Protein AF-0000000066378286 (afdb_homodimer)

Sequence (1718 aa):
MRSRFFGKVHDTFISIRIFYNDFTTIDWTKAYLKGNQFNYSIEKKQWIGDDSVNDGQAIPFLHRAYYTLGKWFLILIIAFFFSIIAFCIDKVEILLVGFKHGYCRSNWFASQISCCIDNPKKLNVFKSGYVTNNTCDNWVSWNKFFHEHWLNTMRFDFIIYVVLTILLAMFACLITLSTKITGGSIPEDQSNHGKEIHADDNENATNQGRSVSVKPRVIYTATGSGVPEVKTILSGFVIRRFLGTYTLIAKTVALVFAIASGMSLGKEGPYVHLATCVGNITSRFFPFIYENDFFEKQILSASASAGVALAFGSPLGGVLFILEEINNYLPSNQLFQIFFCAIISTLFLKFLNPYGTGKTVLFELEYFSDWSPMELIFFVVIGIMGGVFGASFIKFSQWWAKKFRSNKHIKTHPIFEVFLVAAVTGIISFWNPYTKQASAELVLDLATPCSGGELDRSLCPQTEKQLLNELASLLFAFVVKVFLTFITFGLKLPCGIYVPSMVCGALFGRIFALFIRWLEFLSRKSSSSSSAFSTLSLPAPPLEFGLLCSSAGPHCVDMGIYAMISAGAFMAGVTRMNITLVTILFELTSSYTYVLPISIAIAVANWSGGLLEKNSLYESLLISNDYPFMAPETEPIDPYVSAGDIINQDSVPTTRISRHIPPDRQLYIDVSDSGYVPVSTLESKLQMLADRCLLDGCIALIKNQLCVGLLFFSELEICLDQIRAFTLKHDVKEELYCNLFDDDDGDGGGVDNKSLSKSRAMHNDKVVKNILNQSLDYFNYGAINEDEYLEMKSSIDVLTNLTNFVDRVPMFINYDTELCFAHLIFDRIGNRVIVLIKDGKYYGVLHKKVLIDYLRRTEMRSRFFGKVHDTFISIRIFYNDFTTIDWTKAYLKGNQFNYSIEKKQWIGDDSVNDGQAIPFLHRAYYTLGKWFLILIIAFFFSIIAFCIDKVEILLVGFKHGYCRSNWFASQISCCIDNPKKLNVFKSGYVTNNTCDNWVSWNKFFHEHWLNTMRFDFIIYVVLTILLAMFACLITLSTKITGGSIPEDQSNHGKEIHADDNENATNQGRSVSVKPRVIYTATGSGVPEVKTILSGFVIRRFLGTYTLIAKTVALVFAIASGMSLGKEGPYVHLATCVGNITSRFFPFIYENDFFEKQILSASASAGVALAFGSPLGGVLFILEEINNYLPSNQLFQIFFCAIISTLFLKFLNPYGTGKTVLFELEYFSDWSPMELIFFVVIGIMGGVFGASFIKFSQWWAKKFRSNKHIKTHPIFEVFLVAAVTGIISFWNPYTKQASAELVLDLATPCSGGELDRSLCPQTEKQLLNELASLLFAFVVKVFLTFITFGLKLPCGIYVPSMVCGALFGRIFALFIRWLEFLSRKSSSSSSAFSTLSLPAPPLEFGLLCSSAGPHCVDMGIYAMISAGAFMAGVTRMNITLVTILFELTSSYTYVLPISIAIAVANWSGGLLEKNSLYESLLISNDYPFMAPETEPIDPYVSAGDIINQDSVPTTRISRHIPPDRQLYIDVSDSGYVPVSTLESKLQMLADRCLLDGCIALIKNQLCVGLLFFSELEICLDQIRAFTLKHDVKEELYCNLFDDDDGDGGGVDNKSLSKSRAMHNDKVVKNILNQSLDYFNYGAINEDEYLEMKSSIDVLTNLTNFVDRVPMFINYDTELCFAHLIFDRIGNRVIVLIKDGKYYGVLHKKVLIDYLRRTE

Structure (mmCIF, N/CA/C/O backbone):
data_AF-0000000066378286-model_v1
#
loop_
_entity.id
_entity.type
_entity.pdbx_description
1 polymer Gef2p
#
loop_
_atom_site.group_PDB
_atom_site.id
_atom_site.type_symbol
_atom_site.label_atom_id
_atom_site.label_alt_id
_atom_site.label_comp_id
_atom_site.label_asym_id
_atom_site.label_entity_id
_atom_site.label_seq_id
_atom_site.pdbx_PDB_ins_code
_atom_site.Cartn_x
_atom_site.Cartn_y
_atom_site.Cartn_z
_atom_site.occupancy
_atom_site.B_iso_or_equiv
_atom_site.auth_seq_id
_atom_site.auth_comp_id
_atom_site.auth_asym_id
_atom_site.auth_atom_id
_atom_site.pdbx_PDB_model_num
ATOM 1 N N . MET A 1 1 ? 14.93 28.781 -15.586 1 23.77 1 MET A N 1
ATOM 2 C CA . MET A 1 1 ? 16.062 29.672 -15.367 1 23.77 1 MET A CA 1
ATOM 3 C C . MET A 1 1 ? 16.812 29.281 -14.102 1 23.77 1 MET A C 1
ATOM 5 O O . MET A 1 1 ? 16.234 29.219 -13.016 1 23.77 1 MET A O 1
ATOM 9 N N . ARG A 1 2 ? 17.953 28.625 -14.258 1 32.19 2 ARG A N 1
ATOM 10 C CA . ARG A 1 2 ? 18.844 28.078 -13.25 1 32.19 2 ARG A CA 1
ATOM 11 C C . ARG A 1 2 ? 19.516 29.188 -12.438 1 32.19 2 ARG A C 1
ATOM 13 O O . ARG A 1 2 ? 20.062 30.125 -13 1 32.19 2 ARG A O 1
ATOM 20 N N . SER A 1 3 ? 19.125 29.359 -11.219 1 35.78 3 SER A N 1
ATOM 21 C CA . SER A 1 3 ? 19.703 30.344 -10.305 1 35.78 3 SER A CA 1
ATOM 22 C C . SER A 1 3 ? 21.203 30.109 -10.148 1 35.78 3 SER A C 1
ATOM 24 O O . SER A 1 3 ? 21.656 28.969 -10.023 1 35.78 3 SER A O 1
ATOM 26 N N . ARG A 1 4 ? 22.047 31.078 -10.578 1 35.38 4 ARG A N 1
ATOM 27 C CA . ARG A 1 4 ? 23.5 31.219 -10.523 1 35.38 4 ARG A CA 1
ATOM 28 C C . ARG A 1 4 ? 24 31.328 -9.086 1 35.38 4 ARG A C 1
ATOM 30 O O . ARG A 1 4 ? 25.203 31.406 -8.836 1 35.38 4 ARG A O 1
ATOM 37 N N . PHE A 1 5 ? 23.047 31.5 -8.266 1 33.22 5 PHE A N 1
ATOM 38 C CA . PHE A 1 5 ? 23.531 31.812 -6.926 1 33.22 5 PHE A CA 1
ATOM 39 C C . PHE A 1 5 ? 24.359 30.656 -6.359 1 33.22 5 PHE A C 1
ATOM 41 O O . PHE A 1 5 ? 25.219 30.875 -5.504 1 33.22 5 PHE A O 1
ATOM 48 N N . PHE A 1 6 ? 24.188 29.516 -6.738 1 36.66 6 PHE A N 1
ATOM 49 C CA . PHE A 1 6 ? 24.922 28.453 -6.07 1 36.66 6 PHE A CA 1
ATOM 50 C C . PHE A 1 6 ? 26.438 28.641 -6.246 1 36.66 6 PHE A C 1
ATOM 52 O O . PHE A 1 6 ? 27.234 27.969 -5.59 1 36.66 6 PHE A O 1
ATOM 59 N N . GLY A 1 7 ? 26.891 29.516 -7.133 1 31.53 7 GLY A N 1
ATOM 60 C CA . GLY A 1 7 ? 28.328 29.656 -7.27 1 31.53 7 GLY A CA 1
ATOM 61 C C . GLY A 1 7 ? 28.969 30.453 -6.145 1 31.53 7 GLY A C 1
ATOM 62 O O . GLY A 1 7 ? 30.172 30.375 -5.914 1 31.53 7 GLY A O 1
ATOM 63 N N . LYS A 1 8 ? 28.344 31.594 -5.641 1 32.03 8 LYS A N 1
ATOM 64 C CA . LYS A 1 8 ? 29.047 32.531 -4.742 1 32.03 8 LYS A CA 1
ATOM 65 C C . LYS A 1 8 ? 28.875 32.094 -3.287 1 32.03 8 LYS A C 1
ATOM 67 O O . LYS A 1 8 ? 29.297 32.812 -2.375 1 32.03 8 LYS A O 1
ATOM 72 N N . VAL A 1 9 ? 28.109 31.281 -2.869 1 32.34 9 VAL A N 1
ATOM 73 C CA . VAL A 1 9 ? 27.984 30.984 -1.444 1 32.34 9 VAL A CA 1
ATOM 74 C C . VAL A 1 9 ? 29.328 30.547 -0.883 1 32.34 9 VAL A C 1
ATOM 76 O O . VAL A 1 9 ? 29.891 29.547 -1.323 1 32.34 9 VAL A O 1
ATOM 79 N N . HIS A 1 10 ? 30.078 31.5 -0.271 1 27.25 10 HIS A N 1
ATOM 80 C CA . HIS A 1 10 ? 31.297 31.297 0.515 1 27.25 10 HIS A CA 1
ATOM 81 C C . HIS A 1 10 ? 31.078 30.25 1.601 1 27.25 10 HIS A C 1
ATOM 83 O O . HIS A 1 10 ? 29.969 30.078 2.104 1 27.25 10 HIS A O 1
ATOM 89 N N . ASP A 1 11 ? 32.062 29.359 1.939 1 29.19 11 ASP A N 1
ATOM 90 C CA . ASP A 1 11 ? 32.312 28.141 2.697 1 29.19 11 ASP A CA 1
ATOM 91 C C . ASP A 1 11 ? 32.125 28.359 4.191 1 29.19 11 ASP A C 1
ATOM 93 O O . ASP A 1 11 ? 32.562 27.547 5.012 1 29.19 11 ASP A O 1
ATOM 97 N N . THR A 1 12 ? 31.828 29.531 4.777 1 28.41 12 THR A N 1
ATOM 98 C CA . THR A 1 12 ? 31.953 29.625 6.227 1 28.41 12 THR A CA 1
ATOM 99 C C . THR A 1 12 ? 30.781 28.938 6.922 1 28.41 12 THR A C 1
ATOM 101 O O . THR A 1 12 ? 30.359 29.359 8 1 28.41 12 THR A O 1
ATOM 104 N N . PHE A 1 13 ? 30.141 28.031 6.426 1 30.05 13 PHE A N 1
ATOM 105 C CA . PHE A 1 13 ? 28.812 27.625 6.836 1 30.05 13 PHE A CA 1
ATOM 106 C C . PHE A 1 13 ? 28.859 26.844 8.148 1 30.05 13 PHE A C 1
ATOM 108 O O . PHE A 1 13 ? 29.797 26.094 8.398 1 30.05 13 PHE A O 1
ATOM 115 N N . ILE A 1 14 ? 28.25 27.297 9.219 1 29.67 14 ILE A N 1
ATOM 116 C CA . ILE A 1 14 ? 28.062 26.719 10.539 1 29.67 14 ILE A CA 1
ATOM 117 C C . ILE A 1 14 ? 27.5 25.312 10.406 1 29.67 14 ILE A C 1
ATOM 119 O O . ILE A 1 14 ? 26.734 25.016 9.477 1 29.67 14 ILE A O 1
ATOM 123 N N . SER A 1 15 ? 27.875 24.266 11.352 1 30.69 15 SER A N 1
ATOM 124 C CA . SER A 1 15 ? 27.812 22.812 11.43 1 30.69 15 SER A CA 1
ATOM 125 C C . SER A 1 15 ? 26.375 22.312 11.5 1 30.69 15 SER A C 1
ATOM 127 O O . SER A 1 15 ? 25.812 22.156 12.586 1 30.69 15 SER A O 1
ATOM 129 N N . ILE A 1 16 ? 25.344 22.922 11.219 1 34.81 16 ILE A N 1
ATOM 130 C CA . ILE A 1 16 ? 24.188 22.031 11.109 1 34.81 16 ILE A CA 1
ATOM 131 C C . ILE A 1 16 ? 24.594 20.766 10.359 1 34.81 16 ILE A C 1
ATOM 133 O O . ILE A 1 16 ? 25.438 20.812 9.453 1 34.81 16 ILE A O 1
ATOM 137 N N . ARG A 1 17 ? 24.375 19.594 10.867 1 35.91 17 ARG A N 1
ATOM 138 C CA . ARG A 1 17 ? 24.766 18.406 10.109 1 35.91 17 ARG A CA 1
ATOM 139 C C . ARG A 1 17 ? 24.578 18.641 8.609 1 35.91 17 ARG A C 1
ATOM 141 O O . ARG A 1 17 ? 23.453 18.734 8.125 1 35.91 17 ARG A O 1
ATOM 148 N N . ILE A 1 18 ? 25.438 19.312 7.887 1 39.84 18 ILE A N 1
ATOM 149 C CA . ILE A 1 18 ? 25.812 19.969 6.637 1 39.84 18 ILE A CA 1
ATOM 150 C C . ILE A 1 18 ? 25.344 19.125 5.453 1 39.84 18 ILE A C 1
ATOM 152 O O . ILE A 1 18 ? 25.016 19.672 4.395 1 39.84 18 ILE A O 1
ATOM 156 N N . PHE A 1 19 ? 25.141 17.766 5.652 1 41.38 19 PHE A N 1
ATOM 157 C CA . PHE A 1 19 ? 25 16.969 4.445 1 41.38 19 PHE A CA 1
ATOM 158 C C . PHE A 1 19 ? 23.641 17.172 3.799 1 41.38 19 PHE A C 1
ATOM 160 O O . PHE A 1 19 ? 23.516 17.094 2.576 1 41.38 19 PHE A O 1
ATOM 167 N N . TYR A 1 20 ? 22.766 17.578 4.652 1 49.41 20 TYR A N 1
ATOM 168 C CA . TYR A 1 20 ? 21.422 17.703 4.082 1 49.41 20 TYR A CA 1
ATOM 169 C C . TYR A 1 20 ? 21.312 18.953 3.201 1 49.41 20 TYR A C 1
ATOM 171 O O . TYR A 1 20 ? 20.344 19.109 2.463 1 49.41 20 TYR A O 1
ATOM 179 N N . ASN A 1 21 ? 22.453 19.719 3.221 1 49.25 21 ASN A N 1
ATOM 180 C CA . ASN A 1 21 ? 22.391 20.969 2.48 1 49.25 21 ASN A CA 1
ATOM 181 C C . ASN A 1 21 ? 22.422 20.734 0.973 1 49.25 21 ASN A C 1
ATOM 183 O O . ASN A 1 21 ? 22.016 21.609 0.196 1 49.25 21 ASN A O 1
ATOM 187 N N . ASP A 1 22 ? 22.922 19.516 0.587 1 51.53 22 ASP A N 1
ATOM 188 C CA . ASP A 1 22 ? 23.016 19.25 -0.845 1 51.53 22 ASP A CA 1
ATOM 189 C C . ASP A 1 22 ? 21.688 18.734 -1.396 1 51.53 22 ASP A C 1
ATOM 191 O O . ASP A 1 22 ? 21.531 18.562 -2.607 1 51.53 22 ASP A O 1
ATOM 195 N N . PHE A 1 23 ? 20.781 18.734 -0.426 1 65.69 23 PHE A N 1
ATOM 196 C CA . PHE A 1 23 ? 19.5 18.203 -0.853 1 65.69 23 PHE A CA 1
ATOM 197 C C . PHE A 1 23 ? 18.391 19.25 -0.701 1 65.69 23 PHE A C 1
ATOM 199 O O . PHE A 1 23 ? 18.344 19.969 0.303 1 65.69 23 PHE A O 1
ATOM 206 N N . THR A 1 24 ? 17.719 19.531 -1.761 1 73.75 24 THR A N 1
ATOM 207 C CA . THR A 1 24 ? 16.594 20.438 -1.665 1 73.75 24 THR A CA 1
ATOM 208 C C . THR A 1 24 ? 15.297 19.656 -1.441 1 73.75 24 THR A C 1
ATOM 210 O O . THR A 1 24 ? 15.117 18.578 -1.995 1 73.75 24 THR A O 1
ATOM 213 N N . THR A 1 25 ? 14.516 20.203 -0.541 1 77.81 25 THR A N 1
ATOM 214 C CA . THR A 1 25 ? 13.258 19.547 -0.187 1 77.81 25 THR A CA 1
ATOM 215 C C . THR A 1 25 ? 12.148 19.969 -1.148 1 77.81 25 THR A C 1
ATOM 217 O O . THR A 1 25 ? 12.062 21.125 -1.545 1 77.81 25 THR A O 1
ATOM 220 N N . ILE A 1 26 ? 11.414 19.031 -1.547 1 81.19 26 ILE A N 1
ATOM 221 C CA . ILE A 1 26 ? 10.258 19.297 -2.396 1 81.19 26 ILE A CA 1
ATOM 222 C C . ILE A 1 26 ? 9.023 19.547 -1.53 1 81.19 26 ILE A C 1
ATOM 224 O O . ILE A 1 26 ? 8.805 18.844 -0.54 1 81.19 26 ILE A O 1
ATOM 228 N N . ASP A 1 27 ? 8.305 20.578 -1.862 1 86 27 ASP A N 1
ATOM 229 C CA . ASP A 1 27 ? 7.039 20.844 -1.18 1 86 27 ASP A CA 1
ATOM 230 C C . ASP A 1 27 ? 5.898 20.062 -1.814 1 86 27 ASP A C 1
ATOM 232 O O . ASP A 1 27 ? 5.316 20.5 -2.811 1 86 27 ASP A O 1
ATOM 236 N N . TRP A 1 28 ? 5.48 19.078 -1.177 1 87.38 28 TRP A N 1
ATOM 237 C CA . TRP A 1 28 ? 4.473 18.172 -1.731 1 87.38 28 TRP A CA 1
ATOM 238 C C . TRP A 1 28 ? 3.086 18.797 -1.658 1 87.38 28 TRP A C 1
ATOM 240 O O . TRP A 1 28 ? 2.217 18.5 -2.48 1 87.38 28 TRP A O 1
ATOM 250 N N . THR A 1 29 ? 2.859 19.672 -0.699 1 88.38 29 THR A N 1
ATOM 251 C CA . THR A 1 29 ? 1.561 20.328 -0.583 1 88.38 29 THR A CA 1
ATOM 252 C C . THR A 1 29 ? 1.3 21.234 -1.789 1 88.38 29 THR A C 1
ATOM 254 O O . THR A 1 29 ? 0.229 21.172 -2.398 1 88.38 29 THR A O 1
ATOM 257 N N . LYS A 1 30 ? 2.311 22.016 -2.111 1 86.44 30 LYS A N 1
ATOM 258 C CA . LYS A 1 30 ? 2.162 22.891 -3.264 1 86.44 30 LYS A CA 1
ATOM 259 C C . LYS A 1 30 ? 2.02 22.094 -4.555 1 86.44 30 LYS A C 1
ATOM 261 O O . LYS A 1 30 ? 1.241 22.469 -5.438 1 86.44 30 LYS A O 1
ATOM 266 N N . ALA A 1 31 ? 2.787 21.094 -4.629 1 88.25 31 ALA A N 1
ATOM 267 C CA . ALA A 1 31 ? 2.705 20.25 -5.812 1 88.25 31 ALA A CA 1
ATOM 268 C C . ALA A 1 31 ? 1.328 19.594 -5.93 1 88.25 31 ALA A C 1
ATOM 270 O O . ALA A 1 31 ? 0.771 19.5 -7.027 1 88.25 31 ALA A O 1
ATOM 271 N N . TYR A 1 32 ? 0.802 19.172 -4.848 1 89.88 32 TYR A N 1
ATOM 272 C CA . TYR A 1 32 ? -0.52 18.547 -4.828 1 89.88 32 TYR A CA 1
ATOM 273 C C . TYR A 1 32 ? -1.595 19.547 -5.238 1 89.88 32 TYR A C 1
ATOM 275 O O . TYR A 1 32 ? -2.51 19.219 -5.992 1 89.88 32 TYR A O 1
ATOM 283 N N . LEU A 1 33 ? -1.542 20.75 -4.742 1 88.75 33 LEU A N 1
ATOM 284 C CA . LEU A 1 33 ? -2.523 21.781 -5.066 1 88.75 33 LEU A CA 1
ATOM 285 C C . LEU A 1 33 ? -2.463 22.141 -6.551 1 88.75 33 LEU A C 1
ATOM 287 O O . LEU A 1 33 ? -3.502 22.297 -7.195 1 88.75 33 LEU A O 1
ATOM 291 N N . LYS A 1 34 ? -1.247 22.266 -7.074 1 87.88 34 LYS A N 1
ATOM 292 C CA . LYS A 1 34 ? -1.097 22.531 -8.5 1 87.88 34 LYS A CA 1
ATOM 293 C C . LYS A 1 34 ? -1.64 21.375 -9.336 1 87.88 34 LYS A C 1
ATOM 295 O O . LYS A 1 34 ? -2.223 21.594 -10.406 1 87.88 34 LYS A O 1
ATOM 300 N N . GLY A 1 35 ? -1.401 20.188 -8.875 1 88.5 35 GLY A N 1
ATOM 301 C CA . GLY A 1 35 ? -1.945 19.016 -9.555 1 88.5 35 GLY A CA 1
ATOM 302 C C . GLY A 1 35 ? -3.461 18.984 -9.539 1 88.5 35 GLY A C 1
ATOM 303 O O . GLY A 1 35 ? -4.086 18.625 -10.539 1 88.5 35 GLY A O 1
ATOM 304 N N . ASN A 1 36 ? -4.055 19.344 -8.414 1 90.38 36 ASN A N 1
ATOM 305 C CA . ASN A 1 36 ? -5.508 19.406 -8.32 1 90.38 36 ASN A CA 1
ATOM 306 C C . ASN A 1 36 ? -6.086 20.453 -9.266 1 90.38 36 ASN A C 1
ATOM 308 O O . ASN A 1 36 ? -7.121 20.219 -9.898 1 90.38 36 ASN A O 1
ATOM 312 N N . GLN A 1 37 ? -5.445 21.578 -9.336 1 88.44 37 GLN A N 1
ATOM 313 C CA . GLN A 1 37 ? -5.895 22.641 -10.234 1 88.44 37 GLN A CA 1
ATOM 314 C C . GLN A 1 37 ? -5.844 22.172 -11.695 1 88.44 37 GLN A C 1
ATOM 316 O O . GLN A 1 37 ? -6.758 22.469 -12.469 1 88.44 37 GLN A O 1
ATOM 321 N N . PHE A 1 38 ? -4.793 21.484 -12 1 88.31 38 PHE A N 1
ATOM 322 C CA . PHE A 1 38 ? -4.641 20.953 -13.352 1 88.31 38 PHE A CA 1
ATOM 323 C C . PHE A 1 38 ? -5.742 19.953 -13.664 1 88.31 38 PHE A C 1
ATOM 325 O O . PHE A 1 38 ? -6.375 20.031 -14.719 1 88.31 38 PHE A O 1
ATOM 332 N N . ASN A 1 39 ? -6.016 19.031 -12.781 1 88.19 39 ASN A N 1
ATOM 333 C CA . ASN A 1 39 ? -7.047 18.031 -12.984 1 88.19 39 ASN A CA 1
ATOM 334 C C . ASN A 1 39 ? -8.438 18.641 -13.062 1 88.19 39 ASN A C 1
ATOM 336 O O . ASN A 1 39 ? -9.297 18.172 -13.805 1 88.19 39 ASN A O 1
ATOM 340 N N . TYR A 1 40 ? -8.625 19.641 -12.234 1 89.06 40 TYR A N 1
ATOM 341 C CA . TYR A 1 40 ? -9.906 20.344 -12.266 1 89.06 40 TYR A CA 1
ATOM 342 C C . TYR A 1 40 ? -10.102 21.047 -13.602 1 89.06 40 TYR A C 1
ATOM 344 O O . TYR A 1 40 ? -11.211 21.062 -14.141 1 89.06 40 TYR A O 1
ATOM 352 N N . SER A 1 41 ? -9.078 21.641 -14.156 1 88.56 41 SER A N 1
ATOM 353 C CA . SER A 1 41 ? -9.141 22.312 -15.453 1 88.56 41 SER A CA 1
ATOM 354 C C . SER A 1 41 ? -9.477 21.312 -16.562 1 88.56 41 SER A C 1
ATOM 356 O O . SER A 1 41 ? -10.25 21.641 -17.484 1 88.56 41 SER A O 1
ATOM 358 N N . ILE A 1 42 ? -8.922 20.188 -16.5 1 87.81 42 ILE A N 1
ATOM 359 C CA . ILE A 1 42 ? -9.148 19.172 -17.516 1 87.81 42 ILE A CA 1
ATOM 360 C C . ILE A 1 42 ? -10.578 18.625 -17.406 1 87.81 42 ILE A C 1
ATOM 362 O O . ILE A 1 42 ? -11.242 18.406 -18.422 1 87.81 42 ILE A O 1
ATOM 366 N N . GLU A 1 43 ? -11.031 18.406 -16.172 1 85.62 43 GLU A N 1
ATOM 367 C CA . GLU A 1 43 ? -12.375 17.875 -15.969 1 85.62 43 GLU A CA 1
ATOM 368 C C . GLU A 1 43 ? -13.438 18.875 -16.422 1 85.62 43 GLU A C 1
ATOM 370 O O . GLU A 1 43 ? -14.438 18.484 -17.047 1 85.62 43 GLU A O 1
ATOM 375 N N . LYS A 1 44 ? -13.25 20.172 -16.109 1 86.38 44 LYS A N 1
ATOM 376 C CA . LYS A 1 44 ? -14.211 21.203 -16.484 1 86.38 44 LYS A CA 1
ATOM 377 C C . LYS A 1 44 ? -13.984 21.656 -17.922 1 86.38 44 LYS A C 1
ATOM 379 O O . LYS A 1 44 ? -14.773 22.422 -18.469 1 86.38 44 LYS A O 1
ATOM 384 N N . LYS A 1 45 ? -12.891 21.203 -18.656 1 87.75 45 LYS A N 1
ATOM 385 C CA . LYS A 1 45 ? -12.562 21.5 -20.047 1 87.75 45 LYS A CA 1
ATOM 386 C C . LYS A 1 45 ? -12.32 23 -20.25 1 87.75 45 LYS A C 1
ATOM 388 O O . LYS A 1 45 ? -12.711 23.562 -21.266 1 87.75 45 LYS A O 1
ATOM 393 N N . GLN A 1 46 ? -11.898 23.625 -19.062 1 87 46 GLN A N 1
ATOM 394 C CA . GLN A 1 46 ? -11.57 25.047 -19.125 1 87 46 GLN A CA 1
ATOM 395 C C . GLN A 1 46 ? -10.211 25.328 -18.484 1 87 46 GLN A C 1
ATOM 397 O O . GLN A 1 46 ? -9.828 24.656 -17.516 1 87 46 GLN A O 1
ATOM 402 N N . TRP A 1 47 ? -9.5 26.109 -19.141 1 80.88 47 TRP A N 1
ATOM 403 C CA . TRP A 1 47 ? -8.211 26.5 -18.578 1 80.88 47 TRP A CA 1
ATOM 404 C C . TRP A 1 47 ? -8.398 27.297 -17.281 1 80.88 47 TRP A C 1
ATOM 406 O O . TRP A 1 47 ? -9.133 28.281 -17.266 1 80.88 47 TRP A O 1
ATOM 416 N N . ILE A 1 48 ? -8 26.609 -16.203 1 75.06 48 ILE A N 1
ATOM 417 C CA . ILE A 1 48 ? -8.094 27.25 -14.891 1 75.06 48 ILE A CA 1
ATOM 418 C C . ILE A 1 48 ? -6.695 27.5 -14.336 1 75.06 48 ILE A C 1
ATOM 420 O O . ILE A 1 48 ? -5.828 26.641 -14.414 1 75.06 48 ILE A O 1
ATOM 424 N N . GLY A 1 49 ? -6.219 28.641 -14.062 1 63.81 49 GLY A N 1
ATOM 425 C CA . GLY A 1 49 ? -4.953 28.938 -13.406 1 63.81 49 GLY A CA 1
ATOM 426 C C . GLY A 1 49 ? -4.457 30.344 -13.688 1 63.81 49 GLY A C 1
ATOM 427 O O . GLY A 1 49 ? -4.934 31 -14.609 1 63.81 49 GLY A O 1
ATOM 428 N N . ASP A 1 50 ? -3.965 30.922 -12.688 1 55.09 50 ASP A N 1
ATOM 429 C CA . ASP A 1 50 ? -3.561 32.312 -12.656 1 55.09 50 ASP A CA 1
ATOM 430 C C . ASP A 1 50 ? -2.771 32.688 -13.914 1 55.09 50 ASP A C 1
ATOM 432 O O . ASP A 1 50 ? -2.893 33.812 -14.422 1 55.09 50 ASP A O 1
ATOM 436 N N . ASP A 1 51 ? -1.856 31.766 -14.344 1 52.53 51 ASP A N 1
ATOM 437 C CA . ASP A 1 51 ? -0.891 32.344 -15.273 1 52.53 51 ASP A CA 1
ATOM 438 C C . ASP A 1 51 ? -1.347 32.156 -16.719 1 52.53 51 ASP A C 1
ATOM 440 O O . ASP A 1 51 ? -0.615 32.5 -17.656 1 52.53 51 ASP A O 1
ATOM 444 N N . SER A 1 52 ? -2.533 31.484 -16.875 1 51.66 52 SER A N 1
ATOM 445 C CA . SER A 1 52 ? -2.736 31.203 -18.297 1 51.66 52 SER A CA 1
ATOM 446 C C . SER A 1 52 ? -3.521 32.312 -18.969 1 51.66 52 SER A C 1
ATOM 448 O O . SER A 1 52 ? -4.449 32.875 -18.375 1 51.66 52 SER A O 1
ATOM 450 N N . VAL A 1 53 ? -2.895 33.062 -19.812 1 55.25 53 VAL A N 1
ATOM 451 C CA . VAL A 1 53 ? -3.506 34.031 -20.719 1 55.25 53 VAL A CA 1
ATOM 452 C C . VAL A 1 53 ? -4.883 33.531 -21.156 1 55.25 53 VAL A C 1
ATOM 454 O O . VAL A 1 53 ? -5.797 34.312 -21.375 1 55.25 53 VAL A O 1
ATOM 457 N N . ASN A 1 54 ? -5.102 32.219 -21.016 1 64.06 54 ASN A N 1
ATOM 458 C CA . ASN A 1 54 ? -6.344 31.656 -21.531 1 64.06 54 ASN A CA 1
ATOM 459 C C . ASN A 1 54 ? -7.293 31.25 -20.406 1 64.06 54 ASN A C 1
ATOM 461 O O . ASN A 1 54 ? -8.016 30.266 -20.531 1 64.06 54 ASN A O 1
ATOM 465 N N . ASP A 1 55 ? -7.367 32 -19.297 1 69.25 55 ASP A N 1
ATOM 466 C CA . ASP A 1 55 ? -8.242 31.641 -18.188 1 69.25 55 ASP A CA 1
ATOM 467 C C . ASP A 1 55 ? -9.711 31.672 -18.609 1 69.25 55 ASP A C 1
ATOM 469 O O . ASP A 1 55 ? -10.172 32.656 -19.203 1 69.25 55 ASP A O 1
ATOM 473 N N . GLY A 1 56 ? -10.367 30.641 -18.5 1 71.19 56 GLY A N 1
ATOM 474 C CA . GLY A 1 56 ? -11.781 30.562 -18.812 1 71.19 56 GLY A CA 1
ATOM 475 C C . GLY A 1 56 ? -12.055 29.984 -20.188 1 71.19 56 GLY A C 1
ATOM 476 O O . GLY A 1 56 ? -13.195 29.656 -20.516 1 71.19 56 GLY A O 1
ATOM 477 N N . GLN A 1 57 ? -11.039 29.875 -20.984 1 80.5 57 GLN A N 1
ATOM 478 C CA . GLN A 1 57 ? -11.242 29.359 -22.328 1 80.5 57 GLN A CA 1
ATOM 479 C C . GLN A 1 57 ? -11.32 27.828 -22.328 1 80.5 57 GLN A C 1
ATOM 481 O O . GLN A 1 57 ? -10.773 27.172 -21.422 1 80.5 57 GLN A O 1
ATOM 486 N N . ALA A 1 58 ? -12.078 27.328 -23.297 1 86.19 58 ALA A N 1
ATOM 487 C CA . ALA A 1 58 ? -12.258 25.875 -23.422 1 86.19 58 ALA A CA 1
ATOM 488 C C . ALA A 1 58 ? -10.984 25.219 -23.938 1 86.19 58 ALA A C 1
ATOM 490 O O . ALA A 1 58 ? -10.305 25.766 -24.812 1 86.19 58 ALA A O 1
ATOM 491 N N . ILE A 1 59 ? -10.562 24.203 -23.375 1 87.62 59 ILE A N 1
ATOM 492 C CA . ILE A 1 59 ? -9.406 23.422 -23.812 1 87.62 59 ILE A CA 1
ATOM 493 C C . ILE A 1 59 ? -9.766 22.609 -25.047 1 87.62 59 ILE A C 1
ATOM 495 O O . ILE A 1 59 ? -10.742 21.859 -25.031 1 87.62 59 ILE A O 1
ATOM 499 N N . PRO A 1 60 ? -9.062 22.797 -26.125 1 88.19 60 PRO A N 1
ATOM 500 C CA . PRO A 1 60 ? -9.344 22 -27.312 1 88.19 60 PRO A CA 1
ATOM 501 C C . PRO A 1 60 ? -9.242 20.484 -27.062 1 88.19 60 PRO A C 1
ATOM 503 O O . PRO A 1 60 ? -8.523 20.062 -26.156 1 88.19 60 PRO A O 1
ATOM 506 N N . PHE A 1 61 ? -9.953 19.672 -27.812 1 89.31 61 PHE A N 1
ATOM 507 C CA . PHE A 1 61 ? -10.078 18.234 -27.641 1 89.31 61 PHE A CA 1
ATOM 508 C C . PHE A 1 61 ? -8.719 17.562 -27.766 1 89.31 61 PHE A C 1
ATOM 510 O O . PHE A 1 61 ? -8.406 16.625 -27.016 1 89.31 61 PHE A O 1
ATOM 517 N N . LEU A 1 62 ? -7.895 17.953 -28.688 1 89.06 62 LEU A N 1
ATOM 518 C CA . LEU A 1 62 ? -6.594 17.328 -28.922 1 89.06 62 LEU A CA 1
ATOM 519 C C . LEU A 1 62 ? -5.672 17.547 -27.734 1 89.06 62 LEU A C 1
ATOM 521 O O . LEU A 1 62 ? -4.902 16.641 -27.375 1 89.06 62 LEU A O 1
ATOM 525 N N . HIS A 1 63 ? -5.777 18.734 -27.156 1 87.94 63 HIS A N 1
ATOM 526 C CA . HIS A 1 63 ? -4.961 19.016 -25.969 1 87.94 63 HIS A CA 1
ATOM 527 C C . HIS A 1 63 ? -5.457 18.219 -24.766 1 87.94 63 HIS A C 1
ATOM 529 O O . HIS A 1 63 ? -4.652 17.766 -23.953 1 87.94 63 HIS A O 1
ATOM 535 N N . ARG A 1 64 ? -6.711 18.094 -24.766 1 88.81 64 ARG A N 1
ATOM 536 C CA . ARG A 1 64 ? -7.262 17.297 -23.672 1 88.81 64 ARG A CA 1
ATOM 537 C C . ARG A 1 64 ? -6.852 15.836 -23.781 1 88.81 64 ARG A C 1
ATOM 539 O O . ARG A 1 64 ? -6.52 15.188 -22.797 1 88.81 64 ARG A O 1
ATOM 546 N N . ALA A 1 65 ? -6.902 15.391 -24.969 1 89.56 65 ALA A N 1
ATOM 547 C CA . ALA A 1 65 ? -6.488 14.008 -25.203 1 89.56 65 ALA A CA 1
ATOM 548 C C . ALA A 1 65 ? -5.004 13.82 -24.906 1 89.56 65 ALA A C 1
ATOM 550 O O . ALA A 1 65 ? -4.602 12.781 -24.375 1 89.56 65 ALA A O 1
ATOM 551 N N . TYR A 1 66 ? -4.246 14.789 -25.203 1 89.69 66 TYR A N 1
ATOM 552 C CA . TYR A 1 66 ? -2.818 14.758 -24.906 1 89.69 66 TYR A CA 1
ATOM 553 C C . TYR A 1 66 ? -2.568 14.695 -23.406 1 89.69 66 TYR A C 1
ATOM 555 O O . TYR A 1 66 ? -1.722 13.93 -22.938 1 89.69 66 TYR A O 1
ATOM 563 N N . TYR A 1 67 ? -3.342 15.43 -22.656 1 88.38 67 TYR A N 1
ATOM 564 C CA . TYR A 1 67 ? -3.121 15.477 -21.203 1 88.38 67 TYR A CA 1
ATOM 565 C C . TYR A 1 67 ? -3.633 14.211 -20.531 1 88.38 67 TYR A C 1
ATOM 567 O O . TYR A 1 67 ? -3.061 13.75 -19.547 1 88.38 67 TYR A O 1
ATOM 575 N N . THR A 1 68 ? -4.656 13.617 -21.125 1 85.94 68 THR A N 1
ATOM 576 C CA . THR A 1 68 ? -5.227 12.422 -20.516 1 85.94 68 THR A CA 1
ATOM 577 C C . THR A 1 68 ? -4.461 11.172 -20.953 1 85.94 68 THR A C 1
ATOM 579 O O . THR A 1 68 ? -4.199 10.281 -20.141 1 85.94 68 THR A O 1
ATOM 582 N N . LEU A 1 69 ? -4.062 11.117 -22.188 1 89.75 69 LEU A N 1
ATOM 583 C CA . LEU A 1 69 ? -3.393 9.938 -22.719 1 89.75 69 LEU A CA 1
ATOM 584 C C . LEU A 1 69 ? -1.878 10.078 -22.641 1 89.75 69 LEU A C 1
ATOM 586 O O . LEU A 1 69 ? -1.146 9.094 -22.766 1 89.75 69 LEU A O 1
ATOM 590 N N . GLY A 1 70 ? -1.437 11.273 -22.438 1 90.75 70 GLY A N 1
ATOM 591 C CA . GLY A 1 70 ? -0.006 11.539 -22.406 1 90.75 70 GLY A CA 1
ATOM 592 C C . GLY A 1 70 ? 0.711 10.781 -21.312 1 90.75 70 GLY A C 1
ATOM 593 O O . GLY A 1 70 ? 1.816 10.273 -21.516 1 90.75 70 GLY A O 1
ATOM 594 N N . LYS A 1 71 ? 0.097 10.68 -20.203 1 91.06 71 LYS A N 1
ATOM 595 C CA . LYS A 1 71 ? 0.706 9.953 -19.094 1 91.06 71 LYS A CA 1
ATOM 596 C C . LYS A 1 71 ? 0.879 8.477 -19.438 1 91.06 71 LYS A C 1
ATOM 598 O O . LYS A 1 71 ? 1.93 7.891 -19.172 1 91.06 71 LYS A O 1
ATOM 603 N N . TRP A 1 72 ? -0.047 7.855 -20.078 1 90.69 72 TRP A N 1
ATOM 604 C CA . TRP A 1 72 ? 0.002 6.445 -20.453 1 90.69 72 TRP A CA 1
ATOM 605 C C . TRP A 1 72 ? 1.018 6.203 -21.562 1 90.69 72 TRP A C 1
ATOM 607 O O . TRP A 1 72 ? 1.718 5.188 -21.562 1 90.69 72 TRP A O 1
ATOM 617 N N . PHE A 1 73 ? 1.05 7.105 -22.422 1 94.38 73 PHE A N 1
ATOM 618 C CA . PHE A 1 73 ? 2.031 6.996 -23.5 1 94.38 73 PHE A CA 1
ATOM 619 C C . PHE A 1 73 ? 3.449 7.102 -22.953 1 94.38 73 PHE A C 1
ATOM 621 O O . PHE A 1 73 ? 4.352 6.395 -23.406 1 94.38 73 PHE A O 1
ATOM 628 N N . LEU A 1 74 ? 3.602 8.008 -22.016 1 96.31 74 LEU A N 1
ATOM 629 C CA . LEU A 1 74 ? 4.914 8.148 -21.391 1 96.31 74 LEU A CA 1
ATOM 630 C C . LEU A 1 74 ? 5.32 6.859 -20.688 1 96.31 74 LEU A C 1
ATOM 632 O O . LEU A 1 74 ? 6.473 6.43 -20.781 1 96.31 74 LEU A O 1
ATOM 636 N N . ILE A 1 75 ? 4.387 6.211 -20 1 95.88 75 ILE A N 1
ATOM 637 C CA . ILE A 1 75 ? 4.676 4.969 -19.297 1 95.88 75 ILE A CA 1
ATOM 638 C C . ILE A 1 75 ? 5.043 3.877 -20.297 1 95.88 75 ILE A C 1
ATOM 640 O O . ILE A 1 75 ? 5.953 3.082 -20.047 1 95.88 75 ILE A O 1
ATOM 644 N N . LEU A 1 76 ? 4.418 3.85 -21.438 1 95.44 76 LEU A N 1
ATOM 645 C CA . LEU A 1 76 ? 4.734 2.891 -22.5 1 95.44 76 LEU A CA 1
ATOM 646 C C . LEU A 1 76 ? 6.141 3.121 -23.031 1 95.44 76 LEU A C 1
ATOM 648 O O . LEU A 1 76 ? 6.879 2.164 -23.281 1 95.44 76 LEU A O 1
ATOM 652 N N . ILE A 1 77 ? 6.457 4.355 -23.156 1 97.25 77 ILE A N 1
ATOM 653 C CA . ILE A 1 77 ? 7.777 4.707 -23.672 1 97.25 77 ILE A CA 1
ATOM 654 C C . ILE A 1 77 ? 8.844 4.293 -22.656 1 97.25 77 ILE A C 1
ATOM 656 O O . ILE A 1 77 ? 9.883 3.748 -23.031 1 97.25 77 ILE A O 1
ATOM 660 N N . ILE A 1 78 ? 8.586 4.547 -21.406 1 97.81 78 ILE A N 1
ATOM 661 C CA . ILE A 1 78 ? 9.523 4.18 -20.359 1 97.81 78 ILE A CA 1
ATOM 662 C C . ILE A 1 78 ? 9.711 2.664 -20.344 1 97.81 78 ILE A C 1
ATOM 664 O O . ILE A 1 78 ? 10.844 2.176 -20.297 1 97.81 78 ILE A O 1
ATOM 668 N N . ALA A 1 79 ? 8.594 1.946 -20.375 1 97.12 79 ALA A N 1
ATOM 669 C CA . ALA A 1 79 ? 8.641 0.487 -20.375 1 97.12 79 ALA A CA 1
ATOM 670 C C . ALA A 1 79 ? 9.406 -0.042 -21.578 1 97.12 79 ALA A C 1
ATOM 672 O O . ALA A 1 79 ? 10.219 -0.963 -21.453 1 97.12 79 ALA A O 1
ATOM 673 N N . PHE A 1 80 ? 9.234 0.544 -22.688 1 96.69 80 PHE A N 1
ATOM 674 C CA . PHE A 1 80 ? 9.875 0.113 -23.922 1 96.69 80 PHE A CA 1
ATOM 675 C C . PHE A 1 80 ? 11.375 0.375 -23.875 1 96.69 80 PHE A C 1
ATOM 677 O O . PHE A 1 80 ? 12.18 -0.525 -24.125 1 96.69 80 PHE A O 1
ATOM 684 N N . PHE A 1 81 ? 11.781 1.527 -23.516 1 97.25 81 PHE A N 1
ATOM 685 C CA . PHE A 1 81 ? 13.195 1.896 -23.516 1 97.25 81 PHE A CA 1
ATOM 686 C C . PHE A 1 81 ? 13.953 1.108 -22.469 1 97.25 81 PHE A C 1
ATOM 688 O O . PHE A 1 81 ? 15.086 0.679 -22.703 1 97.25 81 PHE A O 1
ATOM 695 N N . PHE A 1 82 ? 13.398 0.95 -21.344 1 97.56 82 PHE A N 1
ATOM 696 C CA . PHE A 1 82 ? 14.133 0.217 -20.312 1 97.56 82 PHE A CA 1
ATOM 697 C C . PHE A 1 82 ? 14.227 -1.261 -20.672 1 97.56 82 PHE A C 1
ATOM 699 O O . PHE A 1 82 ? 15.219 -1.918 -20.344 1 97.56 82 PHE A O 1
ATOM 706 N N . SER A 1 83 ? 13.188 -1.807 -21.281 1 96.44 83 SER A N 1
ATOM 707 C CA . SER A 1 83 ? 13.266 -3.195 -21.734 1 96.44 83 SER A CA 1
ATOM 708 C C . SER A 1 83 ? 14.398 -3.385 -22.734 1 96.44 83 SER A C 1
ATOM 710 O O . SER A 1 83 ? 15.07 -4.418 -22.734 1 96.44 83 SER A O 1
ATOM 712 N N . ILE A 1 84 ? 14.648 -2.396 -23.531 1 96.56 84 ILE A N 1
ATOM 713 C CA . ILE A 1 84 ? 15.734 -2.461 -24.5 1 96.56 84 ILE A CA 1
ATOM 714 C C . ILE A 1 84 ? 17.078 -2.408 -23.781 1 96.56 84 ILE A C 1
ATOM 716 O O . ILE A 1 84 ? 18 -3.148 -24.109 1 96.56 84 ILE A O 1
ATOM 720 N N . ILE A 1 85 ? 17.156 -1.571 -22.812 1 97.12 85 ILE A N 1
ATOM 721 C CA . ILE A 1 85 ? 18.391 -1.469 -22.047 1 97.12 85 ILE A CA 1
ATOM 722 C C . ILE A 1 85 ? 18.656 -2.781 -21.312 1 97.12 85 ILE A C 1
ATOM 724 O O . ILE A 1 85 ? 19.781 -3.291 -21.312 1 97.12 85 ILE A O 1
ATOM 728 N N . ALA A 1 86 ? 17.625 -3.275 -20.688 1 95.62 86 ALA A N 1
ATOM 729 C CA . ALA A 1 86 ? 17.766 -4.543 -19.969 1 95.62 86 ALA A CA 1
ATOM 730 C C . ALA A 1 86 ? 18.172 -5.668 -20.922 1 95.62 86 ALA A C 1
ATOM 732 O O . ALA A 1 86 ? 19.016 -6.504 -20.578 1 95.62 86 ALA A O 1
ATOM 733 N N . PHE A 1 87 ? 17.594 -5.715 -22.125 1 93.62 87 PHE A N 1
ATOM 734 C CA . PHE A 1 87 ? 17.938 -6.707 -23.141 1 93.62 87 PHE A CA 1
ATOM 735 C C . PHE A 1 87 ? 19.406 -6.598 -23.531 1 93.62 87 PHE A C 1
ATOM 737 O O . PHE A 1 87 ? 20.109 -7.609 -23.625 1 93.62 87 PHE A O 1
ATOM 744 N N . CYS A 1 88 ? 19.859 -5.418 -23.703 1 94.12 88 CYS A N 1
ATOM 745 C CA . CYS A 1 88 ? 21.25 -5.195 -24.078 1 94.12 88 CYS A CA 1
ATOM 746 C C . CYS A 1 88 ? 22.203 -5.613 -22.969 1 94.12 88 CYS A C 1
ATOM 748 O O . CYS A 1 88 ? 23.25 -6.203 -23.234 1 94.12 88 CYS A O 1
ATOM 750 N N . ILE A 1 89 ? 21.859 -5.312 -21.75 1 94 89 ILE A N 1
ATOM 751 C CA . ILE A 1 89 ? 22.703 -5.691 -20.609 1 94 89 ILE A CA 1
ATOM 752 C C . ILE A 1 89 ? 22.812 -7.211 -20.531 1 94 89 ILE A C 1
ATOM 754 O O . ILE A 1 89 ? 23.906 -7.762 -20.391 1 94 89 ILE A O 1
ATOM 758 N N . ASP A 1 90 ? 21.719 -7.891 -20.656 1 88.75 90 ASP A N 1
ATOM 759 C CA . ASP A 1 90 ? 21.703 -9.344 -20.531 1 88.75 90 ASP A CA 1
ATOM 760 C C . ASP A 1 90 ? 22.484 -10.008 -21.656 1 88.75 90 ASP A C 1
ATOM 762 O O . ASP A 1 90 ? 23.234 -10.961 -21.422 1 88.75 90 ASP A O 1
ATOM 766 N N . LYS A 1 91 ? 22.375 -9.539 -22.859 1 87.44 91 LYS A N 1
ATOM 767 C CA . LYS A 1 91 ? 23.062 -10.125 -24 1 87.44 91 LYS A CA 1
ATOM 768 C C . LYS A 1 91 ? 24.562 -9.914 -23.906 1 87.44 91 LYS A C 1
ATOM 770 O O . LYS A 1 91 ? 25.344 -10.828 -24.172 1 87.44 91 LYS A O 1
ATOM 775 N N . VAL A 1 92 ? 24.969 -8.742 -23.516 1 90.31 92 VAL A N 1
ATOM 776 C CA . VAL A 1 92 ? 26.406 -8.445 -23.438 1 90.31 92 VAL A CA 1
ATOM 777 C C . VAL A 1 92 ? 27.016 -9.156 -22.234 1 90.31 92 VAL A C 1
ATOM 779 O O . VAL A 1 92 ? 28.172 -9.594 -22.281 1 90.31 92 VAL A O 1
ATOM 782 N N . GLU A 1 93 ? 26.266 -9.195 -21.203 1 89.19 93 GLU A N 1
ATOM 783 C CA . GLU A 1 93 ? 26.734 -9.922 -20.031 1 89.19 93 GLU A CA 1
ATOM 784 C C . GLU A 1 93 ? 27.031 -11.375 -20.359 1 89.19 93 GLU A C 1
ATOM 786 O O . GLU A 1 93 ? 28.094 -11.898 -19.984 1 89.19 93 GLU A O 1
ATOM 791 N N . ILE A 1 94 ? 26.125 -12.062 -21.031 1 82.88 94 ILE A N 1
ATOM 792 C CA . ILE A 1 94 ? 26.297 -13.469 -21.375 1 82.88 94 ILE A CA 1
ATOM 793 C C . ILE A 1 94 ? 27.516 -13.625 -22.281 1 82.88 94 ILE A C 1
ATOM 795 O O . ILE A 1 94 ? 28.281 -14.586 -22.156 1 82.88 94 ILE A O 1
ATOM 799 N N . LEU A 1 95 ? 27.688 -12.695 -23.141 1 84.88 95 LEU A N 1
ATOM 800 C CA . LEU A 1 95 ? 28.828 -12.727 -24.062 1 84.88 95 LEU A CA 1
ATOM 801 C C . LEU A 1 95 ? 30.141 -12.578 -23.312 1 84.88 95 LEU A C 1
ATOM 803 O O . LEU A 1 95 ? 31.078 -13.344 -23.531 1 84.88 95 LEU A O 1
ATOM 807 N N . LEU A 1 96 ? 30.188 -11.633 -22.406 1 88.88 96 LEU A N 1
ATOM 808 C CA . LEU A 1 96 ? 31.438 -11.344 -21.703 1 88.88 96 LEU A CA 1
ATOM 809 C C . LEU A 1 96 ? 31.75 -12.422 -20.672 1 88.88 96 LEU A C 1
ATOM 811 O O . LEU A 1 96 ? 32.906 -12.742 -20.422 1 88.88 96 LEU A O 1
ATOM 815 N N . VAL A 1 97 ? 30.734 -12.961 -20.016 1 86.5 97 VAL A N 1
ATOM 816 C CA . VAL A 1 97 ? 30.938 -14.047 -19.062 1 86.5 97 VAL A CA 1
ATOM 817 C C . VAL A 1 97 ? 31.469 -15.273 -19.797 1 86.5 97 VAL A C 1
ATOM 819 O O . VAL A 1 97 ? 32.344 -15.977 -19.297 1 86.5 97 VAL A O 1
ATOM 822 N N . GLY A 1 98 ? 30.906 -15.586 -20.953 1 82.44 98 GLY A N 1
ATOM 823 C CA . GLY A 1 98 ? 31.391 -16.703 -21.75 1 82.44 98 GLY A CA 1
ATOM 824 C C . GLY A 1 98 ? 32.812 -16.5 -22.25 1 82.44 98 GLY A C 1
ATOM 825 O O . GLY A 1 98 ? 33.562 -17.469 -22.344 1 82.44 98 GLY A O 1
ATOM 826 N N . PHE A 1 99 ? 33.188 -15.281 -22.5 1 85.19 99 PHE A N 1
ATOM 827 C CA . PHE A 1 99 ? 34.5 -14.961 -23.016 1 85.19 99 PHE A CA 1
ATOM 828 C C . PHE A 1 99 ? 35.594 -15.297 -22 1 85.19 99 PHE A C 1
ATOM 830 O O . PHE A 1 99 ? 36.75 -15.539 -22.375 1 85.19 99 PHE A O 1
ATOM 837 N N . LYS A 1 100 ? 35.312 -15.336 -20.75 1 87.06 100 LYS A N 1
ATOM 838 C CA . LYS A 1 100 ? 36.281 -15.695 -19.719 1 87.06 100 LYS A CA 1
ATOM 839 C C . LYS A 1 100 ? 36.656 -17.172 -19.797 1 87.06 100 LYS A C 1
ATOM 841 O O . LYS A 1 100 ? 37.719 -17.578 -19.359 1 87.06 100 LYS A O 1
ATOM 846 N N . HIS A 1 101 ? 35.688 -17.906 -20.359 1 83.25 101 HIS A N 1
ATOM 847 C CA . HIS A 1 101 ? 35.906 -19.344 -20.422 1 83.25 101 HIS A CA 1
ATOM 848 C C . HIS A 1 101 ? 36.344 -19.781 -21.812 1 83.25 101 HIS A C 1
ATOM 850 O O . HIS A 1 101 ? 36.969 -20.828 -21.984 1 83.25 101 HIS A O 1
ATOM 856 N N . GLY A 1 102 ? 35.844 -19.156 -22.781 1 80.5 102 GLY A N 1
ATOM 857 C CA . GLY A 1 102 ? 36.219 -19.531 -24.141 1 80.5 102 GLY A CA 1
ATOM 858 C C . GLY A 1 102 ? 35.5 -18.688 -25.188 1 80.5 102 GLY A C 1
ATOM 859 O O . GLY A 1 102 ? 34.969 -17.609 -24.875 1 80.5 102 GLY A O 1
ATOM 860 N N . TYR A 1 103 ? 35.719 -19.016 -26.438 1 79.69 103 TYR A N 1
ATOM 861 C CA . TYR A 1 103 ? 35.094 -18.281 -27.531 1 79.69 103 TYR A CA 1
ATOM 862 C C . TYR A 1 103 ? 34.5 -19.234 -28.562 1 79.69 103 TYR A C 1
ATOM 864 O O . TYR A 1 103 ? 34.906 -20.406 -28.641 1 79.69 103 TYR A O 1
ATOM 872 N N . CYS A 1 104 ? 33.375 -18.844 -29.125 1 75.94 104 CYS A N 1
ATOM 873 C CA . CYS A 1 104 ? 32.75 -19.625 -30.188 1 75.94 104 CYS A CA 1
ATOM 874 C C . CYS A 1 104 ? 33.438 -19.406 -31.531 1 75.94 104 CYS A C 1
ATOM 876 O O . CYS A 1 104 ? 33.594 -18.25 -31.969 1 75.94 104 CYS A O 1
ATOM 878 N N . ARG A 1 105 ? 33.75 -20.422 -32.25 1 73.38 105 ARG A N 1
ATOM 879 C CA . ARG A 1 105 ? 34.5 -20.359 -33.5 1 73.38 105 ARG A CA 1
ATOM 880 C C . ARG A 1 105 ? 33.625 -19.781 -34.594 1 73.38 105 ARG A C 1
ATOM 882 O O . ARG A 1 105 ? 34.125 -19.031 -35.438 1 73.38 105 ARG A O 1
ATOM 889 N N . SER A 1 106 ? 32.25 -20.141 -34.594 1 67.44 106 SER A N 1
ATOM 890 C CA . SER A 1 106 ? 31.406 -19.719 -35.688 1 67.44 106 SER A CA 1
ATOM 891 C C . SER A 1 106 ? 30.969 -18.266 -35.531 1 67.44 106 SER A C 1
ATOM 893 O O . SER A 1 106 ? 30.938 -17.516 -36.5 1 67.44 106 SER A O 1
ATOM 895 N N . ASN A 1 107 ? 30.609 -17.859 -34.375 1 66.5 107 ASN A N 1
ATOM 896 C CA . ASN A 1 107 ? 30.156 -16.5 -34.062 1 66.5 107 ASN A CA 1
ATOM 897 C C . ASN A 1 107 ? 30.688 -16 -32.719 1 66.5 107 ASN A C 1
ATOM 899 O O . ASN A 1 107 ? 30.234 -16.453 -31.672 1 66.5 107 ASN A O 1
ATOM 903 N N . TRP A 1 108 ? 31.578 -15.07 -32.875 1 63.12 108 TRP A N 1
ATOM 904 C CA . TRP A 1 108 ? 32.25 -14.555 -31.703 1 63.12 108 TRP A CA 1
ATOM 905 C C . TRP A 1 108 ? 31.266 -13.867 -30.766 1 63.12 108 TRP A C 1
ATOM 907 O O . TRP A 1 108 ? 31.531 -13.703 -29.562 1 63.12 108 TRP A O 1
ATOM 917 N N . PHE A 1 109 ? 30.078 -13.641 -31.297 1 64.19 109 PHE A N 1
ATOM 918 C CA . PHE A 1 109 ? 29.125 -12.914 -30.469 1 64.19 109 PHE A CA 1
ATOM 919 C C . PHE A 1 109 ? 28.078 -13.859 -29.906 1 64.19 109 PHE A C 1
ATOM 921 O O . PHE A 1 109 ? 27.109 -13.422 -29.266 1 64.19 109 PHE A O 1
ATOM 928 N N . ALA A 1 110 ? 28.344 -15.156 -30.062 1 61.47 110 ALA A N 1
ATOM 929 C CA . ALA A 1 110 ? 27.344 -16.109 -29.578 1 61.47 110 ALA A CA 1
ATOM 930 C C . ALA A 1 110 ? 27.719 -16.641 -28.203 1 61.47 110 ALA A C 1
ATOM 932 O O . ALA A 1 110 ? 28.906 -16.797 -27.875 1 61.47 110 ALA A O 1
ATOM 933 N N . SER A 1 111 ? 26.781 -16.641 -27.297 1 63.38 111 SER A N 1
ATOM 934 C CA . SER A 1 111 ? 27 -17.234 -25.969 1 63.38 111 SER A CA 1
ATOM 935 C C . SER A 1 111 ? 27.266 -18.734 -26.062 1 63.38 111 SER A C 1
ATOM 937 O O . SER A 1 111 ? 27.094 -19.328 -27.141 1 63.38 111 SER A O 1
ATOM 939 N N . GLN A 1 112 ? 28 -19.25 -25.078 1 63.69 112 GLN A N 1
ATOM 940 C CA . GLN A 1 112 ? 28.312 -20.672 -25.094 1 63.69 112 GLN A CA 1
ATOM 941 C C . GLN A 1 112 ? 27.062 -21.5 -25.422 1 63.69 112 GLN A C 1
ATOM 943 O O . GLN A 1 112 ? 27.141 -22.469 -26.172 1 63.69 112 GLN A O 1
ATOM 948 N N . ILE A 1 113 ? 25.938 -20.938 -24.953 1 61.56 113 ILE A N 1
ATOM 949 C CA . ILE A 1 113 ? 24.703 -21.688 -25.125 1 61.56 113 ILE A CA 1
ATOM 950 C C . ILE A 1 113 ? 24.234 -21.578 -26.578 1 61.56 113 ILE A C 1
ATOM 952 O O . ILE A 1 113 ? 23.828 -22.562 -27.188 1 61.56 113 ILE A O 1
ATOM 956 N N . SER A 1 114 ? 24.344 -20.406 -27.125 1 63.22 114 SER A N 1
ATOM 957 C CA . SER A 1 114 ? 23.906 -20.188 -28.5 1 63.22 114 SER A CA 1
ATOM 958 C C . SER A 1 114 ? 24.859 -20.844 -29.5 1 63.22 114 SER A C 1
ATOM 960 O O . SER A 1 114 ? 24.453 -21.234 -30.594 1 63.22 114 SER A O 1
ATOM 962 N N . CYS A 1 115 ? 26.078 -20.875 -29.047 1 66.25 115 CYS A N 1
ATOM 963 C CA . CYS A 1 115 ? 27.078 -21.5 -29.906 1 66.25 115 CYS A CA 1
ATOM 964 C C . CYS A 1 115 ? 26.812 -22.984 -30.047 1 66.25 115 CYS A C 1
ATOM 966 O O . CYS A 1 115 ? 27.109 -23.578 -31.094 1 66.25 115 CYS A O 1
ATOM 968 N N . CYS A 1 116 ? 26.25 -23.562 -29.031 1 60.22 116 CYS A N 1
ATOM 969 C CA . CYS A 1 116 ? 26.062 -25.016 -29.031 1 60.22 116 CYS A CA 1
ATOM 970 C C . CYS A 1 116 ? 24.641 -25.375 -29.469 1 60.22 116 CYS A C 1
ATOM 972 O O . CYS A 1 116 ? 24.25 -26.547 -29.406 1 60.22 116 CYS A O 1
ATOM 974 N N . ILE A 1 117 ? 23.625 -24.531 -29.781 1 55.59 117 ILE A N 1
ATOM 975 C CA . ILE A 1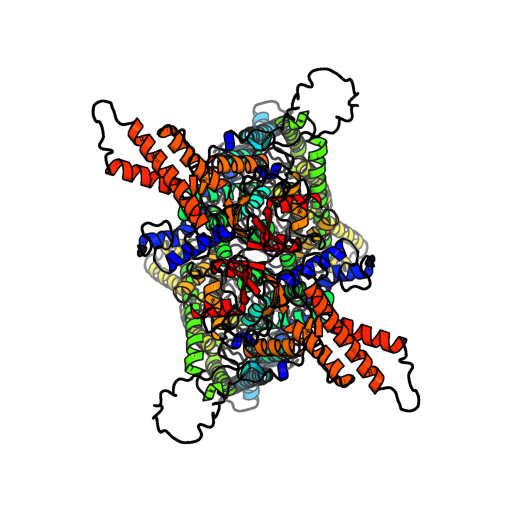 117 ? 22.219 -24.781 -30.125 1 55.59 117 ILE A CA 1
ATOM 976 C C . ILE A 1 117 ? 22.141 -25.547 -31.438 1 55.59 117 ILE A C 1
ATOM 978 O O . ILE A 1 117 ? 21.203 -26.297 -31.672 1 55.59 117 ILE A O 1
ATOM 982 N N . ASP A 1 118 ? 22.75 -25.344 -32.5 1 46.66 118 ASP A N 1
ATOM 983 C CA . ASP A 1 118 ? 22.516 -26.031 -33.75 1 46.66 118 ASP A CA 1
ATOM 984 C C . ASP A 1 118 ? 22.359 -27.547 -33.531 1 46.66 118 ASP A C 1
ATOM 986 O O . ASP A 1 118 ? 21.969 -28.266 -34.469 1 46.66 118 ASP A O 1
ATOM 990 N N . ASN A 1 119 ? 22.891 -28.312 -32.688 1 38.97 119 ASN A N 1
ATOM 991 C CA . ASN A 1 119 ? 22.453 -29.656 -32.375 1 38.97 119 ASN A CA 1
ATOM 992 C C . ASN A 1 119 ? 21.516 -29.672 -31.172 1 38.97 119 ASN A C 1
ATOM 994 O O . ASN A 1 119 ? 21.984 -29.844 -30.031 1 38.97 119 ASN A O 1
ATOM 998 N N . PRO A 1 120 ? 20.188 -29.156 -31.25 1 39.75 120 PRO A N 1
ATOM 999 C CA . PRO A 1 120 ? 19.234 -28.719 -30.25 1 39.75 120 PRO A CA 1
ATOM 1000 C C . PRO A 1 120 ? 18.922 -29.797 -29.219 1 39.75 120 PRO A C 1
ATOM 1002 O O . PRO A 1 120 ? 18.219 -29.531 -28.234 1 39.75 120 PRO A O 1
ATOM 1005 N N . LYS A 1 121 ? 18.766 -31.172 -29.594 1 41.34 121 LYS A N 1
ATOM 1006 C CA . LYS A 1 121 ? 18.219 -32.219 -28.734 1 41.34 121 LYS A CA 1
ATOM 1007 C C . LYS A 1 121 ? 18.812 -32.188 -27.344 1 41.34 121 LYS A C 1
ATOM 1009 O O . LYS A 1 121 ? 18.141 -32.5 -26.359 1 41.34 121 LYS A O 1
ATOM 1014 N N . LYS A 1 122 ? 20.109 -32.344 -27.094 1 39.47 122 LYS A N 1
ATOM 1015 C CA . LYS A 1 122 ? 20.75 -32.812 -25.875 1 39.47 122 LYS A CA 1
ATOM 1016 C C . LYS A 1 122 ? 21.359 -31.656 -25.078 1 39.47 122 LYS A C 1
ATOM 1018 O O . LYS A 1 122 ? 22.156 -31.875 -24.172 1 39.47 122 LYS A O 1
ATOM 1023 N N . LEU A 1 123 ? 21.297 -30.344 -25.438 1 35.28 123 LEU A N 1
ATOM 1024 C CA . LEU A 1 123 ? 22.172 -29.375 -24.781 1 35.28 123 LEU A CA 1
ATOM 1025 C C . LEU A 1 123 ? 21.531 -28.844 -23.5 1 35.28 123 LEU A C 1
ATOM 1027 O O . LEU A 1 123 ? 20.453 -28.266 -23.547 1 35.28 123 LEU A O 1
ATOM 1031 N N . ASN A 1 124 ? 21.766 -29.453 -22.469 1 31.98 124 ASN A N 1
ATOM 1032 C CA . ASN A 1 124 ? 21.703 -28.781 -21.172 1 31.98 124 ASN A CA 1
ATOM 1033 C C . ASN A 1 124 ? 22.531 -27.5 -21.156 1 31.98 124 ASN A C 1
ATOM 1035 O O . ASN A 1 124 ? 23.75 -27.547 -21.219 1 31.98 124 ASN A O 1
ATOM 1039 N N . VAL A 1 125 ? 22.219 -26.484 -21.781 1 31.36 125 VAL A N 1
ATOM 1040 C CA . VAL A 1 125 ? 22.875 -25.234 -22.156 1 31.36 125 VAL A CA 1
ATOM 1041 C C . VAL A 1 125 ? 23.844 -24.812 -21.062 1 31.36 125 VAL A C 1
ATOM 1043 O O . VAL A 1 125 ? 24.938 -24.312 -21.344 1 31.36 125 VAL A O 1
ATOM 1046 N N . PHE A 1 126 ? 23.422 -24.438 -19.875 1 30.33 126 PHE A N 1
ATOM 1047 C CA . PHE A 1 126 ? 24.203 -23.672 -18.922 1 30.33 126 PHE A CA 1
ATOM 1048 C C . PHE A 1 126 ? 25.188 -24.562 -18.172 1 30.33 126 PHE A C 1
ATOM 1050 O O . PHE A 1 126 ? 25.062 -24.734 -16.953 1 30.33 126 PHE A O 1
ATOM 1057 N N . LYS A 1 127 ? 25.469 -25.812 -18.516 1 32.84 127 LYS A N 1
ATOM 1058 C CA . LYS A 1 127 ? 26.531 -26.547 -17.844 1 32.84 127 LYS A CA 1
ATOM 1059 C C . LYS A 1 127 ? 27.859 -25.797 -17.953 1 32.84 127 LYS A C 1
ATOM 1061 O O . LYS A 1 127 ? 28.438 -25.719 -19.047 1 32.84 127 LYS A O 1
ATOM 1066 N N . SER A 1 128 ? 28.109 -24.797 -17.312 1 31.89 128 SER A N 1
ATOM 1067 C CA . SER A 1 128 ? 29.531 -24.438 -17.312 1 31.89 128 SER A CA 1
ATOM 1068 C C . SER A 1 128 ? 30.406 -25.672 -17.562 1 31.89 128 SER A C 1
ATOM 1070 O O . SER A 1 128 ? 31.234 -25.672 -18.469 1 31.89 128 SER A O 1
ATOM 1072 N N . GLY A 1 129 ? 31.016 -26.312 -16.359 1 30.17 129 GLY A N 1
ATOM 1073 C CA . GLY A 1 129 ? 32.094 -27.281 -16.5 1 30.17 129 GLY A CA 1
ATOM 1074 C C . GLY A 1 129 ? 31.688 -28.5 -17.297 1 30.17 129 GLY A C 1
ATOM 1075 O O . GLY A 1 129 ? 32.406 -28.906 -18.219 1 30.17 129 GLY A O 1
ATOM 1076 N N . TYR A 1 130 ? 30.891 -29.484 -16.516 1 28.66 130 TYR A N 1
ATOM 1077 C CA . TYR A 1 130 ? 31.062 -30.859 -16.984 1 28.66 130 TYR A CA 1
ATOM 1078 C C . TYR A 1 130 ? 30.266 -31.094 -18.266 1 28.66 130 TYR A C 1
ATOM 1080 O O . TYR A 1 130 ? 29.031 -31.078 -18.266 1 28.66 130 TYR A O 1
ATOM 1088 N N . VAL A 1 131 ? 30.531 -30.453 -19.375 1 33.47 131 VAL A N 1
ATOM 1089 C CA . VAL A 1 131 ? 30.281 -31.094 -20.656 1 33.47 131 VAL A CA 1
ATOM 1090 C C . VAL A 1 131 ? 30.281 -32.625 -20.484 1 33.47 131 VAL A C 1
ATOM 1092 O O . VAL A 1 131 ? 31.312 -33.219 -20.188 1 33.47 131 VAL A O 1
ATOM 1095 N N . THR A 1 132 ? 29.406 -33.25 -19.844 1 33.66 132 THR A N 1
ATOM 1096 C CA . THR A 1 132 ? 29.609 -34.625 -20.281 1 33.66 132 THR A CA 1
ATOM 1097 C C . THR A 1 132 ? 30.047 -34.688 -21.734 1 33.66 132 THR A C 1
ATOM 1099 O O . THR A 1 132 ? 29.984 -33.688 -22.453 1 33.66 132 THR A O 1
ATOM 1102 N N . ASN A 1 133 ? 29.984 -35.938 -22.438 1 34.69 133 ASN A N 1
ATOM 1103 C CA . ASN A 1 133 ? 30.578 -36.438 -23.672 1 34.69 133 ASN A CA 1
ATOM 1104 C C . ASN A 1 133 ? 30.234 -35.531 -24.875 1 34.69 133 ASN A C 1
ATOM 1106 O O . ASN A 1 133 ? 30.688 -35.781 -25.984 1 34.69 133 ASN A O 1
ATOM 1110 N N . ASN A 1 134 ? 29 -34.938 -25 1 40 134 ASN A N 1
ATOM 1111 C CA . ASN A 1 134 ? 28.719 -34.562 -26.375 1 40 134 ASN A CA 1
ATOM 1112 C C . ASN A 1 134 ? 29.328 -33.188 -26.688 1 40 134 ASN A C 1
ATOM 1114 O O . ASN A 1 134 ? 28.875 -32.156 -26.156 1 40 134 ASN A O 1
ATOM 1118 N N . THR A 1 135 ? 30.625 -32.969 -27.047 1 47.53 135 THR A N 1
ATOM 1119 C CA . THR A 1 135 ? 31.625 -32.031 -27.5 1 47.53 135 THR A CA 1
ATOM 1120 C C . THR A 1 135 ? 31.016 -31.047 -28.5 1 47.53 135 THR A C 1
ATOM 1122 O O . THR A 1 135 ? 30.547 -31.438 -29.562 1 47.53 135 THR A O 1
ATOM 1125 N N . CYS A 1 136 ? 30.344 -29.922 -27.984 1 57.31 136 CYS A N 1
ATOM 1126 C CA . CYS A 1 136 ? 30.094 -28.828 -28.906 1 57.31 136 CYS A CA 1
ATOM 1127 C C . CYS A 1 136 ? 31.375 -28.453 -29.672 1 57.31 136 CYS A C 1
ATOM 1129 O O . CYS A 1 136 ? 32.312 -27.891 -29.078 1 57.31 136 CYS A O 1
ATOM 1131 N N . ASP A 1 137 ? 31.594 -29.031 -30.719 1 61.81 137 ASP A N 1
ATOM 1132 C CA . ASP A 1 137 ? 32.781 -28.875 -31.531 1 61.81 137 ASP A CA 1
ATOM 1133 C C . ASP A 1 137 ? 33.094 -27.406 -31.797 1 61.81 137 ASP A C 1
ATOM 1135 O O . ASP A 1 137 ? 34.25 -27.016 -31.938 1 61.81 137 ASP A O 1
ATOM 1139 N N . ASN A 1 138 ? 32 -26.531 -31.578 1 71.25 138 ASN A N 1
ATOM 1140 C CA . ASN A 1 138 ? 32.25 -25.156 -31.984 1 71.25 138 ASN A CA 1
ATOM 1141 C C . ASN A 1 138 ? 32.75 -24.312 -30.812 1 71.25 138 ASN A C 1
ATOM 1143 O O . ASN A 1 138 ? 33.25 -23.203 -31.016 1 71.25 138 ASN A O 1
ATOM 1147 N N . TRP A 1 139 ? 32.719 -24.766 -29.578 1 75.62 139 TRP A N 1
ATOM 1148 C CA . TRP A 1 139 ? 33.188 -24 -28.438 1 75.62 139 TRP A CA 1
ATOM 1149 C C . TRP A 1 139 ? 34.625 -24.359 -28.109 1 75.62 139 TRP A C 1
ATOM 1151 O O . TRP A 1 139 ? 34.938 -25.531 -27.859 1 75.62 139 TRP A O 1
ATOM 1161 N N . VAL A 1 140 ? 35.531 -23.406 -28.297 1 76.44 140 VAL A N 1
ATOM 1162 C CA . VAL A 1 140 ? 36.938 -23.609 -28.016 1 76.44 140 VAL A CA 1
ATOM 1163 C C . VAL A 1 140 ? 37.281 -23 -26.672 1 76.44 140 VAL A C 1
ATOM 1165 O O . VAL A 1 140 ? 37.281 -21.766 -26.516 1 76.44 140 VAL A O 1
ATOM 1168 N N . SER A 1 141 ? 37.5 -23.734 -25.656 1 77.94 141 SER A N 1
ATOM 1169 C CA . SER A 1 141 ? 37.938 -23.25 -24.359 1 77.94 141 SER A CA 1
ATOM 1170 C C . SER A 1 141 ? 39.375 -22.719 -24.406 1 77.94 141 SER A C 1
ATOM 1172 O O . SER A 1 141 ? 40.156 -23.109 -25.281 1 77.94 141 SER A O 1
ATOM 1174 N N . TRP A 1 142 ? 39.75 -21.781 -23.609 1 78.44 142 TRP A N 1
ATOM 1175 C CA . TRP A 1 142 ? 41.062 -21.203 -23.578 1 78.44 142 TRP A CA 1
ATOM 1176 C C . TRP A 1 142 ? 42.125 -22.25 -23.281 1 78.44 142 TRP A C 1
ATOM 1178 O O . TRP A 1 142 ? 43.25 -22.172 -23.75 1 78.44 142 TRP A O 1
ATOM 1188 N N . ASN A 1 143 ? 41.75 -23.266 -22.5 1 76.06 143 ASN A N 1
ATOM 1189 C CA . ASN A 1 143 ? 42.688 -24.359 -22.219 1 76.06 143 ASN A CA 1
ATOM 1190 C C . ASN A 1 143 ? 43 -25.141 -23.484 1 76.06 143 ASN A C 1
ATOM 1192 O O . ASN A 1 143 ? 44.188 -25.469 -23.734 1 76.06 143 ASN A O 1
ATOM 1196 N N . LYS A 1 144 ? 41.906 -25.469 -24.234 1 74.06 144 LYS A N 1
ATOM 1197 C CA . LYS A 1 144 ? 42.094 -26.203 -25.484 1 74.06 144 LYS A CA 1
ATOM 1198 C C . LYS A 1 144 ? 42.875 -25.359 -26.484 1 74.06 144 LYS A C 1
ATOM 1200 O O . LYS A 1 144 ? 43.719 -25.891 -27.219 1 74.06 144 LYS A O 1
ATOM 1205 N N . PHE A 1 145 ? 42.625 -24.141 -26.578 1 73.06 145 PHE A N 1
ATOM 1206 C CA . PHE A 1 145 ? 43.281 -23.25 -27.516 1 73.06 145 PHE A CA 1
ATOM 1207 C C . PHE A 1 145 ? 44.781 -23.219 -27.25 1 73.06 145 PHE A C 1
ATOM 1209 O O . PHE A 1 145 ? 45.594 -23.312 -28.172 1 73.06 145 PHE A O 1
ATOM 1216 N N . PHE A 1 146 ? 45.188 -23.094 -25.969 1 72.06 146 PHE A N 1
ATOM 1217 C CA . PHE A 1 146 ? 46.594 -22.938 -25.656 1 72.06 146 PHE A CA 1
ATOM 1218 C C . PHE A 1 146 ? 47.281 -24.297 -25.594 1 72.06 146 PHE A C 1
ATOM 1220 O O . PHE A 1 146 ? 48.5 -24.391 -25.828 1 72.06 146 PHE A O 1
ATOM 1227 N N . HIS A 1 147 ? 46.469 -25.328 -25.078 1 67.31 147 HIS A N 1
ATOM 1228 C CA . HIS A 1 147 ? 47.094 -26.656 -25.125 1 67.31 147 HIS A CA 1
ATOM 1229 C C . HIS A 1 147 ? 47.469 -27.047 -26.547 1 67.31 147 HIS A C 1
ATOM 1231 O O . HIS A 1 147 ? 48.5 -27.703 -26.766 1 67.31 147 HIS A O 1
ATOM 1237 N N . GLU A 1 148 ? 46.531 -26.812 -27.547 1 60.53 148 GLU A N 1
ATOM 1238 C CA . GLU A 1 148 ? 46.844 -27.172 -28.922 1 60.53 148 GLU A CA 1
ATOM 1239 C C . GLU A 1 148 ? 47.969 -26.328 -29.484 1 60.53 148 GLU A C 1
ATOM 1241 O O . GLU A 1 148 ? 48.75 -26.797 -30.328 1 60.53 148 GLU A O 1
ATOM 1246 N N . HIS A 1 149 ? 48 -25.141 -29.141 1 54.03 149 HIS A N 1
ATOM 1247 C CA . HIS A 1 149 ? 48.969 -24.281 -29.828 1 54.03 149 HIS A CA 1
ATOM 1248 C C . HIS A 1 149 ? 50.219 -24.109 -29 1 54.03 149 HIS A C 1
ATOM 1250 O O . HIS A 1 149 ? 51.312 -23.859 -29.562 1 54.03 149 HIS A O 1
ATOM 1256 N N . TRP A 1 150 ? 49.969 -23.922 -27.641 1 56.38 150 TRP A N 1
ATOM 1257 C CA . TRP A 1 150 ? 51.188 -23.656 -26.906 1 56.38 150 TRP A CA 1
ATOM 1258 C C . TRP A 1 150 ? 51.5 -24.781 -25.922 1 56.38 150 TRP A C 1
ATOM 1260 O O . TRP A 1 150 ? 50.781 -25.781 -25.875 1 56.38 150 TRP A O 1
ATOM 1270 N N . LEU A 1 151 ? 52 -24.344 -24.594 1 50.56 151 LEU A N 1
ATOM 1271 C CA . LEU A 1 151 ? 52.688 -25.125 -23.578 1 50.56 151 LEU A CA 1
ATOM 1272 C C . LEU A 1 151 ? 51.719 -26.031 -22.828 1 50.56 151 LEU A C 1
ATOM 1274 O O . LEU A 1 151 ? 50.562 -25.656 -22.609 1 50.56 151 LEU A O 1
ATOM 1278 N N . ASN A 1 152 ? 51.906 -27.406 -22.875 1 52.44 152 ASN A N 1
ATOM 1279 C CA . ASN A 1 152 ? 51.188 -28.562 -22.375 1 52.44 152 ASN A CA 1
ATOM 1280 C C . ASN A 1 152 ? 50.719 -28.359 -20.938 1 52.44 152 ASN A C 1
ATOM 1282 O O . ASN A 1 152 ? 49.688 -28.922 -20.531 1 52.44 152 ASN A O 1
ATOM 1286 N N . THR A 1 153 ? 51.656 -28.094 -19.938 1 51 153 THR A N 1
ATOM 1287 C CA . THR A 1 153 ? 51.438 -28.438 -18.531 1 51 153 THR A CA 1
ATOM 1288 C C . THR A 1 153 ? 50.625 -27.328 -17.828 1 51 153 THR A C 1
ATOM 1290 O O . THR A 1 153 ? 50.031 -27.578 -16.797 1 51 153 THR A O 1
ATOM 1293 N N . MET A 1 154 ? 50.906 -25.984 -17.969 1 54.84 154 MET A N 1
ATOM 1294 C CA . MET A 1 154 ? 50.438 -24.984 -17.031 1 54.84 154 MET A CA 1
ATOM 1295 C C . MET A 1 154 ? 49 -24.562 -17.344 1 54.84 154 MET A C 1
ATOM 1297 O O . MET A 1 154 ? 48.625 -24.516 -18.5 1 54.84 154 MET A O 1
ATOM 1301 N N . ARG A 1 155 ? 48.031 -24.688 -16.359 1 71.94 155 ARG A N 1
ATOM 1302 C CA . ARG A 1 155 ? 46.625 -24.312 -16.359 1 71.94 155 ARG A CA 1
ATOM 1303 C C . ARG A 1 155 ? 46.469 -22.859 -16.781 1 71.94 155 ARG A C 1
ATOM 1305 O O . ARG A 1 155 ? 46.188 -21.984 -15.945 1 71.94 155 ARG A O 1
ATOM 1312 N N . PHE A 1 156 ? 46.875 -22.406 -18.125 1 79.38 156 PHE A N 1
ATOM 1313 C CA . PHE A 1 156 ? 46.719 -21.062 -18.672 1 79.38 156 PHE A CA 1
ATOM 1314 C C . PHE A 1 156 ? 45.25 -20.609 -18.609 1 79.38 156 PHE A C 1
ATOM 1316 O O . PHE A 1 156 ? 44.969 -19.406 -18.625 1 79.38 156 PHE A O 1
ATOM 1323 N N . ASP A 1 157 ? 44.406 -21.5 -18.625 1 83.31 157 ASP A N 1
ATOM 1324 C CA . ASP A 1 157 ? 43 -21.125 -18.453 1 83.31 157 ASP A CA 1
ATOM 1325 C C . ASP A 1 157 ? 42.781 -20.406 -17.125 1 83.31 157 ASP A C 1
ATOM 1327 O O . ASP A 1 157 ? 42 -19.469 -17.047 1 83.31 157 ASP A O 1
ATOM 1331 N N . PHE A 1 158 ? 43.625 -20.734 -16.156 1 88.06 158 PHE A N 1
ATOM 1332 C CA . PHE A 1 158 ? 43.5 -20.094 -14.844 1 88.06 158 PHE A CA 1
ATOM 1333 C C . PHE A 1 158 ? 44.031 -18.656 -14.898 1 88.06 158 PHE A C 1
ATOM 1335 O O . PHE A 1 158 ? 43.406 -17.75 -14.352 1 88.06 158 PHE A O 1
ATOM 1342 N N . ILE A 1 159 ? 45.094 -18.391 -15.57 1 88.94 159 ILE A N 1
ATOM 1343 C CA . ILE A 1 159 ? 45.688 -17.062 -15.641 1 88.94 159 ILE A CA 1
ATOM 1344 C C . ILE A 1 159 ? 44.781 -16.141 -16.453 1 88.94 159 ILE A C 1
ATOM 1346 O O . ILE A 1 159 ? 44.562 -14.984 -16.078 1 88.94 159 ILE A O 1
ATOM 1350 N N . ILE A 1 160 ? 44.25 -16.641 -17.531 1 89.62 160 ILE A N 1
ATOM 1351 C CA . ILE A 1 160 ? 43.375 -15.82 -18.359 1 89.62 160 ILE A CA 1
ATOM 1352 C C . ILE A 1 160 ? 42.125 -15.477 -17.594 1 89.62 160 ILE A C 1
ATOM 1354 O O . ILE A 1 160 ? 41.625 -14.344 -17.656 1 89.62 160 ILE A O 1
ATOM 1358 N N . TYR A 1 161 ? 41.625 -16.484 -16.938 1 91.06 161 TYR A N 1
ATOM 1359 C CA . TYR A 1 161 ? 40.438 -16.25 -16.141 1 91.06 161 TYR A CA 1
ATOM 1360 C C . TYR A 1 161 ? 40.688 -15.172 -15.094 1 91.06 161 TYR A C 1
ATOM 1362 O O . TYR A 1 161 ? 39.875 -14.258 -14.945 1 91.06 161 TYR A O 1
ATOM 1370 N N . VAL A 1 162 ? 41.75 -15.148 -14.406 1 94.5 162 VAL A N 1
ATOM 1371 C CA . VAL A 1 162 ? 42.062 -14.195 -13.336 1 94.5 162 VAL A CA 1
ATOM 1372 C C . VAL A 1 162 ? 42.344 -12.82 -13.938 1 94.5 162 VAL A C 1
ATOM 1374 O O . VAL A 1 162 ? 41.844 -11.805 -13.438 1 94.5 162 VAL A O 1
ATOM 1377 N N . VAL A 1 163 ? 43.094 -12.75 -15.016 1 95 163 VAL A N 1
ATOM 1378 C CA . VAL A 1 163 ? 43.438 -11.477 -15.633 1 95 163 VAL A CA 1
ATOM 1379 C C . VAL A 1 163 ? 42.188 -10.805 -16.188 1 95 163 VAL A C 1
ATOM 1381 O O . VAL A 1 163 ? 42 -9.594 -16.047 1 95 163 VAL A O 1
ATOM 1384 N N . LEU A 1 164 ? 41.406 -11.602 -16.812 1 94.38 164 LEU A N 1
ATOM 1385 C CA . LEU A 1 164 ? 40.188 -11.023 -17.375 1 94.38 164 LEU A CA 1
ATOM 1386 C C . LEU A 1 164 ? 39.25 -10.57 -16.25 1 94.38 164 LEU A C 1
ATOM 1388 O O . LEU A 1 164 ? 38.531 -9.57 -16.406 1 94.38 164 LEU A O 1
ATOM 1392 N N . THR A 1 165 ? 39.188 -11.312 -15.18 1 96.19 165 THR A N 1
ATOM 1393 C CA . THR A 1 165 ? 38.375 -10.891 -14.039 1 96.19 165 THR A CA 1
ATOM 1394 C C . THR A 1 165 ? 38.875 -9.547 -13.5 1 96.19 165 THR A C 1
ATOM 1396 O O . THR A 1 165 ? 38.062 -8.648 -13.25 1 96.19 165 THR A O 1
ATOM 1399 N N . ILE A 1 166 ? 40.125 -9.352 -13.438 1 97.44 166 ILE A N 1
ATOM 1400 C CA . ILE A 1 166 ? 40.719 -8.133 -12.898 1 97.44 166 ILE A CA 1
ATOM 1401 C C . ILE A 1 166 ? 40.531 -6.984 -13.883 1 97.44 166 ILE A C 1
ATOM 1403 O O . ILE A 1 166 ? 40.125 -5.883 -13.492 1 97.44 166 ILE A O 1
ATOM 1407 N N . LEU A 1 167 ? 40.688 -7.23 -15.133 1 97.38 167 LEU A N 1
ATOM 1408 C CA . LEU A 1 167 ? 40.562 -6.188 -16.141 1 97.38 167 LEU A CA 1
ATOM 1409 C C . LEU A 1 167 ? 39.125 -5.688 -16.234 1 97.38 167 LEU A C 1
ATOM 1411 O O . LEU A 1 167 ? 38.906 -4.48 -16.312 1 97.38 167 LEU A O 1
ATOM 1415 N N . LEU A 1 168 ? 38.281 -6.59 -16.312 1 97.44 168 LEU A N 1
ATOM 1416 C CA . LEU A 1 168 ? 36.875 -6.203 -16.391 1 97.44 168 LEU A CA 1
ATOM 1417 C C . LEU A 1 168 ? 36.469 -5.414 -15.164 1 97.44 168 LEU A C 1
ATOM 1419 O O . LEU A 1 168 ? 35.719 -4.422 -15.273 1 97.44 168 LEU A O 1
ATOM 1423 N N . ALA A 1 169 ? 36.875 -5.785 -13.961 1 97.88 169 ALA A N 1
ATOM 1424 C CA . ALA A 1 169 ? 36.562 -5.074 -12.727 1 97.88 169 ALA A CA 1
ATOM 1425 C C . ALA A 1 169 ? 37.188 -3.684 -12.719 1 97.88 169 ALA A C 1
ATOM 1427 O O . ALA A 1 169 ? 36.531 -2.717 -12.289 1 97.88 169 ALA A O 1
ATOM 1428 N N . MET A 1 170 ? 38.344 -3.604 -13.242 1 97.56 170 MET A N 1
ATOM 1429 C CA . MET A 1 170 ? 39.031 -2.318 -13.273 1 97.56 170 MET A CA 1
ATOM 1430 C C . MET A 1 170 ? 38.375 -1.365 -14.258 1 97.56 170 MET A C 1
ATOM 1432 O O . MET A 1 170 ? 38.281 -0.165 -13.992 1 97.56 170 MET A O 1
ATOM 1436 N N . PHE A 1 171 ? 37.938 -1.86 -15.328 1 97.38 171 PHE A N 1
ATOM 1437 C CA . PHE A 1 171 ? 37.219 -1.027 -16.281 1 97.38 171 PHE A CA 1
ATOM 1438 C C . PHE A 1 171 ? 35.906 -0.508 -15.68 1 97.38 171 PHE A C 1
ATOM 1440 O O . PHE A 1 171 ? 35.531 0.652 -15.883 1 97.38 171 PHE A O 1
ATOM 1447 N N . ALA A 1 172 ? 35.219 -1.354 -14.992 1 97.81 172 ALA A N 1
ATOM 1448 C CA . ALA A 1 172 ? 34 -0.945 -14.328 1 97.81 172 ALA A CA 1
ATOM 1449 C C . ALA A 1 172 ? 34.25 0.157 -13.305 1 97.81 172 ALA A C 1
ATOM 1451 O O . ALA A 1 172 ? 33.5 1.128 -13.219 1 97.81 172 ALA A O 1
ATOM 1452 N N . CYS A 1 173 ? 35.312 0.06 -12.586 1 97.56 173 CYS A N 1
ATOM 1453 C CA . CYS A 1 173 ? 35.656 1.042 -11.57 1 97.56 173 CYS A CA 1
ATOM 1454 C C . CYS A 1 173 ? 36.031 2.379 -12.195 1 97.56 173 CYS A C 1
ATOM 1456 O O . CYS A 1 173 ? 35.594 3.434 -11.727 1 97.56 173 CYS A O 1
ATOM 1458 N N . LEU A 1 174 ? 36.75 2.367 -13.25 1 97 174 LEU A N 1
ATOM 1459 C CA . LEU A 1 174 ? 37.188 3.592 -13.914 1 97 174 LEU A CA 1
ATOM 1460 C C . LEU A 1 174 ? 36 4.363 -14.469 1 97 174 LEU A C 1
ATOM 1462 O O . LEU A 1 174 ? 35.938 5.59 -14.367 1 97 174 LEU A O 1
ATOM 1466 N N . ILE A 1 175 ? 35.094 3.674 -15.023 1 97.38 175 ILE A N 1
ATOM 1467 C CA . ILE A 1 175 ? 33.906 4.324 -15.562 1 97.38 175 ILE A CA 1
ATOM 1468 C C . ILE A 1 175 ? 33.094 4.91 -14.422 1 97.38 175 ILE A C 1
ATOM 1470 O O . ILE A 1 175 ? 32.562 6.023 -14.531 1 97.38 175 ILE A O 1
ATOM 1474 N N . THR A 1 176 ? 33 4.195 -13.328 1 96.81 176 THR A N 1
ATOM 1475 C CA . THR A 1 176 ? 32.219 4.66 -12.188 1 96.81 176 THR A CA 1
ATOM 1476 C C . THR A 1 176 ? 32.844 5.914 -11.578 1 96.81 176 THR A C 1
ATOM 1478 O O . THR A 1 176 ? 32.125 6.844 -11.188 1 96.81 176 THR A O 1
ATOM 1481 N N . LEU A 1 177 ? 34.125 5.988 -11.562 1 94.75 177 LEU A N 1
ATOM 1482 C CA . LEU A 1 177 ? 34.844 7.121 -10.969 1 94.75 177 LEU A CA 1
ATOM 1483 C C . LEU A 1 177 ? 34.719 8.359 -11.859 1 94.75 177 LEU A C 1
ATOM 1485 O O . LEU A 1 177 ? 34.906 9.484 -11.391 1 94.75 177 LEU A O 1
ATOM 1489 N N . SER A 1 178 ? 34.312 8.195 -13.062 1 94.25 178 SER A N 1
ATOM 1490 C CA . SER A 1 178 ? 34.125 9.328 -13.969 1 94.25 178 SER A CA 1
ATOM 1491 C C . SER A 1 178 ? 32.844 10.094 -13.648 1 94.25 178 SER A C 1
ATOM 1493 O O . SER A 1 178 ? 32.656 11.227 -14.102 1 94.25 178 SER A O 1
ATOM 1495 N N . THR A 1 179 ? 31.969 9.562 -12.875 1 93.69 179 THR A N 1
ATOM 1496 C CA . THR A 1 179 ? 30.703 10.219 -12.555 1 93.69 179 THR A CA 1
ATOM 1497 C C . THR A 1 179 ? 30.812 10.984 -11.234 1 93.69 179 THR A C 1
ATOM 1499 O O . THR A 1 179 ? 29.828 11.133 -10.516 1 93.69 179 THR A O 1
ATOM 1502 N N . LYS A 1 180 ? 31.844 11.555 -10.906 1 88.69 180 LYS A N 1
ATOM 1503 C CA . LYS A 1 180 ? 32.094 12.281 -9.664 1 88.69 180 LYS A CA 1
ATOM 1504 C C . LYS A 1 180 ? 31.391 13.625 -9.648 1 88.69 180 LYS A C 1
ATOM 1506 O O . LYS A 1 180 ? 31.422 14.367 -10.641 1 88.69 180 LYS A O 1
ATOM 1511 N N . ILE A 1 181 ? 30.531 13.734 -8.594 1 81.75 181 ILE A N 1
ATOM 1512 C CA . ILE A 1 181 ? 29.906 15.031 -8.352 1 81.75 181 ILE A CA 1
ATOM 1513 C C . ILE A 1 181 ? 30.375 15.586 -7.012 1 81.75 181 ILE A C 1
ATOM 1515 O O . ILE A 1 181 ? 30.469 14.859 -6.02 1 81.75 181 ILE A O 1
ATOM 1519 N N . THR A 1 182 ? 30.844 16.75 -6.996 1 69.94 182 THR A N 1
ATOM 1520 C CA . THR A 1 182 ? 31.328 17.375 -5.77 1 69.94 182 THR A CA 1
ATOM 1521 C C . THR A 1 182 ? 30.328 18.391 -5.25 1 69.94 182 THR A C 1
ATOM 1523 O O . THR A 1 182 ? 29.75 19.172 -6.027 1 69.94 182 THR A O 1
ATOM 1526 N N . GLY A 1 183 ? 29.531 17.781 -4.129 1 58.31 183 GLY A N 1
ATOM 1527 C CA . GLY A 1 183 ? 28.672 18.781 -3.516 1 58.31 183 GLY A CA 1
ATOM 1528 C C . GLY A 1 183 ? 28.875 18.906 -2.02 1 58.31 183 GLY A C 1
ATOM 1529 O O . GLY A 1 183 ? 29.375 17.984 -1.375 1 58.31 183 GLY A O 1
ATOM 1530 N N . GLY A 1 184 ? 28.672 19.844 -1.293 1 53.94 184 GLY A N 1
ATOM 1531 C CA . GLY A 1 184 ? 28.469 20.188 0.106 1 53.94 184 GLY A CA 1
ATOM 1532 C C . GLY A 1 184 ? 29.75 20.109 0.926 1 53.94 184 GLY A C 1
ATOM 1533 O O . GLY A 1 184 ? 30.766 19.594 0.455 1 53.94 184 GLY A O 1
ATOM 1534 N N . SER A 1 185 ? 30.047 20.828 2.006 1 45.53 185 SER A N 1
ATOM 1535 C CA . SER A 1 185 ? 31.234 20.891 2.857 1 45.53 185 SER A CA 1
ATOM 1536 C C . SER A 1 185 ? 31.078 20.016 4.09 1 45.53 185 SER A C 1
ATOM 1538 O O . SER A 1 185 ? 30.031 20 4.73 1 45.53 185 SER A O 1
ATOM 1540 N N . ILE A 1 186 ? 31.797 18.797 4.258 1 47.03 186 ILE A N 1
ATOM 1541 C CA . ILE A 1 186 ? 31.844 18 5.477 1 47.03 186 ILE A CA 1
ATOM 1542 C C . ILE A 1 186 ? 32.844 18.625 6.461 1 47.03 186 ILE A C 1
ATOM 1544 O O . ILE A 1 186 ? 33.938 19 6.078 1 47.03 186 ILE A O 1
ATOM 1548 N N . PRO A 1 187 ? 32.531 18.844 7.879 1 38.34 187 PRO A N 1
ATOM 1549 C CA . PRO A 1 187 ? 33.5 19.375 8.852 1 38.34 187 PRO A CA 1
ATOM 1550 C C . PRO A 1 187 ? 34.625 18.391 9.133 1 38.34 187 PRO A C 1
ATOM 1552 O O . PRO A 1 187 ? 34.438 17.172 9.039 1 38.34 187 PRO A O 1
ATOM 1555 N N . GLU A 1 188 ? 35.906 18.75 9.125 1 38.88 188 GLU A N 1
ATOM 1556 C CA . GLU A 1 188 ? 37 17.906 9.555 1 38.88 188 GLU A CA 1
ATOM 1557 C C . GLU A 1 188 ? 36.875 17.516 11.023 1 38.88 188 GLU A C 1
ATOM 1559 O O . GLU A 1 188 ? 36.375 18.312 11.836 1 38.88 188 GLU A O 1
ATOM 1564 N N . ASP A 1 189 ? 37.094 16.312 11.461 1 35.28 189 ASP A N 1
ATOM 1565 C CA . ASP A 1 189 ? 37.188 15.789 12.82 1 35.28 189 ASP A CA 1
ATOM 1566 C C . ASP A 1 189 ? 38.125 16.656 13.672 1 35.28 189 ASP A C 1
ATOM 1568 O O . ASP A 1 189 ? 39.281 16.844 13.32 1 35.28 189 ASP A O 1
ATOM 1572 N N . GLN A 1 190 ? 37.719 17.625 14.484 1 34.03 190 GLN A N 1
ATOM 1573 C CA . GLN A 1 190 ? 38.5 18.297 15.516 1 34.03 190 GLN A CA 1
ATOM 1574 C C . GLN A 1 190 ? 39.062 17.297 16.531 1 34.03 190 GLN A C 1
ATOM 1576 O O . GLN A 1 190 ? 38.594 17.203 17.656 1 34.03 190 GLN A O 1
ATOM 1581 N N . SER A 1 191 ? 39.438 16.078 16.422 1 33.38 191 SER A N 1
ATOM 1582 C CA . SER A 1 191 ? 40 15.43 17.609 1 33.38 191 SER A CA 1
ATOM 1583 C C . SER A 1 191 ? 41.156 16.234 18.188 1 33.38 191 SER A C 1
ATOM 1585 O O . SER A 1 191 ? 41.312 16.344 19.406 1 33.38 191 SER A O 1
ATOM 1587 N N . ASN A 1 192 ? 42.344 16.547 17.578 1 30.25 192 ASN A N 1
ATOM 1588 C CA . ASN A 1 192 ? 43.594 16.719 18.312 1 30.25 192 ASN A CA 1
ATOM 1589 C C . ASN A 1 192 ? 43.719 18.141 18.859 1 30.25 192 ASN A C 1
ATOM 1591 O O . ASN A 1 192 ? 44.844 18.578 19.156 1 30.25 192 ASN A O 1
ATOM 1595 N N . HIS A 1 193 ? 42.812 19.094 18.703 1 29.83 193 HIS A N 1
ATOM 1596 C CA . HIS A 1 193 ? 43.281 20.406 19.141 1 29.83 193 HIS A CA 1
ATOM 1597 C C . HIS A 1 193 ? 43.188 20.547 20.656 1 29.83 193 HIS A C 1
ATOM 1599 O O . HIS A 1 193 ? 42.812 21.609 21.156 1 29.83 193 HIS A O 1
ATOM 1605 N N . GLY A 1 194 ? 43.406 19.547 21.5 1 30.67 194 GLY A N 1
ATOM 1606 C CA . GLY A 1 194 ? 43.562 19.859 22.906 1 30.67 194 GLY A CA 1
ATOM 1607 C C . GLY A 1 194 ? 44.719 20.797 23.188 1 30.67 194 GLY A C 1
ATOM 1608 O O . GLY A 1 194 ? 45.156 20.922 24.328 1 30.67 194 GLY A O 1
ATOM 1609 N N . LYS A 1 195 ? 45.719 21.156 22.25 1 30.48 195 LYS A N 1
ATOM 1610 C CA . LYS A 1 195 ? 46.812 21.859 22.891 1 30.48 195 LYS A CA 1
ATOM 1611 C C . LYS A 1 195 ? 46.375 23.188 23.484 1 30.48 195 LYS A C 1
ATOM 1613 O O . LYS A 1 195 ? 45.438 23.797 22.984 1 30.48 195 LYS A O 1
ATOM 1618 N N . GLU A 1 196 ? 47.031 23.672 24.625 1 29.45 196 GLU A N 1
ATOM 1619 C CA . GLU A 1 196 ? 47.062 24.719 25.641 1 29.45 196 GLU A CA 1
ATOM 1620 C C . GLU A 1 196 ? 47.25 26.094 25 1 29.45 196 GLU A C 1
ATOM 1622 O O . GLU A 1 196 ? 48.188 26.312 24.219 1 29.45 196 GLU A O 1
ATOM 1627 N N . ILE A 1 197 ? 46.219 26.875 24.688 1 29.78 197 ILE A N 1
ATOM 1628 C CA . ILE A 1 197 ? 46.281 28.312 24.469 1 29.78 197 ILE A CA 1
ATOM 1629 C C . ILE A 1 197 ? 47.031 28.969 25.625 1 29.78 197 ILE A C 1
ATOM 1631 O O . ILE A 1 197 ? 46.562 28.984 26.75 1 29.78 197 ILE A O 1
ATOM 1635 N N . HIS A 1 198 ? 48.375 28.875 25.688 1 25.67 198 HIS A N 1
ATOM 1636 C CA . HIS A 1 198 ? 49.156 29.781 26.531 1 25.67 198 HIS A CA 1
ATOM 1637 C C . HIS A 1 198 ? 48.875 31.234 26.172 1 25.67 198 HIS A C 1
ATOM 1639 O O . HIS A 1 198 ? 48.656 31.547 25 1 25.67 198 HIS A O 1
ATOM 1645 N N . ALA A 1 199 ? 48.531 32.188 27.172 1 28.11 199 ALA A N 1
ATOM 1646 C CA . ALA A 1 199 ? 48.156 33.562 27.422 1 28.11 199 ALA A CA 1
ATOM 1647 C C . ALA A 1 199 ? 49.125 34.531 26.766 1 28.11 199 ALA A C 1
ATOM 1649 O O . ALA A 1 199 ? 49.125 35.719 27.062 1 28.11 199 ALA A O 1
ATOM 1650 N N . ASP A 1 200 ? 50.219 34.188 26.078 1 26.72 200 ASP A N 1
ATOM 1651 C CA . ASP A 1 200 ? 51.094 35.375 25.891 1 26.72 200 ASP A CA 1
ATOM 1652 C C . ASP A 1 200 ? 50.344 36.5 25.172 1 26.72 200 ASP A C 1
ATOM 1654 O O . ASP A 1 200 ? 49.531 36.25 24.297 1 26.72 200 ASP A O 1
ATOM 1658 N N . ASP A 1 201 ? 50.438 37.812 25.703 1 26.02 201 ASP A N 1
ATOM 1659 C CA . ASP A 1 201 ? 49.781 39.125 25.766 1 26.02 201 ASP A CA 1
ATOM 1660 C C . ASP A 1 201 ? 49.594 39.719 24.375 1 26.02 201 ASP A C 1
ATOM 1662 O O . ASP A 1 201 ? 48.531 40.25 24.062 1 26.02 201 ASP A O 1
ATOM 1666 N N . ASN A 1 202 ? 50.688 40.375 23.812 1 24.89 202 ASN A N 1
ATOM 1667 C CA . ASN A 1 202 ? 50.656 41.656 23.109 1 24.89 202 ASN A CA 1
ATOM 1668 C C . ASN A 1 202 ? 50.062 41.531 21.719 1 24.89 202 ASN A C 1
ATOM 1670 O O . ASN A 1 202 ? 49.406 42.438 21.234 1 24.89 202 ASN A O 1
ATOM 1674 N N . GLU A 1 203 ? 50.875 40.875 20.797 1 26.48 203 GLU A N 1
ATOM 1675 C CA . GLU A 1 203 ? 50.906 41.312 19.422 1 26.48 203 GLU A CA 1
ATOM 1676 C C . GLU A 1 203 ? 49.562 41.062 18.719 1 26.48 203 GLU A C 1
ATOM 1678 O O . GLU A 1 203 ? 48.781 40.219 19.172 1 26.48 203 GLU A O 1
ATOM 1683 N N . ASN A 1 204 ? 49.469 41.562 17.312 1 27.81 204 ASN A N 1
ATOM 1684 C CA . ASN A 1 204 ? 48.438 41.75 16.312 1 27.81 204 ASN A CA 1
ATOM 1685 C C . ASN A 1 204 ? 47.688 40.469 16 1 27.81 204 ASN A C 1
ATOM 1687 O O . ASN A 1 204 ? 48.281 39.5 15.477 1 27.81 204 ASN A O 1
ATOM 1691 N N . ALA A 1 205 ? 46.844 39.938 16.891 1 29.86 205 ALA A N 1
ATOM 1692 C CA . ALA A 1 205 ? 45.969 38.781 16.781 1 29.86 205 ALA A CA 1
ATOM 1693 C C . ALA A 1 205 ? 45.281 38.75 15.422 1 29.86 205 ALA A C 1
ATOM 1695 O O . ALA A 1 205 ? 44.281 39.438 15.203 1 29.86 205 ALA A O 1
ATOM 1696 N N . THR A 1 206 ? 46.188 38.875 14.297 1 27.25 206 THR A N 1
ATOM 1697 C CA . THR A 1 206 ? 45.594 38.625 12.992 1 27.25 206 THR A CA 1
ATOM 1698 C C . THR A 1 206 ? 44.688 37.406 13.031 1 27.25 206 THR A C 1
ATOM 1700 O O . THR A 1 206 ? 45.062 36.344 13.516 1 27.25 206 THR A O 1
ATOM 1703 N N . ASN A 1 207 ? 43.406 37.625 13.219 1 27.12 207 ASN A N 1
ATOM 1704 C CA . ASN A 1 207 ? 42.25 36.75 13.109 1 27.12 207 ASN A CA 1
ATOM 1705 C C . ASN A 1 207 ? 42.406 35.75 11.984 1 27.12 207 ASN A C 1
ATOM 1707 O O . ASN A 1 207 ? 42.094 36.031 10.828 1 27.12 207 ASN A O 1
ATOM 1711 N N . GLN A 1 208 ? 43.688 35.156 11.867 1 28 208 GLN A N 1
ATOM 1712 C CA . GLN A 1 208 ? 43.75 34.062 10.891 1 28 208 GLN A CA 1
ATOM 1713 C C . GLN A 1 208 ? 42.562 33.125 11.047 1 28 208 GLN A C 1
ATOM 1715 O O . GLN A 1 208 ? 42.469 32.375 12.039 1 28 208 GLN A O 1
ATOM 1720 N N . GLY A 1 209 ? 41.406 33.625 10.648 1 31.31 209 GLY A N 1
ATOM 1721 C CA . GLY A 1 209 ? 40.25 32.781 10.43 1 31.31 209 GLY A CA 1
ATOM 1722 C C . GLY A 1 209 ? 40.594 31.375 9.938 1 31.31 209 GLY A C 1
ATOM 1723 O O . GLY A 1 209 ? 41.25 31.234 8.906 1 31.31 209 GLY A O 1
ATOM 1724 N N . ARG A 1 210 ? 41.125 30.562 10.852 1 32.09 210 ARG A N 1
ATOM 1725 C CA . ARG A 1 210 ? 41.312 29.156 10.57 1 32.09 210 ARG A CA 1
ATOM 1726 C C . ARG A 1 210 ? 40.25 28.641 9.617 1 32.09 210 ARG A C 1
ATOM 1728 O O . ARG A 1 210 ? 39.062 28.578 9.977 1 32.09 210 ARG A O 1
ATOM 1735 N N . SER A 1 211 ? 40.375 28.922 8.289 1 33.41 211 SER A N 1
ATOM 1736 C CA . SER A 1 211 ? 39.625 28.297 7.215 1 33.41 211 SER A CA 1
ATOM 1737 C C . SER A 1 211 ? 39.5 26.781 7.445 1 33.41 211 SER A C 1
ATOM 1739 O O . SER A 1 211 ? 40.5 26.062 7.453 1 33.41 211 SER A O 1
ATOM 1741 N N . VAL A 1 212 ? 38.906 26.375 8.484 1 36.22 212 VAL A N 1
ATOM 1742 C CA . VAL A 1 212 ? 38.531 24.969 8.516 1 36.22 212 VAL A CA 1
ATOM 1743 C C . VAL A 1 212 ? 38.219 24.484 7.105 1 36.22 212 VAL A C 1
ATOM 1745 O O . VAL A 1 212 ? 37.281 24.984 6.453 1 36.22 212 VAL A O 1
ATOM 1748 N N . SER A 1 213 ? 39.125 24.141 6.266 1 39.47 213 SER A N 1
ATOM 1749 C CA . SER A 1 213 ? 39.031 23.547 4.934 1 39.47 213 SER A CA 1
ATOM 1750 C C . SER A 1 213 ? 37.938 22.5 4.875 1 39.47 213 SER A C 1
ATOM 1752 O O . SER A 1 213 ? 37.969 21.484 5.578 1 39.47 213 SER A O 1
ATOM 1754 N N . VAL A 1 214 ? 36.688 22.828 4.855 1 43.91 214 VAL A N 1
ATOM 1755 C CA . VAL A 1 214 ? 35.531 21.969 4.641 1 43.91 214 VAL A CA 1
ATOM 1756 C C . VAL A 1 214 ? 35.688 21.203 3.326 1 43.91 214 VAL A C 1
ATOM 1758 O O . VAL A 1 214 ? 35.844 21.812 2.264 1 43.91 214 VAL A O 1
ATOM 1761 N N . LYS A 1 215 ? 36.25 19.984 3.344 1 52.78 215 LYS A N 1
ATOM 1762 C CA . LYS A 1 215 ? 36.375 19.172 2.135 1 52.78 215 LYS A CA 1
ATOM 1763 C C . LYS A 1 215 ? 35.031 18.812 1.566 1 52.78 215 LYS A C 1
ATOM 1765 O O . LYS A 1 215 ? 34.125 18.422 2.309 1 52.78 215 LYS A O 1
ATOM 1770 N N . PRO A 1 216 ? 34.781 19.062 0.337 1 59.47 216 PRO A N 1
ATOM 1771 C CA . PRO A 1 216 ? 33.531 18.766 -0.343 1 59.47 216 PRO A CA 1
ATOM 1772 C C . PRO A 1 216 ? 33.219 17.266 -0.378 1 59.47 216 PRO A C 1
ATOM 1774 O O . PRO A 1 216 ? 34.125 16.438 -0.424 1 59.47 216 PRO A O 1
ATOM 1777 N N . ARG A 1 217 ? 31.969 16.875 0.032 1 68.5 217 ARG A N 1
ATOM 1778 C CA . ARG A 1 217 ? 31.531 15.492 -0.087 1 68.5 217 ARG A CA 1
ATOM 1779 C C . ARG A 1 217 ? 31.484 15.055 -1.547 1 68.5 217 ARG A C 1
ATOM 1781 O O . ARG A 1 217 ? 31.016 15.789 -2.41 1 68.5 217 ARG A O 1
ATOM 1788 N N . VAL A 1 218 ? 32.281 14.047 -1.833 1 77.12 218 VAL A N 1
ATOM 1789 C CA . VAL A 1 218 ? 32.344 13.492 -3.182 1 77.12 218 VAL A CA 1
ATOM 1790 C C . VAL A 1 218 ? 31.344 12.344 -3.305 1 77.12 218 VAL A C 1
ATOM 1792 O O . VAL A 1 218 ? 31.328 11.438 -2.461 1 77.12 218 VAL A O 1
ATOM 1795 N N . ILE A 1 219 ? 30.406 12.516 -4.191 1 83.19 219 ILE A N 1
ATOM 1796 C CA . ILE A 1 219 ? 29.453 11.445 -4.457 1 83.19 219 ILE A CA 1
ATOM 1797 C C . ILE A 1 219 ? 29.656 10.922 -5.879 1 83.19 219 ILE A C 1
ATOM 1799 O O . ILE A 1 219 ? 29.828 11.703 -6.812 1 83.19 219 ILE A O 1
ATOM 1803 N N . TYR A 1 220 ? 29.828 9.656 -6.031 1 91.19 220 TYR A N 1
ATOM 1804 C CA . TYR A 1 220 ? 29.812 9.008 -7.34 1 91.19 220 TYR A CA 1
ATOM 1805 C C . TYR A 1 220 ? 28.422 8.477 -7.672 1 91.19 220 TYR A C 1
ATOM 1807 O O . TYR A 1 220 ? 27.938 7.543 -7.027 1 91.19 220 TYR A O 1
ATOM 1815 N N . THR A 1 221 ? 27.812 8.969 -8.695 1 92.31 221 THR A N 1
ATOM 1816 C CA . THR A 1 221 ? 26.406 8.727 -8.953 1 92.31 221 THR A CA 1
ATOM 1817 C C . THR A 1 221 ? 26.188 7.297 -9.438 1 92.31 221 THR A C 1
ATOM 1819 O O . THR A 1 221 ? 25.094 6.75 -9.297 1 92.31 221 THR A O 1
ATOM 1822 N N . ALA A 1 222 ? 27.188 6.695 -10 1 95.38 222 ALA A N 1
ATOM 1823 C CA . ALA A 1 222 ? 27 5.363 -10.562 1 95.38 222 ALA A CA 1
ATOM 1824 C C . ALA A 1 222 ? 27.422 4.281 -9.57 1 95.38 222 ALA A C 1
ATOM 1826 O O . ALA A 1 222 ? 27.359 3.09 -9.883 1 95.38 222 ALA A O 1
ATOM 1827 N N . THR A 1 223 ? 27.797 4.648 -8.367 1 94.38 223 THR A N 1
ATOM 1828 C CA . THR A 1 223 ? 28.281 3.697 -7.383 1 94.38 223 THR A CA 1
ATOM 1829 C C . THR A 1 223 ? 27.125 3.043 -6.633 1 94.38 223 THR A C 1
ATOM 1831 O O . THR A 1 223 ? 26.094 3.674 -6.402 1 94.38 223 THR A O 1
ATOM 1834 N N . GLY A 1 224 ? 27.266 1.791 -6.266 1 93.75 224 GLY A N 1
ATOM 1835 C CA . GLY A 1 224 ? 26.328 1.104 -5.398 1 93.75 224 GLY A CA 1
ATOM 1836 C C . GLY A 1 224 ? 25.047 0.696 -6.117 1 93.75 224 GLY A C 1
ATOM 1837 O O . GLY A 1 224 ? 25 0.668 -7.348 1 93.75 224 GLY A O 1
ATOM 1838 N N . SER A 1 225 ? 24.062 0.346 -5.402 1 94.19 225 SER A N 1
ATOM 1839 C CA . SER A 1 225 ? 22.781 -0.113 -5.957 1 94.19 225 SER A CA 1
ATOM 1840 C C . SER A 1 225 ? 21.953 1.057 -6.465 1 94.19 225 SER A C 1
ATOM 1842 O O . SER A 1 225 ? 21.297 0.956 -7.508 1 94.19 225 SER A O 1
ATOM 1844 N N . GLY A 1 226 ? 21.969 2.223 -5.773 1 94.88 226 GLY A N 1
ATOM 1845 C CA . GLY A 1 226 ? 21.172 3.385 -6.133 1 94.88 226 GLY A CA 1
ATOM 1846 C C . GLY A 1 226 ? 19.781 3.379 -5.5 1 94.88 226 GLY A C 1
ATOM 1847 O O . GLY A 1 226 ? 19.047 4.355 -5.609 1 94.88 226 GLY A O 1
ATOM 1848 N N . VAL A 1 227 ? 19.438 2.293 -4.738 1 94.25 227 VAL A N 1
ATOM 1849 C CA . VAL A 1 227 ? 18.094 2.145 -4.172 1 94.25 227 VAL A CA 1
ATOM 1850 C C . VAL A 1 227 ? 17.906 3.143 -3.031 1 94.25 227 VAL A C 1
ATOM 1852 O O . VAL A 1 227 ? 16.891 3.834 -2.965 1 94.25 227 VAL A O 1
ATOM 1855 N N . PRO A 1 228 ? 18.922 3.34 -2.1 1 92.88 228 PRO A N 1
ATOM 1856 C CA . PRO A 1 228 ? 18.734 4.324 -1.029 1 92.88 228 PRO A CA 1
ATOM 1857 C C . PRO A 1 228 ? 18.578 5.746 -1.558 1 92.88 228 PRO A C 1
ATOM 1859 O O . PRO A 1 228 ? 17.797 6.527 -1.009 1 92.88 228 PRO A O 1
ATOM 1862 N N . GLU A 1 229 ? 19.266 6.066 -2.6 1 92.81 229 GLU A N 1
ATOM 1863 C CA . GLU A 1 229 ? 19.156 7.398 -3.189 1 92.81 229 GLU A CA 1
ATOM 1864 C C . GLU A 1 229 ? 17.812 7.598 -3.863 1 92.81 229 GLU A C 1
ATOM 1866 O O . GLU A 1 229 ? 17.219 8.68 -3.777 1 92.81 229 GLU A O 1
ATOM 1871 N N . VAL A 1 230 ? 17.375 6.535 -4.555 1 93.56 230 VAL A N 1
ATOM 1872 C CA . VAL A 1 230 ? 16.062 6.621 -5.176 1 93.56 230 VAL A CA 1
ATOM 1873 C C . VAL A 1 230 ? 14.992 6.781 -4.102 1 93.56 230 VAL A C 1
ATOM 1875 O O . VAL A 1 230 ? 14.031 7.543 -4.281 1 93.56 230 VAL A O 1
ATOM 1878 N N . LYS A 1 231 ? 15.148 6.07 -3.031 1 91.81 231 LYS A N 1
ATOM 1879 C CA . LYS A 1 231 ? 14.234 6.207 -1.901 1 91.81 231 LYS A CA 1
ATOM 1880 C C . LYS A 1 231 ? 14.242 7.633 -1.356 1 91.81 231 LYS A C 1
ATOM 1882 O O . LYS A 1 231 ? 13.195 8.188 -1.03 1 91.81 231 LYS A O 1
ATOM 1887 N N . THR A 1 232 ? 15.383 8.25 -1.28 1 90.44 232 THR A N 1
ATOM 1888 C CA . THR A 1 232 ? 15.523 9.625 -0.802 1 90.44 232 THR A CA 1
ATOM 1889 C C . THR A 1 232 ? 14.844 10.602 -1.755 1 90.44 232 THR A C 1
ATOM 1891 O O . THR A 1 232 ? 14.156 11.523 -1.316 1 90.44 232 THR A O 1
ATOM 1894 N N . ILE A 1 233 ? 14.977 10.344 -3.02 1 90.31 233 ILE A N 1
ATOM 1895 C CA . ILE A 1 233 ? 14.391 11.227 -4.023 1 90.31 233 ILE A CA 1
ATOM 1896 C C . ILE A 1 233 ? 12.867 11.117 -3.977 1 90.31 233 ILE A C 1
ATOM 1898 O O . ILE A 1 233 ? 12.172 12.133 -4.012 1 90.31 233 ILE A O 1
ATOM 1902 N N . LEU A 1 234 ? 12.383 9.938 -3.846 1 89.5 234 LEU A N 1
ATOM 1903 C CA . LEU A 1 234 ? 10.938 9.734 -3.85 1 89.5 234 LEU A CA 1
ATOM 1904 C C . LEU A 1 234 ? 10.328 10.148 -2.514 1 89.5 234 LEU A C 1
ATOM 1906 O O . LEU A 1 234 ? 9.109 10.328 -2.414 1 89.5 234 LEU A O 1
ATOM 1910 N N . SER A 1 235 ? 11.172 10.297 -1.509 1 86.19 235 SER A N 1
ATOM 1911 C CA . SER A 1 235 ? 10.688 10.781 -0.221 1 86.19 235 SER A CA 1
ATOM 1912 C C . SER A 1 235 ? 10.578 12.305 -0.216 1 86.19 235 SER A C 1
ATOM 1914 O O . SER A 1 235 ? 10.062 12.891 0.735 1 86.19 235 SER A O 1
ATOM 1916 N N . GLY A 1 236 ? 11.094 13 -1.232 1 83.19 236 GLY A N 1
ATOM 1917 C CA . GLY A 1 236 ? 10.867 14.43 -1.366 1 83.19 236 GLY A CA 1
ATOM 1918 C C . GLY A 1 236 ? 12.148 15.242 -1.376 1 83.19 236 GLY A C 1
ATOM 1919 O O . GLY A 1 236 ? 12.133 16.438 -1.089 1 83.19 236 GLY A O 1
ATOM 1920 N N . PHE A 1 237 ? 13.273 14.602 -1.634 1 85.38 237 PHE A N 1
ATOM 1921 C CA . PHE A 1 237 ? 14.539 15.32 -1.705 1 85.38 237 PHE A CA 1
ATOM 1922 C C . PHE A 1 237 ? 15.164 15.188 -3.09 1 85.38 237 PHE A C 1
ATOM 1924 O O . PHE A 1 237 ? 14.945 14.188 -3.781 1 85.38 237 PHE A O 1
ATOM 1931 N N . VAL A 1 238 ? 15.82 16.188 -3.469 1 83.12 238 VAL A N 1
ATOM 1932 C CA . VAL A 1 238 ? 16.422 16.203 -4.801 1 83.12 238 VAL A CA 1
ATOM 1933 C C . VAL A 1 238 ? 17.922 15.992 -4.688 1 83.12 238 VAL A C 1
ATOM 1935 O O . VAL A 1 238 ? 18.594 16.625 -3.869 1 83.12 238 VAL A O 1
ATOM 1938 N N . ILE A 1 239 ? 18.406 15.023 -5.422 1 84.5 239 ILE A N 1
ATOM 1939 C CA . ILE A 1 239 ? 19.844 14.82 -5.613 1 84.5 239 ILE A CA 1
ATOM 1940 C C . ILE A 1 239 ? 20.219 15.195 -7.043 1 84.5 239 ILE A C 1
ATOM 1942 O O . ILE A 1 239 ? 19.859 14.492 -7.992 1 84.5 239 ILE A O 1
ATOM 1946 N N . ARG A 1 240 ? 20.891 16.188 -7.164 1 80.25 240 ARG A N 1
ATOM 1947 C CA . ARG A 1 240 ? 21.203 16.734 -8.484 1 80.25 240 ARG A CA 1
ATOM 1948 C C . ARG A 1 240 ? 22.031 15.742 -9.305 1 80.25 240 ARG A C 1
ATOM 1950 O O . ARG A 1 240 ? 22.938 15.094 -8.781 1 80.25 240 ARG A O 1
ATOM 1957 N N . ARG A 1 241 ? 21.719 15.5 -10.531 1 84.88 241 ARG A N 1
ATOM 1958 C CA . ARG A 1 241 ? 22.438 14.766 -11.57 1 84.88 241 ARG A CA 1
ATOM 1959 C C . ARG A 1 241 ? 22.406 13.266 -11.289 1 84.88 241 ARG A C 1
ATOM 1961 O O . ARG A 1 241 ? 23.078 12.492 -11.977 1 84.88 241 ARG A O 1
ATOM 1968 N N . PHE A 1 242 ? 21.797 12.891 -10.25 1 92.19 242 PHE A N 1
ATOM 1969 C CA . PHE A 1 242 ? 21.75 11.469 -9.922 1 92.19 242 PHE A CA 1
ATOM 1970 C C . PHE A 1 242 ? 20.891 10.711 -10.922 1 92.19 242 PHE A C 1
ATOM 1972 O O . PHE A 1 242 ? 21.141 9.531 -11.195 1 92.19 242 PHE A O 1
ATOM 1979 N N . LEU A 1 243 ? 19.891 11.367 -11.492 1 94.19 243 LEU A N 1
ATOM 1980 C CA . LEU A 1 243 ? 19 10.734 -12.469 1 94.19 243 LEU A CA 1
ATOM 1981 C C . LEU A 1 243 ? 19.234 11.305 -13.859 1 94.19 243 LEU A C 1
ATOM 1983 O O . LEU A 1 243 ? 18.297 11.398 -14.664 1 94.19 243 LEU A O 1
ATOM 1987 N N . GLY A 1 244 ? 20.516 11.617 -14.188 1 92.81 244 GLY A N 1
ATOM 1988 C CA . GLY A 1 244 ? 20.875 12.234 -15.453 1 92.81 244 GLY A CA 1
ATOM 1989 C C . GLY A 1 244 ? 21.203 11.219 -16.547 1 92.81 244 GLY A C 1
ATOM 1990 O O . GLY A 1 244 ? 21.234 10.016 -16.281 1 92.81 244 GLY A O 1
ATOM 1991 N N . THR A 1 245 ? 21.375 11.672 -17.734 1 94.88 245 THR A N 1
ATOM 1992 C CA . THR A 1 245 ? 21.656 10.844 -18.891 1 94.88 245 THR A CA 1
ATOM 1993 C C . THR A 1 245 ? 23.062 10.25 -18.812 1 94.88 245 THR A C 1
ATOM 1995 O O . THR A 1 245 ? 23.266 9.086 -19.156 1 94.88 245 THR A O 1
ATOM 1998 N N . TYR A 1 246 ? 23.953 11 -18.328 1 95.38 246 TYR A N 1
ATOM 1999 C CA . TYR A 1 246 ? 25.328 10.492 -18.203 1 95.38 246 TYR A CA 1
ATOM 2000 C C . TYR A 1 246 ? 25.406 9.383 -17.156 1 95.38 246 TYR A C 1
ATOM 2002 O O . TYR A 1 246 ? 26.109 8.398 -17.344 1 95.38 246 TYR A O 1
ATOM 2010 N N . THR A 1 247 ? 24.766 9.633 -16.062 1 96.06 247 THR A N 1
ATOM 2011 C CA . THR A 1 247 ? 24.719 8.602 -15.031 1 96.06 247 THR A CA 1
ATOM 2012 C C . THR A 1 247 ? 24.109 7.316 -15.578 1 96.06 247 THR A C 1
ATOM 2014 O O . THR A 1 247 ? 24.594 6.219 -15.289 1 96.06 247 THR A O 1
ATOM 2017 N N . LEU A 1 248 ? 23.047 7.414 -16.391 1 97.62 248 LEU A N 1
ATOM 2018 C CA . LEU A 1 248 ? 22.391 6.254 -16.984 1 97.62 248 LEU A CA 1
ATOM 2019 C C . LEU A 1 248 ? 23.344 5.465 -17.859 1 97.62 248 LEU A C 1
ATOM 2021 O O . LEU A 1 248 ? 23.484 4.246 -17.703 1 97.62 248 LEU A O 1
ATOM 2025 N N . ILE A 1 249 ? 24.047 6.082 -18.734 1 97.31 249 ILE A N 1
ATOM 2026 C CA . ILE A 1 249 ? 24.922 5.418 -19.688 1 97.31 249 ILE A CA 1
ATOM 2027 C C . ILE A 1 249 ? 26.141 4.852 -18.969 1 97.31 249 ILE A C 1
ATOM 2029 O O . ILE A 1 249 ? 26.516 3.695 -19.188 1 97.31 249 ILE A O 1
ATOM 2033 N N . ALA A 1 250 ? 26.734 5.648 -18.109 1 97.44 250 ALA A N 1
ATOM 2034 C CA . ALA A 1 250 ? 27.922 5.215 -17.375 1 97.44 250 ALA A CA 1
ATOM 2035 C C . ALA A 1 250 ? 27.609 4.012 -16.484 1 97.44 250 ALA A C 1
ATOM 2037 O O . ALA A 1 250 ? 28.375 3.043 -16.453 1 97.44 250 ALA A O 1
ATOM 2038 N N . LYS A 1 251 ? 26.562 4.078 -15.766 1 97.75 251 LYS A N 1
ATOM 2039 C CA . LYS A 1 251 ? 26.219 2.98 -14.867 1 97.75 251 LYS A CA 1
ATOM 2040 C C . LYS A 1 251 ? 25.828 1.727 -15.648 1 97.75 251 LYS A C 1
ATOM 2042 O O . LYS A 1 251 ? 26.109 0.608 -15.211 1 97.75 251 LYS A O 1
ATOM 2047 N N . THR A 1 252 ? 25.141 1.861 -16.812 1 97.81 252 THR A N 1
ATOM 2048 C CA . THR A 1 252 ? 24.781 0.722 -17.656 1 97.81 252 THR A CA 1
ATOM 2049 C C . THR A 1 252 ? 26.016 -0.01 -18.141 1 97.81 252 THR A C 1
ATOM 2051 O O . THR A 1 252 ? 26.125 -1.231 -18.016 1 97.81 252 THR A O 1
ATOM 2054 N N . VAL A 1 253 ? 26.953 0.694 -18.625 1 97.31 253 VAL A N 1
ATOM 2055 C CA . VAL A 1 253 ? 28.188 0.105 -19.172 1 97.31 253 VAL A CA 1
ATOM 2056 C C . VAL A 1 253 ? 29.031 -0.469 -18.031 1 97.31 253 VAL A C 1
ATOM 2058 O O . VAL A 1 253 ? 29.547 -1.584 -18.141 1 97.31 253 VAL A O 1
ATOM 2061 N N . ALA A 1 254 ? 29.141 0.277 -16.984 1 97.94 254 ALA A N 1
ATOM 2062 C CA . ALA A 1 254 ? 29.922 -0.186 -15.836 1 97.94 254 ALA A CA 1
ATOM 2063 C C . ALA A 1 254 ? 29.312 -1.447 -15.227 1 97.94 254 ALA A C 1
ATOM 2065 O O . ALA A 1 254 ? 30.047 -2.338 -14.781 1 97.94 254 ALA A O 1
ATOM 2066 N N . LEU A 1 255 ? 28.016 -1.471 -15.188 1 97.5 255 LEU A N 1
ATOM 2067 C CA . LEU A 1 255 ? 27.312 -2.605 -14.602 1 97.5 255 LEU A CA 1
ATOM 2068 C C . LEU A 1 255 ? 27.609 -3.887 -15.375 1 97.5 255 LEU A C 1
ATOM 2070 O O . LEU A 1 255 ? 27.812 -4.941 -14.773 1 97.5 255 LEU A O 1
ATOM 2074 N N . VAL A 1 256 ? 27.625 -3.844 -16.688 1 96.31 256 VAL A N 1
ATOM 2075 C CA . VAL A 1 256 ? 27.891 -5.004 -17.531 1 96.31 256 VAL A CA 1
ATOM 2076 C C . VAL A 1 256 ? 29.281 -5.551 -17.25 1 96.31 256 VAL A C 1
ATOM 2078 O O . VAL A 1 256 ? 29.469 -6.758 -17.078 1 96.31 256 VAL A O 1
ATOM 2081 N N . PHE A 1 257 ? 30.25 -4.688 -17.125 1 96.88 257 PHE A N 1
ATOM 2082 C CA . PHE A 1 257 ? 31.625 -5.109 -16.844 1 96.88 257 PHE A CA 1
ATOM 2083 C C . PHE A 1 257 ? 31.75 -5.66 -15.438 1 96.88 257 PHE A C 1
ATOM 2085 O O . PHE A 1 257 ? 32.5 -6.621 -15.203 1 96.88 257 PHE A O 1
ATOM 2092 N N . ALA A 1 258 ? 31.047 -5.027 -14.531 1 97 258 ALA A N 1
ATOM 2093 C CA . ALA A 1 258 ? 31.109 -5.48 -13.141 1 97 258 ALA A CA 1
ATOM 2094 C C . ALA A 1 258 ? 30.547 -6.891 -13 1 97 258 ALA A C 1
ATOM 2096 O O . ALA A 1 258 ? 31.141 -7.746 -12.359 1 97 258 ALA A O 1
ATOM 2097 N N . ILE A 1 259 ? 29.453 -7.156 -13.578 1 94.38 259 ILE A N 1
ATOM 2098 C CA . ILE A 1 259 ? 28.828 -8.469 -13.492 1 94.38 259 ILE A CA 1
ATOM 2099 C C . ILE A 1 259 ? 29.672 -9.5 -14.234 1 94.38 259 ILE A C 1
ATOM 2101 O O . ILE A 1 259 ? 29.844 -10.625 -13.758 1 94.38 259 ILE A O 1
ATOM 2105 N N . ALA A 1 260 ? 30.188 -9.125 -15.383 1 93.31 260 ALA A N 1
ATOM 2106 C CA . ALA A 1 260 ? 30.969 -10.031 -16.219 1 93.31 260 ALA A CA 1
ATOM 2107 C C . ALA A 1 260 ? 32.281 -10.406 -15.531 1 93.31 260 ALA A C 1
ATOM 2109 O O . ALA A 1 260 ? 32.906 -11.43 -15.867 1 93.31 260 ALA A O 1
ATOM 2110 N N . SER A 1 261 ? 32.781 -9.57 -14.672 1 94.56 261 SER A N 1
ATOM 2111 C CA . SER A 1 261 ? 34 -9.875 -13.953 1 94.56 261 SER A CA 1
ATOM 2112 C C . SER A 1 261 ? 33.844 -11.109 -13.07 1 94.56 261 SER A C 1
ATOM 2114 O O . SER A 1 261 ? 34.812 -11.781 -12.742 1 94.56 261 SER A O 1
ATOM 2116 N N . GLY A 1 262 ? 32.594 -11.414 -12.641 1 92.12 262 GLY A N 1
ATOM 2117 C CA . GLY A 1 262 ? 32.344 -12.594 -11.828 1 92.12 262 GLY A CA 1
ATOM 2118 C C . GLY A 1 262 ? 32.375 -12.312 -10.336 1 92.12 262 GLY A C 1
ATOM 2119 O O . GLY A 1 262 ? 32.25 -13.227 -9.523 1 92.12 262 GLY A O 1
ATOM 2120 N N . MET A 1 263 ? 32.594 -11.047 -9.977 1 94.69 263 MET A N 1
ATOM 2121 C CA . MET A 1 263 ? 32.531 -10.695 -8.555 1 94.69 263 MET A CA 1
ATOM 2122 C C . MET A 1 263 ? 31.125 -10.953 -7.992 1 94.69 263 MET A C 1
ATOM 2124 O O . MET A 1 263 ? 30.172 -11.07 -8.75 1 94.69 263 MET A O 1
ATOM 2128 N N . SER A 1 264 ? 31 -11.102 -6.664 1 95.19 264 SER A N 1
ATOM 2129 C CA . SER A 1 264 ? 29.734 -11.43 -6.023 1 95.19 264 SER A CA 1
ATOM 2130 C C . SER A 1 264 ? 28.844 -10.203 -5.922 1 95.19 264 SER A C 1
ATOM 2132 O O . SER A 1 264 ? 28.656 -9.641 -4.836 1 95.19 264 SER A O 1
ATOM 2134 N N . LEU A 1 265 ? 28.344 -9.805 -7.031 1 95.19 265 LEU A N 1
ATOM 2135 C CA . LEU A 1 265 ? 27.453 -8.656 -7.094 1 95.19 265 LEU A CA 1
ATOM 2136 C C . LEU A 1 265 ? 26.266 -8.938 -8 1 95.19 265 LEU A C 1
ATOM 2138 O O . LEU A 1 265 ? 26.297 -9.875 -8.805 1 95.19 265 LEU A O 1
ATOM 2142 N N . GLY A 1 266 ? 25.156 -8.203 -7.805 1 93.06 266 GLY A N 1
ATOM 2143 C CA . GLY A 1 266 ? 23.938 -8.391 -8.578 1 93.06 266 GLY A CA 1
ATOM 2144 C C . GLY A 1 266 ? 23.531 -7.152 -9.352 1 93.06 266 GLY A C 1
ATOM 2145 O O . GLY A 1 266 ? 24 -6.051 -9.055 1 93.06 266 GLY A O 1
ATOM 2146 N N . LYS A 1 267 ? 22.672 -7.348 -10.312 1 93.69 267 LYS A N 1
ATOM 2147 C CA . LYS A 1 267 ? 22.25 -6.227 -11.148 1 93.69 267 LYS A CA 1
ATOM 2148 C C . LYS A 1 267 ? 20.859 -5.734 -10.734 1 93.69 267 LYS A C 1
ATOM 2150 O O . LYS A 1 267 ? 20.375 -4.727 -11.25 1 93.69 267 LYS A O 1
ATOM 2155 N N . GLU A 1 268 ? 20.188 -6.324 -9.812 1 91.56 268 GLU A N 1
ATOM 2156 C CA . GLU A 1 268 ? 18.797 -6.016 -9.445 1 91.56 268 GLU A CA 1
ATOM 2157 C C . GLU A 1 268 ? 18.688 -4.625 -8.828 1 91.56 268 GLU A C 1
ATOM 2159 O O . GLU A 1 268 ? 17.797 -3.855 -9.172 1 91.56 268 GLU A O 1
ATOM 2164 N N . GLY A 1 269 ? 19.578 -4.281 -7.891 1 94.06 269 GLY A N 1
ATOM 2165 C CA . GLY A 1 269 ? 19.578 -2.953 -7.305 1 94.06 269 GLY A CA 1
ATOM 2166 C C . GLY A 1 269 ? 19.812 -1.851 -8.32 1 94.06 269 GLY A C 1
ATOM 2167 O O . GLY A 1 269 ? 18.969 -0.955 -8.469 1 94.06 269 GLY A O 1
ATOM 2168 N N . PRO A 1 270 ? 20.844 -1.979 -9.039 1 97.12 270 PRO A N 1
ATOM 2169 C CA . PRO A 1 270 ? 21.125 -0.989 -10.078 1 97.12 270 PRO A CA 1
ATOM 2170 C C . PRO A 1 270 ? 20.016 -0.871 -11.109 1 97.12 270 PRO A C 1
ATOM 2172 O O . PRO A 1 270 ? 19.797 0.206 -11.672 1 97.12 270 PRO A O 1
ATOM 2175 N N . TYR A 1 271 ? 19.281 -1.972 -11.383 1 97.31 271 TYR A N 1
ATOM 2176 C CA . TYR A 1 271 ? 18.172 -1.922 -12.32 1 97.31 271 TYR A CA 1
ATOM 2177 C C . TYR A 1 271 ? 17.109 -0.929 -11.852 1 97.31 271 TYR A C 1
ATOM 2179 O O . TYR A 1 271 ? 16.5 -0.23 -12.664 1 97.31 271 TYR A O 1
ATOM 2187 N N . VAL A 1 272 ? 16.875 -0.822 -10.578 1 96.75 272 VAL A N 1
ATOM 2188 C CA . VAL A 1 272 ? 15.906 0.132 -10.031 1 96.75 272 VAL A CA 1
ATOM 2189 C C . VAL A 1 272 ? 16.375 1.557 -10.328 1 96.75 272 VAL A C 1
ATOM 2191 O O . VAL A 1 272 ? 15.578 2.402 -10.742 1 96.75 272 VAL A O 1
ATOM 2194 N N . HIS A 1 273 ? 17.641 1.772 -10.125 1 97.5 273 HIS A N 1
ATOM 2195 C CA . HIS A 1 273 ? 18.234 3.08 -10.398 1 97.5 273 HIS A CA 1
ATOM 2196 C C . HIS A 1 273 ? 18.172 3.41 -11.883 1 97.5 273 HIS A C 1
ATOM 2198 O O . HIS A 1 273 ? 17.766 4.512 -12.266 1 97.5 273 HIS A O 1
ATOM 2204 N N . LEU A 1 274 ? 18.562 2.467 -12.688 1 98.31 274 LEU A N 1
ATOM 2205 C CA . LEU A 1 274 ? 18.594 2.682 -14.133 1 98.31 274 LEU A CA 1
ATOM 2206 C C . LEU A 1 274 ? 17.188 2.951 -14.656 1 98.31 274 LEU A C 1
ATOM 2208 O O . LEU A 1 274 ? 16.984 3.855 -15.469 1 98.31 274 LEU A O 1
ATOM 2212 N N . ALA A 1 275 ? 16.234 2.164 -14.203 1 98.25 275 ALA A N 1
ATOM 2213 C CA . ALA A 1 275 ? 14.859 2.361 -14.633 1 98.25 275 ALA A CA 1
ATOM 2214 C C . ALA A 1 275 ? 14.344 3.738 -14.219 1 98.25 275 ALA A C 1
ATOM 2216 O O . ALA A 1 275 ? 13.625 4.391 -14.977 1 98.25 275 ALA A O 1
ATOM 2217 N N . THR A 1 276 ? 14.68 4.207 -13.055 1 97.5 276 THR A N 1
ATOM 2218 C CA . THR A 1 276 ? 14.258 5.516 -12.57 1 97.5 276 THR A CA 1
ATOM 2219 C C . THR A 1 276 ? 14.906 6.629 -13.391 1 97.5 276 THR A C 1
ATOM 2221 O O . THR A 1 276 ? 14.289 7.668 -13.633 1 97.5 276 THR A O 1
ATOM 2224 N N . CYS A 1 277 ? 16.156 6.402 -13.789 1 97.88 277 CYS A N 1
ATOM 2225 C CA . CYS A 1 277 ? 16.828 7.359 -14.664 1 97.88 277 CYS A CA 1
ATOM 2226 C C . CYS A 1 277 ? 16.078 7.508 -15.984 1 97.88 277 CYS A C 1
ATOM 2228 O O . CYS A 1 277 ? 15.867 8.625 -16.469 1 97.88 277 CYS A O 1
ATOM 2230 N N . VAL A 1 278 ? 15.672 6.375 -16.516 1 98.25 278 VAL A N 1
ATOM 2231 C CA . VAL A 1 278 ? 14.922 6.406 -17.781 1 98.25 278 VAL A CA 1
ATOM 2232 C C . VAL A 1 278 ? 13.625 7.18 -17.578 1 98.25 278 VAL A C 1
ATOM 2234 O O . VAL A 1 278 ? 13.219 7.957 -18.453 1 98.25 278 VAL A O 1
ATOM 2237 N N . GLY A 1 279 ? 12.953 6.969 -16.469 1 97.62 279 GLY A N 1
ATOM 2238 C CA . GLY A 1 279 ? 11.734 7.703 -16.172 1 97.62 279 GLY A CA 1
ATOM 2239 C C . GLY A 1 279 ? 11.945 9.203 -16.094 1 97.62 279 GLY A C 1
ATOM 2240 O O . GLY A 1 279 ? 11.156 9.977 -16.641 1 97.62 279 GLY A O 1
ATOM 2241 N N . ASN A 1 280 ? 13.016 9.641 -15.461 1 96.06 280 ASN A N 1
ATOM 2242 C CA . ASN A 1 280 ? 13.32 11.062 -15.32 1 96.06 280 ASN A CA 1
ATOM 2243 C C . ASN A 1 280 ? 13.672 11.688 -16.672 1 96.06 280 ASN A C 1
ATOM 2245 O O . ASN A 1 280 ? 13.219 12.797 -16.984 1 96.06 280 ASN A O 1
ATOM 2249 N N . ILE A 1 281 ? 14.453 11.008 -17.5 1 96.44 281 ILE A N 1
ATOM 2250 C CA . ILE A 1 281 ? 14.914 11.531 -18.781 1 96.44 281 ILE A CA 1
ATOM 2251 C C . ILE A 1 281 ? 13.742 11.641 -19.75 1 96.44 281 ILE A C 1
ATOM 2253 O O . ILE A 1 281 ? 13.586 12.648 -20.453 1 96.44 281 ILE A O 1
ATOM 2257 N N . THR A 1 282 ? 12.922 10.641 -19.766 1 96.62 282 THR A N 1
ATOM 2258 C CA . THR A 1 282 ? 11.797 10.633 -20.703 1 96.62 282 THR A CA 1
ATOM 2259 C C . THR A 1 282 ? 10.734 11.641 -20.266 1 96.62 282 THR A C 1
ATOM 2261 O O . THR A 1 282 ? 10.008 12.18 -21.094 1 96.62 282 THR A O 1
ATOM 2264 N N . SER A 1 283 ? 10.594 11.898 -19 1 94.75 283 SER A N 1
ATOM 2265 C CA . SER A 1 283 ? 9.602 12.844 -18.5 1 94.75 283 SER A CA 1
ATOM 2266 C C . SER A 1 283 ? 9.906 14.266 -18.969 1 94.75 283 SER A C 1
ATOM 2268 O O . SER A 1 283 ? 9.008 15.109 -19.031 1 94.75 283 SER A O 1
ATOM 2270 N N . ARG A 1 284 ? 11.156 14.547 -19.375 1 91.81 284 ARG A N 1
ATOM 2271 C CA . ARG A 1 284 ? 11.555 15.867 -19.859 1 91.81 284 ARG A CA 1
ATOM 2272 C C . ARG A 1 284 ? 10.844 16.203 -21.172 1 91.81 284 ARG A C 1
ATOM 2274 O O . ARG A 1 284 ? 10.648 17.375 -21.484 1 91.81 284 ARG A O 1
ATOM 2281 N N . PHE A 1 285 ? 10.414 15.188 -21.844 1 92.81 285 PHE A N 1
ATOM 2282 C CA . PHE A 1 285 ? 9.766 15.398 -23.125 1 92.81 285 PHE A CA 1
ATOM 2283 C C . PHE A 1 285 ? 8.273 15.664 -22.938 1 92.81 285 PHE A C 1
ATOM 2285 O O . PHE A 1 285 ? 7.586 16.031 -23.891 1 92.81 285 PHE A O 1
ATOM 2292 N N . PHE A 1 286 ? 7.773 15.492 -21.781 1 93.88 286 PHE A N 1
ATOM 2293 C CA . PHE A 1 286 ? 6.395 15.805 -21.422 1 93.88 286 PHE A CA 1
ATOM 2294 C C . PHE A 1 286 ? 6.344 16.891 -20.359 1 93.88 286 PHE A C 1
ATOM 2296 O O . PHE A 1 286 ? 6.27 16.609 -19.172 1 93.88 286 PHE A O 1
ATOM 2303 N N . PRO A 1 287 ? 6.223 18.094 -20.719 1 89.56 287 PRO A N 1
ATOM 2304 C CA . PRO A 1 287 ? 6.391 19.234 -19.812 1 89.56 287 PRO A CA 1
ATOM 2305 C C . PRO A 1 287 ? 5.316 19.297 -18.734 1 89.56 287 PRO A C 1
ATOM 2307 O O . PRO A 1 287 ? 5.598 19.719 -17.609 1 89.56 287 PRO A O 1
ATOM 2310 N N . PHE A 1 288 ? 4.059 18.906 -19.016 1 88.69 288 PHE A N 1
ATOM 2311 C CA . PHE A 1 288 ? 3.012 19.016 -18.016 1 88.69 288 PHE A CA 1
ATOM 2312 C C . PHE A 1 288 ? 3.277 18.078 -16.844 1 88.69 288 PHE A C 1
ATOM 2314 O O . PHE A 1 288 ? 2.793 18.297 -15.734 1 88.69 288 PHE A O 1
ATOM 2321 N N . ILE A 1 289 ? 4.066 17.031 -17.125 1 91.81 289 ILE A N 1
ATOM 2322 C CA . ILE A 1 289 ? 4.414 16.078 -16.078 1 91.81 289 ILE A CA 1
ATOM 2323 C C . ILE A 1 289 ? 5.715 16.516 -15.406 1 91.81 289 ILE A C 1
ATOM 2325 O O . ILE A 1 289 ? 5.816 16.484 -14.172 1 91.81 289 ILE A O 1
ATOM 2329 N N . TYR A 1 290 ? 6.695 16.984 -16.188 1 88.88 290 TYR A N 1
ATOM 2330 C CA . TYR A 1 290 ? 8.016 17.344 -15.68 1 88.88 290 TYR A CA 1
ATOM 2331 C C . TYR A 1 290 ? 7.949 18.578 -14.789 1 88.88 290 TYR A C 1
ATOM 2333 O O . TYR A 1 290 ? 8.711 18.703 -13.828 1 88.88 290 TYR A O 1
ATOM 2341 N N . GLU A 1 291 ? 6.996 19.406 -14.984 1 85.94 291 GLU A N 1
ATOM 2342 C CA . GLU A 1 291 ? 6.914 20.672 -14.258 1 85.94 291 GLU A CA 1
ATOM 2343 C C . GLU A 1 291 ? 6.094 20.531 -12.984 1 85.94 291 GLU A C 1
ATOM 2345 O O . GLU A 1 291 ? 6.082 21.422 -12.133 1 85.94 291 GLU A O 1
ATOM 2350 N N . ASN A 1 292 ? 5.465 19.484 -12.898 1 87.62 292 ASN A N 1
ATOM 2351 C CA . ASN A 1 292 ? 4.711 19.188 -11.68 1 87.62 292 ASN A CA 1
ATOM 2352 C C . ASN A 1 292 ? 5.324 18.031 -10.906 1 87.62 292 ASN A C 1
ATOM 2354 O O . ASN A 1 292 ? 5.25 16.875 -11.344 1 87.62 292 ASN A O 1
ATOM 2358 N N . ASP A 1 293 ? 5.816 18.359 -9.75 1 87.62 293 ASP A N 1
ATOM 2359 C CA . ASP A 1 293 ? 6.527 17.375 -8.938 1 87.62 293 ASP A CA 1
ATOM 2360 C C . ASP A 1 293 ? 5.602 16.234 -8.523 1 87.62 293 ASP A C 1
ATOM 2362 O O . ASP A 1 293 ? 6.059 15.117 -8.297 1 87.62 293 ASP A O 1
ATOM 2366 N N . PHE A 1 294 ? 4.324 16.578 -8.461 1 88.44 294 PHE A N 1
ATOM 2367 C CA . PHE A 1 294 ? 3.361 15.555 -8.062 1 88.44 294 PHE A CA 1
ATOM 2368 C C . PHE A 1 294 ? 3.24 14.477 -9.133 1 88.44 294 PHE A C 1
ATOM 2370 O O . PHE A 1 294 ? 3.262 13.289 -8.828 1 88.44 294 PHE A O 1
ATOM 2377 N N . PHE A 1 295 ? 3.135 14.828 -10.398 1 91.38 295 PHE A N 1
ATOM 2378 C CA . PHE A 1 295 ? 3.029 13.891 -11.508 1 91.38 295 PHE A CA 1
ATOM 2379 C C . PHE A 1 295 ? 4.363 13.195 -11.758 1 91.38 295 PHE A C 1
ATOM 2381 O O . PHE A 1 295 ? 4.398 12.008 -12.094 1 91.38 295 PHE A O 1
ATOM 2388 N N . GLU A 1 296 ? 5.395 13.906 -11.57 1 92.19 296 GLU A N 1
ATOM 2389 C CA . GLU A 1 296 ? 6.719 13.328 -11.797 1 92.19 296 GLU A CA 1
ATOM 2390 C C . GLU A 1 296 ? 7.016 12.219 -10.789 1 92.19 296 GLU A C 1
ATOM 2392 O O . GLU A 1 296 ? 7.629 11.211 -11.141 1 92.19 296 GLU A O 1
ATOM 2397 N N . LYS A 1 297 ? 6.664 12.453 -9.547 1 91.12 297 LYS A N 1
ATOM 2398 C CA . LYS A 1 297 ? 6.855 11.43 -8.523 1 91.12 297 LYS A CA 1
ATOM 2399 C C . LYS A 1 297 ? 6.145 10.141 -8.898 1 91.12 297 LYS A C 1
ATOM 2401 O O . LYS A 1 297 ? 6.668 9.047 -8.68 1 91.12 297 LYS A O 1
ATOM 2406 N N . GLN A 1 298 ? 4.973 10.273 -9.453 1 91.88 298 GLN A N 1
ATOM 2407 C CA . GLN A 1 298 ? 4.203 9.102 -9.859 1 91.88 298 GLN A CA 1
ATOM 2408 C C . GLN A 1 298 ? 4.91 8.344 -10.984 1 91.88 298 GLN A C 1
ATOM 2410 O O . GLN A 1 298 ? 4.984 7.113 -10.953 1 91.88 298 GLN A O 1
ATOM 2415 N N . ILE A 1 299 ? 5.445 9.078 -11.898 1 95.06 299 ILE A N 1
ATOM 2416 C CA . ILE A 1 299 ? 6.117 8.469 -13.039 1 95.06 299 ILE A CA 1
ATOM 2417 C C . ILE A 1 299 ? 7.426 7.82 -12.578 1 95.06 299 ILE A C 1
ATOM 2419 O O . ILE A 1 299 ? 7.77 6.727 -13.031 1 95.06 299 ILE A O 1
ATOM 2423 N N . LEU A 1 300 ? 8.125 8.477 -11.68 1 95.19 300 LEU A N 1
ATOM 2424 C CA . LEU A 1 300 ? 9.375 7.922 -11.18 1 95.19 300 LEU A CA 1
ATOM 2425 C C . LEU A 1 300 ? 9.125 6.652 -10.375 1 95.19 300 LEU A C 1
ATOM 2427 O O . LEU A 1 300 ? 9.906 5.699 -10.445 1 95.19 300 LEU A O 1
ATOM 2431 N N . SER A 1 301 ? 8.047 6.664 -9.617 1 94.81 301 SER A N 1
ATOM 2432 C CA . SER A 1 301 ? 7.688 5.457 -8.883 1 94.81 301 SER A CA 1
ATOM 2433 C C . SER A 1 301 ? 7.332 4.316 -9.828 1 94.81 301 SER A C 1
ATOM 2435 O O . SER A 1 301 ? 7.738 3.172 -9.609 1 94.81 301 SER A O 1
ATOM 2437 N N . ALA A 1 302 ? 6.605 4.613 -10.867 1 95.5 302 ALA A N 1
ATOM 2438 C CA . ALA A 1 302 ? 6.254 3.607 -11.867 1 95.5 302 ALA A CA 1
ATOM 2439 C C . ALA A 1 302 ? 7.5 3.068 -12.562 1 95.5 302 ALA A C 1
ATOM 2441 O O . ALA A 1 302 ? 7.625 1.86 -12.781 1 95.5 302 ALA A O 1
ATOM 2442 N N . SER A 1 303 ? 8.391 3.936 -12.852 1 97.31 303 SER A N 1
ATOM 2443 C CA . SER A 1 303 ? 9.625 3.527 -13.516 1 97.31 303 SER A CA 1
ATOM 2444 C C . SER A 1 303 ? 10.469 2.631 -12.609 1 97.31 303 SER A C 1
ATOM 2446 O O . SER A 1 303 ? 11.055 1.653 -13.07 1 97.31 303 SER A O 1
ATOM 2448 N N . ALA A 1 304 ? 10.555 2.982 -11.359 1 96.56 304 ALA A N 1
ATOM 2449 C CA . ALA A 1 304 ? 11.32 2.176 -10.414 1 96.56 304 ALA A CA 1
ATOM 2450 C C . ALA A 1 304 ? 10.766 0.758 -10.328 1 96.56 304 ALA A C 1
ATOM 2452 O O . ALA A 1 304 ? 11.523 -0.202 -10.156 1 96.56 304 ALA A O 1
ATOM 2453 N N . SER A 1 305 ? 9.477 0.6 -10.391 1 95.88 305 SER A N 1
ATOM 2454 C CA . SER A 1 305 ? 8.852 -0.719 -10.328 1 95.88 305 SER A CA 1
ATOM 2455 C C . SER A 1 305 ? 9.266 -1.577 -11.523 1 95.88 305 SER A C 1
ATOM 2457 O O . SER A 1 305 ? 9.391 -2.797 -11.406 1 95.88 305 SER A O 1
ATOM 2459 N N . ALA A 1 306 ? 9.445 -1.009 -12.68 1 96.56 306 ALA A N 1
ATOM 2460 C CA . ALA A 1 306 ? 9.898 -1.731 -13.867 1 96.56 306 ALA A CA 1
ATOM 2461 C C . ALA A 1 306 ? 11.289 -2.318 -13.648 1 96.56 306 ALA A C 1
ATOM 2463 O O . ALA A 1 306 ? 11.617 -3.375 -14.203 1 96.56 306 ALA A O 1
ATOM 2464 N N . GLY A 1 307 ? 12.102 -1.625 -12.898 1 96.19 307 GLY A N 1
ATOM 2465 C CA . GLY A 1 307 ? 13.43 -2.141 -12.602 1 96.19 307 GLY A CA 1
ATOM 2466 C C . GLY A 1 307 ? 13.398 -3.48 -11.891 1 96.19 307 GLY A C 1
ATOM 2467 O O . GLY A 1 307 ? 14.047 -4.434 -12.328 1 96.19 307 GLY A O 1
ATOM 2468 N N . VAL A 1 308 ? 12.617 -3.59 -10.883 1 93.88 308 VAL A N 1
ATOM 2469 C CA . VAL A 1 308 ? 12.523 -4.836 -10.125 1 93.88 308 VAL A CA 1
ATOM 2470 C C . VAL A 1 308 ? 11.82 -5.898 -10.969 1 93.88 308 VAL A C 1
ATOM 2472 O O . VAL A 1 308 ? 12.203 -7.066 -10.953 1 93.88 308 VAL A O 1
ATOM 2475 N N . ALA A 1 309 ? 10.797 -5.488 -11.688 1 93.81 309 ALA A N 1
ATOM 2476 C CA . ALA A 1 309 ? 10.047 -6.41 -12.523 1 93.81 309 ALA A CA 1
ATOM 2477 C C . ALA A 1 309 ? 10.953 -7.086 -13.547 1 93.81 309 ALA A C 1
ATOM 2479 O O . ALA A 1 309 ? 10.859 -8.297 -13.773 1 93.81 309 ALA A O 1
ATOM 2480 N N . LEU A 1 310 ? 11.844 -6.34 -14.141 1 94.12 310 LEU A N 1
ATOM 2481 C CA . LEU A 1 310 ? 12.703 -6.898 -15.172 1 94.12 310 LEU A CA 1
ATOM 2482 C C . LEU A 1 310 ? 13.883 -7.641 -14.555 1 94.12 310 LEU A C 1
ATOM 2484 O O . LEU A 1 310 ? 14.398 -8.594 -15.148 1 94.12 310 LEU A O 1
ATOM 2488 N N . ALA A 1 311 ? 14.266 -7.219 -13.383 1 92.12 311 ALA A N 1
ATOM 2489 C CA . ALA A 1 311 ? 15.383 -7.887 -12.719 1 92.12 311 ALA A CA 1
ATOM 2490 C C . ALA A 1 311 ? 14.992 -9.289 -12.258 1 92.12 311 ALA A C 1
ATOM 2492 O O . ALA A 1 311 ? 15.781 -10.227 -12.375 1 92.12 311 ALA A O 1
ATOM 2493 N N . PHE A 1 312 ? 13.805 -9.453 -11.781 1 89.81 312 PHE A N 1
ATOM 2494 C CA . PHE A 1 312 ? 13.391 -10.727 -11.219 1 89.81 312 PHE A CA 1
ATOM 2495 C C . PHE A 1 312 ? 12.32 -11.383 -12.086 1 89.81 312 PHE A C 1
ATOM 2497 O O . PHE A 1 312 ? 11.914 -12.516 -11.836 1 89.81 312 PHE A O 1
ATOM 2504 N N . GLY A 1 313 ? 11.922 -10.688 -13.102 1 87.56 313 GLY A N 1
ATOM 2505 C CA . GLY A 1 313 ? 10.789 -11.203 -13.859 1 87.56 313 GLY A CA 1
ATOM 2506 C C . GLY A 1 313 ? 9.516 -11.266 -13.039 1 87.56 313 GLY A C 1
ATOM 2507 O O . GLY A 1 313 ? 8.727 -12.203 -13.188 1 87.56 313 GLY A O 1
ATOM 2508 N N . SER A 1 314 ? 9.383 -10.398 -12.141 1 90.19 314 SER A N 1
ATOM 2509 C CA . SER A 1 314 ? 8.266 -10.391 -11.195 1 90.19 314 SER A CA 1
ATOM 2510 C C . SER A 1 314 ? 7.539 -9.055 -11.203 1 90.19 314 SER A C 1
ATOM 2512 O O . SER A 1 314 ? 7.832 -8.18 -10.383 1 90.19 314 SER A O 1
ATOM 2514 N N . PRO A 1 315 ? 6.543 -8.883 -12.039 1 90.38 315 PRO A N 1
ATOM 2515 C CA . PRO A 1 315 ? 5.82 -7.609 -12.086 1 90.38 315 PRO A CA 1
ATOM 2516 C C . PRO A 1 315 ? 5.098 -7.289 -10.773 1 90.38 315 PRO A C 1
ATOM 2518 O O . PRO A 1 315 ? 5.113 -6.145 -10.32 1 90.38 315 PRO A O 1
ATOM 2521 N N . LEU A 1 316 ? 4.43 -8.25 -10.172 1 89.56 316 LEU A N 1
ATOM 2522 C CA . LEU A 1 316 ? 3.734 -8.023 -8.906 1 89.56 316 LEU A CA 1
ATOM 2523 C C . LEU A 1 316 ? 4.719 -7.688 -7.797 1 89.56 316 LEU A C 1
ATOM 2525 O O . LEU A 1 316 ? 4.445 -6.828 -6.953 1 89.56 316 LEU A O 1
ATOM 2529 N N . GLY A 1 317 ? 5.824 -8.43 -7.84 1 91.81 317 GLY A N 1
ATOM 2530 C CA . GLY A 1 317 ? 6.867 -8.125 -6.871 1 91.81 317 GLY A CA 1
ATOM 2531 C C . GLY A 1 317 ? 7.41 -6.719 -7 1 91.81 317 GLY A C 1
ATOM 2532 O O . GLY A 1 317 ? 7.758 -6.086 -6 1 91.81 317 GLY A O 1
ATOM 2533 N N . GLY A 1 318 ? 7.473 -6.238 -8.219 1 93.06 318 GLY A N 1
ATOM 2534 C CA . GLY A 1 318 ? 7.934 -4.875 -8.445 1 93.06 318 GLY A CA 1
ATOM 2535 C C . GLY A 1 318 ? 7.008 -3.83 -7.848 1 93.06 318 GLY A C 1
ATOM 2536 O O . GLY A 1 318 ? 7.469 -2.836 -7.285 1 93.06 318 GLY A O 1
ATOM 2537 N N . VAL A 1 319 ? 5.738 -4.059 -7.91 1 90.88 319 VAL A N 1
ATOM 2538 C CA . VAL A 1 319 ? 4.754 -3.125 -7.375 1 90.88 319 VAL A CA 1
ATOM 2539 C C . VAL A 1 319 ? 4.84 -3.1 -5.852 1 90.88 319 VAL A C 1
ATOM 2541 O O . VAL A 1 319 ? 4.848 -2.027 -5.242 1 90.88 319 VAL A O 1
ATOM 2544 N N . LEU A 1 320 ? 4.914 -4.266 -5.254 1 90.75 320 LEU A N 1
ATOM 2545 C CA . LEU A 1 320 ? 4.953 -4.363 -3.799 1 90.75 320 LEU A CA 1
ATOM 2546 C C . LEU A 1 320 ? 6.27 -3.822 -3.254 1 90.75 320 LEU A C 1
ATOM 2548 O O . LEU A 1 320 ? 6.32 -3.303 -2.135 1 90.75 320 LEU A O 1
ATOM 2552 N N . PHE A 1 321 ? 7.27 -3.873 -4.07 1 92.44 321 PHE A N 1
ATOM 2553 C CA . PHE A 1 321 ? 8.547 -3.289 -3.689 1 92.44 321 PHE A CA 1
ATOM 2554 C C . PHE A 1 321 ? 8.414 -1.786 -3.475 1 92.44 321 PHE A C 1
ATOM 2556 O O . PHE A 1 321 ? 8.977 -1.237 -2.523 1 92.44 321 PHE A O 1
ATOM 2563 N N . ILE A 1 322 ? 7.777 -1.158 -4.355 1 91.94 322 ILE A N 1
ATOM 2564 C CA . ILE A 1 322 ? 7.578 0.282 -4.23 1 91.94 322 ILE A CA 1
ATOM 2565 C C . ILE A 1 322 ? 6.77 0.583 -2.969 1 91.94 322 ILE A C 1
ATOM 2567 O O . ILE A 1 322 ? 7.07 1.534 -2.244 1 91.94 322 ILE A O 1
ATOM 2571 N N . LEU A 1 323 ? 5.844 -0.25 -2.697 1 87.19 323 LEU A N 1
ATOM 2572 C CA . LEU A 1 323 ? 4.965 -0.038 -1.553 1 87.19 323 LEU A CA 1
ATOM 2573 C C . LEU A 1 323 ? 5.707 -0.277 -0.243 1 87.19 323 LEU A C 1
ATOM 2575 O O . LEU A 1 323 ? 5.582 0.508 0.7 1 87.19 323 LEU A O 1
ATOM 2579 N N . GLU A 1 324 ? 6.512 -1.285 -0.181 1 87.31 324 GLU A N 1
ATOM 2580 C CA . GLU A 1 324 ? 7.121 -1.695 1.082 1 87.31 324 GLU A CA 1
ATOM 2581 C C . GLU A 1 324 ? 8.445 -0.979 1.314 1 87.31 324 GLU A C 1
ATOM 2583 O O . GLU A 1 324 ? 8.781 -0.629 2.449 1 87.31 324 GLU A O 1
ATOM 2588 N N . GLU A 1 325 ? 9.188 -0.755 0.276 1 86.38 325 GLU A N 1
ATOM 2589 C CA . GLU A 1 325 ? 10.547 -0.255 0.451 1 86.38 325 GLU A CA 1
ATOM 2590 C C . GLU A 1 325 ? 10.625 1.24 0.154 1 86.38 325 GLU A C 1
ATOM 2592 O O . GLU A 1 325 ? 11.461 1.947 0.724 1 86.38 325 GLU A O 1
ATOM 2597 N N . ILE A 1 326 ? 9.812 1.734 -0.765 1 81 326 ILE A N 1
ATOM 2598 C CA . ILE A 1 326 ? 10.023 3.098 -1.234 1 81 326 ILE A CA 1
ATOM 2599 C C . ILE A 1 326 ? 8.961 4.023 -0.646 1 81 326 ILE A C 1
ATOM 2601 O O . ILE A 1 326 ? 9.289 4.973 0.071 1 81 326 ILE A O 1
ATOM 2605 N N . ASN A 1 327 ? 7.676 3.688 -1.094 1 73.94 327 ASN A N 1
ATOM 2606 C CA . ASN A 1 327 ? 6.559 4.547 -0.724 1 73.94 327 ASN A CA 1
ATOM 2607 C C . ASN A 1 327 ? 5.477 3.773 0.024 1 73.94 327 ASN A C 1
ATOM 2609 O O . ASN A 1 327 ? 4.887 2.838 -0.522 1 73.94 327 ASN A O 1
ATOM 2613 N N . ASN A 1 328 ? 5.219 4.219 1.211 1 67.94 328 ASN A N 1
ATOM 2614 C CA . ASN A 1 328 ? 4.227 3.494 1.994 1 67.94 328 ASN A CA 1
ATOM 2615 C C . ASN A 1 328 ? 2.807 3.955 1.667 1 67.94 328 ASN A C 1
ATOM 2617 O O . ASN A 1 328 ? 1.836 3.41 2.193 1 67.94 328 ASN A O 1
ATOM 2621 N N . TYR A 1 329 ? 2.66 4.992 0.841 1 74.44 329 TYR A N 1
ATOM 2622 C CA . TYR A 1 329 ? 1.34 5.48 0.456 1 74.44 329 TYR A CA 1
ATOM 2623 C C . TYR A 1 329 ? 1.162 5.434 -1.057 1 74.44 329 TYR A C 1
ATOM 2625 O O . TYR A 1 329 ? 1.876 6.117 -1.793 1 74.44 329 TYR A O 1
ATOM 2633 N N . LEU A 1 330 ? 0.325 4.613 -1.474 1 76.56 330 LEU A N 1
ATOM 2634 C CA . LEU A 1 330 ? 0.031 4.469 -2.896 1 76.56 330 LEU A CA 1
ATOM 2635 C C . LEU A 1 330 ? -1.474 4.402 -3.135 1 76.56 330 LEU A C 1
ATOM 2637 O O . LEU A 1 330 ? -2.07 3.326 -3.055 1 76.56 330 LEU A O 1
ATOM 2641 N N . PRO A 1 331 ? -1.984 5.57 -3.504 1 80.19 331 PRO A N 1
ATOM 2642 C CA . PRO A 1 331 ? -3.404 5.512 -3.859 1 80.19 331 PRO A CA 1
ATOM 2643 C C . PRO A 1 331 ? -3.688 4.543 -5.004 1 80.19 331 PRO A C 1
ATOM 2645 O O . PRO A 1 331 ? -2.764 4.125 -5.707 1 80.19 331 PRO A O 1
ATOM 2648 N N . SER A 1 332 ? -4.91 4.121 -5.191 1 78.19 332 SER A N 1
ATOM 2649 C CA . SER A 1 332 ? -5.312 3.076 -6.129 1 78.19 332 SER A CA 1
ATOM 2650 C C . SER A 1 332 ? -4.949 3.451 -7.559 1 78.19 332 SER A C 1
ATOM 2652 O O . SER A 1 332 ? -4.523 2.598 -8.344 1 78.19 332 SER A O 1
ATOM 2654 N N . ASN A 1 333 ? -5.121 4.668 -7.895 1 81.06 333 ASN A N 1
ATOM 2655 C CA . ASN A 1 333 ? -4.809 5.086 -9.258 1 81.06 333 ASN A CA 1
ATOM 2656 C C . ASN A 1 333 ? -3.311 4.996 -9.539 1 81.06 333 ASN A C 1
ATOM 2658 O O . ASN A 1 333 ? -2.904 4.613 -10.641 1 81.06 333 ASN A O 1
ATOM 2662 N N . GLN A 1 334 ? -2.568 5.387 -8.562 1 86.25 334 GLN A N 1
ATOM 2663 C CA . GLN A 1 334 ? -1.12 5.293 -8.727 1 86.25 334 GLN A CA 1
ATOM 2664 C C . GLN A 1 334 ? -0.664 3.838 -8.742 1 86.25 334 GLN A C 1
ATOM 2666 O O . GLN A 1 334 ? 0.265 3.482 -9.477 1 86.25 334 GLN A O 1
ATOM 2671 N N . LEU A 1 335 ? -1.354 3.088 -7.934 1 85.62 335 LEU A N 1
ATOM 2672 C CA . LEU A 1 335 ? -1.043 1.664 -7.891 1 85.62 335 LEU A CA 1
ATOM 2673 C C . LEU A 1 335 ? -1.24 1.024 -9.266 1 85.62 335 LEU A C 1
ATOM 2675 O O . LEU A 1 335 ? -0.429 0.199 -9.688 1 85.62 335 LEU A O 1
ATOM 2679 N N . PHE A 1 336 ? -2.215 1.391 -9.93 1 85.12 336 PHE A N 1
ATOM 2680 C CA . PHE A 1 336 ? -2.506 0.839 -11.25 1 85.12 336 PHE A CA 1
ATOM 2681 C C . PHE A 1 336 ? -1.448 1.268 -12.258 1 85.12 336 PHE A C 1
ATOM 2683 O O . PHE A 1 336 ? -1.055 0.482 -13.125 1 85.12 336 PHE A O 1
ATOM 2690 N N . GLN A 1 337 ? -1.068 2.492 -12.18 1 90.12 337 GLN A N 1
ATOM 2691 C CA . GLN A 1 337 ? -0.037 2.982 -13.094 1 90.12 337 GLN A CA 1
ATOM 2692 C C . GLN A 1 337 ? 1.277 2.236 -12.883 1 90.12 337 GLN A C 1
ATOM 2694 O O . GLN A 1 337 ? 1.952 1.879 -13.852 1 90.12 337 GLN A O 1
ATOM 2699 N N . ILE A 1 338 ? 1.632 2.055 -11.641 1 92.75 338 ILE A N 1
ATOM 2700 C CA . ILE A 1 338 ? 2.861 1.35 -11.289 1 92.75 338 ILE A CA 1
ATOM 2701 C C . ILE A 1 338 ? 2.783 -0.094 -11.781 1 92.75 338 ILE A C 1
ATOM 2703 O O . ILE A 1 338 ? 3.736 -0.606 -12.375 1 92.75 338 ILE A O 1
ATOM 2707 N N . PHE A 1 339 ? 1.654 -0.685 -11.625 1 90 339 PHE A N 1
ATOM 2708 C CA . PHE A 1 339 ? 1.44 -2.059 -12.062 1 90 339 PHE A CA 1
ATOM 2709 C C . PHE A 1 339 ? 1.49 -2.152 -13.586 1 90 339 PHE A C 1
ATOM 2711 O O . PHE A 1 339 ? 2.09 -3.08 -14.133 1 90 339 PHE A O 1
ATOM 2718 N N . PHE A 1 340 ? 0.899 -1.258 -14.211 1 89.38 340 PHE A N 1
ATOM 2719 C CA . PHE A 1 340 ? 0.874 -1.221 -15.664 1 89.38 340 PHE A CA 1
ATOM 2720 C C . PHE A 1 340 ? 2.285 -1.112 -16.234 1 89.38 340 PHE A C 1
ATOM 2722 O O . PHE A 1 340 ? 2.631 -1.807 -17.188 1 89.38 340 PHE A O 1
ATOM 2729 N N . CYS A 1 341 ? 3.045 -0.231 -15.672 1 94.19 341 CYS A N 1
ATOM 2730 C CA . CYS A 1 341 ? 4.418 -0.071 -16.125 1 94.19 341 CYS A CA 1
ATOM 2731 C C . CYS A 1 341 ? 5.215 -1.357 -15.938 1 94.19 341 CYS A C 1
ATOM 2733 O O . CYS A 1 341 ? 5.969 -1.765 -16.828 1 94.19 341 CYS A O 1
ATOM 2735 N N . ALA A 1 342 ? 5.043 -2.01 -14.812 1 93.44 342 ALA A N 1
ATOM 2736 C CA . ALA A 1 342 ? 5.762 -3.244 -14.508 1 93.44 342 ALA A CA 1
ATOM 2737 C C . ALA A 1 342 ? 5.375 -4.355 -15.477 1 93.44 342 ALA A C 1
ATOM 2739 O O . ALA A 1 342 ? 6.242 -5.043 -16.031 1 93.44 342 ALA A O 1
ATOM 2740 N N . ILE A 1 343 ? 4.148 -4.508 -15.781 1 87.81 343 ILE A N 1
ATOM 2741 C CA . ILE A 1 343 ? 3.672 -5.605 -16.609 1 87.81 343 ILE A CA 1
ATOM 2742 C C . ILE A 1 343 ? 4.059 -5.363 -18.062 1 87.81 343 ILE A C 1
ATOM 2744 O O . ILE A 1 343 ? 4.477 -6.289 -18.766 1 87.81 343 ILE A O 1
ATOM 2748 N N . ILE A 1 344 ? 3.928 -4.184 -18.516 1 89.88 344 ILE A N 1
ATOM 2749 C CA . ILE A 1 344 ? 4.23 -3.867 -19.906 1 89.88 344 ILE A CA 1
ATOM 2750 C C . ILE A 1 344 ? 5.73 -4.004 -20.156 1 89.88 344 ILE A C 1
ATOM 2752 O O . ILE A 1 344 ? 6.152 -4.457 -21.234 1 89.88 34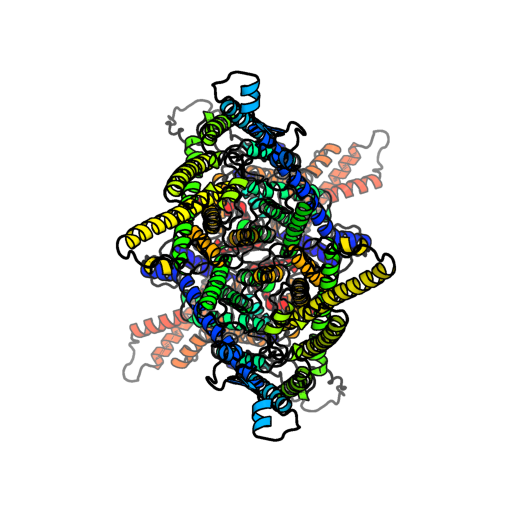4 ILE A O 1
ATOM 2756 N N . SER A 1 345 ? 6.473 -3.551 -19.234 1 94.38 345 SER A N 1
ATOM 2757 C CA . SER A 1 345 ? 7.918 -3.709 -19.391 1 94.38 345 SER A CA 1
ATOM 2758 C C . SER A 1 345 ? 8.305 -5.184 -19.453 1 94.38 345 SER A C 1
ATOM 2760 O O . SER A 1 345 ? 9.18 -5.566 -20.234 1 94.38 345 SER A O 1
ATOM 2762 N N . THR A 1 346 ? 7.719 -5.965 -18.656 1 89.12 346 THR A N 1
ATOM 2763 C CA . THR A 1 346 ? 7.992 -7.398 -18.656 1 89.12 346 THR A CA 1
ATOM 2764 C C . THR A 1 346 ? 7.559 -8.023 -19.969 1 89.12 346 THR A C 1
ATOM 2766 O O . THR A 1 346 ? 8.234 -8.922 -20.5 1 89.12 346 THR A O 1
ATOM 2769 N N . LEU A 1 347 ? 6.457 -7.594 -20.5 1 85.25 347 LEU A N 1
ATOM 2770 C CA . LEU A 1 347 ? 5.973 -8.086 -21.781 1 85.25 347 LEU A CA 1
ATOM 2771 C C . LEU A 1 347 ? 6.957 -7.746 -22.906 1 85.25 347 LEU A C 1
ATOM 2773 O O . LEU A 1 347 ? 7.262 -8.594 -23.75 1 85.25 347 LEU A O 1
ATOM 2777 N N . PHE A 1 348 ? 7.43 -6.535 -22.875 1 90.88 348 PHE A N 1
ATOM 2778 C CA . PHE A 1 348 ? 8.398 -6.129 -23.891 1 90.88 348 PHE A CA 1
ATOM 2779 C C . PHE A 1 348 ? 9.664 -6.973 -23.797 1 90.88 348 PHE A C 1
ATOM 2781 O O . PHE A 1 348 ? 10.211 -7.387 -24.828 1 90.88 348 PHE A O 1
ATOM 2788 N N . LEU A 1 349 ? 10.094 -7.188 -22.578 1 90.25 349 LEU A N 1
ATOM 2789 C CA . LEU A 1 349 ? 11.305 -7.992 -22.422 1 90.25 349 LEU A CA 1
ATOM 2790 C C . LEU A 1 349 ? 11.055 -9.43 -22.859 1 90.25 349 LEU A C 1
ATOM 2792 O O . LEU A 1 349 ? 11.945 -10.07 -23.438 1 90.25 349 LEU A O 1
ATOM 2796 N N . LYS A 1 350 ? 9.914 -9.961 -22.562 1 83.5 350 LYS A N 1
ATOM 2797 C CA . LYS A 1 350 ? 9.562 -11.312 -22.984 1 83.5 350 LYS A CA 1
ATOM 2798 C C . LYS A 1 350 ? 9.578 -11.414 -24.516 1 83.5 350 LYS A C 1
ATOM 2800 O O . LYS A 1 350 ? 10.016 -12.422 -25.062 1 83.5 350 LYS A O 1
ATOM 2805 N N . PHE A 1 351 ? 9.117 -10.406 -25.25 1 84.12 351 PHE A N 1
ATOM 2806 C CA . PHE A 1 351 ? 9.094 -10.391 -26.719 1 84.12 351 PHE A CA 1
ATOM 2807 C C . PHE A 1 351 ? 10.508 -10.328 -27.266 1 84.12 351 PHE A C 1
ATOM 2809 O O . PHE A 1 351 ? 10.789 -10.914 -28.328 1 84.12 351 PHE A O 1
ATOM 2816 N N . LEU A 1 352 ? 11.383 -9.648 -26.531 1 86.06 352 LEU A N 1
ATOM 2817 C CA . LEU A 1 352 ? 12.766 -9.562 -26.969 1 86.06 352 LEU A CA 1
ATOM 2818 C C . LEU A 1 352 ? 13.516 -10.859 -26.672 1 86.06 352 LEU A C 1
ATOM 2820 O O . LEU A 1 352 ? 14.531 -11.148 -27.297 1 86.06 352 LEU A O 1
ATOM 2824 N N . ASN A 1 353 ? 13 -11.695 -25.766 1 80.12 353 ASN A N 1
ATOM 2825 C CA . ASN A 1 353 ? 13.492 -13.023 -25.422 1 80.12 353 ASN A CA 1
ATOM 2826 C C . ASN A 1 353 ? 15.016 -13.047 -25.297 1 80.12 353 ASN A C 1
ATOM 2828 O O . ASN A 1 353 ? 15.695 -13.719 -26.078 1 80.12 353 ASN A O 1
ATOM 2832 N N . PRO A 1 354 ? 15.547 -12.414 -24.328 1 73.5 354 PRO A N 1
ATOM 2833 C CA . PRO A 1 354 ? 17 -12.305 -24.188 1 73.5 354 PRO A CA 1
ATOM 2834 C C . PRO A 1 354 ? 17.672 -13.664 -24.078 1 73.5 354 PRO A C 1
ATOM 2836 O O . PRO A 1 354 ? 18.797 -13.844 -24.562 1 73.5 354 PRO A O 1
ATOM 2839 N N . TYR A 1 355 ? 17.062 -14.672 -23.484 1 71 355 TYR A N 1
ATOM 2840 C CA . TYR A 1 355 ? 17.703 -15.953 -23.234 1 71 355 TYR A CA 1
ATOM 2841 C C . TYR A 1 355 ? 17.266 -17 -24.234 1 71 355 TYR A C 1
ATOM 2843 O O . TYR A 1 355 ? 17.797 -18.109 -24.266 1 71 355 TYR A O 1
ATOM 2851 N N . GLY A 1 356 ? 16.328 -16.703 -25.109 1 66.25 356 GLY A N 1
ATOM 2852 C CA . GLY A 1 356 ? 15.844 -17.641 -26.109 1 66.25 356 GLY A CA 1
ATOM 2853 C C . GLY A 1 356 ? 14.891 -18.688 -25.562 1 66.25 356 GLY A C 1
ATOM 2854 O O . GLY A 1 356 ? 14.492 -19.609 -26.266 1 66.25 356 GLY A O 1
ATOM 2855 N N . THR A 1 357 ? 14.688 -18.734 -24.219 1 65.06 357 THR A N 1
ATOM 2856 C CA . THR A 1 357 ? 13.859 -19.719 -23.547 1 65.06 357 THR A CA 1
ATOM 2857 C C . THR A 1 357 ? 12.414 -19.25 -23.453 1 65.06 357 THR A C 1
ATOM 2859 O O . THR A 1 357 ? 11.516 -20.016 -23.109 1 65.06 357 THR A O 1
ATOM 2862 N N . GLY A 1 358 ? 12.156 -18.094 -23.891 1 63.91 358 GLY A N 1
ATOM 2863 C CA . GLY A 1 358 ? 10.82 -17.531 -23.75 1 63.91 358 GLY A CA 1
ATOM 2864 C C . GLY A 1 358 ? 10.539 -16.984 -22.359 1 63.91 358 GLY A C 1
ATOM 2865 O O . GLY A 1 358 ? 9.477 -16.406 -22.125 1 63.91 358 GLY A O 1
ATOM 2866 N N . LYS A 1 359 ? 11.523 -17.234 -21.469 1 69.69 359 LYS A N 1
ATOM 2867 C CA . LYS A 1 359 ? 11.375 -16.703 -20.109 1 69.69 359 LYS A CA 1
ATOM 2868 C C . LYS A 1 359 ? 12.125 -15.391 -19.953 1 69.69 359 LYS A C 1
ATOM 2870 O O . LYS A 1 359 ? 13.078 -15.117 -20.688 1 69.69 359 LYS A O 1
ATOM 2875 N N . THR A 1 360 ? 11.664 -14.609 -19.062 1 68.38 360 THR A N 1
ATOM 2876 C CA . THR A 1 360 ? 12.266 -13.297 -18.844 1 68.38 360 THR A CA 1
ATOM 2877 C C . THR A 1 360 ? 13.508 -13.406 -17.969 1 68.38 360 THR A C 1
ATOM 2879 O O . THR A 1 360 ? 14.445 -12.617 -18.094 1 68.38 360 THR A O 1
ATOM 2882 N N . VAL A 1 361 ? 13.359 -14.391 -17.031 1 72.31 361 VAL A N 1
ATOM 2883 C CA . VAL A 1 361 ? 14.508 -14.586 -16.156 1 72.31 361 VAL A CA 1
ATOM 2884 C C . VAL A 1 361 ? 14.914 -16.062 -16.156 1 72.31 361 VAL A C 1
ATOM 2886 O O . VAL A 1 361 ? 14.07 -16.938 -16.297 1 72.31 361 VAL A O 1
ATOM 2889 N N . LEU A 1 362 ? 16.141 -16.234 -15.914 1 61.84 362 LEU A N 1
ATOM 2890 C CA . LEU A 1 362 ? 16.719 -17.562 -16.062 1 61.84 362 LEU A CA 1
ATOM 2891 C C . LEU A 1 362 ? 16.25 -18.5 -14.953 1 61.84 362 LEU A C 1
ATOM 2893 O O . LEU A 1 362 ? 16 -19.688 -15.195 1 61.84 362 LEU A O 1
ATOM 2897 N N . PHE A 1 363 ? 16.031 -18.031 -13.812 1 64.44 363 PHE A N 1
ATOM 2898 C CA . PHE A 1 363 ? 15.789 -18.938 -12.695 1 64.44 363 PHE A CA 1
ATOM 2899 C C . PHE A 1 363 ? 14.305 -19.031 -12.398 1 64.44 363 PHE A C 1
ATOM 2901 O O . PHE A 1 363 ? 13.914 -19.344 -11.266 1 64.44 363 PHE A O 1
ATOM 2908 N N . GLU A 1 364 ? 13.539 -18.953 -13.367 1 70.69 364 GLU A N 1
ATOM 2909 C CA . GLU A 1 364 ? 12.109 -19.234 -13.258 1 70.69 364 GLU A CA 1
ATOM 2910 C C . GLU A 1 364 ? 11.836 -20.734 -13.383 1 70.69 364 GLU A C 1
ATOM 2912 O O . GLU A 1 364 ? 12.281 -21.375 -14.336 1 70.69 364 GLU A O 1
ATOM 2917 N N . LEU A 1 365 ? 11.266 -21.297 -12.242 1 71.94 365 LEU A N 1
ATOM 2918 C CA . LEU A 1 365 ? 11.055 -22.734 -12.219 1 71.94 365 LEU A CA 1
ATOM 2919 C C . LEU A 1 365 ? 9.625 -23.062 -11.805 1 71.94 365 LEU A C 1
ATOM 2921 O O . LEU A 1 365 ? 8.914 -22.219 -11.258 1 71.94 365 LEU A O 1
ATOM 2925 N N . GLU A 1 366 ? 9.156 -24.25 -12.188 1 70.81 366 GLU A N 1
ATOM 2926 C CA . GLU A 1 366 ? 7.848 -24.75 -11.773 1 70.81 366 GLU A CA 1
ATOM 2927 C C . GLU A 1 366 ? 7.984 -25.969 -10.867 1 70.81 366 GLU A C 1
ATOM 2929 O O . GLU A 1 366 ? 8.75 -26.891 -11.156 1 70.81 366 GLU A O 1
ATOM 2934 N N . TYR A 1 367 ? 7.418 -25.875 -9.727 1 71.19 367 TYR A N 1
ATOM 2935 C CA . TYR A 1 367 ? 7.465 -26.984 -8.773 1 71.19 367 TYR A CA 1
ATOM 2936 C C . TYR A 1 367 ? 6.102 -27.656 -8.656 1 71.19 367 TYR A C 1
ATOM 2938 O O . TYR A 1 367 ? 5.07 -26.984 -8.578 1 71.19 367 TYR A O 1
ATOM 2946 N N . PHE A 1 368 ? 6.031 -28.953 -8.695 1 67.19 368 PHE A N 1
ATOM 2947 C CA . PHE A 1 368 ? 4.766 -29.672 -8.625 1 67.19 368 PHE A CA 1
ATOM 2948 C C . PHE A 1 368 ? 4.688 -30.516 -7.359 1 67.19 368 PHE A C 1
ATOM 2950 O O . PHE A 1 368 ? 3.641 -31.094 -7.051 1 67.19 368 PHE A O 1
ATOM 2957 N N . SER A 1 369 ? 5.738 -30.516 -6.586 1 71.69 369 SER A N 1
ATOM 2958 C CA . SER A 1 369 ? 5.738 -31.328 -5.379 1 71.69 369 SER A CA 1
ATOM 2959 C C . SER A 1 369 ? 5.004 -30.641 -4.238 1 71.69 369 SER A C 1
ATOM 2961 O O . SER A 1 369 ? 4.766 -29.422 -4.289 1 71.69 369 SER A O 1
ATOM 2963 N N . ASP A 1 370 ? 4.449 -31.422 -3.301 1 73.88 370 ASP A N 1
ATOM 2964 C CA . ASP A 1 370 ? 3.791 -30.922 -2.1 1 73.88 370 ASP A CA 1
ATOM 2965 C C . ASP A 1 370 ? 4.703 -31.047 -0.881 1 73.88 370 ASP A C 1
ATOM 2967 O O . ASP A 1 370 ? 5.77 -31.656 -0.955 1 73.88 370 ASP A O 1
ATOM 2971 N N . TRP A 1 371 ? 4.367 -30.344 0.161 1 76.62 371 TRP A N 1
ATOM 2972 C CA . TRP A 1 371 ? 5.195 -30.359 1.362 1 76.62 371 TRP A CA 1
ATOM 2973 C C . TRP A 1 371 ? 4.41 -30.891 2.555 1 76.62 371 TRP A C 1
ATOM 2975 O O . TRP A 1 371 ? 3.176 -30.875 2.553 1 76.62 371 TRP A O 1
ATOM 2985 N N . SER A 1 372 ? 5.148 -31.5 3.482 1 77.5 372 SER A N 1
ATOM 2986 C CA . SER A 1 372 ? 4.566 -32.031 4.711 1 77.5 372 SER A CA 1
ATOM 2987 C C . SER A 1 372 ? 4.621 -31 5.836 1 77.5 372 SER A C 1
ATOM 2989 O O . SER A 1 372 ? 5.527 -30.172 5.879 1 77.5 372 SER A O 1
ATOM 2991 N N . PRO A 1 373 ? 3.643 -31 6.797 1 75.75 373 PRO A N 1
ATOM 2992 C CA . PRO A 1 373 ? 3.582 -30.016 7.887 1 75.75 373 PRO A CA 1
ATOM 2993 C C . PRO A 1 373 ? 4.801 -30.094 8.805 1 75.75 373 PRO A C 1
ATOM 2995 O O . PRO A 1 373 ? 5.195 -29.078 9.391 1 75.75 373 PRO A O 1
ATOM 2998 N N . MET A 1 374 ? 5.395 -31.188 8.953 1 80.56 374 MET A N 1
ATOM 2999 C CA . MET A 1 374 ? 6.547 -31.328 9.836 1 80.56 374 MET A CA 1
ATOM 3000 C C . MET A 1 374 ? 7.762 -30.609 9.266 1 80.56 374 MET A C 1
ATOM 3002 O O . MET A 1 374 ? 8.695 -30.266 10 1 80.56 374 MET A O 1
ATOM 3006 N N . GLU A 1 375 ? 7.707 -30.391 7.988 1 87.88 375 GLU A N 1
ATOM 3007 C CA . GLU A 1 375 ? 8.805 -29.672 7.352 1 87.88 375 GLU A CA 1
ATOM 3008 C C . GLU A 1 375 ? 8.828 -28.219 7.785 1 87.88 375 GLU A C 1
ATOM 3010 O O . GLU A 1 375 ? 9.805 -27.5 7.543 1 87.88 375 GLU A O 1
ATOM 3015 N N . LEU A 1 376 ? 7.832 -27.797 8.508 1 85.81 376 LEU A N 1
ATOM 3016 C CA . LEU A 1 376 ? 7.766 -26.406 8.961 1 85.81 376 LEU A CA 1
ATOM 3017 C C . LEU A 1 376 ? 8.906 -26.094 9.922 1 85.81 376 LEU A C 1
ATOM 3019 O O . LEU A 1 376 ? 9.414 -24.969 9.945 1 85.81 376 LEU A O 1
ATOM 3023 N N . ILE A 1 377 ? 9.32 -27.047 10.641 1 89.75 377 ILE A N 1
ATOM 3024 C CA . ILE A 1 377 ? 10.422 -26.859 11.57 1 89.75 377 ILE A CA 1
ATOM 3025 C C . ILE A 1 377 ? 11.711 -26.562 10.797 1 89.75 377 ILE A C 1
ATOM 3027 O O . ILE A 1 377 ? 12.516 -25.734 11.227 1 89.75 377 ILE A O 1
ATOM 3031 N N . PHE A 1 378 ? 11.867 -27.25 9.664 1 92.25 378 PHE A N 1
ATOM 3032 C CA . PHE A 1 378 ? 13.055 -27.031 8.844 1 92.25 378 PHE A CA 1
ATOM 3033 C C . PHE A 1 378 ? 13.023 -25.641 8.211 1 92.25 378 PHE A C 1
ATOM 3035 O O . PHE A 1 378 ? 14.062 -24.984 8.086 1 92.25 378 PHE A O 1
ATOM 3042 N N . PHE A 1 379 ? 11.836 -25.219 7.836 1 93.88 379 PHE A N 1
ATOM 3043 C CA . PHE A 1 379 ? 11.727 -23.891 7.238 1 93.88 379 PHE A CA 1
ATOM 3044 C C . PHE A 1 379 ? 11.992 -22.797 8.273 1 93.88 379 PHE A C 1
ATOM 3046 O O . PHE A 1 379 ? 12.516 -21.734 7.945 1 93.88 379 PHE A O 1
ATOM 3053 N N . VAL A 1 380 ? 11.648 -23.062 9.539 1 94.25 380 VAL A N 1
ATOM 3054 C CA . VAL A 1 380 ? 11.93 -22.125 10.625 1 94.25 380 VAL A CA 1
ATOM 3055 C C . VAL A 1 380 ? 13.438 -22.016 10.844 1 94.25 380 VAL A C 1
ATOM 3057 O O . VAL A 1 380 ? 13.977 -20.922 11.047 1 94.25 380 VAL A O 1
ATOM 3060 N N . VAL A 1 381 ? 14.086 -23.125 10.75 1 96.12 381 VAL A N 1
ATOM 3061 C CA . VAL A 1 381 ? 15.531 -23.141 10.922 1 96.12 381 VAL A CA 1
ATOM 3062 C C . VAL A 1 381 ? 16.203 -22.359 9.789 1 96.12 381 VAL A C 1
ATOM 3064 O O . VAL A 1 381 ? 17.109 -21.562 10.031 1 96.12 381 VAL A O 1
ATOM 3067 N N . ILE A 1 382 ? 15.711 -22.562 8.594 1 97 382 ILE A N 1
ATOM 3068 C CA . ILE A 1 382 ? 16.219 -21.828 7.438 1 97 382 ILE A CA 1
ATOM 3069 C C . ILE A 1 382 ? 16 -20.344 7.641 1 97 382 ILE A C 1
ATOM 3071 O O . ILE A 1 382 ? 16.891 -19.531 7.359 1 97 382 ILE A O 1
ATOM 3075 N N . GLY A 1 383 ? 14.836 -20 8.141 1 97.44 383 GLY A N 1
ATOM 3076 C CA . GLY A 1 383 ? 14.539 -18.594 8.414 1 97.44 383 GLY A CA 1
ATOM 3077 C C . GLY A 1 383 ? 15.461 -17.984 9.445 1 97.44 383 GLY A C 1
ATOM 3078 O O . GLY A 1 383 ? 15.945 -16.859 9.266 1 97.44 383 GLY A O 1
ATOM 3079 N N . ILE A 1 384 ? 15.781 -18.688 10.469 1 97.44 384 ILE A N 1
ATOM 3080 C CA . ILE A 1 384 ? 16.672 -18.203 11.516 1 97.44 384 ILE A CA 1
ATOM 3081 C C . ILE A 1 384 ? 18.062 -17.969 10.953 1 97.44 384 ILE A C 1
ATOM 3083 O O . ILE A 1 384 ? 18.688 -16.922 11.211 1 97.44 384 ILE A O 1
ATOM 3087 N N . MET A 1 385 ? 18.469 -18.859 10.172 1 97.75 385 MET A N 1
ATOM 3088 C CA . MET A 1 385 ? 19.812 -18.734 9.594 1 97.75 385 MET A CA 1
ATOM 3089 C C . MET A 1 385 ? 19.859 -17.578 8.602 1 97.75 385 MET A C 1
ATOM 3091 O O . MET A 1 385 ? 20.891 -16.906 8.484 1 97.75 385 MET A O 1
ATOM 3095 N N . GLY A 1 386 ? 18.812 -17.453 7.891 1 97.94 386 GLY A N 1
ATOM 3096 C CA . GLY A 1 386 ? 18.766 -16.312 7 1 97.94 386 GLY A CA 1
ATOM 3097 C C . GLY A 1 386 ? 18.844 -14.977 7.734 1 97.94 386 GLY A C 1
ATOM 3098 O O . GLY A 1 386 ? 19.516 -14.055 7.277 1 97.94 386 GLY A O 1
ATOM 3099 N N . GLY A 1 387 ? 18.156 -14.875 8.852 1 97.62 387 GLY A N 1
ATOM 3100 C CA . GLY A 1 387 ? 18.219 -13.664 9.664 1 97.62 387 GLY A CA 1
ATOM 3101 C C . GLY A 1 387 ? 19.594 -13.414 10.242 1 97.62 387 GLY A C 1
ATOM 3102 O O . GLY A 1 387 ? 20.062 -12.273 10.258 1 97.62 387 GLY A O 1
ATOM 3103 N N . VAL A 1 388 ? 20.234 -14.43 10.641 1 97.75 388 VAL A N 1
ATOM 3104 C CA . VAL A 1 388 ? 21.578 -14.312 11.203 1 97.75 388 VAL A CA 1
ATOM 3105 C C . VAL A 1 388 ? 22.562 -13.859 10.125 1 97.75 388 VAL A C 1
ATOM 3107 O O . VAL A 1 388 ? 23.406 -13.008 10.367 1 97.75 388 VAL A O 1
ATOM 3110 N N . PHE A 1 389 ? 22.391 -14.461 9 1 97.94 389 PHE A N 1
ATOM 3111 C CA . PHE A 1 389 ? 23.219 -14.062 7.871 1 97.94 389 PHE A CA 1
ATOM 3112 C C . PHE A 1 389 ? 23.047 -12.578 7.562 1 97.94 389 PHE A C 1
ATOM 3114 O O . PHE A 1 389 ? 24.031 -11.852 7.422 1 97.94 389 PHE A O 1
ATOM 3121 N N . GLY A 1 390 ? 21.844 -12.156 7.426 1 97.81 390 GLY A N 1
ATOM 3122 C CA . GLY A 1 390 ? 21.578 -10.766 7.102 1 97.81 390 GLY A CA 1
ATOM 3123 C C . GLY A 1 390 ? 22.094 -9.797 8.148 1 97.81 390 GLY A C 1
ATOM 3124 O O . GLY A 1 390 ? 22.734 -8.797 7.812 1 97.81 390 GLY A O 1
ATOM 3125 N N . ALA A 1 391 ? 21.891 -10.086 9.391 1 97.62 391 ALA A N 1
ATOM 3126 C CA . ALA A 1 391 ? 22.344 -9.219 10.477 1 97.62 391 ALA A CA 1
ATOM 3127 C C . ALA A 1 391 ? 23.859 -9.148 10.516 1 97.62 391 ALA A C 1
ATOM 3129 O O . ALA A 1 391 ? 24.438 -8.078 10.719 1 97.62 391 ALA A O 1
ATOM 3130 N N . SER A 1 392 ? 24.484 -10.289 10.336 1 97.5 392 SER A N 1
ATOM 3131 C CA . SER A 1 392 ? 25.938 -10.32 10.312 1 97.5 392 SER A CA 1
ATOM 3132 C C . SER A 1 392 ? 26.484 -9.531 9.133 1 97.5 392 SER A C 1
ATOM 3134 O O . SER A 1 392 ? 27.516 -8.859 9.25 1 97.5 392 SER A O 1
ATOM 3136 N N . PHE A 1 393 ? 25.844 -9.672 8.07 1 97.62 393 PHE A N 1
ATOM 3137 C CA . PHE A 1 393 ? 26.266 -8.945 6.871 1 97.62 393 PHE A CA 1
ATOM 3138 C C . PHE A 1 393 ? 26.188 -7.441 7.086 1 97.62 393 PHE A C 1
ATOM 3140 O O . PHE A 1 393 ? 27.094 -6.703 6.723 1 97.62 393 PHE A O 1
ATOM 3147 N N . ILE A 1 394 ? 25.141 -6.957 7.648 1 96.94 394 ILE A N 1
ATOM 3148 C CA . ILE A 1 394 ? 24.938 -5.531 7.867 1 96.94 394 ILE A CA 1
ATOM 3149 C C . ILE A 1 394 ? 25.969 -5 8.859 1 96.94 394 ILE A C 1
ATOM 3151 O O . ILE A 1 394 ? 26.578 -3.955 8.625 1 96.94 394 ILE A O 1
ATOM 3155 N N . LYS A 1 395 ? 26.188 -5.703 9.93 1 96 395 LYS A N 1
ATOM 3156 C CA . LYS A 1 395 ? 27.172 -5.297 10.914 1 96 395 LYS A CA 1
ATOM 3157 C C . LYS A 1 395 ? 28.578 -5.277 10.305 1 96 395 LYS A C 1
ATOM 3159 O O . LYS A 1 395 ? 29.375 -4.375 10.586 1 96 395 LYS A O 1
ATOM 3164 N N . PHE A 1 396 ? 28.766 -6.27 9.516 1 95.81 396 PHE A N 1
ATOM 3165 C CA . PHE A 1 396 ? 30.078 -6.344 8.875 1 95.81 396 PHE A CA 1
ATOM 3166 C C . PHE A 1 396 ? 30.266 -5.191 7.891 1 95.81 396 PHE A C 1
ATOM 3168 O O . PHE A 1 396 ? 31.328 -4.59 7.832 1 95.81 396 PHE A O 1
ATOM 3175 N N . SER A 1 397 ? 29.281 -4.953 7.09 1 94 397 SER A N 1
ATOM 3176 C CA . SER A 1 397 ? 29.375 -3.889 6.098 1 94 397 SER A CA 1
ATOM 3177 C C . SER A 1 397 ? 29.656 -2.539 6.754 1 94 397 SER A C 1
ATOM 3179 O O . SER A 1 397 ? 30.406 -1.725 6.219 1 94 397 SER A O 1
ATOM 3181 N N . GLN A 1 398 ? 29.078 -2.289 7.902 1 92.69 398 GLN A N 1
ATOM 3182 C CA . GLN A 1 398 ? 29.328 -1.044 8.625 1 92.69 398 GLN A CA 1
ATOM 3183 C C . GLN A 1 398 ? 30.719 -1.02 9.234 1 92.69 398 GLN A C 1
ATOM 3185 O O . GLN A 1 398 ? 31.406 -0 9.18 1 92.69 398 GLN A O 1
ATOM 3190 N N . TRP A 1 399 ? 31.094 -2.113 9.789 1 92.69 399 TRP A N 1
ATOM 3191 C CA . TRP A 1 399 ? 32.406 -2.225 10.422 1 92.69 399 TRP A CA 1
ATOM 3192 C C . TRP A 1 399 ? 33.531 -2.102 9.383 1 92.69 399 TRP A C 1
ATOM 3194 O O . TRP A 1 399 ? 34.5 -1.409 9.617 1 92.69 399 TRP A O 1
ATOM 3204 N N . TRP A 1 400 ? 33.375 -2.811 8.305 1 91.38 400 TRP A N 1
ATOM 3205 C CA . TRP A 1 400 ? 34.375 -2.818 7.246 1 91.38 400 TRP A CA 1
ATOM 3206 C C . TRP A 1 400 ? 34.531 -1.425 6.648 1 91.38 400 TRP A C 1
ATOM 3208 O O . TRP A 1 400 ? 35.656 -1.018 6.309 1 91.38 400 TRP A O 1
ATOM 3218 N N . ALA A 1 401 ? 33.5 -0.7 6.488 1 88.19 401 ALA A N 1
ATOM 3219 C CA . ALA A 1 401 ? 33.531 0.655 5.945 1 88.19 401 ALA A CA 1
ATOM 3220 C C . ALA A 1 401 ? 34.25 1.611 6.898 1 88.19 401 ALA A C 1
ATOM 3222 O O . ALA A 1 401 ? 35.031 2.457 6.469 1 88.19 401 ALA A O 1
ATOM 3223 N N . LYS A 1 402 ? 34.062 1.482 8.203 1 86.75 402 LYS A N 1
ATOM 3224 C CA . LYS A 1 402 ? 34.625 2.4 9.195 1 86.75 402 LYS A CA 1
ATOM 3225 C C . LYS A 1 402 ? 36.094 2.062 9.5 1 86.75 402 LYS A C 1
ATOM 3227 O O . LYS A 1 402 ? 36.906 2.957 9.727 1 86.75 402 LYS A O 1
ATOM 3232 N N . LYS A 1 403 ? 36.406 0.804 9.445 1 87.56 403 LYS A N 1
ATOM 3233 C CA . LYS A 1 403 ? 37.75 0.401 9.883 1 87.56 403 LYS A CA 1
ATOM 3234 C C . LYS A 1 403 ? 38.688 0.254 8.695 1 87.56 403 LYS A C 1
ATOM 3236 O O . LYS A 1 403 ? 39.781 0.807 8.703 1 87.56 403 LYS A O 1
ATOM 3241 N N . PHE A 1 404 ? 38.25 -0.504 7.734 1 87.06 404 PHE A N 1
ATOM 3242 C CA . PHE A 1 404 ? 39.156 -0.822 6.633 1 87.06 404 PHE A CA 1
ATOM 3243 C C . PHE A 1 404 ? 39.094 0.267 5.566 1 87.06 404 PHE A C 1
ATOM 3245 O O . PHE A 1 404 ? 40.156 0.779 5.152 1 87.06 404 PHE A O 1
ATOM 3252 N N . ARG A 1 405 ? 38 0.715 5.172 1 86 405 ARG A N 1
ATOM 3253 C CA . ARG A 1 405 ? 37.875 1.62 4.031 1 86 405 ARG A CA 1
ATOM 3254 C C . ARG A 1 405 ? 38.125 3.064 4.449 1 86 405 ARG A C 1
ATOM 3256 O O . ARG A 1 405 ? 38.25 3.947 3.598 1 86 405 ARG A O 1
ATOM 3263 N N . SER A 1 406 ? 38.188 3.252 5.789 1 83.06 406 SER A N 1
ATOM 3264 C CA . SER A 1 406 ? 38.5 4.586 6.281 1 83.06 406 SER A CA 1
ATOM 3265 C C . SER A 1 406 ? 40.031 4.82 6.293 1 83.06 406 SER A C 1
ATOM 3267 O O . SER A 1 406 ? 40.469 5.957 6.453 1 83.06 406 SER A O 1
ATOM 3269 N N . ASN A 1 407 ? 40.719 3.766 5.93 1 86.69 407 ASN A N 1
ATOM 3270 C CA . ASN A 1 407 ? 42.156 3.93 5.824 1 86.69 407 ASN A CA 1
ATOM 3271 C C . ASN A 1 407 ? 42.531 4.848 4.664 1 86.69 407 ASN A C 1
ATOM 3273 O O . ASN A 1 407 ? 41.938 4.758 3.584 1 86.69 407 ASN A O 1
ATOM 3277 N N . LYS A 1 408 ? 43.469 5.703 4.855 1 84.12 408 LYS A N 1
ATOM 3278 C CA . LYS A 1 408 ? 43.844 6.766 3.926 1 84.12 408 LYS A CA 1
ATOM 3279 C C . LYS A 1 408 ? 44.25 6.191 2.572 1 84.12 408 LYS A C 1
ATOM 3281 O O . LYS A 1 408 ? 43.906 6.738 1.527 1 84.12 408 LYS A O 1
ATOM 3286 N N . HIS A 1 409 ? 44.969 5.039 2.568 1 86.12 409 HIS A N 1
ATOM 3287 C CA . HIS A 1 409 ? 45.469 4.465 1.327 1 86.12 409 HIS A CA 1
ATOM 3288 C C . HIS A 1 409 ? 44.344 3.908 0.473 1 86.12 409 HIS A C 1
ATOM 3290 O O . HIS A 1 409 ? 44.375 3.979 -0.757 1 86.12 409 HIS A O 1
ATOM 3296 N N . ILE A 1 410 ? 43.375 3.43 1.08 1 86.25 410 ILE A N 1
ATOM 3297 C CA . ILE A 1 410 ? 42.25 2.828 0.364 1 86.25 410 ILE A CA 1
ATOM 3298 C C . ILE A 1 410 ? 41.25 3.914 -0.046 1 86.25 410 ILE A C 1
ATOM 3300 O O . ILE A 1 410 ? 40.719 3.869 -1.146 1 86.25 410 ILE A O 1
ATOM 3304 N N . LYS A 1 411 ? 41.094 4.891 0.808 1 83.44 411 LYS A N 1
ATOM 3305 C CA . LYS A 1 411 ? 40.125 5.965 0.552 1 83.44 411 LYS A CA 1
ATOM 3306 C C . LYS A 1 411 ? 40.594 6.832 -0.62 1 83.44 411 LYS A C 1
ATOM 3308 O O . LYS A 1 411 ? 39.75 7.289 -1.413 1 83.44 411 LYS A O 1
ATOM 3313 N N . THR A 1 412 ? 41.906 6.977 -0.757 1 84.56 412 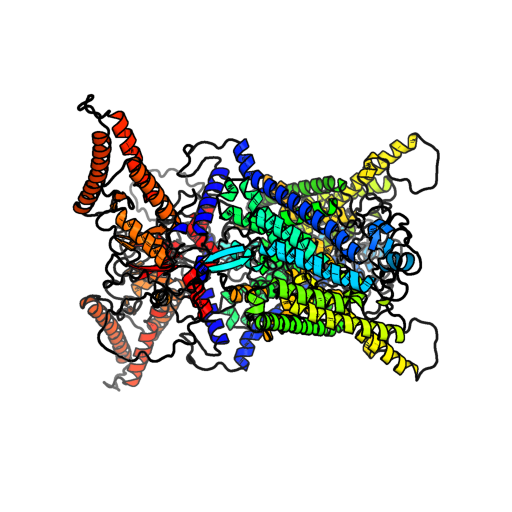THR A N 1
ATOM 3314 C CA . THR A 1 412 ? 42.406 7.867 -1.79 1 84.56 412 THR A CA 1
ATOM 3315 C C . THR A 1 412 ? 42.531 7.133 -3.125 1 84.56 412 THR A C 1
ATOM 3317 O O . THR A 1 412 ? 42.5 7.762 -4.188 1 84.56 412 THR A O 1
ATOM 3320 N N . HIS A 1 413 ? 42.656 5.789 -3.021 1 89.56 413 HIS A N 1
ATOM 3321 C CA . HIS A 1 413 ? 42.781 5.016 -4.25 1 89.56 413 HIS A CA 1
ATOM 3322 C C . HIS A 1 413 ? 41.75 3.891 -4.305 1 89.56 413 HIS A C 1
ATOM 3324 O O . HIS A 1 413 ? 42.125 2.713 -4.223 1 89.56 413 HIS A O 1
ATOM 3330 N N . PRO A 1 414 ? 40.594 4.211 -4.617 1 90.81 414 PRO A N 1
ATOM 3331 C CA . PRO A 1 414 ? 39.531 3.18 -4.637 1 90.81 414 PRO A CA 1
ATOM 3332 C C . PRO A 1 414 ? 39.781 2.109 -5.699 1 90.81 414 PRO A C 1
ATOM 3334 O O . PRO A 1 414 ? 39.312 0.979 -5.562 1 90.81 414 PRO A O 1
ATOM 3337 N N . ILE A 1 415 ? 40.594 2.346 -6.73 1 93.75 415 ILE A N 1
ATOM 3338 C CA . ILE A 1 415 ? 40.875 1.397 -7.797 1 93.75 415 ILE A CA 1
ATOM 3339 C C . ILE A 1 415 ? 41.719 0.242 -7.242 1 93.75 415 ILE A C 1
ATOM 3341 O O . ILE A 1 415 ? 41.594 -0.9 -7.688 1 93.75 415 ILE A O 1
ATOM 3345 N N . PHE A 1 416 ? 42.469 0.517 -6.262 1 94 416 PHE A N 1
ATOM 3346 C CA . PHE A 1 416 ? 43.344 -0.512 -5.672 1 94 416 PHE A CA 1
ATOM 3347 C C . PHE A 1 416 ? 42.5 -1.522 -4.895 1 94 416 PHE A C 1
ATOM 3349 O O . PHE A 1 416 ? 42.781 -2.721 -4.918 1 94 416 PHE A O 1
ATOM 3356 N N . GLU A 1 417 ? 41.594 -1.016 -4.172 1 94.62 417 GLU A N 1
ATOM 3357 C CA . GLU A 1 417 ? 40.719 -1.939 -3.455 1 94.62 417 GLU A CA 1
ATOM 3358 C C . GLU A 1 417 ? 39.969 -2.869 -4.418 1 94.62 417 GLU A C 1
ATOM 3360 O O . GLU A 1 417 ? 39.844 -4.066 -4.152 1 94.62 417 GLU A O 1
ATOM 3365 N N . VAL A 1 418 ? 39.469 -2.307 -5.539 1 96.56 418 VAL A N 1
ATOM 3366 C CA . VAL A 1 418 ? 38.781 -3.105 -6.531 1 96.56 418 VAL A CA 1
ATOM 3367 C C . VAL A 1 418 ? 39.719 -4.141 -7.133 1 96.56 418 VAL A C 1
ATOM 3369 O O . VAL A 1 418 ? 39.344 -5.289 -7.367 1 96.56 418 VAL A O 1
ATOM 3372 N N . PHE A 1 419 ? 40.969 -3.77 -7.324 1 96.44 419 PHE A N 1
ATOM 3373 C CA . PHE A 1 419 ? 41.969 -4.68 -7.852 1 96.44 419 PHE A CA 1
ATOM 3374 C C . PHE A 1 419 ? 42.188 -5.852 -6.902 1 96.44 419 PHE A C 1
ATOM 3376 O O . PHE A 1 419 ? 42.219 -7.008 -7.328 1 96.44 419 PHE A O 1
ATOM 3383 N N . LEU A 1 420 ? 42.25 -5.57 -5.68 1 95.44 420 LEU A N 1
ATOM 3384 C CA . LEU A 1 420 ? 42.5 -6.598 -4.684 1 95.44 420 LEU A CA 1
ATOM 3385 C C . LEU A 1 420 ? 41.344 -7.578 -4.59 1 95.44 420 LEU A C 1
ATOM 3387 O O . LEU A 1 420 ? 41.562 -8.797 -4.559 1 95.44 420 LEU A O 1
ATOM 3391 N N . VAL A 1 421 ? 40.188 -7.023 -4.469 1 96.25 421 VAL A N 1
ATOM 3392 C CA . VAL A 1 421 ? 39 -7.875 -4.324 1 96.25 421 VAL A CA 1
ATOM 3393 C C . VAL A 1 421 ? 38.781 -8.695 -5.594 1 96.25 421 VAL A C 1
ATOM 3395 O O . VAL A 1 421 ? 38.438 -9.875 -5.531 1 96.25 421 VAL A O 1
ATOM 3398 N N . ALA A 1 422 ? 39 -8.102 -6.789 1 97.62 422 ALA A N 1
ATOM 3399 C CA . ALA A 1 422 ? 38.875 -8.82 -8.055 1 97.62 422 ALA A CA 1
ATOM 3400 C C . ALA A 1 422 ? 39.906 -9.938 -8.164 1 97.62 422 ALA A C 1
ATOM 3402 O O . ALA A 1 422 ? 39.625 -11.023 -8.656 1 97.62 422 ALA A O 1
ATOM 3403 N N . ALA A 1 423 ? 41.094 -9.664 -7.688 1 97.06 423 ALA A N 1
ATOM 3404 C CA . ALA A 1 423 ? 42.156 -10.664 -7.723 1 97.06 423 ALA A CA 1
ATOM 3405 C C . ALA A 1 423 ? 41.844 -11.852 -6.816 1 97.06 423 ALA A C 1
ATOM 3407 O O . ALA A 1 423 ? 41.969 -13.008 -7.219 1 97.06 423 ALA A O 1
ATOM 3408 N N . VAL A 1 424 ? 41.375 -11.508 -5.668 1 96.56 424 VAL A N 1
ATOM 3409 C CA . VAL A 1 424 ? 41.031 -12.562 -4.73 1 96.56 424 VAL A CA 1
ATOM 3410 C C . VAL A 1 424 ? 39.875 -13.391 -5.289 1 96.56 424 VAL A C 1
ATOM 3412 O O . VAL A 1 424 ? 39.844 -14.617 -5.172 1 96.56 424 VAL A O 1
ATOM 3415 N N . THR A 1 425 ? 38.875 -12.734 -5.859 1 96.38 425 THR A N 1
ATOM 3416 C CA . THR A 1 425 ? 37.719 -13.422 -6.441 1 96.38 425 THR A CA 1
ATOM 3417 C C . THR A 1 425 ? 38.156 -14.352 -7.57 1 96.38 425 THR A C 1
ATOM 3419 O O . THR A 1 425 ? 37.75 -15.508 -7.621 1 96.38 425 THR A O 1
ATOM 3422 N N . GLY A 1 426 ? 39.062 -13.859 -8.469 1 94.62 426 GLY A N 1
ATOM 3423 C CA . GLY A 1 426 ? 39.5 -14.664 -9.578 1 94.62 426 GLY A CA 1
ATOM 3424 C C . GLY A 1 426 ? 40.312 -15.875 -9.141 1 94.62 426 GLY A C 1
ATOM 3425 O O . GLY A 1 426 ? 40.156 -16.969 -9.672 1 94.62 426 GLY A O 1
ATOM 3426 N N . ILE A 1 427 ? 41.062 -15.742 -8.133 1 94.44 427 ILE A N 1
ATOM 3427 C CA . ILE A 1 427 ? 41.969 -16.797 -7.691 1 94.44 427 ILE A CA 1
ATOM 3428 C C . ILE A 1 427 ? 41.188 -17.891 -6.965 1 94.44 427 ILE A C 1
ATOM 3430 O O . ILE A 1 427 ? 41.406 -19.078 -7.199 1 94.44 427 ILE A O 1
ATOM 3434 N N . ILE A 1 428 ? 40.281 -17.516 -6.191 1 93.69 428 ILE A N 1
ATOM 3435 C CA . ILE A 1 428 ? 39.594 -18.469 -5.324 1 93.69 428 ILE A CA 1
ATOM 3436 C C . ILE A 1 428 ? 38.438 -19.125 -6.078 1 93.69 428 ILE A C 1
ATOM 3438 O O . ILE A 1 428 ? 38.156 -20.312 -5.875 1 93.69 428 ILE A O 1
ATOM 3442 N N . SER A 1 429 ? 37.812 -18.438 -6.957 1 91.94 429 SER A N 1
ATOM 3443 C CA . SER A 1 429 ? 36.562 -18.906 -7.57 1 91.94 429 SER A CA 1
ATOM 3444 C C . SER A 1 429 ? 36.844 -19.938 -8.664 1 91.94 429 SER A C 1
ATOM 3446 O O . SER A 1 429 ? 35.969 -20.75 -8.992 1 91.94 429 SER A O 1
ATOM 3448 N N . PHE A 1 430 ? 38.031 -20.094 -9.172 1 88.19 430 PHE A N 1
ATOM 3449 C CA . PHE A 1 430 ? 38.344 -20.938 -10.328 1 88.19 430 PHE A CA 1
ATOM 3450 C C . PHE A 1 430 ? 38.344 -22.406 -9.938 1 88.19 430 PHE A C 1
ATOM 3452 O O . PHE A 1 430 ? 38.062 -23.281 -10.766 1 88.19 430 PHE A O 1
ATOM 3459 N N . TRP A 1 431 ? 38.5 -22.75 -8.711 1 86.06 431 TRP A N 1
ATOM 3460 C CA . TRP A 1 431 ? 38.781 -24.109 -8.297 1 86.06 431 TRP A CA 1
ATOM 3461 C C . TRP A 1 431 ? 37.5 -24.922 -8.102 1 86.06 431 TRP A C 1
ATOM 3463 O O . TRP A 1 431 ? 37.531 -26.156 -8.102 1 86.06 431 TRP A O 1
ATOM 3473 N N . ASN A 1 432 ? 36.469 -24.344 -7.945 1 88.81 432 ASN A N 1
ATOM 3474 C CA . ASN A 1 432 ? 35.188 -25.016 -7.73 1 88.81 432 ASN A CA 1
ATOM 3475 C C . ASN A 1 432 ? 34.156 -24.641 -8.812 1 88.81 432 ASN A C 1
ATOM 3477 O O . ASN A 1 432 ? 34.031 -23.469 -9.156 1 88.81 432 ASN A O 1
ATOM 3481 N N . PRO A 1 433 ? 33.5 -25.656 -9.352 1 85.94 433 PRO A N 1
ATOM 3482 C CA . PRO A 1 433 ? 32.562 -25.375 -10.43 1 85.94 433 PRO A CA 1
ATOM 3483 C C . PRO A 1 433 ? 31.391 -24.5 -9.969 1 85.94 433 PRO A C 1
ATOM 3485 O O . PRO A 1 433 ? 30.844 -23.719 -10.758 1 85.94 433 PRO A O 1
ATOM 3488 N N . TYR A 1 434 ? 31.062 -24.594 -8.734 1 89.69 434 TYR A N 1
ATOM 3489 C CA . TYR A 1 434 ? 29.922 -23.828 -8.227 1 89.69 434 TYR A CA 1
ATOM 3490 C C . TYR A 1 434 ? 30.328 -22.359 -7.992 1 89.69 434 TYR A C 1
ATOM 3492 O O . TYR A 1 434 ? 29.469 -21.469 -8.047 1 89.69 434 TYR A O 1
ATOM 3500 N N . THR A 1 435 ? 31.547 -22.109 -7.773 1 91.19 435 THR A N 1
ATOM 3501 C CA . THR A 1 435 ? 31.984 -20.734 -7.543 1 91.19 435 THR A CA 1
ATOM 3502 C C . THR A 1 435 ? 32.312 -20.047 -8.859 1 91.19 435 THR A C 1
ATOM 3504 O O . THR A 1 435 ? 32.344 -18.812 -8.945 1 91.19 435 THR A O 1
ATOM 3507 N N . LYS A 1 436 ? 32.531 -20.875 -9.875 1 85.44 436 LYS A N 1
ATOM 3508 C CA . LYS A 1 436 ? 32.906 -20.344 -11.18 1 85.44 436 LYS A CA 1
ATOM 3509 C C . LYS A 1 436 ? 31.688 -19.938 -11.992 1 85.44 436 LYS A C 1
ATOM 3511 O O . LYS A 1 436 ? 31.781 -19.078 -12.883 1 85.44 436 LYS A O 1
ATOM 3516 N N . GLN A 1 437 ? 30.625 -20.5 -11.703 1 84.12 437 GLN A N 1
ATOM 3517 C CA . GLN A 1 437 ? 29.391 -20.25 -12.438 1 84.12 437 GLN A CA 1
ATOM 3518 C C . GLN A 1 437 ? 28.812 -18.891 -12.086 1 84.12 437 GLN A C 1
ATOM 3520 O O . GLN A 1 437 ? 29.016 -18.391 -10.977 1 84.12 437 GLN A O 1
ATOM 3525 N N . ALA A 1 438 ? 28.172 -18.312 -13.125 1 84 438 ALA A N 1
ATOM 3526 C CA . ALA A 1 438 ? 27.5 -17.031 -12.883 1 84 438 ALA A CA 1
ATOM 3527 C C . ALA A 1 438 ? 26.422 -17.188 -11.812 1 84 438 ALA A C 1
ATOM 3529 O O . ALA A 1 438 ? 25.844 -18.25 -11.648 1 84 438 ALA A O 1
ATOM 3530 N N . SER A 1 439 ? 26.203 -16.156 -11.062 1 88.19 439 SER A N 1
ATOM 3531 C CA . SER A 1 439 ? 25.312 -16.188 -9.898 1 88.19 439 SER A CA 1
ATOM 3532 C C . SER A 1 439 ? 23.906 -16.625 -10.281 1 88.19 439 SER A C 1
ATOM 3534 O O . SER A 1 439 ? 23.297 -17.453 -9.602 1 88.19 439 SER A O 1
ATOM 3536 N N . ALA A 1 440 ? 23.344 -16.094 -11.352 1 83.81 440 ALA A N 1
ATOM 3537 C CA . ALA A 1 440 ? 21.984 -16.422 -11.766 1 83.81 440 ALA A CA 1
ATOM 3538 C C . ALA A 1 440 ? 21.891 -17.891 -12.195 1 83.81 440 ALA A C 1
ATOM 3540 O O . ALA A 1 440 ? 20.891 -18.562 -11.891 1 83.81 440 ALA A O 1
ATOM 3541 N N . GLU A 1 441 ? 22.859 -18.406 -12.828 1 84 441 GLU A N 1
ATOM 3542 C CA . GLU A 1 441 ? 22.891 -19.797 -13.258 1 84 441 GLU A CA 1
ATOM 3543 C C . GLU A 1 441 ? 23.047 -20.734 -12.07 1 84 441 GLU A C 1
ATOM 3545 O O . GLU A 1 441 ? 22.484 -21.844 -12.07 1 84 441 GLU A O 1
ATOM 3550 N N . LEU A 1 442 ? 23.828 -20.266 -11.219 1 88.88 442 LEU A N 1
ATOM 3551 C CA . LEU A 1 442 ? 24.031 -21.078 -10.031 1 88.88 442 LEU A CA 1
ATOM 3552 C C . LEU A 1 442 ? 22.719 -21.25 -9.266 1 88.88 442 LEU A C 1
ATOM 3554 O O . LEU A 1 442 ? 22.391 -22.359 -8.828 1 88.88 442 LEU A O 1
ATOM 3558 N N . VAL A 1 443 ? 22 -20.188 -9.094 1 89.81 443 VAL A N 1
ATOM 3559 C CA . VAL A 1 443 ? 20.719 -20.266 -8.398 1 89.81 443 VAL A CA 1
ATOM 3560 C C . VAL A 1 443 ? 19.781 -21.188 -9.156 1 89.81 443 VAL A C 1
ATOM 3562 O O . VAL A 1 443 ? 19.047 -21.984 -8.547 1 89.81 443 VAL A O 1
ATOM 3565 N N . LEU A 1 444 ? 19.812 -21.156 -10.461 1 85.5 444 LEU A N 1
ATOM 3566 C CA . LEU A 1 444 ? 18.984 -22.016 -11.289 1 85.5 444 LEU A CA 1
ATOM 3567 C C . LEU A 1 444 ? 19.312 -23.484 -11.062 1 85.5 444 LEU A C 1
ATOM 3569 O O . LEU A 1 444 ? 18.422 -24.297 -10.867 1 85.5 444 LEU A O 1
ATOM 3573 N N . ASP A 1 445 ? 20.578 -23.703 -11.039 1 86.56 445 ASP A N 1
ATOM 3574 C CA . ASP A 1 445 ? 21.016 -25.078 -10.859 1 86.56 445 ASP A CA 1
ATOM 3575 C C . ASP A 1 445 ? 20.641 -25.609 -9.477 1 86.56 445 ASP A C 1
ATOM 3577 O O . ASP A 1 445 ? 20.188 -26.75 -9.344 1 86.56 445 ASP A O 1
ATOM 3581 N N . LEU A 1 446 ? 20.844 -24.797 -8.586 1 90.5 446 LEU A N 1
ATOM 3582 C CA . LEU A 1 446 ? 20.578 -25.203 -7.215 1 90.5 446 LEU A CA 1
ATOM 3583 C C . LEU A 1 446 ? 19.078 -25.359 -6.969 1 90.5 446 LEU A C 1
ATOM 3585 O O . LEU A 1 446 ? 18.656 -26.188 -6.168 1 90.5 446 LEU A O 1
ATOM 3589 N N . ALA A 1 447 ? 18.281 -24.594 -7.645 1 89.25 447 ALA A N 1
ATOM 3590 C CA . ALA A 1 447 ? 16.844 -24.547 -7.391 1 89.25 447 ALA A CA 1
ATOM 3591 C C . ALA A 1 447 ? 16.094 -25.547 -8.266 1 89.25 447 ALA A C 1
ATOM 3593 O O . ALA A 1 447 ? 14.891 -25.766 -8.094 1 89.25 447 ALA A O 1
ATOM 3594 N N . THR A 1 448 ? 16.734 -26.188 -9.156 1 85.19 448 THR A N 1
ATOM 3595 C CA . THR A 1 448 ? 16.094 -27.156 -10.023 1 85.19 448 THR A CA 1
ATOM 3596 C C . THR A 1 448 ? 15.781 -28.438 -9.258 1 85.19 448 THR A C 1
ATOM 3598 O O . THR A 1 448 ? 16.641 -28.969 -8.539 1 85.19 448 THR A O 1
ATOM 3601 N N . PRO A 1 449 ? 14.555 -28.844 -9.336 1 81.75 449 PRO A N 1
ATOM 3602 C CA . PRO A 1 449 ? 14.18 -30.062 -8.625 1 81.75 449 PRO A CA 1
ATOM 3603 C C . PRO A 1 449 ? 14.82 -31.312 -9.227 1 81.75 449 PRO A C 1
ATOM 3605 O O . PRO A 1 449 ? 15.219 -31.312 -10.391 1 81.75 449 PRO A O 1
ATOM 3608 N N . CYS A 1 450 ? 14.945 -32.375 -8.391 1 76.81 450 CYS A N 1
ATOM 3609 C CA . CYS A 1 450 ? 15.531 -33.625 -8.828 1 76.81 450 CYS A CA 1
ATOM 3610 C C . CYS A 1 450 ? 14.492 -34.531 -9.492 1 76.81 450 CYS A C 1
ATOM 3612 O O . CYS A 1 450 ? 14.094 -35.531 -8.938 1 76.81 450 CYS A O 1
ATOM 3614 N N . SER A 1 451 ? 13.664 -34.062 -10.461 1 65.06 451 SER A N 1
ATOM 3615 C CA . SER A 1 451 ? 12.625 -34.844 -11.125 1 65.06 451 SER A CA 1
ATOM 3616 C C . SER A 1 451 ? 13.078 -35.312 -12.5 1 65.06 451 SER A C 1
ATOM 3618 O O . SER A 1 451 ? 12.266 -35.781 -13.289 1 65.06 451 SER A O 1
ATOM 3620 N N . GLY A 1 452 ? 14.328 -35.406 -12.703 1 56.19 452 GLY A N 1
ATOM 3621 C CA . GLY A 1 452 ? 14.836 -36 -13.938 1 56.19 452 GLY A CA 1
ATOM 3622 C C . GLY A 1 452 ? 15.336 -34.938 -14.922 1 56.19 452 GLY A C 1
ATOM 3623 O O . GLY A 1 452 ? 16.094 -35.281 -15.844 1 56.19 452 GLY A O 1
ATOM 3624 N N . GLY A 1 453 ? 14.805 -33.812 -14.852 1 54.12 453 GLY A N 1
ATOM 3625 C CA . GLY A 1 453 ? 15.195 -32.812 -15.844 1 54.12 453 GLY A CA 1
ATOM 3626 C C . GLY A 1 453 ? 16.312 -31.891 -15.367 1 54.12 453 GLY A C 1
ATOM 3627 O O . GLY A 1 453 ? 16.469 -30.781 -15.883 1 54.12 453 GLY A O 1
ATOM 3628 N N . GLU A 1 454 ? 17.156 -32.406 -14.461 1 58.44 454 GLU A N 1
ATOM 3629 C CA . GLU A 1 454 ? 18.156 -31.531 -13.836 1 58.44 454 GLU A CA 1
ATOM 3630 C C . GLU A 1 454 ? 19.359 -31.344 -14.75 1 58.44 454 GLU A C 1
ATOM 3632 O O . GLU A 1 454 ? 19.766 -32.281 -15.461 1 58.44 454 GLU A O 1
ATOM 3637 N N . LEU A 1 455 ? 19.734 -30.125 -14.828 1 54.66 455 LEU A N 1
ATOM 3638 C CA . LEU A 1 455 ? 20.891 -29.734 -15.633 1 54.66 455 LEU A CA 1
ATOM 3639 C C . LEU A 1 455 ? 22.156 -30.359 -15.078 1 54.66 455 LEU A C 1
ATOM 3641 O O . LEU A 1 455 ? 23 -30.859 -15.836 1 54.66 455 LEU A O 1
ATOM 3645 N N . ASP A 1 456 ? 22.359 -30.297 -13.797 1 57.81 456 ASP A N 1
ATOM 3646 C CA . ASP A 1 456 ? 23.5 -30.875 -13.102 1 57.81 456 ASP A CA 1
ATOM 3647 C C . ASP A 1 456 ? 23.094 -32.094 -12.258 1 57.81 456 ASP A C 1
ATOM 3649 O O . ASP A 1 456 ? 22.438 -31.922 -11.219 1 57.81 456 ASP A O 1
ATOM 3653 N N . ARG A 1 457 ? 23.359 -33.25 -12.734 1 62.09 457 ARG A N 1
ATOM 3654 C CA . ARG A 1 457 ? 22.953 -34.5 -12.094 1 62.09 457 ARG A CA 1
ATOM 3655 C C . ARG A 1 457 ? 23.688 -34.719 -10.773 1 62.09 457 ARG A C 1
ATOM 3657 O O . ARG A 1 457 ? 23.234 -35.469 -9.914 1 62.09 457 ARG A O 1
ATOM 3664 N N . SER A 1 458 ? 24.75 -33.906 -10.641 1 71.31 458 SER A N 1
ATOM 3665 C CA . SER A 1 458 ? 25.531 -34.062 -9.414 1 71.31 458 SER A CA 1
ATOM 3666 C C . SER A 1 458 ? 24.766 -33.531 -8.211 1 71.31 458 SER A C 1
ATOM 3668 O O . SER A 1 458 ? 25.016 -33.938 -7.074 1 71.31 458 SER A O 1
ATOM 3670 N N . LEU A 1 459 ? 23.844 -32.719 -8.492 1 82.62 459 LEU A N 1
ATOM 3671 C CA . LEU A 1 459 ? 23.109 -32.062 -7.418 1 82.62 459 LEU A CA 1
ATOM 3672 C C . LEU A 1 459 ? 21.969 -32.969 -6.918 1 82.62 459 LEU A C 1
ATOM 3674 O O . LEU A 1 459 ? 21.312 -32.625 -5.93 1 82.62 459 LEU A O 1
ATOM 3678 N N . CYS A 1 460 ? 21.812 -34.031 -7.605 1 81.62 460 CYS A N 1
ATOM 3679 C CA . CYS A 1 460 ? 20.828 -35.031 -7.188 1 81.62 460 CYS A CA 1
ATOM 3680 C C . CYS A 1 460 ? 21.484 -36.375 -6.949 1 81.62 460 CYS A C 1
ATOM 3682 O O . CYS A 1 460 ? 21.25 -37.344 -7.703 1 81.62 460 CYS A O 1
ATOM 3684 N N . PRO A 1 461 ? 22.219 -36.438 -5.809 1 80.12 461 PRO A N 1
ATOM 3685 C CA . PRO A 1 461 ? 22.969 -37.688 -5.551 1 80.12 461 PRO A CA 1
ATOM 3686 C C . PRO A 1 461 ? 22.062 -38.875 -5.211 1 80.12 461 PRO A C 1
ATOM 3688 O O . PRO A 1 461 ? 21.062 -38.688 -4.512 1 80.12 461 PRO A O 1
ATOM 3691 N N . GLN A 1 462 ? 22.484 -39.938 -5.777 1 76.25 462 GLN A N 1
ATOM 3692 C CA . GLN A 1 462 ? 21.734 -41.156 -5.535 1 76.25 462 GLN A CA 1
ATOM 3693 C C . GLN A 1 462 ? 22.422 -42.062 -4.52 1 76.25 462 GLN A C 1
ATOM 3695 O O . GLN A 1 462 ? 21.766 -42.812 -3.793 1 76.25 462 GLN A O 1
ATOM 3700 N N . THR A 1 463 ? 23.75 -41.906 -4.406 1 80.88 463 THR A N 1
ATOM 3701 C CA . THR A 1 463 ? 24.531 -42.719 -3.488 1 80.88 463 THR A CA 1
ATOM 3702 C C . THR A 1 463 ? 25.109 -41.875 -2.352 1 80.88 463 THR A C 1
ATOM 3704 O O . THR A 1 463 ? 25.188 -40.656 -2.463 1 80.88 463 THR A O 1
ATOM 3707 N N . GLU A 1 464 ? 25.469 -42.562 -1.247 1 84.56 464 GLU A N 1
ATOM 3708 C CA . GLU A 1 464 ? 26 -41.844 -0.08 1 84.56 464 GLU A CA 1
ATOM 3709 C C . GLU A 1 464 ? 27.344 -41.188 -0.401 1 84.56 464 GLU A C 1
ATOM 3711 O O . GLU A 1 464 ? 27.594 -40.062 0.033 1 84.56 464 GLU A O 1
ATOM 3716 N N . LYS A 1 465 ? 28.141 -41.938 -1.073 1 84.19 465 LYS A N 1
ATOM 3717 C CA . LYS A 1 465 ? 29.453 -41.375 -1.414 1 84.19 465 LYS A CA 1
ATOM 3718 C C . LYS A 1 465 ? 29.312 -40.125 -2.291 1 84.19 465 LYS A C 1
ATOM 3720 O O . LYS A 1 465 ? 30.031 -39.156 -2.098 1 84.19 465 LYS A O 1
ATOM 3725 N N . GLN A 1 466 ? 28.5 -40.188 -3.215 1 86.31 466 GLN A N 1
ATOM 3726 C CA . GLN A 1 466 ? 28.25 -39.031 -4.07 1 86.31 466 GLN A CA 1
ATOM 3727 C C . GLN A 1 466 ? 27.688 -37.844 -3.264 1 86.31 466 GLN A C 1
ATOM 3729 O O . GLN A 1 466 ? 28.031 -36.688 -3.523 1 86.31 466 GLN A O 1
ATOM 3734 N N . LEU A 1 467 ? 26.953 -38.219 -2.332 1 88.19 467 LEU A N 1
ATOM 3735 C CA . LEU A 1 467 ? 26.344 -37.219 -1.484 1 88.19 467 LEU A CA 1
ATOM 3736 C C . LEU A 1 467 ? 27.406 -36.469 -0.657 1 88.19 467 LEU A C 1
ATOM 3738 O O . LEU A 1 467 ? 27.375 -35.25 -0.54 1 88.19 467 LEU A O 1
ATOM 3742 N N . LEU A 1 468 ? 28.297 -37.219 -0.106 1 89.19 468 LEU A N 1
ATOM 3743 C CA . LEU A 1 468 ? 29.312 -36.625 0.747 1 89.19 468 LEU A CA 1
ATOM 3744 C C . LEU A 1 468 ? 30.266 -35.75 -0.07 1 89.19 468 LEU A C 1
ATOM 3746 O O . LEU A 1 468 ? 30.734 -34.719 0.403 1 89.19 468 LEU A O 1
ATOM 3750 N N . ASN A 1 469 ? 30.547 -36.188 -1.229 1 89 469 ASN A N 1
ATOM 3751 C CA . ASN A 1 469 ? 31.406 -35.375 -2.094 1 89 469 ASN A CA 1
ATOM 3752 C C . ASN A 1 469 ? 30.734 -34.062 -2.516 1 89 469 ASN A C 1
ATOM 3754 O O . ASN A 1 469 ? 31.375 -33.031 -2.564 1 89 469 ASN A O 1
ATOM 3758 N N . GLU A 1 470 ? 29.547 -34.219 -2.891 1 90.25 470 GLU A N 1
ATOM 3759 C CA . GLU A 1 470 ? 28.812 -33.031 -3.283 1 90.25 470 GLU A CA 1
ATOM 3760 C C . GLU A 1 470 ? 28.609 -32.094 -2.102 1 90.25 470 GLU A C 1
ATOM 3762 O O . GLU A 1 470 ? 28.641 -30.859 -2.264 1 90.25 470 GLU A O 1
ATOM 3767 N N . LEU A 1 471 ? 28.422 -32.656 -0.954 1 92.75 471 LEU A N 1
ATOM 3768 C CA . LEU A 1 471 ? 28.25 -31.844 0.251 1 92.75 471 LEU A CA 1
ATOM 3769 C C . LEU A 1 471 ? 29.531 -31.062 0.553 1 92.75 471 LEU A C 1
ATOM 3771 O O . LEU A 1 471 ? 29.453 -29.891 0.934 1 92.75 471 LEU A O 1
ATOM 3775 N N . ALA A 1 472 ? 30.625 -31.641 0.382 1 92.62 472 ALA A N 1
ATOM 3776 C CA . ALA A 1 472 ? 31.891 -30.969 0.622 1 92.62 472 ALA A CA 1
ATOM 3777 C C . ALA A 1 472 ? 32.125 -29.844 -0.393 1 92.62 472 ALA A C 1
ATOM 3779 O O . ALA A 1 472 ? 32.594 -28.766 -0.041 1 92.62 472 ALA A O 1
ATOM 3780 N N . SER A 1 473 ? 31.797 -30.141 -1.601 1 92.25 473 SER A N 1
ATOM 3781 C CA . SER A 1 473 ? 31.938 -29.125 -2.645 1 92.25 473 SER A CA 1
ATOM 3782 C C . SER A 1 473 ? 31 -27.953 -2.418 1 92.25 473 SER A C 1
ATOM 3784 O O . SER A 1 473 ? 31.391 -26.797 -2.605 1 92.25 473 SER A O 1
ATOM 3786 N N . LEU A 1 474 ? 29.844 -28.234 -1.984 1 95.19 474 LEU A N 1
ATOM 3787 C CA . LEU A 1 474 ? 28.859 -27.188 -1.746 1 95.19 474 LEU A CA 1
ATOM 3788 C C . LEU A 1 474 ? 29.219 -26.375 -0.508 1 95.19 474 LEU A C 1
ATOM 3790 O O . LEU A 1 474 ? 29 -25.156 -0.468 1 95.19 474 LEU A O 1
ATOM 3794 N N . LEU A 1 475 ? 29.734 -26.984 0.489 1 96.12 475 LEU A N 1
ATOM 3795 C CA . LEU A 1 475 ? 30.156 -26.281 1.693 1 96.12 475 LEU A CA 1
ATOM 3796 C C . LEU A 1 475 ? 31.297 -25.328 1.386 1 96.12 475 LEU A C 1
ATOM 3798 O O . LEU A 1 475 ? 31.328 -24.203 1.906 1 96.12 475 LEU A O 1
ATOM 3802 N N . PHE A 1 476 ? 32.156 -25.781 0.553 1 95 476 PHE A N 1
ATOM 3803 C CA . PHE A 1 476 ? 33.25 -24.906 0.126 1 95 476 PHE A CA 1
ATOM 3804 C C . PHE A 1 476 ? 32.719 -23.703 -0.646 1 95 476 PHE A C 1
ATOM 3806 O O . PHE A 1 476 ? 33.125 -22.562 -0.408 1 95 476 PHE A O 1
ATOM 3813 N N . ALA A 1 477 ? 31.875 -24 -1.515 1 95.88 477 ALA A N 1
ATOM 3814 C CA . ALA A 1 477 ? 31.281 -22.922 -2.303 1 95.88 477 ALA A CA 1
ATOM 3815 C C . ALA A 1 477 ? 30.531 -21.938 -1.409 1 95.88 477 ALA A C 1
ATOM 3817 O O . ALA A 1 477 ? 30.594 -20.719 -1.632 1 95.88 477 ALA A O 1
ATOM 3818 N N . PHE A 1 478 ? 29.875 -22.422 -0.396 1 97.62 478 PHE A N 1
ATOM 3819 C CA . PHE A 1 478 ? 29.109 -21.594 0.524 1 97.62 478 PHE A CA 1
ATOM 3820 C C . PHE A 1 478 ? 30.031 -20.656 1.291 1 97.62 478 PHE A C 1
ATOM 3822 O O . PHE A 1 478 ? 29.766 -19.453 1.367 1 97.62 478 PHE A O 1
ATOM 3829 N N . VAL A 1 479 ? 31.062 -21.125 1.779 1 96.88 479 VAL A N 1
ATOM 3830 C CA . VAL A 1 479 ? 31.984 -20.328 2.574 1 96.88 479 VAL A CA 1
ATOM 3831 C C . VAL A 1 479 ? 32.656 -19.281 1.687 1 96.88 479 VAL A C 1
ATOM 3833 O O . VAL A 1 479 ? 32.781 -18.109 2.08 1 96.88 479 VAL A O 1
ATOM 3836 N N . VAL A 1 480 ? 33.031 -19.672 0.52 1 96.19 480 VAL A N 1
ATOM 3837 C CA . VAL A 1 480 ? 33.719 -18.766 -0.399 1 96.19 480 VAL A CA 1
ATOM 3838 C C . VAL A 1 480 ? 32.75 -17.672 -0.843 1 96.19 480 VAL A C 1
ATOM 3840 O O . VAL A 1 480 ? 33.094 -16.484 -0.844 1 96.19 480 VAL A O 1
ATOM 3843 N N . LYS A 1 481 ? 31.547 -18.062 -1.204 1 97.06 481 LYS A N 1
ATOM 3844 C CA . LYS A 1 481 ? 30.578 -17.078 -1.687 1 97.06 481 LYS A CA 1
ATOM 3845 C C . LYS A 1 481 ? 30.172 -16.125 -0.571 1 97.06 481 LYS A C 1
ATOM 3847 O O . LYS A 1 481 ? 29.938 -14.938 -0.815 1 97.06 481 LYS A O 1
ATOM 3852 N N . VAL A 1 482 ? 30.016 -16.578 0.643 1 97.56 482 VAL A N 1
ATOM 3853 C CA . VAL A 1 482 ? 29.703 -15.711 1.771 1 97.56 482 VAL A CA 1
ATOM 3854 C C . VAL A 1 482 ? 30.828 -14.711 1.993 1 97.56 482 VAL A C 1
ATOM 3856 O O . VAL A 1 482 ? 30.578 -13.508 2.115 1 97.56 482 VAL A O 1
ATOM 3859 N N . PHE A 1 483 ? 31.984 -15.18 1.937 1 96.75 483 PHE A N 1
ATOM 3860 C CA . PHE A 1 483 ? 33.156 -14.336 2.158 1 96.75 483 PHE A CA 1
ATOM 3861 C C . PHE A 1 483 ? 33.281 -13.297 1.054 1 96.75 483 PHE A C 1
ATOM 3863 O O . PHE A 1 483 ? 33.5 -12.109 1.331 1 96.75 483 PHE A O 1
ATOM 3870 N N . LEU A 1 484 ? 33.188 -13.711 -0.136 1 96.56 484 LEU A N 1
ATOM 3871 C CA . LEU A 1 484 ? 33.312 -12.797 -1.269 1 96.56 484 LEU A CA 1
ATOM 3872 C C . LEU A 1 484 ? 32.188 -11.773 -1.293 1 96.56 484 LEU A C 1
ATOM 3874 O O . LEU A 1 484 ? 32.406 -10.625 -1.675 1 96.56 484 LEU A O 1
ATOM 3878 N N . THR A 1 485 ? 30.938 -12.203 -0.935 1 96.81 485 THR A N 1
ATOM 3879 C CA . THR A 1 485 ? 29.812 -11.273 -0.894 1 96.81 485 THR A CA 1
ATOM 3880 C C . THR A 1 485 ? 30.047 -10.18 0.146 1 96.81 485 THR A C 1
ATOM 3882 O O . THR A 1 485 ? 29.781 -9 -0.105 1 96.81 485 THR A O 1
ATOM 3885 N N . PHE A 1 486 ? 30.656 -10.523 1.265 1 96.81 486 PHE A N 1
ATOM 3886 C CA . PHE A 1 486 ? 30.906 -9.586 2.354 1 96.81 486 PHE A CA 1
ATOM 3887 C C . PHE A 1 486 ? 31.938 -8.539 1.943 1 96.81 486 PHE A C 1
ATOM 3889 O O . PHE A 1 486 ? 31.766 -7.348 2.205 1 96.81 486 PHE A O 1
ATOM 3896 N N . ILE A 1 487 ? 32.906 -8.898 1.192 1 94.44 487 ILE A N 1
ATOM 3897 C CA . ILE A 1 487 ? 34 -7.996 0.906 1 94.44 487 ILE A CA 1
ATOM 3898 C C . ILE A 1 487 ? 33.719 -7.176 -0.346 1 94.44 487 ILE A C 1
ATOM 3900 O O . ILE A 1 487 ? 34.188 -6.055 -0.497 1 94.44 487 ILE A O 1
ATOM 3904 N N . THR A 1 488 ? 32.906 -7.723 -1.204 1 95.75 488 THR A N 1
ATOM 3905 C CA . THR A 1 488 ? 32.625 -7.062 -2.473 1 95.75 488 THR A CA 1
ATOM 3906 C C . THR A 1 488 ? 31.656 -5.895 -2.273 1 95.75 488 THR A C 1
ATOM 3908 O O . THR A 1 488 ? 31.766 -4.879 -2.963 1 95.75 488 THR A O 1
ATOM 3911 N N . PHE A 1 489 ? 30.844 -6.027 -1.3 1 94.19 489 PHE A N 1
ATOM 3912 C CA . PHE A 1 489 ? 29.828 -4.996 -1.103 1 94.19 489 PHE A CA 1
ATOM 3913 C C . PHE A 1 489 ? 30.453 -3.703 -0.606 1 94.19 489 PHE A C 1
ATOM 3915 O O . PHE A 1 489 ? 31.266 -3.719 0.321 1 94.19 489 PHE A O 1
ATOM 3922 N N . GLY A 1 490 ? 30.219 -2.59 -1.22 1 91.25 490 GLY A N 1
ATOM 3923 C CA . GLY A 1 490 ? 30.734 -1.291 -0.817 1 91.25 490 GLY A CA 1
ATOM 3924 C C . GLY A 1 490 ? 31.828 -0.771 -1.734 1 91.25 490 GLY A C 1
ATOM 3925 O O . GLY A 1 490 ? 32.281 0.361 -1.578 1 91.25 490 GLY A O 1
ATOM 3926 N N . LEU A 1 491 ? 32.219 -1.57 -2.689 1 94.25 491 LEU A N 1
ATOM 3927 C CA . LEU A 1 491 ? 33.219 -1.123 -3.662 1 94.25 491 LEU A CA 1
ATOM 3928 C C . LEU A 1 491 ? 32.656 -0.003 -4.531 1 94.25 491 LEU A C 1
ATOM 3930 O O . LEU A 1 491 ? 31.438 0.157 -4.637 1 94.25 491 LEU A O 1
ATOM 3934 N N . LYS A 1 492 ? 33.531 0.796 -5.098 1 93.81 492 LYS A N 1
ATOM 3935 C CA . LYS A 1 492 ? 33.094 1.903 -5.953 1 93.81 492 LYS A CA 1
ATOM 3936 C C . LYS A 1 492 ? 32.781 1.418 -7.363 1 93.81 492 LYS A C 1
ATOM 3938 O O . LYS A 1 492 ? 33.406 1.843 -8.336 1 93.81 492 LYS A O 1
ATOM 3943 N N . LEU A 1 493 ? 31.844 0.547 -7.461 1 95.88 493 LEU A N 1
ATOM 3944 C CA . LEU A 1 493 ? 31.25 -0.021 -8.672 1 95.88 493 LEU A CA 1
ATOM 3945 C C . LEU A 1 493 ? 29.75 -0.205 -8.5 1 95.88 493 LEU A C 1
ATOM 3947 O O . LEU A 1 493 ? 29.25 -0.217 -7.379 1 95.88 493 LEU A O 1
ATOM 3951 N N . PRO A 1 494 ? 29.047 -0.179 -9.617 1 96.5 494 PRO A N 1
ATOM 3952 C CA . PRO A 1 494 ? 27.625 -0.555 -9.477 1 96.5 494 PRO A CA 1
ATOM 3953 C C . PRO A 1 494 ? 27.453 -1.98 -8.961 1 96.5 494 PRO A C 1
ATOM 3955 O O . PRO A 1 494 ? 27.938 -2.932 -9.578 1 96.5 494 PRO A O 1
ATOM 3958 N N . CYS A 1 495 ? 26.938 -2.049 -7.797 1 93.38 495 CYS A N 1
ATOM 3959 C CA . CYS A 1 495 ? 26.828 -3.359 -7.16 1 93.38 495 CYS A CA 1
ATOM 3960 C C . CYS A 1 495 ? 25.484 -3.521 -6.465 1 93.38 495 CYS A C 1
ATOM 3962 O O . CYS A 1 495 ? 25.047 -2.635 -5.727 1 93.38 495 CYS A O 1
ATOM 3964 N N . GLY A 1 496 ? 24.781 -4.59 -6.711 1 93.94 496 GLY A N 1
ATOM 3965 C CA . GLY A 1 496 ? 23.578 -4.973 -5.996 1 93.94 496 GLY A CA 1
ATOM 3966 C C . GLY A 1 496 ? 23.781 -6.156 -5.07 1 93.94 496 GLY A C 1
ATOM 3967 O O . GLY A 1 496 ? 24.734 -6.934 -5.25 1 93.94 496 GLY A O 1
ATOM 3968 N N . ILE A 1 497 ? 22.969 -6.305 -4.094 1 95.25 497 ILE A N 1
ATOM 3969 C CA . ILE A 1 497 ? 23.172 -7.332 -3.078 1 95.25 497 ILE A CA 1
ATOM 3970 C C . ILE A 1 497 ? 22.094 -8.406 -3.205 1 95.25 497 ILE A C 1
ATOM 3972 O O . ILE A 1 497 ? 22.219 -9.492 -2.631 1 95.25 497 ILE A O 1
ATOM 3976 N N . TYR A 1 498 ? 21.078 -8.281 -3.977 1 93.75 498 TYR A N 1
ATOM 3977 C CA . TYR A 1 498 ? 19.922 -9.18 -3.996 1 93.75 498 TYR A CA 1
ATOM 3978 C C . TYR A 1 498 ? 20.344 -10.578 -4.438 1 93.75 498 TYR A C 1
ATOM 3980 O O . TYR A 1 498 ? 20.203 -11.539 -3.674 1 93.75 498 TYR A O 1
ATOM 3988 N N . VAL A 1 499 ? 20.969 -10.703 -5.586 1 93.19 499 VAL A N 1
ATOM 3989 C CA . VAL A 1 499 ? 21.281 -12.008 -6.152 1 93.19 499 VAL A CA 1
ATOM 3990 C C . VAL A 1 499 ? 22.406 -12.664 -5.359 1 93.19 499 VAL A C 1
ATOM 3992 O O . VAL A 1 499 ? 22.359 -13.859 -5.059 1 93.19 499 VAL A O 1
ATOM 3995 N N . PRO A 1 500 ? 23.375 -11.898 -4.969 1 95.62 500 PRO A N 1
ATOM 3996 C CA . PRO A 1 500 ? 24.422 -12.531 -4.156 1 95.62 500 PRO A CA 1
ATOM 3997 C C . PRO A 1 500 ? 23.875 -13.094 -2.842 1 95.62 500 PRO A C 1
ATOM 3999 O O . PRO A 1 500 ? 24.328 -14.148 -2.387 1 95.62 500 PRO A O 1
ATOM 4002 N N . SER A 1 501 ? 22.969 -12.375 -2.234 1 96.94 501 SER A N 1
ATOM 4003 C CA . SER A 1 501 ? 22.344 -12.906 -1.023 1 96.94 501 SER A CA 1
ATOM 4004 C C . SER A 1 501 ? 21.516 -14.148 -1.326 1 96.94 501 SER A C 1
ATOM 4006 O O . SER A 1 501 ? 21.5 -15.094 -0.533 1 96.94 501 SER A O 1
ATOM 4008 N N . MET A 1 502 ? 20.922 -14.148 -2.463 1 96 502 MET A N 1
ATOM 4009 C CA . MET A 1 502 ? 20.141 -15.312 -2.873 1 96 502 MET A CA 1
ATOM 4010 C C . MET A 1 502 ? 21.031 -16.531 -3.102 1 96 502 MET A C 1
ATOM 4012 O O . MET A 1 502 ? 20.656 -17.656 -2.781 1 96 502 MET A O 1
ATOM 4016 N N . VAL A 1 503 ? 22.219 -16.281 -3.654 1 96.62 503 VAL A N 1
ATOM 4017 C CA . VAL A 1 503 ? 23.156 -17.359 -3.936 1 96.62 503 VAL A CA 1
ATOM 4018 C C . VAL A 1 503 ? 23.609 -18 -2.627 1 96.62 503 VAL A C 1
ATOM 4020 O O . VAL A 1 503 ? 23.625 -19.219 -2.504 1 96.62 503 VAL A O 1
ATOM 4023 N N . CYS A 1 504 ? 23.922 -17.188 -1.718 1 97.94 504 CYS A N 1
ATOM 4024 C CA . CYS A 1 504 ? 24.328 -17.703 -0.419 1 97.94 504 CYS A CA 1
ATOM 4025 C C . CYS A 1 504 ? 23.203 -18.5 0.23 1 97.94 504 CYS A C 1
ATOM 4027 O O . CYS A 1 504 ? 23.438 -19.562 0.809 1 97.94 504 CYS A O 1
ATOM 4029 N N . GLY A 1 505 ? 22.047 -17.953 0.111 1 98.19 505 GLY A N 1
ATOM 4030 C CA . GLY A 1 505 ? 20.891 -18.641 0.663 1 98.19 505 GLY A CA 1
ATOM 4031 C C . GLY A 1 505 ? 20.594 -19.953 -0.05 1 98.19 505 GLY A C 1
ATOM 4032 O O . GLY A 1 505 ? 20.312 -20.969 0.592 1 98.19 505 GLY A O 1
ATOM 4033 N N . ALA A 1 506 ? 20.641 -19.906 -1.347 1 97.06 506 ALA A N 1
ATOM 4034 C CA . ALA A 1 506 ? 20.375 -21.125 -2.123 1 97.06 506 ALA A CA 1
ATOM 4035 C C . ALA A 1 506 ? 21.391 -22.219 -1.8 1 97.06 506 ALA A C 1
ATOM 4037 O O . ALA A 1 506 ? 21.031 -23.391 -1.71 1 97.06 506 ALA A O 1
ATOM 4038 N N . LEU A 1 507 ? 22.656 -21.828 -1.676 1 97.56 507 LEU A N 1
ATOM 4039 C CA . LEU A 1 507 ? 23.688 -22.781 -1.304 1 97.56 507 LEU A CA 1
ATOM 4040 C C . LEU A 1 507 ? 23.406 -23.391 0.069 1 97.56 507 LEU A C 1
ATOM 4042 O O . LEU A 1 507 ? 23.469 -24.594 0.245 1 97.56 507 LEU A O 1
ATOM 4046 N N . PHE A 1 508 ? 23.031 -22.578 0.978 1 98 508 PHE A N 1
ATOM 4047 C CA . PHE A 1 508 ? 22.719 -23.078 2.314 1 98 508 PHE A CA 1
ATOM 4048 C C . PHE A 1 508 ? 21.516 -24.016 2.279 1 98 508 PHE A C 1
ATOM 4050 O O . PHE A 1 508 ? 21.516 -25.047 2.939 1 98 508 PHE A O 1
ATOM 4057 N N . GLY A 1 509 ? 20.484 -23.547 1.589 1 96.88 509 GLY A N 1
ATOM 4058 C CA . GLY A 1 509 ? 19.297 -24.375 1.495 1 96.88 509 GLY A CA 1
ATOM 4059 C C . GLY A 1 509 ? 19.562 -25.75 0.907 1 96.88 509 GLY A C 1
ATOM 4060 O O . GLY A 1 509 ? 19.047 -26.766 1.396 1 96.88 509 GLY A O 1
ATOM 4061 N N . ARG A 1 510 ? 20.375 -25.781 -0.133 1 95.06 510 ARG A N 1
ATOM 4062 C CA . ARG A 1 510 ? 20.719 -27.047 -0.758 1 95.06 510 ARG A CA 1
ATOM 4063 C C . ARG A 1 510 ? 21.562 -27.906 0.178 1 95.06 510 ARG A C 1
ATOM 4065 O O . ARG A 1 510 ? 21.391 -29.125 0.235 1 95.06 510 ARG A O 1
ATOM 4072 N N . ILE A 1 511 ? 22.516 -27.344 0.886 1 96.06 511 ILE A N 1
ATOM 4073 C CA . ILE A 1 511 ? 23.344 -28.062 1.852 1 96.06 511 ILE A CA 1
ATOM 4074 C C . ILE A 1 511 ? 22.469 -28.641 2.957 1 96.06 511 ILE A C 1
ATOM 4076 O O . ILE A 1 511 ? 22.641 -29.797 3.346 1 96.06 511 ILE A O 1
ATOM 4080 N N . PHE A 1 512 ? 21.594 -27.797 3.414 1 94.75 512 PHE A N 1
ATOM 4081 C CA . PHE A 1 512 ? 20.688 -28.234 4.477 1 94.75 512 PHE A CA 1
ATOM 4082 C C . PHE A 1 512 ? 19.828 -29.391 4.02 1 94.75 512 PHE A C 1
ATOM 4084 O O . PHE A 1 512 ? 19.609 -30.344 4.77 1 94.75 512 PHE A O 1
ATOM 4091 N N . ALA A 1 513 ? 19.297 -29.328 2.811 1 92.06 513 ALA A N 1
ATOM 4092 C CA . ALA A 1 513 ? 18.469 -30.406 2.26 1 92.06 513 ALA A CA 1
ATOM 4093 C C . ALA A 1 513 ? 19.297 -31.688 2.094 1 92.06 513 ALA A C 1
ATOM 4095 O O . ALA A 1 513 ? 18.797 -32.781 2.369 1 92.06 513 ALA A O 1
ATOM 4096 N N . LEU A 1 514 ? 20.547 -31.562 1.637 1 90.94 514 LEU A N 1
ATOM 4097 C CA . LEU A 1 514 ? 21.422 -32.719 1.479 1 90.94 514 LEU A CA 1
ATOM 4098 C C . LEU A 1 514 ? 21.766 -33.344 2.834 1 90.94 514 LEU A C 1
ATOM 4100 O O . LEU A 1 514 ? 21.938 -34.531 2.949 1 90.94 514 LEU A O 1
ATOM 4104 N N . PHE A 1 515 ? 21.906 -32.469 3.779 1 90.75 515 PHE A N 1
ATOM 4105 C CA . PHE A 1 515 ? 22.172 -32.938 5.129 1 90.75 515 PHE A CA 1
ATOM 4106 C C . PHE A 1 515 ? 21.016 -33.781 5.656 1 90.75 515 PHE A C 1
ATOM 4108 O O . PHE A 1 515 ? 21.234 -34.812 6.305 1 90.75 515 PHE A O 1
ATOM 4115 N N . ILE A 1 516 ? 19.812 -33.344 5.418 1 87.31 516 ILE A N 1
ATOM 4116 C CA . ILE A 1 516 ? 18.641 -34.094 5.836 1 87.31 516 ILE A CA 1
ATOM 4117 C C . ILE A 1 516 ? 18.594 -35.438 5.102 1 87.31 516 ILE A C 1
ATOM 4119 O O . ILE A 1 516 ? 18.25 -36.469 5.691 1 87.31 516 ILE A O 1
ATOM 4123 N N . ARG A 1 517 ? 18.922 -35.375 3.824 1 85.06 517 ARG A N 1
ATOM 4124 C CA . ARG A 1 517 ? 18.969 -36.594 3.037 1 85.06 517 ARG A CA 1
ATOM 4125 C C . ARG A 1 517 ? 20.031 -37.562 3.564 1 85.06 517 ARG A C 1
ATOM 4127 O O . ARG A 1 517 ? 19.859 -38.781 3.549 1 85.06 517 ARG A O 1
ATOM 4134 N N . TRP A 1 518 ? 21.156 -37 4 1 85.31 518 TRP A N 1
ATOM 4135 C CA . TRP A 1 518 ? 22.219 -37.812 4.574 1 85.31 518 TRP A CA 1
ATOM 4136 C C . TRP A 1 518 ? 21.766 -38.5 5.855 1 85.31 518 TRP A C 1
ATOM 4138 O O . TRP A 1 518 ? 22.062 -39.688 6.086 1 85.31 518 TRP A O 1
ATOM 4148 N N . LEU A 1 519 ? 21 -37.781 6.605 1 83.25 519 LEU A N 1
ATOM 4149 C CA . LEU A 1 519 ? 20.469 -38.344 7.84 1 83.25 519 LEU A CA 1
ATOM 4150 C C . LEU A 1 519 ? 19.469 -39.438 7.539 1 83.25 519 LEU A C 1
ATOM 4152 O O . LEU A 1 519 ? 19.359 -40.406 8.297 1 83.25 519 LEU A O 1
ATOM 4156 N N . GLU A 1 520 ? 18.812 -39.281 6.434 1 79.75 520 GLU A N 1
ATOM 4157 C CA . GLU A 1 520 ? 17.891 -40.312 5.996 1 79.75 520 GLU A CA 1
ATOM 4158 C C . GLU A 1 520 ? 18.625 -41.594 5.598 1 79.75 520 GLU A C 1
ATOM 4160 O O . GLU A 1 520 ? 18.188 -42.688 5.91 1 79.75 520 GLU A O 1
ATOM 4165 N N . PHE A 1 521 ? 19.719 -41.375 4.906 1 76.88 521 PHE A N 1
ATOM 4166 C CA . PHE A 1 521 ? 20.531 -42.531 4.504 1 76.88 521 PHE A CA 1
ATOM 4167 C C . PHE A 1 521 ? 21.078 -43.25 5.723 1 76.88 521 PHE A C 1
ATOM 4169 O O . PHE A 1 521 ? 21.109 -44.469 5.758 1 76.88 521 PHE A O 1
ATOM 4176 N N . LEU A 1 522 ? 21.438 -42.531 6.664 1 78.38 522 LEU A N 1
ATOM 4177 C CA . LEU A 1 522 ? 22 -43.094 7.875 1 78.38 522 LEU A CA 1
ATOM 4178 C C . LEU A 1 522 ? 20.938 -43.844 8.672 1 78.38 522 LEU A C 1
ATOM 4180 O O . LEU A 1 522 ? 21.219 -44.906 9.234 1 78.38 522 LEU A O 1
ATOM 4184 N N . SER A 1 523 ? 19.828 -43.281 8.719 1 73.88 523 SER A N 1
ATOM 4185 C CA . SER A 1 523 ? 18.734 -43.938 9.453 1 73.88 523 SER A CA 1
ATOM 4186 C C . SER A 1 523 ? 18.297 -45.219 8.766 1 73.88 523 SER A C 1
ATOM 4188 O O . SER A 1 523 ? 17.953 -46.188 9.438 1 73.88 523 SER A O 1
ATOM 4190 N N . ARG A 1 524 ? 18.297 -45.281 7.508 1 67.75 524 ARG A N 1
ATOM 4191 C CA . ARG A 1 524 ? 17.938 -46.469 6.766 1 67.75 524 ARG A CA 1
ATOM 4192 C C . ARG A 1 524 ? 18.969 -47.594 6.949 1 67.75 524 ARG A C 1
ATOM 4194 O O . ARG A 1 524 ? 18.641 -48.75 7.02 1 67.75 524 ARG A O 1
ATOM 4201 N N . LYS A 1 525 ? 20.203 -47.25 6.961 1 64.5 525 LYS A N 1
ATOM 4202 C CA . LYS A 1 525 ? 21.281 -48.219 7.207 1 64.5 525 LYS A CA 1
ATOM 4203 C C . LYS A 1 525 ? 21.156 -48.812 8.602 1 64.5 525 LYS A C 1
ATOM 4205 O O . LYS A 1 525 ? 21.391 -50.031 8.781 1 64.5 525 LYS A O 1
ATOM 4210 N N . SER A 1 526 ? 20.828 -48 9.445 1 58.41 526 SER A N 1
ATOM 4211 C CA . SER A 1 526 ? 20.703 -48.5 10.805 1 58.41 526 SER A CA 1
ATOM 4212 C C . SER A 1 526 ? 19.5 -49.406 10.938 1 58.41 526 SER A C 1
ATOM 4214 O O . SER A 1 526 ? 19.547 -50.406 11.656 1 58.41 526 SER A O 1
ATOM 4216 N N . SER A 1 527 ? 18.453 -49.031 10.172 1 51.78 527 SER A N 1
ATOM 4217 C CA . SER A 1 527 ? 17.281 -49.906 10.273 1 51.78 527 SER A CA 1
ATOM 4218 C C . SER A 1 527 ? 17.469 -51.156 9.453 1 51.78 527 SER A C 1
ATOM 4220 O O . SER A 1 527 ? 16.719 -52.125 9.641 1 51.78 527 SER A O 1
ATOM 4222 N N . SER A 1 528 ? 18.141 -51.219 8.312 1 47.09 528 SER A N 1
ATOM 4223 C CA . SER A 1 528 ? 18.344 -52.438 7.535 1 47.09 528 SER A CA 1
ATOM 4224 C C . SER A 1 528 ? 19.203 -53.438 8.289 1 47.09 528 SER A C 1
ATOM 4226 O O . SER A 1 528 ? 19.422 -54.531 7.824 1 47.09 528 SER A O 1
ATOM 4228 N N . SER A 1 529 ? 20.141 -53.156 9.273 1 39.34 529 SER A N 1
ATOM 4229 C CA . SER A 1 529 ? 20.797 -54.312 9.891 1 39.34 529 SER A CA 1
ATOM 4230 C C . SER A 1 529 ? 19.766 -55.281 10.469 1 39.34 529 SER A C 1
ATOM 4232 O O . SER A 1 529 ? 20.125 -56.406 10.867 1 39.34 529 SER A O 1
ATOM 4234 N N . SER A 1 530 ? 18.703 -55 11.141 1 34.22 530 SER A N 1
ATOM 4235 C CA . SER A 1 530 ? 17.938 -56.156 11.617 1 34.22 530 SER A CA 1
ATOM 4236 C C . SER A 1 530 ? 17.203 -56.844 10.469 1 34.22 530 SER A C 1
ATOM 4238 O O . SER A 1 530 ? 17.188 -58.062 10.391 1 34.22 530 SER A O 1
ATOM 4240 N N . SER A 1 531 ? 15.852 -56.562 9.977 1 32.62 531 SER A N 1
ATOM 4241 C CA . SER A 1 531 ? 15.047 -57.531 9.25 1 32.62 531 SER A CA 1
ATOM 4242 C C . SER A 1 531 ? 15.508 -57.656 7.797 1 32.62 531 SER A C 1
ATOM 4244 O O . SER A 1 531 ? 15.641 -56.656 7.098 1 32.62 531 SER A O 1
ATOM 4246 N N . ALA A 1 532 ? 16.188 -58.719 7.184 1 31.38 532 ALA A N 1
ATOM 4247 C CA . ALA A 1 532 ? 16.484 -59.5 5.984 1 31.38 532 ALA A CA 1
ATOM 4248 C C . ALA A 1 532 ? 15.32 -59.438 5 1 31.38 532 ALA A C 1
ATOM 4250 O O . ALA A 1 532 ? 15.375 -60.062 3.928 1 31.38 532 ALA A O 1
ATOM 4251 N N . PHE A 1 533 ? 14.008 -59.688 5.527 1 25.88 533 PHE A N 1
ATOM 4252 C CA . PHE A 1 533 ? 13.07 -60.25 4.559 1 25.88 533 PHE A CA 1
ATOM 4253 C C . PHE A 1 533 ? 12.938 -59.344 3.348 1 25.88 533 PHE A C 1
ATOM 4255 O O . PHE A 1 533 ? 13.031 -59.781 2.207 1 25.88 533 PHE A O 1
ATOM 4262 N N . SER A 1 534 ? 11.586 -58.719 2.992 1 27.5 534 SER A N 1
ATOM 4263 C CA . SER A 1 534 ? 10.859 -58.625 1.731 1 27.5 534 SER A CA 1
ATOM 4264 C C . SER A 1 534 ? 11.469 -57.562 0.825 1 27.5 534 SER A C 1
ATOM 4266 O O . SER A 1 534 ? 11.789 -56.469 1.281 1 27.5 534 SER A O 1
ATOM 4268 N N . THR A 1 535 ? 12.164 -57.719 -0.295 1 27.17 535 THR A N 1
ATOM 4269 C CA . THR A 1 535 ? 12.742 -57.219 -1.539 1 27.17 535 THR A CA 1
ATOM 4270 C C . THR A 1 535 ? 11.992 -56 -2.033 1 27.17 535 THR A C 1
ATOM 4272 O O . THR A 1 535 ? 12.539 -55.188 -2.781 1 27.17 535 THR A O 1
ATOM 4275 N N . LEU A 1 536 ? 10.68 -56.219 -2.408 1 26.8 536 LEU A N 1
ATOM 4276 C CA . LEU A 1 536 ? 9.977 -55.625 -3.529 1 26.8 536 LEU A CA 1
ATOM 4277 C C . LEU A 1 536 ? 9.742 -54.125 -3.275 1 26.8 536 LEU A C 1
ATOM 4279 O O . LEU A 1 536 ? 9.891 -53.312 -4.184 1 26.8 536 LEU A O 1
ATOM 4283 N N . SER A 1 537 ? 8.586 -53.781 -2.475 1 30.52 537 SER A N 1
ATOM 4284 C CA . SER A 1 537 ? 7.766 -52.562 -2.543 1 30.52 537 SER A CA 1
ATOM 4285 C C . SER A 1 537 ? 8.539 -51.344 -2.055 1 30.52 537 SER A C 1
ATOM 4287 O O . SER A 1 537 ? 9.398 -51.469 -1.18 1 30.52 537 SER A O 1
ATOM 4289 N N . LEU A 1 538 ? 8.656 -50.281 -2.869 1 33.75 538 LEU A N 1
ATOM 4290 C CA . LEU A 1 538 ? 9.312 -49.031 -2.557 1 33.75 538 LEU A CA 1
ATOM 4291 C C . LEU A 1 538 ? 9.195 -48.688 -1.069 1 33.75 538 LEU A C 1
ATOM 4293 O O . LEU A 1 538 ? 8.086 -48.562 -0.543 1 33.75 538 LEU A O 1
ATOM 4297 N N . PRO A 1 539 ? 10.094 -49.188 -0.193 1 33.88 539 PRO A N 1
ATOM 4298 C CA . PRO A 1 539 ? 10.039 -49.125 1.27 1 33.88 539 PRO A CA 1
ATOM 4299 C C . PRO A 1 539 ? 9.617 -47.75 1.793 1 33.88 539 PRO A C 1
ATOM 4301 O O . PRO A 1 539 ? 10.078 -46.719 1.283 1 33.88 539 PRO A O 1
ATOM 4304 N N . ALA A 1 540 ? 8.422 -47.594 2.312 1 37.94 540 ALA A N 1
ATOM 4305 C CA . ALA A 1 540 ? 7.91 -46.5 3.133 1 37.94 540 ALA A CA 1
ATOM 4306 C C . ALA A 1 540 ? 8.953 -46.031 4.141 1 37.94 540 ALA A C 1
ATOM 4308 O O . ALA A 1 540 ? 9.672 -46.844 4.727 1 37.94 540 ALA A O 1
ATOM 4309 N N . PRO A 1 541 ? 9.57 -44.812 4.008 1 41.97 541 PRO A N 1
ATOM 4310 C CA . PRO A 1 541 ? 10.562 -44.312 4.973 1 41.97 541 PRO A CA 1
ATOM 4311 C C . PRO A 1 541 ? 10.242 -44.719 6.406 1 41.97 541 PRO A C 1
ATOM 4313 O O . PRO A 1 541 ? 9.07 -44.969 6.738 1 41.97 541 PRO A O 1
ATOM 4316 N N . PRO A 1 542 ? 11.18 -45.25 7.203 1 39.34 542 PRO A N 1
ATOM 4317 C CA . PRO A 1 542 ? 10.938 -45.625 8.594 1 39.34 542 PRO A CA 1
ATOM 4318 C C . PRO A 1 542 ? 10.078 -44.625 9.344 1 39.34 542 PRO A C 1
ATOM 4320 O O . PRO A 1 542 ? 10.008 -43.438 8.938 1 39.34 542 PRO A O 1
ATOM 4323 N N . LEU A 1 543 ? 9.211 -45.031 10.328 1 40.38 543 LEU A N 1
ATOM 4324 C CA . LEU A 1 543 ? 8.156 -44.406 11.117 1 40.38 543 LEU A CA 1
ATOM 4325 C C . LEU A 1 543 ? 8.531 -42.969 11.484 1 40.38 543 LEU A C 1
ATOM 4327 O O . LEU A 1 543 ? 7.688 -42.062 11.43 1 40.38 543 LEU A O 1
ATOM 4331 N N . GLU A 1 544 ? 9.75 -42.75 12.094 1 45.12 544 GLU A N 1
ATOM 4332 C CA . GLU A 1 544 ? 10.148 -41.5 12.711 1 45.12 544 GLU A CA 1
ATOM 4333 C C . GLU A 1 544 ? 10.312 -40.406 11.656 1 45.12 544 GLU A C 1
ATOM 4335 O O . GLU A 1 544 ? 9.922 -39.25 11.883 1 45.12 544 GLU A O 1
ATOM 4340 N N . PHE A 1 545 ? 11.047 -40.688 10.664 1 48.94 545 PHE A N 1
ATOM 4341 C CA . PHE A 1 545 ? 11.211 -39.719 9.578 1 48.94 545 PHE A CA 1
ATOM 4342 C C . PHE A 1 545 ? 10.023 -39.781 8.617 1 48.94 545 PHE A C 1
ATOM 4344 O O . PHE A 1 545 ? 9.93 -38.969 7.695 1 48.94 545 PHE A O 1
ATOM 4351 N N . GLY A 1 546 ? 9.258 -40.75 8.633 1 48.34 546 GLY A N 1
ATOM 4352 C CA . GLY A 1 546 ? 8.016 -40.906 7.891 1 48.34 546 GLY A CA 1
ATOM 4353 C C . GLY A 1 546 ? 7.07 -39.75 8.062 1 48.34 546 GLY A C 1
ATOM 4354 O O . GLY A 1 546 ? 6.344 -39.375 7.129 1 48.34 546 GLY A O 1
ATOM 4355 N N . LEU A 1 547 ? 7.086 -39.375 9.281 1 50 547 LEU A N 1
ATOM 4356 C CA . LEU A 1 547 ? 6.234 -38.219 9.586 1 50 547 LEU A CA 1
ATOM 4357 C C . LEU A 1 547 ? 6.75 -36.969 8.898 1 50 547 LEU A C 1
ATOM 4359 O O . LEU A 1 547 ? 5.988 -36.031 8.664 1 50 547 LEU A O 1
ATOM 4363 N N . LEU A 1 548 ? 8 -36.969 8.672 1 54.06 548 LEU A N 1
ATOM 4364 C CA . LEU A 1 548 ? 8.641 -35.781 8.141 1 54.06 548 LEU A CA 1
ATOM 4365 C C . LEU A 1 548 ? 8.555 -35.75 6.617 1 54.06 548 LEU A C 1
ATOM 4367 O O . LEU A 1 548 ? 8.625 -34.656 6.008 1 54.06 548 LEU A O 1
ATOM 4371 N N . CYS A 1 549 ? 8.562 -36.938 5.93 1 53.09 549 CYS A N 1
ATOM 4372 C CA . CYS A 1 549 ? 8.703 -36.969 4.477 1 53.09 549 CYS A CA 1
ATOM 4373 C C . CYS A 1 549 ? 7.344 -37.062 3.799 1 53.09 549 CYS A C 1
ATOM 4375 O O . CYS A 1 549 ? 6.457 -37.781 4.281 1 53.09 549 CYS A O 1
ATOM 4377 N N . SER A 1 550 ? 7.035 -36.094 3.014 1 52.03 550 SER A N 1
ATOM 4378 C CA . SER A 1 550 ? 5.801 -36.125 2.236 1 52.03 550 SER A CA 1
ATOM 4379 C C . SER A 1 550 ? 5.723 -37.375 1.366 1 52.03 550 SER A C 1
ATOM 4381 O O . SER A 1 550 ? 6.75 -37.906 0.937 1 52.03 550 SER A O 1
ATOM 4383 N N . SER A 1 551 ? 4.695 -38.312 1.446 1 43.25 551 SER A N 1
ATOM 4384 C CA . SER A 1 551 ? 4.328 -39.625 0.913 1 43.25 551 SER A CA 1
ATOM 4385 C C . SER A 1 551 ? 4.633 -39.719 -0.579 1 43.25 551 SER A C 1
ATOM 4387 O O . SER A 1 551 ? 4.754 -40.812 -1.124 1 43.25 551 SER A O 1
ATOM 4389 N N . ALA A 1 552 ? 4.5 -38.719 -1.435 1 46.5 552 ALA A N 1
ATOM 4390 C CA . ALA A 1 552 ? 4.223 -39.094 -2.822 1 46.5 552 ALA A CA 1
ATOM 4391 C C . ALA A 1 552 ? 5.516 -39.312 -3.598 1 46.5 552 ALA A C 1
ATOM 4393 O O . ALA A 1 552 ? 5.492 -39.844 -4.707 1 46.5 552 ALA A O 1
ATOM 4394 N N . GLY A 1 553 ? 6.723 -38.594 -3.273 1 48.97 553 GLY A N 1
ATOM 4395 C CA . GLY A 1 553 ? 7.828 -38.75 -4.203 1 48.97 553 GLY A CA 1
ATOM 4396 C C . GLY A 1 553 ? 8.977 -39.562 -3.635 1 48.97 553 GLY A C 1
ATOM 4397 O O . GLY A 1 553 ? 8.977 -39.875 -2.447 1 48.97 553 GLY A O 1
ATOM 4398 N N . PRO A 1 554 ? 9.812 -40.219 -4.531 1 51.56 554 PRO A N 1
ATOM 4399 C CA . PRO A 1 554 ? 10.961 -41.062 -4.133 1 51.56 554 PRO A CA 1
ATOM 4400 C C . PRO A 1 554 ? 11.875 -40.344 -3.141 1 51.56 554 PRO A C 1
ATOM 4402 O O . PRO A 1 554 ? 12.719 -40.969 -2.498 1 51.56 554 PRO A O 1
ATOM 4405 N N . HIS A 1 555 ? 11.805 -39.031 -3.035 1 58.38 555 HIS A N 1
ATOM 4406 C CA . HIS A 1 555 ? 12.68 -38.312 -2.127 1 58.38 555 HIS A CA 1
ATOM 4407 C C . HIS A 1 555 ? 11.875 -37.562 -1.071 1 58.38 555 HIS A C 1
ATOM 4409 O O . HIS A 1 555 ? 10.773 -37.094 -1.345 1 58.38 555 HIS A O 1
ATOM 4415 N N . CYS A 1 556 ? 12.203 -37.719 0.175 1 62.72 556 CYS A N 1
ATOM 4416 C CA . CYS A 1 556 ? 11.516 -37.125 1.319 1 62.72 556 CYS A CA 1
ATOM 4417 C C . CYS A 1 556 ? 11.406 -35.625 1.168 1 62.72 556 CYS A C 1
ATOM 4419 O O . CYS A 1 556 ? 10.367 -35.031 1.484 1 62.72 556 CYS A O 1
ATOM 4421 N N . VAL A 1 557 ? 12.555 -35.062 0.702 1 76.88 557 VAL A N 1
ATOM 4422 C CA . VAL A 1 557 ? 12.562 -33.594 0.633 1 76.88 557 VAL A CA 1
ATOM 4423 C C . VAL A 1 557 ? 12.953 -33.156 -0.774 1 76.88 557 VAL A C 1
ATOM 4425 O O . VAL A 1 557 ? 13.797 -33.781 -1.42 1 76.88 557 VAL A O 1
ATOM 4428 N N . ASP A 1 558 ? 12.156 -32.25 -1.314 1 82.12 558 ASP A N 1
ATOM 4429 C CA . ASP A 1 558 ? 12.539 -31.641 -2.578 1 82.12 558 ASP A CA 1
ATOM 4430 C C . ASP A 1 558 ? 13.703 -30.672 -2.381 1 82.12 558 ASP A C 1
ATOM 4432 O O . ASP A 1 558 ? 13.539 -29.594 -1.79 1 82.12 558 ASP A O 1
ATOM 4436 N N . MET A 1 559 ? 14.828 -31.031 -2.811 1 87.75 559 MET A N 1
ATOM 4437 C CA . MET A 1 559 ? 16.047 -30.266 -2.57 1 87.75 559 MET A CA 1
ATOM 4438 C C . MET A 1 559 ? 16.016 -28.938 -3.303 1 87.75 559 MET A C 1
ATOM 4440 O O . MET A 1 559 ? 16.594 -27.953 -2.842 1 87.75 559 MET A O 1
ATOM 4444 N N . GLY A 1 560 ? 15.352 -28.844 -4.406 1 87.94 560 GLY A N 1
ATOM 4445 C CA . GLY A 1 560 ? 15.258 -27.609 -5.168 1 87.94 560 GLY A CA 1
ATOM 4446 C C . GLY A 1 560 ? 14.453 -26.531 -4.461 1 87.94 560 GLY A C 1
ATOM 4447 O O . GLY A 1 560 ? 14.891 -25.375 -4.387 1 87.94 560 GLY A O 1
ATOM 4448 N N . ILE A 1 561 ? 13.406 -26.922 -3.854 1 89.44 561 ILE A N 1
ATOM 4449 C CA . ILE A 1 561 ? 12.531 -25.938 -3.209 1 89.44 561 ILE A CA 1
ATOM 4450 C C . ILE A 1 561 ? 13.188 -25.438 -1.928 1 89.44 561 ILE A C 1
ATOM 4452 O O . ILE A 1 561 ? 13.016 -24.266 -1.558 1 89.44 561 ILE A O 1
ATOM 4456 N N . TYR A 1 562 ? 13.914 -26.234 -1.267 1 93.19 562 TYR A N 1
ATOM 4457 C CA . TYR A 1 562 ? 14.633 -25.812 -0.074 1 93.19 562 TYR A CA 1
ATOM 4458 C C . TYR A 1 562 ? 15.672 -24.734 -0.419 1 93.19 562 TYR A C 1
ATOM 4460 O O . TYR A 1 562 ? 15.875 -23.797 0.345 1 93.19 562 TYR A O 1
ATOM 4468 N N . ALA A 1 563 ? 16.281 -24.938 -1.561 1 94.62 563 ALA A N 1
ATOM 4469 C CA . ALA A 1 563 ? 17.234 -23.938 -2.014 1 94.62 563 ALA A CA 1
ATOM 4470 C C . ALA A 1 563 ? 16.547 -22.609 -2.305 1 94.62 563 ALA A C 1
ATOM 4472 O O . ALA A 1 563 ? 17.062 -21.547 -1.925 1 94.62 563 ALA A O 1
ATOM 4473 N N . MET A 1 564 ? 15.453 -22.688 -2.883 1 93.88 564 MET A N 1
ATOM 4474 C CA . MET A 1 564 ? 14.742 -21.469 -3.252 1 93.88 564 MET A CA 1
ATOM 4475 C C . MET A 1 564 ? 14.195 -20.766 -2.016 1 93.88 564 MET A C 1
ATOM 4477 O O . MET A 1 564 ? 14.266 -19.547 -1.91 1 93.88 564 MET A O 1
ATOM 4481 N N . ILE A 1 565 ? 13.625 -21.484 -1.078 1 95.31 565 ILE A N 1
ATOM 4482 C CA . ILE A 1 565 ? 13.086 -20.922 0.151 1 95.31 565 ILE A CA 1
ATOM 4483 C C . ILE A 1 565 ? 14.211 -20.281 0.962 1 95.31 565 ILE A C 1
ATOM 4485 O O . ILE A 1 565 ? 14.055 -19.172 1.488 1 95.31 565 ILE A O 1
ATOM 4489 N N . SER A 1 566 ? 15.258 -20.969 0.998 1 97.81 566 SER A N 1
ATOM 4490 C CA . SER A 1 566 ? 16.406 -20.422 1.723 1 97.81 566 SER A CA 1
ATOM 4491 C C . SER A 1 566 ? 16.953 -19.188 1.031 1 97.81 566 SER A C 1
ATOM 4493 O O . SER A 1 566 ? 17.422 -18.25 1.692 1 97.81 566 SER A O 1
ATOM 4495 N N . ALA A 1 567 ? 17 -19.219 -0.288 1 97 567 ALA A N 1
ATOM 4496 C CA . ALA A 1 567 ? 17.406 -18.016 -1.025 1 97 567 ALA A CA 1
ATOM 4497 C C . ALA A 1 567 ? 16.578 -16.812 -0.629 1 97 567 ALA A C 1
ATOM 4499 O O . ALA A 1 567 ? 17.109 -15.734 -0.38 1 97 567 ALA A O 1
ATOM 4500 N N . GLY A 1 568 ? 15.289 -17.031 -0.559 1 96.44 568 GLY A N 1
ATOM 4501 C CA . GLY A 1 568 ? 14.398 -15.961 -0.149 1 96.44 568 GLY A CA 1
ATOM 4502 C C . GLY A 1 568 ? 14.609 -15.531 1.289 1 96.44 568 GLY A C 1
ATOM 4503 O O . GLY A 1 568 ? 14.586 -14.336 1.592 1 96.44 568 GLY A O 1
ATOM 4504 N N . ALA A 1 569 ? 14.859 -16.422 2.168 1 97.81 569 ALA A N 1
ATOM 4505 C CA . ALA A 1 569 ? 15.055 -16.125 3.584 1 97.81 569 ALA A CA 1
ATOM 4506 C C . ALA A 1 569 ? 16.328 -15.305 3.797 1 97.81 569 ALA A C 1
ATOM 4508 O O . ALA A 1 569 ? 16.344 -14.367 4.598 1 97.81 569 ALA A O 1
ATOM 4509 N N . PHE A 1 570 ? 17.359 -15.664 3.111 1 98.25 570 PHE A N 1
ATOM 4510 C CA . PHE A 1 570 ? 18.609 -14.93 3.242 1 98.25 570 PHE A CA 1
ATOM 4511 C C . PHE A 1 570 ? 18.484 -13.516 2.689 1 98.25 570 PHE A C 1
ATOM 4513 O O . PHE A 1 570 ? 19.016 -12.57 3.264 1 98.25 570 PHE A O 1
ATOM 4520 N N . MET A 1 571 ? 17.828 -13.453 1.64 1 96.69 571 MET A N 1
ATOM 4521 C CA . MET A 1 571 ? 17.562 -12.125 1.097 1 96.69 571 MET A CA 1
ATOM 4522 C C . MET A 1 571 ? 16.734 -11.289 2.074 1 96.69 571 MET A C 1
ATOM 4524 O O . MET A 1 571 ? 16.984 -10.094 2.238 1 96.69 571 MET A O 1
ATOM 4528 N N . ALA A 1 572 ? 15.773 -11.906 2.695 1 96.56 572 ALA A N 1
ATOM 4529 C CA . ALA A 1 572 ? 14.938 -11.227 3.678 1 96.56 572 ALA A CA 1
ATOM 4530 C C . ALA A 1 572 ? 15.758 -10.773 4.883 1 96.56 572 ALA A C 1
ATOM 4532 O O . ALA A 1 572 ? 15.492 -9.719 5.465 1 96.56 572 ALA A O 1
ATOM 4533 N N . GLY A 1 573 ? 16.688 -11.562 5.242 1 96.5 573 GLY A N 1
ATOM 4534 C CA . GLY A 1 573 ? 17.562 -11.188 6.348 1 96.5 573 GLY A CA 1
ATOM 4535 C C . GLY A 1 573 ? 18.344 -9.914 6.086 1 96.5 573 GLY A C 1
ATOM 4536 O O . GLY A 1 573 ? 18.562 -9.117 7 1 96.5 573 GLY A O 1
ATOM 4537 N N . VAL A 1 574 ? 18.609 -9.695 4.859 1 96.19 574 VAL A N 1
ATOM 4538 C CA . VAL A 1 574 ? 19.438 -8.555 4.5 1 96.19 574 VAL A CA 1
ATOM 4539 C C . VAL A 1 574 ? 18.562 -7.332 4.254 1 96.19 574 VAL A C 1
ATOM 4541 O O . VAL A 1 574 ? 18.844 -6.238 4.746 1 96.19 574 VAL A O 1
ATOM 4544 N N . THR A 1 575 ? 17.5 -7.461 3.547 1 93.69 575 THR A N 1
ATOM 4545 C CA . THR A 1 575 ? 16.688 -6.332 3.111 1 93.69 575 THR A CA 1
ATOM 4546 C C . THR A 1 575 ? 15.555 -6.07 4.098 1 93.69 575 THR A C 1
ATOM 4548 O O . THR A 1 575 ? 14.992 -4.973 4.129 1 93.69 575 THR A O 1
ATOM 4551 N N . ARG A 1 576 ? 15.086 -7.023 4.844 1 92.62 576 ARG A N 1
ATOM 4552 C CA . ARG A 1 576 ? 14.016 -6.961 5.832 1 92.62 576 ARG A CA 1
ATOM 4553 C C . ARG A 1 576 ? 12.664 -6.727 5.168 1 92.62 576 ARG A C 1
ATOM 4555 O O . ARG A 1 576 ? 11.742 -6.195 5.789 1 92.62 576 ARG A O 1
ATOM 4562 N N . MET A 1 577 ? 12.57 -7.055 3.918 1 91.5 577 MET A N 1
ATOM 4563 C CA . MET A 1 577 ? 11.281 -7.012 3.244 1 91.5 577 MET A CA 1
ATOM 4564 C C . MET A 1 577 ? 10.484 -8.289 3.512 1 91.5 577 MET A C 1
ATOM 4566 O O . MET A 1 577 ? 11.07 -9.352 3.707 1 91.5 577 MET A O 1
ATOM 4570 N N . ASN A 1 578 ? 9.227 -8.227 3.488 1 90.81 578 ASN A N 1
ATOM 4571 C CA . ASN A 1 578 ? 8.383 -9.375 3.801 1 90.81 578 ASN A CA 1
ATOM 4572 C C . ASN A 1 578 ? 7.543 -9.789 2.6 1 90.81 578 ASN A C 1
ATOM 4574 O O . ASN A 1 578 ? 7.938 -10.672 1.831 1 90.81 578 ASN A O 1
ATOM 4578 N N . ILE A 1 579 ? 6.445 -9.047 2.309 1 90 579 ILE A N 1
ATOM 4579 C CA . ILE A 1 579 ? 5.457 -9.445 1.314 1 90 579 ILE A CA 1
ATOM 4580 C C . ILE A 1 579 ? 6.066 -9.367 -0.083 1 90 579 ILE A C 1
ATOM 4582 O O . ILE A 1 579 ? 5.734 -10.172 -0.958 1 90 579 ILE A O 1
ATOM 4586 N N . THR A 1 580 ? 6.898 -8.422 -0.29 1 92.69 580 THR A N 1
ATOM 4587 C CA . THR A 1 580 ? 7.551 -8.266 -1.585 1 92.69 580 THR A CA 1
ATOM 4588 C C . THR A 1 580 ? 8.336 -9.523 -1.949 1 92.69 580 THR A C 1
ATOM 4590 O O . THR A 1 580 ? 8.203 -10.047 -3.059 1 92.69 580 THR A O 1
ATOM 4593 N N . LEU A 1 581 ? 9.094 -10.031 -1.063 1 95 581 LEU A N 1
ATOM 4594 C CA . LEU A 1 581 ? 9.938 -11.188 -1.35 1 95 581 LEU A CA 1
ATOM 4595 C C . LEU A 1 581 ? 9.102 -12.453 -1.515 1 95 581 LEU A C 1
ATOM 4597 O O . LEU A 1 581 ? 9.414 -13.305 -2.348 1 95 581 LEU A O 1
ATOM 4601 N N . VAL A 1 582 ? 8.047 -12.578 -0.755 1 92.81 582 VAL A N 1
ATOM 4602 C CA . VAL A 1 582 ? 7.152 -13.719 -0.895 1 92.81 582 VAL A CA 1
ATOM 4603 C C . VAL A 1 582 ? 6.539 -13.727 -2.293 1 92.81 582 VAL A C 1
ATOM 4605 O O . VAL A 1 582 ? 6.473 -14.773 -2.943 1 92.81 582 VAL A O 1
ATOM 4608 N N . THR A 1 583 ? 6.16 -12.586 -2.707 1 90.88 583 THR A N 1
ATOM 4609 C CA . THR A 1 583 ? 5.523 -12.477 -4.016 1 90.88 583 THR A CA 1
ATOM 4610 C C . THR A 1 583 ? 6.531 -12.742 -5.129 1 90.88 583 THR A C 1
ATOM 4612 O O . THR A 1 583 ? 6.211 -13.398 -6.121 1 90.88 583 THR A O 1
ATOM 4615 N N . ILE A 1 584 ? 7.699 -12.234 -4.984 1 91.62 584 ILE A N 1
ATOM 4616 C CA . ILE A 1 584 ? 8.734 -12.469 -5.98 1 91.62 584 ILE A CA 1
ATOM 4617 C C . ILE A 1 584 ? 9.016 -13.969 -6.09 1 91.62 584 ILE A C 1
ATOM 4619 O O . ILE A 1 584 ? 9.062 -14.516 -7.191 1 91.62 584 ILE A O 1
ATOM 4623 N N . LEU A 1 585 ? 9.211 -14.633 -4.988 1 92.38 585 LEU A N 1
ATOM 4624 C CA . LEU A 1 585 ? 9.508 -16.062 -5 1 92.38 585 LEU A CA 1
ATOM 4625 C C . LEU A 1 585 ? 8.312 -16.859 -5.52 1 92.38 585 LEU A C 1
ATOM 4627 O O . LEU A 1 585 ? 8.484 -17.891 -6.176 1 92.38 585 LEU A O 1
ATOM 4631 N N . PHE A 1 586 ? 7.145 -16.406 -5.203 1 88 586 PHE A N 1
ATOM 4632 C CA . PHE A 1 586 ? 5.938 -17.047 -5.723 1 88 586 PHE A CA 1
ATOM 4633 C C . PHE A 1 586 ? 5.898 -16.969 -7.246 1 88 586 PHE A C 1
ATOM 4635 O O . PHE A 1 586 ? 5.59 -17.953 -7.914 1 88 586 PHE A O 1
ATOM 4642 N N . GLU A 1 587 ? 6.176 -15.812 -7.758 1 85.94 587 GLU A N 1
ATOM 4643 C CA . GLU A 1 587 ? 6.172 -15.641 -9.211 1 85.94 587 GLU A CA 1
ATOM 4644 C C . GLU A 1 587 ? 7.277 -16.453 -9.867 1 85.94 587 GLU A C 1
ATOM 4646 O O . GLU A 1 587 ? 7.094 -16.984 -10.961 1 85.94 587 GLU A O 1
ATOM 4651 N N . LEU A 1 588 ? 8.383 -16.594 -9.156 1 84.94 588 LEU A N 1
ATOM 4652 C CA . LEU A 1 588 ? 9.516 -17.328 -9.711 1 84.94 588 LEU A CA 1
ATOM 4653 C C . LEU A 1 588 ? 9.266 -18.828 -9.656 1 84.94 588 LEU A C 1
ATOM 4655 O O . LEU A 1 588 ? 9.734 -19.578 -10.516 1 84.94 588 LEU A O 1
ATOM 4659 N N . THR A 1 589 ? 8.57 -19.312 -8.633 1 83.12 589 THR A N 1
ATOM 4660 C CA . THR A 1 589 ? 8.367 -20.734 -8.445 1 83.12 589 THR A CA 1
ATOM 4661 C C . THR A 1 589 ? 7.047 -21.188 -9.078 1 83.12 589 THR A C 1
ATOM 4663 O O . THR A 1 589 ? 6.832 -22.375 -9.312 1 83.12 589 THR A O 1
ATOM 4666 N N . SER A 1 590 ? 6.129 -20.297 -9.359 1 76.94 590 SER A N 1
ATOM 4667 C CA . SER A 1 590 ? 4.812 -20.562 -9.938 1 76.94 590 SER A CA 1
ATOM 4668 C C . SER A 1 590 ? 4.082 -21.656 -9.172 1 76.94 590 SER A C 1
ATOM 4670 O O . SER A 1 590 ? 3.494 -22.562 -9.773 1 76.94 590 SER A O 1
ATOM 4672 N N . SER A 1 591 ? 4.375 -21.781 -7.871 1 76.69 591 SER A N 1
ATOM 4673 C CA . SER A 1 591 ? 3.699 -22.797 -7.07 1 76.69 591 SER A CA 1
ATOM 4674 C C . SER A 1 591 ? 3.006 -22.172 -5.859 1 76.69 591 SER A C 1
ATOM 4676 O O . SER A 1 591 ? 3.668 -21.641 -4.969 1 76.69 591 SER A O 1
ATOM 4678 N N . TYR A 1 592 ? 1.748 -22.359 -5.871 1 75 592 TYR A N 1
ATOM 4679 C CA . TYR A 1 592 ? 0.93 -21.812 -4.793 1 75 592 TYR A CA 1
ATOM 4680 C C . TYR A 1 592 ? 1.136 -22.594 -3.502 1 75 592 TYR A C 1
ATOM 4682 O O . TYR A 1 592 ? 1.057 -22.031 -2.406 1 75 592 TYR A O 1
ATOM 4690 N N . THR A 1 593 ? 1.522 -23.859 -3.615 1 76.56 593 THR A N 1
ATOM 4691 C CA . THR A 1 593 ? 1.604 -24.734 -2.457 1 76.56 593 THR A CA 1
ATOM 4692 C C . THR A 1 593 ? 2.721 -24.297 -1.518 1 76.56 593 THR A C 1
ATOM 4694 O O . THR A 1 593 ? 2.648 -24.531 -0.308 1 76.56 593 THR A O 1
ATOM 4697 N N . TYR A 1 594 ? 3.646 -23.625 -2.121 1 82.81 594 TYR A N 1
ATOM 4698 C CA . TYR A 1 594 ? 4.805 -23.312 -1.295 1 82.81 594 TYR A CA 1
ATOM 4699 C C . TYR A 1 594 ? 4.762 -21.859 -0.822 1 82.81 594 TYR A C 1
ATOM 4701 O O . TYR A 1 594 ? 5.711 -21.375 -0.208 1 82.81 594 TYR A O 1
ATOM 4709 N N . VAL A 1 595 ? 3.715 -21.188 -1.046 1 82.31 595 VAL A N 1
ATOM 4710 C CA . VAL A 1 595 ? 3.605 -19.797 -0.603 1 82.31 595 VAL A CA 1
ATOM 4711 C C . VAL A 1 595 ? 3.664 -19.734 0.922 1 82.31 595 VAL A C 1
ATOM 4713 O O . VAL A 1 595 ? 4.297 -18.844 1.489 1 82.31 595 VAL A O 1
ATOM 4716 N N . LEU A 1 596 ? 3.133 -20.719 1.524 1 81.88 596 LEU A N 1
ATOM 4717 C CA . LEU A 1 596 ? 3.064 -20.719 2.98 1 81.88 596 LEU A CA 1
ATOM 4718 C C . LEU A 1 596 ? 4.441 -20.969 3.588 1 81.88 596 LEU A C 1
ATOM 4720 O O . LEU A 1 596 ? 4.906 -20.188 4.422 1 81.88 596 LEU A O 1
ATOM 4724 N N . PRO A 1 597 ? 5.105 -22 3.162 1 87.56 597 PRO A N 1
ATOM 4725 C CA . PRO A 1 597 ? 6.453 -22.219 3.695 1 87.56 597 PRO A CA 1
ATOM 4726 C C . PRO A 1 597 ? 7.395 -21.047 3.408 1 87.56 597 PRO A C 1
ATOM 4728 O O . PRO A 1 597 ? 8.227 -20.703 4.25 1 87.56 597 PRO A O 1
ATOM 4731 N N . ILE A 1 598 ? 7.277 -20.469 2.256 1 92.25 598 ILE A N 1
ATOM 4732 C CA . ILE A 1 598 ? 8.109 -19.328 1.894 1 92.25 598 ILE A CA 1
ATOM 4733 C C . ILE A 1 598 ? 7.824 -18.172 2.844 1 92.25 598 ILE A C 1
ATOM 4735 O O . ILE A 1 598 ? 8.75 -17.531 3.348 1 92.25 598 ILE A O 1
ATOM 4739 N N . SER A 1 599 ? 6.582 -17.953 3.145 1 89.31 599 SER A N 1
ATOM 4740 C CA . SER A 1 599 ? 6.176 -16.844 4.008 1 89.31 599 SER A CA 1
ATOM 4741 C C . SER A 1 599 ? 6.691 -17.047 5.43 1 89.31 599 SER A C 1
ATOM 4743 O O . SER A 1 599 ? 7.156 -16.094 6.062 1 89.31 599 SER A O 1
ATOM 4745 N N . ILE A 1 600 ? 6.648 -18.188 5.891 1 87.19 600 ILE A N 1
ATOM 4746 C CA . ILE A 1 600 ? 7.086 -18.469 7.254 1 87.19 600 ILE A CA 1
ATOM 4747 C C . ILE A 1 600 ? 8.602 -18.281 7.355 1 87.19 600 ILE A C 1
ATOM 4749 O O . ILE A 1 600 ? 9.094 -17.672 8.305 1 87.19 600 ILE A O 1
ATOM 4753 N N . ALA A 1 601 ? 9.266 -18.844 6.391 1 95 601 ALA A N 1
ATOM 4754 C CA . ALA A 1 601 ? 10.719 -18.703 6.402 1 95 601 ALA A CA 1
ATOM 4755 C C . ALA A 1 601 ? 11.133 -17.234 6.363 1 95 601 ALA A C 1
ATOM 4757 O O . ALA A 1 601 ? 12.031 -16.828 7.098 1 95 601 ALA A O 1
ATOM 4758 N N . ILE A 1 602 ? 10.477 -16.469 5.57 1 94.81 602 ILE A N 1
ATOM 4759 C CA . ILE A 1 602 ? 10.812 -15.055 5.414 1 94.81 602 ILE A CA 1
ATOM 4760 C C . ILE A 1 602 ? 10.445 -14.297 6.688 1 94.81 602 ILE A C 1
ATOM 4762 O O . ILE A 1 602 ? 11.211 -13.445 7.148 1 94.81 602 ILE A O 1
ATOM 4766 N N . ALA A 1 603 ? 9.352 -14.625 7.285 1 88.62 603 ALA A N 1
ATOM 4767 C CA . ALA A 1 603 ? 8.922 -13.977 8.523 1 88.62 603 ALA A CA 1
ATOM 4768 C C . ALA A 1 603 ? 9.906 -14.25 9.656 1 88.62 603 ALA A C 1
ATOM 4770 O O . ALA A 1 603 ? 10.258 -13.336 10.414 1 88.62 603 ALA A O 1
ATOM 4771 N N . VAL A 1 604 ? 10.32 -15.453 9.711 1 92.56 604 VAL A N 1
ATOM 4772 C CA . VAL A 1 604 ? 11.258 -15.836 10.758 1 92.56 604 VAL A CA 1
ATOM 4773 C C . VAL A 1 604 ? 12.617 -15.18 10.508 1 92.56 604 VAL A C 1
ATOM 4775 O O . VAL A 1 604 ? 13.305 -14.773 11.445 1 92.56 604 VAL A O 1
ATOM 4778 N N . ALA A 1 605 ? 12.969 -15.094 9.281 1 96.88 605 ALA A N 1
ATOM 4779 C CA . ALA A 1 605 ? 14.227 -14.43 8.945 1 96.88 605 ALA A CA 1
ATOM 4780 C C . ALA A 1 605 ? 14.211 -12.969 9.367 1 96.88 605 ALA A C 1
ATOM 4782 O O . ALA A 1 605 ? 15.18 -12.461 9.938 1 96.88 605 ALA A O 1
ATOM 4783 N N . ASN A 1 606 ? 13.156 -12.297 9.125 1 92.25 606 ASN A N 1
ATOM 4784 C CA . ASN A 1 606 ? 13.023 -10.898 9.523 1 92.25 606 ASN A CA 1
ATOM 4785 C C . ASN A 1 606 ? 13.031 -10.734 11.039 1 92.25 606 ASN A C 1
ATOM 4787 O O . ASN A 1 606 ? 13.617 -9.789 11.562 1 92.25 606 ASN A O 1
ATOM 4791 N N . TRP A 1 607 ? 12.406 -11.641 11.688 1 87.75 607 TRP A N 1
ATOM 4792 C CA . TRP A 1 607 ? 12.352 -11.594 13.141 1 87.75 607 TRP A CA 1
ATOM 4793 C C . TRP A 1 607 ? 13.727 -11.828 13.75 1 87.75 607 TRP A C 1
ATOM 4795 O O . TRP A 1 607 ? 14.172 -11.062 14.602 1 87.75 607 TRP A O 1
ATOM 4805 N N . SER A 1 608 ? 14.344 -12.852 13.344 1 93.75 608 SER A N 1
ATOM 4806 C CA . SER A 1 608 ? 15.664 -13.18 13.867 1 93.75 608 SER A CA 1
ATOM 4807 C C . SER A 1 608 ? 16.688 -12.109 13.5 1 93.75 608 SER A C 1
ATOM 4809 O O . SER A 1 608 ? 17.531 -11.75 14.32 1 93.75 608 SER A O 1
ATOM 4811 N N . GLY A 1 609 ? 16.641 -11.672 12.266 1 94.44 609 GLY A N 1
ATOM 4812 C CA . GLY A 1 609 ? 17.531 -10.602 11.859 1 94.44 609 GLY A CA 1
ATOM 4813 C C . GLY A 1 609 ? 17.312 -9.32 12.648 1 94.44 609 GLY A C 1
ATOM 4814 O O . GLY A 1 609 ? 18.266 -8.648 13.031 1 94.44 609 GLY A O 1
ATOM 4815 N N . GLY A 1 610 ? 16.062 -8.992 12.945 1 88.62 610 GLY A N 1
ATOM 4816 C CA . GLY A 1 610 ? 15.727 -7.785 13.68 1 88.62 610 GLY A CA 1
ATOM 4817 C C . GLY A 1 610 ? 16.203 -7.812 15.125 1 88.62 610 GLY A C 1
ATOM 4818 O O . GLY A 1 610 ? 16.484 -6.762 15.711 1 88.62 610 GLY A O 1
ATOM 4819 N N . LEU A 1 611 ? 16.297 -8.969 15.688 1 88.5 611 LEU A N 1
ATOM 4820 C CA . LEU A 1 611 ? 16.766 -9.117 17.062 1 88.5 611 LEU A CA 1
ATOM 4821 C C . LEU A 1 611 ? 18.266 -8.82 17.156 1 88.5 611 LEU A C 1
ATOM 4823 O O . LEU A 1 611 ? 18.734 -8.289 18.172 1 88.5 611 LEU A O 1
ATOM 4827 N N . LEU A 1 612 ? 18.906 -9.141 16.078 1 93 612 LEU A N 1
ATOM 4828 C CA . LEU A 1 612 ? 20.344 -8.969 16.094 1 93 612 LEU A CA 1
ATOM 4829 C C . LEU A 1 612 ? 20.734 -7.574 15.609 1 93 612 LEU A C 1
ATOM 4831 O O . LEU A 1 612 ? 21.688 -6.977 16.109 1 93 612 LEU A O 1
ATOM 4835 N N . GLU A 1 613 ? 20.094 -7.172 14.578 1 92.69 613 GLU A N 1
ATOM 4836 C CA . GLU A 1 613 ? 20.297 -5.844 14.008 1 92.69 613 GLU A CA 1
ATOM 4837 C C . GLU A 1 613 ? 18.969 -5.184 13.641 1 92.69 613 GLU A C 1
ATOM 4839 O O . GLU A 1 613 ? 18.25 -5.664 12.766 1 92.69 613 GLU A O 1
ATOM 4844 N N . LYS A 1 614 ? 18.688 -4.055 14.227 1 84.88 614 LYS A N 1
ATOM 4845 C CA . LYS A 1 614 ? 17.391 -3.402 14.094 1 84.88 614 LYS A CA 1
ATOM 4846 C C . LYS A 1 614 ? 17.219 -2.803 12.703 1 84.88 614 LYS A C 1
ATOM 4848 O O . LYS A 1 614 ? 16.125 -2.848 12.133 1 84.88 614 LYS A O 1
ATOM 4853 N N . ASN A 1 615 ? 18.297 -2.297 12.117 1 88.81 615 ASN A N 1
ATOM 4854 C CA . ASN A 1 615 ? 18.172 -1.603 10.844 1 88.81 615 ASN A CA 1
ATOM 4855 C C . ASN A 1 615 ? 18.375 -2.555 9.664 1 88.81 615 ASN A C 1
ATOM 4857 O O . ASN A 1 615 ? 19.156 -3.506 9.766 1 88.81 615 ASN A O 1
ATOM 4861 N N . SER A 1 616 ? 17.609 -2.381 8.594 1 91.44 616 SER A N 1
ATOM 4862 C CA . SER A 1 616 ? 17.859 -3.084 7.34 1 91.44 616 SER A CA 1
ATOM 4863 C C . SER A 1 616 ? 19.094 -2.543 6.633 1 91.44 616 SER A C 1
ATOM 4865 O O . SER A 1 616 ? 19.672 -1.539 7.055 1 91.44 616 SER A O 1
ATOM 4867 N N . LEU A 1 617 ? 19.484 -3.182 5.613 1 93.88 617 LEU A N 1
ATOM 4868 C CA . LEU A 1 617 ? 20.672 -2.756 4.891 1 93.88 617 LEU A CA 1
ATOM 4869 C C . LEU A 1 617 ? 20.5 -1.356 4.312 1 93.88 617 LEU A C 1
ATOM 4871 O O . LEU A 1 617 ? 21.359 -0.491 4.488 1 93.88 617 LEU A O 1
ATOM 4875 N N . TYR A 1 618 ? 19.438 -1.11 3.664 1 91.75 618 TYR A N 1
ATOM 4876 C CA . TYR A 1 618 ? 19.25 0.17 2.994 1 91.75 618 TYR A CA 1
ATOM 4877 C C . TYR A 1 618 ? 19.031 1.288 4.004 1 91.75 618 TYR A C 1
ATOM 4879 O O . TYR A 1 618 ? 19.438 2.428 3.781 1 91.75 618 TYR A O 1
ATOM 4887 N N . GLU A 1 619 ? 18.438 1.001 5.09 1 88.31 619 GLU A N 1
ATOM 4888 C CA . GLU A 1 619 ? 18.312 1.996 6.152 1 88.31 619 GLU A CA 1
ATOM 4889 C C . GLU A 1 619 ? 19.672 2.322 6.758 1 88.31 619 GLU A C 1
ATOM 4891 O O . GLU A 1 619 ? 19.969 3.48 7.066 1 88.31 619 GLU A O 1
ATOM 4896 N N . SER A 1 620 ? 20.438 1.297 6.918 1 91.25 620 SER A N 1
ATOM 4897 C CA . SER A 1 620 ? 21.766 1.511 7.453 1 91.25 620 SER A CA 1
ATOM 4898 C C . SER A 1 620 ? 22.625 2.34 6.496 1 91.25 620 SER A C 1
ATOM 4900 O O . SER A 1 620 ? 23.422 3.172 6.93 1 91.25 620 SER A O 1
ATOM 4902 N N . LEU A 1 621 ? 22.406 2.127 5.242 1 91.44 621 LEU A N 1
ATOM 4903 C CA . LEU A 1 621 ? 23.141 2.902 4.25 1 91.44 621 LEU A CA 1
ATOM 4904 C C . LEU A 1 621 ? 22.656 4.348 4.223 1 91.44 621 LEU A C 1
ATOM 4906 O O . LEU A 1 621 ? 23.453 5.27 4.008 1 91.44 621 LEU A O 1
ATOM 4910 N N . LEU A 1 622 ? 21.406 4.559 4.422 1 88.5 622 LEU A N 1
ATOM 4911 C CA . LEU A 1 622 ? 20.859 5.91 4.48 1 88.5 622 LEU A CA 1
ATOM 4912 C C . LEU A 1 622 ? 21.438 6.676 5.668 1 88.5 622 LEU A C 1
ATOM 4914 O O . LEU A 1 622 ? 21.781 7.855 5.543 1 88.5 622 LEU A O 1
ATOM 4918 N N . ILE A 1 623 ? 21.609 5.973 6.738 1 85.12 623 ILE A N 1
ATOM 4919 C CA . ILE A 1 623 ? 22.141 6.59 7.949 1 85.12 623 ILE A CA 1
ATOM 4920 C C . ILE A 1 623 ? 23.625 6.84 7.789 1 85.12 623 ILE A C 1
ATOM 4922 O O . ILE A 1 623 ? 24.125 7.922 8.109 1 85.12 623 ILE A O 1
ATOM 4926 N N . SER A 1 624 ? 24.312 5.84 7.273 1 85.31 624 SER A N 1
ATOM 4927 C CA . SER A 1 624 ? 25.766 5.949 7.141 1 85.31 624 SER A CA 1
ATOM 4928 C C . SER A 1 624 ? 26.141 7.035 6.141 1 85.31 624 SER A C 1
ATOM 4930 O O . SER A 1 624 ? 27.172 7.707 6.309 1 85.31 624 SER A O 1
ATOM 4932 N N . ASN A 1 625 ? 25.266 7.219 5.074 1 83.81 625 ASN A N 1
ATOM 4933 C CA . ASN A 1 625 ? 25.531 8.242 4.074 1 83.81 625 ASN A CA 1
ATOM 4934 C C . ASN A 1 625 ? 24.859 9.562 4.426 1 83.81 625 ASN A C 1
ATOM 4936 O O . ASN A 1 625 ? 24.953 10.539 3.672 1 83.81 625 ASN A O 1
ATOM 4940 N N . ASP A 1 626 ? 24.094 9.641 5.453 1 81.31 626 ASP A N 1
ATOM 4941 C CA . ASP A 1 626 ? 23.453 10.836 5.996 1 81.31 626 ASP A CA 1
ATOM 4942 C C . ASP A 1 626 ? 22.453 11.414 5.004 1 81.31 626 ASP A C 1
ATOM 4944 O O . ASP A 1 626 ? 22.484 12.609 4.707 1 81.31 626 ASP A O 1
ATOM 4948 N N . TYR A 1 627 ? 21.812 10.547 4.375 1 84 627 TYR A N 1
ATOM 4949 C CA . TYR A 1 627 ? 20.719 10.992 3.518 1 84 627 TYR A CA 1
ATOM 4950 C C . TYR A 1 627 ? 19.484 11.336 4.34 1 84 627 TYR A C 1
ATOM 4952 O O . TYR A 1 627 ? 19.172 10.648 5.316 1 84 627 TYR A O 1
ATOM 4960 N N . PRO A 1 628 ? 18.875 12.438 3.965 1 82.38 628 PRO A N 1
ATOM 4961 C CA . PRO A 1 628 ? 17.656 12.766 4.703 1 82.38 628 PRO A CA 1
ATOM 4962 C C . PRO A 1 628 ? 16.5 11.836 4.371 1 82.38 628 PRO A C 1
ATOM 4964 O O . PRO A 1 628 ? 16.234 11.562 3.197 1 82.38 628 PRO A O 1
ATOM 4967 N N . PHE A 1 629 ? 15.922 11.266 5.387 1 78.75 629 PHE A N 1
ATOM 4968 C CA . PHE A 1 629 ? 14.734 10.438 5.223 1 78.75 629 PHE A CA 1
ATOM 4969 C C . PHE A 1 629 ? 13.922 10.406 6.508 1 78.75 629 PHE A C 1
ATOM 4971 O O . PHE A 1 629 ? 14.469 10.539 7.605 1 78.75 629 PHE A O 1
ATOM 4978 N N . MET A 1 630 ? 12.672 10.344 6.305 1 77.94 630 MET A N 1
ATOM 4979 C CA . MET A 1 630 ? 11.797 10.281 7.477 1 77.94 630 MET A CA 1
ATOM 4980 C C . MET A 1 630 ? 11.797 8.883 8.078 1 77.94 630 MET A C 1
ATOM 4982 O O . MET A 1 630 ? 11.75 7.887 7.348 1 77.94 630 MET A O 1
ATOM 4986 N N . ALA A 1 631 ? 12.055 8.82 9.305 1 63.19 631 ALA A N 1
ATOM 4987 C CA . ALA A 1 631 ? 12.062 7.543 10.016 1 63.19 631 ALA A CA 1
ATOM 4988 C C . ALA A 1 631 ? 10.719 6.832 9.867 1 63.19 631 ALA A C 1
ATOM 4990 O O . ALA A 1 631 ? 9.672 7.477 9.781 1 63.19 631 ALA A O 1
ATOM 4991 N N . PRO A 1 632 ? 10.844 5.574 9.922 1 62.34 632 PRO A N 1
ATOM 4992 C CA . PRO A 1 632 ? 9.602 4.812 9.836 1 62.34 632 PRO A CA 1
ATOM 4993 C C . PRO A 1 632 ? 8.719 4.977 11.07 1 62.34 632 PRO A C 1
ATOM 4995 O O . PRO A 1 632 ? 9.203 5.395 12.125 1 62.34 632 PRO A O 1
ATOM 4998 N N . GLU A 1 633 ? 7.492 4.844 10.977 1 59.41 633 GLU A N 1
ATOM 4999 C CA . GLU A 1 633 ? 6.5 5.016 12.031 1 59.41 633 GLU A CA 1
ATOM 5000 C C . GLU A 1 633 ? 6.801 4.121 13.234 1 59.41 633 GLU A C 1
ATOM 5002 O O . GLU A 1 633 ? 6.363 4.398 14.352 1 59.41 633 GLU A O 1
ATOM 5007 N N . THR A 1 634 ? 7.688 3.268 13.078 1 60 634 THR A N 1
ATOM 5008 C CA . THR A 1 634 ? 7.883 2.307 14.156 1 60 634 THR A CA 1
ATOM 5009 C C . THR A 1 634 ? 8.789 2.887 15.234 1 60 634 THR A C 1
ATOM 5011 O O . THR A 1 634 ? 8.812 2.391 16.359 1 60 634 THR A O 1
ATOM 5014 N N . GLU A 1 635 ? 9.43 3.934 14.969 1 71 635 GLU A N 1
ATOM 5015 C CA . GLU A 1 635 ? 10.289 4.512 16 1 71 635 GLU A CA 1
ATOM 5016 C C . GLU A 1 635 ? 9.555 5.602 16.781 1 71 635 GLU A C 1
ATOM 5018 O O . GLU A 1 635 ? 9.219 6.648 16.234 1 71 635 GLU A O 1
ATOM 5023 N N . PRO A 1 636 ? 9.312 5.273 18.062 1 84.12 636 PRO A N 1
ATOM 5024 C CA . PRO A 1 636 ? 8.578 6.258 18.859 1 84.12 636 PRO A CA 1
ATOM 5025 C C . PRO A 1 636 ? 9.391 7.531 19.125 1 84.12 636 PRO A C 1
ATOM 5027 O O . PRO A 1 636 ? 10.617 7.473 19.234 1 84.12 636 PRO A O 1
ATOM 5030 N N . ILE A 1 637 ? 8.758 8.602 19.141 1 88.19 637 ILE A N 1
ATOM 5031 C CA . ILE A 1 637 ? 9.344 9.914 19.406 1 88.19 637 ILE A CA 1
ATOM 5032 C C . ILE A 1 637 ? 9.023 10.352 20.828 1 88.19 637 ILE A C 1
ATOM 5034 O O . ILE A 1 637 ? 7.934 10.086 21.328 1 88.19 637 ILE A O 1
ATOM 5038 N N . ASP A 1 638 ? 9.938 10.992 21.438 1 86 638 ASP A N 1
ATOM 5039 C CA . ASP A 1 638 ? 9.766 11.469 22.812 1 86 638 ASP A CA 1
ATOM 5040 C C . ASP A 1 638 ? 8.562 12.406 22.922 1 86 638 ASP A C 1
ATOM 5042 O O . ASP A 1 638 ? 8.539 13.469 22.297 1 86 638 ASP A O 1
ATOM 5046 N N . PRO A 1 639 ? 7.613 11.992 23.703 1 86.81 639 PRO A N 1
ATOM 5047 C CA . PRO A 1 639 ? 6.406 12.812 23.828 1 86.81 639 PRO A CA 1
ATOM 5048 C C . PRO A 1 639 ? 6.629 14.078 24.656 1 86.81 639 PRO A C 1
ATOM 5050 O O . PRO A 1 639 ? 5.781 14.969 24.656 1 86.81 639 PRO A O 1
ATOM 5053 N N . TYR A 1 640 ? 7.746 14.227 25.281 1 85.56 640 TYR A N 1
ATOM 5054 C CA . TYR A 1 640 ? 7.984 15.367 26.156 1 85.56 640 TYR A CA 1
ATOM 5055 C C . TYR A 1 640 ? 8.711 16.484 25.406 1 85.56 640 TYR A C 1
ATOM 5057 O O . TYR A 1 640 ? 8.883 17.578 25.938 1 85.56 640 TYR A O 1
ATOM 5065 N N . VAL A 1 641 ? 9.07 16.188 24.219 1 88.69 641 VAL A N 1
ATOM 5066 C CA . VAL A 1 641 ? 9.734 17.219 23.422 1 88.69 641 VAL A CA 1
ATOM 5067 C C . VAL A 1 641 ? 8.711 17.906 22.516 1 88.69 641 VAL A C 1
ATOM 5069 O O . VAL A 1 641 ? 7.918 17.234 21.844 1 88.69 641 VAL A O 1
ATOM 5072 N N . SER A 1 642 ? 8.672 19.188 22.625 1 89.69 642 SER A N 1
ATOM 5073 C CA . SER A 1 642 ? 7.75 19.969 21.812 1 89.69 642 SER A CA 1
ATOM 5074 C C . SER A 1 642 ? 8.43 20.5 20.562 1 89.69 642 SER A C 1
ATOM 5076 O O . SER A 1 642 ? 9.656 20.469 20.453 1 89.69 642 SER A O 1
ATOM 5078 N N . ALA A 1 643 ? 7.656 20.906 19.594 1 89.62 643 ALA A N 1
ATOM 5079 C CA . ALA A 1 643 ? 8.18 21.453 18.359 1 89.62 643 ALA A CA 1
ATOM 5080 C C . ALA A 1 643 ? 8.977 22.719 18.609 1 89.62 643 ALA A C 1
ATOM 5082 O O . ALA A 1 643 ? 9.969 23 17.922 1 89.62 643 ALA A O 1
ATOM 5083 N N . GLY A 1 644 ? 8.562 23.531 19.609 1 85.75 644 GLY A N 1
ATOM 5084 C CA . GLY A 1 644 ? 9.25 24.766 19.938 1 85.75 644 GLY A CA 1
ATOM 5085 C C . GLY A 1 644 ? 10.625 24.531 20.547 1 85.75 644 GLY A C 1
ATOM 5086 O O . GLY A 1 644 ? 11.523 25.359 20.375 1 85.75 644 GLY A O 1
ATOM 5087 N N . ASP A 1 645 ? 10.859 23.391 21.156 1 83.94 645 ASP A N 1
ATOM 5088 C CA . ASP A 1 645 ? 12.125 23.062 21.812 1 83.94 645 ASP A CA 1
ATOM 5089 C C . ASP A 1 645 ? 13.227 22.828 20.781 1 83.94 645 ASP A C 1
ATOM 5091 O O . ASP A 1 645 ? 14.406 23.047 21.062 1 83.94 645 ASP A O 1
ATOM 5095 N N . ILE A 1 646 ? 12.922 22.438 19.688 1 81.94 646 ILE A N 1
ATOM 5096 C CA . ILE A 1 646 ? 13.898 22.078 18.672 1 81.94 646 ILE A CA 1
ATOM 5097 C C . ILE A 1 646 ? 14.414 23.344 17.984 1 81.94 646 ILE A C 1
ATOM 5099 O O . ILE A 1 646 ? 15.57 23.391 17.562 1 81.94 646 ILE A O 1
ATOM 5103 N N . ILE A 1 647 ? 13.539 24.281 17.844 1 75.12 647 ILE A N 1
ATOM 5104 C CA . ILE A 1 647 ? 13.945 25.5 17.172 1 75.12 647 ILE A CA 1
ATOM 5105 C C . ILE A 1 647 ? 14.875 26.312 18.078 1 75.12 647 ILE A C 1
ATOM 5107 O O . ILE A 1 647 ? 15.797 26.969 17.609 1 75.12 647 ILE A O 1
ATOM 5111 N N . ASN A 1 648 ? 14.703 26.266 19.375 1 59.25 648 ASN A N 1
ATOM 5112 C CA . ASN A 1 648 ? 15.477 27.062 20.328 1 59.25 648 ASN A CA 1
ATOM 5113 C C . ASN A 1 648 ? 16.891 26.5 20.5 1 59.25 648 ASN A C 1
ATOM 5115 O O . ASN A 1 648 ? 17.766 27.172 21.016 1 59.25 648 ASN A O 1
ATOM 5119 N N . GLN A 1 649 ? 17.016 25.328 20.203 1 52.47 649 GLN A N 1
ATOM 5120 C CA . GLN A 1 649 ? 18.359 24.781 20.453 1 52.47 649 GLN A CA 1
ATOM 5121 C C . GLN A 1 649 ? 19.375 25.375 19.5 1 52.47 649 GLN A C 1
ATOM 5123 O O . GLN A 1 649 ? 19.031 25.75 18.359 1 52.47 649 GLN A O 1
ATOM 5128 N N . ASP A 1 650 ? 20.406 26.062 19.984 1 45.91 650 ASP A N 1
ATOM 5129 C CA . ASP A 1 650 ? 21.516 26.766 19.375 1 45.91 650 ASP A CA 1
ATOM 5130 C C . ASP A 1 650 ? 21.844 26.203 18 1 45.91 650 ASP A C 1
ATOM 5132 O O . ASP A 1 650 ? 22.406 26.906 17.141 1 45.91 650 ASP A O 1
ATOM 5136 N N . SER A 1 651 ? 21.766 25.031 17.828 1 44.19 651 SER A N 1
ATOM 5137 C CA . SER A 1 651 ? 22.328 24.484 16.609 1 44.19 651 SER A CA 1
ATOM 5138 C C . SER A 1 651 ? 21.453 24.766 15.398 1 44.19 651 SER A C 1
ATOM 5140 O O . SER A 1 651 ? 21.859 24.594 14.258 1 44.19 651 SER A O 1
ATOM 5142 N N . VAL A 1 652 ? 20.188 24.828 15.555 1 46.28 652 VAL A N 1
ATOM 5143 C CA . VAL A 1 652 ? 19.375 25.094 14.375 1 46.28 652 VAL A CA 1
ATOM 5144 C C . VAL A 1 652 ? 18.984 26.562 14.328 1 46.28 652 VAL A C 1
ATOM 5146 O O . VAL A 1 652 ? 18.5 27.109 15.32 1 46.28 652 VAL A O 1
ATOM 5149 N N . PRO A 1 653 ? 19.531 27.484 13.508 1 40.88 653 PRO A N 1
ATOM 5150 C CA . PRO A 1 653 ? 19.266 28.922 13.391 1 40.88 653 PRO A CA 1
ATOM 5151 C C . PRO A 1 653 ? 17.781 29.25 13.578 1 40.88 653 PRO A C 1
ATOM 5153 O O . PRO A 1 653 ? 16.938 28.734 12.859 1 40.88 653 PRO A O 1
ATOM 5156 N N . THR A 1 654 ? 17.391 29.469 14.828 1 45.56 654 THR A N 1
ATOM 5157 C CA . THR A 1 654 ? 16.094 29.812 15.398 1 45.56 654 THR A CA 1
ATOM 5158 C C . THR A 1 654 ? 15.492 31.031 14.703 1 45.56 654 THR A C 1
ATOM 5160 O O . THR A 1 654 ? 16.156 32.062 14.578 1 45.56 654 THR A O 1
ATOM 5163 N N . THR A 1 655 ? 14.727 30.906 13.844 1 46.41 655 THR A N 1
ATOM 5164 C CA . THR A 1 655 ? 13.789 31.875 13.281 1 46.41 655 THR A CA 1
ATOM 5165 C C . THR A 1 655 ? 12.961 32.531 14.383 1 46.41 655 THR A C 1
ATOM 5167 O O . THR A 1 655 ? 11.852 33 14.133 1 46.41 655 THR A O 1
ATOM 5170 N N . ARG A 1 656 ? 13.453 32.5 15.727 1 43.91 656 ARG A N 1
ATOM 5171 C CA . ARG A 1 656 ? 12.672 33.062 16.828 1 43.91 656 ARG A CA 1
ATOM 5172 C C . ARG A 1 656 ? 12.688 34.594 16.766 1 43.91 656 ARG A C 1
ATOM 5174 O O . ARG A 1 656 ? 13.672 35.188 16.328 1 43.91 656 ARG A O 1
ATOM 5181 N N . ILE A 1 657 ? 11.531 35.125 16.938 1 42.41 657 ILE A N 1
ATOM 5182 C CA . ILE A 1 657 ? 11.469 36.562 17.188 1 42.41 657 ILE A CA 1
ATOM 5183 C C . ILE A 1 657 ? 12.227 36.875 18.469 1 42.41 657 ILE A C 1
ATOM 5185 O O . ILE A 1 657 ? 11.875 36.406 19.547 1 42.41 657 ILE A O 1
ATOM 5189 N N . SER A 1 658 ? 13.547 36.75 18.531 1 43.03 658 SER A N 1
ATOM 5190 C CA . SER A 1 658 ? 14.203 37.25 19.719 1 43.03 658 SER A CA 1
ATOM 5191 C C . SER A 1 658 ? 14.359 38.781 19.688 1 43.03 658 SER A C 1
ATOM 5193 O O . SER A 1 658 ? 14.789 39.344 18.672 1 43.03 658 SER A O 1
ATOM 5195 N N . ARG A 1 659 ? 13.617 39.469 20.609 1 47.28 659 ARG A N 1
ATOM 5196 C CA . ARG A 1 659 ? 13.727 40.938 20.766 1 47.28 659 ARG A CA 1
ATOM 5197 C C . ARG A 1 659 ? 15.188 41.375 20.812 1 47.28 659 ARG A C 1
ATOM 5199 O O . ARG A 1 659 ? 15.5 42.531 20.578 1 47.28 659 ARG A O 1
ATOM 5206 N N . HIS A 1 660 ? 15.969 40.438 21.188 1 43.22 660 HIS A N 1
ATOM 5207 C CA . HIS A 1 660 ? 17.312 40.938 21.438 1 43.22 660 HIS A CA 1
ATOM 5208 C C . HIS A 1 660 ? 18.172 40.844 20.188 1 43.22 660 HIS A C 1
ATOM 5210 O O . HIS A 1 660 ? 19.312 41.312 20.156 1 43.22 660 HIS A O 1
ATOM 5216 N N . ILE A 1 661 ? 17.75 40.031 19.266 1 50.78 661 ILE A N 1
ATOM 5217 C CA . ILE A 1 661 ? 18.578 39.938 18.062 1 50.78 661 ILE A CA 1
ATOM 5218 C C . ILE A 1 661 ? 18.156 41.031 17.062 1 50.78 661 ILE A C 1
ATOM 5220 O O . ILE A 1 661 ? 16.969 41.188 16.781 1 50.78 661 ILE A O 1
ATOM 5224 N N . PRO A 1 662 ? 19.047 41.906 16.828 1 50.84 662 PRO A N 1
ATOM 5225 C CA . PRO A 1 662 ? 18.703 42.969 15.844 1 50.84 662 PRO A CA 1
ATOM 5226 C C . PRO A 1 662 ? 17.969 42.406 14.633 1 50.84 662 PRO A C 1
ATOM 5228 O O . PRO A 1 662 ? 18.172 41.25 14.25 1 50.84 662 PRO A O 1
ATOM 5231 N N . PRO A 1 663 ? 16.875 43.062 14.32 1 52.94 663 PRO A N 1
ATOM 5232 C CA . PRO A 1 663 ? 16.031 42.656 13.195 1 52.94 663 PRO A CA 1
ATOM 5233 C C . PRO A 1 663 ? 16.844 42.188 11.992 1 52.94 663 PRO A C 1
ATOM 5235 O O . PRO A 1 663 ? 16.375 41.344 11.211 1 52.94 663 PRO A O 1
ATOM 5238 N N . ASP A 1 664 ? 18.078 42.688 11.828 1 53.66 664 ASP A N 1
ATOM 5239 C CA . ASP A 1 664 ? 18.891 42.344 10.656 1 53.66 664 ASP A CA 1
ATOM 5240 C C . ASP A 1 664 ? 19.344 40.875 10.695 1 53.66 664 ASP A C 1
ATOM 5242 O O . ASP A 1 664 ? 19.688 40.312 9.656 1 53.66 664 ASP A O 1
ATOM 5246 N N . ARG A 1 665 ? 19.344 40.344 11.93 1 59.81 665 ARG A N 1
ATOM 5247 C CA . ARG A 1 665 ? 19.875 38.969 12.023 1 59.81 665 ARG A CA 1
ATOM 5248 C C . ARG A 1 665 ? 18.75 37.969 12.195 1 59.81 665 ARG A C 1
ATOM 5250 O O . ARG A 1 665 ? 19 36.781 12.422 1 59.81 665 ARG A O 1
ATOM 5257 N N . GLN A 1 666 ? 17.5 38.5 12.008 1 74.06 666 GLN A N 1
ATOM 5258 C CA . GLN A 1 666 ? 16.375 37.594 12.164 1 74.06 666 GLN A CA 1
ATOM 5259 C C . GLN A 1 666 ? 15.844 37.156 10.805 1 74.06 666 GLN A C 1
ATOM 5261 O O . GLN A 1 666 ? 15.922 37.875 9.82 1 74.06 666 GLN A O 1
ATOM 5266 N N . LEU A 1 667 ? 15.492 35.938 10.711 1 79.81 667 LEU A N 1
ATOM 5267 C CA . LEU A 1 667 ? 15.031 35.375 9.453 1 79.81 667 LEU A CA 1
ATOM 5268 C C . LEU A 1 667 ? 13.555 35.688 9.211 1 79.81 667 LEU A C 1
ATOM 5270 O O . LEU A 1 667 ? 12.766 34.781 8.891 1 79.81 667 LEU A O 1
ATOM 5274 N N . TYR A 1 668 ? 13.086 36.938 9.602 1 86.44 668 TYR A N 1
ATOM 5275 C CA . TYR A 1 668 ? 11.742 37.375 9.25 1 86.44 668 TYR A CA 1
ATOM 5276 C C . TYR A 1 668 ? 11.758 38.844 8.781 1 86.44 668 TYR A C 1
ATOM 5278 O O . TYR A 1 668 ? 12.734 39.562 9.008 1 86.44 668 TYR A O 1
ATOM 5286 N N . ILE A 1 669 ? 10.844 39.219 7.969 1 88.12 669 ILE A N 1
ATOM 5287 C CA . ILE A 1 669 ? 10.664 40.594 7.488 1 88.12 669 ILE A CA 1
ATOM 5288 C C . ILE A 1 669 ? 9.359 41.156 8.039 1 88.12 669 ILE A C 1
ATOM 5290 O O . ILE A 1 669 ? 8.297 40.531 7.902 1 88.12 669 ILE A O 1
ATOM 5294 N N . ASP A 1 670 ? 9.477 42.188 8.758 1 87.31 670 ASP A N 1
ATOM 5295 C CA . ASP A 1 670 ? 8.297 42.844 9.328 1 87.31 670 ASP A CA 1
ATOM 5296 C C . ASP A 1 670 ? 7.656 43.781 8.32 1 87.31 670 ASP A C 1
ATOM 5298 O O . ASP A 1 670 ? 8.258 44.812 7.941 1 87.31 670 ASP A O 1
ATOM 5302 N N . VAL A 1 671 ? 6.516 43.5 7.824 1 87 671 VAL A N 1
ATOM 5303 C CA . VAL A 1 671 ? 5.809 44.312 6.828 1 87 671 VAL A CA 1
ATOM 5304 C C . VAL A 1 671 ? 4.672 45.062 7.496 1 87 671 VAL A C 1
ATOM 5306 O O . VAL A 1 671 ? 3.666 45.375 6.855 1 87 671 VAL A O 1
ATOM 5309 N N . SER A 1 672 ? 4.723 45.312 8.781 1 83.5 672 SER A N 1
ATOM 5310 C CA . SER A 1 672 ? 3.672 46.031 9.5 1 83.5 672 SER A CA 1
ATOM 5311 C C . SER A 1 672 ? 3.549 47.469 9.016 1 83.5 672 SER A C 1
ATOM 5313 O O . SER A 1 672 ? 2.441 48 8.906 1 83.5 672 SER A O 1
ATOM 5315 N N . ASP A 1 673 ? 4.703 48.094 8.664 1 80.19 673 ASP A N 1
ATOM 5316 C CA . ASP A 1 673 ? 4.695 49.5 8.25 1 80.19 673 ASP A CA 1
ATOM 5317 C C . ASP A 1 673 ? 4.43 49.625 6.754 1 80.19 673 ASP A C 1
ATOM 5319 O O . ASP A 1 673 ? 3.66 50.5 6.332 1 80.19 673 ASP A O 1
ATOM 5323 N N . SER A 1 674 ? 5.109 48.875 6.012 1 83.56 674 SER A N 1
ATOM 5324 C CA . SER A 1 674 ? 4.938 48.906 4.562 1 83.56 674 SER A CA 1
ATOM 5325 C C . SER A 1 674 ? 5.203 47.562 3.936 1 83.56 674 SER A C 1
ATOM 5327 O O . SER A 1 674 ? 6.074 46.812 4.395 1 83.56 674 SER A O 1
ATOM 5329 N N . GLY A 1 675 ? 4.359 47.281 2.941 1 86.75 675 GLY A N 1
ATOM 5330 C CA . GLY A 1 675 ? 4.559 46.031 2.191 1 86.75 675 GLY A CA 1
ATOM 5331 C C . GLY A 1 675 ? 5.734 46.094 1.233 1 86.75 675 GLY A C 1
ATOM 5332 O O . GLY A 1 675 ? 6.152 45.094 0.685 1 86.75 675 GLY A O 1
ATOM 5333 N N . TYR A 1 676 ? 6.32 47.312 1.07 1 88.56 676 TYR A N 1
ATOM 5334 C CA . TYR A 1 676 ? 7.465 47.5 0.184 1 88.56 676 TYR A CA 1
ATOM 5335 C C . TYR A 1 676 ? 8.773 47.344 0.949 1 88.56 676 TYR A C 1
ATOM 5337 O O . TYR A 1 676 ? 9 48.062 1.938 1 88.56 676 TYR A O 1
ATOM 5345 N N . VAL A 1 677 ? 9.578 46.438 0.557 1 91.31 677 VAL A N 1
ATOM 5346 C CA . VAL A 1 677 ? 10.852 46.156 1.205 1 91.31 677 VAL A CA 1
ATOM 5347 C C . VAL A 1 677 ? 12 46.438 0.229 1 91.31 677 VAL A C 1
ATOM 5349 O O . VAL A 1 677 ? 11.898 46.125 -0.958 1 91.31 677 VAL A O 1
ATOM 5352 N N . PRO A 1 678 ? 13.008 47.125 0.716 1 91.12 678 PRO A N 1
ATOM 5353 C CA . PRO A 1 678 ? 14.148 47.375 -0.165 1 91.12 678 PRO A CA 1
ATOM 5354 C C . PRO A 1 678 ? 14.836 46.094 -0.635 1 91.12 678 PRO A C 1
ATOM 5356 O O . PRO A 1 678 ? 14.906 45.125 0.11 1 91.12 678 PRO A O 1
ATOM 5359 N N . VAL A 1 679 ? 15.375 46.125 -1.766 1 90.75 679 VAL A N 1
ATOM 5360 C CA . VAL A 1 679 ? 16.047 45 -2.383 1 90.75 679 VAL A CA 1
ATOM 5361 C C . VAL A 1 679 ? 17.281 44.625 -1.57 1 90.75 679 VAL A C 1
ATOM 5363 O O . VAL A 1 679 ? 17.625 43.438 -1.454 1 90.75 679 VAL A O 1
ATOM 5366 N N . SER A 1 680 ? 17.922 45.562 -0.954 1 89.38 680 SER A N 1
ATOM 5367 C CA . SER A 1 680 ? 19.109 45.312 -0.158 1 89.38 680 SER A CA 1
ATOM 5368 C C . SER A 1 680 ? 18.797 44.438 1.053 1 89.38 680 SER A C 1
ATOM 5370 O O . SER A 1 680 ? 19.578 43.562 1.417 1 89.38 680 SER A O 1
ATOM 5372 N N . THR A 1 681 ? 17.641 44.688 1.614 1 89.81 681 THR A N 1
ATOM 5373 C CA . THR A 1 681 ? 17.219 43.906 2.758 1 89.81 681 THR A CA 1
ATOM 5374 C C . THR A 1 681 ? 16.906 42.469 2.328 1 89.81 681 THR A C 1
ATOM 5376 O O . THR A 1 681 ? 17.234 41.5 3.041 1 89.81 681 THR A O 1
ATOM 5379 N N . LEU A 1 682 ? 16.297 42.344 1.233 1 91.12 682 LEU A N 1
ATOM 5380 C CA . LEU A 1 682 ? 15.977 41 0.717 1 91.12 682 LEU A CA 1
ATOM 5381 C C . LEU A 1 682 ? 17.234 40.219 0.369 1 91.12 682 LEU A C 1
ATOM 5383 O O . LEU A 1 682 ? 17.312 39.031 0.601 1 91.12 682 LEU A O 1
ATOM 5387 N N . GLU A 1 683 ? 18.203 40.906 -0.15 1 87.38 683 GLU A N 1
ATOM 5388 C CA . GLU A 1 683 ? 19.469 40.281 -0.475 1 87.38 683 GLU A CA 1
ATOM 5389 C C . GLU A 1 683 ? 20.203 39.844 0.789 1 87.38 683 GLU A C 1
ATOM 5391 O O . GLU A 1 683 ? 20.828 38.781 0.816 1 87.38 683 GLU A O 1
ATOM 5396 N N . SER A 1 684 ? 20.156 40.688 1.736 1 86.81 684 SER A N 1
ATOM 5397 C CA . SER A 1 684 ? 20.781 40.344 3.004 1 86.81 684 SER A CA 1
ATOM 5398 C C . SER A 1 684 ? 20.141 39.125 3.643 1 86.81 684 SER A C 1
ATOM 5400 O O . SER A 1 684 ? 20.828 38.25 4.199 1 86.81 684 SER A O 1
ATOM 5402 N N . LYS A 1 685 ? 18.812 39.094 3.582 1 87.88 685 LYS A N 1
ATOM 5403 C CA . LYS A 1 685 ? 18.109 37.938 4.148 1 87.88 685 LYS A CA 1
ATOM 5404 C C . LYS A 1 685 ? 18.391 36.688 3.355 1 87.88 685 LYS A C 1
ATOM 5406 O O . LYS A 1 685 ? 18.469 35.594 3.926 1 87.88 685 LYS A O 1
ATOM 5411 N N . LEU A 1 686 ? 18.453 36.781 2.07 1 85.56 686 LEU A N 1
ATOM 5412 C CA . LEU A 1 686 ? 18.812 35.625 1.233 1 85.56 686 LEU A CA 1
ATOM 5413 C C . LEU A 1 686 ? 20.203 35.094 1.586 1 85.56 686 LEU A C 1
ATOM 5415 O O . LEU A 1 686 ? 20.406 33.875 1.644 1 85.56 686 LEU A O 1
ATOM 5419 N N . GLN A 1 687 ? 21.109 36.031 1.809 1 80.94 687 GLN A N 1
ATOM 5420 C CA . GLN A 1 687 ? 22.453 35.656 2.184 1 80.94 687 GLN A CA 1
ATOM 5421 C C . GLN A 1 687 ? 22.484 35 3.561 1 80.94 687 GLN A C 1
ATOM 5423 O O . GLN A 1 687 ? 23.266 34.062 3.801 1 80.94 687 GLN A O 1
ATOM 5428 N N . MET A 1 688 ? 21.641 35.469 4.387 1 80.56 688 MET A N 1
ATOM 5429 C CA . MET A 1 688 ? 21.547 34.875 5.719 1 80.56 688 MET A CA 1
ATOM 5430 C C . MET A 1 688 ? 21.062 33.438 5.641 1 80.56 688 MET A C 1
ATOM 5432 O O . MET A 1 688 ? 21.531 32.562 6.375 1 80.56 688 MET A O 1
ATOM 5436 N N . LEU A 1 689 ? 20.047 33.188 4.793 1 80.12 689 LEU A N 1
ATOM 5437 C CA . LEU A 1 689 ? 19.547 31.844 4.594 1 80.12 689 LEU A CA 1
ATOM 5438 C C . LEU A 1 689 ? 20.625 30.938 4.027 1 80.12 689 LEU A C 1
ATOM 5440 O O . LEU A 1 689 ? 20.766 29.781 4.43 1 80.12 689 LEU A O 1
ATOM 5444 N N . ALA A 1 690 ? 21.375 31.484 3.164 1 72.75 690 ALA A N 1
ATOM 5445 C CA . ALA A 1 690 ? 22.453 30.719 2.547 1 72.75 690 ALA A CA 1
ATOM 5446 C C . ALA A 1 690 ? 23.562 30.422 3.557 1 72.75 690 ALA A C 1
ATOM 5448 O O . ALA A 1 690 ? 24.125 29.328 3.557 1 72.75 690 ALA A O 1
ATOM 5449 N N . ASP A 1 691 ? 23.828 31.422 4.387 1 68.44 691 ASP A N 1
ATOM 5450 C CA . ASP A 1 691 ? 24.875 31.266 5.387 1 68.44 691 ASP A CA 1
ATOM 5451 C C . ASP A 1 691 ? 24.5 30.188 6.41 1 68.44 691 ASP A C 1
ATOM 5453 O O . ASP A 1 691 ? 25.359 29.484 6.934 1 68.44 691 ASP A O 1
ATOM 5457 N N . ARG A 1 692 ? 23.156 30.125 6.617 1 69.31 692 ARG A N 1
ATOM 5458 C CA . ARG A 1 692 ? 22.672 29.141 7.574 1 69.31 692 ARG A CA 1
ATOM 5459 C C . ARG A 1 692 ? 22.375 27.812 6.887 1 69.31 692 ARG A C 1
ATOM 5461 O O . ARG A 1 692 ? 21.797 26.891 7.496 1 69.31 692 ARG A O 1
ATOM 5468 N N . CYS A 1 693 ? 22.688 27.641 5.695 1 65.25 693 CYS A N 1
ATOM 5469 C CA . CYS A 1 693 ? 22.547 26.438 4.887 1 65.25 693 CYS A CA 1
ATOM 5470 C C . CYS A 1 693 ? 21.094 26 4.785 1 65.25 693 CYS A C 1
ATOM 5472 O O . CYS A 1 693 ? 20.781 24.812 4.844 1 65.25 693 CYS A O 1
ATOM 5474 N N . LEU A 1 694 ? 20.281 26.969 4.836 1 75.06 694 LEU A N 1
ATOM 5475 C CA . LEU A 1 694 ? 18.859 26.703 4.652 1 75.06 694 LEU A CA 1
ATOM 5476 C C . LEU A 1 694 ? 18.422 27.047 3.23 1 75.06 694 LEU A C 1
ATOM 5478 O O . LEU A 1 694 ? 17.578 27.922 3.029 1 75.06 694 LEU A O 1
ATOM 5482 N N . LEU A 1 695 ? 18.953 26.297 2.326 1 72.81 695 LEU A N 1
ATOM 5483 C CA . LEU A 1 695 ? 18.641 26.547 0.924 1 72.81 695 LEU A CA 1
ATOM 5484 C C . LEU A 1 695 ? 17.203 26.188 0.607 1 72.81 695 LEU A C 1
ATOM 5486 O O . LEU A 1 695 ? 16.641 26.641 -0.394 1 72.81 695 LEU A O 1
ATOM 5490 N N . ASP A 1 696 ? 16.641 25.406 1.466 1 78.38 696 ASP A N 1
ATOM 5491 C CA . ASP A 1 696 ? 15.234 25.062 1.285 1 78.38 696 ASP A CA 1
ATOM 5492 C C . ASP A 1 696 ? 14.359 25.766 2.322 1 78.38 696 ASP A C 1
ATOM 5494 O O . ASP A 1 696 ? 13.195 25.406 2.506 1 78.38 696 ASP A O 1
ATOM 5498 N N . GLY A 1 697 ? 14.922 26.719 2.904 1 83.38 697 GLY A N 1
ATOM 5499 C CA . GLY A 1 697 ? 14.188 27.453 3.928 1 83.38 697 GLY A CA 1
ATOM 5500 C C . GLY A 1 697 ? 13.383 28.609 3.377 1 83.38 697 GLY A C 1
ATOM 5501 O O . GLY A 1 697 ? 13.141 28.688 2.17 1 83.38 697 GLY A O 1
ATOM 5502 N N . CYS A 1 698 ? 12.773 29.328 4.316 1 89.06 698 CYS A N 1
ATOM 5503 C CA . CYS A 1 698 ? 11.922 30.438 3.926 1 89.06 698 CYS A CA 1
ATOM 5504 C C . CYS A 1 698 ? 12.062 31.594 4.902 1 89.06 698 CYS A C 1
ATOM 5506 O O . CYS A 1 698 ? 12.672 31.453 5.965 1 89.06 698 CYS A O 1
ATOM 5508 N N . ILE A 1 699 ? 11.695 32.781 4.387 1 90.44 699 ILE A N 1
ATOM 5509 C CA . ILE A 1 699 ? 11.602 33.969 5.207 1 90.44 699 ILE A CA 1
ATOM 5510 C C . ILE A 1 699 ? 10.141 34.281 5.535 1 90.44 699 ILE A C 1
ATOM 5512 O O . ILE A 1 699 ? 9.289 34.312 4.641 1 90.44 699 ILE A O 1
ATOM 5516 N N . ALA A 1 700 ? 9.883 34.406 6.84 1 91.75 700 ALA A N 1
ATOM 5517 C CA . ALA A 1 700 ? 8.516 34.656 7.266 1 91.75 700 ALA A CA 1
ATOM 5518 C C . ALA A 1 700 ? 8.203 36.156 7.18 1 91.75 700 ALA A C 1
ATOM 5520 O O . ALA A 1 700 ? 9.047 37 7.52 1 91.75 700 ALA A O 1
ATOM 5521 N N . LEU A 1 701 ? 7.121 36.5 6.594 1 91.88 701 LEU A N 1
ATOM 5522 C CA . LEU A 1 701 ? 6.613 37.844 6.574 1 91.88 701 LEU A CA 1
ATOM 5523 C C . LEU A 1 701 ? 5.664 38.094 7.742 1 91.88 701 LEU A C 1
ATOM 5525 O O . LEU A 1 701 ? 4.648 37.406 7.875 1 91.88 701 LEU A O 1
ATOM 5529 N N . ILE A 1 702 ? 6.039 39.062 8.586 1 90.38 702 ILE A N 1
ATOM 5530 C CA . ILE A 1 702 ? 5.277 39.281 9.805 1 90.38 702 ILE A CA 1
ATOM 5531 C C . ILE A 1 702 ? 4.566 40.656 9.711 1 90.38 702 ILE A C 1
ATOM 5533 O O . ILE A 1 702 ? 5.164 41.625 9.297 1 90.38 702 ILE A O 1
ATOM 5537 N N . LYS A 1 703 ? 3.338 40.688 9.914 1 87.75 703 LYS A N 1
ATOM 5538 C CA . LYS A 1 703 ? 2.541 41.875 10.039 1 87.75 703 LYS A CA 1
ATOM 5539 C C . LYS A 1 703 ? 1.899 41.969 11.422 1 87.75 703 LYS A C 1
ATOM 5541 O O . LYS A 1 703 ? 1.053 41.156 11.773 1 87.75 703 LYS A O 1
ATOM 5546 N N . ASN A 1 704 ? 2.195 42.906 12.234 1 83.75 704 ASN A N 1
ATOM 5547 C CA . ASN A 1 704 ? 1.677 43.031 13.594 1 83.75 704 ASN A CA 1
ATOM 5548 C C . ASN A 1 704 ? 1.862 41.75 14.398 1 83.75 704 ASN A C 1
ATOM 5550 O O . ASN A 1 704 ? 0.911 41.25 14.992 1 83.75 704 ASN A O 1
ATOM 5554 N N . GLN A 1 705 ? 2.957 41.062 14.234 1 85.75 705 GLN A N 1
ATOM 5555 C CA . GLN A 1 705 ? 3.398 39.906 14.961 1 85.75 705 GLN A CA 1
ATOM 5556 C C . GLN A 1 705 ? 2.689 38.656 14.461 1 85.75 705 GLN A C 1
ATOM 5558 O O . GLN A 1 705 ? 2.779 37.594 15.086 1 85.75 705 GLN A O 1
ATOM 5563 N N . LEU A 1 706 ? 1.973 38.844 13.398 1 88.56 706 LEU A N 1
ATOM 5564 C CA . LEU A 1 706 ? 1.32 37.688 12.773 1 88.56 706 LEU A CA 1
ATOM 5565 C C . LEU A 1 706 ? 2.035 37.281 11.484 1 88.56 706 LEU A C 1
ATOM 5567 O O . LEU A 1 706 ? 2.516 38.156 10.742 1 88.56 706 LEU A O 1
ATOM 5571 N N . CYS A 1 707 ? 2.145 36.031 11.281 1 89.19 707 CYS A N 1
ATOM 5572 C CA . CYS A 1 707 ? 2.74 35.562 10.039 1 89.19 707 CYS A CA 1
ATOM 5573 C C . CYS A 1 707 ? 1.73 35.625 8.898 1 89.19 707 CYS A C 1
ATOM 5575 O O . CYS A 1 707 ? 0.718 34.938 8.93 1 89.19 707 CYS A O 1
ATOM 5577 N N . VAL A 1 708 ? 2.035 36.375 7.871 1 87.81 708 VAL A N 1
ATOM 5578 C CA . VAL A 1 708 ? 1.074 36.594 6.793 1 87.81 708 VAL A CA 1
ATOM 5579 C C . VAL A 1 708 ? 1.541 35.844 5.535 1 87.81 708 VAL A C 1
ATOM 5581 O O . VAL A 1 708 ? 0.746 35.594 4.629 1 87.81 708 VAL A O 1
ATOM 5584 N N . GLY A 1 709 ? 2.703 35.438 5.52 1 89.69 709 GLY A N 1
ATOM 5585 C CA . GLY A 1 709 ? 3.201 34.75 4.336 1 89.69 709 GLY A CA 1
ATOM 5586 C C . GLY A 1 709 ? 4.617 34.25 4.496 1 89.69 709 GLY A C 1
ATOM 5587 O O . GLY A 1 709 ? 5.293 34.562 5.477 1 89.69 709 GLY A O 1
ATOM 5588 N N . LEU A 1 710 ? 4.961 33.344 3.541 1 92.19 710 LEU A N 1
ATOM 5589 C CA . LEU A 1 710 ? 6.305 32.781 3.498 1 92.19 710 LEU A CA 1
ATOM 5590 C C . LEU A 1 710 ? 6.941 33 2.129 1 92.19 710 LEU A C 1
ATOM 5592 O O . LEU A 1 710 ? 6.27 32.906 1.103 1 92.19 710 LEU A O 1
ATOM 5596 N N . LEU A 1 711 ? 8.125 33.469 2.162 1 91.81 711 LEU A N 1
ATOM 5597 C CA . LEU A 1 711 ? 8.914 33.625 0.943 1 91.81 711 LEU A CA 1
ATOM 5598 C C . LEU A 1 711 ? 10.07 32.625 0.917 1 91.81 711 LEU A C 1
ATOM 5600 O O . LEU A 1 711 ? 10.984 32.719 1.746 1 91.81 711 LEU A O 1
ATOM 5604 N N . PHE A 1 712 ? 10.102 31.766 -0.038 1 88.69 712 PHE A N 1
ATOM 5605 C CA . PHE A 1 712 ? 11.07 30.672 -0.083 1 88.69 712 PHE A CA 1
ATOM 5606 C C . PHE A 1 712 ? 12.352 31.125 -0.77 1 88.69 712 PHE A C 1
ATOM 5608 O O . PHE A 1 712 ? 12.336 32.031 -1.604 1 88.69 712 PHE A O 1
ATOM 5615 N N . PHE A 1 713 ? 13.414 30.484 -0.452 1 85.88 713 PHE A N 1
ATOM 5616 C CA . PHE A 1 713 ? 14.758 30.828 -0.926 1 85.88 713 PHE A CA 1
ATOM 5617 C C . PHE A 1 713 ? 14.812 30.797 -2.449 1 85.88 713 PHE A C 1
ATOM 5619 O O . PHE A 1 713 ? 15.297 31.734 -3.078 1 85.88 713 PHE A O 1
ATOM 5626 N N . SER A 1 714 ? 14.312 29.688 -3.068 1 79 714 SER A N 1
ATOM 5627 C CA . SER A 1 714 ? 14.43 29.5 -4.512 1 79 714 SER A CA 1
ATOM 5628 C C . SER A 1 714 ? 13.68 30.594 -5.273 1 79 714 SER A C 1
ATOM 5630 O O . SER A 1 714 ? 14.188 31.125 -6.258 1 79 714 SER A O 1
ATOM 5632 N N . GLU A 1 715 ? 12.539 30.953 -4.852 1 82.69 715 GLU A N 1
ATOM 5633 C CA . GLU A 1 715 ? 11.75 31.984 -5.512 1 82.69 715 GLU A CA 1
ATOM 5634 C C . GLU A 1 715 ? 12.375 33.375 -5.324 1 82.69 715 GLU A C 1
ATOM 5636 O O . GLU A 1 715 ? 12.414 34.156 -6.258 1 82.69 715 GLU A O 1
ATOM 5641 N N . LEU A 1 716 ? 12.844 33.594 -4.148 1 88 716 LEU A N 1
ATOM 5642 C CA . LEU A 1 716 ? 13.469 34.875 -3.877 1 88 716 LEU A CA 1
ATOM 5643 C C . LEU A 1 716 ? 14.75 35.031 -4.688 1 88 716 LEU A C 1
ATOM 5645 O O . LEU A 1 716 ? 15.047 36.125 -5.184 1 88 716 LEU A O 1
ATOM 5649 N N . GLU A 1 717 ? 15.453 34 -4.809 1 83.81 717 GLU A N 1
ATOM 5650 C CA . GLU A 1 717 ? 16.688 34.062 -5.586 1 83.81 717 GLU A CA 1
ATOM 5651 C C . GLU A 1 717 ? 16.406 34.375 -7.047 1 83.81 717 GLU A C 1
ATOM 5653 O O . GLU A 1 717 ? 17.109 35.219 -7.645 1 83.81 717 GLU A O 1
ATOM 5658 N N . ILE A 1 718 ? 15.438 33.781 -7.598 1 80.56 718 ILE A N 1
ATOM 5659 C CA . ILE A 1 718 ? 15.086 34.031 -8.992 1 80.56 718 ILE A CA 1
ATOM 5660 C C . ILE A 1 718 ? 14.641 35.469 -9.18 1 80.56 718 ILE A C 1
ATOM 5662 O O . ILE A 1 718 ? 15.023 36.125 -10.148 1 80.56 718 ILE A O 1
ATOM 5666 N N . CYS A 1 719 ? 13.852 35.938 -8.273 1 84.88 719 CYS A N 1
ATOM 5667 C CA . CYS A 1 719 ? 13.359 37.281 -8.359 1 84.88 719 CYS A CA 1
ATOM 5668 C C . CYS A 1 719 ? 14.5 38.312 -8.234 1 84.88 719 CYS A C 1
ATOM 5670 O O . CYS A 1 719 ? 14.578 39.25 -9.008 1 84.88 719 CYS A O 1
ATOM 5672 N N . LEU A 1 720 ? 15.406 38.094 -7.359 1 87.06 720 LEU A N 1
ATOM 5673 C CA . LEU A 1 720 ? 16.516 39 -7.141 1 87.06 720 LEU A CA 1
ATOM 5674 C C . LEU A 1 720 ? 17.5 38.969 -8.305 1 87.06 720 LEU A C 1
ATOM 5676 O O . LEU A 1 720 ? 18.109 39.969 -8.648 1 87.06 720 LEU A O 1
ATOM 5680 N N . ASP A 1 721 ? 17.641 37.812 -8.891 1 81.81 721 ASP A N 1
ATOM 5681 C CA . ASP A 1 721 ? 18.484 37.719 -10.07 1 81.81 721 ASP A CA 1
ATOM 5682 C C . ASP A 1 721 ? 17.938 38.531 -11.234 1 81.81 721 ASP A C 1
ATOM 5684 O O . ASP A 1 721 ? 18.688 39.125 -11.992 1 81.81 721 ASP A O 1
ATOM 5688 N N . GLN A 1 722 ? 16.672 38.5 -11.359 1 82.62 722 GLN A N 1
ATOM 5689 C CA . GLN A 1 722 ? 16.031 39.281 -12.422 1 82.62 722 GLN A CA 1
ATOM 5690 C C . GLN A 1 722 ? 16.172 40.781 -12.156 1 82.62 722 GLN A C 1
ATOM 5692 O O . GLN A 1 722 ? 16.375 41.562 -13.086 1 82.62 722 GLN A O 1
ATOM 5697 N N . ILE A 1 723 ? 16.078 41.125 -10.969 1 86.81 723 ILE A N 1
ATOM 5698 C CA . ILE A 1 723 ? 16.203 42.531 -10.602 1 86.81 723 ILE A CA 1
ATOM 5699 C C . ILE A 1 723 ? 17.641 43 -10.797 1 86.81 723 ILE A C 1
ATOM 5701 O O . ILE A 1 723 ? 17.906 44.094 -11.281 1 86.81 723 ILE A O 1
ATOM 5705 N N . ARG A 1 724 ? 18.547 42.125 -10.5 1 84.88 724 ARG A N 1
ATOM 5706 C CA . ARG A 1 724 ? 19.953 42.438 -10.695 1 84.88 724 ARG A CA 1
ATOM 5707 C C . ARG A 1 724 ? 20.281 42.594 -12.172 1 84.88 724 ARG A C 1
ATOM 5709 O O . ARG A 1 724 ? 21.062 43.469 -12.547 1 84.88 724 ARG A O 1
ATOM 5716 N N . ALA A 1 725 ? 19.719 41.781 -12.945 1 82.19 725 ALA A N 1
ATOM 5717 C CA . ALA A 1 725 ? 19.938 41.875 -14.391 1 82.19 725 ALA A CA 1
ATOM 5718 C C . ALA A 1 725 ? 19.391 43.188 -14.938 1 82.19 725 ALA A C 1
ATOM 5720 O O . ALA A 1 725 ? 20 43.812 -15.805 1 82.19 725 ALA A O 1
ATOM 5721 N N . PHE A 1 726 ? 18.297 43.562 -14.445 1 83 726 PHE A N 1
ATOM 5722 C CA . PHE A 1 726 ? 17.688 44.812 -14.867 1 83 726 PHE A CA 1
ATOM 5723 C C . PHE A 1 726 ? 18.531 46 -14.406 1 83 726 PHE A C 1
ATOM 5725 O O . PHE A 1 726 ? 18.734 46.969 -15.156 1 83 726 PHE A O 1
ATOM 5732 N N . THR A 1 727 ? 19.031 45.969 -13.156 1 84.5 727 THR A N 1
ATOM 5733 C CA . THR A 1 727 ? 19.812 47.062 -12.594 1 84.5 727 THR A CA 1
ATOM 5734 C C . THR A 1 727 ? 21.156 47.188 -13.328 1 84.5 727 THR A C 1
ATOM 5736 O O . THR A 1 727 ? 21.656 48.312 -13.508 1 84.5 727 THR A O 1
ATOM 5739 N N . LEU A 1 728 ? 21.672 46.094 -13.766 1 83.06 728 LEU A N 1
ATOM 5740 C CA . LEU A 1 728 ? 22.938 46.125 -14.492 1 83.06 728 LEU A CA 1
ATOM 5741 C C . LEU A 1 728 ? 22.734 46.625 -15.914 1 83.06 728 LEU A C 1
ATOM 5743 O O . LEU A 1 728 ? 23.578 47.375 -16.438 1 83.06 728 LEU A O 1
ATOM 5747 N N . LYS A 1 729 ? 21.625 46.25 -16.516 1 80.75 729 LYS A N 1
ATOM 5748 C CA . LYS A 1 729 ? 21.328 46.656 -17.891 1 80.75 729 LYS A CA 1
ATOM 5749 C C . LYS A 1 729 ? 21.094 48.156 -17.984 1 80.75 729 LYS A C 1
ATOM 5751 O O . LYS A 1 729 ? 21.531 48.781 -18.938 1 80.75 729 LYS A O 1
ATOM 5756 N N . HIS A 1 730 ? 20.453 48.812 -17.031 1 81.5 730 HIS A N 1
ATOM 5757 C CA . HIS A 1 730 ? 20.078 50.219 -17.094 1 81.5 730 HIS A CA 1
ATOM 5758 C C . HIS A 1 730 ? 20.922 51.062 -16.141 1 81.5 730 HIS A C 1
ATOM 5760 O O . HIS A 1 730 ? 20.672 52.25 -15.977 1 81.5 730 HIS A O 1
ATOM 5766 N N . ASP A 1 731 ? 21.984 50.5 -15.477 1 80.69 731 ASP A N 1
ATOM 5767 C CA . ASP A 1 731 ? 22.922 51.156 -14.578 1 80.69 731 ASP A CA 1
ATOM 5768 C C . ASP A 1 731 ? 22.188 51.938 -13.5 1 80.69 731 ASP A C 1
ATOM 5770 O O . ASP A 1 731 ? 22.422 53.156 -13.328 1 80.69 731 ASP A O 1
ATOM 5774 N N . VAL A 1 732 ? 21.25 51.281 -12.852 1 84.5 732 VAL A N 1
ATOM 5775 C CA . VAL A 1 732 ? 20.484 51.875 -11.773 1 84.5 732 VAL A CA 1
ATOM 5776 C C . VAL A 1 732 ? 21.312 51.906 -10.492 1 84.5 732 VAL A C 1
ATOM 5778 O O . VAL A 1 732 ? 21.781 50.875 -10.031 1 84.5 732 VAL A O 1
ATOM 5781 N N . LYS A 1 733 ? 21.594 53.094 -9.93 1 78.38 733 LYS A N 1
ATOM 5782 C CA . LYS A 1 733 ? 22.391 53.219 -8.703 1 78.38 733 LYS A CA 1
ATOM 5783 C C . LYS A 1 733 ? 21.484 53.344 -7.48 1 78.38 733 LYS A C 1
ATOM 5785 O O . LYS A 1 733 ? 21.922 53.094 -6.355 1 78.38 733 LYS A O 1
ATOM 5790 N N . GLU A 1 734 ? 20.219 53.688 -7.68 1 84.88 734 GLU A N 1
ATOM 5791 C CA . GLU A 1 734 ? 19.312 53.906 -6.562 1 84.88 734 GLU A CA 1
ATOM 5792 C C . GLU A 1 734 ? 18.703 52.594 -6.086 1 84.88 734 GLU A C 1
ATOM 5794 O O . GLU A 1 734 ? 18.734 51.594 -6.805 1 84.88 734 GLU A O 1
ATOM 5799 N N . GLU A 1 735 ? 18.328 52.594 -4.898 1 89 735 GLU A N 1
ATOM 5800 C CA . GLU A 1 735 ? 17.719 51.406 -4.281 1 89 735 GLU A CA 1
ATOM 5801 C C . GLU A 1 735 ? 16.281 51.219 -4.785 1 89 735 GLU A C 1
ATOM 5803 O O . GLU A 1 735 ? 15.531 52.156 -4.938 1 89 735 GLU A O 1
ATOM 5808 N N . LEU A 1 736 ? 15.984 50 -5.227 1 89.88 736 LEU A N 1
ATOM 5809 C CA . LEU A 1 736 ? 14.633 49.656 -5.641 1 89.88 736 LEU A CA 1
ATOM 5810 C C . LEU A 1 736 ? 13.867 49 -4.492 1 89.88 736 LEU A C 1
ATOM 5812 O O . LEU A 1 736 ? 14.469 48.406 -3.6 1 89.88 736 LEU A O 1
ATOM 5816 N N . TYR A 1 737 ? 12.562 49.188 -4.453 1 91 737 TYR A N 1
ATOM 5817 C CA . TYR A 1 737 ? 11.695 48.625 -3.438 1 91 737 TYR A CA 1
ATOM 5818 C C . TYR A 1 737 ? 10.758 47.594 -4.051 1 91 737 TYR A C 1
ATOM 5820 O O . TYR A 1 737 ? 10.164 47.812 -5.105 1 91 737 TYR A O 1
ATOM 5828 N N . CYS A 1 738 ? 10.68 46.406 -3.371 1 91.88 738 CYS A N 1
ATOM 5829 C CA . CYS A 1 738 ? 9.805 45.312 -3.84 1 91.88 738 CYS A CA 1
ATOM 5830 C C . CYS A 1 738 ? 8.555 45.219 -2.975 1 91.88 738 CYS A C 1
ATOM 5832 O O . CYS A 1 738 ? 8.625 45.375 -1.756 1 91.88 738 CYS A O 1
ATOM 5834 N N . ASN A 1 739 ? 7.461 44.938 -3.629 1 90.19 739 ASN A N 1
ATOM 5835 C CA . ASN A 1 739 ? 6.191 44.75 -2.934 1 90.19 739 ASN A CA 1
ATOM 5836 C C . ASN A 1 739 ? 5.973 43.312 -2.555 1 90.19 739 ASN A C 1
ATOM 5838 O O . ASN A 1 739 ? 5.949 42.438 -3.422 1 90.19 739 ASN A O 1
ATOM 5842 N N . LEU A 1 740 ? 5.859 43.031 -1.32 1 89.62 740 LEU A N 1
ATOM 5843 C CA . LEU A 1 740 ? 5.664 41.688 -0.847 1 89.62 740 LEU A CA 1
ATOM 5844 C C . LEU A 1 740 ? 4.227 41.469 -0.384 1 89.62 740 LEU A C 1
ATOM 5846 O O . LEU A 1 740 ? 3.773 40.312 -0.262 1 89.62 740 LEU A O 1
ATOM 5850 N N . PHE A 1 741 ? 3.52 42.438 0.011 1 84.75 741 PHE A N 1
ATOM 5851 C CA . PHE A 1 741 ? 2.186 42.312 0.585 1 84.75 741 PHE A CA 1
ATOM 5852 C C . PHE A 1 741 ? 1.281 43.438 0.135 1 84.75 741 PHE A C 1
ATOM 5854 O O . PHE A 1 741 ? 1.665 44.625 0.209 1 84.75 741 PHE A O 1
ATOM 5861 N N . ASP A 1 742 ? 0.11 43.094 -0.598 1 71.5 742 ASP A N 1
ATOM 5862 C CA . ASP A 1 742 ? -0.812 44.125 -1.053 1 71.5 742 ASP A CA 1
ATOM 5863 C C . ASP A 1 742 ? -1.683 44.625 0.097 1 71.5 742 ASP A C 1
ATOM 5865 O O . ASP A 1 742 ? -2.367 43.844 0.755 1 71.5 742 ASP A O 1
ATOM 5869 N N . ASP A 1 743 ? -1.421 45.781 0.7 1 59.19 743 ASP A N 1
ATOM 5870 C CA . ASP A 1 743 ? -2.137 46.438 1.784 1 59.19 743 ASP A CA 1
ATOM 5871 C C . ASP A 1 743 ? -3.6 46.688 1.412 1 59.19 743 ASP A C 1
ATOM 5873 O O . ASP A 1 743 ? -4.395 47.125 2.25 1 59.19 743 ASP A O 1
ATOM 5877 N N . ASP A 1 744 ? -3.973 46.688 0.109 1 52.41 744 ASP A N 1
ATOM 5878 C CA . ASP A 1 744 ? -5.332 47.125 -0.188 1 52.41 744 ASP A CA 1
ATOM 5879 C C . ASP A 1 744 ? -6.359 46.188 0.449 1 52.41 744 ASP A C 1
ATOM 5881 O O . ASP A 1 744 ? -7.566 46.375 0.282 1 52.41 744 ASP A O 1
ATOM 5885 N N . ASP A 1 745 ? -6 45.125 0.792 1 46.38 745 ASP A N 1
ATOM 5886 C CA . ASP A 1 745 ? -7.121 44.344 1.311 1 46.38 745 ASP A CA 1
ATOM 5887 C C . ASP A 1 745 ? -7.578 44.875 2.668 1 46.38 745 ASP A C 1
ATOM 5889 O O . ASP A 1 745 ? -6.777 44.969 3.6 1 46.38 745 ASP A O 1
ATOM 5893 N N . GLY A 1 746 ? -8.789 45.594 2.77 1 42.06 746 GLY A N 1
ATOM 5894 C CA . GLY A 1 746 ? -9.719 46.281 3.646 1 42.06 746 GLY A CA 1
ATOM 5895 C C . GLY A 1 746 ? -9.18 46.5 5.051 1 42.06 746 GLY A C 1
ATOM 5896 O O . GLY A 1 746 ? -9.906 46.938 5.941 1 42.06 746 GLY A O 1
ATOM 5897 N N . ASP A 1 747 ? -8.367 45.719 5.508 1 42.69 747 ASP A N 1
ATOM 5898 C CA . ASP A 1 747 ? -8.305 45.938 6.949 1 42.69 747 ASP A CA 1
ATOM 5899 C C . ASP A 1 747 ? -7.633 47.25 7.277 1 42.69 747 ASP A C 1
ATOM 5901 O O . ASP A 1 747 ? -6.898 47.812 6.453 1 42.69 747 ASP A O 1
ATOM 5905 N N . GLY A 1 748 ? -7.922 47.969 8.43 1 41.56 748 GLY A N 1
ATOM 5906 C CA . GLY A 1 748 ? -7.68 49.188 9.195 1 41.56 748 GLY A CA 1
ATOM 5907 C C . GLY A 1 748 ? -6.219 49.594 9.227 1 41.56 748 GLY A C 1
ATOM 5908 O O . GLY A 1 748 ? -5.672 49.875 10.289 1 41.56 748 GLY A O 1
ATOM 5909 N N . GLY A 1 749 ? -5.375 49.031 8.406 1 44.81 749 GLY A N 1
ATOM 5910 C CA . GLY A 1 749 ? -4.117 49.719 8.719 1 44.81 749 GLY A CA 1
ATOM 5911 C C . GLY A 1 749 ? -4.207 51.219 8.664 1 44.81 749 GLY A C 1
ATOM 5912 O O . GLY A 1 749 ? -5.078 51.781 7.984 1 44.81 749 GLY A O 1
ATOM 5913 N N . GLY A 1 750 ? -3.717 51.812 9.609 1 48.69 750 GLY A N 1
ATOM 5914 C CA . GLY A 1 750 ? -3.674 53.25 9.781 1 48.69 750 GLY A CA 1
ATOM 5915 C C . GLY A 1 750 ? -3.217 54 8.539 1 48.69 750 GLY A C 1
ATOM 5916 O O . GLY A 1 750 ? -2.604 53.406 7.648 1 48.69 750 GLY A O 1
ATOM 5917 N N . VAL A 1 751 ? -3.826 55.094 8.203 1 51 751 VAL A N 1
ATOM 5918 C CA . VAL A 1 751 ? -3.594 56.125 7.199 1 51 751 VAL A CA 1
ATOM 5919 C C . VAL A 1 751 ? -2.098 56.281 6.922 1 51 751 VAL A C 1
ATOM 5921 O O . VAL A 1 751 ? -1.685 56.438 5.77 1 51 751 VAL A O 1
ATOM 5924 N N . ASP A 1 752 ? -1.327 55.938 7.93 1 50.84 752 ASP A N 1
ATOM 5925 C CA . ASP A 1 752 ? 0.106 56.219 7.844 1 50.84 752 ASP A CA 1
ATOM 5926 C C . ASP A 1 752 ? 0.811 55.125 7.02 1 50.84 752 ASP A C 1
ATOM 5928 O O . ASP A 1 752 ? 1.745 55.438 6.27 1 50.84 752 ASP A O 1
ATOM 5932 N N . ASN A 1 753 ? 0.333 53.844 7.004 1 57.34 753 ASN A N 1
ATOM 5933 C CA . ASN A 1 753 ? 0.982 52.75 6.293 1 57.34 753 ASN A CA 1
ATOM 5934 C C . ASN A 1 753 ? 0.801 52.875 4.781 1 57.34 753 ASN A C 1
ATOM 5936 O O . ASN A 1 753 ? 1.724 52.594 4.016 1 57.34 753 ASN A O 1
ATOM 5940 N N . LYS A 1 754 ? -0.209 53.406 4.41 1 69.31 754 LYS A N 1
ATOM 5941 C CA . LYS A 1 754 ? -0.481 53.625 2.99 1 69.31 754 LYS A CA 1
ATOM 5942 C C . LYS A 1 754 ? 0.378 54.75 2.428 1 69.31 754 LYS A C 1
ATOM 5944 O O . LYS A 1 754 ? 0.806 54.719 1.273 1 69.31 754 LYS A O 1
ATOM 5949 N N . SER A 1 755 ? 0.724 55.625 3.418 1 72.38 755 SER A N 1
ATOM 5950 C CA . SER A 1 755 ? 1.528 56.75 2.973 1 72.38 755 SER A CA 1
ATOM 5951 C C . SER A 1 755 ? 2.961 56.312 2.668 1 72.38 755 SER A C 1
ATOM 5953 O O . SER A 1 755 ? 3.533 56.719 1.654 1 72.38 755 SER A O 1
ATOM 5955 N N . LEU A 1 756 ? 3.477 55.375 3.488 1 78.38 756 LEU A N 1
ATOM 5956 C CA . LEU A 1 756 ? 4.844 54.938 3.277 1 78.38 756 LEU A CA 1
ATOM 5957 C C . LEU A 1 756 ? 4.934 54.031 2.035 1 78.38 756 LEU A C 1
ATOM 5959 O O . LEU A 1 756 ? 5.914 54.125 1.292 1 78.38 756 LEU A O 1
ATOM 5963 N N . SER A 1 757 ? 3.973 53.219 1.824 1 81.94 757 SER A N 1
ATOM 5964 C CA . SER A 1 757 ? 3.949 52.375 0.648 1 81.94 757 SER A CA 1
ATOM 5965 C C . SER A 1 757 ? 3.875 53.188 -0.637 1 81.94 757 SER A C 1
ATOM 5967 O O . SER A 1 757 ? 4.539 52.844 -1.624 1 81.94 757 SER A O 1
ATOM 5969 N N . LYS A 1 758 ? 3.111 54.219 -0.599 1 80.62 758 LYS A N 1
ATOM 5970 C CA . LYS A 1 758 ? 2.998 55.094 -1.767 1 80.62 758 LYS A CA 1
ATOM 5971 C C . LYS A 1 758 ? 4.305 55.844 -2.031 1 80.62 758 LYS A C 1
ATOM 5973 O O . LYS A 1 758 ? 4.703 56.031 -3.184 1 80.62 758 LYS A O 1
ATOM 5978 N N . SER A 1 759 ? 4.926 56.25 -0.927 1 84 759 SER A N 1
ATOM 5979 C CA . SER A 1 759 ? 6.195 56.969 -1.074 1 84 759 SER A CA 1
ATOM 5980 C C . SER A 1 759 ? 7.254 56.062 -1.699 1 84 759 SER A C 1
ATOM 5982 O O . SER A 1 759 ? 8.039 56.5 -2.541 1 84 759 SER A O 1
ATOM 5984 N N . ARG A 1 760 ? 7.203 54.844 -1.282 1 84.75 760 ARG A N 1
ATOM 5985 C CA . ARG A 1 760 ? 8.203 53.938 -1.793 1 84.75 760 ARG A CA 1
ATOM 5986 C C . ARG A 1 760 ? 7.898 53.531 -3.232 1 84.75 760 ARG A C 1
ATOM 5988 O O . ARG A 1 760 ? 8.812 53.312 -4.031 1 84.75 760 ARG A O 1
ATOM 5995 N N . ALA A 1 761 ? 6.656 53.406 -3.535 1 82.5 761 ALA A N 1
ATOM 5996 C CA . ALA A 1 761 ? 6.258 53.156 -4.918 1 82.5 761 ALA A CA 1
ATOM 5997 C C . ALA A 1 761 ? 6.645 54.344 -5.816 1 82.5 761 ALA A C 1
ATOM 5999 O O . ALA A 1 761 ? 7.07 54.156 -6.957 1 82.5 761 ALA A O 1
ATOM 6000 N N . MET A 1 762 ? 6.516 55.531 -5.254 1 84.81 762 MET A N 1
ATOM 6001 C CA . MET A 1 762 ? 6.879 56.75 -5.996 1 84.81 762 MET A CA 1
ATOM 6002 C C . MET A 1 762 ? 8.383 56.812 -6.211 1 84.81 762 MET A C 1
ATOM 6004 O O . MET A 1 762 ? 8.844 57.344 -7.227 1 84.81 762 MET A O 1
ATOM 6008 N N . HIS A 1 763 ? 9.047 56.344 -5.227 1 88.62 763 HIS A N 1
ATOM 6009 C CA . HIS A 1 763 ? 10.5 56.281 -5.375 1 88.62 763 HIS A CA 1
ATOM 6010 C C . HIS A 1 763 ? 10.898 55.438 -6.578 1 88.62 763 HIS A C 1
ATOM 6012 O O . HIS A 1 763 ? 11.805 55.812 -7.328 1 88.62 763 HIS A O 1
ATOM 6018 N N . ASN A 1 764 ? 10.297 54.281 -6.766 1 89.56 764 ASN A N 1
ATOM 6019 C CA . ASN A 1 764 ? 10.594 53.438 -7.922 1 89.56 764 ASN A CA 1
ATOM 6020 C C . ASN A 1 764 ? 10.281 54.156 -9.227 1 89.56 764 ASN A C 1
ATOM 6022 O O . ASN A 1 764 ? 11 54 -10.219 1 89.56 764 ASN A O 1
ATOM 6026 N N . ASP A 1 765 ? 9.227 55 -9.188 1 85.31 765 ASP A N 1
ATOM 6027 C CA . ASP A 1 765 ? 8.859 55.781 -10.359 1 85.31 765 ASP A CA 1
ATOM 6028 C C . ASP A 1 765 ? 9.922 56.844 -10.664 1 85.31 765 ASP A C 1
ATOM 6030 O O . ASP A 1 765 ? 10.211 57.094 -11.836 1 85.31 765 ASP A O 1
ATOM 6034 N N . LYS A 1 766 ? 10.406 57.406 -9.641 1 85.94 766 LYS A N 1
ATOM 6035 C CA . LYS A 1 766 ? 11.461 58.375 -9.812 1 85.94 766 LYS A CA 1
ATOM 6036 C C . LYS A 1 766 ? 12.711 57.75 -10.414 1 85.94 766 LYS A C 1
ATOM 6038 O O . LYS A 1 766 ? 13.414 58.406 -11.203 1 85.94 766 LYS A O 1
ATOM 6043 N N . VAL A 1 767 ? 12.93 56.562 -9.969 1 87.19 767 VAL A N 1
ATOM 6044 C CA . VAL A 1 767 ? 14.102 55.875 -10.5 1 87.19 767 VAL A CA 1
ATOM 6045 C C . VAL A 1 767 ? 13.922 55.625 -12 1 87.19 767 VAL A C 1
ATOM 6047 O O . VAL A 1 767 ? 14.875 55.75 -12.773 1 87.19 767 VAL A O 1
ATOM 6050 N N . VAL A 1 768 ? 12.742 55.312 -12.477 1 84.62 768 VAL A N 1
ATOM 6051 C CA . VAL A 1 768 ? 12.453 55.062 -13.891 1 84.62 768 VAL A CA 1
ATOM 6052 C C . VAL A 1 768 ? 12.664 56.375 -14.672 1 84.62 768 VAL A C 1
ATOM 6054 O O . VAL A 1 768 ? 13.234 56.344 -15.766 1 84.62 768 VAL A O 1
ATOM 6057 N N . LYS A 1 769 ? 12.219 57.438 -14.078 1 82.44 769 LYS A N 1
ATOM 6058 C CA . LYS A 1 769 ? 12.375 58.719 -14.734 1 82.44 769 LYS A CA 1
ATOM 6059 C C . LYS A 1 769 ? 13.844 59.125 -14.852 1 82.44 769 LYS A C 1
ATOM 6061 O O . LYS A 1 769 ? 14.273 59.688 -15.867 1 82.44 769 LYS A O 1
ATOM 6066 N N . ASN A 1 770 ? 14.578 58.781 -13.875 1 84.38 770 ASN A N 1
ATOM 6067 C CA . ASN A 1 770 ? 16 59.094 -13.891 1 84.38 770 ASN A CA 1
ATOM 6068 C C . ASN A 1 770 ? 16.734 58.281 -14.945 1 84.38 770 ASN A C 1
ATOM 6070 O O . ASN A 1 770 ? 17.688 58.75 -15.562 1 84.38 770 ASN A O 1
ATOM 6074 N N . ILE A 1 771 ? 16.312 57.031 -15.133 1 83.06 771 ILE A N 1
ATOM 6075 C CA . ILE A 1 771 ? 16.938 56.156 -16.141 1 83.06 771 ILE A CA 1
ATOM 6076 C C . ILE A 1 771 ? 16.703 56.75 -17.531 1 83.06 771 ILE A C 1
ATOM 6078 O O . ILE A 1 771 ? 17.609 56.781 -18.359 1 83.06 771 ILE A O 1
ATOM 6082 N N . LEU A 1 772 ? 15.461 57.281 -17.766 1 81.06 772 LEU A N 1
ATOM 6083 C CA . LEU A 1 772 ? 15.094 57.812 -19.078 1 81.06 772 LEU A CA 1
ATOM 6084 C C . LEU A 1 772 ? 15.742 59.156 -19.328 1 81.06 772 LEU A C 1
ATOM 6086 O O . LEU A 1 772 ? 16.062 59.5 -20.469 1 81.06 772 LEU A O 1
ATOM 6090 N N . ASN A 1 773 ? 15.93 59.938 -18.297 1 78.56 773 ASN A N 1
ATOM 6091 C CA . ASN A 1 773 ? 16.578 61.25 -18.438 1 78.56 773 ASN A CA 1
ATOM 6092 C C . ASN A 1 773 ? 18.062 61.094 -18.75 1 78.56 773 ASN A C 1
ATOM 6094 O O . ASN A 1 773 ? 18.641 61.938 -19.438 1 78.56 773 ASN A O 1
ATOM 6098 N N . GLN A 1 774 ? 18.578 60.094 -18.219 1 72 774 GLN A N 1
ATOM 6099 C CA . GLN A 1 774 ? 20 59.875 -18.484 1 72 774 GLN A CA 1
ATOM 6100 C C . GLN A 1 774 ? 20.234 59.438 -19.922 1 72 774 GLN A C 1
ATOM 6102 O O . GLN A 1 774 ? 21.297 59.719 -20.5 1 72 774 GLN A O 1
ATOM 6107 N N . SER A 1 775 ? 19.266 58.75 -20.578 1 62.84 775 SER A N 1
ATOM 6108 C CA . SER A 1 775 ? 19.438 58.312 -21.953 1 62.84 775 SER A CA 1
ATOM 6109 C C . SER A 1 775 ? 19.141 59.438 -22.938 1 62.84 775 SER A C 1
ATOM 6111 O O . SER A 1 775 ? 19.344 59.281 -24.141 1 62.84 775 SER A O 1
ATOM 6113 N N . LEU A 1 776 ? 18.5 60.531 -22.547 1 57.53 776 LEU A N 1
ATOM 6114 C CA . LEU A 1 776 ? 18.203 61.625 -23.469 1 57.53 776 LEU A CA 1
ATOM 6115 C C . LEU A 1 776 ? 19.484 62.344 -23.922 1 57.53 776 LEU A C 1
ATOM 6117 O O . LEU A 1 776 ? 20.328 62.688 -23.094 1 57.53 776 LEU A O 1
ATOM 6121 N N . ASP A 1 777 ? 19.938 62.031 -25.156 1 51.75 777 ASP A N 1
ATOM 6122 C CA . ASP A 1 777 ? 21 62.75 -25.891 1 51.75 777 ASP A CA 1
ATOM 6123 C C . ASP A 1 777 ? 20.781 64.25 -25.859 1 51.75 777 ASP A C 1
ATOM 6125 O O . ASP A 1 777 ? 19.656 64.75 -25.688 1 51.75 777 ASP A O 1
ATOM 6129 N N . TYR A 1 778 ? 21.953 65.125 -26 1 51.75 778 TYR A N 1
ATOM 6130 C CA . TYR A 1 778 ? 22.047 66.562 -26.031 1 51.75 778 TYR A CA 1
ATOM 6131 C C . TYR A 1 778 ? 20.984 67.188 -26.938 1 51.75 778 TYR A C 1
ATOM 6133 O O . TYR A 1 778 ? 20.438 68.25 -26.641 1 51.75 778 TYR A O 1
ATOM 6141 N N . PHE A 1 779 ? 20.797 66.625 -28.219 1 52.12 779 PHE A N 1
ATOM 6142 C CA . PHE A 1 779 ? 20.016 67.312 -29.25 1 52.12 779 PHE A CA 1
ATOM 6143 C C . PHE A 1 779 ? 18.531 67.125 -29.016 1 52.12 779 PHE A C 1
ATOM 6145 O O . PHE A 1 779 ? 17.703 67.812 -29.656 1 52.12 779 PHE A O 1
ATOM 6152 N N . ASN A 1 780 ? 17.906 66.125 -28.406 1 47.25 780 ASN A N 1
ATOM 6153 C CA . ASN A 1 780 ? 16.469 65.938 -28.172 1 47.25 780 ASN A CA 1
ATOM 6154 C C . ASN A 1 780 ? 16.078 66.312 -26.75 1 47.25 780 ASN A C 1
ATOM 6156 O O . ASN A 1 780 ? 16.094 65.5 -25.844 1 47.25 780 ASN A O 1
ATOM 6160 N N . TYR A 1 781 ? 16.141 67.375 -26.203 1 41.94 781 TYR A N 1
ATOM 6161 C CA . TYR A 1 781 ? 15.758 68.125 -25.031 1 41.94 781 TYR A CA 1
ATOM 6162 C C . TYR A 1 781 ? 14.258 68 -24.75 1 41.94 781 TYR A C 1
ATOM 6164 O O . TYR A 1 781 ? 13.438 68.25 -25.656 1 41.94 781 TYR A O 1
ATOM 6172 N N . GLY A 1 782 ? 13.664 67.375 -23.688 1 52 782 GLY A N 1
ATOM 6173 C CA . GLY A 1 782 ? 12.422 67.5 -22.922 1 52 782 GLY A CA 1
ATOM 6174 C C . GLY A 1 782 ? 11.555 66.25 -23.062 1 52 782 GLY A C 1
ATOM 6175 O O . GLY A 1 782 ? 10.633 66.062 -22.266 1 52 782 GLY A O 1
ATOM 6176 N N . ALA A 1 783 ? 11.086 65.812 -24.344 1 52.91 783 ALA A N 1
ATOM 6177 C CA . ALA A 1 783 ? 9.852 65 -24.422 1 52.91 783 ALA A CA 1
ATOM 6178 C C . ALA A 1 783 ? 10.102 63.562 -24.062 1 52.91 783 ALA A C 1
ATOM 6180 O O . ALA A 1 783 ? 10.75 62.812 -24.812 1 52.91 783 ALA A O 1
ATOM 6181 N N . ILE A 1 784 ? 10.273 63.125 -22.781 1 59.16 784 ILE A N 1
ATOM 6182 C CA . ILE A 1 784 ? 10.188 61.75 -22.406 1 59.16 784 ILE A CA 1
ATOM 6183 C C . ILE A 1 784 ? 9.086 61.062 -23.203 1 59.16 784 ILE A C 1
ATOM 6185 O O . ILE A 1 784 ? 7.934 61.5 -23.188 1 59.16 784 ILE A O 1
ATOM 6189 N N . ASN A 1 785 ? 9.477 60.375 -24.312 1 68.5 785 ASN A N 1
ATOM 6190 C CA . ASN A 1 785 ? 8.469 59.625 -25.016 1 68.5 785 ASN A CA 1
ATOM 6191 C C . ASN A 1 785 ? 7.562 58.844 -24.047 1 68.5 785 ASN A C 1
ATOM 6193 O O . ASN A 1 785 ? 8.039 58.031 -23.266 1 68.5 785 ASN A O 1
ATOM 6197 N N . GLU A 1 786 ? 6.391 59.438 -23.812 1 76.31 786 GLU A N 1
ATOM 6198 C CA . GLU A 1 786 ? 5.383 58.906 -22.891 1 76.31 786 GLU A CA 1
ATOM 6199 C C . GLU A 1 786 ? 5.215 57.406 -23.062 1 76.31 786 GLU A C 1
ATOM 6201 O O . GLU A 1 786 ? 4.996 56.688 -22.078 1 76.31 786 GLU A O 1
ATOM 6206 N N . ASP A 1 787 ? 5.5 56.938 -24.297 1 77.31 787 ASP A N 1
ATOM 6207 C CA . ASP A 1 787 ? 5.32 55.531 -24.531 1 77.31 787 ASP A CA 1
ATOM 6208 C C . ASP A 1 787 ? 6.461 54.719 -23.906 1 77.31 787 ASP A C 1
ATOM 6210 O O . ASP A 1 787 ? 6.234 53.656 -23.328 1 77.31 787 ASP A O 1
ATOM 6214 N N . GLU A 1 788 ? 7.668 55.25 -24.047 1 78.25 788 GLU A N 1
ATOM 6215 C CA . GLU A 1 788 ? 8.82 54.531 -23.484 1 78.25 788 GLU A CA 1
ATOM 6216 C C . GLU A 1 788 ? 8.789 54.562 -21.969 1 78.25 788 GLU A C 1
ATOM 6218 O O . GLU A 1 788 ? 9.18 53.594 -21.328 1 78.25 788 GLU A O 1
ATOM 6223 N N . TYR A 1 789 ? 8.281 55.656 -21.469 1 81.69 789 TYR A N 1
ATOM 6224 C CA . TYR A 1 789 ? 8.133 55.75 -20.016 1 81.69 789 TYR A CA 1
ATOM 6225 C C . TYR A 1 789 ? 7.125 54.75 -19.5 1 81.69 789 TYR A C 1
ATOM 6227 O O . TYR A 1 789 ? 7.387 54.031 -18.516 1 81.69 789 TYR A O 1
ATOM 6235 N N . LEU A 1 790 ? 6.023 54.594 -20.141 1 81.88 790 LEU A N 1
ATOM 6236 C CA . LEU A 1 790 ? 4.973 53.656 -19.703 1 81.88 790 LEU A CA 1
ATOM 6237 C C . LEU A 1 790 ? 5.438 52.219 -19.812 1 81.88 790 LEU A C 1
ATOM 6239 O O . LEU A 1 790 ? 5.074 51.375 -18.984 1 81.88 790 LEU A O 1
ATOM 6243 N N . GLU A 1 791 ? 6.246 52 -20.75 1 80.88 791 GLU A N 1
ATOM 6244 C CA . GLU A 1 791 ? 6.754 50.656 -20.922 1 80.88 791 GLU A CA 1
ATOM 6245 C C . GLU A 1 791 ? 7.758 50.281 -19.828 1 80.88 791 GLU A C 1
ATOM 6247 O O . GLU A 1 791 ? 7.727 49.188 -19.297 1 80.88 791 GLU A O 1
ATOM 6252 N N . MET A 1 792 ? 8.664 51.156 -19.578 1 81.69 792 MET A N 1
ATOM 6253 C CA . MET A 1 792 ? 9.672 50.906 -18.547 1 81.69 792 MET A CA 1
ATOM 6254 C C . MET A 1 792 ? 9.031 50.844 -17.156 1 81.69 792 MET A C 1
ATOM 6256 O O . MET A 1 792 ? 9.445 50.031 -16.328 1 81.69 792 MET A O 1
ATOM 6260 N N . LYS A 1 793 ? 8.055 51.656 -16.969 1 84.19 793 LYS A N 1
ATOM 6261 C CA . LYS A 1 793 ? 7.336 51.625 -15.703 1 84.19 793 LYS A CA 1
ATOM 6262 C C . LYS A 1 793 ? 6.617 50.281 -15.508 1 84.19 793 LYS A C 1
ATOM 6264 O O . LYS A 1 793 ? 6.66 49.719 -14.422 1 84.19 793 LYS A O 1
ATOM 6269 N N . SER A 1 794 ? 6.039 49.812 -16.5 1 84.31 794 SER A N 1
ATOM 6270 C CA . SER A 1 794 ? 5.336 48.531 -16.422 1 84.31 794 SER A CA 1
ATOM 6271 C C . SER A 1 794 ? 6.309 47.406 -16.156 1 84.31 794 SER A C 1
ATOM 6273 O O . SER A 1 794 ? 5.984 46.469 -15.422 1 84.31 794 SER A O 1
ATOM 6275 N N . SER A 1 795 ? 7.418 47.5 -16.734 1 82.31 795 SER A N 1
ATOM 6276 C CA . SER A 1 795 ? 8.406 46.438 -16.547 1 82.31 795 SER A CA 1
ATOM 6277 C C . SER A 1 795 ? 8.93 46.406 -15.117 1 82.31 795 SER A C 1
ATOM 6279 O O . SER A 1 795 ? 9.094 45.344 -14.531 1 82.31 795 SER A O 1
ATOM 6281 N N . ILE A 1 796 ? 9.148 47.562 -14.57 1 84.38 796 ILE A N 1
ATOM 6282 C CA . ILE A 1 796 ? 9.672 47.625 -13.211 1 84.38 796 ILE A CA 1
ATOM 6283 C C . ILE A 1 796 ? 8.578 47.219 -12.219 1 84.38 796 ILE A C 1
ATOM 6285 O O . ILE A 1 796 ? 8.859 46.594 -11.188 1 84.38 796 ILE A O 1
ATOM 6289 N N . ASP A 1 797 ? 7.379 47.562 -12.531 1 84.44 797 ASP A N 1
ATOM 6290 C CA . ASP A 1 797 ? 6.27 47.188 -11.648 1 84.44 797 ASP A CA 1
ATOM 6291 C C . ASP A 1 797 ? 6.094 45.656 -11.586 1 84.44 797 ASP A C 1
ATOM 6293 O O . ASP A 1 797 ? 5.805 45.125 -10.523 1 84.44 797 ASP A O 1
ATOM 6297 N N . VAL A 1 798 ? 6.281 45.031 -12.641 1 84.06 798 VAL A N 1
ATOM 6298 C CA . VAL A 1 798 ? 6.141 43.594 -12.688 1 84.06 798 VAL A CA 1
ATOM 6299 C C . VAL A 1 798 ? 7.336 42.938 -12 1 84.06 798 VAL A C 1
ATOM 6301 O O . VAL A 1 798 ? 7.176 41.938 -11.281 1 84.06 798 VAL A O 1
ATOM 6304 N N . LEU A 1 799 ? 8.406 43.5 -12.211 1 85.25 799 LEU A N 1
ATOM 6305 C CA . LEU A 1 799 ? 9.633 42.938 -11.648 1 85.25 799 LEU A CA 1
ATOM 6306 C C . LEU A 1 799 ? 9.672 43.094 -10.133 1 85.25 799 LEU A C 1
ATOM 6308 O O . LEU A 1 799 ? 10.203 42.25 -9.422 1 85.25 799 LEU A O 1
ATOM 6312 N N . THR A 1 800 ? 9.117 44.188 -9.625 1 87.75 800 THR A N 1
ATOM 6313 C CA . THR A 1 800 ? 9.227 44.469 -8.203 1 87.75 800 THR A CA 1
ATOM 6314 C C . THR A 1 800 ? 8.008 43.938 -7.449 1 87.75 800 THR A C 1
ATOM 6316 O O . THR A 1 800 ? 7.973 43.969 -6.215 1 87.75 800 THR A O 1
ATOM 6319 N N . ASN A 1 801 ? 7.047 43.406 -8.086 1 87.69 801 ASN A N 1
ATOM 6320 C CA . ASN A 1 801 ? 5.891 42.812 -7.414 1 87.69 801 ASN A CA 1
ATOM 6321 C C . ASN A 1 801 ? 6.102 41.344 -7.121 1 87.69 801 ASN A C 1
ATOM 6323 O O . ASN A 1 801 ? 5.906 40.5 -7.996 1 87.69 801 ASN A O 1
ATOM 6327 N N . LEU A 1 802 ? 6.41 41.062 -5.898 1 88.56 802 LEU A N 1
ATOM 6328 C CA . LEU A 1 802 ? 6.684 39.688 -5.504 1 88.56 802 LEU A CA 1
ATOM 6329 C C . LEU A 1 802 ? 5.496 39.062 -4.766 1 88.56 802 LEU A C 1
ATOM 6331 O O . LEU A 1 802 ? 5.621 38.031 -4.129 1 88.56 802 LEU A O 1
ATOM 6335 N N . THR A 1 803 ? 4.34 39.656 -4.812 1 85.81 803 THR A N 1
ATOM 6336 C CA . THR A 1 803 ? 3.17 39.219 -4.07 1 85.81 803 THR A CA 1
ATOM 6337 C C . THR A 1 803 ? 2.73 37.844 -4.551 1 85.81 803 THR A C 1
ATOM 6339 O O . THR A 1 803 ? 2.209 37.031 -3.768 1 85.81 803 THR A O 1
ATOM 6342 N N . ASN A 1 804 ? 3.035 37.531 -5.777 1 80.62 804 ASN A N 1
ATOM 6343 C CA . ASN A 1 804 ? 2.605 36.25 -6.34 1 80.62 804 ASN A CA 1
ATOM 6344 C C . ASN A 1 804 ? 3.529 35.125 -5.922 1 80.62 804 ASN A C 1
ATOM 6346 O O . ASN A 1 804 ? 3.162 33.938 -6.023 1 80.62 804 ASN A O 1
ATOM 6350 N N . PHE A 1 805 ? 4.656 35.469 -5.414 1 86.19 805 PHE A N 1
ATOM 6351 C CA . PHE A 1 805 ? 5.621 34.438 -5.035 1 86.19 805 PHE A CA 1
ATOM 6352 C C . PHE A 1 805 ? 5.551 34.188 -3.537 1 86.19 805 PHE A C 1
ATOM 6354 O O . PHE A 1 805 ? 6.207 33.25 -3.039 1 86.19 805 PHE A O 1
ATOM 6361 N N . VAL A 1 806 ? 4.754 34.938 -2.881 1 88.56 806 VAL A N 1
ATOM 6362 C CA . VAL A 1 806 ? 4.594 34.75 -1.442 1 88.56 806 VAL A CA 1
ATOM 6363 C C . VAL A 1 806 ? 3.535 33.688 -1.177 1 88.56 806 VAL A C 1
ATOM 6365 O O . VAL A 1 806 ? 2.441 33.719 -1.742 1 88.56 806 VAL A O 1
ATOM 6368 N N . ASP A 1 807 ? 3.934 32.688 -0.38 1 87.62 807 ASP A N 1
ATOM 6369 C CA . ASP A 1 807 ? 2.975 31.672 0.044 1 87.62 807 ASP A CA 1
ATOM 6370 C C . ASP A 1 807 ? 2.08 32.188 1.165 1 87.62 807 ASP A C 1
ATOM 6372 O O . ASP A 1 807 ? 2.545 32.406 2.285 1 87.62 807 ASP A O 1
ATOM 6376 N N . ARG A 1 808 ? 0.822 32.312 0.871 1 83.06 808 ARG A N 1
ATOM 6377 C CA . ARG A 1 808 ? -0.096 32.938 1.815 1 83.06 808 ARG A CA 1
ATOM 6378 C C . ARG A 1 808 ? -0.833 31.906 2.645 1 83.06 808 ARG A C 1
ATOM 6380 O O . ARG A 1 808 ? -1.622 32.25 3.527 1 83.06 808 ARG A O 1
ATOM 6387 N N . VAL A 1 809 ? -0.574 30.688 2.346 1 84 809 VAL A N 1
ATOM 6388 C CA . VAL A 1 809 ? -1.345 29.672 3.059 1 84 809 VAL A CA 1
ATOM 6389 C C . VAL A 1 809 ? -0.398 28.672 3.717 1 84 809 VAL A C 1
ATOM 6391 O O . VAL A 1 809 ? -0.413 27.484 3.385 1 84 809 VAL A O 1
ATOM 6394 N N . PRO A 1 810 ? 0.282 29.172 4.688 1 87.75 810 PRO A N 1
ATOM 6395 C CA . PRO A 1 810 ? 1.135 28.219 5.41 1 87.75 810 PRO A CA 1
ATOM 6396 C C . PRO A 1 810 ? 0.366 27.422 6.457 1 87.75 810 PRO A C 1
ATOM 6398 O O . PRO A 1 810 ? -0.777 27.75 6.781 1 87.75 810 PRO A O 1
ATOM 6401 N N . MET A 1 811 ? 0.906 26.391 6.945 1 90.25 811 MET A N 1
ATOM 6402 C CA . MET A 1 811 ? 0.345 25.578 8.031 1 90.25 811 MET A CA 1
ATOM 6403 C C . MET A 1 811 ? 0.854 26.062 9.383 1 90.25 811 MET A C 1
ATOM 6405 O O . MET A 1 811 ? 2.035 26.391 9.531 1 90.25 811 MET A O 1
ATOM 6409 N N . PHE A 1 812 ? -0.067 26.203 10.336 1 92.31 812 PHE A N 1
ATOM 6410 C CA . PHE A 1 812 ? 0.281 26.703 11.664 1 92.31 812 PHE A CA 1
ATOM 6411 C C . PHE A 1 812 ? 0.043 25.641 12.727 1 92.31 812 PHE A C 1
ATOM 6413 O O . PHE A 1 812 ? -0.939 24.906 12.664 1 92.31 812 PHE A O 1
ATOM 6420 N N . ILE A 1 813 ? 0.947 25.531 13.641 1 92 813 ILE A N 1
ATOM 6421 C CA . ILE A 1 813 ? 0.755 24.734 14.844 1 92 813 ILE A CA 1
ATOM 6422 C C . ILE A 1 813 ? 1.266 25.5 16.062 1 92 813 ILE A C 1
ATOM 6424 O O . ILE A 1 813 ? 2.051 26.438 15.922 1 92 813 ILE A O 1
ATOM 6428 N N . ASN A 1 814 ? 0.746 25.109 17.203 1 91.06 814 ASN A N 1
ATOM 6429 C CA . ASN A 1 814 ? 1.216 25.75 18.422 1 91.06 814 ASN A CA 1
ATOM 6430 C C . ASN A 1 814 ? 2.637 25.328 18.781 1 91.06 814 ASN A C 1
ATOM 6432 O O . ASN A 1 814 ? 3.045 24.203 18.469 1 91.06 814 ASN A O 1
ATOM 6436 N N . TYR A 1 815 ? 3.354 26.172 19.375 1 88.62 815 TYR A N 1
ATOM 6437 C CA . TYR A 1 815 ? 4.754 25.922 19.703 1 88.62 815 TYR A CA 1
ATOM 6438 C C . TYR A 1 815 ? 4.891 24.781 20.703 1 88.62 815 TYR A C 1
ATOM 6440 O O . TYR A 1 815 ? 5.91 24.094 20.734 1 88.62 815 TYR A O 1
ATOM 6448 N N . ASP A 1 816 ? 3.855 24.531 21.5 1 87.44 816 ASP A N 1
ATOM 6449 C CA . ASP A 1 816 ? 3.93 23.5 22.547 1 87.44 816 ASP A CA 1
ATOM 6450 C C . ASP A 1 816 ? 3.371 22.172 22.047 1 87.44 816 ASP A C 1
ATOM 6452 O O . ASP A 1 816 ? 3.156 21.25 22.828 1 87.44 816 ASP A O 1
ATOM 6456 N N . THR A 1 817 ? 3.227 22.141 20.812 1 90.94 817 THR A N 1
ATOM 6457 C CA . THR A 1 817 ? 2.754 20.891 20.234 1 90.94 817 THR A CA 1
ATOM 6458 C C . THR A 1 817 ? 3.834 19.812 20.328 1 90.94 817 THR A C 1
ATOM 6460 O O . THR A 1 817 ? 5.023 20.109 20.203 1 90.94 817 THR A O 1
ATOM 6463 N N . GLU A 1 818 ? 3.354 18.609 20.594 1 91.5 818 GLU A N 1
ATOM 6464 C CA . GLU A 1 818 ? 4.285 17.484 20.688 1 91.5 818 GLU A CA 1
ATOM 6465 C C . GLU A 1 818 ? 5.043 17.281 19.375 1 91.5 818 GLU A C 1
ATOM 6467 O O . GLU A 1 818 ? 4.465 17.422 18.297 1 91.5 818 GLU A O 1
ATOM 6472 N N . LEU A 1 819 ? 6.27 16.922 19.484 1 90.62 819 LEU A N 1
ATOM 6473 C CA . LEU A 1 819 ? 7.125 16.734 18.312 1 90.62 819 LEU A CA 1
ATOM 6474 C C . LEU A 1 819 ? 6.586 15.617 17.422 1 90.62 819 LEU A C 1
ATOM 6476 O O . LEU A 1 819 ? 6.719 15.68 16.188 1 90.62 819 LEU A O 1
ATOM 6480 N N . CYS A 1 820 ? 5.965 14.664 18.016 1 91.19 820 CYS A N 1
ATOM 6481 C CA . CYS A 1 820 ? 5.41 13.539 17.266 1 91.19 820 CYS A CA 1
ATOM 6482 C C . CYS A 1 820 ? 4.328 14.016 16.297 1 91.19 820 CYS A C 1
ATOM 6484 O O . CYS A 1 820 ? 4.191 13.477 15.203 1 91.19 820 CYS A O 1
ATOM 6486 N N . PHE A 1 821 ? 3.6 14.938 16.719 1 92.19 821 PHE A N 1
ATOM 6487 C CA . PHE A 1 821 ? 2.555 15.477 15.852 1 92.19 821 PHE A CA 1
ATOM 6488 C C . PHE A 1 821 ? 3.158 16.219 14.672 1 92.19 821 PHE A C 1
ATOM 6490 O O . PHE A 1 821 ? 2.672 16.109 13.539 1 92.19 821 PHE A O 1
ATOM 6497 N N . ALA A 1 822 ? 4.164 17 14.898 1 92.12 822 ALA A N 1
ATOM 6498 C CA . ALA A 1 822 ? 4.859 17.688 13.812 1 92.12 822 ALA A CA 1
ATOM 6499 C C . ALA A 1 822 ? 5.449 16.672 12.828 1 92.12 822 ALA A C 1
ATOM 6501 O O . ALA A 1 822 ? 5.414 16.891 11.617 1 92.12 822 ALA A O 1
ATOM 6502 N N . HIS A 1 823 ? 6.016 15.641 13.414 1 91.94 823 HIS A N 1
ATOM 6503 C CA . HIS A 1 823 ? 6.566 14.594 12.57 1 91.94 823 HIS A CA 1
ATOM 6504 C C . HIS A 1 823 ? 5.488 13.977 11.68 1 91.94 823 HIS A C 1
ATOM 6506 O O . HIS A 1 823 ? 5.73 13.703 10.508 1 91.94 823 HIS A O 1
ATOM 6512 N N . LEU A 1 824 ? 4.332 13.742 12.227 1 90.56 824 LEU A N 1
ATOM 6513 C CA . LEU A 1 824 ? 3.209 13.18 11.484 1 90.56 824 LEU A CA 1
ATOM 6514 C C . LEU A 1 824 ? 2.812 14.094 10.328 1 90.56 824 LEU A C 1
ATOM 6516 O O . LEU A 1 824 ? 2.525 13.609 9.227 1 90.56 824 LEU A O 1
ATOM 6520 N N . ILE A 1 825 ? 2.82 15.375 10.531 1 91.94 825 ILE A N 1
ATOM 6521 C CA . ILE A 1 825 ? 2.43 16.344 9.508 1 91.94 825 ILE A CA 1
ATOM 6522 C C . ILE A 1 825 ? 3.453 16.328 8.375 1 91.94 825 ILE A C 1
ATOM 6524 O O . ILE A 1 825 ? 3.086 16.266 7.195 1 91.94 825 ILE A O 1
ATOM 6528 N N . PHE A 1 826 ? 4.715 16.344 8.742 1 90.88 826 PHE A N 1
ATOM 6529 C CA . PHE A 1 826 ? 5.758 16.359 7.723 1 90.88 826 PHE A CA 1
ATOM 6530 C C . PHE A 1 826 ? 5.738 15.062 6.914 1 90.88 826 PHE A C 1
ATOM 6532 O O . PHE A 1 826 ? 6.004 15.078 5.707 1 90.88 826 PHE A O 1
ATOM 6539 N N . ASP A 1 827 ? 5.398 14.031 7.566 1 88.25 827 ASP A N 1
ATOM 6540 C CA . ASP A 1 827 ? 5.449 12.727 6.922 1 88.25 827 ASP A CA 1
ATOM 6541 C C . ASP A 1 827 ? 4.234 12.5 6.027 1 88.25 827 ASP A C 1
ATOM 6543 O O . ASP A 1 827 ? 4.359 11.984 4.918 1 88.25 827 ASP A O 1
ATOM 6547 N N . ARG A 1 828 ? 3.062 12.867 6.473 1 88.69 828 ARG A N 1
ATOM 6548 C CA . ARG A 1 828 ? 1.831 12.539 5.762 1 88.69 828 ARG A CA 1
ATOM 6549 C C . ARG A 1 828 ? 1.477 13.617 4.746 1 88.69 828 ARG A C 1
ATOM 6551 O O . ARG A 1 828 ? 1.036 13.312 3.637 1 88.69 828 ARG A O 1
ATOM 6558 N N . ILE A 1 829 ? 1.612 14.867 5.102 1 89.69 829 ILE A N 1
ATOM 6559 C CA . ILE A 1 829 ? 1.254 15.953 4.188 1 89.69 829 ILE A CA 1
ATOM 6560 C C . ILE A 1 829 ? 2.438 16.281 3.281 1 89.69 829 ILE A C 1
ATOM 6562 O O . ILE A 1 829 ? 2.258 16.578 2.098 1 89.69 829 ILE A O 1
ATOM 6566 N N . GLY A 1 830 ? 3.641 16.219 3.818 1 87.75 830 GLY A N 1
ATOM 6567 C CA . GLY A 1 830 ? 4.836 16.438 3.021 1 87.75 830 GLY A CA 1
ATOM 6568 C C . GLY A 1 830 ? 5.18 17.906 2.852 1 87.75 830 GLY A C 1
ATOM 6569 O O . GLY A 1 830 ? 5.734 18.297 1.826 1 87.75 830 GLY A O 1
ATOM 6570 N N . ASN A 1 831 ? 4.852 18.75 3.811 1 88.56 831 ASN A N 1
ATOM 6571 C CA . ASN A 1 831 ? 5.227 20.156 3.766 1 88.56 831 ASN A CA 1
ATOM 6572 C C . ASN A 1 831 ? 6.723 20.359 4.012 1 88.56 831 ASN A C 1
ATOM 6574 O O . ASN A 1 831 ? 7.363 19.516 4.645 1 88.56 831 ASN A O 1
ATOM 6578 N N . ARG A 1 832 ? 7.195 21.453 3.537 1 88 832 ARG A N 1
ATOM 6579 C CA . ARG A 1 832 ? 8.602 21.781 3.738 1 88 832 ARG A CA 1
ATOM 6580 C C . ARG A 1 832 ? 8.82 22.422 5.102 1 88 832 ARG A C 1
ATOM 6582 O O . ARG A 1 832 ? 9.875 22.234 5.723 1 88 832 ARG A O 1
ATOM 6589 N N . VAL A 1 833 ? 7.84 23.25 5.414 1 90.94 833 VAL A N 1
ATOM 6590 C CA . VAL A 1 833 ? 7.988 24 6.656 1 90.94 833 VAL A CA 1
ATOM 6591 C C . VAL A 1 833 ? 6.645 24.078 7.379 1 90.94 833 VAL A C 1
ATOM 6593 O O . VAL A 1 833 ? 5.59 23.906 6.762 1 90.94 833 VAL A O 1
ATOM 6596 N N . ILE A 1 834 ? 6.73 24.25 8.672 1 92.44 834 ILE A N 1
ATOM 6597 C CA . ILE A 1 834 ? 5.57 24.484 9.523 1 92.44 834 ILE A CA 1
ATOM 6598 C C . ILE A 1 834 ? 5.812 25.734 10.375 1 92.44 834 ILE A C 1
ATOM 6600 O O . ILE A 1 834 ? 6.895 25.891 10.953 1 92.44 834 ILE A O 1
ATOM 6604 N N . VAL A 1 835 ? 4.844 26.625 10.398 1 92.75 835 VAL A N 1
ATOM 6605 C CA . VAL A 1 835 ? 4.977 27.844 11.188 1 92.75 835 VAL A CA 1
ATOM 6606 C C . VAL A 1 835 ? 4.465 27.609 12.609 1 92.75 835 VAL A C 1
ATOM 6608 O O . VAL A 1 835 ? 3.367 27.078 12.797 1 92.75 835 VAL A O 1
ATOM 6611 N N . LEU A 1 836 ? 5.219 27.953 13.578 1 92.12 836 LEU A N 1
ATOM 6612 C CA . LEU A 1 836 ? 4.852 27.812 14.984 1 92.12 836 LEU A CA 1
ATOM 6613 C C . LEU A 1 836 ? 4.309 29.109 15.547 1 92.12 836 LEU A C 1
ATOM 6615 O O . LEU A 1 836 ? 4.859 30.188 15.281 1 92.12 836 LEU A O 1
ATOM 6619 N N . ILE A 1 837 ? 3.223 29 16.281 1 89.88 837 ILE A N 1
ATOM 6620 C CA . ILE A 1 837 ? 2.59 30.172 16.875 1 89.88 837 ILE A CA 1
ATOM 6621 C C . ILE A 1 837 ? 2.576 30.047 18.391 1 89.88 837 ILE A C 1
ATOM 6623 O O . ILE A 1 837 ? 2.447 28.938 18.922 1 89.88 837 ILE A O 1
ATOM 6627 N N . LYS A 1 838 ? 2.818 31.078 19.047 1 86.25 838 LYS A N 1
ATOM 6628 C CA . LYS A 1 838 ? 2.668 31.188 20.5 1 86.25 838 LYS A CA 1
ATOM 6629 C C . LYS A 1 838 ? 1.654 32.281 20.859 1 86.25 838 LYS A C 1
ATOM 6631 O O . LYS A 1 838 ? 1.865 33.438 20.578 1 86.25 838 LYS A O 1
ATOM 6636 N N . ASP A 1 839 ? 0.62 31.969 21.406 1 80.81 839 ASP A N 1
ATOM 6637 C CA . ASP A 1 839 ? -0.441 32.906 21.797 1 80.81 839 ASP A CA 1
ATOM 6638 C C . ASP A 1 839 ? -0.914 33.719 20.594 1 80.81 839 ASP A C 1
ATOM 6640 O O . ASP A 1 839 ? -1.06 34.938 20.672 1 80.81 839 ASP A O 1
ATOM 6644 N N . GLY A 1 840 ? -0.987 33.125 19.406 1 80.25 840 GLY A N 1
ATOM 6645 C CA . GLY A 1 840 ? -1.479 33.75 18.188 1 80.25 840 GLY A CA 1
ATOM 6646 C C . GLY A 1 840 ? -0.402 34.5 17.438 1 80.25 840 GLY A C 1
ATOM 6647 O O . GLY A 1 840 ? -0.627 34.938 16.312 1 80.25 840 GLY A O 1
ATOM 6648 N N . LYS A 1 841 ? 0.699 34.656 18.062 1 86.62 841 LYS A N 1
ATOM 6649 C CA . LYS A 1 841 ? 1.785 35.406 17.438 1 86.62 841 LYS A CA 1
ATOM 6650 C C . LYS A 1 841 ? 2.824 34.469 16.828 1 86.62 841 LYS A C 1
ATOM 6652 O O . LYS A 1 841 ? 2.904 33.281 17.203 1 86.62 841 LYS A O 1
ATOM 6657 N N . TYR A 1 842 ? 3.58 35.031 15.938 1 89 842 TYR A N 1
ATOM 6658 C CA . TYR A 1 842 ? 4.617 34.281 15.25 1 89 842 TYR A CA 1
ATOM 6659 C C . TYR A 1 842 ? 5.738 33.875 16.203 1 89 842 TYR A C 1
ATOM 6661 O O . TYR A 1 842 ? 6.234 34.719 16.969 1 89 842 TYR A O 1
ATOM 6669 N N . TYR A 1 843 ? 6.141 32.625 16.266 1 87.38 843 TYR A N 1
ATOM 6670 C CA . TYR A 1 843 ? 7.211 32.156 17.141 1 87.38 843 TYR A CA 1
ATOM 6671 C C . TYR A 1 843 ? 8.438 31.766 16.328 1 87.38 843 TYR A C 1
ATOM 6673 O O . TYR A 1 843 ? 9.562 32.125 16.688 1 87.38 843 TYR A O 1
ATOM 6681 N N . GLY A 1 844 ? 8.164 31.016 15.219 1 87.88 844 GLY A N 1
ATOM 6682 C CA . GLY A 1 844 ? 9.266 30.547 14.383 1 87.88 844 GLY A CA 1
ATOM 6683 C C . GLY A 1 844 ? 8.812 29.578 13.305 1 87.88 844 GLY A C 1
ATOM 6684 O O . GLY A 1 844 ? 7.629 29.25 13.203 1 87.88 844 GLY A O 1
ATOM 6685 N N . VAL A 1 845 ? 9.82 29.219 12.477 1 90.25 845 VAL A N 1
ATOM 6686 C CA . VAL A 1 845 ? 9.539 28.281 11.398 1 90.25 845 VAL A CA 1
ATOM 6687 C C . VAL A 1 845 ? 10.328 26.984 11.609 1 90.25 845 VAL A C 1
ATOM 6689 O O . VAL A 1 845 ? 11.531 27.031 11.883 1 90.25 845 VAL A O 1
ATOM 6692 N N . LEU A 1 846 ? 9.609 25.891 11.602 1 90.31 846 LEU A N 1
ATOM 6693 C CA . LEU A 1 846 ? 10.234 24.578 11.703 1 90.31 846 LEU A CA 1
ATOM 6694 C C . LEU A 1 846 ? 10.438 23.953 10.32 1 90.31 846 LEU A C 1
ATOM 6696 O O . LEU A 1 846 ? 9.469 23.734 9.594 1 90.31 846 LEU A O 1
ATOM 6700 N N . HIS A 1 847 ? 11.688 23.703 9.961 1 87.38 847 HIS A N 1
ATOM 6701 C CA . HIS A 1 847 ? 12.016 23.094 8.68 1 87.38 847 HIS A CA 1
ATOM 6702 C C . HIS A 1 847 ? 12.062 21.578 8.789 1 87.38 847 HIS A C 1
ATOM 6704 O O . HIS A 1 847 ? 12.461 21.031 9.828 1 87.38 847 HIS A O 1
ATOM 6710 N N . LYS A 1 848 ? 11.688 20.875 7.762 1 87.81 848 LYS A N 1
ATOM 6711 C CA . LYS A 1 848 ? 11.672 19.422 7.727 1 87.81 848 LYS A CA 1
ATOM 6712 C C . LYS A 1 848 ? 13.062 18.859 7.996 1 87.81 848 LYS A C 1
ATOM 6714 O O . LYS A 1 848 ? 13.211 17.891 8.742 1 87.81 848 LYS A O 1
ATOM 6719 N N . LYS A 1 849 ? 14.117 19.422 7.434 1 82.06 849 LYS A N 1
ATOM 6720 C CA . LYS A 1 849 ? 15.477 18.922 7.582 1 82.06 849 LYS A CA 1
ATOM 6721 C C . LYS A 1 849 ? 15.953 19.062 9.023 1 82.06 849 LYS A C 1
ATOM 6723 O O . LYS A 1 849 ? 16.719 18.219 9.508 1 82.06 849 LYS A O 1
ATOM 6728 N N . VAL A 1 850 ? 15.508 20.094 9.719 1 81.62 850 VAL A N 1
ATOM 6729 C CA . VAL A 1 850 ? 15.891 20.297 11.109 1 81.62 850 VAL A CA 1
ATOM 6730 C C . VAL A 1 850 ? 15.273 19.219 11.984 1 81.62 850 VAL A C 1
ATOM 6732 O O . VAL A 1 850 ? 15.922 18.719 12.914 1 81.62 850 VAL A O 1
ATOM 6735 N N . LEU A 1 851 ? 14.078 18.953 11.68 1 86 851 LEU A N 1
ATOM 6736 C CA . LEU A 1 851 ? 13.422 17.875 12.43 1 86 851 LEU A CA 1
ATOM 6737 C C . LEU A 1 851 ? 14.125 16.547 12.203 1 86 851 LEU A C 1
ATOM 6739 O O . LEU A 1 851 ? 14.352 15.789 13.156 1 86 851 LEU A O 1
ATOM 6743 N N . ILE A 1 852 ? 14.5 16.203 10.969 1 84.44 852 ILE A N 1
ATOM 6744 C CA . ILE A 1 852 ? 15.148 14.945 10.641 1 84.44 852 ILE A CA 1
ATOM 6745 C C . ILE A 1 852 ? 16.516 14.867 11.328 1 84.44 852 ILE A C 1
ATOM 6747 O O . ILE A 1 852 ? 16.891 13.82 11.852 1 84.44 852 ILE A O 1
ATOM 6751 N N . ASP A 1 853 ? 17.219 15.93 11.32 1 79.88 853 ASP A N 1
ATOM 6752 C CA . ASP A 1 853 ? 18.531 15.977 11.953 1 79.88 853 ASP A CA 1
ATOM 6753 C C . ASP A 1 853 ? 18.422 15.742 13.461 1 79.88 853 ASP A C 1
ATOM 6755 O O . ASP A 1 853 ? 19.234 15.039 14.047 1 79.88 853 ASP A O 1
ATOM 6759 N N . TYR A 1 854 ? 17.438 16.328 14.062 1 81.88 854 TYR A N 1
ATOM 6760 C CA . TYR A 1 854 ? 17.234 16.156 15.492 1 81.88 854 TYR A CA 1
ATOM 6761 C C . TYR A 1 854 ? 16.922 14.703 15.828 1 81.88 854 TYR A C 1
ATOM 6763 O O . TYR A 1 854 ? 17.469 14.148 16.781 1 81.88 854 TYR A O 1
ATOM 6771 N N . LEU A 1 855 ? 16.109 14.172 15.094 1 82.38 855 LEU A N 1
ATOM 6772 C CA . LEU A 1 855 ? 15.703 12.797 15.359 1 82.38 855 LEU A CA 1
ATOM 6773 C C . LEU A 1 855 ? 16.859 11.836 15.148 1 82.38 855 LEU A C 1
ATOM 6775 O O . LEU A 1 855 ? 16.969 10.812 15.836 1 82.38 855 LEU A O 1
ATOM 6779 N N . ARG A 1 856 ? 17.719 12.086 14.289 1 78.69 856 ARG A N 1
ATOM 6780 C CA . ARG A 1 856 ? 18.859 11.227 14.016 1 78.69 856 ARG A CA 1
ATOM 6781 C C . ARG A 1 856 ? 19.906 11.336 15.117 1 78.69 856 ARG A C 1
ATOM 6783 O O . ARG A 1 856 ? 20.594 10.367 15.438 1 78.69 856 ARG A O 1
ATOM 6790 N N . ARG A 1 857 ? 20.016 12.453 15.641 1 73.25 857 ARG A N 1
ATOM 6791 C CA . ARG A 1 857 ? 20.984 12.664 16.719 1 73.25 857 ARG A CA 1
ATOM 6792 C C . ARG A 1 857 ? 20.531 11.992 18 1 73.25 857 ARG A C 1
ATOM 6794 O O . ARG A 1 857 ? 21.344 11.562 18.812 1 73.25 857 ARG A O 1
ATOM 6801 N N . THR A 1 858 ? 19.25 11.945 18.141 1 69 858 THR A N 1
ATOM 6802 C CA . THR A 1 858 ? 18.719 11.344 19.375 1 69 858 THR A CA 1
ATOM 6803 C C . THR A 1 858 ? 18.672 9.82 19.25 1 69 858 THR A C 1
ATOM 6805 O O . THR A 1 858 ? 18.641 9.117 20.266 1 69 858 THR A O 1
ATOM 6808 N N . GLU A 1 859 ? 18.719 9.266 18.047 1 65.56 859 GLU A N 1
ATOM 6809 C CA . GLU A 1 859 ? 18.766 7.812 17.891 1 65.56 859 GLU A CA 1
ATOM 6810 C C . GLU A 1 859 ? 20.156 7.281 18.203 1 65.56 859 GLU A C 1
ATOM 6812 O O . GLU A 1 859 ? 21.172 7.887 17.828 1 65.56 859 GLU A O 1
ATOM 6817 N N . MET B 1 1 ? -17.406 4.582 30.688 1 24.39 1 MET B N 1
ATOM 6818 C CA . MET B 1 1 ? -18.688 5.105 31.141 1 24.39 1 MET B CA 1
ATOM 6819 C C . MET B 1 1 ? -19.5 5.68 29.984 1 24.39 1 MET B C 1
ATOM 6821 O O . MET B 1 1 ? -19 6.539 29.25 1 24.39 1 MET B O 1
ATOM 6825 N N . ARG B 1 2 ? -20.531 4.957 29.562 1 32.44 2 ARG B N 1
ATOM 6826 C CA . ARG B 1 2 ? -21.438 5.203 28.453 1 32.44 2 ARG B CA 1
ATOM 6827 C C . ARG B 1 2 ? -22.297 6.434 28.703 1 32.44 2 ARG B C 1
ATOM 6829 O O . ARG B 1 2 ? -22.922 6.562 29.766 1 32.44 2 ARG B O 1
ATOM 6836 N N . SER B 1 3 ? -22.047 7.496 28.031 1 37.44 3 SER B N 1
ATOM 6837 C CA . SER B 1 3 ? -22.859 8.711 28.094 1 37.44 3 SER B CA 1
ATOM 6838 C C . SER B 1 3 ? -24.312 8.422 27.766 1 37.44 3 SER B C 1
ATOM 6840 O O . SER B 1 3 ? -24.609 7.68 26.828 1 37.44 3 SER B O 1
ATOM 6842 N N . ARG B 1 4 ? -25.266 8.609 28.688 1 36.44 4 ARG B N 1
ATOM 6843 C CA . ARG B 1 4 ? -26.719 8.492 28.656 1 36.44 4 ARG B CA 1
ATOM 6844 C C . ARG B 1 4 ? -27.328 9.555 27.766 1 36.44 4 ARG B C 1
ATOM 6846 O O . ARG B 1 4 ? -28.547 9.57 27.562 1 36.44 4 ARG B O 1
ATOM 6853 N N . PHE B 1 5 ? -26.516 10.445 27.453 1 33.25 5 PHE B N 1
ATOM 6854 C CA . PHE B 1 5 ? -27.156 11.57 26.766 1 33.25 5 PHE B CA 1
ATOM 6855 C C . PHE B 1 5 ? -27.797 11.125 25.453 1 33.25 5 PHE B C 1
ATOM 6857 O O . PHE B 1 5 ? -28.75 11.742 24.984 1 33.25 5 PHE B O 1
ATOM 6864 N N . PHE B 1 6 ? -27.375 10.156 24.844 1 36.69 6 PHE B N 1
ATOM 6865 C CA . PHE B 1 6 ? -27.969 9.859 23.547 1 36.69 6 PHE B CA 1
ATOM 6866 C C . PHE B 1 6 ? -29.453 9.57 23.672 1 36.69 6 PHE B C 1
ATOM 6868 O O . PHE B 1 6 ? -30.172 9.523 22.672 1 36.69 6 PHE B O 1
ATOM 6875 N N . GLY B 1 7 ? -29.984 9.344 24.875 1 31.95 7 GLY B N 1
ATOM 6876 C CA . GLY B 1 7 ? -31.406 9.07 24.938 1 31.95 7 GLY B CA 1
ATOM 6877 C C . GLY B 1 7 ? -32.25 10.312 24.766 1 31.95 7 GLY B C 1
ATOM 6878 O O . GLY B 1 7 ? -33.438 10.219 24.453 1 31.95 7 GLY B O 1
ATOM 6879 N N . LYS B 1 8 ? -31.875 11.516 25.344 1 31.75 8 LYS B N 1
ATOM 6880 C CA . LYS B 1 8 ? -32.812 12.648 25.422 1 31.75 8 LYS B CA 1
ATOM 6881 C C . LYS B 1 8 ? -32.688 13.516 24.172 1 31.75 8 LYS B C 1
ATOM 6883 O O . LYS B 1 8 ? -33.281 14.594 24.094 1 31.75 8 LYS B O 1
ATOM 6888 N N . VAL B 1 9 ? -31.859 13.422 23.328 1 32.16 9 VAL B N 1
ATOM 6889 C CA . VAL B 1 9 ? -31.797 14.359 22.203 1 32.16 9 VAL B CA 1
ATOM 6890 C C . VAL B 1 9 ? -33.094 14.305 21.422 1 32.16 9 VAL B C 1
ATOM 6892 O O . VAL B 1 9 ? -33.469 13.258 20.891 1 32.16 9 VAL B O 1
ATOM 6895 N N . HIS B 1 10 ? -34.031 15.258 21.688 1 27.03 10 HIS B N 1
ATOM 6896 C CA . HIS B 1 10 ? -35.25 15.547 20.953 1 27.03 10 HIS B CA 1
ATOM 6897 C C . HIS B 1 10 ? -35 15.758 19.469 1 27.03 10 HIS B C 1
ATOM 6899 O O . HIS B 1 10 ? -33.906 16.234 19.094 1 27.03 10 HIS B O 1
ATOM 6905 N N . ASP B 1 11 ? -35.875 15.32 18.516 1 29.08 11 ASP B N 1
ATOM 6906 C CA . ASP B 1 11 ? -36.031 15.086 17.078 1 29.08 11 ASP B CA 1
ATOM 6907 C C . ASP B 1 11 ? -36 16.406 16.297 1 29.08 11 ASP B C 1
ATOM 6909 O O . ASP B 1 11 ? -36.375 16.453 15.133 1 29.08 11 ASP B O 1
ATOM 6913 N N . THR B 1 12 ? -35.906 17.625 16.844 1 28.02 12 THR B N 1
ATOM 6914 C CA . THR B 1 12 ? -36.219 18.766 15.984 1 28.02 12 THR B CA 1
ATOM 6915 C C . THR B 1 12 ? -35.031 19.062 15.062 1 28.02 12 THR B C 1
ATOM 6917 O O . THR B 1 12 ? -34.875 20.203 14.602 1 28.02 12 THR B O 1
ATOM 6920 N N . PHE B 1 13 ? -34.156 18.25 14.789 1 30.14 13 PHE B N 1
ATOM 6921 C CA . PHE B 1 13 ? -32.812 18.594 14.312 1 30.14 13 PHE B CA 1
ATOM 6922 C C . PHE B 1 13 ? -32.844 19.016 12.852 1 30.14 13 PHE B C 1
ATOM 6924 O O . PHE B 1 13 ? -33.656 18.5 12.07 1 30.14 13 PHE B O 1
ATOM 6931 N N . ILE B 1 14 ? -32.438 20.203 12.477 1 30 14 ILE B N 1
ATOM 6932 C CA . ILE B 1 14 ? -32.25 20.844 11.172 1 30 14 ILE B CA 1
ATOM 6933 C C . ILE B 1 14 ? -31.438 19.922 10.266 1 30 14 ILE B C 1
ATOM 6935 O O . ILE B 1 14 ? -30.562 19.188 10.742 1 30 14 ILE B O 1
ATOM 6939 N N . SER B 1 15 ? -31.703 19.891 8.828 1 31.3 15 SER B N 1
ATOM 6940 C CA . SER B 1 15 ? -31.406 19.016 7.703 1 31.3 15 SER B CA 1
ATOM 6941 C C . SER B 1 15 ? -29.906 18.984 7.422 1 31.3 15 SER B C 1
ATOM 6943 O O . SER B 1 15 ? -29.391 19.781 6.625 1 31.3 15 SER B O 1
ATOM 6945 N N . ILE B 1 16 ? -28.984 19.359 8.125 1 35.28 16 ILE B N 1
ATOM 6946 C CA . ILE B 1 16 ? -27.703 18.875 7.621 1 35.28 16 ILE B CA 1
ATOM 6947 C C . ILE B 1 16 ? -27.844 17.422 7.145 1 35.28 16 ILE B C 1
ATOM 6949 O O . ILE B 1 16 ? -28.625 16.656 7.719 1 35.28 16 ILE B O 1
ATOM 6953 N N . ARG B 1 17 ? -27.484 17.078 5.934 1 36.44 17 ARG B N 1
ATOM 6954 C CA . ARG B 1 17 ? -27.641 15.688 5.531 1 36.44 17 ARG B CA 1
ATOM 6955 C C . ARG B 1 17 ? -27.406 14.742 6.707 1 36.44 17 ARG B C 1
ATOM 6957 O O . ARG B 1 17 ? -26.266 14.562 7.141 1 36.44 17 ARG B O 1
ATOM 6964 N N . ILE B 1 18 ? -28.297 14.5 7.629 1 41 18 ILE B N 1
ATOM 6965 C CA . ILE B 1 18 ? -28.688 13.922 8.906 1 41 18 ILE B CA 1
ATOM 6966 C C . ILE B 1 18 ? -28.016 12.562 9.086 1 41 18 ILE B C 1
ATOM 6968 O O . ILE B 1 18 ? -27.672 12.18 10.203 1 41 18 ILE B O 1
ATOM 6972 N N . PHE B 1 19 ? -27.625 11.891 7.914 1 41.66 19 PHE B N 1
ATOM 6973 C CA . PHE B 1 19 ? -27.25 10.492 8.086 1 41.66 19 PHE B CA 1
ATOM 6974 C C . PHE B 1 19 ? -25.891 10.383 8.75 1 41.66 19 PHE B C 1
ATOM 6976 O O . PHE B 1 19 ? -25.641 9.438 9.508 1 41.66 19 PHE B O 1
ATOM 6983 N N . TYR B 1 20 ? -25.172 11.422 8.539 1 49.88 20 TYR B N 1
ATOM 6984 C CA . TYR B 1 20 ? -23.828 11.312 9.094 1 49.88 20 TYR B CA 1
ATOM 6985 C C . TYR B 1 20 ? -23.859 11.445 10.617 1 49.88 20 TYR B C 1
ATOM 6987 O O . TYR B 1 20 ? -22.875 11.141 11.289 1 49.88 20 TYR B O 1
ATOM 6995 N N . ASN B 1 21 ? -25.094 11.789 11.102 1 49.53 21 ASN B N 1
ATOM 6996 C CA . ASN B 1 21 ? -25.172 12.031 12.539 1 49.53 21 ASN B CA 1
ATOM 6997 C C . ASN B 1 21 ? -25.078 10.734 13.336 1 49.53 21 ASN B C 1
ATOM 6999 O O . ASN B 1 21 ? -24.766 10.75 14.523 1 49.53 21 ASN B O 1
ATOM 7003 N N . ASP B 1 22 ? -25.359 9.602 12.609 1 51.47 22 ASP B N 1
ATOM 7004 C CA . ASP B 1 22 ? -25.328 8.328 13.32 1 51.47 22 ASP B CA 1
ATOM 7005 C C . ASP B 1 22 ? -23.906 7.766 13.391 1 51.47 22 ASP B C 1
ATOM 7007 O O . ASP B 1 22 ? -23.656 6.766 14.07 1 51.47 22 ASP B O 1
ATOM 7011 N N . PHE B 1 23 ? -23.078 8.625 12.82 1 65.75 23 PHE B N 1
ATOM 7012 C CA . PHE B 1 23 ? -21.703 8.141 12.789 1 65.75 23 PHE B CA 1
ATOM 7013 C C . PHE B 1 23 ? -20.781 9.07 13.57 1 65.75 23 PHE B C 1
ATOM 7015 O O . PHE B 1 23 ? -20.938 10.297 13.516 1 65.75 23 PHE B O 1
ATOM 7022 N N . THR B 1 24 ? -20.062 8.539 14.492 1 74 24 THR B N 1
ATOM 7023 C CA . THR B 1 24 ? -19.078 9.344 15.203 1 74 24 THR B CA 1
ATOM 7024 C C . THR B 1 24 ? -17.703 9.219 14.555 1 74 24 THR B C 1
ATOM 7026 O O . THR B 1 24 ? -17.328 8.141 14.086 1 74 24 THR B O 1
ATOM 7029 N N . THR B 1 25 ? -17.078 10.344 14.438 1 77.88 25 THR B N 1
ATOM 7030 C CA . THR B 1 25 ? -15.766 10.391 13.805 1 77.88 25 THR B CA 1
ATOM 7031 C C . THR B 1 25 ? -14.664 10.094 14.812 1 77.88 25 THR B C 1
ATOM 7033 O O . THR B 1 25 ? -14.727 10.539 15.961 1 77.88 25 THR B O 1
ATOM 7036 N N . ILE B 1 26 ? -13.781 9.305 14.406 1 81.19 26 ILE B N 1
ATOM 7037 C CA . ILE B 1 26 ? -12.617 9 15.227 1 81.19 26 ILE B CA 1
ATOM 7038 C C . ILE B 1 26 ? -11.5 10 14.945 1 81.19 26 ILE B C 1
ATOM 7040 O O . ILE B 1 26 ? -11.242 10.344 13.789 1 81.19 26 ILE B O 1
ATOM 7044 N N . ASP B 1 27 ? -10.914 10.508 16 1 86.12 27 ASP B N 1
ATOM 7045 C CA . ASP B 1 27 ? -9.758 11.391 15.852 1 86.12 27 ASP B CA 1
ATOM 7046 C C . ASP B 1 27 ? -8.469 10.578 15.742 1 86.12 27 ASP B C 1
ATOM 7048 O O . ASP B 1 27 ? -7.887 10.195 16.75 1 86.12 27 ASP B O 1
ATOM 7052 N N . TRP B 1 28 ? -7.965 10.5 14.609 1 87.44 28 TRP B N 1
ATOM 7053 C CA . TRP B 1 28 ? -6.797 9.664 14.359 1 87.44 28 TRP B CA 1
ATOM 7054 C C . TRP B 1 28 ? -5.531 10.32 14.883 1 87.44 28 TRP B C 1
ATOM 7056 O O . TRP B 1 28 ? -4.57 9.641 15.25 1 87.44 28 TRP B O 1
ATOM 7066 N N . THR B 1 29 ? -5.5 11.641 14.93 1 88.31 29 THR B N 1
ATOM 7067 C CA . THR B 1 29 ? -4.328 12.344 15.445 1 88.31 29 THR B CA 1
ATOM 7068 C C . THR B 1 29 ? -4.117 12.023 16.922 1 88.31 29 THR B C 1
ATOM 7070 O O . THR B 1 29 ? -3.008 11.688 17.344 1 88.31 29 THR B O 1
ATOM 7073 N N . LYS B 1 30 ? -5.203 12.117 17.656 1 86.31 30 LYS B N 1
ATOM 7074 C CA . LYS B 1 30 ? -5.105 11.82 19.078 1 86.31 30 LYS B CA 1
ATOM 7075 C C . LYS B 1 30 ? -4.758 10.352 19.312 1 86.31 30 LYS B C 1
ATOM 7077 O O . LYS B 1 30 ? -3.98 10.031 20.219 1 86.31 30 LYS B O 1
ATOM 7082 N N . ALA B 1 31 ? -5.355 9.547 18.547 1 88.06 31 ALA B N 1
ATOM 7083 C CA . ALA B 1 31 ? -5.066 8.117 18.672 1 88.06 31 ALA B CA 1
ATOM 7084 C C . ALA B 1 31 ? -3.604 7.828 18.344 1 88.06 31 ALA B C 1
ATOM 7086 O O . ALA B 1 31 ? -2.963 7.023 19.031 1 88.06 31 ALA B O 1
ATOM 7087 N N . TYR B 1 32 ? -3.1 8.469 17.359 1 89.75 32 TYR B N 1
ATOM 7088 C CA . TYR B 1 32 ? -1.706 8.289 16.969 1 89.75 32 TYR B CA 1
ATOM 7089 C C . TYR B 1 32 ? -0.768 8.773 18.062 1 89.75 32 TYR B C 1
ATOM 7091 O O . TYR B 1 32 ? 0.239 8.125 18.359 1 89.75 32 TYR B O 1
ATOM 7099 N N . LEU B 1 33 ? -1.021 9.906 18.672 1 88.81 33 LEU B N 1
ATOM 7100 C CA . LEU B 1 33 ? -0.186 10.453 19.734 1 88.81 33 LEU B CA 1
ATOM 7101 C C . LEU B 1 33 ? -0.194 9.547 20.969 1 88.81 33 LEU B C 1
ATOM 7103 O O . LEU B 1 33 ? 0.85 9.312 21.578 1 88.81 33 LEU B O 1
ATOM 7107 N N . LYS B 1 34 ? -1.381 9.031 21.312 1 87.81 34 LYS B N 1
ATOM 7108 C CA . LYS B 1 34 ? -1.469 8.094 22.422 1 87.81 34 LYS B CA 1
ATOM 7109 C C . LYS B 1 34 ? -0.704 6.809 22.109 1 87.81 34 LYS B C 1
ATOM 7111 O O . LYS B 1 34 ? -0.088 6.219 23 1 87.81 34 LYS B O 1
ATOM 7116 N N . GLY B 1 35 ? -0.797 6.379 20.891 1 88.38 35 GLY B N 1
ATOM 7117 C CA . GLY B 1 35 ? -0.04 5.207 20.484 1 88.38 35 GLY B CA 1
ATOM 7118 C C . GLY B 1 35 ? 1.461 5.414 20.547 1 88.38 35 GLY B C 1
ATOM 7119 O O . GLY B 1 35 ? 2.199 4.516 20.969 1 88.38 35 GLY B O 1
ATOM 7120 N N . ASN B 1 36 ? 1.917 6.59 20.141 1 90.44 36 ASN B N 1
ATOM 7121 C CA . ASN B 1 36 ? 3.336 6.914 20.234 1 90.44 36 ASN B CA 1
ATOM 7122 C C . ASN B 1 36 ? 3.814 6.945 21.688 1 90.44 36 ASN B C 1
ATOM 7124 O O . ASN B 1 36 ? 4.91 6.473 21.984 1 90.44 36 ASN B O 1
ATOM 7128 N N . GLN B 1 37 ? 3.02 7.504 22.547 1 88.56 37 GLN B N 1
ATOM 7129 C CA . GLN B 1 37 ? 3.369 7.551 23.953 1 88.56 37 GLN B CA 1
ATOM 7130 C C . GLN B 1 37 ? 3.49 6.145 24.547 1 88.56 37 GLN B C 1
ATOM 7132 O O . GLN B 1 37 ? 4.398 5.871 25.328 1 88.56 37 GLN B O 1
ATOM 7137 N N . PHE B 1 38 ? 2.578 5.312 24.141 1 88.31 38 PHE B N 1
ATOM 7138 C CA . PHE B 1 38 ? 2.602 3.928 24.609 1 88.31 38 PHE B CA 1
ATOM 7139 C C . PHE B 1 38 ? 3.861 3.221 24.125 1 88.31 38 PHE B C 1
ATOM 7141 O O . PHE B 1 38 ? 4.547 2.562 24.906 1 88.31 38 PHE B O 1
ATOM 7148 N N . ASN B 1 39 ? 4.195 3.363 22.859 1 88.25 39 ASN B N 1
ATOM 7149 C CA . ASN B 1 39 ? 5.379 2.719 22.297 1 88.25 39 ASN B CA 1
ATOM 7150 C C . ASN B 1 39 ? 6.664 3.266 22.906 1 88.25 39 ASN B C 1
ATOM 7152 O O . ASN B 1 39 ? 7.633 2.525 23.094 1 88.25 39 ASN B O 1
ATOM 7156 N N . TYR B 1 40 ? 6.641 4.555 23.156 1 89.12 40 TYR B N 1
ATOM 7157 C CA . TYR B 1 40 ? 7.801 5.164 23.797 1 89.12 40 TYR B CA 1
ATOM 7158 C C . TYR B 1 40 ? 7.984 4.629 25.219 1 89.12 40 TYR B C 1
ATOM 7160 O O . TYR B 1 40 ? 9.109 4.383 25.656 1 89.12 40 TYR B O 1
ATOM 7168 N N . SER B 1 41 ? 6.918 4.422 25.953 1 88.5 41 SER B N 1
ATOM 7169 C CA . SER B 1 41 ? 6.973 3.867 27.297 1 88.5 41 SER B CA 1
ATOM 7170 C C . SER B 1 41 ? 7.531 2.447 27.297 1 88.5 41 SER B C 1
ATOM 7172 O O . SER B 1 41 ? 8.305 2.072 28.172 1 88.5 41 SER B O 1
ATOM 7174 N N . ILE B 1 42 ? 7.145 1.698 26.344 1 87.94 42 ILE B N 1
ATOM 7175 C CA . ILE B 1 42 ? 7.594 0.313 26.25 1 87.94 42 ILE B CA 1
ATOM 7176 C C . ILE B 1 42 ? 9.07 0.276 25.859 1 87.94 42 ILE B C 1
ATOM 7178 O O . ILE B 1 42 ? 9.836 -0.539 26.391 1 87.94 42 ILE B O 1
ATOM 7182 N N . GLU B 1 43 ? 9.469 1.135 24.938 1 85.75 43 GLU B N 1
ATOM 7183 C CA . GLU B 1 43 ? 10.859 1.154 24.484 1 85.75 43 GLU B CA 1
ATOM 7184 C C . GLU B 1 43 ? 11.797 1.598 25.609 1 85.75 43 GLU B C 1
ATOM 7186 O O . GLU B 1 43 ? 12.883 1.036 25.781 1 85.75 43 GLU B O 1
ATOM 7191 N N . LYS B 1 44 ? 11.406 2.631 26.391 1 86.5 44 LYS B N 1
ATOM 7192 C CA . LYS B 1 44 ? 12.227 3.129 27.484 1 86.5 44 LYS B CA 1
ATOM 7193 C C . LYS B 1 44 ? 12.039 2.287 28.75 1 86.5 44 LYS B C 1
ATOM 7195 O O . LYS B 1 44 ? 12.742 2.473 29.734 1 86.5 44 LYS B O 1
ATOM 7200 N N . LYS B 1 45 ? 11.07 1.289 28.797 1 87.69 45 LYS B N 1
ATOM 7201 C CA . LYS B 1 45 ? 10.797 0.363 29.891 1 87.69 45 LYS B CA 1
ATOM 7202 C C . LYS B 1 45 ? 10.344 1.108 31.156 1 87.69 45 LYS B C 1
ATOM 7204 O O . LYS B 1 45 ? 10.719 0.742 32.281 1 87.69 45 LYS B O 1
ATOM 7209 N N . GLN B 1 46 ? 9.758 2.344 30.844 1 87 46 GLN B N 1
ATOM 7210 C CA . GLN B 1 46 ? 9.227 3.146 31.938 1 87 46 GLN B CA 1
ATOM 7211 C C . GLN B 1 46 ? 7.797 3.604 31.641 1 87 46 GLN B C 1
ATOM 7213 O O . GLN B 1 46 ? 7.453 3.867 30.5 1 87 46 GLN B O 1
ATOM 7218 N N . TRP B 1 47 ? 7.031 3.494 32.625 1 80.75 47 TRP B N 1
ATOM 7219 C CA . TRP B 1 47 ? 5.664 3.973 32.469 1 80.75 47 TRP B CA 1
ATOM 7220 C C . TRP B 1 47 ? 5.633 5.484 32.25 1 80.75 47 TRP B C 1
ATOM 7222 O O . TRP B 1 47 ? 6.211 6.238 33.031 1 80.75 47 TRP B O 1
ATOM 7232 N N . ILE B 1 48 ? 5.27 5.824 30.984 1 74.94 48 ILE B N 1
ATOM 7233 C CA . ILE B 1 48 ? 5.168 7.238 30.641 1 74.94 48 ILE B CA 1
ATOM 7234 C C . ILE B 1 48 ? 3.709 7.602 30.375 1 74.94 48 ILE B C 1
ATOM 7236 O O . ILE B 1 48 ? 2.992 6.859 29.703 1 74.94 48 ILE B O 1
ATOM 7240 N N . GLY B 1 49 ? 3.033 8.445 31.031 1 63.53 49 GLY B N 1
ATOM 7241 C CA . GLY B 1 49 ? 1.695 8.938 30.75 1 63.53 49 GLY B CA 1
ATOM 7242 C C . GLY B 1 49 ? 1.013 9.555 31.953 1 63.53 49 GLY B C 1
ATOM 7243 O O . GLY B 1 49 ? 1.453 9.352 33.094 1 63.53 49 GLY B O 1
ATOM 7244 N N . ASP B 1 50 ? 0.385 10.609 31.703 1 54.78 50 ASP B N 1
ATOM 7245 C CA . ASP B 1 50 ? -0.229 11.461 32.719 1 54.78 50 ASP B CA 1
ATOM 7246 C C . ASP B 1 50 ? -0.975 10.633 33.75 1 54.78 50 ASP B C 1
ATOM 7248 O O . ASP B 1 50 ? -0.991 10.977 34.938 1 54.78 50 ASP B O 1
ATOM 7252 N N . ASP B 1 51 ? -1.709 9.562 33.281 1 52.25 51 ASP B N 1
ATOM 7253 C CA . ASP B 1 51 ? -2.678 9.078 34.25 1 52.25 51 ASP B CA 1
ATOM 7254 C C . ASP B 1 51 ? -2.092 7.945 35.094 1 52.25 51 ASP B C 1
ATOM 7256 O O . ASP B 1 51 ? -2.793 7.34 35.906 1 52.25 51 ASP B O 1
ATOM 7260 N N . SER B 1 52 ? -0.816 7.59 34.75 1 51.91 52 SER B N 1
ATOM 7261 C CA . SER B 1 52 ? -0.465 6.367 35.469 1 51.91 52 SER B CA 1
ATOM 7262 C C . SER B 1 52 ? 0.188 6.68 36.812 1 51.91 52 SER B C 1
ATOM 7264 O O . SER B 1 52 ? 0.973 7.621 36.906 1 51.91 52 SER B O 1
ATOM 7266 N N . VAL B 1 53 ? -0.488 6.398 37.844 1 54.94 53 VAL B N 1
ATOM 7267 C CA . VAL B 1 53 ? 0.025 6.402 39.219 1 54.94 53 VAL B CA 1
ATOM 7268 C C . VAL B 1 53 ? 1.49 5.973 39.219 1 54.94 53 VAL B C 1
ATOM 7270 O O . VAL B 1 53 ? 2.281 6.445 40.031 1 54.94 53 VAL B O 1
ATOM 7273 N N . ASN B 1 54 ? 1.912 5.273 38.188 1 63.59 54 ASN B N 1
ATOM 7274 C CA . ASN B 1 54 ? 3.256 4.707 38.188 1 63.59 54 ASN B CA 1
ATOM 7275 C C . ASN B 1 54 ? 4.18 5.441 37.219 1 63.59 54 ASN B C 1
ATOM 7277 O O . ASN B 1 54 ? 5.066 4.832 36.625 1 63.59 54 ASN B O 1
ATOM 7281 N N . ASP B 1 55 ? 4.062 6.773 37.062 1 69.19 55 ASP B N 1
ATOM 7282 C CA . ASP B 1 55 ? 4.898 7.527 36.125 1 69.19 55 ASP B CA 1
ATOM 7283 C C . ASP B 1 55 ? 6.371 7.438 36.531 1 69.19 55 ASP B C 1
ATOM 7285 O O . ASP B 1 55 ? 6.727 7.68 37.688 1 69.19 55 ASP B O 1
ATOM 7289 N N . GLY B 1 56 ? 7.168 6.969 35.719 1 71.12 56 GLY B N 1
ATOM 7290 C CA . GLY B 1 56 ? 8.602 6.887 35.938 1 71.12 56 GLY B CA 1
ATOM 7291 C C . GLY B 1 56 ? 9.055 5.516 36.406 1 71.12 56 GLY B C 1
ATOM 7292 O O . GLY B 1 56 ? 10.25 5.227 36.469 1 71.12 56 GLY B O 1
ATOM 7293 N N . GLN B 1 57 ? 8.133 4.691 36.781 1 80.31 57 GLN B N 1
ATOM 7294 C CA . GLN B 1 57 ? 8.5 3.367 37.281 1 80.31 57 GLN B CA 1
ATOM 7295 C C . GLN B 1 57 ? 8.797 2.422 36.125 1 80.31 57 GLN B C 1
ATOM 7297 O O . GLN B 1 57 ? 8.289 2.611 35 1 80.31 57 GLN B O 1
ATOM 7302 N N . ALA B 1 58 ? 9.688 1.479 36.406 1 86.25 58 ALA B N 1
ATOM 7303 C CA . ALA B 1 58 ? 10.078 0.503 35.375 1 86.25 58 ALA B CA 1
ATOM 7304 C C . ALA B 1 58 ? 8.953 -0.498 35.125 1 86.25 58 ALA B C 1
ATOM 7306 O O . ALA B 1 58 ? 8.273 -0.932 36.062 1 86.25 58 ALA B O 1
ATOM 7307 N N . ILE B 1 59 ? 8.656 -0.762 33.969 1 87.56 59 ILE B N 1
ATOM 7308 C CA . ILE B 1 59 ? 7.656 -1.754 33.562 1 87.56 59 ILE B CA 1
ATOM 7309 C C . ILE B 1 59 ? 8.219 -3.158 33.781 1 87.56 59 ILE B C 1
ATOM 7311 O O . ILE B 1 59 ? 9.289 -3.486 33.25 1 87.56 59 ILE B O 1
ATOM 7315 N N . PRO B 1 60 ? 7.574 -3.971 34.562 1 88.19 60 PRO B N 1
ATOM 7316 C CA . PRO B 1 60 ? 8.047 -5.344 34.719 1 88.19 60 PRO B CA 1
ATOM 7317 C C . PRO B 1 60 ? 8.156 -6.113 33.406 1 88.19 60 PRO B C 1
ATOM 7319 O O . PRO B 1 60 ? 7.445 -5.805 32.469 1 88.19 60 PRO B O 1
ATOM 7322 N N . PHE B 1 61 ? 9.031 -7.09 33.344 1 89.38 61 PHE B N 1
ATOM 7323 C CA . PHE B 1 61 ? 9.352 -7.844 32.125 1 89.38 61 PHE B CA 1
ATOM 7324 C C . PHE B 1 61 ? 8.125 -8.578 31.609 1 89.38 61 PHE B C 1
ATOM 7326 O O . PHE B 1 61 ? 7.895 -8.633 30.406 1 89.38 61 PHE B O 1
ATOM 7333 N N . LEU B 1 62 ? 7.316 -9.156 32.438 1 88.81 62 LEU B N 1
ATOM 7334 C CA . LEU B 1 62 ? 6.141 -9.922 32.031 1 88.81 62 LEU B CA 1
ATOM 7335 C C . LEU B 1 62 ? 5.117 -9.016 31.359 1 88.81 62 LEU B C 1
ATOM 7337 O O . LEU B 1 62 ? 4.465 -9.422 30.391 1 88.81 62 LEU B O 1
ATOM 7341 N N . HIS B 1 63 ? 5.008 -7.805 31.906 1 87.81 63 HIS B N 1
ATOM 7342 C CA . HIS B 1 63 ? 4.082 -6.855 31.297 1 87.81 63 HIS B CA 1
ATOM 7343 C C . HIS B 1 63 ? 4.598 -6.359 29.953 1 87.81 63 HIS B C 1
ATOM 7345 O O . HIS B 1 63 ? 3.814 -6.152 29.016 1 87.81 63 HIS B O 1
ATOM 7351 N N . ARG B 1 64 ? 5.852 -6.246 29.938 1 88.94 64 ARG B N 1
ATOM 7352 C CA . ARG B 1 64 ? 6.434 -5.836 28.672 1 88.94 64 ARG B CA 1
ATOM 7353 C C . ARG B 1 64 ? 6.254 -6.914 27.609 1 88.94 64 ARG B C 1
ATOM 7355 O O . ARG B 1 64 ? 5.949 -6.613 26.453 1 88.94 64 ARG B O 1
ATOM 7362 N N . ALA B 1 65 ? 6.453 -8.078 28.031 1 89.62 65 ALA B N 1
ATOM 7363 C CA . ALA B 1 65 ? 6.266 -9.203 27.109 1 89.62 65 ALA B CA 1
ATOM 7364 C C . ALA B 1 65 ? 4.809 -9.312 26.672 1 89.62 65 ALA B C 1
ATOM 7366 O O . ALA B 1 65 ? 4.527 -9.625 25.516 1 89.62 65 ALA B O 1
ATOM 7367 N N . TYR B 1 66 ? 3.945 -9.039 27.547 1 89.62 66 TYR B N 1
ATOM 7368 C CA . TYR B 1 66 ? 2.521 -9.055 27.234 1 89.62 66 TYR B CA 1
ATOM 7369 C C . TYR B 1 66 ? 2.176 -7.988 26.203 1 89.62 66 TYR B C 1
ATOM 7371 O O . TYR B 1 66 ? 1.422 -8.25 25.266 1 89.62 66 TYR B O 1
ATOM 7379 N N . TYR B 1 67 ? 2.773 -6.828 26.312 1 88.38 67 TYR B N 1
ATOM 7380 C CA . TYR B 1 67 ? 2.443 -5.738 25.406 1 88.38 67 TYR B CA 1
ATOM 7381 C C . TYR B 1 67 ? 3.084 -5.953 24.047 1 88.38 67 TYR B C 1
ATOM 7383 O O . TYR B 1 67 ? 2.512 -5.582 23.016 1 88.38 67 TYR B O 1
ATOM 7391 N N . THR B 1 68 ? 4.234 -6.605 24.031 1 86 68 THR B N 1
ATOM 7392 C CA . THR B 1 68 ? 4.926 -6.812 22.766 1 86 68 THR B CA 1
ATOM 7393 C C . THR B 1 68 ? 4.387 -8.047 22.047 1 86 68 THR B C 1
ATOM 7395 O O . THR B 1 68 ? 4.199 -8.039 20.828 1 86 68 THR B O 1
ATOM 7398 N N . LEU B 1 69 ? 4.082 -9.086 22.781 1 89.81 69 LEU B N 1
ATOM 7399 C CA . LEU B 1 69 ? 3.631 -10.344 22.188 1 89.81 69 LEU B CA 1
ATOM 7400 C C . LEU B 1 69 ? 2.107 -10.398 22.141 1 89.81 69 LEU B C 1
ATOM 7402 O O . LEU B 1 69 ? 1.539 -11.227 21.422 1 89.81 69 LEU B O 1
ATOM 7406 N N . GLY B 1 70 ? 1.483 -9.555 22.891 1 90.75 70 GLY B N 1
ATOM 7407 C CA . GLY B 1 70 ? 0.031 -9.57 22.953 1 90.75 70 GLY B CA 1
ATOM 7408 C C . GLY B 1 70 ? -0.638 -9.32 21.625 1 90.75 70 GLY B C 1
ATOM 7409 O O . GLY B 1 70 ? -1.64 -9.961 21.297 1 90.75 70 GLY B O 1
ATOM 7410 N N . LYS B 1 71 ? -0.09 -8.461 20.891 1 91.19 71 LYS B N 1
ATOM 7411 C CA . LYS B 1 71 ? -0.657 -8.172 19.562 1 91.19 71 LYS B CA 1
ATOM 7412 C C . LYS B 1 71 ? -0.585 -9.391 18.656 1 91.19 71 LYS B C 1
ATOM 7414 O O . LYS B 1 71 ? -1.554 -9.711 17.969 1 91.19 71 LYS B O 1
ATOM 7419 N N . TRP B 1 72 ? 0.463 -10.133 18.672 1 90.81 72 TRP B N 1
ATOM 7420 C CA . TRP B 1 72 ? 0.65 -11.312 17.828 1 90.81 72 TRP B CA 1
ATOM 7421 C C . TRP B 1 72 ? -0.239 -12.461 18.297 1 90.81 72 TRP B C 1
ATOM 7423 O O . TRP B 1 72 ? -0.778 -13.203 17.469 1 90.81 72 TRP B O 1
ATOM 7433 N N . PHE B 1 73 ? -0.342 -12.562 19.531 1 94.44 73 PHE B N 1
ATOM 7434 C CA . PHE B 1 73 ? -1.222 -13.594 20.078 1 94.44 73 PHE B CA 1
ATOM 7435 C C . PHE B 1 73 ? -2.672 -13.312 19.703 1 94.44 73 PHE B C 1
ATOM 7437 O O . PHE B 1 73 ? -3.428 -14.242 19.391 1 94.44 73 PHE B O 1
ATOM 7444 N N . LEU B 1 74 ? -3.023 -12.055 19.781 1 96.25 74 LEU B N 1
ATOM 7445 C CA . LEU B 1 74 ? -4.383 -11.688 19.391 1 96.25 74 LEU B CA 1
ATOM 7446 C C . LEU B 1 74 ? -4.637 -12.023 17.922 1 96.25 74 LEU B C 1
ATOM 7448 O O . LEU B 1 74 ? -5.703 -12.531 17.578 1 96.25 74 LEU B O 1
ATOM 7452 N N . ILE B 1 75 ? -3.662 -11.766 17.062 1 95.88 75 ILE B N 1
ATOM 7453 C CA . ILE B 1 75 ? -3.809 -12.062 15.633 1 95.88 75 ILE B CA 1
ATOM 7454 C C . ILE B 1 75 ? -3.939 -13.57 15.43 1 95.88 75 ILE B C 1
ATOM 7456 O O . ILE B 1 75 ? -4.734 -14.016 14.602 1 95.88 75 ILE B O 1
ATOM 7460 N N . LEU B 1 76 ? -3.242 -14.367 16.188 1 95.44 76 LEU B N 1
ATOM 7461 C CA . LEU B 1 76 ? -3.336 -15.82 16.109 1 95.44 76 LEU B CA 1
ATOM 7462 C C . LEU B 1 76 ? -4.723 -16.297 16.531 1 95.44 76 LEU B C 1
ATOM 7464 O O . LEU B 1 76 ? -5.289 -17.203 15.922 1 95.44 76 LEU B O 1
ATOM 7468 N N . ILE B 1 77 ? -5.211 -15.648 17.531 1 97.25 77 ILE B N 1
ATOM 7469 C CA . ILE B 1 77 ? -6.531 -16.016 18.047 1 97.25 77 ILE B CA 1
ATOM 7470 C C . ILE B 1 77 ? -7.594 -15.664 17 1 97.25 77 ILE B C 1
ATOM 7472 O O . ILE B 1 77 ? -8.516 -16.453 16.75 1 97.25 77 ILE B O 1
ATOM 7476 N N . ILE B 1 78 ? -7.461 -14.523 16.406 1 97.81 78 ILE B N 1
ATOM 7477 C CA . ILE B 1 78 ? -8.406 -14.094 15.383 1 97.81 78 ILE B CA 1
ATOM 7478 C C . ILE B 1 78 ? -8.375 -15.062 14.203 1 97.81 78 ILE B C 1
ATOM 7480 O O . ILE B 1 78 ? -9.414 -15.516 13.727 1 97.81 78 ILE B O 1
ATOM 7484 N N . ALA B 1 79 ? -7.16 -15.375 13.758 1 97.12 79 ALA B N 1
ATOM 7485 C CA . ALA B 1 79 ? -6.992 -16.297 12.641 1 97.12 79 ALA B CA 1
ATOM 7486 C C . ALA B 1 79 ? -7.586 -17.672 12.969 1 97.12 79 ALA B C 1
ATOM 7488 O O . ALA B 1 79 ? -8.258 -18.281 12.133 1 97.12 79 ALA B O 1
ATOM 7489 N N . PHE B 1 80 ? -7.418 -18.125 14.141 1 96.62 80 PHE B N 1
ATOM 7490 C CA . PHE B 1 80 ? -7.902 -19.422 14.562 1 96.62 80 PHE B CA 1
ATOM 7491 C C . PHE B 1 80 ? -9.422 -19.453 14.633 1 96.62 80 PHE B C 1
ATOM 7493 O O . PHE B 1 80 ? -10.062 -20.328 14.062 1 96.62 80 PHE B O 1
ATOM 7500 N N . PHE B 1 81 ? -10.023 -18.516 15.258 1 97.19 81 PHE B N 1
ATOM 7501 C CA . PHE B 1 81 ? -11.469 -18.484 15.445 1 97.19 81 PHE B CA 1
ATOM 7502 C C . PHE B 1 81 ? -12.18 -18.297 14.109 1 97.19 81 PHE B C 1
ATOM 7504 O O . PHE B 1 81 ? -13.211 -18.922 13.859 1 97.19 81 PHE B O 1
ATOM 7511 N N . PHE B 1 82 ? -11.68 -17.453 13.289 1 97.5 82 PHE B N 1
ATOM 7512 C CA . PHE B 1 82 ? -12.367 -17.25 12.023 1 97.5 82 PHE B CA 1
ATOM 7513 C C . PHE B 1 82 ? -12.219 -18.469 11.117 1 97.5 82 PHE B C 1
ATOM 7515 O O . PHE B 1 82 ? -13.117 -18.781 10.336 1 97.5 82 PHE B O 1
ATOM 7522 N N . SER B 1 83 ? -11.062 -19.125 11.18 1 96.31 83 SER B N 1
ATOM 7523 C CA . SER B 1 83 ? -10.906 -20.359 10.406 1 96.31 83 SER B CA 1
ATOM 7524 C C . SER B 1 83 ? -11.922 -21.406 10.836 1 96.31 83 SER B C 1
ATOM 7526 O O . SER B 1 83 ? -12.43 -22.156 10 1 96.31 83 SER B O 1
ATOM 7528 N N . ILE B 1 84 ? -12.258 -21.422 12.078 1 96.5 84 ILE B N 1
ATOM 7529 C CA . ILE B 1 84 ? -13.25 -22.359 12.578 1 96.5 84 ILE B CA 1
ATOM 7530 C C . ILE B 1 84 ? -14.633 -21.984 12.062 1 96.5 84 ILE B C 1
ATOM 7532 O O . ILE B 1 84 ? -15.414 -22.844 11.656 1 96.5 84 ILE B O 1
ATOM 7536 N N . ILE B 1 85 ? -14.914 -20.734 12.07 1 97.06 85 ILE B N 1
ATOM 7537 C CA . ILE B 1 85 ? -16.203 -20.266 11.562 1 97.06 85 ILE B CA 1
ATOM 7538 C C . ILE B 1 85 ? -16.312 -20.578 10.07 1 97.06 85 ILE B C 1
ATOM 7540 O O . ILE B 1 85 ? -17.344 -21.062 9.609 1 97.06 85 ILE B O 1
ATOM 7544 N N . ALA B 1 86 ? -15.273 -20.25 9.367 1 95.56 86 ALA B N 1
ATOM 7545 C CA . ALA B 1 86 ? -15.273 -20.531 7.938 1 95.56 86 ALA B CA 1
ATOM 7546 C C . ALA B 1 86 ? -15.445 -22.031 7.664 1 95.56 86 ALA B C 1
ATOM 7548 O O . ALA B 1 86 ? -16.172 -22.422 6.75 1 95.56 86 ALA B O 1
ATOM 7549 N N . PHE B 1 87 ? -14.773 -22.891 8.453 1 93.5 87 PHE B N 1
ATOM 7550 C CA . PHE B 1 87 ? -14.891 -24.328 8.328 1 93.5 87 PHE B CA 1
ATOM 7551 C C . PHE B 1 87 ? -16.328 -24.781 8.562 1 93.5 87 PHE B C 1
ATOM 7553 O O . PHE B 1 87 ? -16.859 -25.594 7.805 1 93.5 87 PHE B O 1
ATOM 7560 N N . CYS B 1 88 ? -16.953 -24.234 9.539 1 94 88 CYS B N 1
ATOM 7561 C CA . CYS B 1 88 ? -18.328 -24.594 9.859 1 94 88 CYS B CA 1
ATOM 7562 C C . CYS B 1 88 ? -19.281 -24.156 8.758 1 94 88 CYS B C 1
ATOM 7564 O O . CYS B 1 88 ? -20.203 -24.875 8.406 1 94 88 CYS B O 1
ATOM 7566 N N . ILE B 1 89 ? -19.078 -22.984 8.219 1 93.88 89 ILE B N 1
ATOM 7567 C CA . ILE B 1 89 ? -19.922 -22.5 7.141 1 93.88 89 ILE B CA 1
ATOM 7568 C C . ILE B 1 89 ? -19.797 -23.406 5.922 1 93.88 89 ILE B C 1
ATOM 7570 O O . ILE B 1 89 ? -20.812 -23.812 5.34 1 93.88 89 ILE B O 1
ATOM 7574 N N . ASP B 1 90 ? -18.625 -23.766 5.559 1 88.69 90 ASP B N 1
ATOM 7575 C CA . ASP B 1 90 ? -18.391 -24.594 4.375 1 88.69 90 ASP B CA 1
ATOM 7576 C C . ASP B 1 90 ? -18.984 -25.984 4.551 1 88.69 90 ASP B C 1
ATOM 7578 O O . ASP B 1 90 ? -19.609 -26.516 3.625 1 88.69 90 ASP B O 1
ATOM 7582 N N . LYS B 1 91 ? -18.859 -26.578 5.684 1 87.25 91 LYS B N 1
ATOM 7583 C CA . LYS B 1 91 ? -19.375 -27.922 5.934 1 87.25 91 LYS B CA 1
ATOM 7584 C C . LYS B 1 91 ? -20.906 -27.938 5.934 1 87.25 91 LYS B C 1
ATOM 7586 O O . LYS B 1 91 ? -21.516 -28.828 5.348 1 87.25 91 LYS B O 1
ATOM 7591 N N . VAL B 1 92 ? -21.516 -26.953 6.535 1 90.12 92 VAL B N 1
ATOM 7592 C CA . VAL B 1 92 ? -22.969 -26.922 6.613 1 90.12 92 VAL B CA 1
ATOM 7593 C C . VAL B 1 92 ? -23.547 -26.547 5.25 1 90.12 92 VAL B C 1
ATOM 7595 O O . VAL B 1 92 ? -24.625 -27.031 4.871 1 90.12 92 VAL B O 1
ATOM 7598 N N . GLU B 1 93 ? -22.875 -25.688 4.613 1 89.06 93 GLU B N 1
ATOM 7599 C CA . GLU B 1 93 ? -23.312 -25.328 3.268 1 89.06 93 GLU B CA 1
ATOM 7600 C C . GLU B 1 93 ? -23.375 -26.547 2.355 1 89.06 93 GLU B C 1
ATOM 7602 O O . GLU B 1 93 ? -24.359 -26.734 1.643 1 89.06 93 GLU B O 1
ATOM 7607 N N . ILE B 1 94 ? -22.312 -27.328 2.332 1 82.5 94 ILE B N 1
ATOM 7608 C CA . ILE B 1 94 ? -22.266 -28.516 1.477 1 82.5 94 ILE B CA 1
ATOM 7609 C C . ILE B 1 94 ? -23.375 -29.484 1.867 1 82.5 94 ILE B C 1
ATOM 7611 O O . ILE B 1 94 ? -24 -30.109 1.003 1 82.5 94 ILE B O 1
ATOM 7615 N N . LEU B 1 95 ? -23.641 -29.578 3.107 1 84.56 95 LEU B N 1
ATOM 7616 C CA . LEU B 1 95 ? -24.688 -30.469 3.605 1 84.56 95 LEU B CA 1
ATOM 7617 C C . LEU B 1 95 ? -26.062 -30 3.145 1 84.56 95 LEU B C 1
ATOM 7619 O O . LEU B 1 95 ? -26.859 -30.797 2.646 1 84.56 95 LEU B O 1
ATOM 7623 N N . LEU B 1 96 ? -26.312 -28.719 3.262 1 88.56 96 LEU B N 1
ATOM 7624 C CA . LEU B 1 96 ? -27.641 -28.188 2.943 1 88.56 96 LEU B CA 1
ATOM 7625 C C . LEU B 1 96 ? -27.844 -28.141 1.434 1 88.56 96 LEU B C 1
ATOM 7627 O O . LEU B 1 96 ? -28.969 -28.328 0.953 1 88.56 96 LEU B O 1
ATOM 7631 N N . VAL B 1 97 ? -26.812 -27.828 0.678 1 86.12 97 VAL B N 1
ATOM 7632 C CA . VAL B 1 97 ? -26.922 -27.828 -0.777 1 86.12 97 VAL B CA 1
ATOM 7633 C C . VAL B 1 97 ? -27.219 -29.25 -1.271 1 86.12 97 VAL B C 1
ATOM 7635 O O . VAL B 1 97 ? -28.016 -29.422 -2.189 1 86.12 97 VAL B O 1
ATOM 7638 N N . GLY B 1 98 ? -26.531 -30.219 -0.727 1 82 98 GLY B N 1
ATOM 7639 C CA . GLY B 1 98 ? -26.781 -31.609 -1.082 1 82 98 GLY B CA 1
ATOM 7640 C C . GLY B 1 98 ? -28.188 -32.062 -0.711 1 82 98 GLY B C 1
ATOM 7641 O O . GLY B 1 98 ? -28.797 -32.875 -1.431 1 82 98 GLY B O 1
ATOM 7642 N N . PHE B 1 99 ? -28.703 -31.547 0.356 1 84.62 99 PHE B N 1
ATOM 7643 C CA . PHE B 1 99 ? -30.031 -31.938 0.845 1 84.62 99 PHE B CA 1
ATOM 7644 C C . PHE B 1 99 ? -31.109 -31.531 -0.144 1 84.62 99 PHE B C 1
ATOM 7646 O O . PHE B 1 99 ? -32.188 -32.125 -0.172 1 84.62 99 PHE B O 1
ATOM 7653 N N . LYS B 1 100 ? -30.938 -30.562 -0.966 1 86.69 100 LYS B N 1
ATOM 7654 C CA . LYS B 1 100 ? -31.922 -30.156 -1.967 1 86.69 100 LYS B CA 1
ATOM 7655 C C . LYS B 1 100 ? -32.031 -31.203 -3.07 1 86.69 100 LYS B C 1
ATOM 7657 O O . LYS B 1 100 ? -33.062 -31.281 -3.738 1 86.69 100 LYS B O 1
ATOM 7662 N N . HIS B 1 101 ? -30.938 -31.953 -3.197 1 82.56 101 HIS B N 1
ATOM 7663 C CA . HIS B 1 101 ? -30.938 -32.938 -4.266 1 82.56 101 HIS B CA 1
ATOM 7664 C C . HIS B 1 101 ? -31.203 -34.344 -3.721 1 82.56 101 HIS B C 1
ATOM 7666 O O . HIS B 1 101 ? -31.656 -35.219 -4.457 1 82.56 101 HIS B O 1
ATOM 7672 N N . GLY B 1 102 ? -30.734 -34.625 -2.59 1 79.31 102 GLY B N 1
ATOM 7673 C CA . GLY B 1 102 ? -30.938 -35.938 -2.014 1 79.31 102 GLY B CA 1
ATOM 7674 C C . GLY B 1 102 ? -30.312 -36.094 -0.646 1 79.31 102 GLY B C 1
ATOM 7675 O O . GLY B 1 102 ? -29.984 -35.094 0.011 1 79.31 102 GLY B O 1
ATOM 7676 N N . TYR B 1 103 ? -30.391 -37.281 -0.108 1 78.94 103 TYR B N 1
ATOM 7677 C CA . TYR B 1 103 ? -29.797 -37.562 1.198 1 78.94 103 TYR B CA 1
ATOM 7678 C C . TYR B 1 103 ? -29 -38.844 1.18 1 78.94 103 TYR B C 1
ATOM 7680 O O . TYR B 1 103 ? -29.219 -39.719 0.317 1 78.94 103 TYR B O 1
ATOM 7688 N N . CYS B 1 104 ? -27.906 -38.875 1.916 1 74.88 104 CYS B N 1
ATOM 7689 C CA . CYS B 1 104 ? -27.094 -40.062 2.049 1 74.88 104 CYS B CA 1
ATOM 7690 C C . CYS B 1 104 ? -27.703 -41.031 3.043 1 74.88 104 CYS B C 1
ATOM 7692 O O . CYS B 1 104 ? -28 -40.656 4.18 1 74.88 104 CYS B O 1
ATOM 7694 N N . ARG B 1 105 ? -27.828 -42.281 2.697 1 72.38 105 ARG B N 1
ATOM 7695 C CA . ARG B 1 105 ? -28.484 -43.312 3.506 1 72.38 105 ARG B CA 1
ATOM 7696 C C . ARG B 1 105 ? -27.656 -43.656 4.734 1 72.38 105 ARG B C 1
ATOM 7698 O O . ARG B 1 105 ? -28.188 -43.875 5.816 1 72.38 105 ARG B O 1
ATOM 7705 N N . SER B 1 106 ? -26.25 -43.688 4.543 1 66.06 106 SER B N 1
ATOM 7706 C CA . SER B 1 106 ? -25.391 -44.125 5.633 1 66.06 106 SER B CA 1
ATOM 7707 C C . SER B 1 106 ? -25.188 -43 6.66 1 66.06 106 SER B C 1
ATOM 7709 O O . SER B 1 106 ? -25.203 -43.25 7.867 1 66.06 106 SER B O 1
ATOM 7711 N N . ASN B 1 107 ? -24.969 -41.812 6.23 1 65.69 107 ASN B N 1
ATOM 7712 C CA . ASN B 1 107 ? -24.719 -40.656 7.102 1 65.69 107 ASN B CA 1
ATOM 7713 C C . ASN B 1 107 ? -25.422 -39.406 6.582 1 65.69 107 ASN B C 1
ATOM 7715 O O . ASN B 1 107 ? -24.984 -38.812 5.582 1 65.69 107 ASN B O 1
ATOM 7719 N N . TRP B 1 108 ? -26.422 -39.062 7.344 1 62.31 108 TRP B N 1
ATOM 7720 C CA . TRP B 1 108 ? -27.25 -37.938 6.93 1 62.31 108 TRP B CA 1
ATOM 7721 C C . TRP B 1 108 ? -26.438 -36.656 6.91 1 62.31 108 TRP B C 1
ATOM 7723 O O . TRP B 1 108 ? -26.828 -35.688 6.242 1 62.31 108 TRP B O 1
ATOM 7733 N N . PHE B 1 109 ? -25.266 -36.719 7.5 1 63.72 109 PHE B N 1
ATOM 7734 C CA . PHE B 1 109 ? -24.469 -35.5 7.578 1 63.72 109 PHE B CA 1
ATOM 7735 C C . PHE B 1 109 ? -23.344 -35.531 6.562 1 63.72 109 PHE B C 1
ATOM 7737 O O . PHE B 1 109 ? -22.5 -34.594 6.539 1 63.72 109 PHE B O 1
ATOM 7744 N N . ALA B 1 110 ? -23.422 -36.5 5.676 1 60.84 110 ALA B N 1
ATOM 7745 C CA . ALA B 1 110 ? -22.328 -36.594 4.699 1 60.84 110 ALA B CA 1
ATOM 7746 C C . ALA B 1 110 ? -22.719 -35.938 3.385 1 60.84 110 ALA B C 1
ATOM 7748 O O . ALA B 1 110 ? -23.891 -35.938 2.988 1 60.84 110 ALA B O 1
ATOM 7749 N N . SER B 1 111 ? -21.844 -35.094 2.844 1 62.72 111 SER B N 1
ATOM 7750 C CA . SER B 1 111 ? -22.047 -34.5 1.53 1 62.72 111 SER B CA 1
ATOM 7751 C C . SER B 1 111 ? -22.094 -35.562 0.437 1 62.72 111 SER B C 1
ATOM 7753 O O . SER B 1 111 ? -21.766 -36.719 0.682 1 62.72 111 SER B O 1
ATOM 7755 N N . GLN B 1 112 ? -22.812 -35.25 -0.646 1 63.19 112 GLN B N 1
ATOM 7756 C CA . GLN B 1 112 ? -22.906 -36.219 -1.746 1 63.19 112 GLN B CA 1
ATOM 7757 C C . GLN B 1 112 ? -21.531 -36.812 -2.07 1 63.19 112 GLN B C 1
ATOM 7759 O O . GLN B 1 112 ? -21.422 -38 -2.316 1 63.19 112 GLN B O 1
ATOM 7764 N N . ILE B 1 113 ? -20.531 -35.906 -1.869 1 61.03 113 ILE B N 1
ATOM 7765 C CA . ILE B 1 113 ? -19.188 -36.344 -2.23 1 61.03 113 ILE B CA 1
ATOM 7766 C C . ILE B 1 113 ? -18.641 -37.312 -1.174 1 61.03 113 ILE B C 1
ATOM 7768 O O . ILE B 1 113 ? -18.062 -38.344 -1.508 1 61.03 113 ILE B O 1
ATOM 7772 N N . SER B 1 114 ? -18.891 -37 0.06 1 62.81 114 SER B N 1
ATOM 7773 C CA . SER B 1 114 ? -18.391 -37.844 1.141 1 62.81 114 SER B CA 1
ATOM 7774 C C . SER B 1 114 ? -19.172 -39.156 1.225 1 62.81 114 SER B C 1
ATOM 7776 O O . SER B 1 114 ? -18.641 -40.188 1.656 1 62.81 114 SER B O 1
ATOM 7778 N N . CYS B 1 115 ? -20.406 -39 0.84 1 65 115 CYS B N 1
ATOM 7779 C CA . CYS B 1 115 ? -21.25 -40.188 0.848 1 65 115 CYS B CA 1
ATOM 7780 C C . CYS B 1 115 ? -20.766 -41.219 -0.172 1 65 115 CYS B C 1
ATOM 7782 O O . CYS B 1 115 ? -20.891 -42.438 0.043 1 65 115 CYS B O 1
ATOM 7784 N N . CYS B 1 116 ? -20.188 -40.719 -1.227 1 59.88 116 CYS B N 1
ATOM 7785 C CA . CYS B 1 116 ? -19.781 -41.625 -2.311 1 59.88 116 CYS B CA 1
ATOM 7786 C C . CYS B 1 116 ? -18.312 -41.969 -2.213 1 59.88 116 CYS B C 1
ATOM 7788 O O . CYS B 1 116 ? -17.766 -42.625 -3.096 1 59.88 116 CYS B O 1
ATOM 7790 N N . ILE B 1 117 ? -17.391 -41.5 -1.306 1 55.22 117 ILE B N 1
ATOM 7791 C CA . ILE B 1 117 ? -15.953 -41.719 -1.183 1 55.22 117 ILE B CA 1
ATOM 7792 C C . ILE B 1 117 ? -15.688 -43.188 -0.871 1 55.22 117 ILE B C 1
ATOM 7794 O O . ILE B 1 117 ? -14.633 -43.719 -1.216 1 55.22 117 ILE B O 1
ATOM 7798 N N . ASP B 1 118 ? -16.25 -43.938 -0.069 1 46.22 118 ASP B N 1
ATOM 7799 C CA . ASP B 1 118 ? -15.828 -45.312 0.258 1 46.22 118 ASP B CA 1
ATOM 7800 C C . ASP B 1 118 ? -15.5 -46.094 -1.005 1 46.22 118 ASP B C 1
ATOM 7802 O O . ASP B 1 118 ? -14.969 -47.219 -0.926 1 46.22 118 ASP B O 1
ATOM 7806 N N . ASN B 1 119 ? -16 -46.062 -2.139 1 38.59 119 ASN B N 1
ATOM 7807 C CA . ASN B 1 119 ? -15.414 -46.625 -3.346 1 38.59 119 ASN B CA 1
ATOM 7808 C C . ASN B 1 119 ? -14.555 -45.625 -4.094 1 38.59 119 ASN B C 1
ATOM 7810 O O . ASN B 1 119 ? -15.047 -44.906 -4.969 1 38.59 119 ASN B O 1
ATOM 7814 N N . PRO B 1 120 ? -13.297 -45.219 -3.572 1 39.12 120 PRO B N 1
ATOM 7815 C CA . PRO B 1 120 ? -12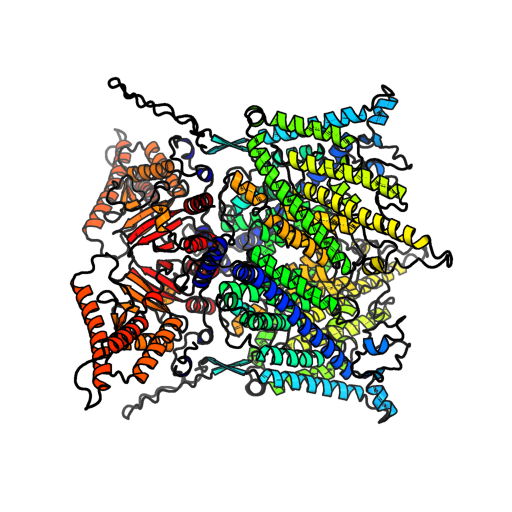.43 -44.062 -3.826 1 39.12 120 PRO B CA 1
ATOM 7816 C C . PRO B 1 120 ? -12.055 -43.938 -5.301 1 39.12 120 PRO B C 1
ATOM 7818 O O . PRO B 1 120 ? -11.391 -42.969 -5.68 1 39.12 120 PRO B O 1
ATOM 7821 N N . LYS B 1 121 ? -11.758 -45.094 -6.121 1 40.94 121 LYS B N 1
ATOM 7822 C CA . LYS B 1 121 ? -11.117 -45.031 -7.434 1 40.94 121 LYS B CA 1
ATOM 7823 C C . LYS B 1 121 ? -11.75 -43.938 -8.297 1 40.94 121 LYS B C 1
ATOM 7825 O O . LYS B 1 121 ? -11.055 -43.281 -9.055 1 40.94 121 LYS B O 1
ATOM 7830 N N . LYS B 1 122 ? -12.984 -44.031 -8.805 1 38.88 122 LYS B N 1
ATOM 7831 C CA . LYS B 1 122 ? -13.562 -43.406 -9.992 1 38.88 122 LYS B CA 1
ATOM 7832 C C . LYS B 1 122 ? -14.383 -42.156 -9.625 1 38.88 122 LYS B C 1
ATOM 7834 O O . LYS B 1 122 ? -15.188 -41.688 -10.422 1 38.88 122 LYS B O 1
ATOM 7839 N N . LEU B 1 123 ? -14.492 -41.656 -8.359 1 34.25 123 LEU B N 1
ATOM 7840 C CA . LEU B 1 123 ? -15.539 -40.688 -8.094 1 34.25 123 LEU B CA 1
ATOM 7841 C C . LEU B 1 123 ? -15.078 -39.281 -8.484 1 34.25 123 LEU B C 1
ATOM 7843 O O . LEU B 1 123 ? -14.078 -38.781 -7.953 1 34.25 123 LEU B O 1
ATOM 7847 N N . ASN B 1 124 ? -15.328 -38.906 -9.609 1 31.55 124 ASN B N 1
ATOM 7848 C CA . ASN B 1 124 ? -15.445 -37.5 -9.945 1 31.55 124 ASN B CA 1
ATOM 7849 C C . ASN B 1 124 ? -16.406 -36.781 -9.008 1 31.55 124 ASN B C 1
ATOM 7851 O O . ASN B 1 124 ? -17.625 -37 -9.055 1 31.55 124 ASN B O 1
ATOM 7855 N N . VAL B 1 125 ? -16.172 -36.531 -7.828 1 30.86 125 VAL B N 1
ATOM 7856 C CA . VAL B 1 125 ? -16.938 -36.125 -6.66 1 30.86 125 VAL B CA 1
ATOM 7857 C C . VAL B 1 125 ? -18.047 -35.156 -7.09 1 30.86 125 VAL B C 1
ATOM 7859 O O . VAL B 1 125 ? -19.172 -35.219 -6.574 1 30.86 125 VAL B O 1
ATOM 7862 N N . PHE B 1 126 ? -17.766 -33.938 -7.562 1 29.72 126 PHE B N 1
ATOM 7863 C CA . PHE B 1 126 ? -18.734 -32.844 -7.629 1 29.72 126 PHE B CA 1
ATOM 7864 C C . PHE B 1 126 ? -19.609 -33 -8.859 1 29.72 126 PHE B C 1
ATOM 7866 O O . PHE B 1 126 ? -19.578 -32.156 -9.758 1 29.72 126 PHE B O 1
ATOM 7873 N N . LYS B 1 127 ? -19.688 -34.062 -9.609 1 31.69 127 LYS B N 1
ATOM 7874 C CA . LYS B 1 127 ? -20.688 -34.156 -10.68 1 31.69 127 LYS B CA 1
ATOM 7875 C C . LYS B 1 127 ? -22.094 -33.938 -10.141 1 31.69 127 LYS B C 1
ATOM 7877 O O . LYS B 1 127 ? -22.609 -34.75 -9.375 1 31.69 127 LYS B O 1
ATOM 7882 N N . SER B 1 128 ? -22.531 -32.844 -9.859 1 31.39 128 SER B N 1
ATOM 7883 C CA . SER B 1 128 ? -23.984 -32.812 -9.711 1 31.39 128 SER B CA 1
ATOM 7884 C C . SER B 1 128 ? -24.641 -33.969 -10.477 1 31.39 128 SER B C 1
ATOM 7886 O O . SER B 1 128 ? -25.141 -34.906 -9.875 1 31.39 128 SER B O 1
ATOM 7888 N N . GLY B 1 129 ? -25.359 -33.625 -11.75 1 29.77 129 GLY B N 1
ATOM 7889 C CA . GLY B 1 129 ? -26.25 -34.531 -12.414 1 29.77 129 GLY B CA 1
ATOM 7890 C C . GLY B 1 129 ? -25.578 -35.844 -12.82 1 29.77 129 GLY B C 1
ATOM 7891 O O . GLY B 1 129 ? -26.094 -36.938 -12.555 1 29.77 129 GLY B O 1
ATOM 7892 N N . TYR B 1 130 ? -24.75 -35.719 -14.055 1 28.3 130 TYR B N 1
ATOM 7893 C CA . TYR B 1 130 ? -24.688 -36.969 -14.82 1 28.3 130 TYR B CA 1
ATOM 7894 C C . TYR B 1 130 ? -23.766 -38 -14.148 1 28.3 130 TYR B C 1
ATOM 7896 O O . TYR B 1 130 ? -22.562 -37.781 -14.07 1 28.3 130 TYR B O 1
ATOM 7904 N N . VAL B 1 131 ? -24 -38.438 -12.945 1 33.16 131 VAL B N 1
ATOM 7905 C CA . VAL B 1 131 ? -23.594 -39.812 -12.617 1 33.16 131 VAL B CA 1
ATOM 7906 C C . VAL B 1 131 ? -23.422 -40.625 -13.898 1 33.16 131 VAL B C 1
ATOM 7908 O O . VAL B 1 131 ? -24.391 -40.875 -14.609 1 33.16 131 VAL B O 1
ATOM 7911 N N . THR B 1 132 ? -22.5 -40.438 -14.742 1 33.72 132 THR B N 1
ATOM 7912 C CA . THR B 1 132 ? -22.5 -41.656 -15.516 1 33.72 132 THR B CA 1
ATOM 7913 C C . THR B 1 132 ? -22.844 -42.844 -14.625 1 33.72 132 THR B C 1
ATOM 7915 O O . THR B 1 132 ? -22.859 -42.75 -13.398 1 33.72 132 THR B O 1
ATOM 7918 N N . ASN B 1 133 ? -22.609 -44.156 -15.109 1 34.66 133 ASN B N 1
ATOM 7919 C CA . ASN B 1 133 ? -23.062 -45.469 -14.711 1 34.66 133 ASN B CA 1
ATOM 7920 C C . ASN B 1 133 ? -22.734 -45.781 -13.25 1 34.66 133 ASN B C 1
ATOM 7922 O O . ASN B 1 133 ? -23.078 -46.844 -12.734 1 34.66 133 ASN B O 1
ATOM 7926 N N . ASN B 1 134 ? -21.562 -45.344 -12.68 1 39.59 134 ASN B N 1
ATOM 7927 C CA . ASN B 1 134 ? -21.266 -46.094 -11.469 1 39.59 134 ASN B CA 1
ATOM 7928 C C . ASN B 1 134 ? -22 -45.531 -10.258 1 39.59 134 ASN B C 1
ATOM 7930 O O . ASN B 1 134 ? -21.719 -44.438 -9.812 1 39.59 134 ASN B O 1
ATOM 7934 N N . THR B 1 135 ? -23.312 -45.844 -9.953 1 46.94 135 THR B N 1
ATOM 7935 C CA . THR B 1 135 ? -24.391 -45.719 -8.992 1 46.94 135 THR B CA 1
ATOM 7936 C C . THR B 1 135 ? -23.859 -45.781 -7.566 1 46.94 135 THR B C 1
ATOM 7938 O O . THR B 1 135 ? -23.266 -46.781 -7.156 1 46.94 135 THR B O 1
ATOM 7941 N N . CYS B 1 136 ? -23.391 -44.562 -7.023 1 56.66 136 CYS B N 1
ATOM 7942 C CA . CYS B 1 136 ? -23.234 -44.562 -5.574 1 56.66 136 CYS B CA 1
ATOM 7943 C C . CYS B 1 136 ? -24.5 -45.062 -4.883 1 56.66 136 CYS B C 1
ATOM 7945 O O . CYS B 1 136 ? -25.531 -44.406 -4.898 1 56.66 136 CYS B O 1
ATOM 7947 N N . ASP B 1 137 ? -24.562 -46.281 -4.664 1 61.25 137 ASP B N 1
ATOM 7948 C CA . ASP B 1 137 ? -25.703 -46.969 -4.094 1 61.25 137 ASP B CA 1
ATOM 7949 C C . ASP B 1 137 ? -26.203 -46.281 -2.826 1 61.25 137 ASP B C 1
ATOM 7951 O O . ASP B 1 137 ? -27.391 -46.312 -2.52 1 61.25 137 ASP B O 1
ATOM 7955 N N . ASN B 1 138 ? -25.266 -45.406 -2.242 1 70.19 138 ASN B N 1
ATOM 7956 C CA . ASN B 1 138 ? -25.688 -44.875 -0.948 1 70.19 138 ASN B CA 1
ATOM 7957 C C . ASN B 1 138 ? -26.375 -43.5 -1.093 1 70.19 138 ASN B C 1
ATOM 7959 O O . ASN B 1 138 ? -27.031 -43.031 -0.158 1 70.19 138 ASN B O 1
ATOM 7963 N N . TRP B 1 139 ? -26.359 -42.844 -2.234 1 74.69 139 TRP B N 1
ATOM 7964 C CA . TRP B 1 139 ? -27.031 -41.562 -2.428 1 74.69 139 TRP B CA 1
ATOM 7965 C C . TRP B 1 139 ? -28.422 -41.75 -3.02 1 74.69 139 TRP B C 1
ATOM 7967 O O . TRP B 1 139 ? -28.562 -42.344 -4.09 1 74.69 139 TRP B O 1
ATOM 7977 N N . VAL B 1 140 ? -29.438 -41.438 -2.221 1 75.06 140 VAL B N 1
ATOM 7978 C CA . VAL B 1 140 ? -30.812 -41.562 -2.662 1 75.06 140 VAL B CA 1
ATOM 7979 C C . VAL B 1 140 ? -31.359 -40.188 -3.092 1 75.06 140 VAL B C 1
ATOM 7981 O O . VAL B 1 140 ? -31.516 -39.312 -2.264 1 75.06 140 VAL B O 1
ATOM 7984 N N . SER B 1 141 ? -31.516 -39.938 -4.324 1 77.06 141 SER B N 1
ATOM 7985 C CA . SER B 1 141 ? -32.125 -38.719 -4.828 1 77.06 141 SER B CA 1
ATOM 7986 C C . SER B 1 141 ? -33.594 -38.625 -4.488 1 77.06 141 SER B C 1
ATOM 7988 O O . SER B 1 141 ? -34.25 -39.656 -4.277 1 77.06 141 SER B O 1
ATOM 7990 N N . TRP B 1 142 ? -34.156 -37.469 -4.312 1 77.5 142 TRP B N 1
ATOM 7991 C CA . TRP B 1 142 ? -35.562 -37.25 -3.971 1 77.5 142 TRP B CA 1
ATOM 7992 C C . TRP B 1 142 ? -36.469 -37.875 -5.039 1 77.5 142 TRP B C 1
ATOM 7994 O O . TRP B 1 142 ? -37.562 -38.344 -4.734 1 77.5 142 TRP B O 1
ATOM 8004 N N . ASN B 1 143 ? -36 -37.844 -6.297 1 74.5 143 ASN B N 1
ATOM 8005 C CA . ASN B 1 143 ? -36.781 -38.469 -7.359 1 74.5 143 ASN B CA 1
ATOM 8006 C C . ASN B 1 143 ? -36.906 -40 -7.16 1 74.5 143 ASN B C 1
ATOM 8008 O O . ASN B 1 143 ? -37.969 -40.562 -7.328 1 74.5 143 ASN B O 1
ATOM 8012 N N . LYS B 1 144 ? -35.688 -40.594 -6.84 1 72.81 144 LYS B N 1
ATOM 8013 C CA . LYS B 1 144 ? -35.719 -42.031 -6.613 1 72.81 144 LYS B CA 1
ATOM 8014 C C . LYS B 1 144 ? -36.531 -42.406 -5.375 1 72.81 144 LYS B C 1
ATOM 8016 O O . LYS B 1 144 ? -37.219 -43.406 -5.359 1 72.81 144 LYS B O 1
ATOM 8021 N N . PHE B 1 145 ? -36.438 -41.656 -4.375 1 71.12 145 PHE B N 1
ATOM 8022 C CA . PHE B 1 145 ? -37.156 -41.906 -3.135 1 71.12 145 PHE B CA 1
ATOM 8023 C C . PHE B 1 145 ? -38.656 -41.875 -3.379 1 71.12 145 PHE B C 1
ATOM 8025 O O . PHE B 1 145 ? -39.375 -42.781 -2.914 1 71.12 145 PHE B O 1
ATOM 8032 N N . PHE B 1 146 ? -39.156 -40.906 -4.125 1 70 146 PHE B N 1
ATOM 8033 C CA . PHE B 1 146 ? -40.594 -40.781 -4.305 1 70 146 PHE B CA 1
ATOM 8034 C C . PHE B 1 146 ? -41.062 -41.688 -5.426 1 70 146 PHE B C 1
ATOM 8036 O O . PHE B 1 146 ? -42.25 -42.094 -5.434 1 70 146 PHE B O 1
ATOM 8043 N N . HIS B 1 147 ? -40.188 -41.812 -6.512 1 66.12 147 HIS B N 1
ATOM 8044 C CA . HIS B 1 147 ? -40.594 -42.75 -7.527 1 66.12 147 HIS B CA 1
ATOM 8045 C C . HIS B 1 147 ? -40.844 -44.156 -6.93 1 66.12 147 HIS B C 1
ATOM 8047 O O . HIS B 1 147 ? -41.75 -44.875 -7.359 1 66.12 147 HIS B O 1
ATOM 8053 N N . GLU B 1 148 ? -39.844 -44.656 -6.023 1 58.56 148 GLU B N 1
ATOM 8054 C CA . GLU B 1 148 ? -40.031 -45.969 -5.422 1 58.56 148 GLU B CA 1
ATOM 8055 C C . GLU B 1 148 ? -41.25 -46 -4.527 1 58.56 148 GLU B C 1
ATOM 8057 O O . GLU B 1 148 ? -41.906 -47.062 -4.395 1 58.56 148 GLU B O 1
ATOM 8062 N N . HIS B 1 149 ? -41.438 -45 -3.844 1 52.78 149 HIS B N 1
ATOM 8063 C CA . HIS B 1 149 ? -42.5 -45.125 -2.836 1 52.78 149 HIS B CA 1
ATOM 8064 C C . HIS B 1 149 ? -43.812 -44.594 -3.35 1 52.78 149 HIS B C 1
ATOM 8066 O O . HIS B 1 149 ? -44.875 -45.031 -2.918 1 52.78 149 HIS B O 1
ATOM 8072 N N . TRP B 1 150 ? -43.688 -43.344 -4.008 1 54.41 150 TRP B N 1
ATOM 8073 C CA . TRP B 1 150 ? -44.969 -42.781 -4.371 1 54.41 150 TRP B CA 1
ATOM 8074 C C . TRP B 1 150 ? -45.156 -42.781 -5.883 1 54.41 150 TRP B C 1
ATOM 8076 O O . TRP B 1 150 ? -44.281 -43.188 -6.629 1 54.41 150 TRP B O 1
ATOM 8086 N N . LEU B 1 151 ? -45.906 -41.594 -6.434 1 48.91 151 LEU B N 1
ATOM 8087 C CA . LEU B 1 151 ? -46.531 -41.406 -7.738 1 48.91 151 LEU B CA 1
ATOM 8088 C C . LEU B 1 151 ? -45.469 -41.281 -8.828 1 48.91 151 LEU B C 1
ATOM 8090 O O . LEU B 1 151 ? -44.406 -40.688 -8.609 1 48.91 151 LEU B O 1
ATOM 8094 N N . ASN B 1 152 ? -45.438 -42.188 -9.852 1 51.28 152 ASN B N 1
ATOM 8095 C CA . ASN B 1 152 ? -44.594 -42.438 -11.008 1 51.28 152 ASN B CA 1
ATOM 8096 C C . ASN B 1 152 ? -44.219 -41.156 -11.742 1 51.28 152 ASN B C 1
ATOM 8098 O O . ASN B 1 152 ? -43.156 -41.062 -12.352 1 51.28 152 ASN B O 1
ATOM 8102 N N . THR B 1 153 ? -45.25 -40.375 -12.273 1 50.25 153 THR B N 1
ATOM 8103 C CA . THR B 1 153 ? -45.094 -39.469 -13.422 1 50.25 153 THR B CA 1
ATOM 8104 C C . THR B 1 153 ? -44.5 -38.125 -13 1 50.25 153 THR B C 1
ATOM 8106 O O . THR B 1 153 ? -43.938 -37.438 -13.82 1 50.25 153 THR B O 1
ATOM 8109 N N . MET B 1 154 ? -44.969 -37.406 -11.906 1 53.78 154 MET B N 1
ATOM 8110 C CA . MET B 1 154 ? -44.688 -36 -11.734 1 53.78 154 MET B CA 1
ATOM 8111 C C . MET B 1 154 ? -43.312 -35.781 -11.109 1 53.78 154 MET B C 1
ATOM 8113 O O . MET B 1 154 ? -42.875 -36.562 -10.273 1 53.78 154 MET B O 1
ATOM 8117 N N . ARG B 1 155 ? -42.406 -35 -11.797 1 70.81 155 ARG B N 1
ATOM 8118 C CA . ARG B 1 155 ? -41.062 -34.562 -11.398 1 70.81 155 ARG B CA 1
ATOM 8119 C C . ARG B 1 155 ? -41.094 -33.938 -10.008 1 70.81 155 ARG B C 1
ATOM 8121 O O . ARG B 1 155 ? -41.031 -32.719 -9.875 1 70.81 155 ARG B O 1
ATOM 8128 N N . PHE B 1 156 ? -41.469 -34.75 -8.836 1 78.56 156 PHE B N 1
ATOM 8129 C CA . PHE B 1 156 ? -41.469 -34.281 -7.445 1 78.56 156 PHE B CA 1
ATOM 8130 C C . PHE B 1 156 ? -40.125 -33.75 -7.047 1 78.56 156 PHE B C 1
ATOM 8132 O O . PHE B 1 156 ? -40 -32.969 -6.094 1 78.56 156 PHE B O 1
ATOM 8139 N N . ASP B 1 157 ? -39.156 -34.188 -7.66 1 82.62 157 ASP B N 1
ATOM 8140 C CA . ASP B 1 157 ? -37.844 -33.625 -7.395 1 82.62 157 ASP B CA 1
ATOM 8141 C C . ASP B 1 157 ? -37.812 -32.125 -7.684 1 82.62 157 ASP B C 1
ATOM 8143 O O . ASP B 1 157 ? -37.156 -31.344 -6.969 1 82.62 157 ASP B O 1
ATOM 8147 N N . PHE B 1 158 ? -38.656 -31.703 -8.609 1 87.69 158 PHE B N 1
ATOM 8148 C CA . PHE B 1 158 ? -38.75 -30.297 -8.969 1 87.69 158 PHE B CA 1
ATOM 8149 C C . PHE B 1 158 ? -39.438 -29.5 -7.879 1 87.69 158 PHE B C 1
ATOM 8151 O O . PHE B 1 158 ? -39 -28.422 -7.496 1 87.69 158 PHE B O 1
ATOM 8158 N N . ILE B 1 159 ? -40.469 -30 -7.312 1 88.56 159 ILE B N 1
ATOM 8159 C CA . ILE B 1 159 ? -41.25 -29.312 -6.297 1 88.56 159 ILE B CA 1
ATOM 8160 C C . ILE B 1 159 ? -40.438 -29.203 -5.004 1 88.56 159 ILE B C 1
ATOM 8162 O O . ILE B 1 159 ? -40.438 -28.156 -4.355 1 88.56 159 ILE B O 1
ATOM 8166 N N . ILE B 1 160 ? -39.781 -30.266 -4.652 1 89.06 160 ILE B N 1
ATOM 8167 C CA . ILE B 1 160 ? -39 -30.25 -3.43 1 89.06 160 ILE B CA 1
ATOM 8168 C C . ILE B 1 160 ? -37.844 -29.25 -3.578 1 89.06 160 ILE B C 1
ATOM 8170 O O . ILE B 1 160 ? -37.531 -28.516 -2.643 1 89.06 160 ILE B O 1
ATOM 8174 N N . TYR B 1 161 ? -37.281 -29.328 -4.746 1 90.62 161 TYR B N 1
ATOM 8175 C CA . TYR B 1 161 ? -36.188 -28.406 -5.008 1 90.62 161 TYR B CA 1
ATOM 8176 C C . TYR B 1 161 ? -36.656 -26.953 -4.867 1 90.62 161 TYR B C 1
ATOM 8178 O O . TYR B 1 161 ? -35.969 -26.141 -4.219 1 90.62 161 TYR B O 1
ATOM 8186 N N . VAL B 1 162 ? -37.781 -26.578 -5.367 1 94.25 162 VAL B N 1
ATOM 8187 C CA . VAL B 1 162 ? -38.281 -25.203 -5.355 1 94.25 162 VAL B CA 1
ATOM 8188 C C . VAL B 1 162 ? -38.719 -24.828 -3.939 1 94.25 162 VAL B C 1
ATOM 8190 O O . VAL B 1 162 ? -38.406 -23.734 -3.463 1 94.25 162 VAL B O 1
ATOM 8193 N N . VAL B 1 163 ? -39.375 -25.719 -3.246 1 94.88 163 VAL B N 1
ATOM 8194 C CA . VAL B 1 163 ? -39.875 -25.438 -1.903 1 94.88 163 VAL B CA 1
ATOM 8195 C C . VAL B 1 163 ? -38.688 -25.25 -0.951 1 94.88 163 VAL B C 1
ATOM 8197 O O . VAL B 1 163 ? -38.688 -24.344 -0.117 1 94.88 163 VAL B O 1
ATOM 8200 N N . LEU B 1 164 ? -37.75 -26.109 -1.094 1 94.12 164 LEU B N 1
ATOM 8201 C CA . LEU B 1 164 ? -36.594 -25.984 -0.219 1 94.12 164 LEU B CA 1
ATOM 8202 C C . LEU B 1 164 ? -35.812 -24.719 -0.526 1 94.12 164 LEU B C 1
ATOM 8204 O O . LEU B 1 164 ? -35.281 -24.094 0.378 1 94.12 164 LEU B O 1
ATOM 8208 N N . THR B 1 165 ? -35.719 -24.359 -1.777 1 96.06 165 THR B N 1
ATOM 8209 C CA . THR B 1 165 ? -35.094 -23.109 -2.143 1 96.06 165 THR B CA 1
ATOM 8210 C C . THR B 1 165 ? -35.781 -21.922 -1.503 1 96.06 165 THR B C 1
ATOM 8212 O O . THR B 1 165 ? -35.156 -21.047 -0.929 1 96.06 165 THR B O 1
ATOM 8215 N N . ILE B 1 166 ? -37.062 -21.938 -1.487 1 97.38 166 ILE B N 1
ATOM 8216 C CA . ILE B 1 166 ? -37.875 -20.844 -0.947 1 97.38 166 ILE B CA 1
ATOM 8217 C C . ILE B 1 166 ? -37.781 -20.828 0.577 1 97.38 166 ILE B C 1
ATOM 8219 O O . ILE B 1 166 ? -37.562 -19.781 1.185 1 97.38 166 ILE B O 1
ATOM 8223 N N . LEU B 1 167 ? -37.812 -21.953 1.181 1 97.25 167 LEU B N 1
ATOM 8224 C CA . LEU B 1 167 ? -37.781 -22.047 2.637 1 97.25 167 LEU B CA 1
ATOM 8225 C C . LEU B 1 167 ? -36.438 -21.578 3.174 1 97.25 167 LEU B C 1
ATOM 8227 O O . LEU B 1 167 ? -36.375 -20.844 4.164 1 97.25 167 LEU B O 1
ATOM 8231 N N . LEU B 1 168 ? -35.469 -22.094 2.596 1 97.38 168 LEU B N 1
ATOM 8232 C CA . LEU B 1 168 ? -34.125 -21.703 3.039 1 97.38 168 LEU B CA 1
ATOM 8233 C C . LEU B 1 168 ? -33.906 -20.203 2.871 1 97.38 168 LEU B C 1
ATOM 8235 O O . LEU B 1 168 ? -33.344 -19.547 3.746 1 97.38 168 LEU B O 1
ATOM 8239 N N . ALA B 1 169 ? -34.344 -19.594 1.79 1 97.81 169 ALA B N 1
ATOM 8240 C CA . ALA B 1 169 ? -34.219 -18.156 1.551 1 97.81 169 ALA B CA 1
ATOM 8241 C C . ALA B 1 169 ? -35.062 -17.344 2.555 1 97.81 169 ALA B C 1
ATOM 8243 O O . ALA B 1 169 ? -34.594 -16.312 3.055 1 97.81 169 ALA B O 1
ATOM 8244 N N . MET B 1 170 ? -36.188 -17.875 2.873 1 97.5 170 MET B N 1
ATOM 8245 C CA . MET B 1 170 ? -37.062 -17.188 3.822 1 97.5 170 MET B CA 1
ATOM 8246 C C . MET B 1 170 ? -36.469 -17.234 5.227 1 97.5 170 MET B C 1
ATOM 8248 O O . MET B 1 170 ? -36.562 -16.25 5.977 1 97.5 170 MET B O 1
ATOM 8252 N N . PHE B 1 171 ? -35.875 -18.297 5.578 1 97.31 171 PHE B N 1
ATOM 8253 C CA . PHE B 1 171 ? -35.219 -18.391 6.879 1 97.31 171 PHE B CA 1
ATOM 8254 C C . PHE B 1 171 ? -34.062 -17.406 6.977 1 97.31 171 PHE B C 1
ATOM 8256 O O . PHE B 1 171 ? -33.875 -16.766 8.016 1 97.31 171 PHE B O 1
ATOM 8263 N N . ALA B 1 172 ? -33.312 -17.312 5.93 1 97.81 172 ALA B N 1
ATOM 8264 C CA . ALA B 1 172 ? -32.188 -16.375 5.898 1 97.81 172 ALA B CA 1
ATOM 8265 C C . ALA B 1 172 ? -32.688 -14.938 6.059 1 97.81 172 ALA B C 1
ATOM 8267 O O . ALA B 1 172 ? -32.094 -14.148 6.793 1 97.81 172 ALA B O 1
ATOM 8268 N N . CYS B 1 173 ? -33.781 -14.609 5.441 1 97.5 173 CYS B N 1
ATOM 8269 C CA . CYS B 1 173 ? -34.344 -13.266 5.5 1 97.5 173 CYS B CA 1
ATOM 8270 C C . CYS B 1 173 ? -34.875 -12.953 6.898 1 97.5 173 CYS B C 1
ATOM 8272 O O . CYS B 1 173 ? -34.625 -11.859 7.422 1 97.5 173 CYS B O 1
ATOM 8274 N N . LEU B 1 174 ? -35.5 -13.867 7.527 1 96.88 174 LEU B N 1
ATOM 8275 C CA . LEU B 1 174 ? -36.062 -13.656 8.852 1 96.88 174 LEU B CA 1
ATOM 8276 C C . LEU B 1 174 ? -34.969 -13.414 9.883 1 96.88 174 LEU B C 1
ATOM 8278 O O . LEU B 1 174 ? -35.094 -12.555 10.75 1 96.88 174 LEU B O 1
ATOM 8282 N N . ILE B 1 175 ? -33.938 -14.133 9.781 1 97.38 175 ILE B N 1
ATOM 8283 C CA . ILE B 1 175 ? -32.812 -13.953 10.711 1 97.38 175 ILE B CA 1
ATOM 8284 C C . ILE B 1 175 ? -32.156 -12.594 10.477 1 97.38 175 ILE B C 1
ATOM 8286 O O . ILE B 1 175 ? -31.812 -11.891 11.43 1 97.38 175 ILE B O 1
ATOM 8290 N N . THR B 1 176 ? -32.031 -12.211 9.227 1 96.75 176 THR B N 1
ATOM 8291 C CA . THR B 1 176 ? -31.438 -10.93 8.891 1 96.75 176 THR B CA 1
ATOM 8292 C C . THR B 1 176 ? -32.281 -9.766 9.406 1 96.75 176 THR B C 1
ATOM 8294 O O . THR B 1 176 ? -31.75 -8.781 9.906 1 96.75 176 THR B O 1
ATOM 8297 N N . LEU B 1 177 ? -33.562 -9.906 9.352 1 94.62 177 LEU B N 1
ATOM 8298 C CA . LEU B 1 177 ? -34.469 -8.844 9.781 1 94.62 177 LEU B CA 1
ATOM 8299 C C . LEU B 1 177 ? -34.469 -8.711 11.305 1 94.62 177 LEU B C 1
ATOM 8301 O O . LEU B 1 177 ? -34.844 -7.676 11.844 1 94.62 177 LEU B O 1
ATOM 8305 N N . SER B 1 178 ? -33.938 -9.664 12 1 94.12 178 SER B N 1
ATOM 8306 C CA . SER B 1 178 ? -33.875 -9.609 13.453 1 94.12 178 SER B CA 1
ATOM 8307 C C . SER B 1 178 ? -32.75 -8.688 13.922 1 94.12 178 SER B C 1
ATOM 8309 O O . SER B 1 178 ? -32.719 -8.289 15.086 1 94.12 178 SER B O 1
ATOM 8311 N N . THR B 1 179 ? -31.859 -8.312 13.086 1 93.62 179 THR B N 1
ATOM 8312 C CA . THR B 1 179 ? -30.734 -7.461 13.461 1 93.62 179 THR B CA 1
ATOM 8313 C C . THR B 1 179 ? -31.047 -5.992 13.188 1 93.62 179 THR B C 1
ATOM 8315 O O . THR B 1 179 ? -30.141 -5.203 12.891 1 93.62 179 THR B O 1
ATOM 8318 N N . LYS B 1 180 ? -32.188 -5.527 13.336 1 88.56 180 LYS B N 1
ATOM 8319 C CA . LYS B 1 180 ? -32.625 -4.168 13.062 1 88.56 180 LYS B CA 1
ATOM 8320 C C . LYS B 1 180 ? -32.125 -3.197 14.125 1 88.56 180 LYS B C 1
ATOM 8322 O O . LYS B 1 180 ? -32.188 -3.484 15.32 1 88.56 180 LYS B O 1
ATOM 8327 N N . ILE B 1 181 ? -31.375 -2.195 13.578 1 81.62 181 ILE B N 1
ATOM 8328 C CA . ILE B 1 181 ? -30.969 -1.101 14.453 1 81.62 181 ILE B CA 1
ATOM 8329 C C . ILE B 1 181 ? -31.609 0.204 13.977 1 81.62 181 ILE B C 1
ATOM 8331 O O . ILE B 1 181 ? -31.641 0.482 12.773 1 81.62 181 ILE B O 1
ATOM 8335 N N . THR B 1 182 ? -32.219 0.878 14.812 1 69.94 182 THR B N 1
ATOM 8336 C CA . THR B 1 182 ? -32.875 2.133 14.461 1 69.94 182 THR B CA 1
ATOM 8337 C C . THR B 1 182 ? -32.062 3.324 14.969 1 69.94 182 THR B C 1
ATOM 8339 O O . THR B 1 182 ? -31.578 3.307 16.094 1 69.94 182 THR B O 1
ATOM 8342 N N . GLY B 1 183 ? -31.281 3.92 13.852 1 58.22 183 GLY B N 1
ATOM 8343 C CA . GLY B 1 183 ? -30.625 5.145 14.273 1 58.22 183 GLY B CA 1
ATOM 8344 C C . GLY B 1 183 ? -30.953 6.336 13.398 1 58.22 183 GLY B C 1
ATOM 8345 O O . GLY B 1 183 ? -31.344 6.168 12.242 1 58.22 183 GLY B O 1
ATOM 8346 N N . GLY B 1 184 ? -30.953 7.523 13.664 1 53.78 184 GLY B N 1
ATOM 8347 C CA . GLY B 1 184 ? -30.906 8.836 13.023 1 53.78 184 GLY B CA 1
ATOM 8348 C C . GLY B 1 184 ? -32.219 9.219 12.375 1 53.78 184 GLY B C 1
ATOM 8349 O O . GLY B 1 184 ? -33.125 8.383 12.234 1 53.78 184 GLY B O 1
ATOM 8350 N N . SER B 1 185 ? -32.688 10.445 12.219 1 45.59 185 SER B N 1
ATOM 8351 C CA . SER B 1 185 ? -33.938 10.969 11.648 1 45.59 185 SER B CA 1
ATOM 8352 C C . SER B 1 185 ? -33.75 11.383 10.195 1 45.59 185 SER B C 1
ATOM 8354 O O . SER B 1 185 ? -32.75 12.031 9.852 1 45.59 185 SER B O 1
ATOM 8356 N N . ILE B 1 186 ? -34.281 10.664 9.125 1 47.28 186 ILE B N 1
ATOM 8357 C CA . ILE B 1 186 ? -34.312 11.094 7.73 1 47.28 186 ILE B CA 1
ATOM 8358 C C . ILE B 1 186 ? -35.438 12.078 7.508 1 47.28 186 ILE B C 1
ATOM 8360 O O . ILE B 1 186 ? -36.562 11.844 7.961 1 47.28 186 ILE B O 1
ATOM 8364 N N . PRO B 1 187 ? -35.281 13.367 6.82 1 38.62 187 PRO B N 1
ATOM 8365 C CA . PRO B 1 187 ? -36.375 14.289 6.531 1 38.62 187 PRO B CA 1
ATOM 8366 C C . PRO B 1 187 ? -37.344 13.719 5.516 1 38.62 187 PRO B C 1
ATOM 8368 O O . PRO B 1 187 ? -36.969 12.93 4.648 1 38.62 187 PRO B O 1
ATOM 8371 N N . GLU B 1 188 ? -38.656 13.75 5.711 1 38.81 188 GLU B N 1
ATOM 8372 C CA . GLU B 1 188 ? -39.656 13.383 4.719 1 38.81 188 GLU B CA 1
ATOM 8373 C C . GLU B 1 188 ? -39.594 14.281 3.488 1 38.81 188 GLU B C 1
ATOM 8375 O O . GLU B 1 188 ? -39.281 15.469 3.602 1 38.81 188 GLU B O 1
ATOM 8380 N N . ASP B 1 189 ? -39.625 13.812 2.271 1 35.38 189 ASP B N 1
ATOM 8381 C CA . ASP B 1 189 ? -39.75 14.508 0.997 1 35.38 189 ASP B CA 1
ATOM 8382 C C . ASP B 1 189 ? -40.844 15.555 1.052 1 35.38 189 ASP B C 1
ATOM 8384 O O . ASP B 1 189 ? -42 15.234 1.344 1 35.38 189 ASP B O 1
ATOM 8388 N N . GLN B 1 190 ? -40.688 16.844 1.327 1 34.03 190 GLN B N 1
ATOM 8389 C CA . GLN B 1 190 ? -41.625 17.938 1.138 1 34.03 190 GLN B CA 1
ATOM 8390 C C . GLN B 1 190 ? -42.094 18 -0.308 1 34.03 190 GLN B C 1
ATOM 8392 O O . GLN B 1 190 ? -41.719 18.906 -1.058 1 34.03 190 GLN B O 1
ATOM 8397 N N . SER B 1 191 ? -42.219 17.125 -1.215 1 33.28 191 SER B N 1
ATOM 8398 C CA . SER B 1 191 ? -42.75 17.547 -2.508 1 33.28 191 SER B CA 1
ATOM 8399 C C . SER B 1 191 ? -44.094 18.25 -2.35 1 33.28 191 SER B C 1
ATOM 8401 O O . SER B 1 191 ? -44.375 19.219 -3.064 1 33.28 191 SER B O 1
ATOM 8403 N N . ASN B 1 192 ? -45.219 17.797 -1.736 1 30.05 192 ASN B N 1
ATOM 8404 C CA . ASN B 1 192 ? -46.531 18.234 -2.168 1 30.05 192 ASN B CA 1
ATOM 8405 C C . ASN B 1 192 ? -46.938 19.547 -1.491 1 30.05 192 ASN B C 1
ATOM 8407 O O . ASN B 1 192 ? -48.094 19.891 -1.449 1 30.05 192 ASN B O 1
ATOM 8411 N N . HIS B 1 193 ? -46.219 20.141 -0.549 1 29.95 193 HIS B N 1
ATOM 8412 C CA . HIS B 1 193 ? -46.938 21.203 0.114 1 29.95 193 HIS B CA 1
ATOM 8413 C C . HIS B 1 193 ? -46.906 22.5 -0.702 1 29.95 193 HIS B C 1
ATOM 8415 O O . HIS B 1 193 ? -47 23.594 -0.146 1 29.95 193 HIS B O 1
ATOM 8421 N N . GLY B 1 194 ? -46.844 22.516 -2.021 1 30.45 194 GLY B N 1
ATOM 8422 C CA . GLY B 1 194 ? -47.062 23.797 -2.691 1 30.45 194 GLY B CA 1
ATOM 8423 C C . GLY B 1 194 ? -48.438 24.375 -2.4 1 30.45 194 GLY B C 1
ATOM 8424 O O . GLY B 1 194 ? -48.938 25.219 -3.15 1 30.45 194 GLY B O 1
ATOM 8425 N N . LYS B 1 195 ? -49.438 23.766 -1.574 1 30.2 195 LYS B N 1
ATOM 8426 C CA . LYS B 1 195 ? -50.656 24.547 -1.592 1 30.2 195 LYS B CA 1
ATOM 8427 C C . LYS B 1 195 ? -50.469 25.938 -0.985 1 30.2 195 LYS B C 1
ATOM 8429 O O . LYS B 1 195 ? -49.594 26.109 -0.104 1 30.2 195 LYS B O 1
ATOM 8434 N N . GLU B 1 196 ? -51.188 26.969 -1.508 1 28.8 196 GLU B N 1
ATOM 8435 C CA . GLU B 1 196 ? -51.438 28.406 -1.408 1 28.8 196 GLU B CA 1
ATOM 8436 C C . GLU B 1 196 ? -51.812 28.812 0.015 1 28.8 196 GLU B C 1
ATOM 8438 O O . GLU B 1 196 ? -52.719 28.203 0.612 1 28.8 196 GLU B O 1
ATOM 8443 N N . ILE B 1 197 ? -50.938 29.328 0.854 1 29.98 197 ILE B N 1
ATOM 8444 C CA . ILE B 1 197 ? -51.188 30.109 2.055 1 29.98 197 ILE B CA 1
ATOM 8445 C C . ILE B 1 197 ? -52.219 31.203 1.748 1 29.98 197 ILE B C 1
ATOM 8447 O O . ILE B 1 197 ? -51.906 32.156 1.019 1 29.98 197 ILE B O 1
ATOM 8451 N N . HIS B 1 198 ? -53.5 30.875 1.504 1 25.81 198 HIS B N 1
ATOM 8452 C CA . HIS B 1 198 ? -54.469 31.953 1.571 1 25.81 198 HIS B CA 1
ATOM 8453 C C . HIS B 1 198 ? -54.438 32.625 2.932 1 25.81 198 HIS B C 1
ATOM 8455 O O . HIS B 1 198 ? -54.25 31.984 3.959 1 25.81 198 HIS B O 1
ATOM 8461 N N . ALA B 1 199 ? -54.281 34.031 3.004 1 28.33 199 ALA B N 1
ATOM 8462 C CA . ALA B 1 199 ? -54.156 35.156 3.914 1 28.33 199 ALA B CA 1
ATOM 8463 C C . ALA B 1 199 ? -55.281 35.156 4.945 1 28.33 199 ALA B C 1
ATOM 8465 O O . ALA B 1 199 ? -55.5 36.188 5.613 1 28.33 199 ALA B O 1
ATOM 8466 N N . ASP B 1 200 ? -56.25 34.25 5.027 1 26.7 200 ASP B N 1
ATOM 8467 C CA . ASP B 1 200 ? -57.281 34.719 5.957 1 26.7 200 ASP B CA 1
ATOM 8468 C C . ASP B 1 200 ? -56.688 35 7.328 1 26.7 200 ASP B C 1
ATOM 8470 O O . ASP B 1 200 ? -55.812 34.281 7.797 1 26.7 200 ASP B O 1
ATOM 8474 N N . ASP B 1 201 ? -56.938 36.25 7.945 1 25.7 201 ASP B N 1
ATOM 8475 C CA . ASP B 1 201 ? -56.469 37.219 8.938 1 25.7 201 ASP B CA 1
ATOM 8476 C C . ASP B 1 201 ? -56.375 36.594 10.32 1 25.7 201 ASP B C 1
ATOM 8478 O O . ASP B 1 201 ? -55.406 36.812 11.047 1 25.7 201 ASP B O 1
ATOM 8482 N N . ASN B 1 202 ? -57.562 36.406 11.031 1 24.8 202 ASN B N 1
ATOM 8483 C CA . ASN B 1 202 ? -57.688 36.75 12.445 1 24.8 202 ASN B CA 1
ATOM 8484 C C . ASN B 1 202 ? -56.969 35.719 13.32 1 24.8 202 ASN B C 1
ATOM 8486 O O . ASN B 1 202 ? -56.375 36.062 14.359 1 24.8 202 ASN B O 1
ATOM 8490 N N . GLU B 1 203 ? -57.562 34.469 13.398 1 26.45 203 GLU B N 1
ATOM 8491 C CA . GLU B 1 203 ? -57.562 33.75 14.656 1 26.45 203 GLU B CA 1
ATOM 8492 C C . GLU B 1 203 ? -56.188 33.25 15.023 1 26.45 203 GLU B C 1
ATOM 8494 O O . GLU B 1 203 ? -55.281 33.188 14.164 1 26.45 203 GLU B O 1
ATOM 8499 N N . ASN B 1 204 ? -56.062 32.562 16.328 1 27.92 204 ASN B N 1
ATOM 8500 C CA . ASN B 1 204 ? -55 32.125 17.219 1 27.92 204 ASN B CA 1
ATOM 8501 C C . ASN B 1 204 ? -54.031 31.156 16.516 1 27.92 204 ASN B C 1
ATOM 8503 O O . ASN B 1 204 ? -54.438 30.062 16.125 1 27.92 204 ASN B O 1
ATOM 8507 N N . ALA B 1 205 ? -53.156 31.625 15.656 1 30.42 205 ALA B N 1
ATOM 8508 C CA . ALA B 1 205 ? -52.062 30.938 14.938 1 30.42 205 ALA B CA 1
ATOM 8509 C C . ALA B 1 205 ? -51.312 30 15.867 1 30.42 205 ALA B C 1
ATOM 8511 O O . ALA B 1 205 ? -50.375 30.406 16.562 1 30.42 205 ALA B O 1
ATOM 8512 N N . THR B 1 206 ? -52.156 29.109 16.656 1 27.67 206 THR B N 1
ATOM 8513 C CA . THR B 1 206 ? -51.438 28.078 17.391 1 27.67 206 THR B CA 1
ATOM 8514 C C . THR B 1 206 ? -50.406 27.422 16.5 1 27.67 206 THR B C 1
ATOM 8516 O O . THR B 1 206 ? -50.688 27 15.375 1 27.67 206 THR B O 1
ATOM 8519 N N . ASN B 1 207 ? -49.156 27.875 16.625 1 26.98 207 ASN B N 1
ATOM 8520 C CA . ASN B 1 207 ? -47.906 27.375 16.094 1 26.98 207 ASN B CA 1
ATOM 8521 C C . ASN B 1 207 ? -47.844 25.844 16.094 1 26.98 207 ASN B C 1
ATOM 8523 O O . ASN B 1 207 ? -47.5 25.234 17.094 1 26.98 207 ASN B O 1
ATOM 8527 N N . GLN B 1 208 ? -49 25.188 15.641 1 28.23 208 GLN B N 1
ATOM 8528 C CA . GLN B 1 208 ? -48.844 23.734 15.484 1 28.23 208 GLN B CA 1
ATOM 8529 C C . GLN B 1 208 ? -47.531 23.406 14.766 1 28.23 208 GLN B C 1
ATOM 8531 O O . GLN B 1 208 ? -47.375 23.688 13.57 1 28.23 208 GLN B O 1
ATOM 8536 N N . GLY B 1 209 ? -46.438 23.562 15.5 1 31.48 209 GLY B N 1
ATOM 8537 C CA . GLY B 1 209 ? -45.156 23.016 15.102 1 31.48 209 GLY B CA 1
ATOM 8538 C C . GLY B 1 209 ? -45.25 21.703 14.336 1 31.48 209 GLY B C 1
ATOM 8539 O O . GLY B 1 209 ? -45.812 20.734 14.836 1 31.48 209 GLY B O 1
ATOM 8540 N N . ARG B 1 210 ? -45.688 21.797 13.094 1 32.5 210 ARG B N 1
ATOM 8541 C CA . ARG B 1 210 ? -45.625 20.656 12.188 1 32.5 210 ARG B CA 1
ATOM 8542 C C . ARG B 1 210 ? -44.438 19.75 12.5 1 32.5 210 ARG B C 1
ATOM 8544 O O . ARG B 1 210 ? -43.281 20.156 12.32 1 32.5 210 ARG B O 1
ATOM 8551 N N . SER B 1 211 ? -44.531 18.875 13.539 1 33.75 211 SER B N 1
ATOM 8552 C CA . SER B 1 211 ? -43.625 17.766 13.812 1 33.75 211 SER B CA 1
ATOM 8553 C C . SER B 1 211 ? -43.281 17.016 12.539 1 33.75 211 SER B C 1
ATOM 8555 O O . SER B 1 211 ? -44.156 16.422 11.898 1 33.75 211 SER B O 1
ATOM 8557 N N . VAL B 1 212 ? -42.656 17.609 11.617 1 36.53 212 VAL B N 1
ATOM 8558 C CA . VAL B 1 212 ? -42.094 16.797 10.547 1 36.53 212 VAL B CA 1
ATOM 8559 C C . VAL B 1 212 ? -41.625 15.461 11.102 1 36.53 212 VAL B C 1
ATOM 8561 O O . VAL B 1 212 ? -40.75 15.406 11.977 1 36.53 212 VAL B O 1
ATOM 8564 N N . SER B 1 213 ? -42.406 14.453 11.297 1 39.75 213 SER B N 1
ATOM 8565 C CA . SER B 1 213 ? -42.156 13.078 11.703 1 39.75 213 SER B CA 1
ATOM 8566 C C . SER B 1 213 ? -40.906 12.539 11.031 1 39.75 213 SER B C 1
ATOM 8568 O O . SER B 1 213 ? -40.812 12.445 9.805 1 39.75 213 SER B O 1
ATOM 8570 N N . VAL B 1 214 ? -39.719 12.883 11.398 1 44.12 214 VAL B N 1
ATOM 8571 C CA . VAL B 1 214 ? -38.438 12.359 10.977 1 44.12 214 VAL B CA 1
ATOM 8572 C C . VAL B 1 214 ? -38.375 10.852 11.219 1 44.12 214 VAL B C 1
ATOM 8574 O O . VAL B 1 214 ? -38.562 10.391 12.344 1 44.12 214 VAL B O 1
ATOM 8577 N N . LYS B 1 215 ? -38.75 10.016 10.227 1 53 215 LYS B N 1
ATOM 8578 C CA . LYS B 1 215 ? -38.656 8.562 10.375 1 53 215 LYS B CA 1
ATOM 8579 C C . LYS B 1 215 ? -37.219 8.094 10.562 1 53 215 LYS B C 1
ATOM 8581 O O . LYS B 1 215 ? -36.312 8.555 9.859 1 53 215 LYS B O 1
ATOM 8586 N N . PRO B 1 216 ? -36.969 7.336 11.555 1 59.66 216 PRO B N 1
ATOM 8587 C CA . PRO B 1 216 ? -35.656 6.812 11.852 1 59.66 216 PRO B CA 1
ATOM 8588 C C . PRO B 1 216 ? -35.125 5.895 10.758 1 59.66 216 PRO B C 1
ATOM 8590 O O . PRO B 1 216 ? -35.875 5.211 10.086 1 59.66 216 PRO B O 1
ATOM 8593 N N . ARG B 1 217 ? -33.844 6.137 10.289 1 68.69 217 ARG B N 1
ATOM 8594 C CA . ARG B 1 217 ? -33.219 5.234 9.336 1 68.69 217 ARG B CA 1
ATOM 8595 C C . ARG B 1 217 ? -33 3.852 9.945 1 68.69 217 ARG B C 1
ATOM 8597 O O . ARG B 1 217 ? -32.562 3.734 11.094 1 68.69 217 ARG B O 1
ATOM 8604 N N . VAL B 1 218 ? -33.625 2.875 9.312 1 77.12 218 VAL B N 1
ATOM 8605 C CA . VAL B 1 218 ? -33.5 1.491 9.758 1 77.12 218 VAL B CA 1
ATOM 8606 C C . VAL B 1 218 ? -32.344 0.819 9.031 1 77.12 218 VAL B C 1
ATOM 8608 O O . VAL B 1 218 ? -32.219 0.896 7.809 1 77.12 218 VAL B O 1
ATOM 8611 N N . ILE B 1 219 ? -31.375 0.401 9.805 1 83 219 ILE B N 1
ATOM 8612 C CA . ILE B 1 219 ? -30.25 -0.333 9.234 1 83 219 ILE B CA 1
ATOM 8613 C C . ILE B 1 219 ? -30.266 -1.773 9.742 1 83 219 ILE B C 1
ATOM 8615 O O . ILE B 1 219 ? -30.5 -2.02 10.922 1 83 219 ILE B O 1
ATOM 8619 N N . TYR B 1 220 ? -30.234 -2.73 8.867 1 91.12 220 TYR B N 1
ATOM 8620 C CA . TYR B 1 220 ? -30.031 -4.133 9.219 1 91.12 220 TYR B CA 1
ATOM 8621 C C . TYR B 1 220 ? -28.562 -4.512 9.125 1 91.12 220 TYR B C 1
ATOM 8623 O O . TYR B 1 220 ? -27.984 -4.535 8.039 1 91.12 220 TYR B O 1
ATOM 8631 N N . THR B 1 221 ? -27.984 -4.895 10.203 1 92.12 221 THR B N 1
ATOM 8632 C CA . THR B 1 221 ? -26.531 -5.039 10.281 1 92.12 221 THR B CA 1
ATOM 8633 C C . THR B 1 221 ? -26.062 -6.281 9.523 1 92.12 221 THR B C 1
ATOM 8635 O O . THR B 1 221 ? -24.922 -6.363 9.094 1 92.12 221 THR B O 1
ATOM 8638 N N . ALA B 1 222 ? -26.922 -7.234 9.359 1 95.25 222 ALA B N 1
ATOM 8639 C CA . ALA B 1 222 ? -26.516 -8.484 8.727 1 95.25 222 ALA B CA 1
ATOM 8640 C C . ALA B 1 222 ? -26.828 -8.477 7.238 1 95.25 222 ALA B C 1
ATOM 8642 O O . ALA B 1 222 ? -26.578 -9.469 6.543 1 95.25 222 ALA B O 1
ATOM 8643 N N . THR B 1 223 ? -27.328 -7.387 6.715 1 94.25 223 THR B N 1
ATOM 8644 C CA . THR B 1 223 ? -27.75 -7.312 5.316 1 94.25 223 THR B CA 1
ATOM 8645 C C . THR B 1 223 ? -26.562 -6.988 4.418 1 94.25 223 THR B C 1
ATOM 8647 O O . THR B 1 223 ? -25.641 -6.262 4.82 1 94.25 223 THR B O 1
ATOM 8650 N N . GLY B 1 224 ? -26.516 -7.523 3.219 1 93.69 224 GLY B N 1
ATOM 8651 C CA . GLY B 1 224 ? -25.547 -7.164 2.205 1 93.69 224 GLY B CA 1
ATOM 8652 C C . GLY B 1 224 ? -24.172 -7.773 2.449 1 93.69 224 GLY B C 1
ATOM 8653 O O . GLY B 1 224 ? -24.047 -8.719 3.23 1 93.69 224 GLY B O 1
ATOM 8654 N N . SER B 1 225 ? -23.203 -7.309 1.788 1 94.12 225 SER B N 1
ATOM 8655 C CA . SER B 1 225 ? -21.844 -7.828 1.89 1 94.12 225 SER B CA 1
ATOM 8656 C C . SER B 1 225 ? -21.156 -7.348 3.166 1 94.12 225 SER B C 1
ATOM 8658 O O . SER B 1 225 ? -20.422 -8.102 3.809 1 94.12 225 SER B O 1
ATOM 8660 N N . GLY B 1 226 ? -21.391 -6.086 3.602 1 94.81 226 GLY B N 1
ATOM 8661 C CA . GLY B 1 226 ? -20.766 -5.504 4.77 1 94.81 226 GLY B CA 1
ATOM 8662 C C . GLY B 1 226 ? -19.438 -4.824 4.453 1 94.81 226 GLY B C 1
ATOM 8663 O O . GLY B 1 226 ? -18.844 -4.18 5.324 1 94.81 226 GLY B O 1
ATOM 8664 N N . VAL B 1 227 ? -18.984 -4.883 3.168 1 94.19 227 VAL B N 1
ATOM 8665 C CA . VAL B 1 227 ? -17.688 -4.348 2.783 1 94.19 227 VAL B CA 1
ATOM 8666 C C . VAL B 1 227 ? -17.719 -2.82 2.818 1 94.19 227 VAL B C 1
ATOM 8668 O O . VAL B 1 227 ? -16.828 -2.184 3.373 1 94.19 227 VAL B O 1
ATOM 8671 N N . PRO B 1 228 ? -18.812 -2.135 2.291 1 92.81 228 PRO B N 1
ATOM 8672 C CA . PRO B 1 228 ? -18.844 -0.671 2.361 1 92.81 228 PRO B CA 1
ATOM 8673 C C . PRO B 1 228 ? -18.859 -0.15 3.797 1 92.81 228 PRO B C 1
ATOM 8675 O O . PRO B 1 228 ? -18.25 0.877 4.09 1 92.81 228 PRO B O 1
ATOM 8678 N N . GLU B 1 229 ? -19.516 -0.84 4.668 1 92.81 229 GLU B N 1
ATOM 8679 C CA . GLU B 1 229 ? -19.578 -0.432 6.07 1 92.81 229 GLU B CA 1
ATOM 8680 C C . GLU B 1 229 ? -18.219 -0.617 6.75 1 92.81 229 GLU B C 1
ATOM 8682 O O . GLU B 1 229 ? -17.812 0.219 7.559 1 92.81 229 GLU B O 1
ATOM 8687 N N . VAL B 1 230 ? -17.594 -1.755 6.414 1 93.5 230 VAL B N 1
ATOM 8688 C CA . VAL B 1 230 ? -16.266 -1.979 6.977 1 93.5 230 VAL B CA 1
ATOM 8689 C C . VAL B 1 230 ? -15.305 -0.9 6.48 1 93.5 230 VAL B C 1
ATOM 8691 O O . VAL B 1 230 ? -14.461 -0.413 7.238 1 93.5 230 VAL B O 1
ATOM 8694 N N . LYS B 1 231 ? -15.438 -0.56 5.23 1 91.81 231 LYS B N 1
ATOM 8695 C CA . LYS B 1 231 ? -14.633 0.521 4.668 1 91.81 231 LYS B CA 1
ATOM 8696 C C . LYS B 1 231 ? -14.891 1.836 5.398 1 91.81 231 LYS B C 1
ATOM 8698 O O . LYS B 1 231 ? -13.961 2.59 5.684 1 91.81 231 LYS B O 1
ATOM 8703 N N . THR B 1 232 ? -16.109 2.115 5.742 1 90.44 232 THR B N 1
ATOM 8704 C CA . THR B 1 232 ? -16.484 3.324 6.465 1 90.44 232 THR B CA 1
ATOM 8705 C C . THR B 1 232 ? -15.891 3.318 7.875 1 90.44 232 THR B C 1
ATOM 8707 O O . THR B 1 232 ? -15.383 4.34 8.344 1 90.44 232 THR B O 1
ATOM 8710 N N . ILE B 1 233 ? -15.906 2.176 8.484 1 90.31 233 ILE B N 1
ATOM 8711 C CA . ILE B 1 233 ? -15.391 2.055 9.852 1 90.31 233 ILE B CA 1
ATOM 8712 C C . ILE B 1 233 ? -13.875 2.25 9.844 1 90.31 233 ILE B C 1
ATOM 8714 O O . ILE B 1 233 ? -13.336 2.973 10.688 1 90.31 233 ILE B O 1
ATOM 8718 N N . LEU B 1 234 ? -13.227 1.681 8.898 1 89.38 234 LEU B N 1
ATOM 8719 C CA . LEU B 1 234 ? -11.773 1.763 8.852 1 89.38 234 LEU B CA 1
ATOM 8720 C C . LEU B 1 234 ? -11.32 3.131 8.344 1 89.38 234 LEU B C 1
ATOM 8722 O O . LEU B 1 234 ? -10.164 3.506 8.516 1 89.38 234 LEU B O 1
ATOM 8726 N N . SER B 1 235 ? -12.242 3.861 7.73 1 86.25 235 SER B N 1
ATOM 8727 C CA . SER B 1 235 ? -11.93 5.223 7.312 1 86.25 235 SER B CA 1
ATOM 8728 C C . SER B 1 235 ? -12.047 6.203 8.477 1 86.25 235 SER B C 1
ATOM 8730 O O . SER B 1 235 ? -11.688 7.371 8.344 1 86.25 235 SER B O 1
ATOM 8732 N N . GLY B 1 236 ? -12.594 5.781 9.625 1 83.31 236 GLY B N 1
ATOM 8733 C CA . GLY B 1 236 ? -12.57 6.617 10.812 1 83.31 236 GLY B CA 1
ATOM 8734 C C . GLY B 1 236 ? -13.961 6.934 11.352 1 83.31 236 GLY B C 1
ATOM 8735 O O . GLY B 1 236 ? -14.141 7.902 12.086 1 83.31 236 GLY B O 1
ATOM 8736 N N . PHE B 1 237 ? -14.953 6.176 10.938 1 85.5 237 PHE B N 1
ATOM 8737 C CA . PHE B 1 237 ? -16.312 6.391 11.438 1 85.5 237 PHE B CA 1
ATOM 8738 C C . PHE B 1 237 ? -16.812 5.16 12.18 1 85.5 237 PHE B C 1
ATOM 8740 O O . PHE B 1 237 ? -16.406 4.035 11.883 1 85.5 237 PHE B O 1
ATOM 8747 N N . VAL B 1 238 ? -17.578 5.41 13.148 1 83.06 238 VAL B N 1
ATOM 8748 C CA . VAL B 1 238 ? -18.094 4.316 13.977 1 83.06 238 VAL B CA 1
ATOM 8749 C C . VAL B 1 238 ? -19.547 4.047 13.648 1 83.06 238 VAL B C 1
ATOM 8751 O O . VAL B 1 238 ? -20.359 4.98 13.562 1 83.06 238 VAL B O 1
ATOM 8754 N N . ILE B 1 239 ? -19.828 2.814 13.344 1 84.38 239 ILE B N 1
ATOM 8755 C CA . ILE B 1 239 ? -21.188 2.328 13.219 1 84.38 239 ILE B CA 1
ATOM 8756 C C . ILE B 1 239 ? -21.531 1.422 14.398 1 84.38 239 ILE B C 1
ATOM 8758 O O . ILE B 1 239 ? -21 0.311 14.508 1 84.38 239 ILE B O 1
ATOM 8762 N N . ARG B 1 240 ? -22.328 1.849 15.18 1 80.19 240 ARG B N 1
ATOM 8763 C CA . ARG B 1 240 ? -22.625 1.145 16.422 1 80.19 240 ARG B CA 1
ATOM 8764 C C . ARG B 1 240 ? -23.234 -0.228 16.156 1 80.19 240 ARG B C 1
ATOM 8766 O O . ARG B 1 240 ? -24.062 -0.375 15.266 1 80.19 240 ARG B O 1
ATOM 8773 N N . ARG B 1 241 ? -22.797 -1.26 16.781 1 84.75 241 ARG B N 1
ATOM 8774 C CA . ARG B 1 241 ? -23.328 -2.621 16.844 1 84.75 241 ARG B CA 1
ATOM 8775 C C . ARG B 1 241 ? -23.094 -3.354 15.523 1 84.75 241 ARG B C 1
ATOM 8777 O O . ARG B 1 241 ? -23.578 -4.469 15.336 1 84.75 241 ARG B O 1
ATOM 8784 N N . PHE B 1 242 ? -22.5 -2.721 14.609 1 92.06 242 PHE B N 1
ATOM 8785 C CA . PHE B 1 242 ? -22.266 -3.357 13.32 1 92.06 242 PHE B CA 1
ATOM 8786 C C . PHE B 1 242 ? -21.234 -4.473 13.453 1 92.06 242 PHE B C 1
ATOM 8788 O O . PHE B 1 242 ? -21.297 -5.461 12.719 1 92.06 242 PHE B O 1
ATOM 8795 N N . LEU B 1 243 ? -20.312 -4.34 14.398 1 94.06 243 LEU B N 1
ATOM 8796 C CA . LEU B 1 243 ? -19.266 -5.348 14.609 1 94.06 243 LEU B CA 1
ATOM 8797 C C . LEU B 1 243 ? -19.484 -6.082 15.922 1 94.06 243 LEU B C 1
ATOM 8799 O O . LEU B 1 243 ? -18.531 -6.488 16.578 1 94.06 243 LEU B O 1
ATOM 8803 N N . GLY B 1 244 ? -20.781 -6.328 16.281 1 92.69 244 GLY B N 1
ATOM 8804 C CA . GLY B 1 244 ? -21.125 -6.953 17.547 1 92.69 244 GLY B CA 1
ATOM 8805 C C . GLY B 1 244 ? -21.234 -8.469 17.453 1 92.69 244 GLY B C 1
ATOM 8806 O O . GLY B 1 244 ? -21.109 -9.039 16.359 1 92.69 244 GLY B O 1
ATOM 8807 N N . THR B 1 245 ? -21.391 -9.102 18.547 1 94.75 245 THR B N 1
ATOM 8808 C CA . THR B 1 245 ? -21.469 -10.555 18.656 1 94.75 245 THR B CA 1
ATOM 8809 C C . THR B 1 245 ? -22.766 -11.078 18.047 1 94.75 245 THR B C 1
ATOM 8811 O O . THR B 1 245 ? -22.781 -12.109 17.375 1 94.75 245 THR B O 1
ATOM 8814 N N . TYR B 1 246 ? -23.797 -10.375 18.25 1 95.25 246 TYR B N 1
ATOM 8815 C CA . TYR B 1 246 ? -25.078 -10.797 17.688 1 95.25 246 TYR B CA 1
ATOM 8816 C C . TYR B 1 246 ? -25.062 -10.719 16.172 1 95.25 246 TYR B C 1
ATOM 8818 O O . TYR B 1 246 ? -25.609 -11.594 15.492 1 95.25 246 TYR B O 1
ATOM 8826 N N . THR B 1 247 ? -24.547 -9.625 15.695 1 96 247 THR B N 1
ATOM 8827 C CA . THR B 1 247 ? -24.422 -9.492 14.25 1 96 247 THR B CA 1
ATOM 8828 C C . THR B 1 247 ? -23.594 -10.625 13.664 1 96 247 THR B C 1
ATOM 8830 O O . THR B 1 247 ? -23.922 -11.172 12.609 1 96 247 THR B O 1
ATOM 8833 N N . LEU B 1 248 ? -22.5 -11.031 14.352 1 97.56 248 LEU B N 1
ATOM 8834 C CA . LEU B 1 248 ? -21.641 -12.109 13.891 1 97.56 248 LEU B CA 1
ATOM 8835 C C . LEU B 1 248 ? -22.406 -13.422 13.797 1 97.56 248 LEU B C 1
ATOM 8837 O O . LEU B 1 248 ? -22.375 -14.094 12.758 1 97.56 248 LEU B O 1
ATOM 8841 N N . ILE B 1 249 ? -23.109 -13.805 14.773 1 97.25 249 ILE B N 1
ATOM 8842 C CA . ILE B 1 249 ? -23.828 -15.078 14.82 1 97.25 249 ILE B CA 1
ATOM 8843 C C . ILE B 1 249 ? -24.984 -15.062 13.836 1 97.25 249 ILE B C 1
ATOM 8845 O O . ILE B 1 249 ? -25.172 -16.016 13.078 1 97.25 249 ILE B O 1
ATOM 8849 N N . ALA B 1 250 ? -25.766 -14 13.844 1 97.38 250 ALA B N 1
ATOM 8850 C CA . ALA B 1 250 ? -26.922 -13.891 12.961 1 97.38 250 ALA B CA 1
ATOM 8851 C C . ALA B 1 250 ? -26.484 -13.93 11.5 1 97.38 250 ALA B C 1
ATOM 8853 O O . ALA B 1 250 ? -27.094 -14.633 10.688 1 97.38 250 ALA B O 1
ATOM 8854 N N . LYS B 1 251 ? -25.516 -13.18 11.148 1 97.69 251 LYS B N 1
ATOM 8855 C CA . LYS B 1 251 ? -25.062 -13.141 9.758 1 97.69 251 LYS B CA 1
ATOM 8856 C C . LYS B 1 251 ? -24.453 -14.469 9.344 1 97.69 251 LYS B C 1
ATOM 8858 O O . LYS B 1 251 ? -24.594 -14.891 8.188 1 97.69 251 LYS B O 1
ATOM 8863 N N . THR B 1 252 ? -23.719 -15.172 10.25 1 97.75 252 THR B N 1
ATOM 8864 C CA . THR B 1 252 ? -23.125 -16.469 9.953 1 97.75 252 THR B CA 1
ATOM 8865 C C . THR B 1 252 ? -24.219 -17.5 9.633 1 97.75 252 THR B C 1
ATOM 8867 O O . THR B 1 252 ? -24.141 -18.188 8.609 1 97.75 252 THR B O 1
ATOM 8870 N N . VAL B 1 253 ? -25.219 -17.547 10.406 1 97.25 253 VAL B N 1
ATOM 8871 C CA . VAL B 1 253 ? -26.297 -18.516 10.227 1 97.25 253 VAL B CA 1
ATOM 8872 C C . VAL B 1 253 ? -27.125 -18.141 9 1 97.25 253 VAL B C 1
ATOM 8874 O O . VAL B 1 253 ? -27.453 -19.016 8.188 1 97.25 253 VAL B O 1
ATOM 8877 N N . ALA B 1 254 ? -27.406 -16.891 8.875 1 97.88 254 ALA B N 1
ATOM 8878 C CA . ALA B 1 254 ? -28.203 -16.438 7.734 1 97.88 254 ALA B CA 1
ATOM 8879 C C . ALA B 1 254 ? -27.453 -16.688 6.426 1 97.88 254 ALA B C 1
ATOM 8881 O O . ALA B 1 254 ? -28.062 -17.016 5.406 1 97.88 254 ALA B O 1
ATOM 8882 N N . LEU B 1 255 ? -26.156 -16.469 6.469 1 97.44 255 LEU B N 1
ATOM 8883 C CA . LEU B 1 255 ? -25.344 -16.641 5.277 1 97.44 255 LEU B CA 1
ATOM 8884 C C . LEU B 1 255 ? -25.391 -18.078 4.785 1 97.44 255 LEU B C 1
ATOM 8886 O O . LEU B 1 255 ? -25.484 -18.328 3.578 1 97.44 255 LEU B O 1
ATOM 8890 N N . VAL B 1 256 ? -25.328 -19.062 5.664 1 96.25 256 VAL B N 1
ATOM 8891 C CA . VAL B 1 256 ? -25.359 -20.469 5.312 1 96.25 256 VAL B CA 1
ATOM 8892 C C . VAL B 1 256 ? -26.672 -20.812 4.617 1 96.25 256 VAL B C 1
ATOM 8894 O O . VAL B 1 256 ? -26.688 -21.484 3.582 1 96.25 256 VAL B O 1
ATOM 8897 N N . PHE B 1 257 ? -27.766 -20.312 5.117 1 96.75 257 PHE B N 1
ATOM 8898 C CA . PHE B 1 257 ? -29.078 -20.578 4.531 1 96.75 257 PHE B CA 1
ATOM 8899 C C . PHE B 1 257 ? -29.219 -19.875 3.186 1 96.75 257 PHE B C 1
ATOM 8901 O O . PHE B 1 257 ? -29.828 -20.406 2.256 1 96.75 257 PHE B O 1
ATOM 8908 N N . ALA B 1 258 ? -28.688 -18.672 3.131 1 96.94 258 ALA B N 1
ATOM 8909 C CA . ALA B 1 258 ? -28.766 -17.922 1.884 1 96.94 258 ALA B CA 1
ATOM 8910 C C . ALA B 1 258 ? -28.016 -18.625 0.762 1 96.94 258 ALA B C 1
ATOM 8912 O O . ALA B 1 258 ? -28.531 -18.766 -0.349 1 96.94 258 ALA B O 1
ATOM 8913 N N . ILE B 1 259 ? -26.844 -19.078 1.012 1 94.25 259 ILE B N 1
ATOM 8914 C CA . ILE B 1 259 ? -26.031 -19.75 0.002 1 94.25 259 ILE B CA 1
ATOM 8915 C C . ILE B 1 259 ? -26.672 -21.094 -0.357 1 94.25 259 ILE B C 1
ATOM 8917 O O . ILE B 1 259 ? -26.719 -21.469 -1.53 1 94.25 259 ILE B O 1
ATOM 8921 N N . ALA B 1 260 ? -27.156 -21.797 0.633 1 93.12 260 ALA B N 1
ATOM 8922 C CA . ALA B 1 260 ? -27.75 -23.125 0.428 1 93.12 260 ALA B CA 1
ATOM 8923 C C . ALA B 1 260 ? -29.031 -23.031 -0.39 1 93.12 260 ALA B C 1
ATOM 8925 O O . ALA B 1 260 ? -29.453 -24.016 -0.996 1 93.12 260 ALA B O 1
ATOM 8926 N N . SER B 1 261 ? -29.703 -21.906 -0.344 1 94.44 261 SER B N 1
ATOM 8927 C CA . SER B 1 261 ? -30.922 -21.734 -1.128 1 94.44 261 SER B CA 1
ATOM 8928 C C . SER B 1 261 ? -30.641 -21.828 -2.623 1 94.44 261 SER B C 1
ATOM 8930 O O . SER B 1 261 ? -31.531 -22.156 -3.412 1 94.44 261 SER B O 1
ATOM 8932 N N . GLY B 1 262 ? -29.391 -21.516 -3.045 1 92 262 GLY B N 1
ATOM 8933 C CA . GLY B 1 262 ? -29.031 -21.609 -4.449 1 92 262 GLY B CA 1
ATOM 8934 C C . GLY B 1 262 ? -29.203 -20.312 -5.203 1 92 262 GLY B C 1
ATOM 8935 O O . GLY B 1 262 ? -29 -20.25 -6.418 1 92 262 GLY B O 1
ATOM 8936 N N . MET B 1 263 ? -29.609 -19.266 -4.496 1 94.62 263 MET B N 1
ATOM 8937 C CA . MET B 1 263 ? -29.703 -17.953 -5.141 1 94.62 263 MET B CA 1
ATOM 8938 C C . MET B 1 263 ? -28.328 -17.484 -5.602 1 94.62 263 MET B C 1
ATOM 8940 O O . MET B 1 263 ? -27.297 -17.984 -5.133 1 94.62 263 MET B O 1
ATOM 8944 N N . SER B 1 264 ? -28.266 -16.547 -6.566 1 95.19 264 SER B N 1
ATOM 8945 C CA . SER B 1 264 ? -27.016 -16.078 -7.141 1 95.19 264 SER B CA 1
ATOM 8946 C C . SER B 1 264 ? -26.312 -15.094 -6.211 1 95.19 264 SER B C 1
ATOM 8948 O O . SER B 1 264 ? -26.297 -13.891 -6.484 1 95.19 264 SER B O 1
ATOM 8950 N N . LEU B 1 265 ? -25.812 -15.609 -5.16 1 95.12 265 LEU B N 1
ATOM 8951 C CA . LEU B 1 265 ? -25.109 -14.797 -4.184 1 95.12 265 LEU B CA 1
ATOM 8952 C C . LEU B 1 265 ? -23.828 -15.492 -3.729 1 95.12 265 LEU B C 1
ATOM 8954 O O . LEU B 1 265 ? -23.656 -16.703 -3.924 1 95.12 265 LEU B O 1
ATOM 8958 N N . GLY B 1 266 ? -22.859 -14.711 -3.229 1 92.94 266 GLY B N 1
ATOM 8959 C CA . GLY B 1 266 ? -21.578 -15.234 -2.785 1 92.94 266 GLY B CA 1
ATOM 8960 C C . GLY B 1 266 ? -21.297 -14.977 -1.317 1 92.94 266 GLY B C 1
ATOM 8961 O O . GLY B 1 266 ? -21.953 -14.133 -0.698 1 92.94 266 GLY B O 1
ATOM 8962 N N . LYS B 1 267 ? -20.359 -15.703 -0.774 1 93.69 267 LYS B N 1
ATOM 8963 C CA . LYS B 1 267 ? -20.047 -15.562 0.645 1 93.69 267 LYS B CA 1
ATOM 8964 C C . LYS B 1 267 ? -18.781 -14.734 0.849 1 93.69 267 LYS B C 1
ATOM 8966 O O . LYS B 1 267 ? -18.422 -14.398 1.982 1 93.69 267 LYS B O 1
ATOM 8971 N N . GLU B 1 268 ? -18.094 -14.297 -0.15 1 91.56 268 GLU B N 1
ATOM 8972 C CA . GLU B 1 268 ? -16.797 -13.617 -0.055 1 91.56 268 GLU B CA 1
ATOM 8973 C C . GLU B 1 268 ? -16.938 -12.258 0.611 1 91.56 268 GLU B C 1
ATOM 8975 O O . GLU B 1 268 ? -16.141 -11.898 1.483 1 91.56 268 GLU B O 1
ATOM 8980 N N . GLY B 1 269 ? -17.922 -11.469 0.204 1 94 269 GLY B N 1
ATOM 8981 C CA . GLY B 1 269 ? -18.172 -10.18 0.834 1 94 269 GLY B CA 1
ATOM 8982 C C . GLY B 1 269 ? -18.484 -10.289 2.314 1 94 269 GLY B C 1
ATOM 8983 O O . GLY B 1 269 ? -17.781 -9.711 3.146 1 94 269 GLY B O 1
ATOM 8984 N N . PRO B 1 270 ? -19.438 -11.07 2.605 1 97.06 270 PRO B N 1
ATOM 8985 C CA . PRO B 1 270 ? -19.797 -11.273 4.012 1 97.06 270 PRO B CA 1
ATOM 8986 C C . PRO B 1 270 ? -18.641 -11.812 4.844 1 97.06 270 PRO B C 1
ATOM 8988 O O . PRO B 1 270 ? -18.547 -11.523 6.039 1 97.06 270 PRO B O 1
ATOM 8991 N N . TYR B 1 271 ? -17.75 -12.609 4.238 1 97.31 271 TYR B N 1
ATOM 8992 C CA . TYR B 1 271 ? -16.578 -13.117 4.961 1 97.31 271 TYR B CA 1
ATOM 8993 C C . TYR B 1 271 ? -15.719 -11.977 5.484 1 97.31 271 TYR B C 1
ATOM 8995 O O . TYR B 1 271 ? -15.164 -12.062 6.586 1 97.31 271 TYR B O 1
ATOM 9003 N N . VAL B 1 272 ? -15.586 -10.906 4.75 1 96.75 272 VAL B N 1
ATOM 9004 C CA . VAL B 1 272 ? -14.82 -9.75 5.191 1 96.75 272 VAL B CA 1
ATOM 9005 C C . VAL B 1 272 ? -15.469 -9.141 6.43 1 96.75 272 VAL B C 1
ATOM 9007 O O . VAL B 1 272 ? -14.781 -8.805 7.398 1 96.75 272 VAL B O 1
ATOM 9010 N N . HIS B 1 273 ? -16.766 -9.039 6.375 1 97.5 273 HIS B N 1
ATOM 9011 C CA . HIS B 1 273 ? -17.516 -8.508 7.508 1 97.5 273 HIS B CA 1
ATOM 9012 C C . HIS B 1 273 ? -17.406 -9.422 8.727 1 97.5 273 HIS B C 1
ATOM 9014 O O . HIS B 1 273 ? -17.141 -8.953 9.836 1 97.5 273 HIS B O 1
ATOM 9020 N N . LEU B 1 274 ? -17.609 -10.68 8.492 1 98.25 274 LEU B N 1
ATOM 9021 C CA . LEU B 1 274 ? -17.547 -11.648 9.586 1 98.25 274 LEU B CA 1
ATOM 9022 C C . LEU B 1 274 ? -16.172 -11.664 10.234 1 98.25 274 LEU B C 1
ATOM 9024 O O . LEU B 1 274 ? -16.062 -11.68 11.461 1 98.25 274 LEU B O 1
ATOM 9028 N N . ALA B 1 275 ? -15.156 -11.688 9.414 1 98.19 275 ALA B N 1
ATOM 9029 C CA . ALA B 1 275 ? -13.789 -11.688 9.938 1 98.19 275 ALA B CA 1
ATOM 9030 C C . ALA B 1 275 ? -13.516 -10.422 10.75 1 98.19 275 ALA B C 1
ATOM 9032 O O . ALA B 1 275 ? -12.852 -10.477 11.781 1 98.19 275 ALA B O 1
ATOM 9033 N N . THR B 1 276 ? -14 -9.289 10.328 1 97.5 276 THR B N 1
ATOM 9034 C CA . THR B 1 276 ? -13.812 -8.031 11.039 1 97.5 276 THR B CA 1
ATOM 9035 C C . THR B 1 276 ? -14.562 -8.039 12.367 1 97.5 276 THR B C 1
ATOM 9037 O O . THR B 1 276 ? -14.094 -7.48 13.359 1 97.5 276 THR B O 1
ATOM 9040 N N . CYS B 1 277 ? -15.742 -8.68 12.367 1 97.81 277 CYS B N 1
ATOM 9041 C CA . CYS B 1 277 ? -16.484 -8.836 13.617 1 97.81 277 CYS B CA 1
ATOM 9042 C C . CYS B 1 277 ? -15.672 -9.633 14.633 1 97.81 277 CYS B C 1
ATOM 9044 O O . CYS B 1 277 ? -15.602 -9.258 15.805 1 97.81 277 CYS B O 1
ATOM 9046 N N . VAL B 1 278 ? -15.055 -10.688 14.156 1 98.25 278 VAL B N 1
ATOM 9047 C CA . VAL B 1 278 ? -14.242 -11.516 15.039 1 98.25 278 VAL B CA 1
ATOM 9048 C C . VAL B 1 278 ? -13.086 -10.68 15.594 1 98.25 278 VAL B C 1
ATOM 9050 O O . VAL B 1 278 ? -12.742 -10.789 16.781 1 98.25 278 VAL B O 1
ATOM 9053 N N . GLY B 1 279 ? -12.469 -9.875 14.758 1 97.56 279 GLY B N 1
ATOM 9054 C CA . GLY B 1 279 ? -11.398 -9 15.203 1 97.56 279 GLY B CA 1
ATOM 9055 C C . GLY B 1 279 ? -11.836 -8.023 16.281 1 97.56 279 GLY B C 1
ATOM 9056 O O . GLY B 1 279 ? -11.141 -7.832 17.281 1 97.56 279 GLY B O 1
ATOM 9057 N N . ASN B 1 280 ? -13 -7.434 16.125 1 95.94 280 ASN B N 1
ATOM 9058 C CA . ASN B 1 280 ? -13.523 -6.473 17.094 1 95.94 280 ASN B CA 1
ATOM 9059 C C . ASN B 1 280 ? -13.867 -7.152 18.422 1 95.94 280 ASN B C 1
ATOM 9061 O O . ASN B 1 280 ? -13.562 -6.621 19.5 1 95.94 280 ASN B O 1
ATOM 9065 N N . ILE B 1 281 ? -14.477 -8.328 18.391 1 96.25 281 ILE B N 1
ATOM 9066 C CA . ILE B 1 281 ? -14.93 -9.039 19.594 1 96.25 281 ILE B CA 1
ATOM 9067 C C . ILE B 1 281 ? -13.719 -9.531 20.375 1 96.25 281 ILE B C 1
ATOM 9069 O O . ILE B 1 281 ? -13.664 -9.391 21.594 1 96.25 281 ILE B O 1
ATOM 9073 N N . THR B 1 282 ? -12.75 -10.062 19.688 1 96.56 282 THR B N 1
ATOM 9074 C CA . THR B 1 282 ? -11.578 -10.602 20.359 1 96.56 282 THR B CA 1
ATOM 9075 C C . THR B 1 282 ? -10.711 -9.484 20.922 1 96.56 282 THR B C 1
ATOM 9077 O O . THR B 1 282 ? -10.016 -9.664 21.922 1 96.56 282 THR B O 1
ATOM 9080 N N . SER B 1 283 ? -10.711 -8.328 20.312 1 94.69 283 SER B N 1
ATOM 9081 C CA . SER B 1 283 ? -9.906 -7.203 20.766 1 94.69 283 SER B CA 1
ATOM 9082 C C . SER B 1 283 ? -10.383 -6.707 22.125 1 94.69 283 SER B C 1
ATOM 9084 O O . SER B 1 283 ? -9.617 -6.09 22.875 1 94.69 283 SER B O 1
ATOM 9086 N N . ARG B 1 284 ? -11.633 -7.027 22.516 1 91.62 284 ARG B N 1
ATOM 9087 C CA . ARG B 1 284 ? -12.18 -6.613 23.812 1 91.62 284 ARG B CA 1
ATOM 9088 C C . ARG B 1 284 ? -11.445 -7.289 24.969 1 91.62 284 ARG B C 1
ATOM 9090 O O . ARG B 1 284 ? -11.406 -6.762 26.078 1 91.62 284 ARG B O 1
ATOM 9097 N N . PHE B 1 285 ? -10.828 -8.375 24.656 1 92.62 285 PHE B N 1
ATOM 9098 C CA . PHE B 1 285 ? -10.133 -9.125 25.703 1 92.62 285 PHE B CA 1
ATOM 9099 C C . PHE B 1 285 ? -8.711 -8.602 25.891 1 92.62 285 PHE B C 1
ATOM 9101 O O . PHE B 1 285 ? -8.023 -8.984 26.828 1 92.62 285 PHE B O 1
ATOM 9108 N N . PHE B 1 286 ? -8.273 -7.758 25.047 1 93.69 286 PHE B N 1
ATOM 9109 C CA . PHE B 1 286 ? -6.984 -7.082 25.156 1 93.69 286 PHE B CA 1
ATOM 9110 C C . PHE B 1 286 ? -7.172 -5.578 25.297 1 93.69 286 PHE B C 1
ATOM 9112 O O . PHE B 1 286 ? -7.133 -4.844 24.297 1 93.69 286 PHE B O 1
ATOM 9119 N N . PRO B 1 287 ? -7.203 -5.074 26.438 1 89.25 287 PRO B N 1
ATOM 9120 C CA . PRO B 1 287 ? -7.602 -3.689 26.719 1 89.25 287 PRO B CA 1
ATOM 9121 C C . PRO B 1 287 ? -6.629 -2.67 26.125 1 89.25 287 PRO B C 1
ATOM 9123 O O . PRO B 1 287 ? -7.047 -1.592 25.688 1 89.25 287 PRO B O 1
ATOM 9126 N N . PHE B 1 288 ? -5.301 -2.957 26.109 1 88.44 288 PHE B N 1
ATOM 9127 C CA . PHE B 1 288 ? -4.355 -1.959 25.609 1 88.44 288 PHE B CA 1
ATOM 9128 C C . PHE B 1 288 ? -4.559 -1.71 24.125 1 88.44 288 PHE B C 1
ATOM 9130 O O . PHE B 1 288 ? -4.195 -0.649 23.609 1 88.44 288 PHE B O 1
ATOM 9137 N N . ILE B 1 289 ? -5.16 -2.693 23.469 1 91.62 289 ILE B N 1
ATOM 9138 C CA . ILE B 1 289 ? -5.434 -2.557 22.031 1 91.62 289 ILE B CA 1
ATOM 9139 C C . ILE B 1 289 ? -6.824 -1.959 21.828 1 91.62 289 ILE B C 1
ATOM 9141 O O . ILE B 1 289 ? -7.004 -1.054 21.016 1 91.62 289 ILE B O 1
ATOM 9145 N N . TYR B 1 290 ? -7.801 -2.393 22.625 1 88.69 290 TYR B N 1
ATOM 9146 C CA . TYR B 1 290 ? -9.188 -1.98 22.484 1 88.69 290 TYR B CA 1
ATOM 9147 C C . TYR B 1 290 ? -9.367 -0.513 22.844 1 88.69 290 TYR B C 1
ATOM 9149 O O . TYR B 1 290 ? -10.211 0.183 22.266 1 88.69 290 TYR B O 1
ATOM 9157 N N . GLU B 1 291 ? -8.539 0.002 23.688 1 85.62 291 GLU B N 1
ATOM 9158 C CA . GLU B 1 291 ? -8.695 1.366 24.172 1 85.62 291 GLU B CA 1
ATOM 9159 C C . GLU B 1 291 ? -7.945 2.361 23.297 1 85.62 291 GLU B C 1
ATOM 9161 O O . GLU B 1 291 ? -8.109 3.574 23.438 1 85.62 291 GLU B O 1
ATOM 9166 N N . ASN B 1 292 ? -7.188 1.859 22.484 1 87.5 292 ASN B N 1
ATOM 9167 C CA . ASN B 1 292 ? -6.477 2.709 21.531 1 87.5 292 ASN B CA 1
ATOM 9168 C C . ASN B 1 292 ? -6.961 2.477 20.094 1 87.5 292 ASN B C 1
ATOM 9170 O O . ASN B 1 292 ? -6.688 1.428 19.516 1 87.5 292 ASN B O 1
ATOM 9174 N N . ASP B 1 293 ? -7.582 3.488 19.594 1 87.56 293 ASP B N 1
ATOM 9175 C CA . ASP B 1 293 ? -8.195 3.383 18.266 1 87.56 293 ASP B CA 1
ATOM 9176 C C . ASP B 1 293 ? -7.141 3.117 17.203 1 87.56 293 ASP B C 1
ATOM 9178 O O . ASP B 1 293 ? -7.438 2.521 16.156 1 87.56 293 ASP B O 1
ATOM 9182 N N . PHE B 1 294 ? -5.93 3.551 17.5 1 88.5 294 PHE B N 1
ATOM 9183 C CA . PHE B 1 294 ? -4.855 3.352 16.547 1 88.5 294 PHE B CA 1
ATOM 9184 C C . PHE B 1 294 ? -4.504 1.874 16.422 1 88.5 294 PHE B C 1
ATOM 9186 O O . PHE B 1 294 ? -4.371 1.351 15.312 1 88.5 294 PHE B O 1
ATOM 9193 N N . PHE B 1 295 ? -4.363 1.157 17.5 1 91.44 295 PHE B N 1
ATOM 9194 C CA . PHE B 1 295 ? -4.043 -0.266 17.5 1 91.44 295 PHE B CA 1
ATOM 9195 C C . PHE B 1 295 ? -5.242 -1.091 17.047 1 91.44 295 PHE B C 1
ATOM 9197 O O . PHE B 1 295 ? -5.082 -2.104 16.359 1 91.44 295 PHE B O 1
ATOM 9204 N N . GLU B 1 296 ? -6.379 -0.646 17.391 1 92.06 296 GLU B N 1
ATOM 9205 C CA . GLU B 1 296 ? -7.582 -1.379 17.016 1 92.06 296 GLU B CA 1
ATOM 9206 C C . GLU B 1 296 ? -7.777 -1.362 15.5 1 92.06 296 GLU B C 1
ATOM 9208 O O . GLU B 1 296 ? -8.203 -2.359 14.914 1 92.06 296 GLU B O 1
ATOM 9213 N N . LYS B 1 297 ? -7.555 -0.207 14.898 1 91.12 297 LYS B N 1
ATOM 9214 C CA . LYS B 1 297 ? -7.664 -0.106 13.445 1 91.12 297 LYS B CA 1
ATOM 9215 C C . LYS B 1 297 ? -6.746 -1.106 12.758 1 91.12 297 LYS B C 1
ATOM 9217 O O . LYS B 1 297 ? -7.117 -1.708 11.75 1 91.12 297 LYS B O 1
ATOM 9222 N N . GLN B 1 298 ? -5.57 -1.269 13.305 1 91.94 298 GLN B N 1
ATOM 9223 C CA . GLN B 1 298 ? -4.609 -2.205 12.727 1 91.94 298 GLN B CA 1
ATOM 9224 C C . GLN B 1 298 ? -5.117 -3.641 12.82 1 91.94 298 GLN B C 1
ATOM 9226 O O . GLN B 1 298 ? -5.012 -4.406 11.859 1 91.94 298 GLN B O 1
ATOM 9231 N N . ILE B 1 299 ? -5.691 -3.953 13.93 1 95.06 299 ILE B N 1
ATOM 9232 C CA . ILE B 1 299 ? -6.184 -5.309 14.156 1 95.06 299 ILE B CA 1
ATOM 9233 C C . ILE B 1 299 ? -7.41 -5.562 13.281 1 95.06 299 ILE B C 1
ATOM 9235 O O . ILE B 1 299 ? -7.559 -6.648 12.719 1 95.06 299 ILE B O 1
ATOM 9239 N N . LEU B 1 300 ? -8.258 -4.566 13.148 1 95.06 300 LEU B N 1
ATOM 9240 C CA . LEU B 1 300 ? -9.445 -4.723 12.312 1 95.06 300 LEU B CA 1
ATOM 9241 C C . LEU B 1 300 ? -9.062 -4.875 10.844 1 95.06 300 LEU B C 1
ATOM 9243 O O . LEU B 1 300 ? -9.688 -5.648 10.117 1 95.06 300 LEU B O 1
ATOM 9247 N N . SER B 1 301 ? -8.055 -4.137 10.438 1 94.81 301 SER B N 1
ATOM 9248 C CA . SER B 1 301 ? -7.57 -4.285 9.07 1 94.81 301 SER B CA 1
ATOM 9249 C C . SER B 1 301 ? -6.988 -5.676 8.844 1 94.81 301 SER B C 1
ATOM 9251 O O . SER B 1 301 ? -7.23 -6.293 7.805 1 94.81 301 SER B O 1
ATOM 9253 N N . ALA B 1 302 ? -6.242 -6.172 9.789 1 95.5 302 ALA B N 1
ATOM 9254 C CA . ALA B 1 302 ? -5.68 -7.516 9.695 1 95.5 302 ALA B CA 1
ATOM 9255 C C . ALA B 1 302 ? -6.781 -8.57 9.648 1 95.5 302 ALA B C 1
ATOM 9257 O O . ALA B 1 302 ? -6.711 -9.516 8.859 1 95.5 302 ALA B O 1
ATOM 9258 N N . SER B 1 303 ? -7.77 -8.367 10.43 1 97.31 303 SER B N 1
ATOM 9259 C CA . SER B 1 303 ? -8.883 -9.305 10.461 1 97.31 303 SER B CA 1
ATOM 9260 C C . SER B 1 303 ? -9.641 -9.312 9.133 1 97.31 303 SER B C 1
ATOM 9262 O O . SER B 1 303 ? -10.047 -10.367 8.648 1 97.31 303 SER B O 1
ATOM 9264 N N . ALA B 1 304 ? -9.867 -8.156 8.586 1 96.56 304 ALA B N 1
ATOM 9265 C CA . ALA B 1 304 ? -10.562 -8.062 7.309 1 96.56 304 ALA B CA 1
ATOM 9266 C C . ALA B 1 304 ? -9.812 -8.805 6.215 1 96.56 304 ALA B C 1
ATOM 9268 O O . ALA B 1 304 ? -10.422 -9.398 5.32 1 96.56 304 ALA B O 1
ATOM 9269 N N . SER B 1 305 ? -8.508 -8.766 6.227 1 95.94 305 SER B N 1
ATOM 9270 C CA . SER B 1 305 ? -7.703 -9.461 5.23 1 95.94 305 SER B CA 1
ATOM 9271 C C . SER B 1 305 ? -7.898 -10.977 5.32 1 95.94 305 SER B C 1
ATOM 9273 O O . SER B 1 305 ? -7.848 -11.672 4.309 1 95.94 305 SER B O 1
ATOM 9275 N N . ALA B 1 306 ? -8.086 -11.523 6.492 1 96.62 306 ALA B N 1
ATOM 9276 C CA . ALA B 1 306 ? -8.344 -12.945 6.676 1 96.62 306 ALA B CA 1
ATOM 9277 C C . ALA B 1 306 ? -9.648 -13.359 5.996 1 96.62 306 ALA B C 1
ATOM 9279 O O . ALA B 1 306 ? -9.773 -14.492 5.527 1 96.62 306 ALA B O 1
ATOM 9280 N N . GLY B 1 307 ? -10.602 -12.469 5.98 1 96.19 307 GLY B N 1
ATOM 9281 C CA . GLY B 1 307 ? -11.852 -12.766 5.301 1 96.19 307 GLY B CA 1
ATOM 9282 C C . GLY B 1 307 ? -11.672 -13.07 3.826 1 96.19 307 GLY B C 1
ATOM 9283 O O . GLY B 1 307 ? -12.141 -14.102 3.338 1 96.19 307 GLY B O 1
ATOM 9284 N N . VAL B 1 308 ? -10.961 -12.258 3.148 1 93.88 308 VAL B N 1
ATOM 9285 C CA . VAL B 1 308 ? -10.734 -12.461 1.721 1 93.88 308 VAL B CA 1
ATOM 9286 C C . VAL B 1 308 ? -9.828 -13.664 1.506 1 93.88 308 VAL B C 1
ATOM 9288 O O . VAL B 1 308 ? -10.039 -14.453 0.58 1 93.88 308 VAL B O 1
ATOM 9291 N N . ALA B 1 309 ? -8.828 -13.805 2.355 1 93.81 309 ALA B N 1
ATOM 9292 C CA . ALA B 1 309 ? -7.887 -14.922 2.248 1 93.81 309 ALA B CA 1
ATOM 9293 C C . ALA B 1 309 ? -8.617 -16.266 2.332 1 93.81 309 ALA B C 1
ATOM 9295 O O . ALA B 1 309 ? -8.32 -17.172 1.563 1 93.81 309 ALA B O 1
ATOM 9296 N N . LEU B 1 310 ? -9.562 -16.359 3.213 1 94.06 310 LEU B N 1
ATOM 9297 C CA . LEU B 1 310 ? -10.266 -17.625 3.398 1 94.06 310 LEU B CA 1
ATOM 9298 C C . LEU B 1 310 ? -11.359 -17.797 2.355 1 94.06 310 LEU B C 1
ATOM 9300 O O . LEU B 1 310 ? -11.695 -18.922 1.981 1 94.06 310 LEU B O 1
ATOM 9304 N N . ALA B 1 311 ? -11.875 -16.688 1.892 1 92.12 311 ALA B N 1
ATOM 9305 C CA . ALA B 1 311 ? -12.922 -16.781 0.882 1 92.12 311 ALA B CA 1
ATOM 9306 C C . ALA B 1 311 ? -12.367 -17.266 -0.454 1 92.12 311 ALA B C 1
ATOM 9308 O O . ALA B 1 311 ? -13 -18.062 -1.145 1 92.12 311 ALA B O 1
ATOM 9309 N N . PHE B 1 312 ? -11.203 -16.812 -0.812 1 89.69 312 PHE B N 1
ATOM 9310 C CA . PHE B 1 312 ? -10.641 -17.141 -2.119 1 89.69 312 PHE B CA 1
ATOM 9311 C C . PHE B 1 312 ? -9.43 -18.062 -1.977 1 89.69 312 PHE B C 1
ATOM 9313 O O . PHE B 1 312 ? -8.883 -18.531 -2.975 1 89.69 312 PHE B O 1
ATOM 9320 N N . GLY B 1 313 ? -9.07 -18.328 -0.76 1 87.5 313 GLY B N 1
ATOM 9321 C CA . GLY B 1 313 ? -7.828 -19.062 -0.585 1 87.5 313 GLY B CA 1
ATOM 9322 C C . GLY B 1 313 ? -6.613 -18.297 -1.075 1 87.5 313 GLY B C 1
ATOM 9323 O O . GLY B 1 313 ? -5.691 -18.891 -1.641 1 87.5 313 GLY B O 1
ATOM 9324 N N . SER B 1 314 ? -6.668 -17.047 -0.99 1 90.19 314 SER B N 1
ATOM 9325 C CA . SER B 1 314 ? -5.629 -16.172 -1.521 1 90.19 314 SER B CA 1
ATOM 9326 C C . SER B 1 314 ? -5.109 -15.211 -0.448 1 90.19 314 SER B C 1
ATOM 9328 O O . SER B 1 314 ? -5.586 -14.078 -0.336 1 90.19 314 SER B O 1
ATOM 9330 N N . PRO B 1 315 ? -4.102 -15.586 0.29 1 90.38 315 PRO B N 1
ATOM 9331 C CA . PRO B 1 315 ? -3.576 -14.711 1.339 1 90.38 315 PRO B CA 1
ATOM 9332 C C . PRO B 1 315 ? -2.994 -13.414 0.786 1 90.38 315 PRO B C 1
ATOM 9334 O O . PRO B 1 315 ? -3.211 -12.344 1.358 1 90.38 315 PRO B O 1
ATOM 9337 N N . LEU B 1 316 ? -2.229 -13.461 -0.291 1 89.62 316 LEU B N 1
ATOM 9338 C CA . LEU B 1 316 ? -1.658 -12.258 -0.881 1 89.62 316 LEU B CA 1
ATOM 9339 C C . LEU B 1 316 ? -2.756 -11.344 -1.417 1 89.62 316 LEU B C 1
ATOM 9341 O O . LEU B 1 316 ? -2.67 -10.117 -1.286 1 89.62 316 LEU B O 1
ATOM 9345 N N . GLY B 1 317 ? -3.734 -12.008 -2.029 1 91.94 317 GLY B N 1
ATOM 9346 C CA . GLY B 1 317 ? -4.875 -11.234 -2.498 1 91.94 317 GLY B CA 1
ATOM 9347 C C . GLY B 1 317 ? -5.613 -10.523 -1.381 1 91.94 317 GLY B C 1
ATOM 9348 O O . GLY B 1 317 ? -6.113 -9.414 -1.571 1 91.94 317 GLY B O 1
ATOM 9349 N N . GLY B 1 318 ? -5.664 -11.148 -0.234 1 93.06 318 GLY B N 1
ATOM 9350 C CA . GLY B 1 318 ? -6.305 -10.531 0.916 1 93.06 318 GLY B CA 1
ATOM 9351 C C . GLY B 1 318 ? -5.59 -9.281 1.39 1 93.06 318 GLY B C 1
ATOM 9352 O O . GLY B 1 318 ? -6.23 -8.289 1.75 1 93.06 318 GLY B O 1
ATOM 9353 N N . VAL B 1 319 ? -4.297 -9.273 1.347 1 91 319 VAL B N 1
ATOM 9354 C CA . VAL B 1 319 ? -3.498 -8.133 1.779 1 91 319 VAL B CA 1
ATOM 9355 C C . VAL B 1 319 ? -3.691 -6.973 0.808 1 91 319 VAL B C 1
ATOM 9357 O O . VAL B 1 319 ? -3.898 -5.832 1.229 1 91 319 VAL B O 1
ATOM 9360 N N . LEU B 1 320 ? -3.639 -7.27 -0.469 1 90.81 320 LEU B N 1
ATOM 9361 C CA . LEU B 1 320 ? -3.762 -6.227 -1.484 1 90.81 320 LEU B CA 1
ATOM 9362 C C . LEU B 1 320 ? -5.18 -5.668 -1.518 1 90.81 320 LEU B C 1
ATOM 9364 O O . LEU B 1 320 ? -5.379 -4.496 -1.847 1 90.81 320 LEU B O 1
ATOM 9368 N N . PHE B 1 321 ? -6.109 -6.473 -1.104 1 92.5 321 PHE B N 1
ATOM 9369 C CA . PHE B 1 321 ? -7.484 -6.004 -0.995 1 92.5 321 PHE B CA 1
ATOM 9370 C C . PHE B 1 321 ? -7.586 -4.871 0.018 1 92.5 321 PHE B C 1
ATOM 9372 O O . PHE B 1 321 ? -8.281 -3.879 -0.219 1 92.5 321 PHE B O 1
ATOM 9379 N N . ILE B 1 322 ? -6.984 -5.043 1.11 1 92.06 322 ILE B N 1
ATOM 9380 C CA . ILE B 1 322 ? -7.012 -4.008 2.137 1 92.06 322 ILE B CA 1
ATOM 9381 C C . ILE B 1 322 ? -6.344 -2.742 1.605 1 92.06 322 ILE B C 1
ATOM 9383 O O . ILE B 1 322 ? -6.828 -1.632 1.839 1 92.06 322 ILE B O 1
ATOM 9387 N N . LEU B 1 323 ? -5.324 -2.93 0.861 1 87.25 323 LEU B N 1
ATOM 9388 C CA . LEU B 1 323 ? -4.566 -1.796 0.343 1 87.25 323 LEU B CA 1
ATOM 9389 C C . LEU B 1 323 ? -5.352 -1.063 -0.738 1 87.25 323 LEU B C 1
ATOM 9391 O O . LEU B 1 323 ? -5.41 0.168 -0.743 1 87.25 323 LEU B O 1
ATOM 9395 N N . GLU B 1 324 ? -6 -1.772 -1.6 1 87.5 324 GLU B N 1
ATOM 9396 C CA . GLU B 1 324 ? -6.625 -1.164 -2.77 1 87.5 324 GLU B CA 1
ATOM 9397 C C . GLU B 1 324 ? -8.055 -0.729 -2.469 1 87.5 324 GLU B C 1
ATOM 9399 O O . GLU B 1 324 ? -8.516 0.303 -2.963 1 87.5 324 GLU B O 1
ATOM 9404 N N . GLU B 1 325 ? -8.75 -1.475 -1.679 1 86.38 325 GLU B N 1
ATOM 9405 C CA . GLU B 1 325 ? -10.18 -1.227 -1.505 1 86.38 325 GLU B CA 1
ATOM 9406 C C . GLU B 1 325 ? -10.461 -0.518 -0.183 1 86.38 325 GLU B C 1
ATOM 9408 O O . GLU B 1 325 ? -11.43 0.238 -0.071 1 86.38 325 GLU B O 1
ATOM 9413 N N . ILE B 1 326 ? -9.664 -0.782 0.841 1 81.06 326 ILE B N 1
ATOM 9414 C CA . ILE B 1 326 ? -10.047 -0.309 2.168 1 81.06 326 ILE B CA 1
ATOM 9415 C C . ILE B 1 326 ? -9.172 0.879 2.562 1 81.06 326 ILE B C 1
ATOM 9417 O O . ILE B 1 326 ? -9.68 1.979 2.799 1 81.06 326 ILE B O 1
ATOM 9421 N N . ASN B 1 327 ? -7.828 0.521 2.691 1 74.25 327 ASN B N 1
ATOM 9422 C CA . ASN B 1 327 ? -6.879 1.511 3.188 1 74.25 327 ASN B CA 1
ATOM 9423 C C . ASN B 1 327 ? -5.738 1.737 2.199 1 74.25 327 ASN B C 1
ATOM 9425 O O . ASN B 1 327 ? -4.969 0.819 1.912 1 74.25 327 ASN B O 1
ATOM 9429 N N . ASN B 1 328 ? -5.629 2.965 1.787 1 67.88 328 ASN B N 1
ATOM 9430 C CA . ASN B 1 328 ? -4.59 3.234 0.8 1 67.88 328 ASN B CA 1
ATOM 9431 C C . ASN B 1 328 ? -3.24 3.492 1.465 1 67.88 328 ASN B C 1
ATOM 9433 O O . ASN B 1 328 ? -2.234 3.684 0.781 1 67.88 328 ASN B O 1
ATOM 9437 N N . TYR B 1 329 ? -3.193 3.557 2.791 1 74.75 329 TYR B N 1
ATOM 9438 C CA . TYR B 1 329 ? -1.937 3.766 3.502 1 74.75 329 TYR B CA 1
ATOM 9439 C C . TYR B 1 329 ? -1.65 2.611 4.453 1 74.75 329 TYR B C 1
ATOM 9441 O O . TYR B 1 329 ? -2.402 2.379 5.406 1 74.75 329 TYR B O 1
ATOM 9449 N N . LEU B 1 330 ? -0.681 1.9 4.148 1 76.88 330 LEU B N 1
ATOM 9450 C CA . LEU B 1 330 ? -0.274 0.771 4.977 1 76.88 330 LEU B CA 1
ATOM 9451 C C . LEU B 1 330 ? 1.236 0.768 5.188 1 76.88 330 LEU B C 1
ATOM 9453 O O . LEU B 1 330 ? 1.981 0.241 4.355 1 76.88 330 LEU B O 1
ATOM 9457 N N . PRO B 1 331 ? 1.593 1.297 6.352 1 80.56 331 PRO B N 1
ATOM 9458 C CA . PRO B 1 331 ? 3.025 1.199 6.637 1 80.56 331 PRO B CA 1
ATOM 9459 C C . PRO B 1 331 ? 3.527 -0.244 6.66 1 80.56 331 PRO B C 1
ATOM 9461 O O . PRO B 1 331 ? 2.725 -1.178 6.73 1 80.56 331 PRO B O 1
ATOM 9464 N N . SER B 1 332 ? 4.809 -0.472 6.547 1 78.38 332 SER B N 1
ATOM 9465 C CA . SER B 1 332 ? 5.426 -1.786 6.383 1 78.38 332 SER B CA 1
ATOM 9466 C C . SER B 1 332 ? 5.109 -2.693 7.57 1 78.38 332 SER B C 1
ATOM 9468 O O . SER B 1 332 ? 4.867 -3.891 7.395 1 78.38 332 SER B O 1
ATOM 9470 N N . ASN B 1 333 ? 5.121 -2.152 8.719 1 81.25 333 ASN B N 1
ATOM 9471 C CA . ASN B 1 333 ? 4.844 -2.971 9.898 1 81.25 333 ASN B CA 1
ATOM 9472 C C . ASN B 1 333 ? 3.4 -3.465 9.906 1 81.25 333 ASN B C 1
ATOM 9474 O O . ASN B 1 333 ? 3.131 -4.605 10.289 1 81.25 333 ASN B O 1
ATOM 9478 N N . GLN B 1 334 ? 2.535 -2.572 9.531 1 86.44 334 GLN B N 1
ATOM 9479 C CA . GLN B 1 334 ? 1.133 -2.967 9.461 1 86.44 334 GLN B CA 1
ATOM 9480 C C . GLN B 1 334 ? 0.898 -3.969 8.328 1 86.44 334 GLN B C 1
ATOM 9482 O O . GLN B 1 334 ? 0.087 -4.887 8.469 1 86.44 334 GLN B O 1
ATOM 9487 N N . LEU B 1 335 ? 1.636 -3.725 7.281 1 85.69 335 LEU B N 1
ATOM 9488 C CA . LEU B 1 335 ? 1.538 -4.641 6.152 1 85.69 335 LEU B CA 1
ATOM 9489 C C . LEU B 1 335 ? 1.92 -6.059 6.562 1 85.69 335 LEU B C 1
ATOM 9491 O O . LEU B 1 335 ? 1.271 -7.023 6.156 1 85.69 335 LEU B O 1
ATOM 9495 N N . PHE B 1 336 ? 2.881 -6.191 7.344 1 85.12 336 PHE B N 1
ATOM 9496 C CA . PHE B 1 336 ? 3.338 -7.5 7.797 1 85.12 336 PHE B CA 1
ATOM 9497 C C . PHE B 1 336 ? 2.301 -8.156 8.703 1 85.12 336 PHE B C 1
ATOM 9499 O O . PHE B 1 336 ? 2.088 -9.367 8.633 1 85.12 336 PHE B O 1
ATOM 9506 N N . GLN B 1 337 ? 1.735 -7.379 9.555 1 90.19 337 GLN B N 1
ATOM 9507 C CA . GLN B 1 337 ? 0.707 -7.91 10.445 1 90.19 337 GLN B CA 1
ATOM 9508 C C . GLN B 1 337 ? -0.493 -8.422 9.648 1 90.19 337 GLN B C 1
ATOM 9510 O O . GLN B 1 337 ? -1.039 -9.484 9.953 1 90.19 337 GLN B O 1
ATOM 9515 N N . ILE B 1 338 ? -0.907 -7.641 8.688 1 92.81 338 ILE B N 1
ATOM 9516 C CA . ILE B 1 338 ? -2.039 -8.008 7.84 1 92.81 338 ILE B CA 1
ATOM 9517 C C . ILE B 1 338 ? -1.716 -9.281 7.066 1 92.81 338 ILE B C 1
ATOM 9519 O O . ILE B 1 338 ? -2.539 -10.195 6.992 1 92.81 338 ILE B O 1
ATOM 9523 N N . PHE B 1 339 ? -0.524 -9.367 6.586 1 90 339 PHE B N 1
ATOM 9524 C CA . PHE B 1 339 ? -0.079 -10.539 5.844 1 90 339 PHE B CA 1
ATOM 9525 C C . PHE B 1 339 ? -0.011 -11.758 6.75 1 90 339 PHE B C 1
ATOM 9527 O O . PHE B 1 339 ? -0.426 -12.852 6.359 1 90 339 PHE B O 1
ATOM 9534 N N . PHE B 1 340 ? 0.488 -11.578 7.867 1 89.44 340 PHE B N 1
ATOM 9535 C CA . PHE B 1 340 ? 0.607 -12.664 8.836 1 89.44 340 PHE B CA 1
ATOM 9536 C C . PHE B 1 340 ? -0.763 -13.227 9.188 1 89.44 340 PHE B C 1
ATOM 9538 O O . PHE B 1 340 ? -0.937 -14.445 9.266 1 89.44 340 PHE B O 1
ATOM 9545 N N . CYS B 1 341 ? -1.682 -12.367 9.453 1 94.19 341 CYS B N 1
ATOM 9546 C CA . CYS B 1 341 ? -3.029 -12.82 9.781 1 94.19 341 CYS B CA 1
ATOM 9547 C C . CYS B 1 341 ? -3.635 -13.602 8.617 1 94.19 341 CYS B C 1
ATOM 9549 O O . CYS B 1 341 ? -4.258 -14.648 8.828 1 94.19 341 CYS B O 1
ATOM 9551 N N . ALA B 1 342 ? -3.455 -13.133 7.414 1 93.5 342 ALA B N 1
ATOM 9552 C CA . ALA B 1 342 ? -4 -13.789 6.23 1 93.5 342 ALA B CA 1
ATOM 9553 C C . ALA B 1 342 ? -3.387 -15.172 6.035 1 93.5 342 ALA B C 1
ATOM 9555 O O . ALA B 1 342 ? -4.102 -16.141 5.805 1 93.5 342 ALA B O 1
ATOM 9556 N N . ILE B 1 343 ? -2.133 -15.312 6.195 1 87.94 343 ILE B N 1
ATOM 9557 C CA . ILE B 1 343 ? -1.44 -16.562 5.926 1 87.94 343 ILE B CA 1
ATOM 9558 C C . ILE B 1 343 ? -1.758 -17.578 7.027 1 87.94 343 ILE B C 1
ATOM 9560 O O . ILE B 1 343 ? -1.981 -18.75 6.75 1 87.94 343 ILE B O 1
ATOM 9564 N N . ILE B 1 344 ? -1.773 -17.156 8.227 1 89.88 344 ILE B N 1
ATOM 9565 C CA . ILE B 1 344 ? -2.02 -18.047 9.344 1 89.88 344 ILE B CA 1
ATOM 9566 C C . ILE B 1 344 ? -3.463 -18.547 9.297 1 89.88 344 ILE B C 1
ATOM 9568 O O . ILE B 1 344 ? -3.734 -19.719 9.609 1 89.88 344 ILE B O 1
ATOM 9572 N N . SER B 1 345 ? -4.324 -17.672 9 1 94.38 345 SER B N 1
ATOM 9573 C CA . SER B 1 345 ? -5.715 -18.109 8.883 1 94.38 345 SER B CA 1
ATOM 9574 C C . SER B 1 345 ? -5.879 -19.141 7.777 1 94.38 345 SER B C 1
ATOM 9576 O O . SER B 1 345 ? -6.629 -20.109 7.93 1 94.38 345 SER B O 1
ATOM 9578 N N . THR B 1 346 ? -5.242 -18.953 6.703 1 89.12 346 THR B N 1
ATOM 9579 C CA . THR B 1 346 ? -5.305 -19.906 5.602 1 89.12 346 THR B CA 1
ATOM 9580 C C . THR B 1 346 ? -4.691 -21.234 6.008 1 89.12 346 THR B C 1
ATOM 9582 O O . THR B 1 346 ? -5.184 -22.297 5.613 1 89.12 346 THR B O 1
ATOM 9585 N N . LEU B 1 347 ? -3.625 -21.188 6.746 1 85.25 347 LEU B N 1
ATOM 9586 C CA . LEU B 1 347 ? -2.984 -22.406 7.238 1 85.25 347 LEU B CA 1
ATOM 9587 C C . LEU B 1 347 ? -3.928 -23.188 8.148 1 85.25 347 LEU B C 1
ATOM 9589 O O . LEU B 1 347 ? -4.039 -24.406 8.031 1 85.25 347 LEU B O 1
ATOM 9593 N N . PHE B 1 348 ? -4.578 -22.469 9.023 1 90.81 348 PHE B N 1
ATOM 9594 C CA . PHE B 1 348 ? -5.52 -23.125 9.922 1 90.81 348 PHE B CA 1
ATOM 9595 C C . PHE B 1 348 ? -6.648 -23.781 9.133 1 90.81 348 PHE B C 1
ATOM 9597 O O . PHE B 1 348 ? -7.055 -24.906 9.445 1 90.81 348 PHE B O 1
ATOM 9604 N N . LEU B 1 349 ? -7.129 -23.062 8.156 1 90.19 349 LEU B N 1
ATOM 9605 C CA . LEU B 1 349 ? -8.211 -23.625 7.359 1 90.19 349 LEU B CA 1
ATOM 9606 C C . LEU B 1 349 ? -7.723 -24.828 6.559 1 90.19 349 LEU B C 1
ATOM 9608 O O . LEU B 1 349 ? -8.461 -25.812 6.383 1 90.19 349 LEU B O 1
ATOM 9612 N N . LYS B 1 350 ? -6.531 -24.766 6.039 1 83.38 350 LYS B N 1
ATOM 9613 C CA . LYS B 1 350 ? -5.957 -25.891 5.316 1 83.38 350 LYS B CA 1
ATOM 9614 C C . LYS B 1 350 ? -5.848 -27.125 6.215 1 83.38 350 LYS B C 1
ATOM 9616 O O . LYS B 1 350 ? -6.098 -28.25 5.777 1 83.38 350 LYS B O 1
ATOM 9621 N N . PHE B 1 351 ? -5.488 -26.969 7.5 1 84.06 351 PHE B N 1
ATOM 9622 C CA . PHE B 1 351 ? -5.371 -28.062 8.453 1 84.06 351 PHE B CA 1
ATOM 9623 C C . PHE B 1 351 ? -6.738 -28.672 8.758 1 84.06 351 PHE B C 1
ATOM 9625 O O . PHE B 1 351 ? -6.855 -29.875 8.977 1 84.06 351 PHE B O 1
ATOM 9632 N N . LEU B 1 352 ? -7.75 -27.797 8.742 1 86 352 LEU B N 1
ATOM 9633 C CA . LEU B 1 352 ? -9.102 -28.281 8.992 1 86 352 LEU B CA 1
ATOM 9634 C C . LEU B 1 352 ? -9.664 -29 7.766 1 86 352 LEU B C 1
ATOM 9636 O O . LEU B 1 352 ? -10.578 -29.812 7.883 1 86 352 LEU B O 1
ATOM 9640 N N . ASN B 1 353 ? -9.094 -28.781 6.59 1 79.94 353 ASN B N 1
ATOM 9641 C CA . ASN B 1 353 ? -9.406 -29.438 5.324 1 79.94 353 ASN B CA 1
ATOM 9642 C C . ASN B 1 353 ? -10.914 -29.578 5.117 1 79.94 353 ASN B C 1
ATOM 9644 O O . ASN B 1 353 ? -11.438 -30.688 5.07 1 79.94 353 ASN B O 1
ATOM 9648 N N . PRO B 1 354 ? -11.586 -28.5 4.938 1 73.25 354 PRO B N 1
ATOM 9649 C CA . PRO B 1 354 ? -13.047 -28.547 4.824 1 73.25 354 PRO B CA 1
ATOM 9650 C C . PRO B 1 354 ? -13.531 -29.422 3.674 1 73.25 354 PRO B C 1
ATOM 9652 O O . PRO B 1 354 ? -14.57 -30.062 3.781 1 73.25 354 PRO B O 1
ATOM 9655 N N . TYR B 1 355 ? -12.82 -29.516 2.564 1 70.56 355 TYR B N 1
ATOM 9656 C CA . TYR B 1 355 ? -13.281 -30.219 1.379 1 70.56 355 TYR B CA 1
ATOM 9657 C C . TYR B 1 355 ? -12.609 -31.594 1.265 1 70.56 355 TYR B C 1
ATOM 9659 O O . TYR B 1 355 ? -12.969 -32.375 0.396 1 70.56 355 TYR B O 1
ATOM 9667 N N . GLY B 1 356 ? -11.672 -31.938 2.117 1 66.12 356 GLY B N 1
ATOM 9668 C CA . GLY B 1 356 ? -10.977 -33.219 2.092 1 66.12 356 GLY B CA 1
ATOM 9669 C C . GLY B 1 356 ? -9.93 -33.312 1.002 1 66.12 356 GLY B C 1
ATOM 9670 O O . GLY B 1 356 ? -9.344 -34.375 0.786 1 66.12 356 GLY B O 1
ATOM 9671 N N . THR B 1 357 ? -9.82 -32.281 0.106 1 64.88 357 THR B N 1
ATOM 9672 C CA . THR B 1 357 ? -8.891 -32.281 -1.022 1 64.88 357 THR B CA 1
ATOM 9673 C C . THR B 1 357 ? -7.551 -31.688 -0.62 1 64.88 357 THR B C 1
ATOM 9675 O O . THR B 1 357 ? -6.578 -31.766 -1.371 1 64.88 357 THR B O 1
ATOM 9678 N N . GLY B 1 358 ? -7.43 -31.25 0.558 1 63.53 358 GLY B N 1
ATOM 9679 C CA . GLY B 1 358 ? -6.207 -30.594 0.989 1 63.53 358 GLY B CA 1
ATOM 9680 C C . GLY B 1 358 ? -6.113 -29.141 0.526 1 63.53 358 GLY B C 1
ATOM 9681 O O . GLY B 1 358 ? -5.172 -28.438 0.881 1 63.53 358 GLY B O 1
ATOM 9682 N N . LYS B 1 359 ? -7.117 -28.781 -0.308 1 69.56 359 LYS B N 1
ATOM 9683 C CA . LYS B 1 359 ? -7.145 -27.391 -0.771 1 69.56 359 LYS B CA 1
ATOM 9684 C C . LYS B 1 359 ? -8.094 -26.547 0.079 1 69.56 359 LYS B C 1
ATOM 9686 O O . LYS B 1 359 ? -9.023 -27.078 0.691 1 69.56 359 LYS B O 1
ATOM 9691 N N . THR B 1 360 ? -7.816 -25.312 0.123 1 68.25 360 THR B N 1
ATOM 9692 C CA . THR B 1 360 ? -8.625 -24.406 0.945 1 68.25 360 THR B CA 1
ATOM 9693 C C . THR B 1 360 ? -9.891 -23.984 0.203 1 68.25 360 THR B C 1
ATOM 9695 O O . THR B 1 360 ? -10.922 -23.734 0.823 1 68.25 360 THR B O 1
ATOM 9698 N N . VAL B 1 361 ? -9.672 -23.875 -1.138 1 72.12 361 VAL B N 1
ATOM 9699 C CA . VAL B 1 361 ? -10.836 -23.5 -1.936 1 72.12 361 VAL B CA 1
ATOM 9700 C C . VAL B 1 361 ? -11.016 -24.5 -3.08 1 72.12 361 VAL B C 1
ATOM 9702 O O . VAL B 1 361 ? -10.039 -25.047 -3.598 1 72.12 361 VAL B O 1
ATOM 9705 N N . LEU B 1 362 ? -12.211 -24.609 -3.453 1 61.72 362 LEU B N 1
ATOM 9706 C CA . LEU B 1 362 ? -12.578 -25.656 -4.402 1 61.72 362 LEU B CA 1
ATOM 9707 C C . LEU B 1 362 ? -12.047 -25.328 -5.797 1 61.72 362 LEU B C 1
ATOM 9709 O O . LEU B 1 362 ? -11.609 -26.219 -6.523 1 61.72 362 LEU B O 1
ATOM 9713 N N . PHE B 1 363 ? -11.984 -24.125 -6.164 1 64.56 363 PHE B N 1
ATOM 9714 C CA . PHE B 1 363 ? -11.688 -23.812 -7.555 1 64.56 363 PHE B CA 1
ATOM 9715 C C . PHE B 1 363 ? -10.219 -23.438 -7.727 1 64.56 363 PHE B C 1
ATOM 9717 O O . PHE B 1 363 ? -9.867 -22.719 -8.664 1 64.56 363 PHE B O 1
ATOM 9724 N N . GLU B 1 364 ? -9.422 -24 -6.977 1 70.62 364 GLU B N 1
ATOM 9725 C CA . GLU B 1 364 ? -7.977 -23.891 -7.164 1 70.62 364 GLU B CA 1
ATOM 9726 C C . GLU B 1 364 ? -7.469 -24.891 -8.203 1 70.62 364 GLU B C 1
ATOM 9728 O O . GLU B 1 364 ? -7.746 -26.078 -8.102 1 70.62 364 GLU B O 1
ATOM 9733 N N . LEU B 1 365 ? -6.895 -24.297 -9.328 1 72.25 365 LEU B N 1
ATOM 9734 C CA . LEU B 1 365 ? -6.469 -25.156 -10.422 1 72.25 365 LEU B CA 1
ATOM 9735 C C . LEU B 1 365 ? -5.039 -24.828 -10.844 1 72.25 365 LEU B C 1
ATOM 9737 O O . LEU B 1 365 ? -4.508 -23.781 -10.492 1 72.25 365 LEU B O 1
ATOM 9741 N N . GLU B 1 366 ? -4.379 -25.812 -11.469 1 71.12 366 GLU B N 1
ATOM 9742 C CA . GLU B 1 366 ? -3.043 -25.625 -12.023 1 71.12 366 GLU B CA 1
ATOM 9743 C C . GLU B 1 366 ? -3.059 -25.719 -13.547 1 71.12 366 GLU B C 1
ATOM 9745 O O . GLU B 1 366 ? -3.672 -26.641 -14.109 1 71.12 366 GLU B O 1
ATOM 9750 N N . TYR B 1 367 ? -2.59 -24.719 -14.172 1 71.06 367 TYR B N 1
ATOM 9751 C CA . TYR B 1 367 ? -2.535 -24.703 -15.633 1 71.06 367 TYR B CA 1
ATOM 9752 C C . TYR B 1 367 ? -1.102 -24.844 -16.125 1 71.06 367 TYR B C 1
ATOM 9754 O O . TYR B 1 367 ? -0.189 -24.203 -15.602 1 71.06 367 TYR B O 1
ATOM 9762 N N . PHE B 1 368 ? -0.833 -25.703 -17.078 1 67.19 368 PHE B N 1
ATOM 9763 C CA . PHE B 1 368 ? 0.518 -25.906 -17.578 1 67.19 368 PHE B CA 1
ATOM 9764 C C . PHE B 1 368 ? 0.627 -25.469 -19.031 1 67.19 368 PHE B C 1
ATOM 9766 O O . PHE B 1 368 ? 1.724 -25.438 -19.609 1 67.19 368 PHE B O 1
ATOM 9773 N N . SER B 1 369 ? -0.459 -25.016 -19.594 1 72 369 SER B N 1
ATOM 9774 C CA . SER B 1 369 ? -0.422 -24.625 -21 1 72 369 SER B CA 1
ATOM 9775 C C . SER B 1 369 ? 0.121 -23.203 -21.172 1 72 369 SER B C 1
ATOM 9777 O O . SER B 1 369 ? 0.187 -22.453 -20.188 1 72 369 SER B O 1
ATOM 9779 N N . ASP B 1 370 ? 0.707 -22.922 -22.344 1 74 370 ASP B N 1
ATOM 9780 C CA . ASP B 1 370 ? 1.202 -21.594 -22.688 1 74 370 ASP B CA 1
ATOM 9781 C C . ASP B 1 370 ? 0.238 -20.875 -23.625 1 74 370 ASP B C 1
ATOM 9783 O O . ASP B 1 370 ? -0.719 -21.469 -24.125 1 74 370 ASP B O 1
ATOM 9787 N N . TRP B 1 371 ? 0.396 -19.594 -23.75 1 76.69 371 TRP B N 1
ATOM 9788 C CA . TRP B 1 371 ? -0.499 -18.812 -24.594 1 76.69 371 TRP B CA 1
ATOM 9789 C C . TRP B 1 371 ? 0.275 -18.125 -25.719 1 76.69 371 TRP B C 1
ATOM 9791 O O . TRP B 1 371 ? 1.488 -17.938 -25.609 1 76.69 371 TRP B O 1
ATOM 9801 N N . SER B 1 372 ? -0.427 -17.922 -26.844 1 77.44 372 SER B N 1
ATOM 9802 C CA . SER B 1 372 ? 0.145 -17.234 -27.984 1 77.44 372 SER B CA 1
ATOM 9803 C C . SER B 1 372 ? -0.138 -15.742 -27.938 1 77.44 372 SER B C 1
ATOM 9805 O O . SER B 1 372 ? -1.164 -15.32 -27.406 1 77.44 372 SER B O 1
ATOM 9807 N N . PRO B 1 373 ? 0.756 -14.867 -28.484 1 75.75 373 PRO B N 1
ATOM 9808 C CA . PRO B 1 373 ? 0.595 -13.406 -28.438 1 75.75 373 PRO B CA 1
ATOM 9809 C C . PRO B 1 373 ? -0.66 -12.938 -29.172 1 75.75 373 PRO B C 1
ATOM 9811 O O . PRO B 1 373 ? -1.238 -11.906 -28.812 1 75.75 373 PRO B O 1
ATOM 9814 N N . MET B 1 374 ? -1.088 -13.625 -30.141 1 80.38 374 MET B N 1
ATOM 9815 C CA . MET B 1 374 ? -2.268 -13.211 -30.891 1 80.38 374 MET B CA 1
ATOM 9816 C C . MET B 1 374 ? -3.533 -13.367 -30.047 1 80.38 374 MET B C 1
ATOM 9818 O O . MET B 1 374 ? -4.551 -12.734 -30.344 1 80.38 374 MET B O 1
ATOM 9822 N N . GLU B 1 375 ? -3.412 -14.188 -29.078 1 87.94 375 GLU B N 1
ATOM 9823 C CA . GLU B 1 375 ? -4.559 -14.375 -28.188 1 87.94 375 GLU B CA 1
ATOM 9824 C C . GLU B 1 375 ? -4.832 -13.125 -27.359 1 87.94 375 GLU B C 1
ATOM 9826 O O . GLU B 1 375 ? -5.887 -13.008 -26.734 1 87.94 375 GLU B O 1
ATOM 9831 N N . LEU B 1 376 ? -3.961 -12.164 -27.438 1 85.94 376 LEU B N 1
ATOM 9832 C CA . LEU B 1 376 ? -4.129 -10.93 -26.688 1 85.94 376 LEU B CA 1
ATOM 9833 C C . LEU B 1 376 ? -5.371 -10.172 -27.141 1 85.94 376 LEU B C 1
ATOM 9835 O O . LEU B 1 376 ? -6.035 -9.516 -26.344 1 85.94 376 LEU B O 1
ATOM 9839 N N . ILE B 1 377 ? -5.688 -10.305 -28.359 1 89.75 377 ILE B N 1
ATOM 9840 C CA . ILE B 1 377 ? -6.867 -9.633 -28.891 1 89.75 377 ILE B CA 1
ATOM 9841 C C . ILE B 1 377 ? -8.125 -10.219 -28.25 1 89.75 377 ILE B C 1
ATOM 9843 O O . ILE B 1 377 ? -9.078 -9.492 -27.953 1 89.75 377 ILE B O 1
ATOM 9847 N N . PHE B 1 378 ? -8.094 -11.555 -28.062 1 92.19 378 PHE B N 1
ATOM 9848 C CA . PHE B 1 378 ? -9.242 -12.211 -27.438 1 92.19 378 PHE B CA 1
ATOM 9849 C C . PHE B 1 378 ? -9.375 -11.797 -25.984 1 92.19 378 PHE B C 1
ATOM 9851 O O . PHE B 1 378 ? -10.484 -11.641 -25.469 1 92.19 378 PHE B O 1
ATOM 9858 N N . PHE B 1 379 ? -8.25 -11.633 -25.328 1 93.88 379 PHE B N 1
ATOM 9859 C CA . PHE B 1 379 ? -8.297 -11.227 -23.922 1 93.88 379 PHE B CA 1
ATOM 9860 C C . PHE B 1 379 ? -8.789 -9.797 -23.781 1 93.88 379 PHE B C 1
ATOM 9862 O O . PHE B 1 379 ? -9.438 -9.445 -22.797 1 93.88 379 PHE B O 1
ATOM 9869 N N . VAL B 1 380 ? -8.5 -8.945 -24.781 1 94.25 380 VAL B N 1
ATOM 9870 C CA . VAL B 1 380 ? -8.992 -7.57 -24.797 1 94.25 380 VAL B CA 1
ATOM 9871 C C . VAL B 1 380 ? -10.508 -7.566 -24.969 1 94.25 380 VAL B C 1
ATOM 9873 O O . VAL B 1 380 ? -11.211 -6.801 -24.297 1 94.25 380 VAL B O 1
ATOM 9876 N N . VAL B 1 381 ? -10.984 -8.438 -25.781 1 96.12 381 VAL B N 1
ATOM 9877 C CA . VAL B 1 381 ? -12.422 -8.531 -26 1 96.12 381 VAL B CA 1
ATOM 9878 C C . VAL B 1 381 ? -13.117 -8.984 -24.719 1 96.12 381 VAL B C 1
ATOM 9880 O O . VAL B 1 381 ? -14.156 -8.445 -24.344 1 96.12 381 VAL B O 1
ATOM 9883 N N . ILE B 1 382 ? -12.508 -9.961 -24.078 1 97 382 ILE B N 1
ATOM 9884 C CA . ILE B 1 382 ? -13.047 -10.445 -22.812 1 97 382 ILE B CA 1
ATOM 9885 C C . ILE B 1 382 ? -13.062 -9.312 -21.797 1 97 382 ILE B C 1
ATOM 9887 O O . ILE B 1 382 ? -14.039 -9.148 -21.062 1 97 382 ILE B O 1
ATOM 9891 N N . GLY B 1 383 ? -12 -8.539 -21.766 1 97.5 383 GLY B N 1
ATOM 9892 C CA . GLY B 1 383 ? -11.938 -7.41 -20.859 1 97.5 383 GLY B CA 1
ATOM 9893 C C . GLY B 1 383 ? -13.016 -6.367 -21.125 1 97.5 383 GLY B C 1
ATOM 9894 O O . GLY B 1 383 ? -13.641 -5.867 -20.203 1 97.5 383 GLY B O 1
ATOM 9895 N N . ILE B 1 384 ? -13.289 -6.09 -22.344 1 97.38 384 ILE B N 1
ATOM 9896 C CA . ILE B 1 384 ? -14.305 -5.113 -22.719 1 97.38 384 ILE B CA 1
ATOM 9897 C C . ILE B 1 384 ? -15.68 -5.602 -22.266 1 97.38 384 ILE B C 1
ATOM 9899 O O . ILE B 1 384 ? -16.453 -4.84 -21.703 1 97.38 384 ILE B O 1
ATOM 9903 N N . MET B 1 385 ? -15.898 -6.824 -22.484 1 97.69 385 MET B N 1
ATOM 9904 C CA . MET B 1 385 ? -17.188 -7.379 -22.109 1 97.69 385 MET B CA 1
ATOM 9905 C C . MET B 1 385 ? -17.359 -7.41 -20.594 1 97.69 385 MET B C 1
ATOM 9907 O O . MET B 1 385 ? -18.453 -7.223 -20.078 1 97.69 385 MET B O 1
ATOM 9911 N N . GLY B 1 386 ? -16.297 -7.711 -19.969 1 97.94 386 GLY B N 1
ATOM 9912 C CA . GLY B 1 386 ? -16.344 -7.652 -18.516 1 97.94 386 GLY B CA 1
ATOM 9913 C C . GLY B 1 386 ? -16.672 -6.266 -17.984 1 97.94 386 GLY B C 1
ATOM 9914 O O . GLY B 1 386 ? -17.438 -6.125 -17.031 1 97.94 386 GLY B O 1
ATOM 9915 N N . GLY B 1 387 ? -16.094 -5.246 -18.578 1 97.62 387 GLY B N 1
ATOM 9916 C CA . GLY B 1 387 ? -16.391 -3.877 -18.188 1 97.62 387 GLY B CA 1
ATOM 9917 C C . GLY B 1 387 ? -17.828 -3.473 -18.469 1 97.62 387 GLY B C 1
ATOM 9918 O O . GLY B 1 387 ? -18.453 -2.814 -17.641 1 97.62 387 GLY B O 1
ATOM 9919 N N . VAL B 1 388 ? -18.344 -3.914 -19.531 1 97.75 388 VAL B N 1
ATOM 9920 C CA . VAL B 1 388 ? -19.719 -3.607 -19.906 1 97.75 388 VAL B CA 1
ATOM 9921 C C . VAL B 1 388 ? -20.672 -4.289 -18.938 1 97.75 388 VAL B C 1
ATOM 9923 O O . VAL B 1 388 ? -21.656 -3.688 -18.516 1 97.75 388 VAL B O 1
ATOM 9926 N N . PHE B 1 389 ? -20.344 -5.492 -18.656 1 97.88 389 PHE B N 1
ATOM 9927 C CA . PHE B 1 389 ? -21.156 -6.223 -17.688 1 97.88 389 PHE B CA 1
ATOM 9928 C C . PHE B 1 389 ? -21.172 -5.492 -16.344 1 97.88 389 PHE B C 1
ATOM 9930 O O . PHE B 1 389 ? -22.25 -5.281 -15.773 1 97.88 389 PHE B O 1
ATOM 9937 N N . GLY B 1 390 ? -20.047 -5.156 -15.852 1 97.75 390 GLY B N 1
ATOM 9938 C CA . GLY B 1 390 ? -19.969 -4.484 -14.562 1 97.75 390 GLY B CA 1
ATOM 9939 C C . GLY B 1 390 ? -20.688 -3.152 -14.539 1 97.75 390 GLY B C 1
ATOM 9940 O O . GLY B 1 390 ? -21.453 -2.869 -13.609 1 97.75 390 GLY B O 1
ATOM 9941 N N . ALA B 1 391 ? -20.531 -2.361 -15.555 1 97.62 391 ALA B N 1
ATOM 9942 C CA . ALA B 1 391 ? -21.172 -1.059 -15.625 1 97.62 391 ALA B CA 1
ATOM 9943 C C . ALA B 1 391 ? -22.703 -1.209 -15.711 1 97.62 391 ALA B C 1
ATOM 9945 O O . ALA B 1 391 ? -23.438 -0.46 -15.062 1 97.62 391 ALA B O 1
ATOM 9946 N N . SER B 1 392 ? -23.125 -2.162 -16.5 1 97.44 392 SER B N 1
ATOM 9947 C CA . SER B 1 392 ? -24.547 -2.412 -16.609 1 97.44 392 SER B CA 1
ATOM 9948 C C . SER B 1 392 ? -25.141 -2.891 -15.281 1 97.44 392 SER B C 1
ATOM 9950 O O . SER B 1 392 ? -26.25 -2.529 -14.922 1 97.44 392 SER B O 1
ATOM 9952 N N . PHE B 1 393 ? -24.406 -3.686 -14.656 1 97.62 393 PHE B N 1
ATOM 9953 C CA . PHE B 1 393 ? -24.844 -4.199 -13.367 1 97.62 393 PHE B CA 1
ATOM 9954 C C . PHE B 1 393 ? -25 -3.07 -12.352 1 97.62 393 PHE B C 1
ATOM 9956 O O . PHE B 1 393 ? -25.984 -3.012 -11.617 1 97.62 393 PHE B O 1
ATOM 9963 N N . ILE B 1 394 ? -24.078 -2.182 -12.273 1 96.88 394 ILE B N 1
ATOM 9964 C CA . ILE B 1 394 ? -24.094 -1.081 -11.312 1 96.88 394 ILE B CA 1
ATOM 9965 C C . ILE B 1 394 ? -25.266 -0.148 -11.625 1 96.88 394 ILE B C 1
ATOM 9967 O O . ILE B 1 394 ? -26.016 0.249 -10.727 1 96.88 394 ILE B O 1
ATOM 9971 N N . LYS B 1 395 ? -25.453 0.188 -12.867 1 95.88 395 LYS B N 1
ATOM 9972 C CA . LYS B 1 395 ? -26.562 1.047 -13.273 1 95.88 395 LYS B CA 1
ATOM 9973 C C . LYS B 1 395 ? -27.906 0.39 -12.961 1 95.88 395 LYS B C 1
ATOM 9975 O O . LYS B 1 395 ? -28.844 1.058 -12.508 1 95.88 395 LYS B O 1
ATOM 9980 N N . PHE B 1 396 ? -27.891 -0.866 -13.219 1 95.81 396 PHE B N 1
ATOM 9981 C CA . PHE B 1 396 ? -29.125 -1.597 -12.945 1 95.81 396 PHE B CA 1
ATOM 9982 C C . PHE B 1 396 ? -29.422 -1.643 -11.453 1 95.81 396 PHE B C 1
ATOM 9984 O O . PHE B 1 396 ? -30.562 -1.468 -11.031 1 95.81 396 PHE B O 1
ATOM 9991 N N . SER B 1 397 ? -28.438 -1.952 -10.688 1 94 397 SER B N 1
ATOM 9992 C CA . SER B 1 397 ? -28.609 -2.049 -9.242 1 94 397 SER B CA 1
ATOM 9993 C C . SER B 1 397 ? -29.141 -0.737 -8.656 1 94 397 SER B C 1
ATOM 9995 O O . SER B 1 397 ? -29.969 -0.74 -7.746 1 94 397 SER B O 1
ATOM 9997 N N . GLN B 1 398 ? -28.688 0.379 -9.164 1 92.62 398 GLN B N 1
ATOM 9998 C CA . GLN B 1 398 ? -29.156 1.681 -8.703 1 92.62 398 GLN B CA 1
ATOM 9999 C C . GLN B 1 398 ? -30.578 1.954 -9.18 1 92.62 398 GLN B C 1
ATOM 10001 O O . GLN B 1 398 ? -31.406 2.455 -8.422 1 92.62 398 GLN B O 1
ATOM 10006 N N . TRP B 1 399 ? -30.812 1.622 -10.398 1 92.56 399 TRP B N 1
ATOM 10007 C CA . TRP B 1 399 ? -32.125 1.838 -10.984 1 92.56 399 TRP B CA 1
ATOM 10008 C C . TRP B 1 399 ? -33.188 0.968 -10.305 1 92.56 399 TRP B C 1
ATOM 10010 O O . TRP B 1 399 ? -34.281 1.435 -10 1 92.56 399 TRP B O 1
ATOM 10020 N N . TRP B 1 400 ? -32.844 -0.278 -10.133 1 91.25 400 TRP B N 1
ATOM 10021 C CA . TRP B 1 400 ? -33.75 -1.237 -9.523 1 91.25 400 TRP B CA 1
ATOM 10022 C C . TRP B 1 400 ? -34.094 -0.833 -8.094 1 91.25 400 TRP B C 1
ATOM 10024 O O . TRP B 1 400 ? -35.219 -0.999 -7.641 1 91.25 400 TRP B O 1
ATOM 10034 N N . ALA B 1 401 ? -33.188 -0.343 -7.359 1 88.06 401 ALA B N 1
ATOM 10035 C CA . ALA B 1 401 ? -33.375 0.099 -5.98 1 88.06 401 ALA B CA 1
ATOM 10036 C C . ALA B 1 401 ? -34.281 1.323 -5.926 1 88.06 401 ALA B C 1
ATOM 10038 O O . ALA B 1 401 ? -35.156 1.416 -5.059 1 88.06 401 ALA B O 1
ATOM 10039 N N . LYS B 1 402 ? -34.188 2.252 -6.852 1 86.62 402 LYS B N 1
ATOM 10040 C CA . LYS B 1 402 ? -34.938 3.502 -6.836 1 86.62 402 LYS B CA 1
ATOM 10041 C C . LYS B 1 402 ? -36.344 3.303 -7.395 1 86.62 402 LYS B C 1
ATOM 10043 O O . LYS B 1 402 ? -37.312 3.924 -6.922 1 86.62 402 LYS B O 1
ATOM 10048 N N . LYS B 1 403 ? -36.469 2.426 -8.336 1 87.38 403 LYS B N 1
ATOM 10049 C CA . LYS B 1 403 ? -37.75 2.301 -9.023 1 87.38 403 LYS B CA 1
ATOM 10050 C C . LYS B 1 403 ? -38.594 1.165 -8.43 1 87.38 403 LYS B C 1
ATOM 10052 O O . LYS B 1 403 ? -39.75 1.359 -8.078 1 87.38 403 LYS B O 1
ATOM 10057 N N . PHE B 1 404 ? -37.969 0.026 -8.359 1 86.81 404 PHE B N 1
ATOM 10058 C CA . PHE B 1 404 ? -38.75 -1.146 -7.949 1 86.81 404 PHE B CA 1
ATOM 10059 C C . PHE B 1 404 ? -38.781 -1.257 -6.43 1 86.81 404 PHE B C 1
ATOM 10061 O O . PHE B 1 404 ? -39.875 -1.4 -5.848 1 86.81 404 PHE B O 1
ATOM 10068 N N . ARG B 1 405 ? -37.75 -1.111 -5.75 1 85.94 405 ARG B N 1
ATOM 10069 C CA . ARG B 1 405 ? -37.688 -1.38 -4.316 1 85.94 405 ARG B CA 1
ATOM 10070 C C . ARG B 1 405 ? -38.188 -0.188 -3.512 1 85.94 405 ARG B C 1
ATOM 10072 O O . ARG B 1 405 ? -38.406 -0.292 -2.301 1 85.94 405 ARG B O 1
ATOM 10079 N N . SER B 1 406 ? -38.375 0.932 -4.242 1 83.06 406 SER B N 1
ATOM 10080 C CA . SER B 1 406 ? -38.906 2.104 -3.572 1 83.06 406 SER B CA 1
ATOM 10081 C C . SER B 1 406 ? -40.438 2.037 -3.514 1 83.06 406 SER B C 1
ATOM 10083 O O . SER B 1 406 ? -41.062 2.812 -2.797 1 83.06 406 SER B O 1
ATOM 10085 N N . ASN B 1 407 ? -40.938 0.985 -4.137 1 86.44 407 ASN B N 1
ATOM 10086 C CA . ASN B 1 407 ? -42.375 0.791 -4.047 1 86.44 407 ASN B CA 1
ATOM 10087 C C . ASN B 1 407 ? -42.812 0.434 -2.627 1 86.44 407 ASN B C 1
ATOM 10089 O O . ASN B 1 407 ? -42.156 -0.354 -1.951 1 86.44 407 ASN B O 1
ATOM 10093 N N . LYS B 1 408 ? -43.875 0.991 -2.172 1 84 408 LYS B N 1
ATOM 10094 C CA . LYS B 1 408 ? -44.344 0.903 -0.792 1 84 408 LYS B CA 1
ATOM 10095 C C . LYS B 1 408 ? -44.562 -0.548 -0.377 1 84 408 LYS B C 1
ATOM 10097 O O . LYS B 1 408 ? -44.219 -0.939 0.742 1 84 408 LYS B O 1
ATOM 10102 N N . HIS B 1 409 ? -45.094 -1.401 -1.292 1 86.12 409 HIS B N 1
ATOM 10103 C CA . HIS B 1 409 ? -45.406 -2.781 -0.956 1 86.12 409 HIS B CA 1
ATOM 10104 C C . HIS B 1 409 ? -44.156 -3.613 -0.747 1 86.12 409 HIS B C 1
ATOM 10106 O O . HIS B 1 409 ? -44.125 -4.512 0.098 1 86.12 409 HIS B O 1
ATOM 10112 N N . ILE B 1 410 ? -43.188 -3.307 -1.433 1 86.19 410 ILE B N 1
ATOM 10113 C CA . ILE B 1 410 ? -41.938 -4.062 -1.345 1 86.19 410 ILE B CA 1
ATOM 10114 C C . ILE B 1 410 ? -41.094 -3.535 -0.185 1 86.19 410 ILE B C 1
ATOM 10116 O O . ILE B 1 410 ? -40.438 -4.312 0.531 1 86.19 410 ILE B O 1
ATOM 10120 N N . LYS B 1 411 ? -41.125 -2.242 0.018 1 83.44 411 LYS B N 1
ATOM 10121 C CA . LYS B 1 411 ? -40.344 -1.61 1.062 1 83.44 411 LYS B CA 1
ATOM 10122 C C . LYS B 1 411 ? -40.812 -2.016 2.451 1 83.44 411 LYS B C 1
ATOM 10124 O O . LYS B 1 411 ? -40.031 -2.199 3.367 1 83.44 411 LYS B O 1
ATOM 10129 N N . THR B 1 412 ? -42.125 -2.23 2.555 1 84.44 412 THR B N 1
ATOM 10130 C CA . THR B 1 412 ? -42.688 -2.529 3.861 1 84.44 412 THR B CA 1
ATOM 10131 C C . THR B 1 412 ? -42.594 -4.023 4.164 1 84.44 412 THR B C 1
ATOM 10133 O O . THR B 1 412 ? -42.625 -4.426 5.328 1 84.44 412 THR B O 1
ATOM 10136 N N . HIS B 1 413 ? -42.531 -4.812 3.076 1 89.44 413 HIS B N 1
ATOM 10137 C CA . HIS B 1 413 ? -42.469 -6.254 3.279 1 89.44 413 HIS B CA 1
ATOM 10138 C C . HIS B 1 413 ? -41.281 -6.855 2.531 1 89.44 413 HIS B C 1
ATOM 10140 O O . HIS B 1 413 ? -41.438 -7.586 1.555 1 89.44 413 HIS B O 1
ATOM 10146 N N . PRO B 1 414 ? -40.156 -6.707 3.059 1 90.69 414 PRO B N 1
ATOM 10147 C CA . PRO B 1 414 ? -38.969 -7.223 2.363 1 90.69 414 PRO B CA 1
ATOM 10148 C C . PRO B 1 414 ? -38.969 -8.742 2.221 1 90.69 414 PRO B C 1
ATOM 10150 O O . PRO B 1 414 ? -38.344 -9.281 1.306 1 90.69 414 PRO B O 1
ATOM 10153 N N . ILE B 1 415 ? -39.719 -9.492 3.021 1 93.56 415 ILE B N 1
ATOM 10154 C CA . ILE B 1 415 ? -39.812 -10.953 2.971 1 93.56 415 ILE B CA 1
ATOM 10155 C C . ILE B 1 415 ? -40.469 -11.383 1.675 1 93.56 415 ILE B C 1
ATOM 10157 O O . ILE B 1 415 ? -40.156 -12.43 1.107 1 93.56 415 ILE B O 1
ATOM 10161 N N . PHE B 1 416 ? -41.344 -10.578 1.194 1 93.94 416 PHE B N 1
ATOM 10162 C CA . PHE B 1 416 ? -42.062 -10.914 -0.028 1 93.94 416 PHE B CA 1
ATOM 10163 C C . PHE B 1 416 ? -41.156 -10.836 -1.239 1 93.94 416 PHE B C 1
ATOM 10165 O O . PHE B 1 416 ? -41.25 -11.656 -2.154 1 93.94 416 PHE B O 1
ATOM 10172 N N . GLU B 1 417 ? -40.375 -9.828 -1.259 1 94.5 417 GLU B N 1
ATOM 10173 C CA . GLU B 1 417 ? -39.406 -9.742 -2.361 1 94.5 417 GLU B CA 1
ATOM 10174 C C . GLU B 1 417 ? -38.5 -10.953 -2.393 1 94.5 417 GLU B C 1
ATOM 10176 O O . GLU B 1 417 ? -38.188 -11.492 -3.463 1 94.5 417 GLU B O 1
ATOM 10181 N N . VAL B 1 418 ? -38 -11.367 -1.202 1 96.5 418 VAL B N 1
ATOM 10182 C CA . VAL B 1 418 ? -37.125 -12.523 -1.114 1 96.5 418 VAL B CA 1
ATOM 10183 C C . VAL B 1 418 ? -37.875 -13.781 -1.577 1 96.5 418 VAL B C 1
ATOM 10185 O O . VAL B 1 418 ? -37.281 -14.625 -2.268 1 96.5 418 VAL B O 1
ATOM 10188 N N . PHE B 1 419 ? -39.125 -13.875 -1.268 1 96.38 419 PHE B N 1
ATOM 10189 C CA . PHE B 1 419 ? -39.938 -15 -1.689 1 96.38 419 PHE B CA 1
ATOM 10190 C C . PHE B 1 419 ? -40.062 -15.055 -3.209 1 96.38 419 PHE B C 1
ATOM 10192 O O . PHE B 1 419 ? -39.906 -16.125 -3.811 1 96.38 419 PHE B O 1
ATOM 10199 N N . LEU B 1 420 ? -40.25 -13.961 -3.795 1 95.38 420 LEU B N 1
ATOM 10200 C CA . LEU B 1 420 ? -40.406 -13.891 -5.242 1 95.38 420 LEU B CA 1
ATOM 10201 C C . LEU B 1 420 ? -39.125 -14.273 -5.965 1 95.38 420 LEU B C 1
ATOM 10203 O O . LEU B 1 420 ? -39.156 -15.047 -6.922 1 95.38 420 LEU B O 1
ATOM 10207 N N . VAL B 1 421 ? -38.062 -13.656 -5.535 1 96.12 421 VAL B N 1
ATOM 10208 C CA . VAL B 1 421 ? -36.781 -13.914 -6.195 1 96.12 421 VAL B CA 1
ATOM 10209 C C . VAL B 1 421 ? -36.375 -15.367 -5.98 1 96.12 421 VAL B C 1
ATOM 10211 O O . VAL B 1 421 ? -35.844 -16.016 -6.891 1 96.12 421 VAL B O 1
ATOM 10214 N N . ALA B 1 422 ? -36.594 -15.93 -4.766 1 97.56 422 ALA B N 1
ATOM 10215 C CA . ALA B 1 422 ? -36.281 -17.328 -4.484 1 97.56 422 ALA B CA 1
ATOM 10216 C C . ALA B 1 422 ? -37.125 -18.266 -5.328 1 97.56 422 ALA B C 1
ATOM 10218 O O . ALA B 1 422 ? -36.656 -19.281 -5.816 1 97.56 422 ALA B O 1
ATOM 10219 N N . ALA B 1 423 ? -38.375 -17.906 -5.523 1 97 423 ALA B N 1
ATOM 10220 C CA . ALA B 1 423 ? -39.281 -18.719 -6.328 1 97 423 ALA B CA 1
ATOM 10221 C C . ALA B 1 423 ? -38.844 -18.734 -7.793 1 97 423 ALA B C 1
ATOM 10223 O O . ALA B 1 423 ? -38.781 -19.797 -8.422 1 97 423 ALA B O 1
ATOM 10224 N N . VAL B 1 424 ? -38.5 -17.578 -8.234 1 96.5 424 VAL B N 1
ATOM 10225 C CA . VAL B 1 424 ? -38.062 -17.5 -9.625 1 96.5 424 VAL B CA 1
ATOM 10226 C C . VAL B 1 424 ? -36.75 -18.266 -9.805 1 96.5 424 VAL B C 1
ATOM 10228 O O . VAL B 1 424 ? -36.562 -18.953 -10.812 1 96.5 424 VAL B O 1
ATOM 10231 N N . THR B 1 425 ? -35.844 -18.141 -8.867 1 96.25 425 THR B N 1
ATOM 10232 C CA . THR B 1 425 ? -34.594 -18.844 -8.93 1 96.25 425 THR B CA 1
ATOM 10233 C C . THR B 1 425 ? -34.781 -20.344 -8.938 1 96.25 425 THR B C 1
ATOM 10235 O O . THR B 1 425 ? -34.219 -21.062 -9.758 1 96.25 425 THR B O 1
ATOM 10238 N N . GLY B 1 426 ? -35.656 -20.844 -8.055 1 94.44 426 GLY B N 1
ATOM 10239 C CA . GLY B 1 426 ? -35.938 -22.281 -7.98 1 94.44 426 GLY B CA 1
ATOM 10240 C C . GLY B 1 426 ? -36.594 -22.828 -9.242 1 94.44 426 GLY B C 1
ATOM 10241 O O . GLY B 1 426 ? -36.219 -23.906 -9.719 1 94.44 426 GLY B O 1
ATOM 10242 N N . ILE B 1 427 ? -37.406 -22.094 -9.844 1 94.25 427 ILE B N 1
ATOM 10243 C CA . ILE B 1 427 ? -38.188 -22.547 -10.992 1 94.25 427 ILE B CA 1
ATOM 10244 C C . ILE B 1 427 ? -37.281 -22.562 -12.242 1 94.25 427 ILE B C 1
ATOM 10246 O O . ILE B 1 427 ? -37.312 -23.531 -13.008 1 94.25 427 ILE B O 1
ATOM 10250 N N . ILE B 1 428 ? -36.469 -21.625 -12.391 1 93.56 428 ILE B N 1
ATOM 10251 C CA . ILE B 1 428 ? -35.719 -21.469 -13.633 1 93.56 428 ILE B CA 1
ATOM 10252 C C . ILE B 1 428 ? -34.438 -22.281 -13.562 1 93.56 428 ILE B C 1
ATOM 10254 O O . ILE B 1 428 ? -34 -22.828 -14.57 1 93.56 428 ILE B O 1
ATOM 10258 N N . SER B 1 429 ? -33.844 -22.422 -12.43 1 91.81 429 SER B N 1
ATOM 10259 C CA . SER B 1 429 ? -32.531 -23 -12.305 1 91.81 429 SER B CA 1
ATOM 10260 C C . SER B 1 429 ? -32.562 -24.516 -12.406 1 91.81 429 SER B C 1
ATOM 10262 O O . SER B 1 429 ? -31.578 -25.156 -12.742 1 91.81 429 SER B O 1
ATOM 10264 N N . PHE B 1 430 ? -33.688 -25.188 -12.258 1 87.94 430 PHE B N 1
ATOM 10265 C CA . PHE B 1 430 ? -33.812 -26.641 -12.172 1 87.94 430 PHE B CA 1
ATOM 10266 C C . PHE B 1 430 ? -33.625 -27.281 -13.539 1 87.94 430 PHE B C 1
ATOM 10268 O O . PHE B 1 430 ? -33.125 -28.406 -13.648 1 87.94 430 PHE B O 1
ATOM 10275 N N . TRP B 1 431 ? -33.781 -26.562 -14.602 1 85.81 431 TRP B N 1
ATOM 10276 C CA . TRP B 1 431 ? -33.906 -27.172 -15.922 1 85.81 431 TRP B CA 1
ATOM 10277 C C . TRP B 1 431 ? -32.531 -27.344 -16.578 1 85.81 431 TRP B C 1
ATOM 10279 O O . TRP B 1 431 ? -32.375 -28.125 -17.516 1 85.81 431 TRP B O 1
ATOM 10289 N N . ASN B 1 432 ? -31.594 -26.703 -16.156 1 88.69 432 ASN B N 1
ATOM 10290 C CA . ASN B 1 432 ? -30.234 -26.781 -16.719 1 88.69 432 ASN B CA 1
ATOM 10291 C C . ASN B 1 432 ? -29.219 -27.219 -15.664 1 88.69 432 ASN B C 1
ATOM 10293 O O . ASN B 1 432 ? -29.234 -26.719 -14.547 1 88.69 432 ASN B O 1
ATOM 10297 N N . PRO B 1 433 ? -28.406 -28.172 -16.031 1 85.56 433 PRO B N 1
ATOM 10298 C CA . PRO B 1 433 ? -27.422 -28.672 -15.062 1 85.56 433 PRO B CA 1
ATOM 10299 C C . PRO B 1 433 ? -26.438 -27.594 -14.609 1 85.56 433 PRO B C 1
ATOM 10301 O O . PRO B 1 433 ? -25.969 -27.625 -13.477 1 85.56 433 PRO B O 1
ATOM 10304 N N . TYR B 1 434 ? -26.188 -26.672 -15.469 1 89.5 434 TYR B N 1
ATOM 10305 C CA . TYR B 1 434 ? -25.219 -25.625 -15.125 1 89.5 434 TYR B CA 1
ATOM 10306 C C . TYR B 1 434 ? -25.828 -24.594 -14.195 1 89.5 434 TYR B C 1
ATOM 10308 O O . TYR B 1 434 ? -25.125 -23.953 -13.422 1 89.5 434 TYR B O 1
ATOM 10316 N N . THR B 1 435 ? -27.078 -24.438 -14.227 1 91 435 THR B N 1
ATOM 10317 C CA . THR B 1 435 ? -27.734 -23.453 -13.367 1 91 435 THR B CA 1
ATOM 10318 C C . THR B 1 435 ? -28.094 -24.062 -12.016 1 91 435 THR B C 1
ATOM 10320 O O . THR B 1 435 ? -28.281 -23.359 -11.031 1 91 435 THR B O 1
ATOM 10323 N N . LYS B 1 436 ? -28.109 -25.391 -12 1 84.94 436 LYS B N 1
ATOM 10324 C CA . LYS B 1 436 ? -28.469 -26.109 -10.781 1 84.94 436 LYS B CA 1
ATOM 10325 C C . LYS B 1 436 ? -27.266 -26.281 -9.859 1 84.94 436 LYS B C 1
ATOM 10327 O O . LYS B 1 436 ? -27.422 -26.422 -8.648 1 84.94 436 LYS B O 1
ATOM 10332 N N . GLN B 1 437 ? -26.141 -26.266 -10.398 1 83.75 437 GLN B N 1
ATOM 10333 C CA . GLN B 1 437 ? -24.906 -26.484 -9.648 1 83.75 437 GLN B CA 1
ATOM 10334 C C . GLN B 1 437 ? -24.562 -25.266 -8.797 1 83.75 437 GLN B C 1
ATOM 10336 O O . GLN B 1 437 ? -24.922 -24.141 -9.148 1 83.75 437 GLN B O 1
ATOM 10341 N N . ALA B 1 438 ? -23.953 -25.609 -7.652 1 83.81 438 ALA B N 1
ATOM 10342 C CA . ALA B 1 438 ? -23.5 -24.516 -6.793 1 83.81 438 ALA B CA 1
ATOM 10343 C C . ALA B 1 438 ? -22.484 -23.625 -7.527 1 83.81 438 ALA B C 1
ATOM 10345 O O . ALA B 1 438 ? -21.766 -24.094 -8.398 1 83.81 438 ALA B O 1
ATOM 10346 N N . SER B 1 439 ? -22.469 -22.391 -7.223 1 88.12 439 SER B N 1
ATOM 10347 C CA . SER B 1 439 ? -21.672 -21.391 -7.93 1 88.12 439 SER B CA 1
ATOM 10348 C C . SER B 1 439 ? -20.188 -21.734 -7.918 1 88.12 439 SER B C 1
ATOM 10350 O O . SER B 1 439 ? -19.516 -21.656 -8.945 1 88.12 439 SER B O 1
ATOM 10352 N N . ALA B 1 440 ? -19.656 -22.141 -6.793 1 83.75 440 ALA B N 1
ATOM 10353 C CA . ALA B 1 440 ? -18.234 -22.469 -6.684 1 83.75 440 ALA B CA 1
ATOM 10354 C C . ALA B 1 440 ? -17.891 -23.703 -7.516 1 83.75 440 ALA B C 1
ATOM 10356 O O . ALA B 1 440 ? -16.828 -23.75 -8.148 1 83.75 440 ALA B O 1
ATOM 10357 N N . GLU B 1 441 ? -18.734 -24.656 -7.566 1 83.94 441 GLU B N 1
ATOM 10358 C CA . GLU B 1 441 ? -18.516 -25.859 -8.344 1 83.94 441 GLU B CA 1
ATOM 10359 C C . GLU B 1 441 ? -18.609 -25.578 -9.844 1 83.94 441 GLU B C 1
ATOM 10361 O O . GLU B 1 441 ? -17.891 -26.188 -10.641 1 83.94 441 GLU B O 1
ATOM 10366 N N . LEU B 1 442 ? -19.516 -24.75 -10.086 1 88.69 442 LEU B N 1
ATOM 10367 C CA . LEU B 1 442 ? -19.672 -24.391 -11.492 1 88.69 442 LEU B CA 1
ATOM 10368 C C . LEU B 1 442 ? -18.406 -23.719 -12.023 1 88.69 442 LEU B C 1
ATOM 10370 O O . LEU B 1 442 ? -17.938 -24.031 -13.125 1 88.69 442 LEU B O 1
ATOM 10374 N N . VAL B 1 443 ? -17.875 -22.812 -11.273 1 89.69 443 VAL B N 1
ATOM 10375 C CA . VAL B 1 443 ? -16.656 -22.141 -11.695 1 89.69 443 VAL B CA 1
ATOM 10376 C C . VAL B 1 443 ? -15.523 -23.156 -11.836 1 89.69 443 VAL B C 1
ATOM 10378 O O . VAL B 1 443 ? -14.734 -23.094 -12.781 1 89.69 443 VAL B O 1
ATOM 10381 N N . LEU B 1 444 ? -15.477 -24.141 -10.969 1 85.44 444 LEU B N 1
ATOM 10382 C CA . LEU B 1 444 ? -14.469 -25.188 -11.023 1 85.44 444 LEU B CA 1
ATOM 10383 C C . LEU B 1 444 ? -14.594 -26 -12.312 1 85.44 444 LEU B C 1
ATOM 10385 O O . LEU B 1 444 ? -13.602 -26.234 -13 1 85.44 444 LEU B O 1
ATOM 10389 N N . ASP B 1 445 ? -15.812 -26.297 -12.586 1 86.44 445 ASP B N 1
ATOM 10390 C CA . ASP B 1 445 ? -16.062 -27.109 -13.773 1 86.44 445 ASP B CA 1
ATOM 10391 C C . ASP B 1 445 ? -15.703 -26.328 -15.047 1 86.44 445 ASP B C 1
ATOM 10393 O O . ASP B 1 445 ? -15.094 -26.891 -15.961 1 86.44 445 ASP B O 1
ATOM 10397 N N . LEU B 1 446 ? -16.078 -25.172 -15.016 1 90.31 446 LEU B N 1
ATOM 10398 C CA . LEU B 1 446 ? -15.844 -24.359 -16.203 1 90.31 446 LEU B CA 1
ATOM 10399 C C . LEU B 1 446 ? -14.359 -24.047 -16.375 1 90.31 446 LEU B C 1
ATOM 10401 O O . LEU B 1 446 ? -13.875 -23.906 -17.5 1 90.31 446 LEU B O 1
ATOM 10405 N N . ALA B 1 447 ? -13.641 -23.953 -15.289 1 89.12 447 ALA B N 1
ATOM 10406 C CA . ALA B 1 447 ? -12.242 -23.516 -15.32 1 89.12 447 ALA B CA 1
ATOM 10407 C C . ALA B 1 447 ? -11.297 -24.703 -15.461 1 89.12 447 ALA B C 1
ATOM 10409 O O . ALA B 1 447 ? -10.094 -24.531 -15.648 1 89.12 447 ALA B O 1
ATOM 10410 N N . THR B 1 448 ? -11.773 -25.875 -15.422 1 85.12 448 THR B N 1
ATOM 10411 C CA . THR B 1 448 ? -10.938 -27.062 -15.555 1 85.12 448 THR B CA 1
ATOM 10412 C C . THR B 1 448 ? -10.492 -27.25 -17 1 85.12 448 THR B C 1
ATOM 10414 O O . THR B 1 448 ? -11.312 -27.156 -17.922 1 85.12 448 THR B O 1
ATOM 10417 N N . PRO B 1 449 ? -9.219 -27.375 -17.156 1 81.69 449 PRO B N 1
ATOM 10418 C CA . PRO B 1 449 ? -8.719 -27.547 -18.531 1 81.69 449 PRO B CA 1
ATOM 10419 C C . PRO B 1 449 ? -9.125 -28.891 -19.125 1 81.69 449 PRO B C 1
ATOM 10421 O O . PRO B 1 449 ? -9.438 -29.828 -18.391 1 81.69 449 PRO B O 1
ATOM 10424 N N . CYS B 1 450 ? -9.141 -28.938 -20.484 1 76.81 450 CYS B N 1
ATOM 10425 C CA . CYS B 1 450 ? -9.508 -30.156 -21.188 1 76.81 450 CYS B CA 1
ATOM 10426 C C . CYS B 1 450 ? -8.305 -31.078 -21.359 1 76.81 450 CYS B C 1
ATOM 10428 O O . CYS B 1 450 ? -7.793 -31.234 -22.469 1 76.81 450 CYS B O 1
ATOM 10430 N N . SER B 1 451 ? -7.496 -31.406 -20.328 1 64.94 451 SER B N 1
ATOM 10431 C CA . SER B 1 451 ? -6.305 -32.25 -20.422 1 64.94 451 SER B CA 1
ATOM 10432 C C . SER B 1 451 ? -6.59 -33.656 -19.922 1 64.94 451 SER B C 1
ATOM 10434 O O . SER B 1 451 ? -5.668 -34.438 -19.719 1 64.94 451 SER B O 1
ATOM 10436 N N . GLY B 1 452 ? -7.805 -34.062 -19.953 1 56.12 452 GLY B N 1
ATOM 10437 C CA . GLY B 1 452 ? -8.133 -35.438 -19.625 1 56.12 452 GLY B CA 1
ATOM 10438 C C . GLY B 1 452 ? -8.719 -35.594 -18.234 1 56.12 452 GLY B C 1
ATOM 10439 O O . GLY B 1 452 ? -9.352 -36.625 -17.953 1 56.12 452 GLY B O 1
ATOM 10440 N N . GLY B 1 453 ? -8.375 -34.75 -17.375 1 54.19 453 GLY B N 1
ATOM 10441 C CA . GLY B 1 453 ? -8.852 -34.938 -16.016 1 54.19 453 GLY B CA 1
ATOM 10442 C C . GLY B 1 453 ? -10.109 -34.156 -15.711 1 54.19 453 GLY B C 1
ATOM 10443 O O . GLY B 1 453 ? -10.406 -33.875 -14.547 1 54.19 453 GLY B O 1
ATOM 10444 N N . GLU B 1 454 ? -10.938 -33.875 -16.734 1 58.53 454 GLU B N 1
ATOM 10445 C CA . GLU B 1 454 ? -12.094 -33.031 -16.547 1 58.53 454 GLU B CA 1
ATOM 10446 C C . GLU B 1 454 ? -13.258 -33.781 -15.906 1 58.53 454 GLU B C 1
ATOM 10448 O O . GLU B 1 454 ? -13.461 -34.969 -16.188 1 58.53 454 GLU B O 1
ATOM 10453 N N . LEU B 1 455 ? -13.789 -33.125 -14.961 1 54.97 455 LEU B N 1
ATOM 10454 C CA . LEU B 1 455 ? -14.93 -33.656 -14.242 1 54.97 455 LEU B CA 1
ATOM 10455 C C . LEU B 1 455 ? -16.141 -33.812 -15.164 1 54.97 455 LEU B C 1
ATOM 10457 O O . LEU B 1 455 ? -16.828 -34.844 -15.117 1 54.97 455 LEU B O 1
ATOM 10461 N N . ASP B 1 456 ? -16.422 -32.844 -15.953 1 58.16 456 ASP B N 1
ATOM 10462 C CA . ASP B 1 456 ? -17.516 -32.844 -16.922 1 58.16 456 ASP B CA 1
ATOM 10463 C C . ASP B 1 456 ? -16.984 -32.906 -18.344 1 58.16 456 ASP B C 1
ATOM 10465 O O . ASP B 1 456 ? -16.453 -31.906 -18.859 1 58.16 456 ASP B O 1
ATOM 10469 N N . ARG B 1 457 ? -17.031 -34.031 -18.969 1 61.94 457 ARG B N 1
ATOM 10470 C CA . ARG B 1 457 ? -16.5 -34.281 -20.297 1 61.94 457 ARG B CA 1
ATOM 10471 C C . ARG B 1 457 ? -17.281 -33.531 -21.359 1 61.94 457 ARG B C 1
ATOM 10473 O O . ARG B 1 457 ? -16.781 -33.281 -22.453 1 61.94 457 ARG B O 1
ATOM 10480 N N . SER B 1 458 ? -18.453 -33.062 -20.891 1 71.06 458 SER B N 1
ATOM 10481 C CA . SER B 1 458 ? -19.281 -32.344 -21.875 1 71.06 458 SER B CA 1
ATOM 10482 C C . SER B 1 458 ? -18.688 -30.984 -22.188 1 71.06 458 SER B C 1
ATOM 10484 O O . SER B 1 458 ? -18.953 -30.422 -23.25 1 71.06 458 SER B O 1
ATOM 10486 N N . LEU B 1 459 ? -17.891 -30.562 -21.312 1 82.06 459 LEU B N 1
ATOM 10487 C CA . LEU B 1 459 ? -17.328 -29.219 -21.453 1 82.06 459 LEU B CA 1
ATOM 10488 C C . LEU B 1 459 ? -16.109 -29.25 -22.375 1 82.06 459 LEU B C 1
ATOM 10490 O O . LEU B 1 459 ? -15.57 -28.188 -22.719 1 82.06 459 LEU B O 1
ATOM 10494 N N . CYS B 1 460 ? -15.727 -30.422 -22.734 1 81.25 460 CYS B N 1
ATOM 10495 C CA . CYS B 1 460 ? -14.633 -30.594 -23.688 1 81.25 460 CYS B CA 1
ATOM 10496 C C . CYS B 1 460 ? -15.094 -31.359 -24.922 1 81.25 460 CYS B C 1
ATOM 10498 O O . CYS B 1 460 ? -14.672 -32.5 -25.125 1 81.25 460 CYS B O 1
ATOM 10500 N N . PRO B 1 461 ? -15.898 -30.656 -25.75 1 79.75 461 PRO B N 1
ATOM 10501 C CA . PRO B 1 461 ? -16.469 -31.344 -26.906 1 79.75 461 PRO B CA 1
ATOM 10502 C C . PRO B 1 461 ? -15.422 -31.703 -27.953 1 79.75 461 PRO B C 1
ATOM 10504 O O . PRO B 1 461 ? -14.5 -30.922 -28.219 1 79.75 461 PRO B O 1
ATOM 10507 N N . GLN B 1 462 ? -15.633 -32.875 -28.453 1 76.12 462 GLN B N 1
ATOM 10508 C CA . GLN B 1 462 ? -14.719 -33.375 -29.469 1 76.12 462 GLN B CA 1
ATOM 10509 C C . GLN B 1 462 ? -15.344 -33.281 -30.859 1 76.12 462 GLN B C 1
ATOM 10511 O O . GLN B 1 462 ? -14.633 -33.094 -31.859 1 76.12 462 GLN B O 1
ATOM 10516 N N . THR B 1 463 ? -16.688 -33.281 -30.906 1 80.69 463 THR B N 1
ATOM 10517 C CA . THR B 1 463 ? -17.391 -33.219 -32.188 1 80.69 463 THR B CA 1
ATOM 10518 C C . THR B 1 463 ? -18.156 -31.906 -32.312 1 80.69 463 THR B C 1
ATOM 10520 O O . THR B 1 463 ? -18.406 -31.219 -31.328 1 80.69 463 THR B O 1
ATOM 10523 N N . GLU B 1 464 ? -18.5 -31.531 -33.562 1 84.5 464 GLU B N 1
ATOM 10524 C CA . GLU B 1 464 ? -19.203 -30.297 -33.844 1 84.5 464 GLU B CA 1
ATOM 10525 C C . GLU B 1 464 ? -20.609 -30.312 -33.219 1 84.5 464 GLU B C 1
ATOM 10527 O O . GLU B 1 464 ? -21.062 -29.312 -32.656 1 84.5 464 GLU B O 1
ATOM 10532 N N . LYS B 1 465 ? -21.234 -31.406 -33.375 1 84.19 465 LYS B N 1
ATOM 10533 C CA . LYS B 1 465 ? -22.578 -31.516 -32.844 1 84.19 465 LYS B CA 1
ATOM 10534 C C . LYS B 1 465 ? -22.578 -31.375 -31.312 1 84.19 465 LYS B C 1
ATOM 10536 O O . LYS B 1 465 ? -23.453 -30.703 -30.75 1 84.19 465 LYS B O 1
ATOM 10541 N N . GLN B 1 466 ? -21.703 -31.984 -30.688 1 86.25 466 GLN B N 1
ATOM 10542 C CA . GLN B 1 466 ? -21.562 -31.859 -29.25 1 86.25 466 GLN B CA 1
ATOM 10543 C C . GLN B 1 466 ? -21.25 -30.422 -28.844 1 86.25 466 GLN B C 1
ATOM 10545 O O . GLN B 1 466 ? -21.75 -29.938 -27.812 1 86.25 466 GLN B O 1
ATOM 10550 N N . LEU B 1 467 ? -20.531 -29.828 -29.688 1 88.12 467 LEU B N 1
ATOM 10551 C CA . LEU B 1 467 ? -20.141 -28.453 -29.422 1 88.12 467 LEU B CA 1
ATOM 10552 C C . LEU B 1 467 ? -21.359 -27.531 -29.469 1 88.12 467 LEU B C 1
ATOM 10554 O O . LEU B 1 467 ? -21.516 -26.656 -28.625 1 88.12 467 LEU B O 1
ATOM 10558 N N . LEU B 1 468 ? -22.172 -27.719 -30.453 1 89.12 468 LEU B N 1
ATOM 10559 C CA . LEU B 1 468 ? -23.328 -26.844 -30.625 1 89.12 468 LEU B CA 1
ATOM 10560 C C . LEU B 1 468 ? -24.328 -27.047 -29.5 1 89.12 468 LEU B C 1
ATOM 10562 O O . LEU B 1 468 ? -24.969 -26.094 -29.047 1 89.12 468 LEU B O 1
ATOM 10566 N N . ASN B 1 469 ? -24.469 -28.234 -29.078 1 88.69 469 ASN B N 1
ATOM 10567 C CA . ASN B 1 469 ? -25.375 -28.516 -27.969 1 88.69 469 ASN B CA 1
ATOM 10568 C C . ASN B 1 469 ? -24.859 -27.906 -26.672 1 88.69 469 ASN B C 1
ATOM 10570 O O . ASN B 1 469 ? -25.641 -27.375 -25.875 1 88.69 469 ASN B O 1
ATOM 10574 N N . GLU B 1 470 ? -23.656 -28.109 -26.453 1 90.06 470 GLU B N 1
ATOM 10575 C CA . GLU B 1 470 ? -23.078 -27.531 -25.25 1 90.06 470 GLU B CA 1
ATOM 10576 C C . GLU B 1 470 ? -23.109 -26.016 -25.281 1 90.06 470 GLU B C 1
ATOM 10578 O O . GLU B 1 470 ? -23.312 -25.359 -24.25 1 90.06 470 GLU B O 1
ATOM 10583 N N . LEU B 1 471 ? -22.922 -25.469 -26.453 1 92.69 471 LEU B N 1
ATOM 10584 C CA . LEU B 1 471 ? -22.953 -24.016 -26.609 1 92.69 471 LEU B CA 1
ATOM 10585 C C . LEU B 1 471 ? -24.344 -23.484 -26.281 1 92.69 471 LEU B C 1
ATOM 10587 O O . LEU B 1 471 ? -24.484 -22.438 -25.641 1 92.69 471 LEU B O 1
ATOM 10591 N N . ALA B 1 472 ? -25.328 -24.156 -26.688 1 92.5 472 ALA B N 1
ATOM 10592 C CA . ALA B 1 472 ? -26.688 -23.734 -26.406 1 92.5 472 ALA B CA 1
ATOM 10593 C C . ALA B 1 472 ? -27.016 -23.828 -24.922 1 92.5 472 ALA B C 1
ATOM 10595 O O . ALA B 1 472 ? -27.672 -22.953 -24.359 1 92.5 472 ALA B O 1
ATOM 10596 N N . SER B 1 473 ? -26.562 -24.875 -24.328 1 92.12 473 SER B N 1
ATOM 10597 C CA . SER B 1 473 ? -26.797 -25.047 -22.906 1 92.12 473 SER B CA 1
ATOM 10598 C C . SER B 1 473 ? -26.047 -23.984 -22.094 1 92.12 473 SER B C 1
ATOM 10600 O O . SER B 1 473 ? -26.594 -23.453 -21.125 1 92.12 473 SER B O 1
ATOM 10602 N N . LEU B 1 474 ? -24.891 -23.672 -22.516 1 95.12 474 LEU B N 1
ATOM 10603 C CA . LEU B 1 474 ? -24.094 -22.672 -21.812 1 95.12 474 LEU B CA 1
ATOM 10604 C C . LEU B 1 474 ? -24.656 -21.281 -22.016 1 95.12 474 LEU B C 1
ATOM 10606 O O . LEU B 1 474 ? -24.625 -20.438 -21.109 1 95.12 474 LEU B O 1
ATOM 10610 N N . LEU B 1 475 ? -25.141 -20.984 -23.172 1 96.06 475 LEU B N 1
ATOM 10611 C CA . LEU B 1 475 ? -25.75 -19.688 -23.438 1 96.06 475 LEU B CA 1
ATOM 10612 C C . LEU B 1 475 ? -27 -19.484 -22.594 1 96.06 475 LEU B C 1
ATOM 10614 O O . LEU B 1 475 ? -27.234 -18.391 -22.078 1 96.06 475 LEU B O 1
ATOM 10618 N N . PHE B 1 476 ? -27.734 -20.531 -22.453 1 94.94 476 PHE B N 1
ATOM 10619 C CA . PHE B 1 476 ? -28.906 -20.469 -21.578 1 94.94 476 PHE B CA 1
ATOM 10620 C C . PHE B 1 476 ? -28.5 -20.219 -20.141 1 94.94 476 PHE B C 1
ATOM 10622 O O . PHE B 1 476 ? -29.094 -19.375 -19.453 1 94.94 476 PHE B O 1
ATOM 10629 N N . ALA B 1 477 ? -27.562 -20.922 -19.734 1 95.75 477 ALA B N 1
ATOM 10630 C CA . ALA B 1 477 ? -27.078 -20.75 -18.375 1 95.75 477 ALA B CA 1
ATOM 10631 C C . ALA B 1 477 ? -26.562 -19.344 -18.156 1 95.75 477 ALA B C 1
ATOM 10633 O O . ALA B 1 477 ? -26.766 -18.75 -17.094 1 95.75 477 ALA B O 1
ATOM 10634 N N . PHE B 1 478 ? -25.906 -18.797 -19.141 1 97.56 478 PHE B N 1
ATOM 10635 C CA . PHE B 1 478 ? -25.344 -17.469 -19.047 1 97.56 478 PHE B CA 1
ATOM 10636 C C . PHE B 1 478 ? -26.438 -16.422 -18.891 1 97.56 478 PHE B C 1
ATOM 10638 O O . PHE B 1 478 ? -26.375 -15.562 -18.016 1 97.56 478 PHE B O 1
ATOM 10645 N N . VAL B 1 479 ? -27.422 -16.5 -19.641 1 96.81 479 VAL B N 1
ATOM 10646 C CA . VAL B 1 479 ? -28.5 -15.523 -19.609 1 96.81 479 VAL B CA 1
ATOM 10647 C C . VAL B 1 479 ? -29.266 -15.633 -18.281 1 96.81 479 VAL B C 1
ATOM 10649 O O . VAL B 1 479 ? -29.594 -14.617 -17.672 1 96.81 479 VAL B O 1
ATOM 10652 N N . VAL B 1 480 ? -29.484 -16.828 -17.859 1 96.12 480 VAL B N 1
ATOM 10653 C CA . VAL B 1 480 ? -30.219 -17.047 -16.625 1 96.12 480 VAL B CA 1
ATOM 10654 C C . VAL B 1 480 ? -29.406 -16.547 -15.43 1 96.12 480 VAL B C 1
ATOM 10656 O O . VAL B 1 480 ? -29.938 -15.852 -14.562 1 96.12 480 VAL B O 1
ATOM 10659 N N . LYS B 1 481 ? -28.141 -16.891 -15.414 1 97 481 LYS B N 1
ATOM 10660 C CA . LYS B 1 481 ? -27.312 -16.484 -14.289 1 97 481 LYS B CA 1
ATOM 10661 C C . LYS B 1 481 ? -27.125 -14.977 -14.258 1 97 481 LYS B C 1
ATOM 10663 O O . LYS B 1 481 ? -27.062 -14.375 -13.18 1 97 481 LYS B O 1
ATOM 10668 N N . VAL B 1 482 ? -27 -14.32 -15.375 1 97.5 482 VAL B N 1
ATOM 10669 C CA . VAL B 1 482 ? -26.891 -12.867 -15.43 1 97.5 482 VAL B CA 1
ATOM 10670 C C . VAL B 1 482 ? -28.156 -12.234 -14.891 1 97.5 482 VAL B C 1
ATOM 10672 O O . VAL B 1 482 ? -28.109 -11.336 -14.047 1 97.5 482 VAL B O 1
ATOM 10675 N N . PHE B 1 483 ? -29.234 -12.75 -15.297 1 96.62 483 PHE B N 1
ATOM 10676 C CA . PHE B 1 483 ? -30.531 -12.219 -14.875 1 96.62 483 PHE B CA 1
ATOM 10677 C C . PHE B 1 483 ? -30.734 -12.414 -13.375 1 96.62 483 PHE B C 1
ATOM 10679 O O . PHE B 1 483 ? -31.125 -11.484 -12.672 1 96.62 483 PHE B O 1
ATOM 10686 N N . LEU B 1 484 ? -30.484 -13.562 -12.914 1 96.5 484 LEU B N 1
ATOM 10687 C CA . LEU B 1 484 ? -30.688 -13.867 -11.5 1 96.5 484 LEU B CA 1
ATOM 10688 C C . LEU B 1 484 ? -29.719 -13.07 -10.633 1 96.5 484 LEU B C 1
ATOM 10690 O O . LEU B 1 484 ? -30.062 -12.656 -9.523 1 96.5 484 LEU B O 1
ATOM 10694 N N . THR B 1 485 ? -28.438 -12.883 -11.094 1 96.69 485 THR B N 1
ATOM 10695 C CA . THR B 1 485 ? -27.469 -12.094 -10.336 1 96.69 485 THR B CA 1
ATOM 10696 C C . THR B 1 485 ? -27.938 -10.648 -10.203 1 96.69 485 THR B C 1
ATOM 10698 O O . THR B 1 485 ? -27.828 -10.055 -9.125 1 96.69 485 THR B O 1
ATOM 10701 N N . PHE B 1 486 ? -28.562 -10.109 -11.227 1 96.75 486 PHE B N 1
ATOM 10702 C CA . PHE B 1 486 ? -29.016 -8.727 -11.234 1 96.75 486 PHE B CA 1
ATOM 10703 C C . PHE B 1 486 ? -30.172 -8.531 -10.25 1 96.75 486 PHE B C 1
ATOM 10705 O O . PHE B 1 486 ? -30.188 -7.547 -9.508 1 96.75 486 PHE B O 1
ATOM 10712 N N . ILE B 1 487 ? -31.016 -9.461 -10.109 1 94.31 487 ILE B N 1
ATOM 10713 C CA . ILE B 1 487 ? -32.219 -9.273 -9.312 1 94.31 487 ILE B CA 1
ATOM 10714 C C . ILE B 1 487 ? -31.953 -9.656 -7.859 1 94.31 487 ILE B C 1
ATOM 10716 O O . ILE B 1 487 ? -32.594 -9.133 -6.941 1 94.31 487 ILE B O 1
ATOM 10720 N N . THR B 1 488 ? -31.031 -10.539 -7.66 1 95.62 488 THR B N 1
ATOM 10721 C CA . THR B 1 488 ? -30.766 -11.039 -6.316 1 95.62 488 THR B CA 1
ATOM 10722 C C . THR B 1 488 ? -30 -10.008 -5.492 1 95.62 488 THR B C 1
ATOM 10724 O O . THR B 1 488 ? -30.188 -9.898 -4.281 1 95.62 488 THR B O 1
ATOM 10727 N N . PHE B 1 489 ? -29.234 -9.234 -6.176 1 94.06 489 PHE B N 1
ATOM 10728 C CA . PHE B 1 489 ? -28.391 -8.281 -5.453 1 94.06 489 PHE B CA 1
ATOM 10729 C C . PHE B 1 489 ? -29.25 -7.18 -4.832 1 94.06 489 PHE B C 1
ATOM 10731 O O . PHE B 1 489 ? -30.109 -6.609 -5.5 1 94.06 489 PHE B O 1
ATOM 10738 N N . GLY B 1 490 ? -29.141 -6.906 -3.57 1 91.06 490 GLY B N 1
ATOM 10739 C CA . GLY B 1 490 ? -29.859 -5.852 -2.879 1 91.06 490 GLY B CA 1
ATOM 10740 C C . GLY B 1 490 ? -30.953 -6.379 -1.968 1 91.06 490 GLY B C 1
ATOM 10741 O O . GLY B 1 490 ? -31.594 -5.609 -1.244 1 91.06 490 GLY B O 1
ATOM 10742 N N . LEU B 1 491 ? -31.156 -7.668 -1.98 1 94.12 491 LEU B N 1
ATOM 10743 C CA . LEU B 1 491 ? -32.125 -8.273 -1.08 1 94.12 491 LEU B CA 1
ATOM 10744 C C . LEU B 1 491 ? -31.688 -8.141 0.372 1 94.12 491 LEU B C 1
ATOM 10746 O O . LEU B 1 491 ? -30.5 -7.934 0.646 1 94.12 491 LEU B O 1
ATOM 10750 N N . LYS B 1 492 ? -32.625 -8.195 1.281 1 93.75 492 LYS B N 1
ATOM 10751 C CA . LYS B 1 492 ? -32.312 -8.078 2.705 1 93.75 492 LYS B CA 1
ATOM 10752 C C . LYS B 1 492 ? -31.828 -9.414 3.27 1 93.75 492 LYS B C 1
ATOM 10754 O O . LYS B 1 492 ? -32.438 -9.969 4.18 1 93.75 492 LYS B O 1
ATOM 10759 N N . LEU B 1 493 ? -30.766 -9.898 2.734 1 95.81 493 LEU B N 1
ATOM 10760 C CA . LEU B 1 493 ? -30.016 -11.094 3.123 1 95.81 493 LEU B CA 1
ATOM 10761 C C . LEU B 1 493 ? -28.516 -10.859 2.984 1 95.81 493 LEU B C 1
ATOM 10763 O O . LEU B 1 493 ? -28.094 -9.93 2.287 1 95.81 493 LEU B O 1
ATOM 10767 N N . PRO B 1 494 ? -27.75 -11.586 3.775 1 96.44 494 PRO B N 1
ATOM 10768 C CA . PRO B 1 494 ? -26.312 -11.5 3.498 1 96.44 494 PRO B CA 1
ATOM 10769 C C . PRO B 1 494 ? -25.953 -11.984 2.096 1 96.44 494 PRO B C 1
ATOM 10771 O O . PRO B 1 494 ? -26.234 -13.133 1.744 1 96.44 494 PRO B O 1
ATOM 10774 N N . CYS B 1 495 ? -25.531 -11.07 1.318 1 93.25 495 CYS B N 1
ATOM 10775 C CA . CYS B 1 495 ? -25.266 -11.406 -0.079 1 93.25 495 CYS B CA 1
ATOM 10776 C C . CYS B 1 495 ? -23.969 -10.773 -0.558 1 93.25 495 CYS B C 1
ATOM 10778 O O . CYS B 1 495 ? -23.719 -9.594 -0.326 1 93.25 495 CYS B O 1
ATOM 10780 N N . GLY B 1 496 ? -23.109 -11.539 -1.153 1 93.94 496 GLY B N 1
ATOM 10781 C CA . GLY B 1 496 ? -21.906 -11.055 -1.824 1 93.94 496 GLY B CA 1
ATOM 10782 C C . GLY B 1 496 ? -22 -11.133 -3.336 1 93.94 496 GLY B C 1
ATOM 10783 O O . GLY B 1 496 ? -22.812 -11.891 -3.877 1 93.94 496 GLY B O 1
ATOM 10784 N N . ILE B 1 497 ? -21.234 -10.359 -4.023 1 95.19 497 ILE B N 1
ATOM 10785 C CA . ILE B 1 497 ? -21.344 -10.266 -5.473 1 95.19 497 ILE B CA 1
ATOM 10786 C C . ILE B 1 497 ? -20.125 -10.891 -6.137 1 95.19 497 ILE B C 1
ATOM 10788 O O . ILE B 1 497 ? -20.125 -11.156 -7.34 1 95.19 497 ILE B O 1
ATOM 10792 N N . TYR B 1 498 ? -19.078 -11.242 -5.461 1 93.69 498 TYR B N 1
ATOM 10793 C CA . TYR B 1 498 ? -17.812 -11.656 -6.055 1 93.69 498 TYR B CA 1
ATOM 10794 C C . TYR B 1 498 ? -17.984 -12.938 -6.859 1 93.69 498 TYR B C 1
ATOM 10796 O O . TYR B 1 498 ? -17.75 -12.953 -8.07 1 93.69 498 TYR B O 1
ATOM 10804 N N . VAL B 1 499 ? -18.5 -13.969 -6.258 1 93.12 499 VAL B N 1
ATOM 10805 C CA . VAL B 1 499 ? -18.578 -15.281 -6.902 1 93.12 499 VAL B CA 1
ATOM 10806 C C . VAL B 1 499 ? -19.641 -15.258 -7.992 1 93.12 499 VAL B C 1
ATOM 10808 O O . VAL B 1 499 ? -19.438 -15.773 -9.094 1 93.12 499 VAL B O 1
ATOM 10811 N N . PRO B 1 500 ? -20.734 -14.617 -7.738 1 95.62 500 PRO B N 1
ATOM 10812 C CA . PRO B 1 500 ? -21.719 -14.562 -8.82 1 95.62 500 PRO B CA 1
ATOM 10813 C C . PRO B 1 500 ? -21.203 -13.844 -10.062 1 95.62 500 PRO B C 1
ATOM 10815 O O . PRO B 1 500 ? -21.516 -14.234 -11.188 1 95.62 500 PRO B O 1
ATOM 10818 N N . SER B 1 501 ? -20.453 -12.789 -9.844 1 96.88 501 SER B N 1
ATOM 10819 C CA . SER B 1 501 ? -19.844 -12.117 -10.984 1 96.88 501 SER B CA 1
ATOM 10820 C C . SER B 1 501 ? -18.828 -13.008 -11.672 1 96.88 501 SER B C 1
ATOM 10822 O O . SER B 1 501 ? -18.703 -13 -12.906 1 96.88 501 SER B O 1
ATOM 10824 N N . MET B 1 502 ? -18.156 -13.789 -10.898 1 95.94 502 MET B N 1
ATOM 10825 C CA . MET B 1 502 ? -17.188 -14.719 -11.453 1 95.94 502 MET B CA 1
ATOM 10826 C C . MET B 1 502 ? -17.875 -15.789 -12.289 1 95.94 502 MET B C 1
ATOM 10828 O O . MET B 1 502 ? -17.344 -16.203 -13.328 1 95.94 502 MET B O 1
ATOM 10832 N N . VAL B 1 503 ? -19.031 -16.234 -11.828 1 96.62 503 VAL B N 1
ATOM 10833 C CA . VAL B 1 503 ? -19.781 -17.266 -12.531 1 96.62 503 VAL B CA 1
ATOM 10834 C C . VAL B 1 503 ? -20.219 -16.75 -13.898 1 96.62 503 VAL B C 1
ATOM 10836 O O . VAL B 1 503 ? -20.062 -17.438 -14.914 1 96.62 503 VAL B O 1
ATOM 10839 N N . CYS B 1 504 ? -20.719 -15.586 -13.891 1 97.88 504 CYS B N 1
ATOM 10840 C CA . CYS B 1 504 ? -21.125 -14.992 -15.156 1 97.88 504 CYS B CA 1
ATOM 10841 C C . CYS B 1 504 ? -19.938 -14.828 -16.094 1 97.88 504 CYS B C 1
ATOM 10843 O O . CYS B 1 504 ? -20.047 -15.102 -17.297 1 97.88 504 CYS B O 1
ATOM 10845 N N . GLY B 1 505 ? -18.875 -14.398 -15.523 1 98.12 505 GLY B N 1
ATOM 10846 C CA . GLY B 1 505 ? -17.672 -14.258 -16.328 1 98.12 505 GLY B CA 1
ATOM 10847 C C . GLY B 1 505 ? -17.125 -15.578 -16.844 1 98.12 505 GLY B C 1
ATOM 10848 O O . GLY B 1 505 ? -16.734 -15.688 -18 1 98.12 505 GLY B O 1
ATOM 10849 N N . ALA B 1 506 ? -17.109 -16.547 -15.977 1 97 506 ALA B N 1
ATOM 10850 C CA . ALA B 1 506 ? -16.609 -17.859 -16.375 1 97 506 ALA B CA 1
ATOM 10851 C C . ALA B 1 506 ? -17.469 -18.469 -17.484 1 97 506 ALA B C 1
ATOM 10853 O O . ALA B 1 506 ? -16.938 -19.094 -18.406 1 97 506 ALA B O 1
ATOM 10854 N N . LEU B 1 507 ? -18.766 -18.297 -17.359 1 97.5 507 LEU B N 1
ATOM 10855 C CA . LEU B 1 507 ? -19.672 -18.781 -18.391 1 97.5 507 LEU B CA 1
ATOM 10856 C C . LEU B 1 507 ? -19.406 -18.078 -19.719 1 97.5 507 LEU B C 1
ATOM 10858 O O . LEU B 1 507 ? -19.312 -18.734 -20.766 1 97.5 507 LEU B O 1
ATOM 10862 N N . PHE B 1 508 ? -19.219 -16.828 -19.672 1 98 508 PHE B N 1
ATOM 10863 C CA . PHE B 1 508 ? -18.922 -16.078 -20.891 1 98 508 PHE B CA 1
ATOM 10864 C C . PHE B 1 508 ? -17.594 -16.516 -21.5 1 98 508 PHE B C 1
ATOM 10866 O O . PHE B 1 508 ? -17.5 -16.672 -22.719 1 98 508 PHE B O 1
ATOM 10873 N N . GLY B 1 509 ? -16.594 -16.609 -20.625 1 96.81 509 GLY B N 1
ATOM 10874 C CA . GLY B 1 509 ? -15.297 -17.031 -21.125 1 96.81 509 GLY B CA 1
ATOM 10875 C C . GLY B 1 509 ? -15.32 -18.391 -21.797 1 96.81 509 GLY B C 1
ATOM 10876 O O . GLY B 1 509 ? -14.688 -18.578 -22.844 1 96.81 509 GLY B O 1
ATOM 10877 N N . ARG B 1 510 ? -16.047 -19.297 -21.203 1 95 510 ARG B N 1
ATOM 10878 C CA . ARG B 1 510 ? -16.156 -20.625 -21.781 1 95 510 ARG B CA 1
ATOM 10879 C C . ARG B 1 510 ? -16.938 -20.594 -23.109 1 95 510 ARG B C 1
ATOM 10881 O O . ARG B 1 510 ? -16.578 -21.297 -24.062 1 95 510 ARG B O 1
ATOM 10888 N N . ILE B 1 511 ? -18 -19.828 -23.203 1 96 511 ILE B N 1
ATOM 10889 C CA . ILE B 1 511 ? -18.781 -19.672 -24.422 1 96 511 ILE B CA 1
ATOM 10890 C C . ILE B 1 511 ? -17.906 -19.078 -25.516 1 96 511 ILE B C 1
ATOM 10892 O O . ILE B 1 511 ? -17.922 -19.531 -26.656 1 96 511 ILE B O 1
ATOM 10896 N N . PHE B 1 512 ? -17.188 -18.078 -25.109 1 94.62 512 PHE B N 1
ATOM 10897 C CA . PHE B 1 512 ? -16.312 -17.406 -26.062 1 94.62 512 PHE B CA 1
ATOM 10898 C C . PHE B 1 512 ? -15.25 -18.375 -26.594 1 94.62 512 PHE B C 1
ATOM 10900 O O . PHE B 1 512 ? -14.953 -18.375 -27.781 1 94.62 512 PHE B O 1
ATOM 10907 N N . ALA B 1 513 ? -14.656 -19.156 -25.719 1 91.94 513 ALA B N 1
ATOM 10908 C CA . ALA B 1 513 ? -13.656 -20.141 -26.125 1 91.94 513 ALA B CA 1
ATOM 10909 C C . ALA B 1 513 ? -14.258 -21.188 -27.047 1 91.94 513 ALA B C 1
ATOM 10911 O O . ALA B 1 513 ? -13.625 -21.609 -28.016 1 91.94 513 ALA B O 1
ATOM 10912 N N . LEU B 1 514 ? -15.469 -21.641 -26.75 1 90.88 514 LEU B N 1
ATOM 10913 C CA . LEU B 1 514 ? -16.156 -22.625 -27.594 1 90.88 514 LEU B CA 1
ATOM 10914 C C . LEU B 1 514 ? -16.5 -22.031 -28.953 1 90.88 514 LEU B C 1
ATOM 10916 O O . LEU B 1 514 ? -16.5 -22.734 -29.953 1 90.88 514 LEU B O 1
ATOM 10920 N N . PHE B 1 515 ? -16.828 -20.781 -28.906 1 90.62 515 PHE B N 1
ATOM 10921 C CA . PHE B 1 515 ? -17.125 -20.109 -30.156 1 90.62 515 PHE B CA 1
ATOM 10922 C C . PHE B 1 515 ? -15.883 -20.062 -31.047 1 90.62 515 PHE B C 1
ATOM 10924 O O . PHE B 1 515 ? -15.984 -20.25 -32.281 1 90.62 515 PHE B O 1
ATOM 10931 N N . ILE B 1 516 ? -14.75 -19.812 -30.5 1 87.25 516 ILE B N 1
ATOM 10932 C CA . ILE B 1 516 ? -13.5 -19.797 -31.266 1 87.25 516 ILE B CA 1
ATOM 10933 C C . ILE B 1 516 ? -13.211 -21.203 -31.797 1 87.25 516 ILE B C 1
ATOM 10935 O O . ILE B 1 516 ? -12.758 -21.344 -32.938 1 87.25 516 ILE B O 1
ATOM 10939 N N . ARG B 1 517 ? -13.461 -22.156 -30.938 1 85 517 ARG B N 1
ATOM 10940 C CA . ARG B 1 517 ? -13.266 -23.547 -31.359 1 85 517 ARG B CA 1
ATOM 10941 C C . ARG B 1 517 ? -14.211 -23.906 -32.5 1 85 517 ARG B C 1
ATOM 10943 O O . ARG B 1 517 ? -13.852 -24.656 -33.406 1 85 517 ARG B O 1
ATOM 10950 N N . TRP B 1 518 ? -15.422 -23.391 -32.438 1 85.31 518 TRP B N 1
ATOM 10951 C CA . TRP B 1 518 ? -16.391 -23.625 -33.5 1 85.31 518 TRP B CA 1
ATOM 10952 C C . TRP B 1 518 ? -15.914 -23.031 -34.812 1 85.31 518 TRP B C 1
ATOM 10954 O O . TRP B 1 518 ? -16.062 -23.641 -35.875 1 85.31 518 TRP B O 1
ATOM 10964 N N . LEU B 1 519 ? -15.336 -21.875 -34.688 1 83.12 519 LEU B N 1
ATOM 10965 C CA . LEU B 1 519 ? -14.805 -21.219 -35.875 1 83.12 519 LEU B CA 1
ATOM 10966 C C . LEU B 1 519 ? -13.641 -22.016 -36.469 1 83.12 519 LEU B C 1
ATOM 10968 O O . LEU B 1 519 ? -13.438 -22.031 -37.688 1 83.12 519 LEU B O 1
ATOM 10972 N N . GLU B 1 520 ? -12.938 -22.656 -35.594 1 79.75 520 GLU B N 1
ATOM 10973 C CA . GLU B 1 520 ? -11.836 -23.5 -36.031 1 79.75 520 GLU B CA 1
ATOM 10974 C C . GLU B 1 520 ? -12.344 -24.719 -36.781 1 79.75 520 GLU B C 1
ATOM 10976 O O . GLU B 1 520 ? -11.758 -25.125 -37.781 1 79.75 520 GLU B O 1
ATOM 10981 N N . PHE B 1 521 ? -13.398 -25.266 -36.25 1 77 521 PHE B N 1
ATOM 10982 C CA . PHE B 1 521 ? -14.008 -26.422 -36.906 1 77 521 PHE B CA 1
ATOM 10983 C C . PHE B 1 521 ? -14.531 -26.031 -38.281 1 77 521 PHE B C 1
ATOM 10985 O O . PHE B 1 521 ? -14.375 -26.797 -39.25 1 77 521 PHE B O 1
ATOM 10992 N N . LEU B 1 522 ? -15.055 -24.906 -38.375 1 78.38 522 LEU B N 1
ATOM 10993 C CA . LEU B 1 522 ? -15.617 -24.438 -39.656 1 78.38 522 LEU B CA 1
ATOM 10994 C C . LEU B 1 522 ? -14.516 -24.156 -40.656 1 78.38 522 LEU B C 1
ATOM 10996 O O . LEU B 1 522 ? -14.672 -24.438 -41.844 1 78.38 522 LEU B O 1
ATOM 11000 N N . SER B 1 523 ? -13.492 -23.609 -40.188 1 73.88 523 SER B N 1
ATOM 11001 C CA . SER B 1 523 ? -12.375 -23.281 -41.062 1 73.88 523 SER B CA 1
ATOM 11002 C C . SER B 1 523 ? -11.695 -24.562 -41.562 1 73.88 523 SER B C 1
ATOM 11004 O O . SER B 1 523 ? -11.258 -24.625 -42.719 1 73.88 523 SER B O 1
ATOM 11006 N N . ARG B 1 524 ? -11.602 -25.562 -40.812 1 67.94 524 ARG B N 1
ATOM 11007 C CA . ARG B 1 524 ? -11.008 -26.828 -41.219 1 67.94 524 ARG B CA 1
ATOM 11008 C C . ARG B 1 524 ? -11.891 -27.547 -42.219 1 67.94 524 ARG B C 1
ATOM 11010 O O . ARG B 1 524 ? -11.383 -28.188 -43.156 1 67.94 524 ARG B O 1
ATOM 11017 N N . LYS B 1 525 ? -13.148 -27.5 -42.094 1 65.06 525 LYS B N 1
ATOM 11018 C CA . LYS B 1 525 ? -14.078 -28.078 -43.062 1 65.06 525 LYS B CA 1
ATOM 11019 C C . LYS B 1 525 ? -13.969 -27.391 -44.406 1 65.06 525 LYS B C 1
ATOM 11021 O O . LYS B 1 525 ? -14.023 -28.062 -45.469 1 65.06 525 LYS B O 1
ATOM 11026 N N . SER B 1 526 ? -13.828 -26.188 -44.281 1 58.81 526 SER B N 1
ATOM 11027 C CA . SER B 1 526 ? -13.719 -25.453 -45.531 1 58.81 526 SER B CA 1
ATOM 11028 C C . SER B 1 526 ? -12.398 -25.75 -46.25 1 58.81 526 SER B C 1
ATOM 11030 O O . SER B 1 526 ? -12.352 -25.859 -47.469 1 58.81 526 SER B O 1
ATOM 11032 N N . SER B 1 527 ? -11.375 -25.938 -45.375 1 52 527 SER B N 1
ATOM 11033 C CA . SER B 1 527 ? -10.102 -26.25 -46 1 52 527 SER B CA 1
ATOM 11034 C C . SER B 1 527 ? -10.031 -27.703 -46.469 1 52 527 SER B C 1
ATOM 11036 O O . SER B 1 527 ? -9.164 -28.078 -47.25 1 52 527 SER B O 1
ATOM 11038 N N . SER B 1 528 ? -10.609 -28.688 -45.781 1 47.31 528 SER B N 1
ATOM 11039 C CA . SER B 1 528 ? -10.586 -30.078 -46.219 1 47.31 528 SER B CA 1
ATOM 11040 C C . SER B 1 528 ? -11.352 -30.281 -47.531 1 47.31 528 SER B C 1
ATOM 11042 O O . SER B 1 528 ? -11.359 -31.375 -48.094 1 47.31 528 SER B O 1
ATOM 11044 N N . SER B 1 529 ? -12.375 -29.516 -48 1 39.91 529 SER B N 1
ATOM 11045 C CA . SER B 1 529 ? -12.906 -29.875 -49.312 1 39.91 529 SER B CA 1
ATOM 11046 C C . SER B 1 529 ? -11.812 -29.891 -50.375 1 39.91 529 SER B C 1
ATOM 11048 O O . SER B 1 529 ? -12.039 -30.344 -51.5 1 39.91 529 SER B O 1
ATOM 11050 N N . SER B 1 530 ? -10.859 -29.047 -50.5 1 34.34 530 SER B N 1
ATOM 11051 C CA . SER B 1 530 ? -9.977 -29.297 -51.625 1 34.34 530 SER B CA 1
ATOM 11052 C C . SER B 1 530 ? -9.07 -30.5 -51.375 1 34.34 530 SER B C 1
ATOM 11054 O O . SER B 1 530 ? -8.875 -31.344 -52.25 1 34.34 530 SER B O 1
ATOM 11056 N N . SER B 1 531 ? -7.738 -30.484 -50.75 1 32.72 531 SER B N 1
ATOM 11057 C CA . SER B 1 531 ? -6.75 -31.547 -50.969 1 32.72 531 SER B CA 1
ATOM 11058 C C . SER B 1 531 ? -7.066 -32.781 -50.156 1 32.72 531 SER B C 1
ATOM 11060 O O . SER B 1 531 ? -7.273 -32.688 -48.938 1 32.72 531 SER B O 1
ATOM 11062 N N . ALA B 1 532 ? -7.531 -34.031 -50.562 1 31.45 532 ALA B N 1
ATOM 11063 C CA . ALA B 1 532 ? -7.621 -35.469 -50.375 1 31.45 532 ALA B CA 1
ATOM 11064 C C . ALA B 1 532 ? -6.402 -36 -49.625 1 31.45 532 ALA B C 1
ATOM 11066 O O . ALA B 1 532 ? -6.285 -37.219 -49.406 1 31.45 532 ALA B O 1
ATOM 11067 N N . PHE B 1 533 ? -5.125 -35.594 -50.062 1 26.03 533 PHE B N 1
ATOM 11068 C CA . PHE B 1 533 ? -4.047 -36.531 -49.781 1 26.03 533 PHE B CA 1
ATOM 11069 C C . PHE B 1 533 ? -3.971 -36.844 -48.281 1 26.03 533 PHE B C 1
ATOM 11071 O O . PHE B 1 533 ? -3.908 -38 -47.906 1 26.03 533 PHE B O 1
ATOM 11078 N N . SER B 1 534 ? -2.701 -36.531 -47.531 1 27.58 534 SER B N 1
ATOM 11079 C CA . SER B 1 534 ? -1.916 -37.312 -46.562 1 27.58 534 SER B CA 1
ATOM 11080 C C . SER B 1 534 ? -2.604 -37.406 -45.219 1 27.58 534 SER B C 1
ATOM 11082 O O . SER B 1 534 ? -3.088 -36.375 -44.719 1 27.58 534 SER B O 1
ATOM 11084 N N . THR B 1 535 ? -3.189 -38.438 -44.656 1 27.16 535 THR B N 1
ATOM 11085 C CA . THR B 1 535 ? -3.756 -39.156 -43.5 1 27.16 535 THR B CA 1
ATOM 11086 C C . THR B 1 535 ? -3.141 -38.656 -42.219 1 27.16 535 THR B C 1
ATOM 11088 O O . THR B 1 535 ? -3.729 -38.812 -41.156 1 27.16 535 THR B O 1
ATOM 11091 N N . LEU B 1 536 ? -1.783 -38.875 -42.094 1 26.69 536 LEU B N 1
ATOM 11092 C CA . LEU B 1 536 ? -1.106 -39.219 -40.844 1 26.69 536 LEU B CA 1
ATOM 11093 C C . LEU B 1 536 ? -1.124 -38.062 -39.844 1 26.69 536 LEU B C 1
ATOM 11095 O O . LEU B 1 536 ? -1.34 -38.281 -38.656 1 26.69 536 LEU B O 1
ATOM 11099 N N . SER B 1 537 ? -0.095 -37.094 -40 1 30.66 537 SER B N 1
ATOM 11100 C CA . SER B 1 537 ? 0.541 -36.281 -38.969 1 30.66 537 SER B CA 1
ATOM 11101 C C . SER B 1 537 ? -0.431 -35.25 -38.375 1 30.66 537 SER B C 1
ATOM 11103 O O . SER B 1 537 ? -1.339 -34.781 -39.094 1 30.66 537 SER B O 1
ATOM 11105 N N . LEU B 1 538 ? -0.613 -35.188 -37.031 1 34.09 538 LEU B N 1
ATOM 11106 C CA . LEU B 1 538 ? -1.472 -34.25 -36.344 1 34.09 538 LEU B CA 1
ATOM 11107 C C . LEU B 1 538 ? -1.545 -32.906 -37.062 1 34.09 538 LEU B C 1
ATOM 11109 O O . LEU B 1 538 ? -0.521 -32.25 -37.281 1 34.09 538 LEU B O 1
ATOM 11113 N N . PRO B 1 539 ? -2.463 -32.688 -38 1 34.12 539 PRO B N 1
ATOM 11114 C CA . PRO B 1 539 ? -2.562 -31.578 -38.938 1 34.12 539 PRO B CA 1
ATOM 11115 C C . PRO B 1 539 ? -2.363 -30.219 -38.25 1 34.12 539 PRO B C 1
ATOM 11117 O O . PRO B 1 539 ? -2.904 -30 -37.156 1 34.12 539 PRO B O 1
ATOM 11120 N N . ALA B 1 540 ? -1.243 -29.578 -38.438 1 38.81 540 ALA B N 1
ATOM 11121 C CA . ALA B 1 540 ? -0.944 -28.188 -38.125 1 38.81 540 ALA B CA 1
ATOM 11122 C C . ALA B 1 540 ? -2.117 -27.281 -38.5 1 38.81 540 ALA B C 1
ATOM 11124 O O . ALA B 1 540 ? -2.742 -27.469 -39.562 1 38.81 540 ALA B O 1
ATOM 11125 N N . PRO B 1 541 ? -2.869 -26.641 -37.531 1 42.66 541 PRO B N 1
ATOM 11126 C CA . PRO B 1 541 ? -3.98 -25.75 -37.844 1 42.66 541 PRO B CA 1
ATOM 11127 C C . PRO B 1 541 ? -3.697 -24.859 -39.062 1 42.66 541 PRO B C 1
ATOM 11129 O O . PRO B 1 541 ? -2.535 -24.594 -39.375 1 42.66 541 PRO B O 1
ATOM 11132 N N . PRO B 1 542 ? -4.629 -24.719 -40.031 1 39.91 542 PRO B N 1
ATOM 11133 C CA . PRO B 1 542 ? -4.418 -23.875 -41.219 1 39.91 542 PRO B CA 1
ATOM 11134 C C . PRO B 1 542 ? -3.756 -22.547 -40.875 1 39.91 542 PRO B C 1
ATOM 11136 O O . PRO B 1 542 ? -3.832 -22.094 -39.719 1 39.91 542 PRO B O 1
ATOM 11139 N N . LEU B 1 543 ? -2.893 -21.938 -41.781 1 40.94 543 LEU B N 1
ATOM 11140 C CA . LEU B 1 543 ? -1.984 -20.797 -41.75 1 40.94 543 LEU B CA 1
ATOM 11141 C C . LEU B 1 543 ? -2.58 -19.656 -40.938 1 40.94 543 LEU B C 1
ATOM 11143 O O . LEU B 1 543 ? -1.875 -19.016 -40.156 1 40.94 543 LEU B O 1
ATOM 11147 N N . GLU B 1 544 ? -3.867 -19.25 -41.219 1 45.53 544 GLU B N 1
ATOM 11148 C CA . GLU B 1 544 ? -4.492 -18.031 -40.688 1 45.53 544 GLU B CA 1
ATOM 11149 C C . GLU B 1 544 ? -4.742 -18.156 -39.188 1 45.53 544 GLU B C 1
ATOM 11151 O O . GLU B 1 544 ? -4.535 -17.203 -38.438 1 45.53 544 GLU B O 1
ATOM 11156 N N . PHE B 1 545 ? -5.324 -19.203 -38.812 1 49.28 545 PHE B N 1
ATOM 11157 C CA . PHE B 1 545 ? -5.551 -19.453 -37.375 1 49.28 545 PHE B CA 1
ATOM 11158 C C . PHE B 1 545 ? -4.305 -20.031 -36.719 1 49.28 545 PHE B C 1
ATOM 11160 O O . PHE B 1 545 ? -4.262 -20.188 -35.5 1 49.28 545 PHE B O 1
ATOM 11167 N N . GLY B 1 546 ? -3.408 -20.547 -37.406 1 48.56 546 GLY B N 1
ATOM 11168 C CA . GLY B 1 546 ? -2.111 -21.016 -36.969 1 48.56 546 GLY B CA 1
ATOM 11169 C C . GLY B 1 546 ? -1.36 -20 -36.125 1 48.56 546 GLY B C 1
ATOM 11170 O O . GLY B 1 546 ? -0.631 -20.359 -35.188 1 48.56 546 GLY B O 1
ATOM 11171 N N . LEU B 1 547 ? -1.532 -18.828 -36.625 1 50.5 547 LEU B N 1
ATOM 11172 C CA . LEU B 1 547 ? -0.885 -17.734 -35.906 1 50.5 547 LEU B CA 1
ATOM 11173 C C . LEU B 1 547 ? -1.535 -17.531 -34.531 1 50.5 547 LEU B C 1
ATOM 11175 O O . LEU B 1 547 ? -0.908 -17 -33.625 1 50.5 547 LEU B O 1
ATOM 11179 N N . LEU B 1 548 ? -2.742 -17.906 -34.469 1 54.44 548 LEU B N 1
ATOM 11180 C CA . LEU B 1 548 ? -3.518 -17.656 -33.25 1 54.44 548 LEU B CA 1
ATOM 11181 C C . LEU B 1 548 ? -3.328 -18.781 -32.25 1 54.44 548 LEU B C 1
ATOM 11183 O O . LEU B 1 548 ? -3.514 -18.562 -31.047 1 54.44 548 LEU B O 1
ATOM 11187 N N . CYS B 1 549 ? -3.082 -20.062 -32.719 1 53.28 549 CYS B N 1
ATOM 11188 C CA . CYS B 1 549 ? -3.115 -21.219 -31.812 1 53.28 549 CYS B CA 1
ATOM 11189 C C . CYS B 1 549 ? -1.712 -21.578 -31.344 1 53.28 549 CYS B C 1
ATOM 11191 O O . CYS B 1 549 ? -0.755 -21.516 -32.125 1 53.28 549 CYS B O 1
ATOM 11193 N N . SER B 1 550 ? -1.534 -21.516 -30.062 1 52.38 550 SER B N 1
ATOM 11194 C CA . SER B 1 550 ? -0.263 -21.953 -29.5 1 52.38 550 SER B CA 1
ATOM 11195 C C . SER B 1 550 ? 0.043 -23.391 -29.859 1 52.38 550 SER B C 1
ATOM 11197 O O . SER B 1 550 ? -0.87 -24.203 -30.016 1 52.38 550 SER B O 1
ATOM 11199 N N . SER B 1 551 ? 1.163 -23.781 -30.578 1 43.53 551 SER B N 1
ATOM 11200 C CA . SER B 1 551 ? 1.72 -24.984 -31.203 1 43.53 551 SER B CA 1
ATOM 11201 C C . SER B 1 551 ? 1.586 -26.188 -30.281 1 43.53 551 SER B C 1
ATOM 11203 O O . SER B 1 551 ? 1.657 -27.344 -30.75 1 43.53 551 SER B O 1
ATOM 11205 N N . ALA B 1 552 ? 1.619 -26.125 -28.984 1 47.12 552 ALA B N 1
ATOM 11206 C CA . ALA B 1 552 ? 2.049 -27.344 -28.297 1 47.12 552 ALA B CA 1
ATOM 11207 C C . ALA B 1 552 ? 0.868 -28.281 -28.047 1 47.12 552 ALA B C 1
ATOM 11209 O O . ALA B 1 552 ? 1.055 -29.438 -27.688 1 47.12 552 ALA B O 1
ATOM 11210 N N . GLY B 1 553 ? -0.46 -27.766 -27.859 1 49.03 553 GLY B N 1
ATOM 11211 C CA . GLY B 1 553 ? -1.472 -28.734 -27.453 1 49.03 553 GLY B CA 1
ATOM 11212 C C . GLY B 1 553 ? -2.508 -28.984 -28.531 1 49.03 553 GLY B C 1
ATOM 11213 O O . GLY B 1 553 ? -2.525 -28.312 -29.562 1 49.03 553 GLY B O 1
ATOM 11214 N N . PRO B 1 554 ? -3.16 -30.234 -28.547 1 51.5 554 PRO B N 1
ATOM 11215 C CA . PRO B 1 554 ? -4.184 -30.625 -29.516 1 51.5 554 PRO B CA 1
ATOM 11216 C C . PRO B 1 554 ? -5.262 -29.547 -29.703 1 51.5 554 PRO B C 1
ATOM 11218 O O . PRO B 1 554 ? -6.02 -29.594 -30.672 1 51.5 554 PRO B O 1
ATOM 11221 N N . HIS B 1 555 ? -5.402 -28.641 -28.766 1 58.66 555 HIS B N 1
ATOM 11222 C CA . HIS B 1 555 ? -6.438 -27.625 -28.875 1 58.66 555 HIS B CA 1
ATOM 11223 C C . HIS B 1 555 ? -5.832 -26.219 -28.922 1 58.66 555 HIS B C 1
ATOM 11225 O O . HIS B 1 555 ? -4.801 -25.969 -28.312 1 58.66 555 HIS B O 1
ATOM 11231 N N . CYS B 1 556 ? -6.211 -25.438 -29.875 1 62.97 556 CYS B N 1
ATOM 11232 C CA . CYS B 1 556 ? -5.703 -24.094 -30.125 1 62.97 556 CYS B CA 1
ATOM 11233 C C . CYS B 1 556 ? -5.812 -23.234 -28.875 1 62.97 556 CYS B C 1
ATOM 11235 O O . CYS B 1 556 ? -4.902 -22.469 -28.562 1 62.97 556 CYS B O 1
ATOM 11237 N N . VAL B 1 557 ? -7 -23.406 -28.234 1 76.81 557 VAL B N 1
ATOM 11238 C CA . VAL B 1 557 ? -7.223 -22.547 -27.078 1 76.81 557 VAL B CA 1
ATOM 11239 C C . VAL B 1 557 ? -7.578 -23.375 -25.859 1 76.81 557 VAL B C 1
ATOM 11241 O O . VAL B 1 557 ? -8.273 -24.391 -25.969 1 76.81 557 VAL B O 1
ATOM 11244 N N . ASP B 1 558 ? -6.883 -23.094 -24.766 1 81.94 558 ASP B N 1
ATOM 11245 C CA . ASP B 1 558 ? -7.273 -23.719 -23.516 1 81.94 558 ASP B CA 1
ATOM 11246 C C . ASP B 1 558 ? -8.578 -23.125 -22.984 1 81.94 558 ASP B C 1
ATOM 11248 O O . ASP B 1 558 ? -8.609 -21.969 -22.547 1 81.94 558 ASP B O 1
ATOM 11252 N N . MET B 1 559 ? -9.609 -23.844 -23.062 1 87.62 559 MET B N 1
ATOM 11253 C CA . MET B 1 559 ? -10.938 -23.359 -22.719 1 87.62 559 MET B CA 1
ATOM 11254 C C . MET B 1 559 ? -11.055 -23.062 -21.234 1 87.62 559 MET B C 1
ATOM 11256 O O . MET B 1 559 ? -11.805 -22.188 -20.828 1 87.62 559 MET B O 1
ATOM 11260 N N . GLY B 1 560 ? -10.328 -23.75 -20.406 1 87.88 560 GLY B N 1
ATOM 11261 C CA . GLY B 1 560 ? -10.367 -23.531 -18.969 1 87.88 560 GLY B CA 1
ATOM 11262 C C . GLY B 1 560 ? -9.789 -22.188 -18.547 1 87.88 560 GLY B C 1
ATOM 11263 O O . GLY B 1 560 ? -10.391 -21.469 -17.75 1 87.88 560 GLY B O 1
ATOM 11264 N N . ILE B 1 561 ? -8.742 -21.812 -19.172 1 89.31 561 ILE B N 1
ATOM 11265 C CA . ILE B 1 561 ? -8.07 -20.578 -18.781 1 89.31 561 ILE B CA 1
ATOM 11266 C C . ILE B 1 561 ? -8.883 -19.391 -19.281 1 89.31 561 ILE B C 1
ATOM 11268 O O . ILE B 1 561 ? -8.914 -18.344 -18.625 1 89.31 561 ILE B O 1
ATOM 11272 N N . TYR B 1 562 ? -9.531 -19.516 -20.359 1 93.12 562 TYR B N 1
ATOM 11273 C CA . TYR B 1 562 ? -10.391 -18.438 -20.859 1 93.12 562 TYR B CA 1
ATOM 11274 C C . TYR B 1 562 ? -11.547 -18.172 -19.891 1 93.12 562 TYR B C 1
ATOM 11276 O O . TYR B 1 562 ? -11.938 -17.031 -19.688 1 93.12 562 TYR B O 1
ATOM 11284 N N . ALA B 1 563 ? -12.031 -19.25 -19.344 1 94.56 563 ALA B N 1
ATOM 11285 C CA . ALA B 1 563 ? -13.102 -19.094 -18.359 1 94.56 563 ALA B CA 1
ATOM 11286 C C . ALA B 1 563 ? -12.602 -18.375 -17.109 1 94.56 563 ALA B C 1
ATOM 11288 O O . ALA B 1 563 ? -13.281 -17.484 -16.594 1 94.56 563 ALA B O 1
ATOM 11289 N N . MET B 1 564 ? -11.461 -18.703 -16.734 1 93.81 564 MET B N 1
ATOM 11290 C CA . MET B 1 564 ? -10.914 -18.109 -15.516 1 93.81 564 MET B CA 1
ATOM 11291 C C . MET B 1 564 ? -10.562 -16.641 -15.742 1 93.81 564 MET B C 1
ATOM 11293 O O . MET B 1 564 ? -10.828 -15.789 -14.891 1 93.81 564 MET B O 1
ATOM 11297 N N . ILE B 1 565 ? -9.953 -16.297 -16.859 1 95.25 565 ILE B N 1
ATOM 11298 C CA . ILE B 1 565 ? -9.594 -14.922 -17.188 1 95.25 565 ILE B CA 1
ATOM 11299 C C . ILE B 1 565 ? -10.852 -14.07 -17.297 1 95.25 565 ILE B C 1
ATOM 11301 O O . ILE B 1 565 ? -10.898 -12.945 -16.797 1 95.25 565 ILE B O 1
ATOM 11305 N N . SER B 1 566 ? -11.789 -14.641 -17.906 1 97.75 566 SER B N 1
ATOM 11306 C CA . SER B 1 566 ? -13.047 -13.914 -18.047 1 97.75 566 SER B CA 1
ATOM 11307 C C . SER B 1 566 ? -13.734 -13.734 -16.703 1 97.75 566 SER B C 1
ATOM 11309 O O . SER B 1 566 ? -14.375 -12.711 -16.453 1 97.75 566 SER B O 1
ATOM 11311 N N . ALA B 1 567 ? -13.68 -14.766 -15.875 1 96.94 567 ALA B N 1
ATOM 11312 C CA . ALA B 1 567 ? -14.211 -14.625 -14.523 1 96.94 567 ALA B CA 1
ATOM 11313 C C . ALA B 1 567 ? -13.586 -13.438 -13.805 1 96.94 567 ALA B C 1
ATOM 11315 O O . ALA B 1 567 ? -14.297 -12.641 -13.18 1 96.94 567 ALA B O 1
ATOM 11316 N N . GLY B 1 568 ? -12.297 -13.328 -13.93 1 96.44 568 GLY B N 1
ATOM 11317 C CA . GLY B 1 568 ? -11.602 -12.211 -13.32 1 96.44 568 GLY B CA 1
ATOM 11318 C C . GLY B 1 568 ? -11.977 -10.875 -13.93 1 96.44 568 GLY B C 1
ATOM 11319 O O . GLY B 1 568 ? -12.148 -9.883 -13.219 1 96.44 568 GLY B O 1
ATOM 11320 N N . ALA B 1 569 ? -12.156 -10.812 -15.195 1 97.81 569 ALA B N 1
ATOM 11321 C CA . ALA B 1 569 ? -12.492 -9.578 -15.898 1 97.81 569 ALA B CA 1
ATOM 11322 C C . ALA B 1 569 ? -13.883 -9.086 -15.508 1 97.81 569 ALA B C 1
ATOM 11324 O O . ALA B 1 569 ? -14.094 -7.883 -15.312 1 97.81 569 ALA B O 1
ATOM 11325 N N . PHE B 1 570 ? -14.797 -9.984 -15.406 1 98.19 570 PHE B N 1
ATOM 11326 C CA . PHE B 1 570 ? -16.156 -9.602 -15.023 1 98.19 570 PHE B CA 1
ATOM 11327 C C . PHE B 1 570 ? -16.188 -9.109 -13.586 1 98.19 570 PHE B C 1
ATOM 11329 O O . PHE B 1 570 ? -16.891 -8.148 -13.273 1 98.19 570 PHE B O 1
ATOM 11336 N N . MET B 1 571 ? -15.477 -9.766 -12.805 1 96.62 571 MET B N 1
ATOM 11337 C CA . MET B 1 571 ? -15.383 -9.297 -11.422 1 96.62 571 MET B CA 1
ATOM 11338 C C . MET B 1 571 ? -14.766 -7.902 -11.367 1 96.62 571 MET B C 1
ATOM 11340 O O . MET B 1 571 ? -15.203 -7.059 -10.586 1 96.62 571 MET B O 1
ATOM 11344 N N . ALA B 1 572 ? -13.766 -7.684 -12.172 1 96.56 572 ALA B N 1
ATOM 11345 C CA . ALA B 1 572 ? -13.109 -6.383 -12.234 1 96.56 572 ALA B CA 1
ATOM 11346 C C . ALA B 1 572 ? -14.062 -5.305 -12.734 1 96.56 572 ALA B C 1
ATOM 11348 O O . ALA B 1 572 ? -14 -4.156 -12.289 1 96.56 572 ALA B O 1
ATOM 11349 N N . GLY B 1 573 ? -14.898 -5.664 -13.625 1 96.5 573 GLY B N 1
ATOM 11350 C CA . GLY B 1 573 ? -15.883 -4.715 -14.117 1 96.5 573 GLY B CA 1
ATOM 11351 C C . GLY B 1 573 ? -16.828 -4.227 -13.031 1 96.5 573 GLY B C 1
ATOM 11352 O O . GLY B 1 573 ? -17.234 -3.061 -13.031 1 96.5 573 GLY B O 1
ATOM 11353 N N . VAL B 1 574 ? -17.047 -5.059 -12.094 1 96.12 574 VAL B N 1
ATOM 11354 C CA . VAL B 1 574 ? -18 -4.727 -11.047 1 96.12 574 VAL B CA 1
ATOM 11355 C C . VAL B 1 574 ? -17.297 -4.012 -9.898 1 96.12 574 VAL B C 1
ATOM 11357 O O . VAL B 1 574 ? -17.781 -2.992 -9.398 1 96.12 574 VAL B O 1
ATOM 11360 N N . THR B 1 575 ? -16.188 -4.473 -9.461 1 93.56 575 THR B N 1
ATOM 11361 C CA . THR B 1 575 ? -15.516 -3.967 -8.273 1 93.56 575 THR B CA 1
ATOM 11362 C C . THR B 1 575 ? -14.508 -2.885 -8.633 1 93.56 575 THR B C 1
ATOM 11364 O O . THR B 1 575 ? -14.109 -2.086 -7.781 1 93.56 575 THR B O 1
ATOM 11367 N N . ARG B 1 576 ? -13.953 -2.854 -9.805 1 92.56 576 ARG B N 1
ATOM 11368 C CA . ARG B 1 576 ? -12.977 -1.902 -10.32 1 92.56 576 ARG B CA 1
ATOM 11369 C C . ARG B 1 576 ? -11.633 -2.059 -9.625 1 92.56 576 ARG B C 1
ATOM 11371 O O . ARG B 1 576 ? -10.852 -1.107 -9.547 1 92.56 576 ARG B O 1
ATOM 11378 N N . MET B 1 577 ? -11.414 -3.207 -9.055 1 91.56 577 MET B N 1
ATOM 11379 C CA . MET B 1 577 ? -10.102 -3.502 -8.5 1 91.56 577 MET B CA 1
ATOM 11380 C C . MET B 1 577 ? -9.141 -3.988 -9.586 1 91.56 577 MET B C 1
ATOM 11382 O O . MET B 1 577 ? -9.57 -4.609 -10.555 1 91.56 577 MET B O 1
ATOM 11386 N N . ASN B 1 578 ? -7.906 -3.77 -9.438 1 90.88 578 ASN B N 1
ATOM 11387 C CA . ASN B 1 578 ? -6.922 -4.133 -10.453 1 90.88 578 ASN B CA 1
ATOM 11388 C C . ASN B 1 578 ? -5.945 -5.184 -9.93 1 90.88 578 ASN B C 1
ATOM 11390 O O . ASN B 1 578 ? -6.152 -6.379 -10.125 1 90.88 578 ASN B O 1
ATOM 11394 N N . ILE B 1 579 ? -4.965 -4.773 -9.102 1 90.06 579 ILE B N 1
ATOM 11395 C CA . ILE B 1 579 ? -3.857 -5.629 -8.688 1 90.06 579 ILE B CA 1
ATOM 11396 C C . ILE B 1 579 ? -4.375 -6.734 -7.77 1 90.06 579 ILE B C 1
ATOM 11398 O O . ILE B 1 579 ? -3.865 -7.855 -7.793 1 90.06 579 ILE B O 1
ATOM 11402 N N . THR B 1 580 ? -5.328 -6.422 -6.98 1 92.69 580 THR B N 1
ATOM 11403 C CA . THR B 1 580 ? -5.906 -7.406 -6.07 1 92.69 580 THR B CA 1
ATOM 11404 C C . THR B 1 580 ? -6.469 -8.594 -6.848 1 92.69 580 THR B C 1
ATOM 11406 O O . THR B 1 580 ? -6.184 -9.75 -6.516 1 92.69 580 THR B O 1
ATOM 11409 N N . LEU B 1 581 ? -7.195 -8.352 -7.859 1 94.94 581 LEU B N 1
ATOM 11410 C CA . LEU B 1 581 ? -7.84 -9.43 -8.609 1 94.94 581 LEU B CA 1
ATOM 11411 C C . LEU B 1 581 ? -6.809 -10.227 -9.398 1 94.94 581 LEU B C 1
ATOM 11413 O O . LEU B 1 581 ? -6.934 -11.445 -9.539 1 94.94 581 LEU B O 1
ATOM 11417 N N . VAL B 1 582 ? -5.805 -9.57 -9.922 1 92.69 582 VAL B N 1
ATOM 11418 C CA . VAL B 1 582 ? -4.738 -10.266 -10.633 1 92.69 582 VAL B CA 1
ATOM 11419 C C . VAL B 1 582 ? -4.039 -11.242 -9.688 1 92.69 582 VAL B C 1
ATOM 11421 O O . VAL B 1 582 ? -3.771 -12.391 -10.055 1 92.69 582 VAL B O 1
ATOM 11424 N N . THR B 1 583 ? -3.807 -10.773 -8.523 1 90.88 583 THR B N 1
ATOM 11425 C CA . THR B 1 583 ? -3.105 -11.609 -7.551 1 90.88 583 THR B CA 1
ATOM 11426 C C . THR B 1 583 ? -3.984 -12.773 -7.102 1 90.88 583 THR B C 1
ATOM 11428 O O . THR B 1 583 ? -3.502 -13.898 -6.938 1 90.88 583 THR B O 1
ATOM 11431 N N . ILE B 1 584 ? -5.227 -12.508 -6.891 1 91.56 584 ILE B N 1
ATOM 11432 C CA . ILE B 1 584 ? -6.145 -13.578 -6.5 1 91.56 584 ILE B CA 1
ATOM 11433 C C . ILE B 1 584 ? -6.184 -14.648 -7.586 1 91.56 584 ILE B C 1
ATOM 11435 O O . ILE B 1 584 ? -6.078 -15.844 -7.293 1 91.56 584 ILE B O 1
ATOM 11439 N N . LEU B 1 585 ? -6.355 -14.266 -8.82 1 92.31 585 LEU B N 1
ATOM 11440 C CA . LEU B 1 585 ? -6.434 -15.227 -9.914 1 92.31 585 LEU B CA 1
ATOM 11441 C C . LEU B 1 585 ? -5.102 -15.945 -10.102 1 92.31 585 LEU B C 1
ATOM 11443 O O . LEU B 1 585 ? -5.074 -17.125 -10.469 1 92.31 585 LEU B O 1
ATOM 11447 N N . PHE B 1 586 ? -4.039 -15.25 -9.891 1 88 586 PHE B N 1
ATOM 11448 C CA . PHE B 1 586 ? -2.719 -15.867 -9.953 1 88 586 PHE B CA 1
ATOM 11449 C C . PHE B 1 586 ? -2.584 -16.969 -8.906 1 88 586 PHE B C 1
ATOM 11451 O O . PHE B 1 586 ? -2.082 -18.047 -9.195 1 88 586 PHE B O 1
ATOM 11458 N N . GLU B 1 587 ? -2.998 -16.656 -7.707 1 86 587 GLU B N 1
ATOM 11459 C CA . GLU B 1 587 ? -2.92 -17.641 -6.637 1 86 587 GLU B CA 1
ATOM 11460 C C . GLU B 1 587 ? -3.842 -18.828 -6.91 1 86 587 GLU B C 1
ATOM 11462 O O . GLU B 1 587 ? -3.506 -19.969 -6.59 1 86 587 GLU B O 1
ATOM 11467 N N . LEU B 1 588 ? -4.957 -18.547 -7.551 1 84.94 588 LEU B N 1
ATOM 11468 C CA . LEU B 1 588 ? -5.926 -19.594 -7.832 1 84.94 588 LEU B CA 1
ATOM 11469 C C . LEU B 1 588 ? -5.457 -20.469 -8.992 1 84.94 588 LEU B C 1
ATOM 11471 O O . LEU B 1 588 ? -5.754 -21.672 -9.031 1 84.94 588 LEU B O 1
ATOM 11475 N N . THR B 1 589 ? -4.777 -19.906 -9.961 1 83.12 589 THR B N 1
ATOM 11476 C CA . THR B 1 589 ? -4.371 -20.641 -11.148 1 83.12 589 THR B CA 1
ATOM 11477 C C . THR B 1 589 ? -2.963 -21.188 -10.984 1 83.12 589 THR B C 1
ATOM 11479 O O . THR B 1 589 ? -2.559 -22.094 -11.719 1 83.12 589 THR B O 1
ATOM 11482 N N . SER B 1 590 ? -2.164 -20.703 -10.07 1 77 590 SER B N 1
ATOM 11483 C CA . SER B 1 590 ? -0.789 -21.109 -9.805 1 77 590 SER B CA 1
ATOM 11484 C C . SER B 1 590 ? 0.042 -21.125 -11.086 1 77 590 SER B C 1
ATOM 11486 O O . SER B 1 590 ? 0.787 -22.062 -11.344 1 77 590 SER B O 1
ATOM 11488 N N . SER B 1 591 ? -0.323 -20.25 -12.039 1 76.62 591 SER B N 1
ATOM 11489 C CA . SER B 1 591 ? 0.434 -20.188 -13.289 1 76.62 591 SER B CA 1
ATOM 11490 C C . SER B 1 591 ? 0.941 -18.781 -13.555 1 76.62 591 SER B C 1
ATOM 11492 O O . SER B 1 591 ? 0.149 -17.859 -13.773 1 76.62 591 SER B O 1
ATOM 11494 N N . TYR B 1 592 ? 2.197 -18.703 -13.586 1 74.94 592 TYR B N 1
ATOM 11495 C CA . TYR B 1 592 ? 2.85 -17.422 -13.82 1 74.94 592 TYR B CA 1
ATOM 11496 C C . TYR B 1 592 ? 2.678 -16.969 -15.266 1 74.94 592 TYR B C 1
ATOM 11498 O O . TYR B 1 592 ? 2.6 -15.766 -15.539 1 74.94 592 TYR B O 1
ATOM 11506 N N . THR B 1 593 ? 2.496 -17.922 -16.172 1 76.44 593 THR B N 1
ATOM 11507 C CA . THR B 1 593 ? 2.469 -17.609 -17.594 1 76.44 593 THR B CA 1
ATOM 11508 C C . THR B 1 593 ? 1.238 -16.781 -17.953 1 76.44 593 THR B C 1
ATOM 11510 O O . THR B 1 593 ? 1.262 -16 -18.906 1 76.44 593 THR B O 1
ATOM 11513 N N . TYR B 1 594 ? 0.275 -16.938 -17.109 1 82.81 594 TYR B N 1
ATOM 11514 C CA . TYR B 1 594 ? -0.972 -16.281 -17.484 1 82.81 594 TYR B CA 1
ATOM 11515 C C . TYR B 1 594 ? -1.176 -15.008 -16.688 1 82.81 594 TYR B C 1
ATOM 11517 O O . TYR B 1 594 ? -2.229 -14.367 -16.781 1 82.81 594 TYR B O 1
ATOM 11525 N N . VAL B 1 595 ? -0.222 -14.594 -15.953 1 82.31 595 VAL B N 1
ATOM 11526 C CA . VAL B 1 595 ? -0.353 -13.367 -15.188 1 82.31 595 VAL B CA 1
ATOM 11527 C C . VAL B 1 595 ? -0.525 -12.18 -16.125 1 82.31 595 VAL B C 1
ATOM 11529 O O . VAL B 1 595 ? -1.322 -11.273 -15.859 1 82.31 595 VAL B O 1
ATOM 11532 N N . LEU B 1 596 ? 0.105 -12.258 -17.219 1 82.06 596 LEU B N 1
ATOM 11533 C CA . LEU B 1 596 ? 0.072 -11.141 -18.156 1 82.06 596 LEU B CA 1
ATOM 11534 C C . LEU B 1 596 ? -1.291 -11.047 -18.844 1 82.06 596 LEU B C 1
ATOM 11536 O O . LEU B 1 596 ? -1.928 -9.992 -18.812 1 82.06 596 LEU B O 1
ATOM 11540 N N . PRO B 1 597 ? -1.766 -12.125 -19.391 1 87.5 597 PRO B N 1
ATOM 11541 C CA . PRO B 1 597 ? -3.1 -12.062 -20 1 87.5 597 PRO B CA 1
ATOM 11542 C C . PRO B 1 597 ? -4.184 -11.68 -18.984 1 87.5 597 PRO B C 1
ATOM 11544 O O . PRO B 1 597 ? -5.113 -10.945 -19.328 1 87.5 597 PRO B O 1
ATOM 11547 N N . ILE B 1 598 ? -4.07 -12.172 -17.797 1 92.25 598 ILE B N 1
ATOM 11548 C CA . ILE B 1 598 ? -5.035 -11.844 -16.75 1 92.25 598 ILE B CA 1
ATOM 11549 C C . ILE B 1 598 ? -5 -10.344 -16.469 1 92.25 598 ILE B C 1
ATOM 11551 O O . ILE B 1 598 ? -6.047 -9.703 -16.375 1 92.25 598 ILE B O 1
ATOM 11555 N N . SER B 1 599 ? -3.822 -9.805 -16.406 1 89.31 599 SER B N 1
ATOM 11556 C CA . SER B 1 599 ? -3.648 -8.391 -16.094 1 89.31 599 SER B CA 1
ATOM 11557 C C . SER B 1 599 ? -4.223 -7.512 -17.203 1 89.31 599 SER B C 1
ATOM 11559 O O . SER B 1 599 ? -4.867 -6.496 -16.922 1 89.31 599 SER B O 1
ATOM 11561 N N . ILE B 1 600 ? -4.043 -7.883 -18.375 1 87.31 600 ILE B N 1
ATOM 11562 C CA . ILE B 1 600 ? -4.527 -7.09 -19.5 1 87.31 600 ILE B CA 1
ATOM 11563 C C . ILE B 1 600 ? -6.055 -7.117 -19.531 1 87.31 600 ILE B C 1
ATOM 11565 O O . ILE B 1 600 ? -6.695 -6.082 -19.703 1 87.31 600 ILE B O 1
ATOM 11569 N N . ALA B 1 601 ? -6.559 -8.297 -19.375 1 95 601 ALA B N 1
ATOM 11570 C CA . ALA B 1 601 ? -8.016 -8.422 -19.375 1 95 601 ALA B CA 1
ATOM 11571 C C . ALA B 1 601 ? -8.641 -7.582 -18.266 1 95 601 ALA B C 1
ATOM 11573 O O . ALA B 1 601 ? -9.641 -6.895 -18.484 1 95 601 ALA B O 1
ATOM 11574 N N . ILE B 1 602 ? -8.055 -7.602 -17.125 1 94.81 602 ILE B N 1
ATOM 11575 C CA . ILE B 1 602 ? -8.578 -6.879 -15.977 1 94.81 602 ILE B CA 1
ATOM 11576 C C . ILE B 1 602 ? -8.422 -5.375 -16.203 1 94.81 602 ILE B C 1
ATOM 11578 O O . ILE B 1 602 ? -9.328 -4.598 -15.906 1 94.81 602 ILE B O 1
ATOM 11582 N N . ALA B 1 603 ? -7.332 -4.961 -16.766 1 88.62 603 ALA B N 1
ATOM 11583 C CA . ALA B 1 603 ? -7.09 -3.549 -17.031 1 88.62 603 ALA B CA 1
ATOM 11584 C C . ALA B 1 603 ? -8.102 -3.008 -18.047 1 88.62 603 ALA B C 1
ATOM 11586 O O . ALA B 1 603 ? -8.633 -1.91 -17.875 1 88.62 603 ALA B O 1
ATOM 11587 N N . VAL B 1 604 ? -8.336 -3.793 -19.031 1 92.5 604 VAL B N 1
ATOM 11588 C CA . VAL B 1 604 ? -9.281 -3.377 -20.062 1 92.5 604 VAL B CA 1
ATOM 11589 C C . VAL B 1 604 ? -10.695 -3.354 -19.484 1 92.5 604 VAL B C 1
ATOM 11591 O O . VAL B 1 604 ? -11.5 -2.486 -19.844 1 92.5 604 VAL B O 1
ATOM 11594 N N . ALA B 1 605 ? -10.969 -4.285 -18.656 1 96.88 605 ALA B N 1
ATOM 11595 C CA . ALA B 1 605 ? -12.289 -4.309 -18.031 1 96.88 605 ALA B CA 1
ATOM 11596 C C . ALA B 1 605 ? -12.516 -3.053 -17.188 1 96.88 605 ALA B C 1
ATOM 11598 O O . ALA B 1 605 ? -13.586 -2.449 -17.234 1 96.88 605 ALA B O 1
ATOM 11599 N N . ASN B 1 606 ? -11.555 -2.654 -16.438 1 92.31 606 ASN B N 1
ATOM 11600 C CA . ASN B 1 606 ? -11.664 -1.449 -15.625 1 92.31 606 ASN B CA 1
ATOM 11601 C C . ASN B 1 606 ? -11.797 -0.197 -16.484 1 92.31 606 ASN B C 1
ATOM 11603 O O . ASN B 1 606 ? -12.555 0.715 -16.156 1 92.31 606 ASN B O 1
ATOM 11607 N N . TRP B 1 607 ? -11.094 -0.185 -17.547 1 87.69 607 TRP B N 1
ATOM 11608 C CA . TRP B 1 607 ? -11.141 0.957 -18.453 1 87.69 607 TRP B CA 1
ATOM 11609 C C . TRP B 1 607 ? -12.508 1.065 -19.125 1 87.69 607 TRP B C 1
ATOM 11611 O O . TRP B 1 607 ? -13.125 2.135 -19.125 1 87.69 607 TRP B O 1
ATOM 11621 N N . SER B 1 608 ? -12.93 0.015 -19.672 1 93.69 608 SER B N 1
ATOM 11622 C CA . SER B 1 608 ? -14.219 0.013 -20.359 1 93.69 608 SER B CA 1
ATOM 11623 C C . SER B 1 608 ? -15.367 0.258 -19.391 1 93.69 608 SER B C 1
ATOM 11625 O O . SER B 1 608 ? -16.312 0.983 -19.703 1 93.69 608 SER B O 1
ATOM 11627 N N . GLY B 1 609 ? -15.289 -0.4 -18.25 1 94.44 609 GLY B N 1
ATOM 11628 C CA . GLY B 1 609 ? -16.312 -0.158 -17.234 1 94.44 609 GLY B CA 1
ATOM 11629 C C . GLY B 1 609 ? -16.328 1.279 -16.75 1 94.44 609 GLY B C 1
ATOM 11630 O O . GLY B 1 609 ? -17.406 1.854 -16.562 1 94.44 609 GLY B O 1
ATOM 11631 N N . GLY B 1 610 ? -15.188 1.901 -16.609 1 88.56 610 GLY B N 1
ATOM 11632 C CA . GLY B 1 610 ? -15.078 3.275 -16.141 1 88.56 610 GLY B CA 1
ATOM 11633 C C . GLY B 1 610 ? -15.641 4.285 -17.125 1 88.56 610 GLY B C 1
ATOM 11634 O O . GLY B 1 610 ? -16.125 5.348 -16.734 1 88.56 610 GLY B O 1
ATOM 11635 N N . LEU B 1 611 ? -15.609 3.965 -18.375 1 88.5 611 LEU B N 1
ATOM 11636 C CA . LEU B 1 611 ? -16.141 4.844 -19.422 1 88.5 611 LEU B CA 1
ATOM 11637 C C . LEU B 1 611 ? -17.672 4.887 -19.359 1 88.5 611 LEU B C 1
ATOM 11639 O O . LEU B 1 611 ? -18.281 5.922 -19.641 1 88.5 611 LEU B O 1
ATOM 11643 N N . LEU B 1 612 ? -18.172 3.773 -18.938 1 92.88 612 LEU B N 1
ATOM 11644 C CA . LEU B 1 612 ? -19.625 3.682 -18.922 1 92.88 612 LEU B CA 1
ATOM 11645 C C . LEU B 1 612 ? -20.188 4.137 -17.578 1 92.88 612 LEU B C 1
ATOM 11647 O O . LEU B 1 612 ? -21.25 4.754 -17.516 1 92.88 612 LEU B O 1
ATOM 11651 N N . GLU B 1 613 ? -19.531 3.699 -16.562 1 92.5 613 GLU B N 1
ATOM 11652 C CA . GLU B 1 613 ? -19.906 4.074 -15.203 1 92.5 613 GLU B CA 1
ATOM 11653 C C . GLU B 1 613 ? -18.672 4.406 -14.367 1 92.5 613 GLU B C 1
ATOM 11655 O O . GLU B 1 613 ? -17.828 3.539 -14.117 1 92.5 613 GLU B O 1
ATOM 11660 N N . LYS B 1 614 ? -18.594 5.609 -13.867 1 84.69 614 LYS B N 1
ATOM 11661 C CA . LYS B 1 614 ? -17.406 6.113 -13.195 1 84.69 614 LYS B CA 1
ATOM 11662 C C . LYS B 1 614 ? -17.234 5.461 -11.828 1 84.69 614 LYS B C 1
ATOM 11664 O O . LYS B 1 614 ? -16.109 5.156 -11.422 1 84.69 614 LYS B O 1
ATOM 11669 N N . ASN B 1 615 ? -18.328 5.191 -11.148 1 88.75 615 ASN B N 1
ATOM 11670 C CA . ASN B 1 615 ? -18.234 4.676 -9.781 1 88.75 615 ASN B CA 1
ATOM 11671 C C . ASN B 1 615 ? -18.219 3.15 -9.758 1 88.75 615 ASN B C 1
ATOM 11673 O O . ASN B 1 615 ? -18.859 2.506 -10.594 1 88.75 615 ASN B O 1
ATOM 11677 N N . SER B 1 616 ? -17.406 2.561 -8.883 1 91.44 616 SER B N 1
ATOM 11678 C CA . SER B 1 616 ? -17.453 1.126 -8.625 1 91.44 616 SER B CA 1
ATOM 11679 C C . SER B 1 616 ? -18.703 0.748 -7.84 1 91.44 616 SER B C 1
ATOM 11681 O O . SER B 1 616 ? -19.453 1.621 -7.395 1 91.44 616 SER B O 1
ATOM 11683 N N . LEU B 1 617 ? -18.938 -0.492 -7.688 1 93.81 617 LEU B N 1
ATOM 11684 C CA . LEU B 1 617 ? -20.125 -0.951 -6.977 1 93.81 617 LEU B CA 1
ATOM 11685 C C . LEU B 1 617 ? -20.109 -0.477 -5.527 1 93.81 617 LEU B C 1
ATOM 11687 O O . LEU B 1 617 ? -21.094 0.075 -5.043 1 93.81 617 LEU B O 1
ATOM 11691 N N . TYR B 1 618 ? -19.062 -0.657 -4.848 1 91.75 618 TYR B N 1
ATOM 11692 C CA . TYR B 1 618 ? -19.016 -0.327 -3.43 1 91.75 618 TYR B CA 1
ATOM 11693 C C . TYR B 1 618 ? -19.031 1.183 -3.221 1 91.75 618 TYR B C 1
ATOM 11695 O O . TYR B 1 618 ? -19.594 1.674 -2.238 1 91.75 618 TYR B O 1
ATOM 11703 N N . GLU B 1 619 ? -18.484 1.907 -4.098 1 88.31 619 GLU B N 1
ATOM 11704 C CA . GLU B 1 619 ? -18.578 3.361 -4.02 1 88.31 619 GLU B CA 1
ATOM 11705 C C . GLU B 1 619 ? -20.016 3.828 -4.258 1 88.31 619 GLU B C 1
ATOM 11707 O O . GLU B 1 619 ? -20.484 4.754 -3.596 1 88.31 619 GLU B O 1
ATOM 11712 N N . SER B 1 620 ? -20.609 3.191 -5.188 1 91.19 620 SER B N 1
ATOM 11713 C CA . SER B 1 620 ? -22 3.535 -5.465 1 91.19 620 SER B CA 1
ATOM 11714 C C . SER B 1 620 ? -22.906 3.209 -4.273 1 91.19 620 SER B C 1
ATOM 11716 O O . SER B 1 620 ? -23.844 3.947 -3.977 1 91.19 620 SER B O 1
ATOM 11718 N N . LEU B 1 621 ? -22.578 2.156 -3.609 1 91.38 621 LEU B N 1
ATOM 11719 C CA . LEU B 1 621 ? -23.344 1.788 -2.43 1 91.38 621 LEU B CA 1
ATOM 11720 C C . LEU B 1 621 ? -23.078 2.756 -1.28 1 91.38 621 LEU B C 1
ATOM 11722 O O . LEU B 1 621 ? -23.984 3.057 -0.495 1 91.38 621 LEU B O 1
ATOM 11726 N N . LEU B 1 622 ? -21.891 3.213 -1.163 1 88.5 622 LEU B N 1
ATOM 11727 C CA . LEU B 1 622 ? -21.547 4.195 -0.138 1 88.5 622 LEU B CA 1
ATOM 11728 C C . LEU B 1 622 ? -22.312 5.496 -0.362 1 88.5 622 LEU B C 1
ATOM 11730 O O . LEU B 1 622 ? -22.812 6.098 0.59 1 88.5 622 LEU B O 1
ATOM 11734 N N . ILE B 1 623 ? -22.438 5.844 -1.606 1 85 623 ILE B N 1
ATOM 11735 C CA . ILE B 1 623 ? -23.141 7.078 -1.959 1 85 623 ILE B CA 1
ATOM 11736 C C . ILE B 1 623 ? -24.641 6.895 -1.767 1 85 623 ILE B C 1
ATOM 11738 O O . ILE B 1 623 ? -25.297 7.754 -1.182 1 85 623 ILE B O 1
ATOM 11742 N N . SER B 1 624 ? -25.141 5.77 -2.234 1 85.12 624 SER B N 1
ATOM 11743 C CA . SER B 1 624 ? -26.578 5.523 -2.164 1 85.12 624 SER B CA 1
ATOM 11744 C C . SER B 1 624 ? -27.047 5.398 -0.719 1 85.12 624 SER B C 1
ATOM 11746 O O . SER B 1 624 ? -28.156 5.805 -0.387 1 85.12 624 SER B O 1
ATOM 11748 N N . ASN B 1 625 ? -26.125 4.832 0.158 1 83.75 625 ASN B N 1
ATOM 11749 C CA . ASN B 1 625 ? -26.484 4.68 1.564 1 83.75 625 ASN B CA 1
ATOM 11750 C C . ASN B 1 625 ? -26.031 5.883 2.389 1 83.75 625 ASN B C 1
ATOM 11752 O O . ASN B 1 625 ? -26.219 5.914 3.607 1 83.75 625 ASN B O 1
ATOM 11756 N N . ASP B 1 626 ? -25.375 6.832 1.832 1 81.31 626 ASP B N 1
ATOM 11757 C CA . ASP B 1 626 ? -24.953 8.094 2.438 1 81.31 626 ASP B CA 1
ATOM 11758 C C . ASP B 1 626 ? -23.984 7.855 3.594 1 81.31 626 ASP B C 1
ATOM 11760 O O . ASP B 1 626 ? -24.172 8.383 4.691 1 81.31 626 ASP B O 1
ATOM 11764 N N . TYR B 1 627 ? -23.172 6.918 3.387 1 83.94 627 TYR B N 1
ATOM 11765 C CA . TYR B 1 627 ? -22.109 6.703 4.355 1 83.94 627 TYR B CA 1
ATOM 11766 C C . TYR B 1 627 ? -20.984 7.727 4.172 1 83.94 627 TYR B C 1
ATOM 11768 O O . TYR B 1 627 ? -20.641 8.078 3.043 1 83.94 627 TYR B O 1
ATOM 11776 N N . PRO B 1 628 ? -20.531 8.234 5.285 1 82.06 628 PRO B N 1
ATOM 11777 C CA . PRO B 1 628 ? -19.422 9.188 5.148 1 82.06 628 PRO B CA 1
ATOM 11778 C C . PRO B 1 628 ? -18.125 8.523 4.734 1 82.06 628 PRO B C 1
ATOM 11780 O O . PRO B 1 628 ? -17.734 7.492 5.301 1 82.06 628 PRO B O 1
ATOM 11783 N N . PHE B 1 629 ? -17.562 9 3.693 1 78.81 629 PHE B N 1
ATOM 11784 C CA . PHE B 1 629 ? -16.25 8.523 3.25 1 78.81 629 PHE B CA 1
ATOM 11785 C C . PHE B 1 629 ? -15.531 9.602 2.449 1 78.81 629 PHE B C 1
ATOM 11787 O O . PHE B 1 629 ? -16.172 10.445 1.815 1 78.81 629 PHE B O 1
ATOM 11794 N N . MET B 1 630 ? -14.273 9.602 2.613 1 77.94 630 MET B N 1
ATOM 11795 C CA . MET B 1 630 ? -13.484 10.578 1.872 1 77.94 630 MET B CA 1
ATOM 11796 C C . MET B 1 630 ? -13.312 10.156 0.417 1 77.94 630 MET B C 1
ATOM 11798 O O . MET B 1 630 ? -13.07 8.984 0.134 1 77.94 630 MET B O 1
ATOM 11802 N N . ALA B 1 631 ? -13.648 11.023 -0.432 1 63.22 631 ALA B N 1
ATOM 11803 C CA . ALA B 1 631 ? -13.508 10.75 -1.861 1 63.22 631 ALA B CA 1
ATOM 11804 C C . ALA B 1 631 ? -12.062 10.398 -2.215 1 63.22 631 ALA B C 1
ATOM 11806 O O . ALA B 1 631 ? -11.125 10.898 -1.593 1 63.22 631 ALA B O 1
ATOM 11807 N N . PRO B 1 632 ? -12.008 9.617 -3.211 1 62.41 632 PRO B N 1
ATOM 11808 C CA . PRO B 1 632 ? -10.656 9.258 -3.643 1 62.41 632 PRO B CA 1
ATOM 11809 C C . PRO B 1 632 ? -9.898 10.438 -4.258 1 62.41 632 PRO B C 1
ATOM 11811 O O . PRO B 1 632 ? -10.508 11.43 -4.656 1 62.41 632 PRO B O 1
ATOM 11814 N N . GLU B 1 633 ? -8.664 10.453 -4.219 1 59.56 633 GLU B N 1
ATOM 11815 C CA . GLU B 1 633 ? -7.781 11.516 -4.699 1 59.56 633 GLU B CA 1
ATOM 11816 C C . GLU B 1 633 ? -8.031 11.812 -6.176 1 59.56 633 GLU B C 1
ATOM 11818 O O . GLU B 1 633 ? -7.719 12.906 -6.656 1 59.56 633 GLU B O 1
ATOM 11823 N N . THR B 1 634 ? -8.758 11.008 -6.785 1 60.31 634 THR B N 1
ATOM 11824 C CA . THR B 1 634 ? -8.883 11.195 -8.227 1 60.31 634 THR B CA 1
ATOM 11825 C C . THR B 1 634 ? -9.938 12.242 -8.547 1 60.31 634 THR B C 1
ATOM 11827 O O . THR B 1 634 ? -9.969 12.789 -9.656 1 60.31 634 THR B O 1
ATOM 11830 N N . GLU B 1 635 ? -10.719 12.609 -7.629 1 71.62 635 GLU B N 1
ATOM 11831 C CA . GLU B 1 635 ? -11.719 13.633 -7.91 1 71.62 635 GLU B CA 1
ATOM 11832 C C . GLU B 1 635 ? -11.211 15.023 -7.535 1 71.62 635 GLU B C 1
ATOM 11834 O O . GLU B 1 635 ? -11 15.312 -6.355 1 71.62 635 GLU B O 1
ATOM 11839 N N . PRO B 1 636 ? -11.023 15.828 -8.594 1 84.12 636 PRO B N 1
ATOM 11840 C CA . PRO B 1 636 ? -10.5 17.172 -8.305 1 84.12 636 PRO B CA 1
ATOM 11841 C C . PRO B 1 636 ? -11.5 18.047 -7.562 1 84.12 636 PRO B C 1
ATOM 11843 O O . PRO B 1 636 ? -12.711 17.922 -7.766 1 84.12 636 PRO B O 1
ATOM 11846 N N . ILE B 1 637 ? -11.039 18.844 -6.719 1 88 637 ILE B N 1
ATOM 11847 C CA . ILE B 1 637 ? -11.828 19.766 -5.926 1 88 637 ILE B CA 1
ATOM 11848 C C . ILE B 1 637 ? -11.68 21.188 -6.492 1 88 637 ILE B C 1
ATOM 11850 O O . ILE B 1 637 ? -10.602 21.562 -6.949 1 88 637 ILE B O 1
ATOM 11854 N N . ASP B 1 638 ? -12.711 21.922 -6.469 1 85.75 638 ASP B N 1
ATOM 11855 C CA . ASP B 1 638 ? -12.711 23.281 -6.977 1 85.75 638 ASP B CA 1
ATOM 11856 C C . ASP B 1 638 ? -11.672 24.141 -6.254 1 85.75 638 ASP B C 1
ATOM 11858 O O . ASP B 1 638 ? -11.758 24.344 -5.043 1 85.75 638 ASP B O 1
ATOM 11862 N N . PRO B 1 639 ? -10.719 24.609 -6.992 1 86.5 639 PRO B N 1
ATOM 11863 C CA . PRO B 1 639 ? -9.656 25.391 -6.371 1 86.5 639 PRO B CA 1
ATOM 11864 C C . PRO B 1 639 ? -10.117 26.797 -5.961 1 86.5 639 PRO B C 1
ATOM 11866 O O . PRO B 1 639 ? -9.414 27.484 -5.223 1 86.5 639 PRO B O 1
ATOM 11869 N N . TYR B 1 640 ? -11.281 27.203 -6.328 1 85.25 640 TYR B N 1
ATOM 11870 C CA . TYR B 1 640 ? -11.75 28.547 -6.047 1 85.25 640 TYR B CA 1
ATOM 11871 C C . TYR B 1 640 ? -12.578 28.594 -4.77 1 85.25 640 TYR B C 1
ATOM 11873 O O . TYR B 1 640 ? -12.938 29.672 -4.285 1 85.25 640 TYR B O 1
ATOM 11881 N N . VAL B 1 641 ? -12.812 27.438 -4.242 1 88.5 641 VAL B N 1
ATOM 11882 C CA . VAL B 1 641 ? -13.562 27.391 -2.988 1 88.5 641 VAL B CA 1
ATOM 11883 C C . VAL B 1 641 ? -12.594 27.297 -1.812 1 88.5 641 VAL B C 1
ATOM 11885 O O . VAL B 1 641 ? -11.664 26.484 -1.833 1 88.5 641 VAL B O 1
ATOM 11888 N N . SER B 1 642 ? -12.766 28.203 -0.906 1 89.56 642 SER B N 1
ATOM 11889 C CA . SER B 1 642 ? -11.906 28.219 0.276 1 89.56 642 SER B CA 1
ATOM 11890 C C . SER B 1 642 ? -12.578 27.5 1.447 1 89.56 642 SER B C 1
ATOM 11892 O O . SER B 1 642 ? -13.773 27.219 1.405 1 89.56 642 SER B O 1
ATOM 11894 N N . ALA B 1 643 ? -11.797 27.141 2.42 1 89.38 643 ALA B N 1
ATOM 11895 C CA . ALA B 1 643 ? -12.305 26.453 3.607 1 89.38 643 ALA B CA 1
ATOM 11896 C C . ALA B 1 643 ? -13.305 27.344 4.355 1 89.38 643 ALA B C 1
ATOM 11898 O O . ALA B 1 643 ? -14.273 26.844 4.93 1 89.38 643 ALA B O 1
ATOM 11899 N N . GLY B 1 644 ? -13.086 28.672 4.336 1 85.25 644 GLY B N 1
ATOM 11900 C CA . GLY B 1 644 ? -13.977 29.594 5.02 1 85.25 644 GLY B CA 1
ATOM 11901 C C . GLY B 1 644 ? -15.336 29.703 4.359 1 85.25 644 GLY B C 1
ATOM 11902 O O . GLY B 1 644 ? -16.344 29.969 5.031 1 85.25 644 GLY B O 1
ATOM 11903 N N . ASP B 1 645 ? -15.43 29.406 3.084 1 83.69 645 ASP B N 1
ATOM 11904 C CA . ASP B 1 645 ? -16.672 29.516 2.33 1 83.69 645 ASP B CA 1
ATOM 11905 C C . ASP B 1 645 ? -17.656 28.422 2.74 1 83.69 645 ASP B C 1
ATOM 11907 O O . ASP B 1 645 ? -18.875 28.594 2.641 1 83.69 645 ASP B O 1
ATOM 11911 N N . ILE B 1 646 ? -17.219 27.375 3.16 1 81.81 646 ILE B N 1
ATOM 11912 C CA . ILE B 1 646 ? -18.062 26.234 3.482 1 81.81 646 ILE B CA 1
ATOM 11913 C C . ILE B 1 646 ? -18.703 26.438 4.852 1 81.81 646 ILE B C 1
ATOM 11915 O O . ILE B 1 646 ? -19.828 25.984 5.082 1 81.81 646 ILE B O 1
ATOM 11919 N N . ILE B 1 647 ? -17.984 27.047 5.723 1 74.75 647 ILE B N 1
ATOM 11920 C CA . ILE B 1 647 ? -18.516 27.25 7.059 1 74.75 647 ILE B CA 1
ATOM 11921 C C . ILE B 1 647 ? -19.625 28.312 7.012 1 74.75 647 ILE B C 1
ATOM 11923 O O . ILE B 1 647 ? -20.594 28.234 7.762 1 74.75 647 ILE B O 1
ATOM 11927 N N . ASN B 1 648 ? -19.531 29.297 6.172 1 58.94 648 ASN B N 1
ATOM 11928 C CA . ASN B 1 648 ? -20.484 30.406 6.098 1 58.94 648 ASN B CA 1
ATOM 11929 C C . ASN B 1 648 ? -21.797 29.969 5.453 1 58.94 648 ASN B C 1
ATOM 11931 O O . ASN B 1 648 ? -22.797 30.672 5.578 1 58.94 648 ASN B O 1
ATOM 11935 N N . GLN B 1 649 ? -21.734 28.984 4.75 1 52.25 649 GLN B N 1
ATOM 11936 C CA . GLN B 1 649 ? -22.984 28.641 4.078 1 52.25 649 GLN B CA 1
ATOM 11937 C C . GLN B 1 649 ? -24.031 28.141 5.074 1 52.25 649 GLN B C 1
ATOM 11939 O O . GLN B 1 649 ? -23.688 27.562 6.102 1 52.25 649 GLN B O 1
ATOM 11944 N N . ASP B 1 650 ? -25.141 28.828 5.219 1 45.88 650 ASP B N 1
ATOM 11945 C CA . ASP B 1 650 ? -26.328 28.656 6.062 1 45.88 650 ASP B CA 1
ATOM 11946 C C . ASP B 1 650 ? -26.484 27.188 6.484 1 45.88 650 ASP B C 1
ATOM 11948 O O . ASP B 1 650 ? -27.078 26.906 7.523 1 45.88 650 ASP B O 1
ATOM 11952 N N . SER B 1 651 ? -26.25 26.328 5.691 1 44.31 651 SER B N 1
ATOM 11953 C CA . SER B 1 651 ? -26.672 24.953 6 1 44.31 651 SER B CA 1
ATOM 11954 C C . SER B 1 651 ? -25.75 24.328 7.031 1 44.31 651 SER B C 1
ATOM 11956 O O . SER B 1 651 ? -26.062 23.266 7.578 1 44.31 651 SER B O 1
ATOM 11958 N N . VAL B 1 652 ? -24.531 24.703 7.094 1 46.56 652 VAL B N 1
ATOM 11959 C CA . VAL B 1 652 ? -23.656 24.062 8.086 1 46.56 652 VAL B CA 1
ATOM 11960 C C . VAL B 1 652 ? -23.5 24.984 9.297 1 46.56 652 VAL B C 1
ATOM 11962 O O . VAL B 1 652 ? -23.172 26.156 9.148 1 46.56 652 VAL B O 1
ATOM 11965 N N . PRO B 1 653 ? -24.141 24.812 10.469 1 41.22 653 PRO B N 1
ATOM 11966 C CA . PRO B 1 653 ? -24.062 25.641 11.688 1 41.22 653 PRO B CA 1
ATOM 11967 C C . PRO B 1 653 ? -22.656 26.172 11.945 1 41.22 653 PRO B C 1
ATOM 11969 O O . PRO B 1 653 ? -21.703 25.406 12.094 1 41.22 653 PRO B O 1
ATOM 11972 N N . THR B 1 654 ? -22.312 27.281 11.305 1 45.91 654 THR B N 1
ATOM 11973 C CA . THR B 1 654 ? -21.078 28.047 11.305 1 45.91 654 THR B CA 1
ATOM 11974 C C . THR B 1 654 ? -20.688 28.453 12.727 1 45.91 654 THR B C 1
ATOM 11976 O O . THR B 1 654 ? -21.516 28.953 13.484 1 45.91 654 THR B O 1
ATOM 11979 N N . THR B 1 655 ? -19.859 27.875 13.312 1 46 655 THR B N 1
ATOM 11980 C CA . THR B 1 655 ? -19.094 28.234 14.492 1 46 655 THR B CA 1
ATOM 11981 C C . THR B 1 655 ? -18.438 29.609 14.32 1 46 655 THR B C 1
ATOM 11983 O O . THR B 1 655 ? -17.391 29.875 14.906 1 46 655 THR B O 1
ATOM 11986 N N . ARG B 1 656 ? -18.984 30.516 13.359 1 43.75 656 ARG B N 1
ATOM 11987 C CA . ARG B 1 656 ? -18.359 31.812 13.133 1 43.75 656 ARG B CA 1
ATOM 11988 C C . ARG B 1 656 ? -18.609 32.75 14.312 1 43.75 656 ARG B C 1
ATOM 11990 O O . ARG B 1 656 ? -19.641 32.656 14.977 1 43.75 656 ARG B O 1
ATOM 11997 N N . ILE B 1 657 ? -17.547 33.406 14.656 1 41.97 657 ILE B N 1
ATOM 11998 C CA . ILE B 1 657 ? -17.703 34.531 15.586 1 41.97 657 ILE B CA 1
ATOM 11999 C C . ILE B 1 657 ? -18.578 35.594 14.945 1 41.97 657 ILE B C 1
ATOM 12001 O O . ILE B 1 657 ? -18.219 36.156 13.914 1 41.97 657 ILE B O 1
ATOM 12005 N N . SER B 1 658 ? -19.875 35.375 14.734 1 42.5 658 SER B N 1
ATOM 12006 C CA . SER B 1 658 ? -20.672 36.531 14.289 1 42.5 658 SER B CA 1
ATOM 12007 C C . SER B 1 658 ? -21.031 37.438 15.445 1 42.5 658 SER B C 1
ATOM 12009 O O . SER B 1 658 ? -21.469 36.969 16.5 1 42.5 658 SER B O 1
ATOM 12011 N N . ARG B 1 659 ? -20.422 38.688 15.445 1 47.22 659 ARG B N 1
ATOM 12012 C CA . ARG B 1 659 ? -20.734 39.719 16.422 1 47.22 659 ARG B CA 1
ATOM 12013 C C . ARG B 1 659 ? -22.234 39.844 16.641 1 47.22 659 ARG B C 1
ATOM 12015 O O . ARG B 1 659 ? -22.688 40.375 17.656 1 47.22 659 ARG B O 1
ATOM 12022 N N . HIS B 1 660 ? -22.922 39.438 15.625 1 42.5 660 HIS B N 1
ATOM 12023 C CA . HIS B 1 660 ? -24.328 39.75 15.75 1 42.5 660 HIS B CA 1
ATOM 12024 C C . HIS B 1 660 ? -25.094 38.625 16.438 1 42.5 660 HIS B C 1
ATOM 12026 O O . HIS B 1 660 ? -26.281 38.781 16.734 1 42.5 660 HIS B O 1
ATOM 12032 N N . ILE B 1 661 ? -24.516 37.5 16.453 1 50.31 661 ILE B N 1
ATOM 12033 C CA . ILE B 1 661 ? -25.25 36.406 17.109 1 50.31 661 ILE B CA 1
ATOM 12034 C C . ILE B 1 661 ? -24.938 36.375 18.594 1 50.31 661 ILE B C 1
ATOM 12036 O O . ILE B 1 661 ? -23.781 36.438 19 1 50.31 661 ILE B O 1
ATOM 12040 N N . PRO B 1 662 ? -25.922 36.656 19.375 1 50.56 662 PRO B N 1
ATOM 12041 C CA . PRO B 1 662 ? -25.688 36.625 20.812 1 50.56 662 PRO B CA 1
ATOM 12042 C C . PRO B 1 662 ? -24.797 35.438 21.234 1 50.56 662 PRO B C 1
ATOM 12044 O O . PRO B 1 662 ? -24.797 34.406 20.594 1 50.56 662 PRO B O 1
ATOM 12047 N N . PRO B 1 663 ? -23.797 35.781 22.016 1 52.56 663 PRO B N 1
ATOM 12048 C CA . PRO B 1 663 ? -22.828 34.781 22.484 1 52.56 663 PRO B CA 1
ATOM 12049 C C . PRO B 1 663 ? -23.5 33.469 22.844 1 52.56 663 PRO B C 1
ATOM 12051 O O . PRO B 1 663 ? -22.859 32.406 22.75 1 52.56 663 PRO B O 1
ATOM 12054 N N . ASP B 1 664 ? -24.75 33.469 23.266 1 53.12 664 ASP B N 1
ATOM 12055 C CA . ASP B 1 664 ? -25.422 32.25 23.703 1 53.12 664 ASP B CA 1
ATOM 12056 C C . ASP B 1 664 ? -25.672 31.297 22.531 1 53.12 664 ASP B C 1
ATOM 12058 O O . ASP B 1 664 ? -25.828 30.094 22.734 1 53.12 664 ASP B O 1
ATOM 12062 N N . ARG B 1 665 ? -25.641 31.875 21.312 1 58.59 665 ARG B N 1
ATOM 12063 C CA . ARG B 1 665 ? -25.984 3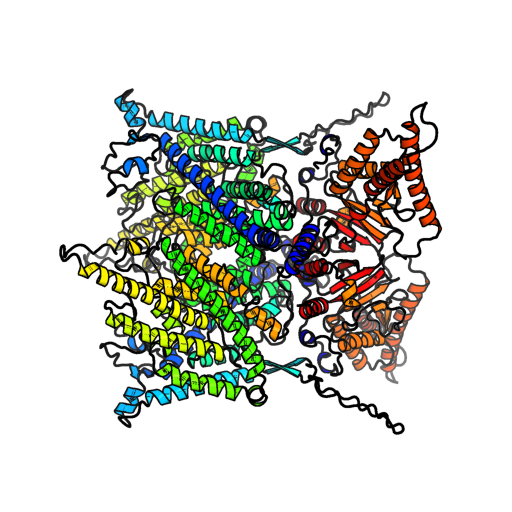1.016 20.188 1 58.59 665 ARG B CA 1
ATOM 12064 C C . ARG B 1 665 ? -24.734 30.656 19.375 1 58.59 665 ARG B C 1
ATOM 12066 O O . ARG B 1 665 ? -24.828 30.031 18.312 1 58.59 665 ARG B O 1
ATOM 12073 N N . GLN B 1 666 ? -23.609 31.062 20.016 1 73.62 666 GLN B N 1
ATOM 12074 C CA . GLN B 1 666 ? -22.375 30.75 19.297 1 73.62 666 GLN B CA 1
ATOM 12075 C C . GLN B 1 666 ? -21.688 29.516 19.875 1 73.62 666 GLN B C 1
ATOM 12077 O O . GLN B 1 666 ? -21.812 29.234 21.062 1 73.62 666 GLN B O 1
ATOM 12082 N N . LEU B 1 667 ? -21.172 28.734 19.047 1 79.56 667 LEU B N 1
ATOM 12083 C CA . LEU B 1 667 ? -20.547 27.484 19.438 1 79.56 667 LEU B CA 1
ATOM 12084 C C . LEU B 1 667 ? -19.125 27.719 19.953 1 79.56 667 LEU B C 1
ATOM 12086 O O . LEU B 1 667 ? -18.203 27.016 19.547 1 79.56 667 LEU B O 1
ATOM 12090 N N . TYR B 1 668 ? -18.859 28.875 20.688 1 86.12 668 TYR B N 1
ATOM 12091 C CA . TYR B 1 668 ? -17.578 29.078 21.359 1 86.12 668 TYR B CA 1
ATOM 12092 C C . TYR B 1 668 ? -17.781 29.641 22.766 1 86.12 668 TYR B C 1
ATOM 12094 O O . TYR B 1 668 ? -18.859 30.125 23.094 1 86.12 668 TYR B O 1
ATOM 12102 N N . ILE B 1 669 ? -16.891 29.391 23.641 1 88 669 ILE B N 1
ATOM 12103 C CA . ILE B 1 669 ? -16.875 29.922 25 1 88 669 ILE B CA 1
ATOM 12104 C C . ILE B 1 669 ? -15.719 30.906 25.156 1 88 669 ILE B C 1
ATOM 12106 O O . ILE B 1 669 ? -14.57 30.562 24.859 1 88 669 ILE B O 1
ATOM 12110 N N . ASP B 1 670 ? -16.031 32.062 25.484 1 87.12 670 ASP B N 1
ATOM 12111 C CA . ASP B 1 670 ? -15 33.094 25.688 1 87.12 670 ASP B CA 1
ATOM 12112 C C . ASP B 1 670 ? -14.445 33.031 27.109 1 87.12 670 ASP B C 1
ATOM 12114 O O . ASP B 1 670 ? -15.156 33.281 28.078 1 87.12 670 ASP B O 1
ATOM 12118 N N . VAL B 1 671 ? -13.234 32.625 27.281 1 86.94 671 VAL B N 1
ATOM 12119 C CA . VAL B 1 671 ? -12.586 32.5 28.594 1 86.94 671 VAL B CA 1
ATOM 12120 C C . VAL B 1 671 ? -11.625 33.656 28.812 1 86.94 671 VAL B C 1
ATOM 12122 O O . VAL B 1 671 ? -10.633 33.5 29.531 1 86.94 671 VAL B O 1
ATOM 12125 N N . SER B 1 672 ? -11.805 34.781 28.172 1 83.31 672 SER B N 1
ATOM 12126 C CA . SER B 1 672 ? -10.922 35.938 28.312 1 83.31 672 SER B CA 1
ATOM 12127 C C . SER B 1 672 ? -10.984 36.5 29.734 1 83.31 672 SER B C 1
ATOM 12129 O O . SER B 1 672 ? -9.961 36.906 30.281 1 83.31 672 SER B O 1
ATOM 12131 N N . ASP B 1 673 ? -12.188 36.438 30.359 1 80 673 ASP B N 1
ATOM 12132 C CA . ASP B 1 673 ? -12.359 37.031 31.688 1 80 673 ASP B CA 1
ATOM 12133 C C . ASP B 1 673 ? -12.016 36 32.781 1 80 673 ASP B C 1
ATOM 12135 O O . ASP B 1 673 ? -11.359 36.344 33.781 1 80 673 ASP B O 1
ATOM 12139 N N . SER B 1 674 ? -12.516 34.875 32.656 1 83.38 674 SER B N 1
ATOM 12140 C CA . SER B 1 674 ? -12.258 33.812 33.625 1 83.38 674 SER B CA 1
ATOM 12141 C C . SER B 1 674 ? -12.273 32.438 32.969 1 83.38 674 SER B C 1
ATOM 12143 O O . SER B 1 674 ? -13.055 32.188 32.062 1 83.38 674 SER B O 1
ATOM 12145 N N . GLY B 1 675 ? -11.328 31.625 33.469 1 86.62 675 GLY B N 1
ATOM 12146 C CA . GLY B 1 675 ? -11.289 30.25 33 1 86.62 675 GLY B CA 1
ATOM 12147 C C . GLY B 1 675 ? -12.391 29.391 33.594 1 86.62 675 GLY B C 1
ATOM 12148 O O . GLY B 1 675 ? -12.617 28.266 33.125 1 86.62 675 GLY B O 1
ATOM 12149 N N . TYR B 1 676 ? -13.141 29.938 34.562 1 88.5 676 TYR B N 1
ATOM 12150 C CA . TYR B 1 676 ? -14.234 29.219 35.219 1 88.5 676 TYR B CA 1
ATOM 12151 C C . TYR B 1 676 ? -15.555 29.5 34.5 1 88.5 676 TYR B C 1
ATOM 12153 O O . TYR B 1 676 ? -15.961 30.672 34.375 1 88.5 676 TYR B O 1
ATOM 12161 N N . VAL B 1 677 ? -16.188 28.531 34.031 1 91.19 677 VAL B N 1
ATOM 12162 C CA . VAL B 1 677 ? -17.438 28.641 33.281 1 91.19 677 VAL B CA 1
ATOM 12163 C C . VAL B 1 677 ? -18.547 27.906 34.031 1 91.19 677 VAL B C 1
ATOM 12165 O O . VAL B 1 677 ? -18.312 26.812 34.562 1 91.19 677 VAL B O 1
ATOM 12168 N N . PRO B 1 678 ? -19.672 28.562 34.188 1 91.12 678 PRO B N 1
ATOM 12169 C CA . PRO B 1 678 ? -20.781 27.891 34.875 1 91.12 678 PRO B CA 1
ATOM 12170 C C . PRO B 1 678 ? -21.25 26.625 34.156 1 91.12 678 PRO B C 1
ATOM 12172 O O . PRO B 1 678 ? -21.219 26.547 32.906 1 91.12 678 PRO B O 1
ATOM 12175 N N . VAL B 1 679 ? -21.703 25.688 34.875 1 90.69 679 VAL B N 1
ATOM 12176 C CA . VAL B 1 679 ? -22.156 24.406 34.344 1 90.69 679 VAL B CA 1
ATOM 12177 C C . VAL B 1 679 ? -23.375 24.594 33.469 1 90.69 679 VAL B C 1
ATOM 12179 O O . VAL B 1 679 ? -23.531 23.891 32.469 1 90.69 679 VAL B O 1
ATOM 12182 N N . SER B 1 680 ? -24.188 25.594 33.719 1 89.25 680 SER B N 1
ATOM 12183 C CA . SER B 1 680 ? -25.375 25.859 32.938 1 89.25 680 SER B CA 1
ATOM 12184 C C . SER B 1 680 ? -25.016 26.281 31.516 1 89.25 680 SER B C 1
ATOM 12186 O O . SER B 1 680 ? -25.688 25.891 30.562 1 89.25 680 SER B O 1
ATOM 12188 N N . THR B 1 681 ? -23.953 27.047 31.438 1 89.69 681 THR B N 1
ATOM 12189 C CA . THR B 1 681 ? -23.5 27.469 30.109 1 89.69 681 THR B CA 1
ATOM 12190 C C . THR B 1 681 ? -22.953 26.281 29.328 1 89.69 681 THR B C 1
ATOM 12192 O O . THR B 1 681 ? -23.172 26.172 28.125 1 89.69 681 THR B O 1
ATOM 12195 N N . LEU B 1 682 ? -22.266 25.453 29.969 1 91.06 682 LEU B N 1
ATOM 12196 C CA . LEU B 1 682 ? -21.703 24.266 29.328 1 91.06 682 LEU B CA 1
ATOM 12197 C C . LEU B 1 682 ? -22.812 23.328 28.859 1 91.06 682 LEU B C 1
ATOM 12199 O O . LEU B 1 682 ? -22.719 22.719 27.797 1 91.06 682 LEU B O 1
ATOM 12203 N N . GLU B 1 683 ? -23.828 23.219 29.656 1 87.19 683 GLU B N 1
ATOM 12204 C CA . GLU B 1 683 ? -24.969 22.375 29.281 1 87.19 683 GLU B CA 1
ATOM 12205 C C . GLU B 1 683 ? -25.719 22.953 28.094 1 87.19 683 GLU B C 1
ATOM 12207 O O . GLU B 1 683 ? -26.188 22.219 27.219 1 87.19 683 GLU B O 1
ATOM 12212 N N . SER B 1 684 ? -25.859 24.219 28.109 1 86.56 684 SER B N 1
ATOM 12213 C CA . SER B 1 684 ? -26.531 24.875 27 1 86.56 684 SER B CA 1
ATOM 12214 C C . SER B 1 684 ? -25.75 24.688 25.703 1 86.56 684 SER B C 1
ATOM 12216 O O . SER B 1 684 ? -26.344 24.469 24.641 1 86.56 684 SER B O 1
ATOM 12218 N N . LYS B 1 685 ? -24.438 24.812 25.828 1 87.69 685 LYS B N 1
ATOM 12219 C CA . LYS B 1 685 ? -23.594 24.625 24.641 1 87.69 685 LYS B CA 1
ATOM 12220 C C . LYS B 1 685 ? -23.641 23.172 24.172 1 87.69 685 LYS B C 1
ATOM 12222 O O . LYS B 1 685 ? -23.578 22.906 22.969 1 87.69 685 LYS B O 1
ATOM 12227 N N . LEU B 1 686 ? -23.641 22.25 25.062 1 85.25 686 LEU B N 1
ATOM 12228 C CA . LEU B 1 686 ? -23.75 20.844 24.703 1 85.25 686 LEU B CA 1
ATOM 12229 C C . LEU B 1 686 ? -25.062 20.562 23.984 1 85.25 686 LEU B C 1
ATOM 12231 O O . LEU B 1 686 ? -25.109 19.812 23 1 85.25 686 LEU B O 1
ATOM 12235 N N . GLN B 1 687 ? -26.125 21.188 24.484 1 80.5 687 GLN B N 1
ATOM 12236 C CA . GLN B 1 687 ? -27.422 21.031 23.844 1 80.5 687 GLN B CA 1
ATOM 12237 C C . GLN B 1 687 ? -27.438 21.672 22.453 1 80.5 687 GLN B C 1
ATOM 12239 O O . GLN B 1 687 ? -28.094 21.156 21.547 1 80.5 687 GLN B O 1
ATOM 12244 N N . MET B 1 688 ? -26.75 22.719 22.344 1 80.25 688 MET B N 1
ATOM 12245 C CA . MET B 1 688 ? -26.656 23.375 21.047 1 80.25 688 MET B CA 1
ATOM 12246 C C . MET B 1 688 ? -25.953 22.484 20.031 1 80.25 688 MET B C 1
ATOM 12248 O O . MET B 1 688 ? -26.344 22.422 18.859 1 80.25 688 MET B O 1
ATOM 12252 N N . LEU B 1 689 ? -24.859 21.828 20.469 1 79.88 689 LEU B N 1
ATOM 12253 C CA . LEU B 1 689 ? -24.141 20.891 19.609 1 79.88 689 LEU B CA 1
ATOM 12254 C C . LEU B 1 689 ? -25.047 19.734 19.203 1 79.88 689 LEU B C 1
ATOM 12256 O O . LEU B 1 689 ? -25.031 19.297 18.062 1 79.88 689 LEU B O 1
ATOM 12260 N N . ALA B 1 690 ? -25.797 19.312 20.125 1 72.5 690 ALA B N 1
ATOM 12261 C CA . ALA B 1 690 ? -26.719 18.203 19.875 1 72.5 690 ALA B CA 1
ATOM 12262 C C . ALA B 1 690 ? -27.828 18.609 18.906 1 72.5 690 ALA B C 1
ATOM 12264 O O . ALA B 1 690 ? -28.219 17.844 18.031 1 72.5 690 ALA B O 1
ATOM 12265 N N . ASP B 1 691 ? -28.297 19.844 19.109 1 68.31 691 ASP B N 1
ATOM 12266 C CA . ASP B 1 691 ? -29.375 20.344 18.266 1 68.31 691 ASP B CA 1
ATOM 12267 C C . ASP B 1 691 ? -28.906 20.5 16.828 1 68.31 691 ASP B C 1
ATOM 12269 O O . ASP B 1 691 ? -29.688 20.328 15.891 1 68.31 691 ASP B O 1
ATOM 12273 N N . ARG B 1 692 ? -27.594 20.828 16.734 1 69.19 692 ARG B N 1
ATOM 12274 C CA . ARG B 1 692 ? -27.031 21 15.398 1 69.19 692 ARG B CA 1
ATOM 12275 C C . ARG B 1 692 ? -26.5 19.672 14.859 1 69.19 692 ARG B C 1
ATOM 12277 O O . ARG B 1 692 ? -25.859 19.641 13.805 1 69.19 692 ARG B O 1
ATOM 12284 N N . CYS B 1 693 ? -26.688 18.609 15.492 1 65.25 693 CYS B N 1
ATOM 12285 C CA . CYS B 1 693 ? -26.328 17.25 15.109 1 65.25 693 CYS B CA 1
ATOM 12286 C C . CYS B 1 693 ? -24.812 17.125 14.945 1 65.25 693 CYS B C 1
ATOM 12288 O O . CYS B 1 693 ? -24.344 16.453 14.031 1 65.25 693 CYS B O 1
ATOM 12290 N N . LEU B 1 694 ? -24.172 17.906 15.695 1 74.94 694 LEU B N 1
ATOM 12291 C CA . LEU B 1 694 ? -22.703 17.797 15.703 1 74.94 694 LEU B CA 1
ATOM 12292 C C . LEU B 1 694 ? -22.219 17 16.906 1 74.94 694 LEU B C 1
ATOM 12294 O O . LEU B 1 694 ? -21.5 17.531 17.766 1 74.94 694 LEU B O 1
ATOM 12298 N N . LEU B 1 695 ? -22.578 15.766 16.875 1 72.62 695 LEU B N 1
ATOM 12299 C CA . LEU B 1 695 ? -22.219 14.906 18 1 72.62 695 LEU B CA 1
ATOM 12300 C C . LEU B 1 695 ? -20.703 14.648 18.031 1 72.62 695 LEU B C 1
ATOM 12302 O O . LEU B 1 695 ? -20.156 14.258 19.062 1 72.62 695 LEU B O 1
ATOM 12306 N N . ASP B 1 696 ? -20.109 14.883 16.922 1 78.38 696 ASP B N 1
ATOM 12307 C CA . ASP B 1 696 ? -18.656 14.734 16.875 1 78.38 696 ASP B CA 1
ATOM 12308 C C . ASP B 1 696 ? -17.969 16.094 16.797 1 78.38 696 ASP B C 1
ATOM 12310 O O . ASP B 1 696 ? -16.781 16.188 16.484 1 78.38 696 ASP B O 1
ATOM 12314 N N . GLY B 1 697 ? -18.703 17.062 17.109 1 83.38 697 GLY B N 1
ATOM 12315 C CA . GLY B 1 697 ? -18.156 18.406 17.062 1 83.38 697 GLY B CA 1
ATOM 12316 C C . GLY B 1 697 ? -17.5 18.828 18.359 1 83.38 697 GLY B C 1
ATOM 12317 O O . GLY B 1 697 ? -17.188 18 19.219 1 83.38 697 GLY B O 1
ATOM 12318 N N . CYS B 1 698 ? -17.062 20.078 18.344 1 88.94 698 CYS B N 1
ATOM 12319 C CA . CYS B 1 698 ? -16.359 20.625 19.5 1 88.94 698 CYS B CA 1
ATOM 12320 C C . CYS B 1 698 ? -16.734 22.078 19.75 1 88.94 698 CYS B C 1
ATOM 12322 O O . CYS B 1 698 ? -17.391 22.703 18.906 1 88.94 698 CYS B O 1
ATOM 12324 N N . ILE B 1 699 ? -16.516 22.484 20.984 1 90.38 699 ILE B N 1
ATOM 12325 C CA . ILE B 1 699 ? -16.656 23.891 21.391 1 90.38 699 ILE B CA 1
ATOM 12326 C C . ILE B 1 699 ? -15.281 24.531 21.5 1 90.38 699 ILE B C 1
ATOM 12328 O O . ILE B 1 699 ? -14.391 24 22.172 1 90.38 699 ILE B O 1
ATOM 12332 N N . ALA B 1 700 ? -15.141 25.625 20.766 1 91.69 700 ALA B N 1
ATOM 12333 C CA . ALA B 1 700 ? -13.859 26.328 20.797 1 91.69 700 ALA B CA 1
ATOM 12334 C C . ALA B 1 700 ? -13.766 27.25 22 1 91.69 700 ALA B C 1
ATOM 12336 O O . ALA B 1 700 ? -14.75 27.922 22.359 1 91.69 700 ALA B O 1
ATOM 12337 N N . LEU B 1 701 ? -12.703 27.188 22.703 1 91.81 701 LEU B N 1
ATOM 12338 C CA . LEU B 1 701 ? -12.406 28.109 23.797 1 91.81 701 LEU B CA 1
ATOM 12339 C C . LEU B 1 701 ? -11.586 29.281 23.297 1 91.81 701 LEU B C 1
ATOM 12341 O O . LEU B 1 701 ? -10.492 29.109 22.75 1 91.81 701 LEU B O 1
ATOM 12345 N N . ILE B 1 702 ? -12.156 30.484 23.453 1 90.31 702 ILE B N 1
ATOM 12346 C CA . ILE B 1 702 ? -11.523 31.672 22.906 1 90.31 702 ILE B CA 1
ATOM 12347 C C . ILE B 1 702 ? -11.016 32.562 24.031 1 90.31 702 ILE B C 1
ATOM 12349 O O . ILE B 1 702 ? -11.727 32.781 25.031 1 90.31 702 ILE B O 1
ATOM 12353 N N . LYS B 1 703 ? -9.82 32.938 24.016 1 87.75 703 LYS B N 1
ATOM 12354 C CA . LYS B 1 703 ? -9.227 33.906 24.906 1 87.75 703 LYS B CA 1
ATOM 12355 C C . LYS B 1 703 ? -8.703 35.125 24.141 1 87.75 703 LYS B C 1
ATOM 12357 O O . LYS B 1 703 ? -7.758 35 23.344 1 87.75 703 LYS B O 1
ATOM 12362 N N . ASN B 1 704 ? -9.188 36.25 24.281 1 83.69 704 ASN B N 1
ATOM 12363 C CA . ASN B 1 704 ? -8.789 37.469 23.547 1 83.69 704 ASN B CA 1
ATOM 12364 C C . ASN B 1 704 ? -8.836 37.219 22.031 1 83.69 704 ASN B C 1
ATOM 12366 O O . ASN B 1 704 ? -7.859 37.5 21.328 1 83.69 704 ASN B O 1
ATOM 12370 N N . GLN B 1 705 ? -9.797 36.5 21.547 1 85.56 705 GLN B N 1
ATOM 12371 C CA . GLN B 1 705 ? -10.109 36.25 20.156 1 85.56 705 GLN B CA 1
ATOM 12372 C C . GLN B 1 705 ? -9.188 35.188 19.562 1 85.56 705 GLN B C 1
ATOM 12374 O O . GLN B 1 705 ? -9.164 34.969 18.359 1 85.56 705 GLN B O 1
ATOM 12379 N N . LEU B 1 706 ? -8.445 34.594 20.453 1 88.56 706 LEU B N 1
ATOM 12380 C CA . LEU B 1 706 ? -7.586 33.5 20.031 1 88.56 706 LEU B CA 1
ATOM 12381 C C . LEU B 1 706 ? -8.141 32.156 20.516 1 88.56 706 LEU B C 1
ATOM 12383 O O . LEU B 1 706 ? -8.695 32.062 21.609 1 88.56 706 LEU B O 1
ATOM 12387 N N . CYS B 1 707 ? -8.047 31.203 19.688 1 89.12 707 CYS B N 1
ATOM 12388 C CA . CYS B 1 707 ? -8.484 29.875 20.094 1 89.12 707 CYS B CA 1
ATOM 12389 C C . CYS B 1 707 ? -7.418 29.188 20.938 1 89.12 707 CYS B C 1
ATOM 12391 O O . CYS B 1 707 ? -6.312 28.922 20.453 1 89.12 707 CYS B O 1
ATOM 12393 N N . VAL B 1 708 ? -7.754 28.844 22.156 1 87.75 708 VAL B N 1
ATOM 12394 C CA . VAL B 1 708 ? -6.762 28.297 23.078 1 87.75 708 VAL B CA 1
ATOM 12395 C C . VAL B 1 708 ? -7.031 26.812 23.297 1 87.75 708 VAL B C 1
ATOM 12397 O O . VAL B 1 708 ? -6.145 26.062 23.75 1 87.75 708 VAL B O 1
ATOM 12400 N N . GLY B 1 709 ? -8.117 26.344 22.906 1 89.62 709 GLY B N 1
ATOM 12401 C CA . GLY B 1 709 ? -8.422 24.938 23.109 1 89.62 709 GLY B CA 1
ATOM 12402 C C . GLY B 1 709 ? -9.758 24.531 22.516 1 89.62 709 GLY B C 1
ATOM 12403 O O . GLY B 1 709 ? -10.539 25.375 22.078 1 89.62 709 GLY B O 1
ATOM 12404 N N . LEU B 1 710 ? -9.891 23.203 22.438 1 92.12 710 LEU B N 1
ATOM 12405 C CA . LEU B 1 710 ? -11.133 22.609 21.953 1 92.12 710 LEU B CA 1
ATOM 12406 C C . LEU B 1 710 ? -11.703 21.625 22.953 1 92.12 710 LEU B C 1
ATOM 12408 O O . LEU B 1 710 ? -10.953 20.859 23.578 1 92.12 710 LEU B O 1
ATOM 12412 N N . LEU B 1 711 ? -12.938 21.75 23.203 1 91.69 711 LEU B N 1
ATOM 12413 C CA . LEU B 1 711 ? -13.656 20.812 24.047 1 91.69 711 LEU B CA 1
ATOM 12414 C C . LEU B 1 711 ? -14.648 19.984 23.234 1 91.69 711 LEU B C 1
ATOM 12416 O O . LEU B 1 711 ? -15.617 20.531 22.688 1 91.69 711 LEU B O 1
ATOM 12420 N N . PHE B 1 712 ? -14.492 18.719 23.188 1 88.56 712 PHE B N 1
ATOM 12421 C CA . PHE B 1 712 ? -15.281 17.844 22.328 1 88.56 712 PHE B CA 1
ATOM 12422 C C . PHE B 1 712 ? -16.562 17.422 23.016 1 88.56 712 PHE B C 1
ATOM 12424 O O . PHE B 1 712 ? -16.625 17.359 24.25 1 88.56 712 PHE B O 1
ATOM 12431 N N . PHE B 1 713 ? -17.547 17.109 22.25 1 85.5 713 PHE B N 1
ATOM 12432 C CA . PHE B 1 713 ? -18.875 16.766 22.719 1 85.5 713 PHE B CA 1
ATOM 12433 C C . PHE B 1 713 ? -18.828 15.57 23.672 1 85.5 713 PHE B C 1
ATOM 12435 O O . PHE B 1 713 ? -19.406 15.617 24.766 1 85.5 713 PHE B O 1
ATOM 12442 N N . SER B 1 714 ? -18.141 14.477 23.281 1 78.19 714 SER B N 1
ATOM 12443 C CA . SER B 1 714 ? -18.125 13.242 24.047 1 78.19 714 SER B CA 1
ATOM 12444 C C . SER B 1 714 ? -17.484 13.453 25.422 1 78.19 714 SER B C 1
ATOM 12446 O O . SER B 1 714 ? -18 12.969 26.438 1 78.19 714 SER B O 1
ATOM 12448 N N . GLU B 1 715 ? -16.453 14.18 25.516 1 82.19 715 GLU B N 1
ATOM 12449 C CA . GLU B 1 715 ? -15.773 14.445 26.781 1 82.19 715 GLU B CA 1
ATOM 12450 C C . GLU B 1 715 ? -16.609 15.367 27.656 1 82.19 715 GLU B C 1
ATOM 12452 O O . GLU B 1 715 ? -16.703 15.156 28.875 1 82.19 715 GLU B O 1
ATOM 12457 N N . LEU B 1 716 ? -17.188 16.328 27.031 1 87.75 716 LEU B N 1
ATOM 12458 C CA . LEU B 1 716 ? -18.016 17.25 27.797 1 87.75 716 LEU B CA 1
ATOM 12459 C C . LEU B 1 716 ? -19.25 16.547 28.359 1 87.75 716 LEU B C 1
ATOM 12461 O O . LEU B 1 716 ? -19.672 16.812 29.484 1 87.75 716 LEU B O 1
ATOM 12465 N N . GLU B 1 717 ? -19.781 15.703 27.594 1 83.25 717 GLU B N 1
ATOM 12466 C CA . GLU B 1 717 ? -20.953 14.961 28.047 1 83.25 717 GLU B CA 1
ATOM 12467 C C . GLU B 1 717 ? -20.641 14.102 29.266 1 83.25 717 GLU B C 1
ATOM 12469 O O . GLU B 1 717 ? -21.406 14.062 30.219 1 83.25 717 GLU B O 1
ATOM 12474 N N . ILE B 1 718 ? -19.531 13.438 29.234 1 80 718 ILE B N 1
ATOM 12475 C CA . ILE B 1 718 ? -19.125 12.578 30.328 1 80 718 ILE B CA 1
ATOM 12476 C C . ILE B 1 718 ? -18.891 13.422 31.594 1 80 718 ILE B C 1
ATOM 12478 O O . ILE B 1 718 ? -19.297 13.039 32.688 1 80 718 ILE B O 1
ATOM 12482 N N . CYS B 1 719 ? -18.25 14.516 31.422 1 84.44 719 CYS B N 1
ATOM 12483 C CA . CYS B 1 719 ? -17.953 15.383 32.562 1 84.44 719 CYS B CA 1
ATOM 12484 C C . CYS B 1 719 ? -19.234 15.945 33.156 1 84.44 719 CYS B C 1
ATOM 12486 O O . CYS B 1 719 ? -19.406 15.945 34.375 1 84.44 719 CYS B O 1
ATOM 12488 N N . LEU B 1 720 ? -20.156 16.344 32.344 1 86.75 720 LEU B N 1
ATOM 12489 C CA . LEU B 1 720 ? -21.406 16.922 32.844 1 86.75 720 LEU B CA 1
ATOM 12490 C C . LEU B 1 720 ? -22.297 15.867 33.5 1 86.75 720 LEU B C 1
ATOM 12492 O O . LEU B 1 720 ? -23.016 16.156 34.438 1 86.75 720 LEU B O 1
ATOM 12496 N N . ASP B 1 721 ? -22.219 14.68 33 1 80.81 721 ASP B N 1
ATOM 12497 C CA . ASP B 1 721 ? -22.969 13.586 33.594 1 80.81 721 ASP B CA 1
ATOM 12498 C C . ASP B 1 721 ? -22.453 13.289 35 1 80.81 721 ASP B C 1
ATOM 12500 O O . ASP B 1 721 ? -23.234 13 35.906 1 80.81 721 ASP B O 1
ATOM 12504 N N . GLN B 1 722 ? -21.203 13.375 35.156 1 82 722 GLN B N 1
ATOM 12505 C CA . GLN B 1 722 ? -20.609 13.148 36.5 1 82 722 GLN B CA 1
ATOM 12506 C C . GLN B 1 722 ? -20.984 14.281 37.438 1 82 722 GLN B C 1
ATOM 12508 O O . GLN B 1 722 ? -21.25 14.031 38.625 1 82 722 GLN B O 1
ATOM 12513 N N . ILE B 1 723 ? -21.031 15.43 36.969 1 86.56 723 ILE B N 1
ATOM 12514 C CA . ILE B 1 723 ? -21.391 16.578 37.781 1 86.56 723 ILE B CA 1
ATOM 12515 C C . ILE B 1 723 ? -22.875 16.5 38.156 1 86.56 723 ILE B C 1
ATOM 12517 O O . ILE B 1 723 ? -23.25 16.797 39.312 1 86.56 723 ILE B O 1
ATOM 12521 N N . ARG B 1 724 ? -23.641 16.047 37.25 1 84.25 724 ARG B N 1
ATOM 12522 C CA . ARG B 1 724 ? -25.062 15.898 37.5 1 84.25 724 ARG B CA 1
ATOM 12523 C C . ARG B 1 724 ? -25.312 14.82 38.562 1 84.25 724 ARG B C 1
ATOM 12525 O O . ARG B 1 724 ? -26.188 14.969 39.406 1 84.25 724 ARG B O 1
ATOM 12532 N N . ALA B 1 725 ? -24.594 13.789 38.469 1 81.75 725 ALA B N 1
ATOM 12533 C CA . ALA B 1 725 ? -24.719 12.719 39.469 1 81.75 725 ALA B CA 1
ATOM 12534 C C . ALA B 1 725 ? -24.344 13.219 40.844 1 81.75 725 ALA B C 1
ATOM 12536 O O . ALA B 1 725 ? -24.984 12.859 41.844 1 81.75 725 ALA B O 1
ATOM 12537 N N . PHE B 1 726 ? -23.344 13.984 40.906 1 82.75 726 PHE B N 1
ATOM 12538 C CA . PHE B 1 726 ? -22.891 14.547 42.188 1 82.75 726 PHE B CA 1
ATOM 12539 C C . PHE B 1 726 ? -23.922 15.523 42.719 1 82.75 726 PHE B C 1
ATOM 12541 O O . PHE B 1 726 ? -24.219 15.523 43.938 1 82.75 726 PHE B O 1
ATOM 12548 N N . THR B 1 727 ? -24.5 16.375 41.844 1 84.38 727 THR B N 1
ATOM 12549 C CA . THR B 1 727 ? -25.484 17.375 42.25 1 84.38 727 THR B CA 1
ATOM 12550 C C . THR B 1 727 ? -26.766 16.703 42.75 1 84.38 727 THR B C 1
ATOM 12552 O O . THR B 1 727 ? -27.422 17.188 43.656 1 84.38 727 THR B O 1
ATOM 12555 N N . LEU B 1 728 ? -27.094 15.602 42.156 1 82.88 728 LEU B N 1
ATOM 12556 C CA . LEU B 1 728 ? -28.281 14.875 42.562 1 82.88 728 LEU B CA 1
ATOM 12557 C C . LEU B 1 728 ? -28.062 14.156 43.875 1 82.88 728 LEU B C 1
ATOM 12559 O O . LEU B 1 728 ? -28.969 14.102 44.719 1 82.88 728 LEU B O 1
ATOM 12563 N N . LYS B 1 729 ? -26.875 13.609 44.031 1 80.62 729 LYS B N 1
ATOM 12564 C CA . LYS B 1 729 ? -26.562 12.859 45.25 1 80.62 729 LYS B CA 1
ATOM 12565 C C . LYS B 1 729 ? -26.547 13.773 46.469 1 80.62 729 LYS B C 1
ATOM 12567 O O . LYS B 1 729 ? -27 13.383 47.562 1 80.62 729 LYS B O 1
ATOM 12572 N N . HIS B 1 730 ? -26.078 15.016 46.406 1 81.44 730 HIS B N 1
ATOM 12573 C CA . HIS B 1 730 ? -25.906 15.906 47.531 1 81.44 730 HIS B CA 1
ATOM 12574 C C . HIS B 1 730 ? -26.938 17.047 47.5 1 81.44 730 HIS B C 1
ATOM 12576 O O . HIS B 1 730 ? -26.875 17.969 48.344 1 81.44 730 HIS B O 1
ATOM 12582 N N . ASP B 1 731 ? -27.938 17.047 46.562 1 80.69 731 ASP B N 1
ATOM 12583 C CA . ASP B 1 731 ? -29.031 18.016 46.438 1 80.69 731 ASP B CA 1
ATOM 12584 C C . ASP B 1 731 ? -28.484 19.438 46.375 1 80.69 731 ASP B C 1
ATOM 12586 O O . ASP B 1 731 ? -28.906 20.297 47.188 1 80.69 731 ASP B O 1
ATOM 12590 N N . VAL B 1 732 ? -27.5 19.656 45.531 1 84.44 732 VAL B N 1
ATOM 12591 C CA . VAL B 1 732 ? -26.906 20.969 45.344 1 84.44 732 VAL B CA 1
ATOM 12592 C C . VAL B 1 732 ? -27.812 21.844 44.469 1 84.44 732 VAL B C 1
ATOM 12594 O O . VAL B 1 732 ? -28.141 21.453 43.344 1 84.44 732 VAL B O 1
ATOM 12597 N N . LYS B 1 733 ? -28.328 22.953 45 1 78.31 733 LYS B N 1
ATOM 12598 C CA . LYS B 1 733 ? -29.203 23.844 44.219 1 78.31 733 LYS B CA 1
ATOM 12599 C C . LYS B 1 733 ? -28.422 25 43.625 1 78.31 733 LYS B C 1
ATOM 12601 O O . LYS B 1 733 ? -28.891 25.641 42.656 1 78.31 733 LYS B O 1
ATOM 12606 N N . GLU B 1 734 ? -27.219 25.25 44.094 1 84.81 734 GLU B N 1
ATOM 12607 C CA . GLU B 1 734 ? -26.422 26.359 43.594 1 84.81 734 GLU B CA 1
ATOM 12608 C C . GLU B 1 734 ? -25.656 25.984 42.344 1 84.81 734 GLU B C 1
ATOM 12610 O O . GLU B 1 734 ? -25.5 24.812 42.031 1 84.81 734 GLU B O 1
ATOM 12615 N N . GLU B 1 735 ? -25.359 26.953 41.625 1 88.88 735 GLU B N 1
ATOM 12616 C CA . GLU B 1 735 ? -24.625 26.766 40.375 1 88.88 735 GLU B CA 1
ATOM 12617 C C . GLU B 1 735 ? -23.156 26.469 40.625 1 88.88 735 GLU B C 1
ATOM 12619 O O . GLU B 1 735 ? -22.547 27.062 41.531 1 88.88 735 GLU B O 1
ATOM 12624 N N . LEU B 1 736 ? -22.641 25.422 40 1 89.75 736 LEU B N 1
ATOM 12625 C CA . LEU B 1 736 ? -21.219 25.094 40.125 1 89.75 736 LEU B CA 1
ATOM 12626 C C . LEU B 1 736 ? -20.453 25.656 38.938 1 89.75 736 LEU B C 1
ATOM 12628 O O . LEU B 1 736 ? -21.016 25.875 37.844 1 89.75 736 LEU B O 1
ATOM 12632 N N . TYR B 1 737 ? -19.203 26.016 39.156 1 90.94 737 TYR B N 1
ATOM 12633 C CA . TYR B 1 737 ? -18.328 26.547 38.094 1 90.94 737 TYR B CA 1
ATOM 12634 C C . TYR B 1 737 ? -17.203 25.562 37.781 1 90.94 737 TYR B C 1
ATOM 12636 O O . TYR B 1 737 ? -16.578 25 38.688 1 90.94 737 TYR B O 1
ATOM 12644 N N . CYS B 1 738 ? -17 25.328 36.438 1 91.62 738 CYS B N 1
ATOM 12645 C CA . CYS B 1 738 ? -15.953 24.422 36 1 91.62 738 CYS B CA 1
ATOM 12646 C C . CYS B 1 738 ? -14.766 25.203 35.438 1 91.62 738 CYS B C 1
ATOM 12648 O O . CYS B 1 738 ? -14.938 26.219 34.781 1 91.62 738 CYS B O 1
ATOM 12650 N N . ASN B 1 739 ? -13.602 24.703 35.75 1 89.94 739 ASN B N 1
ATOM 12651 C CA . ASN B 1 739 ? -12.367 25.297 35.25 1 89.94 739 ASN B CA 1
ATOM 12652 C C . ASN B 1 739 ? -11.961 24.688 33.906 1 89.94 739 ASN B C 1
ATOM 12654 O O . ASN B 1 739 ? -11.75 23.484 33.781 1 89.94 739 ASN B O 1
ATOM 12658 N N . LEU B 1 740 ? -11.898 25.484 32.906 1 89.38 740 LEU B N 1
ATOM 12659 C CA . LEU B 1 740 ? -11.531 25.016 31.578 1 89.38 740 LEU B CA 1
ATOM 12660 C C . LEU B 1 740 ? -10.117 25.438 31.219 1 89.38 740 LEU B C 1
ATOM 12662 O O . LEU B 1 740 ? -9.508 24.875 30.297 1 89.38 740 LEU B O 1
ATOM 12666 N N . PHE B 1 741 ? -9.578 26.469 31.75 1 84.38 741 PHE B N 1
ATOM 12667 C CA . PHE B 1 741 ? -8.281 27.016 31.375 1 84.38 741 PHE B CA 1
ATOM 12668 C C . PHE B 1 741 ? -7.527 27.516 32.594 1 84.38 741 PHE B C 1
ATOM 12670 O O . PHE B 1 741 ? -8.078 28.25 33.406 1 84.38 741 PHE B O 1
ATOM 12677 N N . ASP B 1 742 ? -6.266 26.906 32.875 1 70.94 742 ASP B N 1
ATOM 12678 C CA . ASP B 1 742 ? -5.477 27.359 34.031 1 70.94 742 ASP B CA 1
ATOM 12679 C C . ASP B 1 742 ? -4.773 28.672 33.719 1 70.94 742 ASP B C 1
ATOM 12681 O O . ASP B 1 742 ? -4.027 28.781 32.75 1 70.94 742 ASP B O 1
ATOM 12685 N N . ASP B 1 743 ? -5.25 29.812 34.188 1 59.19 743 ASP B N 1
ATOM 12686 C CA . ASP B 1 743 ? -4.719 31.172 34.062 1 59.19 743 ASP B CA 1
ATOM 12687 C C . ASP B 1 743 ? -3.293 31.25 34.594 1 59.19 743 ASP B C 1
ATOM 12689 O O . ASP B 1 743 ? -2.627 32.281 34.438 1 59.19 743 ASP B O 1
ATOM 12693 N N . ASP B 1 744 ? -2.84 30.328 35.469 1 52.31 744 ASP B N 1
ATOM 12694 C CA . ASP B 1 744 ? -1.547 30.578 36.094 1 52.31 744 ASP B CA 1
ATOM 12695 C C . ASP B 1 744 ? -0.432 30.625 35.031 1 52.31 744 ASP B C 1
ATOM 12697 O O . ASP B 1 744 ? 0.739 30.797 35.375 1 52.31 744 ASP B O 1
ATOM 12701 N N . ASP B 1 745 ? -0.646 30.141 33.969 1 46.38 745 ASP B N 1
ATOM 12702 C CA . ASP B 1 745 ? 0.55 30.203 33.156 1 46.38 745 ASP B CA 1
ATOM 12703 C C . ASP B 1 745 ? 0.839 31.641 32.719 1 46.38 745 ASP B C 1
ATOM 12705 O O . ASP B 1 745 ? -0.022 32.312 32.125 1 46.38 745 ASP B O 1
ATOM 12709 N N . GLY B 1 746 ? 1.91 32.344 33.281 1 42.25 746 GLY B N 1
ATOM 12710 C CA . GLY B 1 746 ? 2.664 33.594 33.312 1 42.25 746 GLY B CA 1
ATOM 12711 C C . GLY B 1 746 ? 2.021 34.688 32.5 1 42.25 746 GLY B C 1
ATOM 12712 O O . GLY B 1 746 ? 2.615 35.75 32.312 1 42.25 746 GLY B O 1
ATOM 12713 N N . ASP B 1 747 ? 1.296 34.438 31.578 1 42.56 747 ASP B N 1
ATOM 12714 C CA . ASP B 1 747 ? 1.091 35.656 30.797 1 42.56 747 ASP B CA 1
ATOM 12715 C C . ASP B 1 747 ? 0.208 36.656 31.547 1 42.56 747 ASP B C 1
ATOM 12717 O O . ASP B 1 747 ? -0.538 36.25 32.469 1 42.56 747 ASP B O 1
ATOM 12721 N N . GLY B 1 748 ? 0.321 38 31.391 1 41.59 748 GLY B N 1
ATOM 12722 C CA . GLY B 1 748 ? -0.153 39.312 31.797 1 41.59 748 GLY B CA 1
ATOM 12723 C C . GLY B 1 748 ? -1.66 39.375 31.953 1 41.59 748 GLY B C 1
ATOM 12724 O O . GLY B 1 748 ? -2.307 40.281 31.422 1 41.59 748 GLY B O 1
ATOM 12725 N N . GLY B 1 749 ? -2.359 38.312 32.031 1 44.66 749 GLY B N 1
ATOM 12726 C CA . GLY B 1 749 ? -3.719 38.781 32.219 1 44.66 749 GLY B CA 1
ATOM 12727 C C . GLY B 1 749 ? -3.854 39.719 33.406 1 44.66 749 GLY B C 1
ATOM 12728 O O . GLY B 1 749 ? -3.043 39.656 34.344 1 44.66 749 GLY B O 1
ATOM 12729 N N . GLY B 1 750 ? -4.488 40.719 33.219 1 48.44 750 GLY B N 1
ATOM 12730 C CA . GLY B 1 750 ? -4.758 41.75 34.188 1 48.44 750 GLY B CA 1
ATOM 12731 C C . GLY B 1 750 ? -5.242 41.219 35.5 1 48.44 750 GLY B C 1
ATOM 12732 O O . GLY B 1 750 ? -5.719 40.094 35.594 1 48.44 750 GLY B O 1
ATOM 12733 N N . VAL B 1 751 ? -4.789 41.781 36.625 1 50.66 751 VAL B N 1
ATOM 12734 C CA . VAL B 1 751 ? -5.105 41.625 38.031 1 50.66 751 VAL B CA 1
ATOM 12735 C C . VAL B 1 751 ? -6.582 41.281 38.219 1 50.66 751 VAL B C 1
ATOM 12737 O O . VAL B 1 751 ? -6.934 40.438 39.031 1 50.66 751 VAL B O 1
ATOM 12740 N N . ASP B 1 752 ? -7.363 41.75 37.281 1 50.19 752 ASP B N 1
ATOM 12741 C CA . ASP B 1 752 ? -8.812 41.625 37.406 1 50.19 752 ASP B CA 1
ATOM 12742 C C . ASP B 1 752 ? -9.289 40.219 37.094 1 50.19 752 ASP B C 1
ATOM 12744 O O . ASP B 1 752 ? -10.203 39.688 37.719 1 50.19 752 ASP B O 1
ATOM 12748 N N . ASN B 1 753 ? -8.625 39.438 36.125 1 57.53 753 ASN B N 1
ATOM 12749 C CA . ASN B 1 753 ? -9.047 38.125 35.719 1 57.53 753 ASN B CA 1
ATOM 12750 C C . ASN B 1 753 ? -8.789 37.062 36.781 1 57.53 753 ASN B C 1
ATOM 12752 O O . ASN B 1 753 ? -9.602 36.188 37 1 57.53 753 ASN B O 1
ATOM 12756 N N . LYS B 1 754 ? -7.867 37.281 37.5 1 68.44 754 LYS B N 1
ATOM 12757 C CA . LYS B 1 754 ? -7.535 36.375 38.625 1 68.44 754 LYS B CA 1
ATOM 12758 C C . LYS B 1 754 ? -8.508 36.531 39.781 1 68.44 754 LYS B C 1
ATOM 12760 O O . LYS B 1 754 ? -8.844 35.562 40.438 1 68.44 754 LYS B O 1
ATOM 12765 N N . SER B 1 755 ? -9.031 37.781 39.75 1 71.5 755 SER B N 1
ATOM 12766 C CA . SER B 1 755 ? -9.961 38.062 40.844 1 71.5 755 SER B CA 1
ATOM 12767 C C . SER B 1 755 ? -11.289 37.344 40.625 1 71.5 755 SER B C 1
ATOM 12769 O O . SER B 1 755 ? -11.844 36.719 41.562 1 71.5 755 SER B O 1
ATOM 12771 N N . LEU B 1 756 ? -11.719 37.312 39.344 1 78.44 756 LEU B N 1
ATOM 12772 C CA . LEU B 1 756 ? -12.984 36.656 39.031 1 78.44 756 LEU B CA 1
ATOM 12773 C C . LEU B 1 756 ? -12.852 35.125 39.156 1 78.44 756 LEU B C 1
ATOM 12775 O O . LEU B 1 756 ? -13.781 34.469 39.625 1 78.44 756 LEU B O 1
ATOM 12779 N N . SER B 1 757 ? -11.781 34.594 38.75 1 81.81 757 SER B N 1
ATOM 12780 C CA . SER B 1 757 ? -11.547 33.156 38.844 1 81.81 757 SER B CA 1
ATOM 12781 C C . SER B 1 757 ? -11.508 32.719 40.312 1 81.81 757 SER B C 1
ATOM 12783 O O . SER B 1 757 ? -12.047 31.656 40.656 1 81.81 757 SER B O 1
ATOM 12785 N N . LYS B 1 758 ? -10.906 33.5 41.125 1 80.44 758 LYS B N 1
ATOM 12786 C CA . LYS B 1 758 ? -10.844 33.188 42.562 1 80.44 758 LYS B CA 1
ATOM 12787 C C . LYS B 1 758 ? -12.227 33.25 43.219 1 80.44 758 LYS B C 1
ATOM 12789 O O . LYS B 1 758 ? -12.57 32.438 44.062 1 80.44 758 LYS B O 1
ATOM 12794 N N . SER B 1 759 ? -12.984 34.281 42.75 1 84.06 759 SER B N 1
ATOM 12795 C CA . SER B 1 759 ? -14.336 34.438 43.312 1 84.06 759 SER B CA 1
ATOM 12796 C C . SER B 1 759 ? -15.195 33.219 42.938 1 84.06 759 SER B C 1
ATOM 12798 O O . SER B 1 759 ? -15.984 32.75 43.781 1 84.06 759 SER B O 1
ATOM 12800 N N . ARG B 1 760 ? -15 32.781 41.781 1 84.88 760 ARG B N 1
ATOM 12801 C CA . ARG B 1 760 ? -15.812 31.656 41.312 1 84.88 760 ARG B CA 1
ATOM 12802 C C . ARG B 1 760 ? -15.352 30.359 41.969 1 84.88 760 ARG B C 1
ATOM 12804 O O . ARG B 1 760 ? -16.172 29.484 42.281 1 84.88 760 ARG B O 1
ATOM 12811 N N . ALA B 1 761 ? -14.078 30.234 42.156 1 82.31 761 ALA B N 1
ATOM 12812 C CA . ALA B 1 761 ? -13.555 29.078 42.906 1 82.31 761 ALA B CA 1
ATOM 12813 C C . ALA B 1 761 ? -14.047 29.078 44.344 1 82.31 761 ALA B C 1
ATOM 12815 O O . ALA B 1 761 ? -14.367 28.031 44.906 1 82.31 761 ALA B O 1
ATOM 12816 N N . MET B 1 762 ? -14.141 30.281 44.906 1 84.69 762 MET B N 1
ATOM 12817 C CA . MET B 1 762 ? -14.633 30.422 46.281 1 84.69 762 MET B CA 1
ATOM 12818 C C . MET B 1 762 ? -16.109 30.094 46.375 1 84.69 762 MET B C 1
ATOM 12820 O O . MET B 1 762 ? -16.578 29.578 47.406 1 84.69 762 MET B O 1
ATOM 12824 N N . HIS B 1 763 ? -16.75 30.438 45.312 1 88.62 763 HIS B N 1
ATOM 12825 C CA . HIS B 1 763 ? -18.156 30.094 45.281 1 88.62 763 HIS B CA 1
ATOM 12826 C C . HIS B 1 763 ? -18.359 28.578 45.375 1 88.62 763 HIS B C 1
ATOM 12828 O O . HIS B 1 763 ? -19.25 28.109 46.094 1 88.62 763 HIS B O 1
ATOM 12834 N N . ASN B 1 764 ? -17.562 27.797 44.656 1 89.5 764 ASN B N 1
ATOM 12835 C CA . ASN B 1 764 ? -17.656 26.344 44.75 1 89.5 764 ASN B CA 1
ATOM 12836 C C . ASN B 1 764 ? -17.375 25.844 46.156 1 89.5 764 ASN B C 1
ATOM 12838 O O . ASN B 1 764 ? -17.984 24.891 46.625 1 89.5 764 ASN B O 1
ATOM 12842 N N . ASP B 1 765 ? -16.453 26.531 46.812 1 85.25 765 ASP B N 1
ATOM 12843 C CA . ASP B 1 765 ? -16.125 26.203 48.219 1 85.25 765 ASP B CA 1
ATOM 12844 C C . ASP B 1 765 ? -17.312 26.469 49.125 1 85.25 765 ASP B C 1
ATOM 12846 O O . ASP B 1 765 ? -17.562 25.719 50.062 1 85.25 765 ASP B O 1
ATOM 12850 N N . LYS B 1 766 ? -17.938 27.562 48.875 1 85.81 766 LYS B N 1
ATOM 12851 C CA . LYS B 1 766 ? -19.125 27.906 49.656 1 85.81 766 LYS B CA 1
ATOM 12852 C C . LYS B 1 766 ? -20.219 26.859 49.469 1 85.81 766 LYS B C 1
ATOM 12854 O O . LYS B 1 766 ? -20.953 26.547 50.438 1 85.81 766 LYS B O 1
ATOM 12859 N N . VAL B 1 767 ? -20.297 26.406 48.25 1 87.06 767 VAL B N 1
ATOM 12860 C CA . VAL B 1 767 ? -21.312 25.391 48 1 87.06 767 VAL B CA 1
ATOM 12861 C C . VAL B 1 767 ? -21 24.125 48.781 1 87.06 767 VAL B C 1
ATOM 12863 O O . VAL B 1 767 ? -21.906 23.469 49.312 1 87.06 767 VAL B O 1
ATOM 12866 N N . VAL B 1 768 ? -19.75 23.719 48.938 1 84.5 768 VAL B N 1
ATOM 12867 C CA . VAL B 1 768 ? -19.344 22.547 49.688 1 84.5 768 VAL B CA 1
ATOM 12868 C C . VAL B 1 768 ? -19.688 22.734 51.188 1 84.5 768 VAL B C 1
ATOM 12870 O O . VAL B 1 768 ? -20.188 21.812 51.844 1 84.5 768 VAL B O 1
ATOM 12873 N N . LYS B 1 769 ? -19.453 23.922 51.625 1 82.38 769 LYS B N 1
ATOM 12874 C CA . LYS B 1 769 ? -19.75 24.219 53.031 1 82.38 769 LYS B CA 1
ATOM 12875 C C . LYS B 1 769 ? -21.266 24.156 53.312 1 82.38 769 LYS B C 1
ATOM 12877 O O . LYS B 1 769 ? -21.688 23.672 54.344 1 82.38 769 LYS B O 1
ATOM 12882 N N . ASN B 1 770 ? -21.984 24.594 52.375 1 84.31 770 ASN B N 1
ATOM 12883 C CA . ASN B 1 770 ? -23.438 24.562 52.5 1 84.31 770 ASN B CA 1
ATOM 12884 C C . ASN B 1 770 ? -23.969 23.141 52.5 1 84.31 770 ASN B C 1
ATOM 12886 O O . ASN B 1 770 ? -24.938 22.828 53.219 1 84.31 770 ASN B O 1
ATOM 12890 N N . ILE B 1 771 ? -23.344 22.266 51.719 1 82.81 771 ILE B N 1
ATOM 12891 C CA . ILE B 1 771 ? -23.766 20.875 51.656 1 82.81 771 ILE B CA 1
ATOM 12892 C C . ILE B 1 771 ? -23.516 20.203 53.031 1 82.81 771 ILE B C 1
ATOM 12894 O O . ILE B 1 771 ? -24.375 19.469 53.5 1 82.81 771 ILE B O 1
ATOM 12898 N N . LEU B 1 772 ? -22.359 20.562 53.688 1 80.94 772 LEU B N 1
ATOM 12899 C CA . LEU B 1 772 ? -22 19.938 54.938 1 80.94 772 LEU B CA 1
ATOM 12900 C C . LEU B 1 772 ? -22.812 20.516 56.094 1 80.94 772 LEU B C 1
ATOM 12902 O O . LEU B 1 772 ? -23.109 19.812 57.062 1 80.94 772 LEU B O 1
ATOM 12906 N N . ASN B 1 773 ? -23.188 21.766 56 1 78.62 773 ASN B N 1
ATOM 12907 C CA . ASN B 1 773 ? -24.016 22.391 57.031 1 78.62 773 ASN B CA 1
ATOM 12908 C C . ASN B 1 773 ? -25.438 21.844 57.031 1 78.62 773 ASN B C 1
ATOM 12910 O O . ASN B 1 773 ? -26.094 21.766 58.062 1 78.62 773 ASN B O 1
ATOM 12914 N N . GLN B 1 774 ? -25.844 21.531 55.875 1 72.06 774 GLN B N 1
ATOM 12915 C CA . GLN B 1 774 ? -27.188 20.984 55.781 1 72.06 774 GLN B CA 1
ATOM 12916 C C . GLN B 1 774 ? -27.266 19.578 56.344 1 72.06 774 GLN B C 1
ATOM 12918 O O . GLN B 1 774 ? -28.312 19.156 56.844 1 72.06 774 GLN B O 1
ATOM 12923 N N . SER B 1 775 ? -26.172 18.812 56.312 1 62.75 775 SER B N 1
ATOM 12924 C CA . SER B 1 775 ? -26.172 17.453 56.875 1 62.75 775 SER B CA 1
ATOM 12925 C C . SER B 1 775 ? -25.984 17.453 58.375 1 62.75 775 SER B C 1
ATOM 12927 O O . SER B 1 775 ? -26.078 16.406 59.031 1 62.75 775 SER B O 1
ATOM 12929 N N . LEU B 1 776 ? -25.547 18.562 59.031 1 58.03 776 LEU B N 1
ATOM 12930 C CA . LEU B 1 776 ? -25.359 18.594 60.469 1 58.03 776 LEU B CA 1
ATOM 12931 C C . LEU B 1 776 ? -26.688 18.516 61.188 1 58.03 776 LEU B C 1
ATOM 12933 O O . LEU B 1 776 ? -27.641 19.219 60.844 1 58.03 776 LEU B O 1
ATOM 12937 N N . ASP B 1 777 ? -27 17.328 61.75 1 52 777 ASP B N 1
ATOM 12938 C CA . ASP B 1 777 ? -28.094 17.062 62.688 1 52 777 ASP B CA 1
ATOM 12939 C C . ASP B 1 777 ? -28.109 18.062 63.844 1 52 777 ASP B C 1
ATOM 12941 O O . ASP B 1 777 ? -27.078 18.656 64.188 1 52 777 ASP B O 1
ATOM 12945 N N . TYR B 1 778 ? -29.375 18.359 64.5 1 52.66 778 TYR B N 1
ATOM 12946 C CA . TYR B 1 778 ? -29.703 19.234 65.625 1 52.66 778 TYR B CA 1
ATOM 12947 C C . TYR B 1 778 ? -28.688 19.078 66.75 1 52.66 778 TYR B C 1
ATOM 12949 O O . TYR B 1 778 ? -28.344 20.047 67.375 1 52.66 778 TYR B O 1
ATOM 12957 N N . PHE B 1 779 ? -28.328 17.766 67.125 1 52.81 779 PHE B N 1
ATOM 12958 C CA . PHE B 1 779 ? -27.594 17.516 68.375 1 52.81 779 PHE B CA 1
ATOM 12959 C C . PHE B 1 779 ? -26.109 17.797 68.188 1 52.81 779 PHE B C 1
ATOM 12961 O O . PHE B 1 779 ? -25.359 17.844 69.125 1 52.81 779 PHE B O 1
ATOM 12968 N N . ASN B 1 780 ? -25.406 17.719 67.062 1 47.62 780 ASN B N 1
ATOM 12969 C CA . ASN B 1 780 ? -23.984 17.984 66.875 1 47.62 780 ASN B CA 1
ATOM 12970 C C . ASN B 1 780 ? -23.75 19.375 66.25 1 47.62 780 ASN B C 1
ATOM 12972 O O . ASN B 1 780 ? -23.719 19.562 65.062 1 47.62 780 ASN B O 1
ATOM 12976 N N . TYR B 1 781 ? -23.953 20.422 66.75 1 41.78 781 TYR B N 1
ATOM 12977 C CA . TYR B 1 781 ? -23.734 21.859 66.625 1 41.78 781 TYR B CA 1
ATOM 12978 C C . TYR B 1 781 ? -22.266 22.172 66.438 1 41.78 781 TYR B C 1
ATOM 12980 O O . TYR B 1 781 ? -21.422 21.734 67.25 1 41.78 781 TYR B O 1
ATOM 12988 N N . GLY B 1 782 ? -21.672 22.688 65.312 1 52.06 782 GLY B N 1
ATOM 12989 C CA . GLY B 1 782 ? -20.531 23.5 64.938 1 52.06 782 GLY B CA 1
ATOM 12990 C C . GLY B 1 782 ? -19.469 22.734 64.188 1 52.06 782 GLY B C 1
ATOM 12991 O O . GLY B 1 782 ? -18.594 23.344 63.562 1 52.06 782 GLY B O 1
ATOM 12992 N N . ALA B 1 783 ? -18.875 21.547 64.688 1 52.84 783 ALA B N 1
ATOM 12993 C CA . ALA B 1 783 ? -17.531 21.172 64.25 1 52.84 783 ALA B CA 1
ATOM 12994 C C . ALA B 1 783 ? -17.609 20.484 62.875 1 52.84 783 ALA B C 1
ATOM 12996 O O . ALA B 1 783 ? -18.094 19.359 62.781 1 52.84 783 ALA B O 1
ATOM 12997 N N . ILE B 1 784 ? -17.812 21.172 61.75 1 59 784 ILE B N 1
ATOM 12998 C CA . ILE B 1 784 ? -17.547 20.594 60.438 1 59 784 ILE B CA 1
ATOM 12999 C C . ILE B 1 784 ? -16.297 19.719 60.5 1 59 784 ILE B C 1
ATOM 13001 O O . ILE B 1 784 ? -15.234 20.188 60.906 1 59 784 ILE B O 1
ATOM 13005 N N . ASN B 1 785 ? -16.5 18.406 60.688 1 68.94 785 ASN B N 1
ATOM 13006 C CA . ASN B 1 785 ? -15.344 17.531 60.594 1 68.94 785 ASN B CA 1
ATOM 13007 C C . ASN B 1 785 ? -14.406 17.922 59.469 1 68.94 785 ASN B C 1
ATOM 13009 O O . ASN B 1 785 ? -14.805 17.922 58.312 1 68.94 785 ASN B O 1
ATOM 13013 N N . GLU B 1 786 ? -13.336 18.641 59.844 1 76.31 786 GLU B N 1
ATOM 13014 C CA . GLU B 1 786 ? -12.32 19.156 58.906 1 76.31 786 GLU B CA 1
ATOM 13015 C C . GLU B 1 786 ? -11.922 18.109 57.875 1 76.31 786 GLU B C 1
ATOM 13017 O O . GLU B 1 786 ? -11.672 18.438 56.719 1 76.31 786 GLU B O 1
ATOM 13022 N N . ASP B 1 787 ? -12.047 16.828 58.312 1 77.19 787 ASP B N 1
ATOM 13023 C CA . ASP B 1 787 ? -11.648 15.773 57.406 1 77.19 787 ASP B CA 1
ATOM 13024 C C . ASP B 1 787 ? -12.695 15.57 56.312 1 77.19 787 ASP B C 1
ATOM 13026 O O . ASP B 1 787 ? -12.352 15.367 55.125 1 77.19 787 ASP B O 1
ATOM 13030 N N . GLU B 1 788 ? -13.953 15.625 56.719 1 78.19 788 GLU B N 1
ATOM 13031 C CA . GLU B 1 788 ? -15.023 15.445 55.75 1 78.19 788 GLU B CA 1
ATOM 13032 C C . GLU B 1 788 ? -15.094 16.625 54.781 1 78.19 788 GLU B C 1
ATOM 13034 O O . GLU B 1 788 ? -15.383 16.438 53.594 1 78.19 788 GLU B O 1
ATOM 13039 N N . TYR B 1 789 ? -14.797 17.75 55.344 1 81.75 789 TYR B N 1
ATOM 13040 C CA . TYR B 1 789 ? -14.766 18.953 54.5 1 81.75 789 TYR B CA 1
ATOM 13041 C C . TYR B 1 789 ? -13.656 18.844 53.438 1 81.75 789 TYR B C 1
ATOM 13043 O O . TYR B 1 789 ? -13.883 19.125 52.25 1 81.75 789 TYR B O 1
ATOM 13051 N N . LEU B 1 790 ? -12.5 18.422 53.812 1 81.75 790 LEU B N 1
ATOM 13052 C CA . LEU B 1 790 ? -11.359 18.328 52.906 1 81.75 790 LEU B CA 1
ATOM 13053 C C . LEU B 1 790 ? -11.594 17.266 51.844 1 81.75 790 LEU B C 1
ATOM 13055 O O . LEU B 1 790 ? -11.172 17.422 50.688 1 81.75 790 LEU B O 1
ATOM 13059 N N . GLU B 1 791 ? -12.289 16.297 52.219 1 80.69 791 GLU B N 1
ATOM 13060 C CA . GLU B 1 791 ? -12.578 15.227 51.25 1 80.69 791 GLU B CA 1
ATOM 13061 C C . GLU B 1 791 ? -13.594 15.68 50.219 1 80.69 791 GLU B C 1
ATOM 13063 O O . GLU B 1 791 ? -13.43 15.398 49.031 1 80.69 791 GLU B O 1
ATOM 13068 N N . MET B 1 792 ? -14.633 16.312 50.656 1 81.56 792 MET B N 1
ATOM 13069 C CA . MET B 1 792 ? -15.664 16.781 49.75 1 81.56 792 MET B CA 1
ATOM 13070 C C . MET B 1 792 ? -15.117 17.875 48.844 1 81.56 792 MET B C 1
ATOM 13072 O O . MET B 1 792 ? -15.461 17.953 47.656 1 81.56 792 MET B O 1
ATOM 13076 N N . LYS B 1 793 ? -14.289 18.672 49.406 1 83.94 793 LYS B N 1
ATOM 13077 C CA . LYS B 1 793 ? -13.656 19.734 48.625 1 83.94 793 LYS B CA 1
ATOM 13078 C C . LYS B 1 793 ? -12.766 19.141 47.531 1 83.94 793 LYS B C 1
ATOM 13080 O O . LYS B 1 793 ? -12.789 19.609 46.375 1 83.94 793 LYS B O 1
ATOM 13085 N N . SER B 1 794 ? -12.055 18.172 47.844 1 84 794 SER B N 1
ATOM 13086 C CA . SER B 1 794 ? -11.18 17.547 46.875 1 84 794 SER B CA 1
ATOM 13087 C C . SER B 1 794 ? -11.984 16.875 45.75 1 84 794 SER B C 1
ATOM 13089 O O . SER B 1 794 ? -11.578 16.891 44.594 1 84 794 SER B O 1
ATOM 13091 N N . SER B 1 795 ? -13.047 16.344 46.125 1 82.12 795 SER B N 1
ATOM 13092 C CA . SER B 1 795 ? -13.883 15.664 45.156 1 82.12 795 SER B CA 1
ATOM 13093 C C . SER B 1 795 ? -14.492 16.656 44.156 1 82.12 795 SER B C 1
ATOM 13095 O O . SER B 1 795 ? -14.531 16.406 42.969 1 82.12 795 SER B O 1
ATOM 13097 N N . ILE B 1 796 ? -14.914 17.766 44.656 1 84.06 796 ILE B N 1
ATOM 13098 C CA . ILE B 1 796 ? -15.531 18.75 43.781 1 84.06 796 ILE B CA 1
ATOM 13099 C C . ILE B 1 796 ? -14.469 19.422 42.938 1 84.06 796 ILE B C 1
ATOM 13101 O O . ILE B 1 796 ? -14.719 19.766 41.781 1 84.06 796 ILE B O 1
ATOM 13105 N N . ASP B 1 797 ? -13.305 19.562 43.469 1 84.25 797 ASP B N 1
ATOM 13106 C CA . ASP B 1 797 ? -12.219 20.172 42.688 1 84.25 797 ASP B CA 1
ATOM 13107 C C . ASP B 1 797 ? -11.828 19.297 41.531 1 84.25 797 ASP B C 1
ATOM 13109 O O . ASP B 1 797 ? -11.531 19.797 40.438 1 84.25 797 ASP B O 1
ATOM 13113 N N . VAL B 1 798 ? -11.844 18.062 41.688 1 83.75 798 VAL B N 1
ATOM 13114 C CA . VAL B 1 798 ? -11.484 17.125 40.625 1 83.75 798 VAL B CA 1
ATOM 13115 C C . VAL B 1 798 ? -12.609 17.062 39.594 1 83.75 798 VAL B C 1
ATOM 13117 O O . VAL B 1 798 ? -12.359 17.016 38.406 1 83.75 798 VAL B O 1
ATOM 13120 N N . LEU B 1 799 ? -13.742 17.109 40.094 1 84.94 799 LEU B N 1
ATOM 13121 C CA . LEU B 1 799 ? -14.898 17 39.219 1 84.94 799 LEU B CA 1
ATOM 13122 C C . LEU B 1 799 ? -15.062 18.25 38.375 1 84.94 799 LEU B C 1
ATOM 13124 O O . LEU B 1 799 ? -15.508 18.172 37.219 1 84.94 799 LEU B O 1
ATOM 13128 N N . THR B 1 800 ? -14.719 19.406 38.906 1 87.5 800 THR B N 1
ATOM 13129 C CA . THR B 1 800 ? -14.969 20.656 38.188 1 87.5 800 THR B CA 1
ATOM 13130 C C . THR B 1 800 ? -13.734 21.094 37.406 1 87.5 800 THR B C 1
ATOM 13132 O O . THR B 1 800 ? -13.789 22.047 36.625 1 87.5 800 THR B O 1
ATOM 13135 N N . ASN B 1 801 ? -12.664 20.391 37.469 1 87.44 801 ASN B N 1
ATOM 13136 C CA . ASN B 1 801 ? -11.484 20.703 36.656 1 87.44 801 ASN B CA 1
ATOM 13137 C C . ASN B 1 801 ? -11.484 19.969 35.344 1 87.44 801 ASN B C 1
ATOM 13139 O O . ASN B 1 801 ? -11.109 18.797 35.281 1 87.44 801 ASN B O 1
ATOM 13143 N N . LEU B 1 802 ? -11.836 20.672 34.312 1 88.19 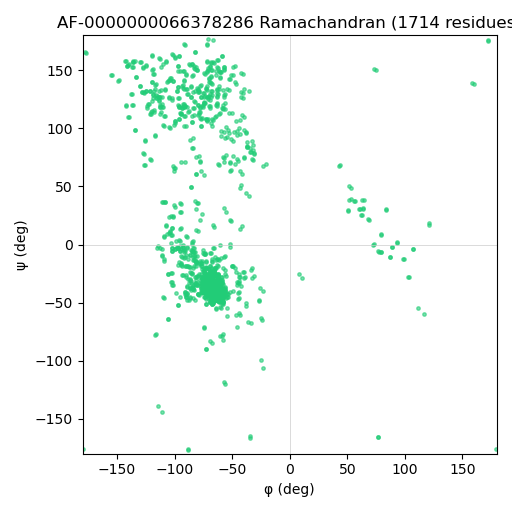802 LEU B N 1
ATOM 13144 C CA . LEU B 1 802 ? -11.93 20.047 32.969 1 88.19 802 LEU B CA 1
ATOM 13145 C C . LEU B 1 802 ? -10.719 20.406 32.125 1 88.19 802 LEU B C 1
ATOM 13147 O O . LEU B 1 802 ? -10.727 20.203 30.906 1 88.19 802 LEU B O 1
ATOM 13151 N N . THR B 1 803 ? -9.656 20.922 32.688 1 85.5 803 THR B N 1
ATOM 13152 C CA . THR B 1 803 ? -8.484 21.359 31.953 1 85.5 803 THR B CA 1
ATOM 13153 C C . THR B 1 803 ? -7.812 20.188 31.25 1 85.5 803 THR B C 1
ATOM 13155 O O . THR B 1 803 ? -7.23 20.359 30.172 1 85.5 803 THR B O 1
ATOM 13158 N N . ASN B 1 804 ? -7.988 19.031 31.781 1 80.31 804 ASN B N 1
ATOM 13159 C CA . ASN B 1 804 ? -7.336 17.859 31.203 1 80.31 804 ASN B CA 1
ATOM 13160 C C . ASN B 1 804 ? -8.109 17.312 30.016 1 80.31 804 ASN B C 1
ATOM 13162 O O . ASN B 1 804 ? -7.57 16.547 29.203 1 80.31 804 ASN B O 1
ATOM 13166 N N . PHE B 1 805 ? -9.312 17.766 29.875 1 85.88 805 PHE B N 1
ATOM 13167 C CA . PHE B 1 805 ? -10.133 17.266 28.781 1 85.88 805 PHE B CA 1
ATOM 13168 C C . PHE B 1 805 ? -10.125 18.25 27.609 1 85.88 805 PHE B C 1
ATOM 13170 O O . PHE B 1 805 ? -10.672 17.953 26.531 1 85.88 805 PHE B O 1
ATOM 13177 N N . VAL B 1 806 ? -9.492 19.344 27.812 1 88.38 806 VAL B N 1
ATOM 13178 C CA . VAL B 1 806 ? -9.398 20.344 26.75 1 88.38 806 VAL B CA 1
ATOM 13179 C C . VAL B 1 806 ? -8.211 20.016 25.844 1 88.38 806 VAL B C 1
ATOM 13181 O O . VAL B 1 806 ? -7.105 19.781 26.328 1 88.38 806 VAL B O 1
ATOM 13184 N N . ASP B 1 807 ? -8.516 19.938 24.547 1 87.44 807 ASP B N 1
ATOM 13185 C CA . ASP B 1 807 ? -7.445 19.75 23.562 1 87.44 807 ASP B CA 1
ATOM 13186 C C . ASP B 1 807 ? -6.719 21.078 23.297 1 87.44 807 ASP B C 1
ATOM 13188 O O . ASP B 1 807 ? -7.285 22 22.719 1 87.44 807 ASP B O 1
ATOM 13192 N N . ARG B 1 808 ? -5.473 21.125 23.672 1 82.94 808 ARG B N 1
ATOM 13193 C CA . ARG B 1 808 ? -4.723 22.375 23.609 1 82.94 808 ARG B CA 1
ATOM 13194 C C . ARG B 1 808 ? -3.902 22.453 22.328 1 82.94 808 ARG B C 1
ATOM 13196 O O . ARG B 1 808 ? -3.24 23.453 22.062 1 82.94 808 ARG B O 1
ATOM 13203 N N . VAL B 1 809 ? -3.955 21.406 21.578 1 84 809 VAL B N 1
ATOM 13204 C CA . VAL B 1 809 ? -3.094 21.422 20.391 1 84 809 VAL B CA 1
ATOM 13205 C C . VAL B 1 809 ? -3.924 21.156 19.141 1 84 809 VAL B C 1
ATOM 13207 O O . VAL B 1 809 ? -3.717 20.156 18.453 1 84 809 VAL B O 1
ATOM 13210 N N . PRO B 1 810 ? -4.734 22.109 18.844 1 87.62 810 PRO B N 1
ATOM 13211 C CA . PRO B 1 810 ? -5.484 21.938 17.609 1 87.62 810 PRO B CA 1
ATOM 13212 C C . PRO B 1 810 ? -4.68 22.344 16.375 1 87.62 810 PRO B C 1
ATOM 13214 O O . PRO B 1 810 ? -3.621 22.969 16.5 1 87.62 810 PRO B O 1
ATOM 13217 N N . MET B 1 811 ? -5.102 21.984 15.234 1 90.25 811 MET B N 1
ATOM 13218 C CA . MET B 1 811 ? -4.504 22.391 13.961 1 90.25 811 MET B CA 1
ATOM 13219 C C . MET B 1 811 ? -5.172 23.641 13.414 1 90.25 811 MET B C 1
ATOM 13221 O O . MET B 1 811 ? -6.395 23.781 13.484 1 90.25 811 MET B O 1
ATOM 13225 N N . PHE B 1 812 ? -4.352 24.594 12.961 1 92.31 812 PHE B N 1
ATOM 13226 C CA . PHE B 1 812 ? -4.863 25.859 12.469 1 92.31 812 PHE B CA 1
ATOM 13227 C C . PHE B 1 812 ? -4.543 26.047 10.992 1 92.31 812 PHE B C 1
ATOM 13229 O O . PHE B 1 812 ? -3.459 25.672 10.531 1 92.31 812 PHE B O 1
ATOM 13236 N N . ILE B 1 813 ? -5.48 26.516 10.25 1 92 813 ILE B N 1
ATOM 13237 C CA . ILE B 1 813 ? -5.258 26.953 8.875 1 92 813 ILE B CA 1
ATOM 13238 C C . ILE B 1 813 ? -5.957 28.297 8.648 1 92 813 ILE B C 1
ATOM 13240 O O . ILE B 1 813 ? -6.859 28.672 9.398 1 92 813 ILE B O 1
ATOM 13244 N N . ASN B 1 814 ? -5.461 29 7.641 1 91.06 814 ASN B N 1
ATOM 13245 C CA . ASN B 1 814 ? -6.102 30.266 7.309 1 91.06 814 ASN B CA 1
ATOM 13246 C C . ASN B 1 814 ? -7.465 30.047 6.656 1 91.06 814 ASN B C 1
ATOM 13248 O O . ASN B 1 814 ? -7.68 29.047 5.977 1 91.06 814 ASN B O 1
ATOM 13252 N N . TYR B 1 815 ? -8.344 30.938 6.867 1 88.56 815 TYR B N 1
ATOM 13253 C CA . TYR B 1 815 ? -9.711 30.812 6.371 1 88.56 815 TYR B CA 1
ATOM 13254 C C . TYR B 1 815 ? -9.734 30.828 4.848 1 88.56 815 TYR B C 1
ATOM 13256 O O . TYR B 1 815 ? -10.648 30.266 4.23 1 88.56 815 TYR B O 1
ATOM 13264 N N . ASP B 1 816 ? -8.734 31.422 4.207 1 87.38 816 ASP B N 1
ATOM 13265 C CA . ASP B 1 816 ? -8.727 31.562 2.754 1 87.38 816 ASP B CA 1
ATOM 13266 C C . ASP B 1 816 ? -7.941 30.422 2.1 1 87.38 816 ASP B C 1
ATOM 13268 O O . ASP B 1 816 ? -7.645 30.484 0.905 1 87.38 816 ASP B O 1
ATOM 13272 N N . THR B 1 817 ? -7.711 29.484 2.896 1 91 817 THR B N 1
ATOM 13273 C CA . THR B 1 817 ? -7.016 28.328 2.346 1 91 817 THR B CA 1
ATOM 13274 C C . THR B 1 817 ? -7.926 27.562 1.394 1 91 817 THR B C 1
ATOM 13276 O O . THR B 1 817 ? -9.141 27.469 1.614 1 91 817 THR B O 1
ATOM 13279 N N . GLU B 1 818 ? -7.289 27.062 0.337 1 91.38 818 GLU B N 1
ATOM 13280 C CA . GLU B 1 818 ? -8.047 26.297 -0.642 1 91.38 818 GLU B CA 1
ATOM 13281 C C . GLU B 1 818 ? -8.672 25.062 -0.003 1 91.38 818 GLU B C 1
ATOM 13283 O O . GLU B 1 818 ? -8.055 24.406 0.845 1 91.38 818 GLU B O 1
ATOM 13288 N N . LEU B 1 819 ? -9.828 24.734 -0.436 1 90.44 819 LEU B N 1
ATOM 13289 C CA . LEU B 1 819 ? -10.562 23.594 0.111 1 90.44 819 LEU B CA 1
ATOM 13290 C C . LEU B 1 819 ? -9.805 22.297 -0.122 1 90.44 819 LEU B C 1
ATOM 13292 O O . LEU B 1 819 ? -9.867 21.375 0.704 1 90.44 819 LEU B O 1
ATOM 13296 N N . CYS B 1 820 ? -9.094 22.234 -1.192 1 91.12 820 CYS B N 1
ATOM 13297 C CA . CYS B 1 820 ? -8.328 21.031 -1.52 1 91.12 820 CYS B CA 1
ATOM 13298 C C . CYS B 1 820 ? -7.266 20.766 -0.463 1 91.12 820 CYS B C 1
ATOM 13300 O O . CYS B 1 820 ? -6.977 19.609 -0.152 1 91.12 820 CYS B O 1
ATOM 13302 N N . PHE B 1 821 ? -6.715 21.781 0.033 1 92.25 821 PHE B N 1
ATOM 13303 C CA . PHE B 1 821 ? -5.707 21.609 1.072 1 92.25 821 PHE B CA 1
ATOM 13304 C C . PHE B 1 821 ? -6.332 21.094 2.359 1 92.25 821 PHE B C 1
ATOM 13306 O O . PHE B 1 821 ? -5.758 20.234 3.029 1 92.25 821 PHE B O 1
ATOM 13313 N N . ALA B 1 822 ? -7.457 21.625 2.727 1 92.06 822 ALA B N 1
ATOM 13314 C CA . ALA B 1 822 ? -8.172 21.125 3.9 1 92.06 822 ALA B CA 1
ATOM 13315 C C . ALA B 1 822 ? -8.539 19.656 3.73 1 92.06 822 ALA B C 1
ATOM 13317 O O . ALA B 1 822 ? -8.453 18.875 4.68 1 92.06 822 ALA B O 1
ATOM 13318 N N . HIS B 1 823 ? -8.984 19.359 2.525 1 91.94 823 HIS B N 1
ATOM 13319 C CA . HIS B 1 823 ? -9.312 17.969 2.23 1 91.94 823 HIS B CA 1
ATOM 13320 C C . HIS B 1 823 ? -8.094 17.062 2.414 1 91.94 823 HIS B C 1
ATOM 13322 O O . HIS B 1 823 ? -8.219 15.953 2.943 1 91.94 823 HIS B O 1
ATOM 13328 N N . LEU B 1 824 ? -6.961 17.5 1.965 1 90.62 824 LEU B N 1
ATOM 13329 C CA . LEU B 1 824 ? -5.719 16.75 2.094 1 90.62 824 LEU B CA 1
ATOM 13330 C C . LEU B 1 824 ? -5.383 16.5 3.561 1 90.62 824 LEU B C 1
ATOM 13332 O O . LEU B 1 824 ? -4.953 15.398 3.926 1 90.62 824 LEU B O 1
ATOM 13336 N N . ILE B 1 825 ? -5.594 17.469 4.406 1 92.06 825 ILE B N 1
ATOM 13337 C CA . ILE B 1 825 ? -5.281 17.344 5.828 1 92.06 825 ILE B CA 1
ATOM 13338 C C . ILE B 1 825 ? -6.211 16.328 6.484 1 92.06 825 ILE B C 1
ATOM 13340 O O . ILE B 1 825 ? -5.758 15.445 7.207 1 92.06 825 ILE B O 1
ATOM 13344 N N . PHE B 1 826 ? -7.48 16.438 6.16 1 90.94 826 PHE B N 1
ATOM 13345 C CA . PHE B 1 826 ? -8.438 15.508 6.754 1 90.94 826 PHE B CA 1
ATOM 13346 C C . PHE B 1 826 ? -8.172 14.078 6.293 1 90.94 826 PHE B C 1
ATOM 13348 O O . PHE B 1 826 ? -8.352 13.133 7.062 1 90.94 826 PHE B O 1
ATOM 13355 N N . ASP B 1 827 ? -7.73 13.977 5.121 1 88.38 827 ASP B N 1
ATOM 13356 C CA . ASP B 1 827 ? -7.539 12.648 4.531 1 88.38 827 ASP B CA 1
ATOM 13357 C C . ASP B 1 827 ? -6.246 12.008 5.027 1 88.38 827 ASP B C 1
ATOM 13359 O O . ASP B 1 827 ? -6.219 10.812 5.336 1 88.38 827 ASP B O 1
ATOM 13363 N N . ARG B 1 828 ? -5.18 12.758 5.105 1 88.69 828 ARG B N 1
ATOM 13364 C CA . ARG B 1 828 ? -3.865 12.188 5.398 1 88.69 828 ARG B CA 1
ATOM 13365 C C . ARG B 1 828 ? -3.607 12.148 6.898 1 88.69 828 ARG B C 1
ATOM 13367 O O . ARG B 1 828 ? -3.043 11.18 7.41 1 88.69 828 ARG B O 1
ATOM 13374 N N . ILE B 1 829 ? -3.965 13.188 7.617 1 89.69 829 ILE B N 1
ATOM 13375 C CA . ILE B 1 829 ? -3.709 13.227 9.055 1 89.69 829 ILE B CA 1
ATOM 13376 C C . ILE B 1 829 ? -4.863 12.562 9.805 1 89.69 829 ILE B C 1
ATOM 13378 O O . ILE B 1 829 ? -4.645 11.883 10.805 1 89.69 829 ILE B O 1
ATOM 13382 N N . GLY B 1 830 ? -6.078 12.75 9.328 1 87.75 830 GLY B N 1
ATOM 13383 C CA . GLY B 1 830 ? -7.238 12.109 9.922 1 87.75 830 GLY B CA 1
ATOM 13384 C C . GLY B 1 830 ? -7.785 12.852 11.125 1 87.75 830 GLY B C 1
ATOM 13385 O O . GLY B 1 830 ? -8.328 12.242 12.047 1 87.75 830 GLY B O 1
ATOM 13386 N N . ASN B 1 831 ? -7.645 14.164 11.195 1 88.56 831 ASN B N 1
ATOM 13387 C CA . ASN B 1 831 ? -8.227 14.961 12.266 1 88.56 831 ASN B CA 1
ATOM 13388 C C . ASN B 1 831 ? -9.742 15.062 12.141 1 88.56 831 ASN B C 1
ATOM 13390 O O . ASN B 1 831 ? -10.289 14.906 11.047 1 88.56 831 ASN B O 1
ATOM 13394 N N . ARG B 1 832 ? -10.352 15.344 13.242 1 88.06 832 ARG B N 1
ATOM 13395 C CA . ARG B 1 832 ? -11.797 15.5 13.266 1 88.06 832 ARG B CA 1
ATOM 13396 C C . ARG B 1 832 ? -12.203 16.922 12.859 1 88.06 832 ARG B C 1
ATOM 13398 O O . ARG B 1 832 ? -13.25 17.125 12.242 1 88.06 832 ARG B O 1
ATOM 13405 N N . VAL B 1 833 ? -11.367 17.797 13.344 1 90.94 833 VAL B N 1
ATOM 13406 C CA . VAL B 1 833 ? -11.711 19.203 13.117 1 90.94 833 VAL B CA 1
ATOM 13407 C C . VAL B 1 833 ? -10.453 20 12.797 1 90.94 833 VAL B C 1
ATOM 13409 O O . VAL B 1 833 ? -9.344 19.578 13.141 1 90.94 833 VAL B O 1
ATOM 13412 N N . ILE B 1 834 ? -10.641 21.078 12.094 1 92.44 834 ILE B N 1
ATOM 13413 C CA . ILE B 1 834 ? -9.586 22.047 11.812 1 92.44 834 ILE B CA 1
ATOM 13414 C C . ILE B 1 834 ? -10.07 23.453 12.188 1 92.44 834 ILE B C 1
ATOM 13416 O O . ILE B 1 834 ? -11.203 23.828 11.859 1 92.44 834 ILE B O 1
ATOM 13420 N N . VAL B 1 835 ? -9.266 24.188 12.922 1 92.75 835 VAL B N 1
ATOM 13421 C CA . VAL B 1 835 ? -9.625 25.531 13.328 1 92.75 835 VAL B CA 1
ATOM 13422 C C . VAL B 1 835 ? -9.18 26.531 12.266 1 92.75 835 VAL B C 1
ATOM 13424 O O . VAL B 1 835 ? -8.039 26.5 11.812 1 92.75 835 VAL B O 1
ATOM 13427 N N . LEU B 1 836 ? -10.055 27.375 11.844 1 92.06 836 LEU B N 1
ATOM 13428 C CA . LEU B 1 836 ? -9.766 28.406 10.852 1 92.06 836 LEU B CA 1
ATOM 13429 C C . LEU B 1 836 ? -9.461 29.734 11.516 1 92.06 836 LEU B C 1
ATOM 13431 O O . LEU B 1 836 ? -10.141 30.141 12.469 1 92.06 836 LEU B O 1
ATOM 13435 N N . ILE B 1 837 ? -8.422 30.375 11.031 1 89.88 837 ILE B N 1
ATOM 13436 C CA . ILE B 1 837 ? -8.008 31.672 11.586 1 89.88 837 ILE B CA 1
ATOM 13437 C C . ILE B 1 837 ? -8.078 32.75 10.5 1 89.88 837 ILE B C 1
ATOM 13439 O O . ILE B 1 837 ? -7.816 32.469 9.32 1 89.88 837 ILE B O 1
ATOM 13443 N N . LYS B 1 838 ? -8.516 33.875 10.852 1 86.19 838 LYS B N 1
ATOM 13444 C CA . LYS B 1 838 ? -8.484 35.062 10.008 1 86.19 838 LYS B CA 1
ATOM 13445 C C . LYS B 1 838 ? -7.668 36.188 10.664 1 86.19 838 LYS B C 1
ATOM 13447 O O . LYS B 1 838 ? -8.039 36.656 11.734 1 86.19 838 LYS B O 1
ATOM 13452 N N . ASP B 1 839 ? -6.625 36.562 10.164 1 80.81 839 ASP B N 1
ATOM 13453 C CA . ASP B 1 839 ? -5.742 37.594 10.703 1 80.81 839 ASP B CA 1
ATOM 13454 C C . ASP B 1 839 ? -5.316 37.25 12.133 1 80.81 839 ASP B C 1
ATOM 13456 O O . ASP B 1 839 ? -5.363 38.125 13.008 1 80.81 839 ASP B O 1
ATOM 13460 N N . GLY B 1 840 ? -5.074 35.969 12.438 1 80.25 840 GLY B N 1
ATOM 13461 C CA . GLY B 1 840 ? -4.605 35.531 13.742 1 80.25 840 GLY B CA 1
ATOM 13462 C C . GLY B 1 840 ? -5.73 35.281 14.727 1 80.25 840 GLY B C 1
ATOM 13463 O O . GLY B 1 840 ? -5.5 34.719 15.805 1 80.25 840 GLY B O 1
ATOM 13464 N N . LYS B 1 841 ? -6.883 35.688 14.352 1 86.56 841 LYS B N 1
ATOM 13465 C CA . LYS B 1 841 ? -8.023 35.531 15.242 1 86.56 841 LYS B CA 1
ATOM 13466 C C . LYS B 1 841 ? -8.867 34.312 14.852 1 86.56 841 LYS B C 1
ATOM 13468 O O . LYS B 1 841 ? -8.805 33.844 13.711 1 86.56 841 LYS B O 1
ATOM 13473 N N . TYR B 1 842 ? -9.641 33.906 15.812 1 88.94 842 TYR B N 1
ATOM 13474 C CA . TYR B 1 842 ? -10.5 32.75 15.609 1 88.94 842 TYR B CA 1
ATOM 13475 C C . TYR B 1 842 ? -11.617 33.062 14.625 1 88.94 842 TYR B C 1
ATOM 13477 O O . TYR B 1 842 ? -12.281 34.094 14.742 1 88.94 842 TYR B O 1
ATOM 13485 N N . TYR B 1 843 ? -11.836 32.25 13.602 1 87.25 843 TYR B N 1
ATOM 13486 C CA . TYR B 1 843 ? -12.875 32.438 12.602 1 87.25 843 TYR B CA 1
ATOM 13487 C C . TYR B 1 843 ? -13.977 31.406 12.75 1 87.25 843 TYR B C 1
ATOM 13489 O O . TYR B 1 843 ? -15.164 31.734 12.703 1 87.25 843 TYR B O 1
ATOM 13497 N N . GLY B 1 844 ? -13.516 30.125 12.914 1 87.88 844 GLY B N 1
ATOM 13498 C CA . GLY B 1 844 ? -14.469 29.031 13.016 1 87.88 844 GLY B CA 1
ATOM 13499 C C . GLY B 1 844 ? -13.812 27.672 13 1 87.88 844 GLY B C 1
ATOM 13500 O O . GLY B 1 844 ? -12.586 27.562 12.914 1 87.88 844 GLY B O 1
ATOM 13501 N N . VAL B 1 845 ? -14.703 26.656 13.195 1 90.25 845 VAL B N 1
ATOM 13502 C CA . VAL B 1 845 ? -14.211 25.281 13.203 1 90.25 845 VAL B CA 1
ATOM 13503 C C . VAL B 1 845 ? -14.805 24.516 12.023 1 90.25 845 VAL B C 1
ATOM 13505 O O . VAL B 1 845 ? -16.016 24.578 11.797 1 90.25 845 VAL B O 1
ATOM 13508 N N . LEU B 1 846 ? -13.938 23.922 11.242 1 90.19 846 LEU B N 1
ATOM 13509 C CA . LEU B 1 846 ? -14.367 23.078 10.133 1 90.19 846 LEU B CA 1
ATOM 13510 C C . LEU B 1 846 ? -14.375 21.609 10.539 1 90.19 846 LEU B C 1
ATOM 13512 O O . LEU B 1 846 ? -13.336 21.047 10.906 1 90.19 846 LEU B O 1
ATOM 13516 N N . HIS B 1 847 ? -15.547 20.984 10.5 1 87.44 847 HIS B N 1
ATOM 13517 C CA . HIS B 1 847 ? -15.695 19.578 10.836 1 87.44 847 HIS B CA 1
ATOM 13518 C C . HIS B 1 847 ? -15.523 18.688 9.609 1 87.44 847 HIS B C 1
ATOM 13520 O O . HIS B 1 847 ? -15.906 19.078 8.5 1 87.44 847 HIS B O 1
ATOM 13526 N N . LYS B 1 848 ? -14.969 17.531 9.781 1 87.88 848 LYS B N 1
ATOM 13527 C CA . LYS B 1 848 ? -14.734 16.578 8.695 1 87.88 848 LYS B CA 1
ATOM 13528 C C . LYS B 1 848 ? -16.031 16.219 7.992 1 87.88 848 LYS B C 1
ATOM 13530 O O . LYS B 1 848 ? -16.094 16.156 6.762 1 87.88 848 LYS B O 1
ATOM 13535 N N . LYS B 1 849 ? -17.125 16 8.711 1 82.25 849 LYS B N 1
ATOM 13536 C CA . LYS B 1 849 ? -18.406 15.594 8.141 1 82.25 849 LYS B CA 1
ATOM 13537 C C . LYS B 1 849 ? -19 16.703 7.27 1 82.25 849 LYS B C 1
ATOM 13539 O O . LYS B 1 849 ? -19.672 16.422 6.27 1 82.25 849 LYS B O 1
ATOM 13544 N N . VAL B 1 850 ? -18.75 17.953 7.641 1 81.5 850 VAL B N 1
ATOM 13545 C CA . VAL B 1 850 ? -19.266 19.078 6.875 1 81.5 850 VAL B CA 1
ATOM 13546 C C . VAL B 1 850 ? -18.562 19.156 5.523 1 81.5 850 VAL B C 1
ATOM 13548 O O . VAL B 1 850 ? -19.188 19.453 4.504 1 81.5 850 VAL B O 1
ATOM 13551 N N . LEU B 1 851 ? -17.312 18.938 5.605 1 85.88 851 LEU B N 1
ATOM 13552 C CA . LEU B 1 851 ? -16.562 18.922 4.355 1 85.88 851 LEU B CA 1
ATOM 13553 C C . LEU B 1 851 ? -17.047 17.812 3.438 1 85.88 851 LEU B C 1
ATOM 13555 O O . LEU B 1 851 ? -17.219 18.016 2.234 1 85.88 851 LEU B O 1
ATOM 13559 N N . ILE B 1 852 ? -17.266 16.594 3.959 1 84.44 852 ILE B N 1
ATOM 13560 C CA . ILE B 1 852 ? -17.703 15.453 3.17 1 84.44 852 ILE B CA 1
ATOM 13561 C C . ILE B 1 852 ? -19.078 15.727 2.574 1 84.44 852 ILE B C 1
ATOM 13563 O O . ILE B 1 852 ? -19.344 15.406 1.411 1 84.44 852 ILE B O 1
ATOM 13567 N N . ASP B 1 853 ? -19.922 16.281 3.33 1 79.69 853 ASP B N 1
ATOM 13568 C CA . ASP B 1 853 ? -21.266 16.594 2.865 1 79.69 853 ASP B CA 1
ATOM 13569 C C . ASP B 1 853 ? -21.234 17.609 1.725 1 79.69 853 ASP B C 1
ATOM 13571 O O . ASP B 1 853 ? -21.969 17.484 0.747 1 79.69 853 ASP B O 1
ATOM 13575 N N . TYR B 1 854 ? -20.391 18.594 1.846 1 81.5 854 TYR B N 1
ATOM 13576 C CA . TYR B 1 854 ? -20.266 19.594 0.8 1 81.5 854 TYR B CA 1
ATOM 13577 C C . TYR B 1 854 ? -19.766 18.984 -0.5 1 81.5 854 TYR B C 1
ATOM 13579 O O . TYR B 1 854 ? -20.297 19.281 -1.577 1 81.5 854 TYR B O 1
ATOM 13587 N N . LEU B 1 855 ? -18.844 18.203 -0.369 1 81.88 855 LEU B N 1
ATOM 13588 C CA . LEU B 1 855 ? -18.25 17.594 -1.561 1 81.88 855 LEU B CA 1
ATOM 13589 C C . LEU B 1 855 ? -19.234 16.656 -2.234 1 81.88 855 LEU B C 1
ATOM 13591 O O . LEU B 1 855 ? -19.234 16.516 -3.461 1 81.88 855 LEU B O 1
ATOM 13595 N N . ARG B 1 856 ? -20.047 16.031 -1.54 1 78.44 856 ARG B N 1
ATOM 13596 C CA . ARG B 1 856 ? -21.031 15.109 -2.102 1 78.44 856 ARG B CA 1
ATOM 13597 C C . ARG B 1 856 ? -22.156 15.867 -2.807 1 78.44 856 ARG B C 1
ATOM 13599 O O . ARG B 1 856 ? -22.703 15.383 -3.803 1 78.44 856 ARG B O 1
ATOM 13606 N N . ARG B 1 857 ? -22.469 16.953 -2.309 1 72.75 857 ARG B N 1
ATOM 13607 C CA . ARG B 1 857 ? -23.531 17.75 -2.916 1 72.75 857 ARG B CA 1
ATOM 13608 C C . ARG B 1 857 ? -23.062 18.375 -4.227 1 72.75 857 ARG B C 1
ATOM 13610 O O . ARG B 1 857 ? -23.859 18.594 -5.137 1 72.75 857 ARG B O 1
ATOM 13617 N N . THR B 1 858 ? -21.797 18.625 -4.266 1 69.19 858 THR B N 1
ATOM 13618 C CA . THR B 1 858 ? -21.266 19.266 -5.473 1 69.19 858 THR B CA 1
ATOM 13619 C C . THR B 1 858 ? -20.984 18.219 -6.547 1 69.19 858 THR B C 1
ATOM 13621 O O . THR B 1 858 ? -20.922 18.531 -7.734 1 69.19 858 THR B O 1
ATOM 13624 N N . GLU B 1 859 ? -20.844 16.938 -6.184 1 65.56 859 GLU B N 1
ATOM 13625 C CA . GLU B 1 859 ? -20.672 15.891 -7.188 1 65.56 859 GLU B CA 1
ATOM 13626 C C . GLU B 1 859 ? -21.984 15.609 -7.914 1 65.56 859 GLU B C 1
ATOM 13628 O O . GLU B 1 859 ? -21.984 15.391 -9.125 1 65.56 859 GLU B O 1
#

Organism: Candida albicans (strain SC5314 / ATCC MYA-2876) (NCBI:txid237561)

Foldseek 3Di:
DDQPVVPPQDDPFFPPVWVCLLKFFFFLLVLVVVVVQVVVCLVVQADPDDPDPRGGHGHDPVVSCCVVCVLVVLLLVLLQVLLVLLLVLLQLLQLLLQVLFWAFQVDRSAGQQRSQCVVPPDDLRQQPPCPDPPDSVGTQTPLNVCCVPHDPDDPVSLVSNLVLLLVLLLVLLVLQVVQKDWAIFAQDPPPPPPDDPDCDDDDDPPCPVPPRVRGTDIDRLLFELCLLVLLLVLLGIDNPCSLPPSSLVSNSSSVSSNLSSLFLFACLSNLLSNQLSSQLVSCVVPCVQNVRPNNSSLSSLLSSLLSNCLRLVFLPLSLVCCCFPRNVDADPVSSVSSSVSNVSSSVSSLVVVSPVPSGSADQFAADDDFFAPLCLVVLLVLLLVLLVLQLVLLVLLVVCCVPPCPDPVCVVPLSVLSSVLSSVLSNLQVPASLSSRRLRVSLNQLQDWPPPPHSDCLLVDDDLVSLVVVLVSLVSSLVSLSVSLSSVHPRSGYGHNLSSLLSNQLSVLLSSLSVVVNVQVVVVVVVVVPDPDDPDDLDQRPPPCNSRADPPDNGRDGSNVSSLLSSLSNSCSAAVDAPSSLSSSCSRHVDPNCSVSSRSSSVSSSVSNCVSPVDHNSRSVCLVSVRFDFDDPVDDDDQQDFQLNLLPDVSQPRLFPDVVPPPLLHLEAECQQHQKAWLVSLVSSLSNCSSNSNQAAWYFYAHPQATQWTFGNVLSSVLSVVVVVVCVVLVQPDIAIAGADDVPPPDPDDPRSVVVHVVRLVVNLVSLVVSQVVPDDPPRPDDSPPVVSVVSSVVSNVSRYCN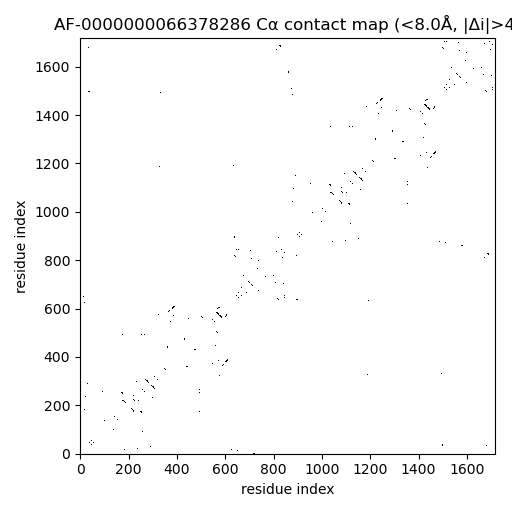VNIGRDAAEDERRHGLVVVSVCCSPSVRQWYFYDHPNGGGGIGGPRSSSSVVSVVD/DDQPVVVPLDDPFAPPVFVCLLKFFFFLLVLVVVVVQVVVCLVVQADPDDPDPRGGHGHDPVVSCCVVCVLVVLLLVLLQVLLVLLLVLLQLLQLLLQVLFWAFQVDRSAGQQRSQCVVPPDDLRQQPPCPPPPDSVGTQTPLNVCCVPHDPDDPVSLVSNLVLLLVLLLVLLVLQVVQKDWATFAQDPPPPPPDDPDCPDDDDPPPPVPPRRRGTDIDRLLFELCLLVLLLVLLGIDNPCSLPPSSLVSNSSSVSSNLSSLFLFACLSNLLSNQLSSQLVSCVVPCVQNVRPNNSSLSSLLSSLLSNCLRLVFLPLSLVCCCFPRNVDADPVSSVSSSVSNVSSSVSSLVVVSPVPSGSADQFAADDDFFAPLCLVVLLVLLLVLLVLQLVLLVLLVVCCVPPCPDPVCVVCLSVLSSVLSSVLSNLQVPASLSSRRLRVSLNQLQDWPPPPHSDCLLVDDDLVSLVVVLVSLVSSLVSLSVSLSSVHPRSGYGHNLSSLLSNQLSVLLSSLSVVVNVQVVVVVVVVVPDPDDPDDLDQRPPPCNSRADPPDNGRDGSNVSSLLSSLSNSCSAAVDAPSSLSSSCSRHVDPNCSVSSRSSSVSSSVSNCVSPVDHNSRSVCLVSVRFDFDDPVDDDDQQDFQLNLLPDVSQVRLFPDPVPPPLLHLEAECQQHQWAWLVSLVSSLSNCSSNSVQAAWYFYDHPQATQWTFGNVLSSVLSVVVVVVCVVLVQPDIAIAGADDPPPPDPDDPRSVVVHVVRLVVNLVSLVVSQVVPDDPPDPDDSPPVVSVVSSVVSNVSRYCNVNIGRDAAEDERRHGLVVVSVCCSPSVRQWYFYDHPNGGGGIGGPRSSSSVVSVVD

InterPro domains:
  IPR001807 Chloride channel [PF00654] (221-607)
  IPR001807 Chloride channel [PR00762] (220-237)
  IPR001807 Chloride channel [PR00762] (251-270)
  IPR001807 Chloride channel [PR00762] (305-324)
  IPR001807 Chloride channel [PR00762] (560-576)
  IPR001807 Chloride channel [PR00762] (578-597)
  IPR001807 Chloride channel [PR00762] (617-631)
  IPR014743 Chloride channel, core [SSF81340] (61-630)

Secondary structure (DSSP, 8-state):
---SGGGT--S----S-GGGGG-EEP-HHHHHHHHHHHHHHHHHTB--STT-TTTTPBPPHHHHHHHHHHHHHHHHHHHHHHHHHHHHHHHHHHHHHHHTTEEESS-TTS-HHHHTTTSTTS--TT--S---S---TTEEEHHHHHHHHS-SSS-HHHHHHHHHHHHHHHHHHHHHHTTEEEEEEEPP---STT--------S-----------EEEEEETTSS-SHHHHHHHHTTEE-TTTTSHHHHHHHHHHHHHHHHTT-S-BSHHHHHHHHHHHHHHHHTT-HHHHT-HHHHHHHHHHHHHHHHHHHHT-HHHHHHHIIIII-SB--HHHHHHHHHHHHHHHHHHHHH-TTSSS-SSTT---------GGGHHHHHHHHHHHHHHHHHHHHHHHHHHHHTTTSHHHHH-HHHHHHHHHHHHHHHHTTSHHHHS-HHHHHHHHHS-SSS--S-GGGS--SHHHHHHHHHHHHHHHHHHHHHHHHHTTSSS--BSHHHHHHHHHHHHHHHHHHHHHHHHHHHHHHHTT------S-----HHHHTTS-TTSSSSS-HHHHHHHHHHHHHHHHH---HHHHHHHHHHHT-GGGHHHHHHHHHHHHHHHHHH-SS-HHHHHHHHTT---PPPTTSPPPTT-BHHHHHHSTTS------TTS-GGGSSEEE-SS-SEEEHHHHHHHHHHHHHTT-TT-EEEEEETTEEEEEEEHHHHHHHHHHHHHHHHHHT--SPPEEE-S-TTSSS---HHHHHHHHHHHHHHHHHHHHHHHHH--TTS-S---HHHHHHHHHHHHHHHB-GGGSB----EEETTSBHHHHHHHHHHT--SEEEEEETTEEEEEEEHHHHHHHHHHH-/---SGGGT--S----S-GGGGG-EEP-HHHHHHHHHHHHHHHHHTB--STT-TTTTPBPPHHHHHHHHHHHHHHHHHHHHHHHHHHHHHHHHHHHHHHHTTEEESS-TTS-HHHHTTTS-SS--TT--S---S---TTEEEHHHHHHHHS-SSS-HHHHHHHHHHHHHHHHHHHHHHTTEEEEEEEPP---TT---------S-----------EEEEEETTSS-SHHHHHHHHTTEE-TTTTSHHHHHHHHHHHHHHHHTT-S-BSHHHHHHHHHHHHHHHHTT-HHHHT-HHHHHHHHHHHHHHHHHHHHT-HHHHHHHIIIII-SB--HHHHHHHHHHHHHHHHHHHHH-TTSSS-SSTT---------GGGHHHHHHHHHHHHHHHHHHHHHHHHHHHHTTTSHHHHH-HHHHHHHHHHHHHHHHTTSHHHHS-HHHHHHHHHS-SSS--S-GGGS--SHHHHHHHHHHHHHHHHHHHHHHHHHTTSSS--BSHHHHHHHHHHHHHHHHHHHHHHHHHHHHHHHTT------S-----HHHHTTS-TTSSSSS-HHHHHHHHHHHHHHHHH---HHHHHHHHHHHT-GGGHHHHHHHHHHHHHHHHHH-SS-HHHHHHHHTT---PPPTTSPPPTT-BHHHHHHSTTS------TTS-GGGSSEEE-SS-SEEEHHHHHHHHHHHHHTT-TT-EEEEEETTEEEEEEEHHHHHHHHHHHHHHHHHHT--SPPEEE-S-TTSSS---HHHHHHHHHHHHHHHHHHHHHHHHH--TTS-S---HHHHHHHHHHHHHHHB-GGGSB----EEETTSBHHHHHHHHHHT--SEEEEEETTEEEEEEEHHHHHHHHHHH-

pLDDT: mean 78.61, std 19.67, range [23.77, 98.31]

GO terms:
  GO:0005886 plasma membrane (C, IDA)

Radius of gyration: 38.02 Å; Cα contacts (8 Å, |Δi|>4): 2823; chains: 2; bounding box: 110×128×120 Å

Solvent-accessible surface area (backbone atoms only — not comparable to full-atom values): 89935 Å² total; per-residue (Å²): 134,83,70,69,61,80,74,68,71,74,84,82,55,70,82,39,89,39,62,49,56,57,38,42,66,47,47,42,48,62,26,45,51,54,49,28,36,52,49,33,18,60,72,69,39,23,40,59,53,91,82,47,93,51,53,70,38,70,56,54,68,70,59,50,46,44,66,66,46,41,60,59,51,49,41,52,50,41,19,49,54,44,27,51,51,52,41,52,44,54,50,51,27,46,34,49,42,33,51,55,53,26,50,26,74,88,42,79,78,36,28,67,43,63,53,42,39,89,64,66,88,79,61,62,54,84,50,77,76,73,63,62,88,80,72,52,82,45,58,45,36,47,47,59,54,38,43,75,72,46,71,79,82,69,71,56,40,54,54,51,33,25,50,49,13,30,49,29,36,50,53,11,29,55,46,22,62,69,43,62,40,78,49,48,50,44,82,69,85,77,72,80,74,75,71,79,83,73,77,86,81,82,75,87,75,68,76,71,70,77,72,71,69,48,52,58,40,76,44,46,57,25,34,35,23,40,52,54,58,50,34,29,38,75,72,36,31,44,61,81,67,54,49,31,70,64,36,41,55,42,32,54,56,18,32,35,28,31,52,33,26,63,52,52,46,20,64,42,32,34,30,26,34,46,25,25,17,47,26,51,56,56,33,64,77,38,58,83,37,55,74,28,63,49,52,36,51,53,45,33,52,17,22,28,13,28,12,37,4,54,55,60,51,14,33,70,20,8,41,39,36,40,37,61,72,54,37,45,65,47,49,56,70,55,46,48,50,21,38,50,22,6,45,51,17,40,50,49,31,32,75,64,24,70,72,73,73,64,42,67,38,85,57,56,44,79,57,86,78,79,81,34,81,56,43,50,61,56,34,44,51,39,2,38,51,11,0,48,50,16,25,50,47,45,53,44,52,53,47,45,47,63,62,57,47,57,33,68,73,42,58,76,34,59,66,55,53,52,46,49,54,28,45,52,46,31,64,63,25,68,80,36,73,73,50,57,41,56,65,66,57,41,42,29,59,45,36,43,48,78,79,78,79,44,78,56,62,70,81,50,55,88,46,71,70,51,38,53,54,45,47,52,53,45,52,52,37,36,55,51,48,48,52,42,34,59,66,46,59,86,47,66,28,45,36,10,59,57,54,38,32,24,38,43,15,18,42,48,18,32,49,52,39,49,50,51,50,48,52,49,53,52,52,49,55,62,57,54,69,68,75,83,75,92,83,77,72,84,74,74,65,60,75,80,59,34,63,44,27,34,85,86,52,102,51,56,65,65,40,5,59,38,4,46,42,19,12,49,4,19,32,11,13,32,59,56,50,55,69,30,55,43,43,31,51,32,48,30,32,27,29,54,82,50,46,57,58,37,42,48,12,22,52,36,0,34,51,45,6,40,75,74,31,78,64,34,44,56,56,45,48,30,59,76,69,48,53,68,65,83,74,61,87,80,62,56,47,62,68,86,40,30,51,45,58,59,37,67,39,83,68,43,88,48,39,43,77,46,90,80,50,56,67,86,79,38,54,50,46,75,39,61,57,30,32,53,42,48,51,68,59,54,51,50,50,51,49,48,33,53,47,65,54,33,66,66,35,62,35,39,31,26,41,86,53,24,70,60,30,35,38,38,42,64,61,48,49,49,49,51,51,53,49,49,52,51,32,64,73,64,67,58,85,72,87,50,53,29,33,53,48,82,72,78,65,83,62,80,69,56,78,64,33,58,48,51,35,48,50,46,54,46,48,45,50,49,51,52,51,51,51,55,58,68,66,51,54,89,88,64,76,84,75,72,53,65,65,60,51,54,50,53,48,50,51,51,53,58,68,28,47,43,45,84,65,37,42,67,68,61,49,39,36,48,30,79,28,41,31,53,57,56,50,49,45,41,67,58,59,24,44,48,59,38,37,25,26,52,94,56,24,58,39,31,64,47,46,51,67,58,53,46,53,50,54,56,69,73,98,134,84,67,68,60,79,73,69,71,74,84,81,56,70,82,41,87,39,63,49,55,57,37,43,65,47,46,42,48,61,26,46,53,54,49,30,37,50,49,35,16,60,74,70,40,22,38,59,52,90,83,46,92,51,55,70,37,69,54,54,68,69,58,48,47,44,66,67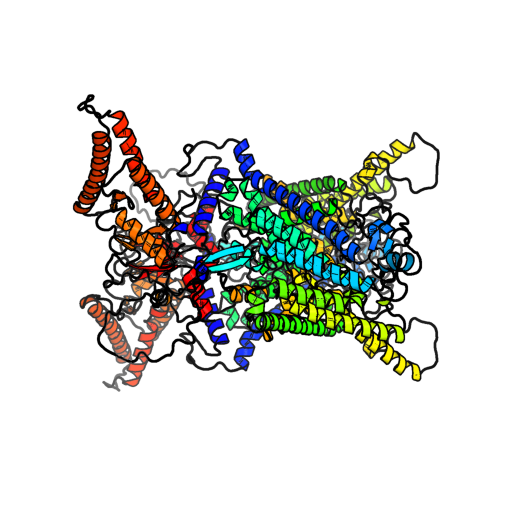,47,41,60,58,51,50,41,51,49,41,22,49,54,46,25,50,51,52,41,51,44,54,50,50,27,45,35,47,42,34,52,57,55,26,50,27,74,87,41,79,80,36,29,69,42,62,52,41,39,87,65,67,87,78,63,63,54,84,50,76,80,75,64,63,87,81,72,51,83,44,59,46,35,49,47,58,55,37,44,75,72,45,73,78,81,68,70,55,40,55,55,49,33,27,50,48,14,30,48,30,37,50,53,11,30,55,45,21,62,68,43,64,40,79,50,46,51,44,81,67,85,77,72,79,69,78,72,80,84,74,75,87,79,82,76,88,76,69,77,71,71,75,71,72,70,47,51,57,42,75,44,46,58,24,32,34,24,39,50,56,57,51,34,27,39,73,70,34,32,44,62,81,68,53,51,29,70,64,37,41,53,41,33,54,56,18,33,36,28,32,50,33,26,64,50,51,45,21,63,43,30,34,30,25,36,45,24,26,16,47,28,51,56,58,33,64,78,38,56,84,36,57,74,28,61,48,53,37,50,52,46,32,53,15,23,29,13,27,12,38,5,55,54,60,50,15,32,69,21,10,40,40,36,40,37,61,72,56,38,45,66,47,49,56,70,57,45,50,49,20,40,48,24,6,44,50,17,38,49,49,31,31,74,65,25,70,74,73,74,63,41,66,38,84,57,58,47,77,57,87,76,79,81,34,80,56,41,49,59,58,35,44,52,41,2,37,52,11,0,49,50,15,28,51,48,46,54,44,52,53,48,45,49,63,60,56,48,58,32,67,73,42,59,74,34,58,66,55,53,53,44,51,54,28,42,52,44,30,65,62,25,68,81,37,75,73,48,56,40,55,64,63,58,42,43,31,59,47,35,43,47,80,80,78,79,45,80,58,62,69,81,52,55,88,48,70,68,50,38,55,52,43,47,52,54,48,51,51,37,36,54,51,49,48,51,44,35,58,67,47,58,84,48,66,26,45,35,11,60,58,52,38,32,25,38,45,15,19,42,49,17,32,49,52,39,49,49,51,51,49,52,48,53,51,52,47,55,63,55,54,68,68,76,82,73,92,85,76,73,86,75,73,65,62,77,81,58,35,63,42,27,33,84,85,53,101,51,57,66,66,39,7,58,38,4,47,42,19,11,49,3,18,32,13,14,31,58,56,50,55,70,29,54,44,43,31,52,33,47,29,30,27,28,53,82,48,46,59,58,37,42,48,10,23,52,35,0,34,51,45,7,39,74,73,32,78,65,34,44,56,56,45,48,30,59,76,68,48,52,71,64,82,76,63,86,81,62,56,46,62,69,85,41,29,50,45,59,59,38,66,39,83,69,43,88,47,38,41,75,48,90,79,49,57,68,88,78,37,54,49,46,75,39,61,57,30,32,51,42,48,51,66,58,54,51,52,51,51,49,49,32,52,48,68,53,34,64,67,34,62,34,40,31,27,42,85,52,24,70,61,29,35,37,39,42,67,61,49,47,47,48,50,51,52,51,49,52,51,33,62,73,62,67,57,85,69,86,51,54,28,34,54,47,81,70,78,65,81,64,81,68,56,78,64,33,57,50,51,34,49,52,46,54,47,47,44,51,49,51,51,51,51,50,56,57,66,67,50,55,88,89,63,76,81,75,72,53,65,67,60,51,53,50,54,50,51,52,50,52,58,66,28,46,42,47,85,64,38,42,68,69,63,49,41,38,48,30,79,29,40,32,51,57,55,51,50,45,42,66,57,57,26,45,46,58,39,36,26,27,53,95,57,25,56,38,31,61,49,46,51,68,58,53,47,52,52,54,59,71,73,102

Nearest PDB structures (foldseek):
  8jev-assembly1_A  TM=9.281E-01  e=3.405E-30  Mus musculus
  8jgs-assembly1_B  TM=8.949E-01  e=3.433E-32  Mus musculus
  8ta5-assembly1_A  TM=7.704E-01  e=9.945E-24  Homo sapiens
  8ta5-assembly1_B  TM=8.144E-01  e=1.826E-22  Homo sapiens
  8jpj-assembly1_B  TM=7.013E-01  e=5.748E-24  Homo sapiens